Protein AF-0000000072324060 (afdb_homodimer)

Nearest PDB structures (foldseek):
  7dd9-assembly1_A  TM=8.315E-01  e=1.344E-55  Schizosaccharomyces pombe 972h-
  6rrn-assembly1_A  TM=8.033E-01  e=6.689E-40  Drosophila melanogaster
  6rpc-assembly1_A  TM=7.889E-01  e=3.856E-38  Drosophila melanogaster
  3bub-assembly1_A  TM=7.803E-01  e=1.365E-38  unclassified
  6rrh-assembly1_A  TM=7.905E-01  e=5.300E-37  Drosophila melanogaster

Secondary structure (DSSP, 8-state):
-TTSTTSGGGSTTSGGGS----------EEEEEEE--B-SSSSS-HHHIIIIIHHHHHHHHHHHHHH-TT--EEEE-HHHHHHHHHH-HHHHHHHHHHHHTTSEEEESSSSS-B-SSSS-HHHHHHHHHHHHHHHHHHHS----EEE-TT-S-B-TTHHHHHHHTT--EEEESGGGG-SS--BGGGBSSS-SEEEEE-TTS-EEEEEE---TT----S--GGG-HHHHHHHHTSTTSEEEEEEE--TB-----HHHHHHHHHHHT--SSSEEEE--TTHHHHHT-SGGG-TTS-EEES-B--SSSSGGGGTSSHHHHHHHHHHHHHHHHHHHHHHHHHHHTSS---HHHHHHHHHHHHHTTBTTTTTS-S-HHHHHHHHHHHHHHHHHHHHHHHHHHHHHHTTS----SSEEEEEEE-SSS-EEEEEEEEE-SSEEEEEE-TTS-EE-EEEEEETTEEEEEEEEEE-TTEEEEEEEEEEEE-PPPPPB--SEEE-SSEEEEE-TTS-EEEEEETTTTEE-BPTT--BEEEEES--B-SS-TTT---HHHHTSPPEE--EEEEEEEE--SSEEEEEEEEEETTEEEEEEEEEE-GGGTT-EEEEEEEEE--SSEEEEEEEEBS---S-EEEE-SSSEEEE-S-BTTBSSEE-SSEEEEE-TTSSEEEEEEESS--EEEEEETTEEEEEEEEE-B--STTGGGGGTT-EEEEEEEEEEEEESSGGGTTHHHHHHHHHS--EEEE------TT-SEEES-EES-TTEEEEEEEE-SSSSPEEEEEEE-S-SS-EEEEEE-SS-EEEEEEE-TT--EEEEPEEETTEEEEEE-TT-EEEEEEEETT-------EEE------B--EE-GGGTTS--SBTTBEEEGGGS-TT-EEETTEEE-PPPTTS--BEE-SSPEEEPP-SS--SEEEEEEEESSS-EEEEEEETTEEEEEEE-BSBS-SEE--BTTT---EE--SEEEEEEEEEEETTEEEEEEEEEEEEEEEE--TT--EEEPPS-TTEEEEEEEEE-------BSS-SS--SS-HHHHS----------GGGG-EEEEES--S-GGGSGGGGGSS-TT--EEE-SSSPEEEEEEEEEEEEEEEEEEE-STTT-GGGS--EEEEEEESSTTSPPEEEEEESS---SEEEEEEEEEEEEEEEEEEEE-SSSS---EEESEEEE-/--SSTTGGGSGGGSGGGS----------EEEEEEE--B-SSSSS-HHHIIIIIHHHHHHHHHHHHHH-TT--EEEE-HHHHHHHHHH-HHHHHHHHHHHHTTSEEEESSSSS-B-SSSS-HHHHHHHHHHHHHHHHHHHS----EEE-TT-S-B-TTHHHHHHHTT--EEEESGGGG-SS--BTTTBSSS-SEEEEE-TTS-EEEEEE---TT----S--GGG-HHHHHHHHTSTTSEEEEEEE--TB-----HHHHHHHHHHHT--SSSEEEE--TTHHHHHT-SGGG-TTS-EEES-B--SSSSGGGGTSSHHHHHHHHHHHHHHHHHHHHHHHHHHHTSS---HHHHHHHHHHHHHTTBTTTTTS-S-HHHHHHHHHHHHHHHHHHHHHHHHHHHHHHTTS----SSEEEEEEE-SSS-EEEEEEEEE-SSEEEEEE-TTS-EE-EEEEEETTEEEEEEEEEE-TTEEEEEEEEEEEE--PPPPB--SEEE-SSEEEEE-TTS-EEEEEETTTTEE-BPTT--BEEEEES--B-SS-TTT---HHHHTSPPEE--EEEEEEEE--SSEEEEEEEEEETTEEEEEEEEEE-GGGTT-EEEEEEEEE--SSEEEEEEEEBS---S-EEEE-SSSEEEE-S-BTTBSSEE-SSEEEEE-TTSSEEEEEEESS--EEEEEETTEEEEEEEEE-B--STTGGGGGTT-EEEEEEEEEEEEESSGGGTTHHHHHHHHHS--EEEE------TT-SEEES-EES-TTEEEEEEEE-SSSSPEEEEEEE-S-SS-EEEEEE-SS-EEEEEEE-TT--EEEEPEEETTEEEEEE-TT-EEEEEEEETT-------EEE------B--EE-GGGTTS--SBTTBEEEGGGS-TT-EEETTEEE-PPPTTS--BEE-SSPEEEPP-SS--SEEEEEEEESSS-EEEEEEETTEEEEEEE-BSBS-SEE--BTTT---EE--SEEEEEEEEEEETTEEEEEEEEEEEEEEEE--TT--EEEPPS-TTEEEEEEEEE------EESS-SS--SS-HHHHS----------GGGG-EEEEES--S-GGGSGGGGGSS-TT--EEE-SSSPEEEEEEEEEEEEEEEEEEE-STTT-GGGS--EEEEEEESSTTSPPEEEEEESS---SEEEEEEEEEEEEEEEEEEEE-SSSS---EEESEEEE-

Radius of gyration: 45.42 Å; Cα contacts (8 Å, |Δi|>4): 6383; chains: 2; bounding box: 178×132×108 Å

Structure (mmCIF, N/CA/C/O backbone):
data_AF-0000000072324060-model_v1
#
loop_
_entity.id
_entity.type
_entity.pdbx_description
1 polymer 'Glycosyl hydrolase, family 38/DS domain protein'
#
loop_
_atom_site.group_PDB
_atom_site.id
_atom_site.type_symbol
_atom_site.label_atom_id
_atom_site.label_alt_id
_atom_site.label_comp_id
_atom_site.label_asym_id
_atom_site.label_entity_id
_atom_site.label_seq_id
_atom_site.pdbx_PDB_ins_code
_atom_site.Cartn_x
_atom_site.Cartn_y
_atom_site.Cartn_z
_atom_site.occupancy
_atom_site.B_iso_or_equiv
_atom_site.auth_seq_id
_atom_site.auth_comp_id
_atom_site.auth_asym_id
_atom_site.auth_atom_id
_atom_site.pdbx_PDB_model_num
ATOM 1 N N . MET A 1 1 ? 86.162 -24.564 -55.026 1 15.69 1 MET A N 1
ATOM 2 C CA . MET A 1 1 ? 85.066 -24.903 -55.929 1 15.69 1 MET A CA 1
ATOM 3 C C . MET A 1 1 ? 83.732 -24.418 -55.372 1 15.69 1 MET A C 1
ATOM 5 O O . MET A 1 1 ? 82.695 -24.555 -56.024 1 15.69 1 MET A O 1
ATOM 9 N N . ILE A 1 2 ? 83.523 -24.165 -54.028 1 14.77 2 ILE A N 1
ATOM 10 C CA . ILE A 1 2 ? 82.406 -24.211 -53.091 1 14.77 2 ILE A CA 1
ATOM 11 C C . ILE A 1 2 ? 81.539 -22.965 -53.26 1 14.77 2 ILE A C 1
ATOM 13 O O . ILE A 1 2 ? 80.738 -22.634 -52.382 1 14.77 2 ILE A O 1
ATOM 17 N N . LYS A 1 3 ? 81.795 -22.056 -54.36 1 17.13 3 LYS A N 1
ATOM 18 C CA . LYS A 1 3 ? 81.372 -20.685 -54.628 1 17.13 3 LYS A CA 1
ATOM 19 C C . LYS A 1 3 ? 79.875 -20.617 -54.915 1 17.13 3 LYS A C 1
ATOM 21 O O . LYS A 1 3 ? 79.186 -19.713 -54.438 1 17.13 3 LYS A O 1
ATOM 26 N N . LYS A 1 4 ? 79.409 -21.253 -55.921 1 16.7 4 LYS A N 1
ATOM 27 C CA . LYS A 1 4 ? 78.499 -20.573 -56.838 1 16.7 4 LYS A CA 1
ATOM 28 C C . LYS A 1 4 ? 77.046 -20.763 -56.413 1 16.7 4 LYS A C 1
ATOM 30 O O . LYS A 1 4 ? 76.13 -20.27 -57.075 1 16.7 4 LYS A O 1
ATOM 35 N N . ASN A 1 5 ? 76.818 -21.803 -55.678 1 16.7 5 ASN A N 1
ATOM 36 C CA . ASN A 1 5 ? 75.47 -22.352 -55.777 1 16.7 5 ASN A CA 1
ATOM 37 C C . ASN A 1 5 ? 74.465 -21.517 -54.988 1 16.7 5 ASN A C 1
ATOM 39 O O . ASN A 1 5 ? 74.012 -21.93 -53.919 1 16.7 5 ASN A O 1
ATOM 43 N N . SER A 1 6 ? 74.658 -20.101 -54.667 1 20.25 6 SER A N 1
ATOM 44 C CA . SER A 1 6 ? 74.059 -19.214 -53.675 1 20.25 6 SER A CA 1
ATOM 45 C C . SER A 1 6 ? 72.645 -18.809 -54.077 1 20.25 6 SER A C 1
ATOM 47 O O . SER A 1 6 ? 71.954 -18.119 -53.325 1 20.25 6 SER A O 1
ATOM 49 N N . LYS A 1 7 ? 72.32 -18.752 -55.525 1 19.03 7 LYS A N 1
ATOM 50 C CA . LYS A 1 7 ? 71.206 -18.059 -56.166 1 19.03 7 LYS A CA 1
ATOM 51 C C . LYS A 1 7 ? 69.89 -18.794 -55.927 1 19.03 7 LYS A C 1
ATOM 53 O O . LYS A 1 7 ? 68.813 -18.207 -56.054 1 19.03 7 LYS A O 1
ATOM 58 N N . LYS A 1 8 ? 69.849 -20.058 -56.181 1 21.63 8 LYS A N 1
ATOM 59 C CA . LYS A 1 8 ? 68.539 -20.561 -56.584 1 21.63 8 LYS A CA 1
ATOM 60 C C . LYS A 1 8 ? 67.531 -20.442 -55.445 1 21.63 8 LYS A C 1
ATOM 62 O O . LYS A 1 8 ? 66.321 -20.405 -55.681 1 21.63 8 LYS A O 1
ATOM 67 N N . ILE A 1 9 ? 68.057 -20.831 -54.24 1 23.14 9 ILE A N 1
ATOM 68 C CA . ILE A 1 9 ? 67.082 -21.332 -53.278 1 23.14 9 ILE A CA 1
ATOM 69 C C . ILE A 1 9 ? 66.272 -20.168 -52.711 1 23.14 9 ILE A C 1
ATOM 71 O O . ILE A 1 9 ? 65.754 -20.25 -51.595 1 23.14 9 ILE A O 1
ATOM 75 N N . LEU A 1 10 ? 66.456 -18.865 -53.22 1 23.58 10 LEU A N 1
ATOM 76 C CA . LEU A 1 10 ? 65.831 -17.629 -52.764 1 23.58 10 LEU A CA 1
ATOM 77 C C . LEU A 1 10 ? 64.359 -17.585 -53.16 1 23.58 10 LEU A C 1
ATOM 79 O O . LEU A 1 10 ? 63.649 -16.634 -52.822 1 23.58 10 LEU A O 1
ATOM 83 N N . SER A 1 11 ? 63.992 -18.404 -54.239 1 22.88 11 SER A N 1
ATOM 84 C CA . SER A 1 11 ? 62.705 -18.176 -54.887 1 22.88 11 SER A CA 1
ATOM 85 C C . SER A 1 11 ? 61.554 -18.322 -53.898 1 22.88 11 SER A C 1
ATOM 87 O O . SER A 1 11 ? 60.497 -17.711 -54.073 1 22.88 11 SER A O 1
ATOM 89 N N . VAL A 1 12 ? 61.556 -19.488 -53.206 1 23.6 12 VAL A N 1
ATOM 90 C CA . VAL A 1 12 ? 60.307 -19.981 -52.635 1 23.6 12 VAL A CA 1
ATOM 91 C C . VAL A 1 12 ? 59.873 -19.077 -51.484 1 23.6 12 VAL A C 1
ATOM 93 O O . VAL A 1 12 ? 58.787 -19.251 -50.925 1 23.6 12 VAL A O 1
ATOM 96 N N . ALA A 1 13 ? 60.847 -18.322 -50.841 1 22.87 13 ALA A N 1
ATOM 97 C CA . ALA A 1 13 ? 60.509 -17.715 -49.557 1 22.87 13 ALA A CA 1
ATOM 98 C C . ALA A 1 13 ? 59.503 -16.581 -49.734 1 22.87 13 ALA A C 1
ATOM 100 O O . ALA A 1 13 ? 59.008 -16.022 -48.753 1 22.87 13 ALA A O 1
ATOM 101 N N . VAL A 1 14 ? 59.432 -15.922 -50.922 1 24.27 14 VAL A N 1
ATOM 102 C CA . VAL A 1 14 ? 58.794 -14.61 -50.968 1 24.27 14 VAL A CA 1
ATOM 103 C C . VAL A 1 14 ? 57.297 -14.754 -50.706 1 24.27 14 VAL A C 1
ATOM 105 O O . VAL A 1 14 ? 56.672 -13.86 -50.13 1 24.27 14 VAL A O 1
ATOM 108 N N . ALA A 1 15 ? 56.593 -15.702 -51.37 1 24.59 15 ALA A N 1
ATOM 109 C CA . ALA A 1 15 ? 55.163 -15.494 -51.583 1 24.59 15 ALA A CA 1
ATOM 110 C C . ALA A 1 15 ? 54.394 -15.584 -50.268 1 24.59 15 ALA A C 1
ATOM 112 O O . ALA A 1 15 ? 53.17 -15.43 -50.246 1 24.59 15 ALA A O 1
ATOM 113 N N . ALA A 1 16 ? 54.936 -16.255 -49.248 1 25.79 16 ALA A N 1
ATOM 114 C CA . ALA A 1 16 ? 54.152 -16.568 -48.056 1 25.79 16 ALA A CA 1
ATOM 115 C C . ALA A 1 16 ? 53.768 -15.297 -47.304 1 25.79 16 ALA A C 1
ATOM 117 O O . ALA A 1 16 ? 53.029 -15.351 -46.317 1 25.79 16 ALA A O 1
ATOM 118 N N . LEU A 1 17 ? 54.567 -14.174 -47.46 1 25.49 17 LEU A N 1
ATOM 119 C CA . LEU A 1 17 ? 54.373 -13.072 -46.523 1 25.49 17 LEU A CA 1
ATOM 120 C C . LEU A 1 17 ? 53.068 -12.337 -46.811 1 25.49 17 LEU A C 1
ATOM 122 O O . LEU A 1 17 ? 52.694 -11.419 -46.078 1 25.49 17 LEU A O 1
ATOM 126 N N . LEU A 1 18 ? 52.655 -12.223 -48.121 1 26.2 18 LEU A N 1
ATOM 127 C CA . LEU A 1 18 ? 51.748 -11.111 -48.387 1 26.2 18 LEU A CA 1
ATOM 128 C C . LEU A 1 18 ? 50.407 -11.327 -47.695 1 26.2 18 LEU A C 1
ATOM 130 O O . LEU A 1 18 ? 49.569 -10.422 -47.659 1 26.2 18 LEU A O 1
ATOM 134 N N . SER A 1 19 ? 49.898 -12.544 -47.775 1 24.95 19 SER A N 1
ATOM 135 C CA . SER A 1 19 ? 48.463 -12.563 -47.511 1 24.95 19 SER A CA 1
ATOM 136 C C . SER A 1 19 ? 48.161 -12.16 -46.071 1 24.95 19 SER A C 1
ATOM 138 O O . SER A 1 19 ? 47.75 -12.994 -45.261 1 24.95 19 SER A O 1
ATOM 140 N N . SER A 1 20 ? 49.115 -11.406 -45.454 1 26.58 20 SER A N 1
ATOM 141 C CA . SER A 1 20 ? 48.7 -10.981 -44.121 1 26.58 20 SER A CA 1
ATOM 142 C C . SER A 1 20 ? 47.422 -10.15 -44.179 1 26.58 20 SER A C 1
ATOM 144 O O . SER A 1 20 ? 47.435 -9.015 -44.66 1 26.58 20 SER A O 1
ATOM 146 N N . GLY A 1 21 ? 46.363 -10.714 -44.688 1 27.67 21 GLY A N 1
ATOM 147 C CA . GLY A 1 21 ? 45.112 -9.974 -44.625 1 27.67 21 GLY A CA 1
ATOM 148 C C . GLY A 1 21 ? 44.996 -9.102 -43.389 1 27.67 21 GLY A C 1
ATOM 149 O O . GLY A 1 21 ? 45.537 -9.437 -42.334 1 27.67 21 GLY A O 1
ATOM 150 N N . ALA A 1 22 ? 44.938 -7.732 -43.627 1 29.15 22 ALA A N 1
ATOM 151 C CA . ALA A 1 22 ? 44.482 -6.748 -42.648 1 29.15 22 ALA A CA 1
ATOM 152 C C . ALA A 1 22 ? 43.451 -7.355 -41.701 1 29.15 22 ALA A C 1
ATOM 154 O O . ALA A 1 22 ? 42.334 -7.677 -42.113 1 29.15 22 ALA A O 1
ATOM 155 N N . MET A 1 23 ? 43.779 -8.166 -40.889 1 28.16 23 MET A N 1
ATOM 156 C CA . MET A 1 23 ? 42.811 -8.351 -39.812 1 28.16 23 MET A CA 1
ATOM 157 C C . MET A 1 23 ? 42.208 -7.016 -39.387 1 28.16 23 MET A C 1
ATOM 159 O O . MET A 1 23 ? 42.912 -6.151 -38.861 1 28.16 23 MET A O 1
ATOM 163 N N . ALA A 1 24 ? 41.438 -6.304 -40.201 1 35 24 ALA A N 1
ATOM 164 C CA . ALA A 1 24 ? 40.609 -5.203 -39.715 1 35 24 ALA A CA 1
ATOM 165 C C . ALA A 1 24 ? 40.4 -5.297 -38.207 1 35 24 ALA A C 1
ATOM 167 O O . ALA A 1 24 ? 39.938 -6.323 -37.701 1 35 24 ALA A O 1
ATOM 168 N N . GLN A 1 25 ? 41.167 -4.678 -37.407 1 42.34 25 GLN A N 1
ATOM 169 C CA . GLN A 1 25 ? 41.025 -4.544 -35.961 1 42.34 25 GLN A CA 1
ATOM 170 C C . GLN A 1 25 ? 39.556 -4.456 -35.559 1 42.34 25 GLN A C 1
ATOM 172 O O . GLN A 1 25 ? 38.878 -3.476 -35.874 1 42.34 25 GLN A O 1
ATOM 177 N N . THR A 1 26 ? 38.713 -5.39 -35.48 1 58.52 26 THR A N 1
ATOM 178 C CA . THR A 1 26 ? 37.308 -5.467 -35.096 1 58.52 26 THR A CA 1
ATOM 179 C C . THR A 1 26 ? 37.03 -4.583 -33.884 1 58.52 26 THR A C 1
ATOM 181 O O . THR A 1 26 ? 37.774 -4.615 -32.901 1 58.52 26 THR A O 1
ATOM 184 N N . GLU A 1 27 ? 36.275 -3.506 -34.043 1 82.73 27 GLU A N 1
ATOM 185 C CA . GLU A 1 27 ? 35.82 -2.604 -32.99 1 82.73 27 GLU A CA 1
ATOM 186 C C . GLU A 1 27 ? 35.322 -3.382 -31.775 1 82.73 27 GLU A C 1
ATOM 188 O O . GLU A 1 27 ? 34.49 -4.283 -31.906 1 82.73 27 GLU A O 1
ATOM 193 N N . LYS A 1 28 ? 36.087 -3.191 -30.584 1 93.56 28 LYS A N 1
ATOM 194 C CA . LYS A 1 28 ? 35.656 -3.794 -29.326 1 93.56 28 LYS A CA 1
ATOM 195 C C . LYS A 1 28 ? 34.291 -3.262 -28.9 1 93.56 28 LYS A C 1
ATOM 197 O O . LYS A 1 28 ? 34.103 -2.05 -28.774 1 93.56 28 LYS A O 1
ATOM 202 N N . LYS A 1 29 ? 33.376 -4.223 -28.888 1 96.02 29 LYS A N 1
ATOM 203 C CA . LYS A 1 29 ? 32.001 -3.839 -28.583 1 96.02 29 LYS A CA 1
ATOM 204 C C . LYS A 1 29 ? 31.456 -4.639 -27.403 1 96.02 29 LYS A C 1
ATOM 206 O O . LYS A 1 29 ? 31.752 -5.827 -27.262 1 96.02 29 LYS A O 1
ATOM 211 N N . ALA A 1 30 ? 30.724 -3.964 -26.541 1 97.37 30 ALA A N 1
ATOM 212 C CA . ALA A 1 30 ? 30.011 -4.636 -25.458 1 97.37 30 ALA A CA 1
ATOM 213 C C . ALA A 1 30 ? 28.513 -4.357 -25.532 1 97.37 30 ALA A C 1
ATOM 215 O O . ALA A 1 30 ? 28.084 -3.204 -25.449 1 97.37 30 ALA A O 1
ATOM 216 N N . TYR A 1 31 ? 27.745 -5.412 -25.845 1 97.83 31 TYR A N 1
ATOM 217 C CA . TYR A 1 31 ? 26.292 -5.316 -25.76 1 97.83 31 TYR A CA 1
ATOM 218 C C . TYR A 1 31 ? 25.822 -5.412 -24.313 1 97.83 31 TYR A C 1
ATOM 220 O O . TYR A 1 31 ? 25.838 -6.492 -23.719 1 97.83 31 TYR A O 1
ATOM 228 N N . MET A 1 32 ? 25.406 -4.247 -23.794 1 97.83 32 MET A N 1
ATOM 229 C CA . MET A 1 32 ? 24.953 -4.198 -22.407 1 97.83 32 MET A CA 1
ATOM 230 C C . MET A 1 32 ? 23.443 -4.392 -22.32 1 97.83 32 MET A C 1
ATOM 232 O O . MET A 1 32 ? 22.676 -3.543 -22.777 1 97.83 32 MET A O 1
ATOM 236 N N . VAL A 1 33 ? 23.019 -5.458 -21.69 1 97.92 33 VAL A N 1
ATOM 237 C CA . VAL A 1 33 ? 21.613 -5.846 -21.636 1 97.92 33 VAL A CA 1
ATOM 238 C C . VAL A 1 33 ? 21.077 -5.648 -20.22 1 97.92 33 VAL A C 1
ATOM 240 O O . VAL A 1 33 ? 21.287 -6.492 -19.346 1 97.92 33 VAL A O 1
ATOM 243 N N . ALA A 1 34 ? 20.342 -4.53 -20.028 1 97.22 34 ALA A N 1
ATOM 244 C CA . ALA A 1 34 ? 19.682 -4.313 -18.743 1 97.22 34 ALA A CA 1
ATOM 245 C C . ALA A 1 34 ? 18.566 -5.329 -18.521 1 97.22 34 ALA A C 1
ATOM 247 O O . ALA A 1 34 ? 17.684 -5.486 -19.368 1 97.22 34 ALA A O 1
ATOM 248 N N . ASP A 1 35 ? 18.675 -6.008 -17.445 1 93.81 35 ASP A N 1
ATOM 249 C CA . ASP A 1 35 ? 17.65 -7.018 -17.202 1 93.81 35 ASP A CA 1
ATOM 250 C C . ASP A 1 35 ? 17.238 -7.04 -15.731 1 93.81 35 ASP A C 1
ATOM 252 O O . ASP A 1 35 ? 17.921 -6.466 -14.881 1 93.81 35 ASP A O 1
ATOM 256 N N . ALA A 1 36 ? 16.06 -7.536 -15.464 1 92.58 36 ALA A N 1
ATOM 257 C CA . ALA A 1 36 ? 15.542 -7.81 -14.126 1 92.58 36 ALA A CA 1
ATOM 258 C C . ALA A 1 36 ? 14.984 -9.228 -14.033 1 92.58 36 ALA A C 1
ATOM 260 O O . ALA A 1 36 ? 13.767 -9.421 -13.983 1 92.58 36 ALA A O 1
ATOM 261 N N . HIS A 1 37 ? 15.934 -10.154 -14.048 1 94.08 37 HIS A N 1
ATOM 262 C CA . HIS A 1 37 ? 15.446 -11.516 -13.868 1 94.08 37 HIS A CA 1
ATOM 263 C C . HIS A 1 37 ? 14.562 -11.626 -12.63 1 94.08 37 HIS A C 1
ATOM 265 O O . HIS A 1 37 ? 14.905 -11.101 -11.568 1 94.08 37 HIS A O 1
ATOM 271 N N . LEU A 1 38 ? 13.377 -12.15 -12.806 1 95.43 38 LEU A N 1
ATOM 272 C CA . LEU A 1 38 ? 12.437 -12.289 -11.699 1 95.43 38 LEU A CA 1
ATOM 273 C C . LEU A 1 38 ? 11.995 -13.74 -11.541 1 95.43 38 LEU A C 1
ATOM 275 O O . LEU A 1 38 ? 11.289 -14.275 -12.4 1 95.43 38 LEU A O 1
ATOM 279 N N . ASP A 1 39 ? 12.415 -14.308 -10.432 1 95.24 39 ASP A N 1
ATOM 280 C CA . ASP A 1 39 ? 11.9 -15.63 -10.09 1 95.24 39 ASP A CA 1
ATOM 281 C C . ASP A 1 39 ? 10.427 -15.56 -9.692 1 95.24 39 ASP A C 1
ATOM 283 O O . ASP A 1 39 ? 10.065 -14.847 -8.754 1 95.24 39 ASP A O 1
ATOM 287 N N . THR A 1 40 ? 9.622 -16.277 -10.385 1 95.39 40 THR A N 1
ATOM 288 C CA . THR A 1 40 ? 8.184 -16.243 -10.138 1 95.39 40 THR A CA 1
ATOM 289 C C . THR A 1 40 ? 7.865 -16.747 -8.733 1 95.39 40 THR A C 1
ATOM 291 O O . THR A 1 40 ? 6.904 -16.294 -8.109 1 95.39 40 THR A O 1
ATOM 294 N N . GLN A 1 41 ? 8.574 -17.715 -8.203 1 93.83 41 GLN A N 1
ATOM 295 C CA . GLN A 1 41 ? 8.63 -18.105 -6.797 1 93.83 41 GLN A CA 1
ATOM 296 C C . GLN A 1 41 ? 9.91 -18.878 -6.492 1 93.83 41 GLN A C 1
ATOM 298 O O . GLN A 1 41 ? 10.452 -19.561 -7.363 1 93.83 41 GLN A O 1
ATOM 303 N N . TRP A 1 42 ? 10.456 -18.747 -5.334 1 94.12 42 TRP A N 1
ATOM 304 C CA . TRP A 1 42 ? 11.687 -19.396 -4.893 1 94.12 42 TRP A CA 1
ATOM 305 C C . TRP A 1 42 ? 11.834 -19.311 -3.378 1 94.12 42 TRP A C 1
ATOM 307 O O . TRP A 1 42 ? 11.168 -20.044 -2.641 1 94.12 42 TRP A O 1
ATOM 317 N N . ASN A 1 43 ? 12.631 -18.384 -2.903 1 89.06 43 ASN A N 1
ATOM 318 C CA . ASN A 1 43 ? 12.742 -18.095 -1.477 1 89.06 43 ASN A CA 1
ATOM 319 C C . ASN A 1 43 ? 11.567 -17.256 -0.982 1 89.06 43 ASN A C 1
ATOM 321 O O . ASN A 1 43 ? 11.561 -16.804 0.164 1 89.06 43 ASN A O 1
ATOM 325 N N . TRP A 1 44 ? 10.605 -17.012 -1.894 1 86.78 44 TRP A N 1
ATOM 326 C CA . TRP A 1 44 ? 9.351 -16.307 -1.649 1 86.78 44 TRP A CA 1
ATOM 327 C C . TRP A 1 44 ? 8.201 -16.962 -2.408 1 86.78 44 TRP A C 1
ATOM 329 O O . TRP A 1 44 ? 8.426 -17.792 -3.292 1 86.78 44 TRP A O 1
ATOM 339 N N . ASP A 1 45 ? 7.057 -16.659 -2.05 1 90.69 45 ASP A N 1
ATOM 340 C CA . ASP A 1 45 ? 5.89 -17.237 -2.71 1 90.69 45 ASP A CA 1
ATOM 341 C C . ASP A 1 45 ? 5.391 -16.332 -3.834 1 90.69 45 ASP A C 1
ATOM 343 O O . ASP A 1 45 ? 5.917 -15.235 -4.035 1 90.69 45 ASP A O 1
ATOM 347 N N . VAL A 1 46 ? 4.53 -16.818 -4.619 1 96.11 46 VAL A N 1
ATOM 348 C CA . VAL A 1 46 ? 4.013 -16.126 -5.795 1 96.11 46 VAL A CA 1
ATOM 349 C C . VAL A 1 46 ? 3.273 -14.861 -5.367 1 96.11 46 VAL A C 1
ATOM 351 O O . VAL A 1 46 ? 3.222 -13.881 -6.114 1 96.11 46 VAL A O 1
ATOM 354 N N . GLN A 1 47 ? 2.728 -14.781 -4.14 1 93.26 47 GLN A N 1
ATOM 355 C CA . GLN A 1 47 ? 2.04 -13.589 -3.655 1 93.26 47 GLN A CA 1
ATOM 356 C C . GLN A 1 47 ? 3.006 -12.417 -3.51 1 93.26 47 GLN A C 1
ATOM 358 O O . GLN A 1 47 ? 2.686 -11.29 -3.896 1 93.26 47 GLN A O 1
ATOM 363 N N . THR A 1 48 ? 4.183 -12.71 -2.96 1 90.57 48 THR A N 1
ATOM 364 C CA . THR A 1 48 ? 5.233 -11.706 -2.83 1 90.57 48 THR A CA 1
ATOM 365 C C . THR A 1 48 ? 5.656 -11.185 -4.2 1 90.57 48 THR A C 1
ATOM 367 O O . THR A 1 48 ? 5.844 -9.98 -4.381 1 90.57 48 THR A O 1
ATOM 370 N N . THR A 1 49 ? 5.776 -12.094 -5.157 1 95.36 49 THR A N 1
ATOM 371 C CA . THR A 1 49 ? 6.139 -11.717 -6.518 1 95.36 49 THR A CA 1
ATOM 372 C C . THR A 1 49 ? 5.126 -10.732 -7.095 1 95.36 49 THR A C 1
ATOM 374 O O . THR A 1 49 ? 5.504 -9.689 -7.633 1 95.36 49 THR A O 1
ATOM 377 N N . ILE A 1 50 ? 3.873 -11.023 -6.956 1 96.14 50 ILE A N 1
ATOM 378 C CA . ILE A 1 50 ? 2.816 -10.212 -7.551 1 96.14 50 ILE A CA 1
ATOM 379 C C . ILE A 1 50 ? 2.735 -8.866 -6.835 1 96.14 50 ILE A C 1
ATOM 381 O O . ILE A 1 50 ? 2.678 -7.816 -7.479 1 96.14 50 ILE A O 1
ATOM 385 N N . ARG A 1 51 ? 2.815 -8.875 -5.537 1 91.18 51 ARG A N 1
ATOM 386 C CA . ARG A 1 51 ? 2.577 -7.681 -4.733 1 91.18 51 ARG A CA 1
ATOM 387 C C . ARG A 1 51 ? 3.786 -6.751 -4.762 1 91.18 51 ARG A C 1
ATOM 389 O O . ARG A 1 51 ? 3.635 -5.53 -4.841 1 91.18 51 ARG A O 1
ATOM 396 N N . ASP A 1 52 ? 4.941 -7.328 -4.613 1 89.27 52 ASP A N 1
ATOM 397 C CA . ASP A 1 52 ? 6.109 -6.503 -4.321 1 89.27 52 ASP A CA 1
ATOM 398 C C . ASP A 1 52 ? 7.035 -6.414 -5.532 1 89.27 52 ASP A C 1
ATOM 400 O O . ASP A 1 52 ? 7.419 -5.319 -5.948 1 89.27 52 ASP A O 1
ATOM 404 N N . TYR A 1 53 ? 7.346 -7.501 -6.131 1 94.09 53 TYR A N 1
ATOM 405 C CA . TYR A 1 53 ? 8.446 -7.543 -7.087 1 94.09 53 TYR A CA 1
ATOM 406 C C . TYR A 1 53 ? 7.985 -7.099 -8.47 1 94.09 53 TYR A C 1
ATOM 408 O O . TYR A 1 53 ? 8.715 -6.406 -9.183 1 94.09 53 TYR A O 1
ATOM 416 N N . VAL A 1 54 ? 6.789 -7.571 -8.894 1 96.54 54 VAL A N 1
ATOM 417 C CA . VAL A 1 54 ? 6.239 -7.095 -10.16 1 96.54 54 VAL A CA 1
ATOM 418 C C . VAL A 1 54 ? 6.062 -5.579 -10.109 1 96.54 54 VAL A C 1
ATOM 420 O O . VAL A 1 54 ? 6.43 -4.873 -11.051 1 96.54 54 VAL A O 1
ATOM 423 N N . LYS A 1 55 ? 5.598 -5.117 -9.017 1 94.45 55 LYS A N 1
ATOM 424 C CA . LYS A 1 55 ? 5.372 -3.685 -8.846 1 94.45 55 LYS A CA 1
ATOM 425 C C . LYS A 1 55 ? 6.683 -2.908 -8.926 1 94.45 55 LYS A C 1
ATOM 427 O O . LYS A 1 55 ? 6.776 -1.911 -9.644 1 94.45 55 LYS A O 1
ATOM 432 N N . SER A 1 56 ? 7.666 -3.271 -8.118 1 93.82 56 SER A N 1
ATOM 433 C CA . SER A 1 56 ? 8.942 -2.563 -8.103 1 93.82 56 SER A CA 1
ATOM 434 C C . SER A 1 56 ? 9.609 -2.598 -9.475 1 93.82 56 SER A C 1
ATOM 436 O O . SER A 1 56 ? 10.246 -1.626 -9.885 1 93.82 56 SER A O 1
ATOM 438 N N . THR A 1 57 ? 9.391 -3.708 -10.197 1 96.98 57 THR A N 1
ATOM 439 C CA . THR A 1 57 ? 9.979 -3.829 -11.526 1 96.98 57 THR A CA 1
ATOM 440 C C . THR A 1 57 ? 9.381 -2.797 -12.478 1 96.98 57 THR A C 1
ATOM 442 O O . THR A 1 57 ? 10.111 -2.119 -13.204 1 96.98 57 THR A O 1
ATOM 445 N N . ILE A 1 58 ? 8.086 -2.679 -12.475 1 96.84 58 ILE A N 1
ATOM 446 C CA . ILE A 1 58 ? 7.439 -1.748 -13.394 1 96.84 58 ILE A CA 1
ATOM 447 C C . ILE A 1 58 ? 7.772 -0.312 -12.994 1 96.84 58 ILE A C 1
ATOM 449 O O . ILE A 1 58 ? 8.201 0.488 -13.828 1 96.84 58 ILE A O 1
ATOM 453 N N . ASP A 1 59 ? 7.707 0.019 -11.735 1 94.91 59 ASP A N 1
ATOM 454 C CA . ASP A 1 59 ? 7.843 1.392 -11.258 1 94.91 59 ASP A CA 1
ATOM 455 C C . ASP A 1 59 ? 9.265 1.908 -11.467 1 94.91 59 ASP A C 1
ATOM 457 O O . ASP A 1 59 ? 9.461 3.026 -11.947 1 94.91 59 ASP A O 1
ATOM 461 N N . GLN A 1 60 ? 10.233 1.187 -11.079 1 96.48 60 GLN A N 1
ATOM 462 C CA . GLN A 1 60 ? 11.626 1.609 -11.171 1 96.48 60 GLN A CA 1
ATOM 463 C C . GLN A 1 60 ? 12.044 1.813 -12.625 1 96.48 60 GLN A C 1
ATOM 465 O O . GLN A 1 60 ? 12.7 2.803 -12.955 1 96.48 60 GLN A O 1
ATOM 470 N N . ASN A 1 61 ? 11.586 0.882 -13.432 1 97.63 61 ASN A N 1
ATOM 471 C CA . ASN A 1 61 ? 12.024 0.995 -14.819 1 97.63 61 ASN A CA 1
ATOM 472 C C . ASN A 1 61 ? 11.301 2.126 -15.545 1 97.63 61 ASN A C 1
ATOM 474 O O . ASN A 1 61 ? 11.879 2.782 -16.414 1 97.63 61 ASN A O 1
ATOM 478 N N . LEU A 1 62 ? 10.016 2.345 -15.261 1 96.87 62 LEU A N 1
ATOM 479 C CA . LEU A 1 62 ? 9.331 3.49 -15.85 1 96.87 62 LEU A CA 1
ATOM 480 C C . LEU A 1 62 ? 10.037 4.792 -15.488 1 96.87 62 LEU A C 1
ATOM 482 O O . LEU A 1 62 ? 10.187 5.678 -16.333 1 96.87 62 LEU A O 1
ATOM 486 N N . MET A 1 63 ? 10.483 4.909 -14.256 1 96.07 63 MET A N 1
ATOM 487 C CA . MET A 1 63 ? 11.214 6.102 -13.839 1 96.07 63 MET A CA 1
ATOM 488 C C . MET A 1 63 ? 12.523 6.235 -14.61 1 96.07 63 MET A C 1
ATOM 490 O O . MET A 1 63 ? 12.858 7.32 -15.089 1 96.07 63 MET A O 1
ATOM 494 N N . LEU A 1 64 ? 13.295 5.167 -14.726 1 97.54 64 LEU A N 1
ATOM 495 C CA . LEU A 1 64 ? 14.578 5.183 -15.42 1 97.54 64 LEU A CA 1
ATOM 496 C C . LEU A 1 64 ? 14.392 5.503 -16.9 1 97.54 64 LEU A C 1
ATOM 498 O O . LEU A 1 64 ? 15.182 6.25 -17.481 1 97.54 64 LEU A O 1
ATOM 502 N N . LEU A 1 65 ? 13.342 4.943 -17.507 1 97.8 65 LEU A N 1
ATOM 503 C CA . LEU A 1 65 ? 13.057 5.191 -18.917 1 97.8 65 LEU A CA 1
ATOM 504 C C . LEU A 1 65 ? 12.738 6.662 -19.157 1 97.8 65 LEU A C 1
ATOM 506 O O . LEU A 1 65 ? 13.114 7.223 -20.189 1 97.8 65 LEU A O 1
ATOM 510 N N . LYS A 1 66 ? 12.087 7.28 -18.231 1 95.16 66 LYS A N 1
ATOM 511 C CA . LYS A 1 66 ? 11.736 8.693 -18.345 1 95.16 66 LYS A CA 1
ATOM 512 C C . LYS A 1 66 ? 12.965 9.581 -18.176 1 95.16 66 LYS A C 1
ATOM 514 O O . LYS A 1 66 ? 13.101 10.599 -18.857 1 95.16 66 LYS A O 1
ATOM 519 N N . LYS A 1 67 ? 13.852 9.213 -17.385 1 95.06 67 LYS A N 1
ATOM 520 C CA . LYS A 1 67 ? 14.94 10.091 -16.962 1 95.06 67 LYS A CA 1
ATOM 521 C C . LYS A 1 67 ? 16.17 9.906 -17.846 1 95.06 67 LYS A C 1
ATOM 523 O O . LYS A 1 67 ? 16.912 10.858 -18.093 1 95.06 67 LYS A O 1
ATOM 528 N N . TYR A 1 68 ? 16.405 8.713 -18.34 1 96.68 68 TYR A N 1
ATOM 529 C CA . TYR A 1 68 ? 17.634 8.407 -19.064 1 96.68 68 TYR A CA 1
ATOM 530 C C . TYR A 1 68 ? 17.33 7.955 -20.487 1 96.68 68 TYR A C 1
ATOM 532 O O . TYR A 1 68 ? 16.929 6.81 -20.709 1 96.68 68 TYR A O 1
ATOM 540 N N . PRO A 1 69 ? 17.63 8.666 -21.435 1 95.93 69 PRO A N 1
ATOM 541 C CA . PRO A 1 69 ? 17.189 8.432 -22.812 1 95.93 69 PRO A CA 1
ATOM 542 C C . PRO A 1 69 ? 17.851 7.21 -23.444 1 95.93 69 PRO A C 1
ATOM 544 O O . PRO A 1 69 ? 17.295 6.611 -24.368 1 95.93 69 PRO A O 1
ATOM 547 N N . SER A 1 70 ? 19.012 6.738 -22.965 1 97.06 70 SER A N 1
ATOM 548 C CA . SER A 1 70 ? 19.707 5.614 -23.584 1 97.06 70 SER A CA 1
ATOM 549 C C . SER A 1 70 ? 19.357 4.3 -22.893 1 97.06 70 SER A C 1
ATOM 551 O O . SER A 1 70 ? 19.778 3.229 -23.335 1 97.06 70 SER A O 1
ATOM 553 N N . TYR A 1 71 ? 18.615 4.376 -21.824 1 97.29 71 TYR A N 1
ATOM 554 C CA . TYR A 1 71 ? 18.261 3.186 -21.059 1 97.29 71 TYR A CA 1
ATOM 555 C C . TYR A 1 71 ? 17.268 2.32 -21.824 1 97.29 71 TYR A C 1
ATOM 557 O O . TYR A 1 71 ? 16.224 2.806 -22.267 1 97.29 71 TYR A O 1
ATOM 565 N N . ILE A 1 72 ? 17.647 1.06 -22.076 1 98.07 72 ILE A N 1
ATOM 566 C CA . ILE A 1 72 ? 16.777 0.032 -22.638 1 98.07 72 ILE A CA 1
ATOM 567 C C . ILE A 1 72 ? 16.592 -1.096 -21.626 1 98.07 72 ILE A C 1
ATOM 569 O O . ILE A 1 72 ? 17.57 -1.647 -21.115 1 98.07 72 ILE A O 1
ATOM 573 N N . PHE A 1 73 ? 15.33 -1.358 -21.325 1 97.59 73 PHE A N 1
ATOM 574 C CA . PHE A 1 73 ? 15.041 -2.377 -20.323 1 97.59 73 PHE A CA 1
ATOM 575 C C . PHE A 1 73 ? 14.562 -3.664 -20.982 1 97.59 73 PHE A C 1
ATOM 577 O O . PHE A 1 73 ? 13.744 -3.629 -21.904 1 97.59 73 PHE A O 1
ATOM 584 N N . ASN A 1 74 ? 15.138 -4.828 -20.613 1 97.48 74 ASN A N 1
ATOM 585 C CA . ASN A 1 74 ? 14.754 -6.157 -21.077 1 97.48 74 ASN A CA 1
ATOM 586 C C . ASN A 1 74 ? 14.057 -6.955 -19.979 1 97.48 74 ASN A C 1
ATOM 588 O O . ASN A 1 74 ? 14.596 -7.11 -18.881 1 97.48 74 ASN A O 1
ATOM 592 N N . PHE A 1 75 ? 12.867 -7.433 -20.255 1 96.72 75 PHE A N 1
ATOM 593 C CA . PHE A 1 75 ? 12.146 -8.142 -19.205 1 96.72 75 PHE A CA 1
ATOM 594 C C . PHE A 1 75 ? 11.451 -9.378 -19.763 1 96.72 75 PHE A C 1
ATOM 596 O O . PHE A 1 75 ? 10.889 -9.338 -20.86 1 96.72 75 PHE A O 1
ATOM 603 N N . GLU A 1 76 ? 11.526 -10.406 -19.015 1 94.53 76 GLU A N 1
ATOM 604 C CA . GLU A 1 76 ? 11.074 -11.711 -19.488 1 94.53 76 GLU A CA 1
ATOM 605 C C . GLU A 1 76 ? 9.793 -12.141 -18.779 1 94.53 76 GLU A C 1
ATOM 607 O O . GLU A 1 76 ? 9.539 -11.735 -17.643 1 94.53 76 GLU A O 1
ATOM 612 N N . GLY A 1 77 ? 8.965 -13.114 -19.496 1 95.07 77 GLY A N 1
ATOM 613 C CA . GLY A 1 77 ? 7.88 -13.842 -18.857 1 95.07 77 GLY A CA 1
ATOM 614 C C . GLY A 1 77 ? 6.525 -13.19 -19.057 1 95.07 77 GLY A C 1
ATOM 615 O O . GLY A 1 77 ? 6.177 -12.24 -18.353 1 95.07 77 GLY A O 1
ATOM 616 N N . ALA A 1 78 ? 5.684 -13.722 -19.958 1 98.06 78 ALA A N 1
ATOM 617 C CA . ALA A 1 78 ? 4.359 -13.183 -20.259 1 98.06 78 ALA A CA 1
ATOM 618 C C . ALA A 1 78 ? 3.455 -13.233 -19.03 1 98.06 78 ALA A C 1
ATOM 620 O O . ALA A 1 78 ? 2.579 -12.382 -18.862 1 98.06 78 ALA A O 1
ATOM 621 N N . VAL A 1 79 ? 3.699 -14.195 -18.129 1 97.9 79 VAL A N 1
ATOM 622 C CA . VAL A 1 79 ? 2.874 -14.333 -16.933 1 97.9 79 VAL A CA 1
ATOM 623 C C . VAL A 1 79 ? 3.03 -13.095 -16.052 1 97.9 79 VAL A C 1
ATOM 625 O O . VAL A 1 79 ? 2.064 -12.639 -15.435 1 97.9 79 VAL A O 1
ATOM 628 N N . LYS A 1 80 ? 4.255 -12.561 -16.025 1 97.48 80 LYS A N 1
ATOM 629 C CA . LYS A 1 80 ? 4.497 -11.367 -15.221 1 97.48 80 LYS A CA 1
ATOM 630 C C . LYS A 1 80 ? 3.79 -10.152 -15.815 1 97.48 80 LYS A C 1
ATOM 632 O O . LYS A 1 80 ? 3.263 -9.313 -15.081 1 97.48 80 LYS A O 1
ATOM 637 N N . TYR A 1 81 ? 3.769 -10.028 -17.137 1 97.9 81 TYR A N 1
ATOM 638 C CA . TYR A 1 81 ? 3.019 -8.96 -17.788 1 97.9 81 TYR A CA 1
ATOM 639 C C . TYR A 1 81 ? 1.524 -9.107 -17.53 1 97.9 81 TYR A C 1
ATOM 641 O O . TYR A 1 81 ? 0.811 -8.111 -17.385 1 97.9 81 TYR A O 1
ATOM 649 N N . SER A 1 82 ? 1.073 -10.381 -17.543 1 97.76 82 SER A N 1
ATOM 650 C CA . SER A 1 82 ? -0.338 -10.603 -17.246 1 97.76 82 SER A CA 1
ATOM 651 C C . SER A 1 82 ? -0.69 -10.122 -15.842 1 97.76 82 SER A C 1
ATOM 653 O O . SER A 1 82 ? -1.782 -9.596 -15.616 1 97.76 82 SER A O 1
ATOM 655 N N . TRP A 1 83 ? 0.209 -10.312 -14.861 1 97.45 83 TRP A N 1
ATOM 656 C CA . TRP A 1 83 ? -0.003 -9.816 -13.505 1 97.45 83 TRP A CA 1
ATOM 657 C C . TRP A 1 83 ? 0.069 -8.294 -13.464 1 97.45 83 TRP A C 1
ATOM 659 O O . TRP A 1 83 ? -0.684 -7.65 -12.729 1 97.45 83 TRP A O 1
ATOM 669 N N . MET A 1 84 ? 1.009 -7.696 -14.297 1 97.51 84 MET A N 1
ATOM 670 C CA . MET A 1 84 ? 1.055 -6.24 -14.396 1 97.51 84 MET A CA 1
ATOM 671 C C . MET A 1 84 ? -0.28 -5.686 -14.883 1 97.51 84 MET A C 1
ATOM 673 O O . MET A 1 84 ? -0.772 -4.687 -14.356 1 97.51 84 MET A O 1
ATOM 677 N N . LYS A 1 85 ? -0.818 -6.303 -15.856 1 97.23 85 LYS A N 1
ATOM 678 C CA . LYS A 1 85 ? -2.096 -5.892 -16.43 1 97.23 85 LYS A CA 1
ATOM 679 C C . LYS A 1 85 ? -3.216 -5.979 -15.397 1 97.23 85 LYS A C 1
ATOM 681 O O . LYS A 1 85 ? -4.049 -5.075 -15.299 1 97.23 85 LYS A O 1
ATOM 686 N N . GLU A 1 86 ? -3.201 -7.055 -14.649 1 96.15 86 GLU A N 1
ATOM 687 C CA . GLU A 1 86 ? -4.294 -7.334 -13.721 1 96.15 86 GLU A CA 1
ATOM 688 C C . GLU A 1 86 ? -4.195 -6.461 -12.474 1 96.15 86 GLU A C 1
ATOM 690 O O . GLU A 1 86 ? -5.192 -5.888 -12.03 1 96.15 86 GLU A O 1
ATOM 695 N N . TYR A 1 87 ? -2.983 -6.323 -11.881 1 95.59 87 TYR A N 1
ATOM 696 C CA . TYR A 1 87 ? -2.845 -5.739 -10.551 1 95.59 87 TYR A CA 1
ATOM 697 C C . TYR A 1 87 ? -2.368 -4.294 -10.637 1 95.59 87 TYR A C 1
ATOM 699 O O . TYR A 1 87 ? -2.526 -3.524 -9.686 1 95.59 87 TYR A O 1
ATOM 707 N N . TYR A 1 88 ? -1.778 -3.86 -11.776 1 94.62 88 TYR A N 1
ATOM 708 C CA . TYR A 1 88 ? -1.226 -2.52 -11.944 1 94.62 88 TYR A CA 1
ATOM 709 C C . TYR A 1 88 ? -1.568 -1.958 -13.319 1 94.62 88 TYR A C 1
ATOM 711 O O . TYR A 1 88 ? -0.677 -1.553 -14.07 1 94.62 88 TYR A O 1
ATOM 719 N N . PRO A 1 89 ? -2.851 -1.844 -13.617 1 93.16 89 PRO A N 1
ATOM 720 C CA . PRO A 1 89 ? -3.289 -1.527 -14.979 1 93.16 89 PRO A CA 1
ATOM 721 C C . PRO A 1 89 ? -2.821 -0.149 -15.444 1 93.16 89 PRO A C 1
ATOM 723 O O . PRO A 1 89 ? -2.568 0.051 -16.634 1 93.16 89 PRO A O 1
ATOM 726 N N . MET A 1 90 ? -2.682 0.836 -14.558 1 90.63 90 MET A N 1
ATOM 727 C CA . MET A 1 90 ? -2.238 2.168 -14.96 1 90.63 90 MET A CA 1
ATOM 728 C C . MET A 1 90 ? -0.78 2.145 -15.404 1 90.63 90 MET A C 1
ATOM 730 O O . MET A 1 90 ? -0.427 2.743 -16.422 1 90.63 90 MET A O 1
ATOM 734 N N . GLN A 1 91 ? 0.018 1.519 -14.616 1 95.25 91 GLN A N 1
ATOM 735 C CA . GLN A 1 91 ? 1.421 1.366 -14.988 1 95.25 91 GLN A CA 1
ATOM 736 C C . GLN A 1 91 ? 1.565 0.541 -16.263 1 95.25 91 GLN A C 1
ATOM 738 O O . GLN A 1 91 ? 2.425 0.825 -17.099 1 95.25 91 GLN A O 1
ATOM 743 N N . PHE A 1 92 ? 0.671 -0.454 -16.375 1 96.68 92 PHE A N 1
ATOM 744 C CA . PHE A 1 92 ? 0.691 -1.324 -17.546 1 96.68 92 PHE A CA 1
ATOM 745 C C . PHE A 1 92 ? 0.408 -0.53 -18.815 1 96.68 92 PHE A C 1
ATOM 747 O O . PHE A 1 92 ? 1.043 -0.754 -19.848 1 96.68 92 PHE A O 1
ATOM 754 N N . ALA A 1 93 ? -0.444 0.364 -18.735 1 94.29 93 ALA A N 1
ATOM 755 C CA . ALA A 1 93 ? -0.744 1.22 -19.88 1 94.29 93 ALA A CA 1
ATOM 756 C C . ALA A 1 93 ? 0.469 2.057 -20.273 1 94.29 93 ALA A C 1
ATOM 758 O O . ALA A 1 93 ? 0.742 2.247 -21.46 1 94.29 93 ALA A O 1
ATOM 759 N N . GLU A 1 94 ? 1.17 2.501 -19.334 1 93.48 94 GLU A N 1
ATOM 760 C CA . GLU A 1 94 ? 2.359 3.308 -19.593 1 93.48 94 GLU A CA 1
ATOM 761 C C . GLU A 1 94 ? 3.484 2.461 -20.179 1 93.48 94 GLU A C 1
ATOM 763 O O . GLU A 1 94 ? 4.209 2.912 -21.069 1 93.48 94 GLU A O 1
ATOM 768 N N . LEU A 1 95 ? 3.601 1.276 -19.59 1 96.4 95 LEU A N 1
ATOM 769 C CA . LEU A 1 95 ? 4.658 0.38 -20.046 1 96.4 95 LEU A CA 1
ATOM 770 C C . LEU A 1 95 ? 4.477 0.03 -21.519 1 96.4 95 LEU A C 1
ATOM 772 O O . LEU A 1 95 ? 5.458 -0.159 -22.242 1 96.4 95 LEU A O 1
ATOM 776 N N . LYS A 1 96 ? 3.204 -0.044 -22.046 1 97.09 96 LYS A N 1
ATOM 777 C CA . LYS A 1 96 ? 2.918 -0.366 -23.441 1 97.09 96 LYS A CA 1
ATOM 778 C C . LYS A 1 96 ? 3.527 0.672 -24.38 1 97.09 96 LYS A C 1
ATOM 780 O O . LYS A 1 96 ? 3.975 0.336 -25.478 1 97.09 96 LYS A O 1
ATOM 785 N N . HIS A 1 97 ? 3.614 1.878 -23.909 1 95.77 97 HIS A N 1
ATOM 786 C CA . HIS A 1 97 ? 4.213 2.953 -24.691 1 95.77 97 HIS A CA 1
ATOM 787 C C . HIS A 1 97 ? 5.699 2.705 -24.924 1 95.77 97 HIS A C 1
ATOM 789 O O . HIS A 1 97 ? 6.2 2.901 -26.033 1 95.77 97 HIS A O 1
ATOM 795 N N . TYR A 1 98 ? 6.353 2.219 -23.942 1 97.22 98 TYR A N 1
ATOM 796 C CA . TYR A 1 98 ? 7.794 2.017 -24.039 1 97.22 98 TYR A CA 1
ATOM 797 C C . TYR A 1 98 ? 8.115 0.726 -24.782 1 97.22 98 TYR A C 1
ATOM 799 O O . TYR A 1 98 ? 9.184 0.598 -25.384 1 97.22 98 TYR A O 1
ATOM 807 N N . VAL A 1 99 ? 7.139 -0.247 -24.748 1 98.05 99 VAL A N 1
ATOM 808 C CA . VAL A 1 99 ? 7.293 -1.42 -25.602 1 98.05 99 VAL A CA 1
ATOM 809 C C . VAL A 1 99 ? 7.185 -1.01 -27.068 1 98.05 99 VAL A C 1
ATOM 811 O O . VAL A 1 99 ? 7.98 -1.448 -27.903 1 98.05 99 VAL A O 1
ATOM 814 N N . ALA A 1 100 ? 6.273 -0.104 -27.369 1 97.07 100 ALA A N 1
ATOM 815 C CA . ALA A 1 100 ? 6.01 0.342 -28.735 1 97.07 100 ALA A CA 1
ATOM 816 C C . ALA A 1 100 ? 7.219 1.07 -29.316 1 97.07 100 ALA A C 1
ATOM 818 O O . ALA A 1 100 ? 7.484 0.986 -30.517 1 97.07 100 ALA A O 1
ATOM 819 N N . ASN A 1 101 ? 8.023 1.69 -28.466 1 94.81 101 ASN A N 1
ATOM 820 C CA . ASN A 1 101 ? 9.157 2.428 -29.012 1 94.81 101 ASN A CA 1
ATOM 821 C C . ASN A 1 101 ? 10.466 1.669 -28.819 1 94.81 101 ASN A C 1
ATOM 823 O O . ASN A 1 101 ? 11.547 2.227 -29.016 1 94.81 101 ASN A O 1
ATOM 827 N N . GLY A 1 102 ? 10.344 0.485 -28.281 1 94.92 102 GLY A N 1
ATOM 828 C CA . GLY A 1 102 ? 11.468 -0.437 -28.299 1 94.92 102 GLY A CA 1
ATOM 829 C C . GLY A 1 102 ? 12.392 -0.274 -27.107 1 94.92 102 GLY A C 1
ATOM 830 O O . GLY A 1 102 ? 13.463 -0.883 -27.057 1 94.92 102 GLY A O 1
ATOM 831 N N . ARG A 1 103 ? 12.039 0.53 -26.137 1 97.08 103 ARG A N 1
ATOM 832 C CA . ARG A 1 103 ? 12.931 0.792 -25.012 1 97.08 103 ARG A CA 1
ATOM 833 C C . ARG A 1 103 ? 12.596 -0.107 -23.827 1 97.08 103 ARG A C 1
ATOM 835 O O . ARG A 1 103 ? 13.392 -0.237 -22.895 1 97.08 103 ARG A O 1
ATOM 842 N N . TRP A 1 104 ? 11.366 -0.578 -23.793 1 98.03 104 TRP A N 1
ATOM 843 C CA . TRP A 1 104 ? 11.022 -1.752 -22.998 1 98.03 104 TRP A CA 1
ATOM 844 C C . TRP A 1 104 ? 10.902 -2.991 -23.879 1 98.03 104 TRP A C 1
ATOM 846 O O . TRP A 1 104 ? 9.887 -3.186 -24.551 1 98.03 104 TRP A O 1
ATOM 856 N N . HIS A 1 105 ? 11.902 -3.824 -23.844 1 97.96 105 HIS A N 1
ATOM 857 C CA . HIS A 1 105 ? 12.007 -4.933 -24.786 1 97.96 105 HIS A CA 1
ATOM 858 C C . HIS A 1 105 ? 11.449 -6.22 -24.188 1 97.96 105 HIS A C 1
ATOM 860 O O . HIS A 1 105 ? 11.824 -6.607 -23.079 1 97.96 105 HIS A O 1
ATOM 866 N N . LEU A 1 106 ? 10.526 -6.893 -24.935 1 97.58 106 LEU A N 1
ATOM 867 C CA . LEU A 1 106 ? 10.007 -8.196 -24.532 1 97.58 106 LEU A CA 1
ATOM 868 C C . LEU A 1 106 ? 11.054 -9.286 -24.741 1 97.58 106 LEU A C 1
ATOM 870 O O . LEU A 1 106 ? 11.261 -9.746 -25.866 1 97.58 106 LEU A O 1
ATOM 874 N N . THR A 1 107 ? 11.646 -9.644 -23.599 1 95.75 107 THR A N 1
ATOM 875 C CA . THR A 1 107 ? 12.722 -10.629 -23.61 1 95.75 107 THR A CA 1
ATOM 876 C C . THR A 1 107 ? 12.198 -12.006 -23.214 1 95.75 107 THR A C 1
ATOM 878 O O . THR A 1 107 ? 11.362 -12.123 -22.316 1 95.75 107 THR A O 1
ATOM 881 N N . GLY A 1 108 ? 12.751 -13.097 -23.834 1 95.38 108 GLY A N 1
ATOM 882 C CA . GLY A 1 108 ? 12.243 -14.429 -23.545 1 95.38 108 GLY A CA 1
ATOM 883 C C . GLY A 1 108 ? 10.855 -14.673 -24.106 1 95.38 108 GLY A C 1
ATOM 884 O O . GLY A 1 108 ? 9.912 -13.948 -23.781 1 95.38 108 GLY A O 1
ATOM 885 N N . SER A 1 109 ? 10.591 -15.541 -24.903 1 97.4 109 SER A N 1
ATOM 886 C CA . SER A 1 109 ? 9.399 -15.739 -25.721 1 97.4 109 SER A CA 1
ATOM 887 C C . SER A 1 109 ? 8.35 -16.562 -24.98 1 97.4 109 SER A C 1
ATOM 889 O O . SER A 1 109 ? 7.25 -16.78 -25.491 1 97.4 109 SER A O 1
ATOM 891 N N . GLY A 1 110 ? 8.601 -17.026 -23.814 1 97.63 110 GLY A N 1
ATOM 892 C CA . GLY A 1 110 ? 7.736 -17.981 -23.14 1 97.63 110 GLY A CA 1
ATOM 893 C C . GLY A 1 110 ? 6.719 -17.324 -22.226 1 97.63 110 GLY A C 1
ATOM 894 O O . GLY A 1 110 ? 6.792 -16.12 -21.972 1 97.63 110 GLY A O 1
ATOM 895 N N . TRP A 1 111 ? 5.752 -18.099 -21.803 1 97.83 111 TRP A N 1
ATOM 896 C CA . TRP A 1 111 ? 4.814 -17.709 -20.755 1 97.83 111 TRP A CA 1
ATOM 897 C C . TRP A 1 111 ? 5.542 -17.454 -19.44 1 97.83 111 TRP A C 1
ATOM 899 O O . TRP A 1 111 ? 5.24 -16.49 -18.733 1 97.83 111 TRP A O 1
ATOM 909 N N . ASP A 1 112 ? 6.537 -18.306 -19.168 1 96.55 112 ASP A N 1
ATOM 910 C CA . ASP A 1 112 ? 7.492 -18.103 -18.083 1 96.55 112 ASP A CA 1
ATOM 911 C C . ASP A 1 112 ? 8.85 -18.713 -18.425 1 96.55 112 ASP A C 1
ATOM 913 O O . ASP A 1 112 ? 9.005 -19.35 -19.469 1 96.55 112 ASP A O 1
ATOM 917 N N . ALA A 1 113 ? 9.877 -18.426 -17.621 1 95.15 113 ALA A N 1
ATOM 918 C CA . ALA A 1 113 ? 11.214 -18.985 -17.802 1 95.15 113 ALA A CA 1
ATOM 919 C C . ALA A 1 113 ? 11.275 -20.43 -17.314 1 95.15 113 ALA A C 1
ATOM 921 O O . ALA A 1 113 ? 11.844 -20.711 -16.257 1 95.15 113 ALA A O 1
ATOM 922 N N . ASN A 1 114 ? 10.795 -21.31 -18.101 1 92.33 114 ASN A N 1
ATOM 923 C CA . ASN A 1 114 ? 10.603 -22.704 -17.716 1 92.33 114 ASN A CA 1
ATOM 924 C C . ASN A 1 114 ? 11.929 -23.456 -17.651 1 92.33 114 ASN A C 1
ATOM 926 O O . ASN A 1 114 ? 12.905 -23.058 -18.291 1 92.33 114 ASN A O 1
ATOM 930 N N . GLU A 1 115 ? 11.855 -24.489 -16.917 1 93.39 115 GLU A N 1
ATOM 931 C CA . GLU A 1 115 ? 12.88 -25.528 -16.952 1 93.39 115 GLU A CA 1
ATOM 932 C C . GLU A 1 115 ? 12.883 -26.255 -18.293 1 93.39 115 GLU A C 1
ATOM 934 O O . GLU A 1 115 ? 11.83 -26.444 -18.906 1 93.39 115 GLU A O 1
ATOM 939 N N . VAL A 1 116 ? 14.115 -26.598 -18.818 1 94.6 116 VAL A N 1
ATOM 940 C CA . VAL A 1 116 ? 14.119 -27.049 -20.205 1 94.6 116 VAL A CA 1
ATOM 941 C C . VAL A 1 116 ? 14.688 -28.464 -20.288 1 94.6 116 VAL A C 1
ATOM 943 O O . VAL A 1 116 ? 14.945 -28.973 -21.381 1 94.6 116 VAL A O 1
ATOM 946 N N . ILE A 1 117 ? 14.872 -29.14 -19.181 1 95.17 117 ILE A N 1
ATOM 947 C CA . ILE A 1 117 ? 15.34 -30.522 -19.179 1 95.17 117 ILE A CA 1
ATOM 948 C C . ILE A 1 117 ? 14.179 -31.458 -18.853 1 95.17 117 ILE A C 1
ATOM 950 O O . ILE A 1 117 ? 13.939 -32.433 -19.57 1 95.17 117 ILE A O 1
ATOM 954 N N . ILE A 1 118 ? 13.399 -31.147 -17.869 1 95.35 118 ILE A N 1
ATOM 955 C CA . ILE A 1 118 ? 12.348 -32.02 -17.358 1 95.35 118 ILE A CA 1
ATOM 956 C C . ILE A 1 118 ? 11.074 -31.827 -18.177 1 95.35 118 ILE A C 1
ATOM 958 O O . ILE A 1 118 ? 10.322 -32.779 -18.4 1 95.35 118 ILE A O 1
ATOM 962 N N . CYS A 1 119 ? 10.817 -30.68 -18.674 1 95.69 119 CYS A N 1
ATOM 963 C CA . CYS A 1 119 ? 9.624 -30.397 -19.464 1 95.69 119 CYS A CA 1
ATOM 964 C C . CYS A 1 119 ? 9.635 -31.185 -20.769 1 95.69 119 CYS A C 1
ATOM 966 O O . CYS A 1 119 ? 10.683 -31.333 -21.401 1 95.69 119 CYS A O 1
ATOM 968 N N . SER A 1 120 ? 8.526 -31.69 -21.097 1 96.52 120 SER A N 1
ATOM 969 C CA . SER A 1 120 ? 8.437 -32.357 -22.392 1 96.52 120 SER A CA 1
ATOM 970 C C . SER A 1 120 ? 8.574 -31.359 -23.537 1 96.52 120 SER A C 1
ATOM 972 O O . SER A 1 120 ? 8.323 -30.165 -23.361 1 96.52 120 SER A O 1
ATOM 974 N N . PRO A 1 121 ? 9.016 -31.78 -24.695 1 96.76 121 PRO A N 1
ATOM 975 C CA . PRO A 1 121 ? 9.088 -30.881 -25.849 1 96.76 121 PRO A CA 1
ATOM 976 C C . PRO A 1 121 ? 7.753 -30.209 -26.158 1 96.76 121 PRO A C 1
ATOM 978 O O . PRO A 1 121 ? 7.718 -29.023 -26.499 1 96.76 121 PRO A O 1
ATOM 981 N N . GLU A 1 122 ? 6.675 -30.912 -25.985 1 96.95 122 GLU A N 1
ATOM 982 C CA . GLU A 1 122 ? 5.369 -30.324 -26.27 1 96.95 122 GLU A CA 1
ATOM 983 C C . GLU A 1 122 ? 5.025 -29.23 -25.263 1 96.95 122 GLU A C 1
ATOM 985 O O . GLU A 1 122 ? 4.503 -28.177 -25.636 1 96.95 122 GLU A O 1
ATOM 990 N N . SER A 1 123 ? 5.222 -29.515 -23.981 1 96.69 123 SER A N 1
ATOM 991 C CA . SER A 1 123 ? 4.93 -28.485 -22.99 1 96.69 123 SER A CA 1
ATOM 992 C C . SER A 1 123 ? 5.816 -27.26 -23.189 1 96.69 123 SER A C 1
ATOM 994 O O . SER A 1 123 ? 5.392 -26.131 -22.931 1 96.69 123 SER A O 1
ATOM 996 N N . TRP A 1 124 ? 7.037 -27.454 -23.619 1 97.25 124 TRP A N 1
ATOM 997 C CA . TRP A 1 124 ? 7.915 -26.328 -23.921 1 97.25 124 TRP A CA 1
ATOM 998 C C . TRP A 1 124 ? 7.374 -25.515 -25.092 1 97.25 124 TRP A C 1
ATOM 1000 O O . TRP A 1 124 ? 7.383 -24.282 -25.057 1 97.25 124 TRP A O 1
ATOM 1010 N N . LEU A 1 125 ? 6.972 -26.207 -26.16 1 97.91 125 LEU A N 1
ATOM 1011 C CA . LEU A 1 125 ? 6.378 -25.523 -27.303 1 97.91 125 LEU A CA 1
ATOM 1012 C C . LEU A 1 125 ? 5.146 -24.729 -26.881 1 97.91 125 LEU A C 1
ATOM 1014 O O . LEU A 1 125 ? 4.93 -23.611 -27.355 1 97.91 125 LEU A O 1
ATOM 1018 N N . ARG A 1 126 ? 4.371 -25.303 -25.96 1 97.7 126 ARG A N 1
ATOM 1019 C CA . ARG A 1 126 ? 3.196 -24.609 -25.443 1 97.7 126 ARG A CA 1
ATOM 1020 C C . ARG A 1 126 ? 3.597 -23.367 -24.655 1 97.7 126 ARG A C 1
ATOM 1022 O O . ARG A 1 126 ? 2.896 -22.353 -24.685 1 97.7 126 ARG A O 1
ATOM 1029 N N . ASN A 1 127 ? 4.693 -23.424 -23.921 1 98.17 127 ASN A N 1
ATOM 1030 C CA . ASN A 1 127 ? 5.216 -22.267 -23.203 1 98.17 127 ASN A CA 1
ATOM 1031 C C . ASN A 1 127 ? 5.492 -21.1 -24.146 1 98.17 127 ASN A C 1
ATOM 1033 O O . ASN A 1 127 ? 5.086 -19.968 -23.876 1 98.17 127 ASN A O 1
ATOM 1037 N N . ILE A 1 128 ? 6.117 -21.4 -25.274 1 98.49 128 ILE A N 1
ATOM 1038 C CA . ILE A 1 128 ? 6.451 -20.372 -26.253 1 98.49 128 ILE A CA 1
ATOM 1039 C C . ILE A 1 128 ? 5.181 -19.894 -26.953 1 98.49 128 ILE A C 1
ATOM 1041 O O . ILE A 1 128 ? 4.988 -18.692 -27.152 1 98.49 128 ILE A O 1
ATOM 1045 N N . LEU A 1 129 ? 4.295 -20.803 -27.283 1 98.43 129 LEU A N 1
ATOM 1046 C CA . LEU A 1 129 ? 3.046 -20.478 -27.962 1 98.43 129 LEU A CA 1
ATOM 1047 C C . LEU A 1 129 ? 2.21 -19.511 -27.13 1 98.43 129 LEU A C 1
ATOM 1049 O O . LEU A 1 129 ? 1.735 -18.494 -27.642 1 98.43 129 LEU A O 1
ATOM 1053 N N . LEU A 1 130 ? 2.034 -19.785 -25.885 1 98.25 130 LEU A N 1
ATOM 1054 C CA . LEU A 1 130 ? 1.194 -18.972 -25.012 1 98.25 130 LEU A CA 1
ATOM 1055 C C . LEU A 1 130 ? 1.833 -17.613 -24.753 1 98.25 130 LEU A C 1
ATOM 1057 O O . LEU A 1 130 ? 1.139 -16.595 -24.703 1 98.25 130 LEU A O 1
ATOM 1061 N N . GLY A 1 131 ? 3.184 -17.641 -24.568 1 98.25 131 GLY A N 1
ATOM 1062 C CA . GLY A 1 131 ? 3.881 -16.374 -24.41 1 98.25 131 GLY A CA 1
ATOM 1063 C C . GLY A 1 131 ? 3.758 -15.47 -25.622 1 98.25 131 GLY A C 1
ATOM 1064 O O . GLY A 1 131 ? 3.381 -14.303 -25.497 1 98.25 131 GLY A O 1
ATOM 1065 N N . GLN A 1 132 ? 3.975 -15.997 -26.802 1 98.19 132 GLN A N 1
ATOM 1066 C CA . GLN A 1 132 ? 3.926 -15.234 -28.045 1 98.19 132 GLN A CA 1
ATOM 1067 C C . GLN A 1 132 ? 2.508 -14.754 -28.339 1 98.19 132 GLN A C 1
ATOM 1069 O O . GLN A 1 132 ? 2.313 -13.636 -28.821 1 98.19 132 GLN A O 1
ATOM 1074 N N . THR A 1 133 ? 1.52 -15.59 -28.067 1 98.04 133 THR A N 1
ATOM 1075 C CA . THR A 1 133 ? 0.131 -15.191 -28.262 1 98.04 133 THR A CA 1
ATOM 1076 C C . THR A 1 133 ? -0.215 -13.988 -27.39 1 98.04 133 THR A C 1
ATOM 1078 O O . THR A 1 133 ? -0.855 -13.042 -27.853 1 98.04 133 THR A O 1
ATOM 1081 N N . PHE A 1 134 ? 0.186 -13.967 -26.19 1 97.95 134 PHE A N 1
ATOM 1082 C CA . PHE A 1 134 ? -0.05 -12.847 -25.287 1 97.95 134 PHE A CA 1
ATOM 1083 C C . PHE A 1 134 ? 0.626 -11.583 -25.803 1 97.95 134 PHE A C 1
ATOM 1085 O O . PHE A 1 134 ? 0.022 -10.508 -25.811 1 97.95 134 PHE A O 1
ATOM 1092 N N . TYR A 1 135 ? 1.916 -11.681 -26.188 1 98.16 135 TYR A N 1
ATOM 1093 C CA . TYR A 1 135 ? 2.666 -10.531 -26.68 1 98.16 135 TYR A CA 1
ATOM 1094 C C . TYR A 1 135 ? 1.999 -9.93 -27.911 1 98.16 135 TYR A C 1
ATOM 1096 O O . TYR A 1 135 ? 1.87 -8.708 -28.022 1 98.16 135 TYR A O 1
ATOM 1104 N N . ARG A 1 136 ? 1.517 -10.806 -28.813 1 97.44 136 ARG A N 1
ATOM 1105 C CA . ARG A 1 136 ? 0.84 -10.323 -30.012 1 97.44 136 ARG A CA 1
ATOM 1106 C C . ARG A 1 136 ? -0.439 -9.573 -29.654 1 97.44 136 ARG A C 1
ATOM 1108 O O . ARG A 1 136 ? -0.716 -8.507 -30.209 1 97.44 136 ARG A O 1
ATOM 1115 N N . GLN A 1 137 ? -1.128 -10.08 -28.703 1 97.19 137 GLN A N 1
ATOM 1116 C CA . GLN A 1 137 ? -2.425 -9.523 -28.335 1 97.19 137 GLN A CA 1
ATOM 1117 C C . GLN A 1 137 ? -2.264 -8.216 -27.563 1 97.19 137 GLN A C 1
ATOM 1119 O O . GLN A 1 137 ? -3.017 -7.265 -27.778 1 97.19 137 GLN A O 1
ATOM 1124 N N . GLU A 1 138 ? -1.279 -8.147 -26.693 1 97.73 138 GLU A N 1
ATOM 1125 C CA . GLU A 1 138 ? -1.187 -7.021 -25.768 1 97.73 138 GLU A CA 1
ATOM 1126 C C . GLU A 1 138 ? -0.279 -5.926 -26.32 1 97.73 138 GLU A C 1
ATOM 1128 O O . GLU A 1 138 ? -0.476 -4.744 -26.031 1 97.73 138 GLU A O 1
ATOM 1133 N N . PHE A 1 139 ? 0.737 -6.312 -27.191 1 97.95 139 PHE A N 1
ATOM 1134 C CA . PHE A 1 139 ? 1.769 -5.341 -27.536 1 97.95 139 PHE A CA 1
ATOM 1135 C C . PHE A 1 139 ? 1.95 -5.258 -29.047 1 97.95 139 PHE A C 1
ATOM 1137 O O . PHE A 1 139 ? 2.723 -4.434 -29.541 1 97.95 139 PHE A O 1
ATOM 1144 N N . ASN A 1 140 ? 1.266 -6.105 -29.835 1 96.52 140 ASN A N 1
ATOM 1145 C CA . ASN A 1 140 ? 1.349 -6.15 -31.291 1 96.52 140 ASN A CA 1
ATOM 1146 C C . ASN A 1 140 ? 2.773 -6.432 -31.763 1 96.52 140 ASN A C 1
ATOM 1148 O O . ASN A 1 140 ? 3.242 -5.828 -32.73 1 96.52 140 ASN A O 1
ATOM 1152 N N . THR A 1 141 ? 3.462 -7.245 -30.962 1 96.16 141 THR A N 1
ATOM 1153 C CA . THR A 1 141 ? 4.815 -7.685 -31.283 1 96.16 141 THR A CA 1
ATOM 1154 C C . THR A 1 141 ? 5.133 -9.007 -30.591 1 96.16 141 THR A C 1
ATOM 1156 O O . THR A 1 141 ? 4.27 -9.593 -29.933 1 96.16 141 THR A O 1
ATOM 1159 N N . GLU A 1 142 ? 6.332 -9.612 -30.876 1 95.36 142 GLU A N 1
ATOM 1160 C CA . GLU A 1 142 ? 6.787 -10.874 -30.301 1 95.36 142 GLU A CA 1
ATOM 1161 C C . GLU A 1 142 ? 8.254 -10.795 -29.888 1 95.36 142 GLU A C 1
ATOM 1163 O O . GLU A 1 142 ? 8.956 -9.848 -30.249 1 95.36 142 GLU A O 1
ATOM 1168 N N . SER A 1 143 ? 8.599 -11.663 -29.054 1 96.84 143 SER A N 1
ATOM 1169 C CA . SER A 1 143 ? 10.011 -11.837 -28.728 1 96.84 143 SER A CA 1
ATOM 1170 C C . SER A 1 143 ? 10.695 -12.774 -29.719 1 96.84 143 SER A C 1
ATOM 1172 O O . SER A 1 143 ? 10.029 -13.526 -30.433 1 96.84 143 SER A O 1
ATOM 1174 N N . THR A 1 144 ? 12.037 -12.705 -29.755 1 97.21 144 THR A N 1
ATOM 1175 C CA . THR A 1 144 ? 12.737 -13.464 -30.785 1 97.21 144 THR A CA 1
ATOM 1176 C C . THR A 1 144 ? 13.783 -14.384 -30.162 1 97.21 144 THR A C 1
ATOM 1178 O O . THR A 1 144 ? 14.503 -15.086 -30.874 1 97.21 144 THR A O 1
ATOM 1181 N N . ASP A 1 145 ? 13.842 -14.467 -28.907 1 97.41 145 ASP A N 1
ATOM 1182 C CA . ASP A 1 145 ? 14.959 -15.206 -28.326 1 97.41 145 ASP A CA 1
ATOM 1183 C C . ASP A 1 145 ? 14.495 -16.076 -27.16 1 97.41 145 ASP A C 1
ATOM 1185 O O . ASP A 1 145 ? 13.355 -15.96 -26.708 1 97.41 145 ASP A O 1
ATOM 1189 N N . VAL A 1 146 ? 15.333 -17.077 -26.799 1 97.69 146 VAL A N 1
ATOM 1190 C CA . VAL A 1 146 ? 15.238 -17.823 -25.548 1 97.69 146 VAL A CA 1
ATOM 1191 C C . VAL A 1 146 ? 16.137 -17.181 -24.494 1 97.69 146 VAL A C 1
ATOM 1193 O O . VAL A 1 146 ? 17.359 -17.133 -24.658 1 97.69 146 VAL A O 1
ATOM 1196 N N . PHE A 1 147 ? 15.561 -16.586 -23.551 1 96.9 147 PHE A N 1
ATOM 1197 C CA . PHE A 1 147 ? 16.27 -15.855 -22.508 1 96.9 147 PHE A CA 1
ATOM 1198 C C . PHE A 1 147 ? 16.167 -16.581 -21.172 1 96.9 147 PHE A C 1
ATOM 1200 O O . PHE A 1 147 ? 15.148 -16.484 -20.485 1 96.9 147 PHE A O 1
ATOM 1207 N N . LEU A 1 148 ? 17.2 -17.339 -20.746 1 96.24 148 LEU A N 1
ATOM 1208 C CA . LEU A 1 148 ? 17.197 -18.151 -19.534 1 96.24 148 LEU A CA 1
ATOM 1209 C C . LEU A 1 148 ? 18.457 -17.904 -18.712 1 96.24 148 LEU A C 1
ATOM 1211 O O . LEU A 1 148 ? 19.307 -18.789 -18.588 1 96.24 148 LEU A O 1
ATOM 1215 N N . PRO A 1 149 ? 18.552 -16.785 -18.113 1 93.94 149 PRO A N 1
ATOM 1216 C CA . PRO A 1 149 ? 19.763 -16.447 -17.361 1 93.94 149 PRO A CA 1
ATOM 1217 C C . PRO A 1 149 ? 20.015 -17.397 -16.192 1 93.94 149 PRO A C 1
ATOM 1219 O O . PRO A 1 149 ? 21.161 -17.57 -15.77 1 93.94 149 PRO A O 1
ATOM 1222 N N . ASP A 1 150 ? 18.974 -18.078 -15.743 1 92.81 150 ASP A N 1
ATOM 1223 C CA . ASP A 1 150 ? 19.145 -18.776 -14.472 1 92.81 150 ASP A CA 1
ATOM 1224 C C . ASP A 1 150 ? 18.597 -20.199 -14.549 1 92.81 150 ASP A C 1
ATOM 1226 O O . ASP A 1 150 ? 18.258 -20.795 -13.525 1 92.81 150 ASP A O 1
ATOM 1230 N N . CYS A 1 151 ? 18.56 -20.887 -15.599 1 93.14 151 CYS A N 1
ATOM 1231 C CA . CYS A 1 151 ? 18.108 -22.27 -15.706 1 93.14 151 CYS A CA 1
ATOM 1232 C C . CYS A 1 151 ? 19.256 -23.24 -15.45 1 93.14 151 CYS A C 1
ATOM 1234 O O . CYS A 1 151 ? 20.425 -22.871 -15.574 1 93.14 151 CYS A O 1
ATOM 1236 N N . PHE A 1 152 ? 18.997 -24.525 -15.123 1 93.71 152 PHE A N 1
ATOM 1237 C CA . PHE A 1 152 ? 19.973 -25.447 -14.555 1 93.71 152 PHE A CA 1
ATOM 1238 C C . PHE A 1 152 ? 20.331 -26.54 -15.555 1 93.71 152 PHE A C 1
ATOM 1240 O O . PHE A 1 152 ? 20.258 -27.729 -15.235 1 93.71 152 PHE A O 1
ATOM 1247 N N . GLY A 1 153 ? 20.828 -26.124 -16.719 1 93.29 153 GLY A N 1
ATOM 1248 C CA . GLY A 1 153 ? 21.186 -27.006 -17.818 1 93.29 153 GLY A CA 1
ATOM 1249 C C . GLY A 1 153 ? 20.243 -26.9 -19.001 1 93.29 153 GLY A C 1
ATOM 1250 O O . GLY A 1 153 ? 19.114 -26.426 -18.861 1 93.29 153 GLY A O 1
ATOM 1251 N N . PHE A 1 154 ? 20.774 -27.366 -20.15 1 95.7 154 PHE A N 1
ATOM 1252 C CA . PHE A 1 154 ? 20.013 -27.183 -21.38 1 95.7 154 PHE A CA 1
ATOM 1253 C C . PHE A 1 154 ? 20.108 -28.42 -22.265 1 95.7 154 PHE A C 1
ATOM 1255 O O . PHE A 1 154 ? 21.207 -28.879 -22.582 1 95.7 154 PHE A O 1
ATOM 1262 N N . GLY A 1 155 ? 18.969 -28.916 -22.608 1 93.84 155 GLY A N 1
ATOM 1263 C CA . GLY A 1 155 ? 18.901 -30.163 -23.353 1 93.84 155 GLY A CA 1
ATOM 1264 C C . GLY A 1 155 ? 19.272 -30.006 -24.815 1 93.84 155 GLY A C 1
ATOM 1265 O O . GLY A 1 155 ? 19.135 -28.92 -25.382 1 93.84 155 GLY A O 1
ATOM 1266 N N . TYR A 1 156 ? 19.643 -31.102 -25.408 1 95.73 156 TYR A N 1
ATOM 1267 C CA . TYR A 1 156 ? 20.095 -31.205 -26.79 1 95.73 156 TYR A CA 1
ATOM 1268 C C . TYR A 1 156 ? 18.973 -30.855 -27.76 1 95.73 156 TYR A C 1
ATOM 1270 O O . TYR A 1 156 ? 19.227 -30.529 -28.922 1 95.73 156 TYR A O 1
ATOM 1278 N N . THR A 1 157 ? 17.748 -30.793 -27.356 1 96.27 157 THR A N 1
ATOM 1279 C CA . THR A 1 157 ? 16.596 -30.59 -28.229 1 96.27 157 THR A CA 1
ATOM 1280 C C . THR A 1 157 ? 16.242 -29.109 -28.32 1 96.27 157 THR A C 1
ATOM 1282 O O . THR A 1 157 ? 15.47 -28.702 -29.191 1 96.27 157 THR A O 1
ATOM 1285 N N . LEU A 1 158 ? 16.759 -28.29 -27.493 1 97.03 158 LEU A N 1
ATOM 1286 C CA . LEU A 1 158 ? 16.324 -26.908 -27.323 1 97.03 158 LEU A CA 1
ATOM 1287 C C . LEU A 1 158 ? 16.497 -26.12 -28.617 1 97.03 158 LEU A C 1
ATOM 1289 O O . LEU A 1 158 ? 15.586 -25.404 -29.039 1 97.03 158 LEU A O 1
ATOM 1293 N N . PRO A 1 159 ? 17.64 -26.182 -29.382 1 97.89 159 PRO A N 1
ATOM 1294 C CA . PRO A 1 159 ? 17.759 -25.426 -30.631 1 97.89 159 PRO A CA 1
ATOM 1295 C C . PRO A 1 159 ? 16.729 -25.847 -31.677 1 97.89 159 PRO A C 1
ATOM 1297 O O . PRO A 1 159 ? 16.233 -25.008 -32.434 1 97.89 159 PRO A O 1
ATOM 1300 N N . THR A 1 160 ? 16.425 -27.171 -31.673 1 97.83 160 THR A N 1
ATOM 1301 C CA . THR A 1 160 ? 15.427 -27.683 -32.604 1 97.83 160 THR A CA 1
ATOM 1302 C C . THR A 1 160 ? 14.056 -27.077 -32.317 1 97.83 160 THR A C 1
ATOM 1304 O O . THR A 1 160 ? 13.38 -26.596 -33.229 1 97.83 160 THR A O 1
ATOM 1307 N N . LEU A 1 161 ? 13.644 -27.082 -31.093 1 97.98 161 LEU A N 1
ATOM 1308 C CA . LEU A 1 161 ? 12.343 -26.56 -30.687 1 97.98 161 LEU A CA 1
ATOM 1309 C C . LEU A 1 161 ? 12.279 -25.049 -30.883 1 97.98 161 LEU A C 1
ATOM 1311 O O . LEU A 1 161 ? 11.265 -24.521 -31.345 1 97.98 161 LEU A O 1
ATOM 1315 N N . ALA A 1 162 ? 13.393 -24.366 -30.488 1 98.22 162 ALA A N 1
ATOM 1316 C CA . ALA A 1 162 ? 13.453 -22.915 -30.639 1 98.22 162 ALA A CA 1
ATOM 1317 C C . ALA A 1 162 ? 13.343 -22.511 -32.107 1 98.22 162 ALA A C 1
ATOM 1319 O O . ALA A 1 162 ? 12.582 -21.605 -32.453 1 98.22 162 ALA A O 1
ATOM 1320 N N . ALA A 1 163 ? 14.1 -23.19 -32.921 1 97.91 163 ALA A N 1
ATOM 1321 C CA . ALA A 1 163 ? 14.067 -22.903 -34.353 1 97.91 163 ALA A CA 1
ATOM 1322 C C . ALA A 1 163 ? 12.674 -23.143 -34.929 1 97.91 163 ALA A C 1
ATOM 1324 O O . ALA A 1 163 ? 12.216 -22.394 -35.794 1 97.91 163 ALA A O 1
ATOM 1325 N N . HIS A 1 164 ? 12.026 -24.164 -34.434 1 98.04 164 HIS A N 1
ATOM 1326 C CA . HIS A 1 164 ? 10.677 -24.474 -34.894 1 98.04 164 HIS A CA 1
ATOM 1327 C C . HIS A 1 164 ? 9.697 -23.37 -34.51 1 98.04 164 HIS A C 1
ATOM 1329 O O . HIS A 1 164 ? 8.639 -23.23 -35.128 1 98.04 164 HIS A O 1
ATOM 1335 N N . CYS A 1 165 ? 9.985 -22.585 -33.522 1 98.22 165 CYS A N 1
ATOM 1336 C CA . CYS A 1 165 ? 9.147 -21.475 -33.082 1 98.22 165 CYS A CA 1
ATOM 1337 C C . CYS A 1 165 ? 9.6 -20.166 -33.718 1 98.22 165 CYS A C 1
ATOM 1339 O O . CYS A 1 165 ? 9.098 -19.095 -33.369 1 98.22 165 CYS A O 1
ATOM 1341 N N . GLY A 1 166 ? 10.562 -20.185 -34.539 1 96.94 166 GLY A N 1
ATOM 1342 C CA . GLY A 1 166 ? 11.066 -18.995 -35.206 1 96.94 166 GLY A CA 1
ATOM 1343 C C . GLY A 1 166 ? 12.009 -18.18 -34.342 1 96.94 166 GLY A C 1
ATOM 1344 O O . GLY A 1 166 ? 12.269 -17.01 -34.63 1 96.94 166 GLY A O 1
ATOM 1345 N N . LEU A 1 167 ? 12.558 -18.698 -33.268 1 98.28 167 LEU A N 1
ATOM 1346 C CA . LEU A 1 167 ? 13.476 -17.991 -32.382 1 98.28 167 LEU A CA 1
ATOM 1347 C C . LEU A 1 167 ? 14.908 -18.082 -32.899 1 98.28 167 LEU A C 1
ATOM 1349 O O . LEU A 1 167 ? 15.28 -19.068 -33.54 1 98.28 167 LEU A O 1
ATOM 1353 N N . ILE A 1 168 ? 15.746 -17.08 -32.583 1 98.13 168 ILE A N 1
ATOM 1354 C CA . ILE A 1 168 ? 16.987 -16.954 -33.34 1 98.13 168 ILE A CA 1
ATOM 1355 C C . ILE A 1 168 ? 18.178 -16.975 -32.384 1 98.13 168 ILE A C 1
ATOM 1357 O O . ILE A 1 168 ? 19.327 -17.092 -32.817 1 98.13 168 ILE A O 1
ATOM 1361 N N . GLY A 1 169 ? 17.853 -16.957 -31.121 1 97.8 169 GLY A N 1
ATOM 1362 C CA . GLY A 1 169 ? 18.982 -16.914 -30.206 1 97.8 169 GLY A CA 1
ATOM 1363 C C . GLY A 1 169 ? 18.636 -17.39 -28.808 1 97.8 169 GLY A C 1
ATOM 1364 O O . GLY A 1 169 ? 17.46 -17.458 -28.444 1 97.8 169 GLY A O 1
ATOM 1365 N N . PHE A 1 170 ? 19.709 -17.744 -28.062 1 97.24 170 PHE A N 1
ATOM 1366 C CA . PHE A 1 170 ? 19.651 -18.254 -26.698 1 97.24 170 PHE A CA 1
ATOM 1367 C C . PHE A 1 170 ? 20.745 -17.63 -25.84 1 97.24 170 PHE A C 1
ATOM 1369 O O . PHE A 1 170 ? 21.875 -17.449 -26.3 1 97.24 170 PHE A O 1
ATOM 1376 N N . SER A 1 171 ? 20.363 -17.202 -24.604 1 96.68 171 SER A N 1
ATOM 1377 C CA . SER A 1 171 ? 21.404 -16.705 -23.71 1 96.68 171 SER A CA 1
ATOM 1378 C C . SER A 1 171 ? 21.225 -17.25 -22.297 1 96.68 171 SER A C 1
ATOM 1380 O O . SER A 1 171 ? 20.098 -17.458 -21.844 1 96.68 171 SER A O 1
ATOM 1382 N N . SER A 1 172 ? 22.268 -17.508 -21.618 1 95.7 172 SER A N 1
ATOM 1383 C CA . SER A 1 172 ? 22.32 -17.893 -20.212 1 95.7 172 SER A CA 1
ATOM 1384 C C . SER A 1 172 ? 23.667 -17.541 -19.59 1 95.7 172 SER A C 1
ATOM 1386 O O . SER A 1 172 ? 24.627 -17.243 -20.304 1 95.7 172 SER A O 1
ATOM 1388 N N . GLN A 1 173 ? 23.775 -17.419 -18.352 1 93.29 173 GLN A N 1
ATOM 1389 C CA . GLN A 1 173 ? 25.041 -17.247 -17.647 1 93.29 173 GLN A CA 1
ATOM 1390 C C . GLN A 1 173 ? 25.399 -18.497 -16.848 1 93.29 173 GLN A C 1
ATOM 1392 O O . GLN A 1 173 ? 26.492 -18.588 -16.283 1 93.29 173 GLN A O 1
ATOM 1397 N N . LYS A 1 174 ? 24.614 -19.49 -16.85 1 92.74 174 LYS A N 1
ATOM 1398 C CA . LYS A 1 174 ? 24.638 -20.525 -15.82 1 92.74 174 LYS A CA 1
ATOM 1399 C C . LYS A 1 174 ? 25.792 -21.498 -16.045 1 92.74 174 LYS A C 1
ATOM 1401 O O . LYS A 1 174 ? 26.299 -22.098 -15.095 1 92.74 174 LYS A O 1
ATOM 1406 N N . LEU A 1 175 ? 26.294 -21.648 -17.194 1 92.73 175 LEU A N 1
ATOM 1407 C CA . LEU A 1 175 ? 27.298 -22.659 -17.509 1 92.73 175 LEU A CA 1
ATOM 1408 C C . LEU A 1 175 ? 28.613 -22.358 -16.797 1 92.73 175 LEU A C 1
ATOM 1410 O O . LEU A 1 175 ? 29.422 -23.261 -16.571 1 92.73 175 LEU A O 1
ATOM 1414 N N . VAL A 1 176 ? 28.786 -21.132 -16.447 1 90.73 176 VAL A N 1
ATOM 1415 C CA . VAL A 1 176 ? 30.012 -20.747 -15.757 1 90.73 176 VAL A CA 1
ATOM 1416 C C . VAL A 1 176 ? 30.036 -21.365 -14.361 1 90.73 176 VAL A C 1
ATOM 1418 O O . VAL A 1 176 ? 31.101 -21.502 -13.754 1 90.73 176 VAL A O 1
ATOM 1421 N N . TRP A 1 177 ? 28.972 -21.862 -13.924 1 91.41 177 TRP A N 1
ATOM 1422 C CA . TRP A 1 177 ? 28.864 -22.394 -12.569 1 91.41 177 TRP A CA 1
ATOM 1423 C C . TRP A 1 177 ? 29.341 -23.841 -12.514 1 91.41 177 TRP A C 1
ATOM 1425 O O . TRP A 1 177 ? 29.505 -24.406 -11.429 1 91.41 177 TRP A O 1
ATOM 1435 N N . ARG A 1 178 ? 29.574 -24.483 -13.597 1 92.18 178 ARG A N 1
ATOM 1436 C CA . ARG A 1 178 ? 30.126 -25.834 -13.599 1 92.18 178 ARG A CA 1
ATOM 1437 C C . ARG A 1 178 ? 31.424 -25.895 -12.799 1 92.18 178 ARG A C 1
ATOM 1439 O O . ARG A 1 178 ? 32.209 -24.945 -12.806 1 92.18 178 ARG A O 1
ATOM 1446 N N . THR A 1 179 ? 31.632 -27.053 -12.232 1 90.24 179 THR A N 1
ATOM 1447 C CA . THR A 1 179 ? 32.823 -27.195 -11.402 1 90.24 179 THR A CA 1
ATOM 1448 C C . THR A 1 179 ? 33.949 -27.867 -12.182 1 90.24 179 THR A C 1
ATOM 1450 O O . THR A 1 179 ? 35.128 -27.631 -11.908 1 90.24 179 THR A O 1
ATOM 1453 N N . ASN A 1 180 ? 33.564 -28.713 -13.16 1 91.18 180 ASN A N 1
ATOM 1454 C CA . ASN A 1 180 ? 34.551 -29.44 -13.95 1 91.18 180 ASN A CA 1
ATOM 1455 C C . ASN A 1 180 ? 34.493 -29.044 -15.423 1 91.18 180 ASN A C 1
ATOM 1457 O O . ASN A 1 180 ? 33.418 -28.755 -15.951 1 91.18 180 ASN A O 1
ATOM 1461 N N . PRO A 1 181 ? 35.657 -29.036 -16.039 1 89.36 181 PRO A N 1
ATOM 1462 C CA . PRO A 1 181 ? 35.624 -28.812 -17.487 1 89.36 181 PRO A CA 1
ATOM 1463 C C . PRO A 1 181 ? 34.83 -29.882 -18.232 1 89.36 181 PRO A C 1
ATOM 1465 O O . PRO A 1 181 ? 34.881 -31.06 -17.867 1 89.36 181 PRO A O 1
ATOM 1468 N N . PHE A 1 182 ? 34.089 -29.544 -19.169 1 88.44 182 PHE A N 1
ATOM 1469 C CA . PHE A 1 182 ? 33.25 -30.461 -19.932 1 88.44 182 PHE A CA 1
ATOM 1470 C C . PHE A 1 182 ? 33.565 -30.371 -21.42 1 88.44 182 PHE A C 1
ATOM 1472 O O . PHE A 1 182 ? 33.44 -31.359 -22.147 1 88.44 182 PHE A O 1
ATOM 1479 N N . TYR A 1 183 ? 34.093 -29.251 -21.815 1 89.33 183 TYR A N 1
ATOM 1480 C CA . TYR A 1 183 ? 34.323 -29.023 -23.237 1 89.33 183 TYR A CA 1
ATOM 1481 C C . TYR A 1 183 ? 35.814 -28.973 -23.547 1 89.33 183 TYR A C 1
ATOM 1483 O O . TYR A 1 183 ? 36.646 -29.001 -22.637 1 89.33 183 TYR A O 1
ATOM 1491 N N . GLU A 1 184 ? 36.201 -28.916 -24.789 1 84.19 184 GLU A N 1
ATOM 1492 C CA . GLU A 1 184 ? 37.585 -28.948 -25.251 1 84.19 184 GLU A CA 1
ATOM 1493 C C . GLU A 1 184 ? 38.387 -27.787 -24.671 1 84.19 184 GLU A C 1
ATOM 1495 O O . GLU A 1 184 ? 37.859 -26.687 -24.494 1 84.19 184 GLU A O 1
ATOM 1500 N N . GLY A 1 185 ? 39.574 -28.002 -24.371 1 83.33 185 GLY A N 1
ATOM 1501 C CA . GLY A 1 185 ? 40.482 -26.974 -23.889 1 83.33 185 GLY A CA 1
ATOM 1502 C C . GLY A 1 185 ? 40.322 -26.682 -22.409 1 83.33 185 GLY A C 1
ATOM 1503 O O . GLY A 1 185 ? 40.763 -25.638 -21.926 1 83.33 185 GLY A O 1
ATOM 1504 N N . GLY A 1 186 ? 39.55 -27.591 -21.757 1 86.65 186 GLY A N 1
ATOM 1505 C CA . GLY A 1 186 ? 39.387 -27.4 -20.324 1 86.65 186 GLY A CA 1
ATOM 1506 C C . GLY A 1 186 ? 38.38 -26.319 -19.977 1 86.65 186 GLY A C 1
ATOM 1507 O O . GLY A 1 186 ? 38.471 -25.697 -18.916 1 86.65 186 GLY A O 1
ATOM 1508 N N . LYS A 1 187 ? 37.436 -26.09 -20.845 1 89.63 187 LYS A N 1
ATOM 1509 C CA . LYS A 1 187 ? 36.481 -24.999 -20.67 1 89.63 187 LYS A CA 1
ATOM 1510 C C . LYS A 1 187 ? 35.174 -25.504 -20.066 1 89.63 187 LYS A C 1
ATOM 1512 O O . LYS A 1 187 ? 34.837 -26.683 -20.2 1 89.63 187 LYS A O 1
ATOM 1517 N N . ARG A 1 188 ? 34.438 -24.566 -19.379 1 91.05 188 ARG A N 1
ATOM 1518 C CA . ARG A 1 188 ? 33.158 -24.878 -18.751 1 91.05 188 ARG A CA 1
ATOM 1519 C C . ARG A 1 188 ? 31.996 -24.536 -19.678 1 91.05 188 ARG A C 1
ATOM 1521 O O . ARG A 1 188 ? 30.848 -24.89 -19.4 1 91.05 188 ARG A O 1
ATOM 1528 N N . TYR A 1 189 ? 32.201 -23.759 -20.719 1 91.44 189 TYR A N 1
ATOM 1529 C CA . TYR A 1 189 ? 31.266 -23.471 -21.801 1 91.44 189 TYR A CA 1
ATOM 1530 C C . TYR A 1 189 ? 31.966 -23.522 -23.154 1 91.44 189 TYR A C 1
ATOM 1532 O O . TYR A 1 189 ? 33.178 -23.311 -23.242 1 91.44 189 TYR A O 1
ATOM 1540 N N . PRO A 1 190 ? 31.252 -23.857 -24.132 1 92.68 190 PRO A N 1
ATOM 1541 C CA . PRO A 1 190 ? 31.919 -24.087 -25.416 1 92.68 190 PRO A CA 1
ATOM 1542 C C . PRO A 1 190 ? 32.455 -22.802 -26.042 1 92.68 190 PRO A C 1
ATOM 1544 O O . PRO A 1 190 ? 33.479 -22.826 -26.729 1 92.68 190 PRO A O 1
ATOM 1547 N N . TYR A 1 191 ? 31.822 -21.693 -25.869 1 93.46 191 TYR A N 1
ATOM 1548 C CA . TYR A 1 191 ? 32.167 -20.354 -26.333 1 93.46 191 TYR A CA 1
ATOM 1549 C C . TYR A 1 191 ? 31.31 -19.3 -25.642 1 93.46 191 TYR A C 1
ATOM 1551 O O . TYR A 1 191 ? 30.337 -19.631 -24.96 1 93.46 191 TYR A O 1
ATOM 1559 N N . THR A 1 192 ? 31.688 -18.107 -25.769 1 94.62 192 THR A N 1
ATOM 1560 C CA . THR A 1 192 ? 30.865 -17.039 -25.214 1 94.62 192 THR A CA 1
ATOM 1561 C C . THR A 1 192 ? 29.85 -16.548 -26.242 1 94.62 192 THR A C 1
ATOM 1563 O O . THR A 1 192 ? 28.794 -16.025 -25.88 1 94.62 192 THR A O 1
ATOM 1566 N N . ILE A 1 193 ? 30.167 -16.597 -27.506 1 96.24 193 ILE A N 1
ATOM 1567 C CA . ILE A 1 193 ? 29.282 -16.282 -28.622 1 96.24 193 ILE A CA 1
ATOM 1568 C C . ILE A 1 193 ? 29.491 -17.294 -29.747 1 96.24 193 ILE A C 1
ATOM 1570 O O . ILE A 1 193 ? 30.618 -17.501 -30.202 1 96.24 193 ILE A O 1
ATOM 1574 N N . GLY A 1 194 ? 28.416 -17.915 -30.176 1 96.72 194 GLY A N 1
ATOM 1575 C CA . GLY A 1 194 ? 28.488 -18.903 -31.241 1 96.72 194 GLY A CA 1
ATOM 1576 C C . GLY A 1 194 ? 27.142 -19.515 -31.579 1 96.72 194 GLY A C 1
ATOM 1577 O O . GLY A 1 194 ? 26.101 -19.015 -31.147 1 96.72 194 GLY A O 1
ATOM 1578 N N . LEU A 1 195 ? 27.171 -20.563 -32.402 1 97.59 195 LEU A N 1
ATOM 1579 C CA . LEU A 1 195 ? 25.947 -21.243 -32.811 1 97.59 195 LEU A CA 1
ATOM 1580 C C . LEU A 1 195 ? 25.782 -22.562 -32.064 1 97.59 195 LEU A C 1
ATOM 1582 O O . LEU A 1 195 ? 26.754 -23.297 -31.872 1 97.59 195 LEU A O 1
ATOM 1586 N N . TRP A 1 196 ? 24.681 -22.836 -31.581 1 97.78 196 TRP A N 1
ATOM 1587 C CA . TRP A 1 196 ? 24.291 -24.097 -30.959 1 97.78 196 TRP A CA 1
ATOM 1588 C C . TRP A 1 196 ? 23.394 -24.908 -31.888 1 97.78 196 TRP A C 1
ATOM 1590 O O . TRP A 1 196 ? 22.324 -24.443 -32.29 1 97.78 196 TRP A O 1
ATOM 1600 N N . GLN A 1 197 ? 23.823 -26.073 -32.249 1 97.44 197 GLN A N 1
ATOM 1601 C CA . GLN A 1 197 ? 23.114 -26.942 -33.182 1 97.44 197 GLN A CA 1
ATOM 1602 C C . GLN A 1 197 ? 22.275 -27.978 -32.439 1 97.44 197 GLN A C 1
ATOM 1604 O O . GLN A 1 197 ? 22.758 -28.624 -31.507 1 97.44 197 GLN A O 1
ATOM 1609 N N . GLY A 1 198 ? 21.01 -28.17 -32.843 1 96.45 198 GLY A N 1
ATOM 1610 C CA . GLY A 1 198 ? 20.101 -29.132 -32.24 1 96.45 198 GLY A CA 1
ATOM 1611 C C . GLY A 1 198 ? 20.214 -30.519 -32.844 1 96.45 198 GLY A C 1
ATOM 1612 O O . GLY A 1 198 ? 20.949 -30.723 -33.812 1 96.45 198 GLY A O 1
ATOM 1613 N N . ILE A 1 199 ? 19.498 -31.389 -32.303 1 96.44 199 ILE A N 1
ATOM 1614 C CA . ILE A 1 199 ? 19.577 -32.809 -32.626 1 96.44 199 ILE A CA 1
ATOM 1615 C C . ILE A 1 199 ? 19.16 -33.032 -34.078 1 96.44 199 ILE A C 1
ATOM 1617 O O . ILE A 1 199 ? 19.568 -34.013 -34.704 1 96.44 199 ILE A O 1
ATOM 1621 N N . ASP A 1 200 ? 18.378 -32.129 -34.656 1 96.21 200 ASP A N 1
ATOM 1622 C CA . ASP A 1 200 ? 17.919 -32.263 -36.035 1 96.21 200 ASP A CA 1
ATOM 1623 C C . ASP A 1 200 ? 18.799 -31.457 -36.988 1 96.21 200 ASP A C 1
ATOM 1625 O O . ASP A 1 200 ? 18.489 -31.335 -38.174 1 96.21 200 ASP A O 1
ATOM 1629 N N . GLY A 1 201 ? 19.768 -30.724 -36.452 1 94.91 201 GLY A N 1
ATOM 1630 C CA . GLY A 1 201 ? 20.674 -29.939 -37.276 1 94.91 201 GLY A CA 1
ATOM 1631 C C . GLY A 1 201 ? 20.337 -28.46 -37.291 1 94.91 201 GLY A C 1
ATOM 1632 O O . GLY A 1 201 ? 21.142 -27.638 -37.733 1 94.91 201 GLY A O 1
ATOM 1633 N N . SER A 1 202 ? 19.2 -28.061 -36.752 1 95.99 202 SER A N 1
ATOM 1634 C CA . SER A 1 202 ? 18.855 -26.647 -36.663 1 95.99 202 SER A CA 1
ATOM 1635 C C . SER A 1 202 ? 19.826 -25.896 -35.758 1 95.99 202 SER A C 1
ATOM 1637 O O . SER A 1 202 ? 20.362 -26.465 -34.805 1 95.99 202 SER A O 1
ATOM 1639 N N . ARG A 1 203 ? 20.025 -24.551 -36.092 1 96.9 203 ARG A N 1
ATOM 1640 C CA . ARG A 1 203 ? 21.001 -23.777 -35.331 1 96.9 203 ARG A CA 1
ATOM 1641 C C . ARG A 1 203 ? 20.401 -22.461 -34.849 1 96.9 203 ARG A C 1
ATOM 1643 O O . ARG A 1 203 ? 19.625 -21.827 -35.566 1 96.9 203 ARG A O 1
ATOM 1650 N N . ILE A 1 204 ? 20.702 -22.071 -33.631 1 97.88 204 ILE A N 1
ATOM 1651 C CA . ILE A 1 204 ? 20.448 -20.745 -33.078 1 97.88 204 ILE A CA 1
ATOM 1652 C C . ILE A 1 204 ? 21.728 -20.192 -32.455 1 97.88 204 ILE A C 1
ATOM 1654 O O . ILE A 1 204 ? 22.671 -20.941 -32.19 1 97.88 204 ILE A O 1
ATOM 1658 N N . MET A 1 205 ? 21.783 -18.914 -32.318 1 97.8 205 MET A N 1
ATOM 1659 C CA . MET A 1 205 ? 22.952 -18.329 -31.668 1 97.8 205 MET A CA 1
ATOM 1660 C C . MET A 1 205 ? 22.873 -18.492 -30.154 1 97.8 205 MET A C 1
ATOM 1662 O O . MET A 1 205 ? 21.8 -18.348 -29.565 1 97.8 205 MET A O 1
ATOM 1666 N N . MET A 1 206 ? 23.924 -18.802 -29.545 1 96.9 206 MET A N 1
ATOM 1667 C CA . MET A 1 206 ? 24.04 -18.874 -28.091 1 96.9 206 MET A CA 1
ATOM 1668 C C . MET A 1 206 ? 25.039 -17.845 -27.574 1 96.9 206 MET A C 1
ATOM 1670 O O . MET A 1 206 ? 26.138 -17.713 -28.116 1 96.9 206 MET A O 1
ATOM 1674 N N . THR A 1 207 ? 24.671 -17.071 -26.624 1 96.4 207 THR A N 1
ATOM 1675 C CA . THR A 1 207 ? 25.548 -16.089 -25.996 1 96.4 207 THR A CA 1
ATOM 1676 C C . THR A 1 207 ? 25.629 -16.32 -24.49 1 96.4 207 THR A C 1
ATOM 1678 O O . THR A 1 207 ? 24.64 -16.703 -23.862 1 96.4 207 THR A O 1
ATOM 1681 N N . HIS A 1 208 ? 26.757 -16.089 -23.956 1 94.92 208 HIS A N 1
ATOM 1682 C CA . HIS A 1 208 ? 26.971 -16.105 -22.513 1 94.92 208 HIS A CA 1
ATOM 1683 C C . HIS A 1 208 ? 26.749 -14.723 -21.908 1 94.92 208 HIS A C 1
ATOM 1685 O O . HIS A 1 208 ? 27.456 -13.771 -22.247 1 94.92 208 HIS A O 1
ATOM 1691 N N . GLY A 1 209 ? 25.818 -14.539 -20.99 1 92.81 209 GLY A N 1
ATOM 1692 C CA . GLY A 1 209 ? 25.414 -13.244 -20.467 1 92.81 209 GLY A CA 1
ATOM 1693 C C . GLY A 1 209 ? 26.187 -12.833 -19.228 1 92.81 209 GLY A C 1
ATOM 1694 O O . GLY A 1 209 ? 26.027 -11.716 -18.732 1 92.81 209 GLY A O 1
ATOM 1695 N N . PHE A 1 210 ? 27.035 -13.766 -18.749 1 91.2 210 PHE A N 1
ATOM 1696 C CA . PHE A 1 210 ? 27.832 -13.537 -17.55 1 91.2 210 PHE A CA 1
ATOM 1697 C C . PHE A 1 210 ? 26.936 -13.342 -16.333 1 91.2 210 PHE A C 1
ATOM 1699 O O . PHE A 1 210 ? 25.978 -14.092 -16.134 1 91.2 210 PHE A O 1
ATOM 1706 N N . ASN A 1 211 ? 27.044 -12.257 -15.51 1 89.77 211 ASN A N 1
ATOM 1707 C CA . ASN A 1 211 ? 26.314 -12.125 -14.253 1 89.77 211 ASN A CA 1
ATOM 1708 C C . ASN A 1 211 ? 25.115 -11.192 -14.397 1 89.77 211 ASN A C 1
ATOM 1710 O O . ASN A 1 211 ? 25.28 -9.98 -14.543 1 89.77 211 ASN A O 1
ATOM 1714 N N . TYR A 1 212 ? 23.93 -11.697 -14.291 1 90.64 212 TYR A N 1
ATOM 1715 C CA . TYR A 1 212 ? 22.728 -10.896 -14.493 1 90.64 212 TYR A CA 1
ATOM 1716 C C . TYR A 1 212 ? 22.485 -9.97 -13.307 1 90.64 212 TYR A C 1
ATOM 1718 O O . TYR A 1 212 ? 21.609 -9.102 -13.359 1 90.64 212 TYR A O 1
ATOM 1726 N N . SER A 1 213 ? 23.324 -10.061 -12.177 1 91.46 213 SER A N 1
ATOM 1727 C CA . SER A 1 213 ? 23.195 -9.178 -11.022 1 91.46 213 SER A CA 1
ATOM 1728 C C . SER A 1 213 ? 24.29 -8.117 -11.012 1 91.46 213 SER A C 1
ATOM 1730 O O . SER A 1 213 ? 24.51 -7.454 -9.996 1 91.46 213 SER A O 1
ATOM 1732 N N . GLN A 1 214 ? 24.962 -8.05 -12.141 1 94.24 214 GLN A N 1
ATOM 1733 C CA . GLN A 1 214 ? 26.064 -7.096 -12.218 1 94.24 214 GLN A CA 1
ATOM 1734 C C . GLN A 1 214 ? 25.578 -5.672 -11.966 1 94.24 214 GLN A C 1
ATOM 1736 O O . GLN A 1 214 ? 24.526 -5.271 -12.47 1 94.24 214 GLN A O 1
ATOM 1741 N N . ARG A 1 215 ? 26.345 -4.893 -11.178 1 94.03 215 ARG A N 1
ATOM 1742 C CA . ARG A 1 215 ? 26.096 -3.484 -10.888 1 94.03 215 ARG A CA 1
ATOM 1743 C C . ARG A 1 215 ? 27.346 -2.645 -11.134 1 94.03 215 ARG A C 1
ATOM 1745 O O . ARG A 1 215 ? 28.468 -3.139 -10.999 1 94.03 215 ARG A O 1
ATOM 1752 N N . TYR A 1 216 ? 27.156 -1.433 -11.512 1 95.04 216 TYR A N 1
ATOM 1753 C CA . TYR A 1 216 ? 28.251 -0.498 -11.745 1 95.04 216 TYR A CA 1
ATOM 1754 C C . TYR A 1 216 ? 28.124 0.726 -10.846 1 95.04 216 TYR A C 1
ATOM 1756 O O . TYR A 1 216 ? 27.045 1.008 -10.319 1 95.04 216 TYR A O 1
ATOM 1764 N N . ASN A 1 217 ? 29.202 1.381 -10.609 1 91.17 217 ASN A N 1
ATOM 1765 C CA . ASN A 1 217 ? 29.239 2.519 -9.696 1 91.17 217 ASN A CA 1
ATOM 1766 C C . ASN A 1 217 ? 29.461 3.831 -10.444 1 91.17 217 ASN A C 1
ATOM 1768 O O . ASN A 1 217 ? 30.492 4.483 -10.27 1 91.17 217 ASN A O 1
ATOM 1772 N N . ASP A 1 218 ? 28.542 4.286 -11.239 1 92.14 218 ASP A N 1
ATOM 1773 C CA . ASP A 1 218 ? 28.526 5.579 -11.916 1 92.14 218 ASP A CA 1
ATOM 1774 C C . ASP A 1 218 ? 29.86 5.855 -12.606 1 92.14 218 ASP A C 1
ATOM 1776 O O . ASP A 1 218 ? 30.355 6.984 -12.585 1 92.14 218 ASP A O 1
ATOM 1780 N N . GLU A 1 219 ? 30.486 4.905 -13.17 1 93.95 219 GLU A N 1
ATOM 1781 C CA . GLU A 1 219 ? 31.77 4.998 -13.857 1 93.95 219 GLU A CA 1
ATOM 1782 C C . GLU A 1 219 ? 31.581 5.119 -15.367 1 93.95 219 GLU A C 1
ATOM 1784 O O . GLU A 1 219 ? 30.481 4.904 -15.879 1 93.95 219 GLU A O 1
ATOM 1789 N N . ASP A 1 220 ? 32.657 5.449 -16.071 1 96.09 220 ASP A N 1
ATOM 1790 C CA . ASP A 1 220 ? 32.681 5.399 -17.53 1 96.09 220 ASP A CA 1
ATOM 1791 C C . ASP A 1 220 ? 32.956 3.982 -18.026 1 96.09 220 ASP A C 1
ATOM 1793 O O . ASP A 1 220 ? 34.109 3.546 -18.068 1 96.09 220 ASP A O 1
ATOM 1797 N N . LEU A 1 221 ? 32.01 3.313 -18.557 1 96.62 221 LEU A N 1
ATOM 1798 C CA . LEU A 1 221 ? 32.096 1.895 -18.892 1 96.62 221 LEU A CA 1
ATOM 1799 C C . LEU A 1 221 ? 32.961 1.681 -20.13 1 96.62 221 LEU A C 1
ATOM 1801 O O . LEU A 1 221 ? 33.398 0.561 -20.401 1 96.62 221 LEU A O 1
ATOM 1805 N N . SER A 1 222 ? 33.213 2.753 -20.908 1 96.9 222 SER A N 1
ATOM 1806 C CA . SER A 1 222 ? 34.055 2.612 -22.092 1 96.9 222 SER A CA 1
ATOM 1807 C C . SER A 1 222 ? 35.494 2.285 -21.71 1 96.9 222 SER A C 1
ATOM 1809 O O . SER A 1 222 ? 36.287 1.867 -22.557 1 96.9 222 SER A O 1
ATOM 1811 N N . GLN A 1 223 ? 35.757 2.403 -20.431 1 96.38 223 GLN A N 1
ATOM 1812 C CA . GLN A 1 223 ? 37.105 2.141 -19.937 1 96.38 223 GLN A CA 1
ATOM 1813 C C . GLN A 1 223 ? 37.117 0.961 -18.969 1 96.38 223 GLN A C 1
ATOM 1815 O O . GLN A 1 223 ? 38.122 0.708 -18.303 1 96.38 223 GLN A O 1
ATOM 1820 N N . ASN A 1 224 ? 36.012 0.241 -18.888 1 96.81 224 ASN A N 1
ATOM 1821 C CA . ASN A 1 224 ? 35.852 -0.794 -17.872 1 96.81 224 ASN A CA 1
ATOM 1822 C C . ASN A 1 224 ? 36.763 -1.989 -18.139 1 96.81 224 ASN A C 1
ATOM 1824 O O . ASN A 1 224 ? 36.679 -2.614 -19.198 1 96.81 224 ASN A O 1
ATOM 1828 N N . GLN A 1 225 ? 37.539 -2.439 -17.224 1 95.59 225 GLN A N 1
ATOM 1829 C CA . GLN A 1 225 ? 38.554 -3.473 -17.39 1 95.59 225 GLN A CA 1
ATOM 1830 C C . GLN A 1 225 ? 37.921 -4.86 -17.456 1 95.59 225 GLN A C 1
ATOM 1832 O O . GLN A 1 225 ? 38.416 -5.742 -18.162 1 95.59 225 GLN A O 1
ATOM 1837 N N . GLN A 1 226 ? 36.936 -5.05 -16.736 1 94.59 226 GLN A N 1
ATOM 1838 C CA . GLN A 1 226 ? 36.248 -6.336 -16.774 1 94.59 226 GLN A CA 1
ATOM 1839 C C . GLN A 1 226 ? 35.662 -6.606 -18.157 1 94.59 226 GLN A C 1
ATOM 1841 O O . GLN A 1 226 ? 35.806 -7.706 -18.694 1 94.59 226 GLN A O 1
ATOM 1846 N N . LEU A 1 227 ? 35.084 -5.616 -18.753 1 95.8 227 LEU A N 1
ATOM 1847 C CA . LEU A 1 227 ? 34.501 -5.766 -20.081 1 95.8 227 LEU A CA 1
ATOM 1848 C C . LEU A 1 227 ? 35.581 -6.045 -21.121 1 95.8 227 LEU A C 1
ATOM 1850 O O . LEU A 1 227 ? 35.377 -6.848 -22.034 1 95.8 227 LEU A O 1
ATOM 1854 N N . LEU A 1 228 ? 36.713 -5.4 -20.941 1 95.49 228 LEU A N 1
ATOM 1855 C CA . LEU A 1 228 ? 37.827 -5.63 -21.854 1 95.49 228 LEU A CA 1
ATOM 1856 C C . LEU A 1 228 ? 38.289 -7.082 -21.793 1 95.49 228 LEU A C 1
ATOM 1858 O O . LEU A 1 228 ? 38.598 -7.683 -22.824 1 95.49 228 LEU A O 1
ATOM 1862 N N . ARG A 1 229 ? 38.264 -7.649 -20.656 1 94.52 229 ARG A N 1
ATOM 1863 C CA . ARG A 1 229 ? 38.639 -9.05 -20.49 1 94.52 229 ARG A CA 1
ATOM 1864 C C . ARG A 1 229 ? 37.6 -9.973 -21.117 1 94.52 229 ARG A C 1
ATOM 1866 O O . ARG A 1 229 ? 37.95 -10.938 -21.799 1 94.52 229 ARG A O 1
ATOM 1873 N N . GLU A 1 230 ? 36.37 -9.69 -20.955 1 94.17 230 GLU A N 1
ATOM 1874 C CA . GLU A 1 230 ? 35.284 -10.504 -21.492 1 94.17 230 GLU A CA 1
ATOM 1875 C C . GLU A 1 230 ? 35.259 -10.454 -23.017 1 94.17 230 GLU A C 1
ATOM 1877 O O . GLU A 1 230 ? 34.999 -11.465 -23.672 1 94.17 230 GLU A O 1
ATOM 1882 N N . ILE A 1 231 ? 35.522 -9.3 -23.525 1 95.39 231 ILE A N 1
ATOM 1883 C CA . ILE A 1 231 ? 35.618 -9.119 -24.97 1 95.39 231 ILE A CA 1
ATOM 1884 C C . ILE A 1 231 ? 36.751 -9.98 -25.524 1 95.39 231 ILE A C 1
ATOM 1886 O O . ILE A 1 231 ? 36.617 -10.58 -26.593 1 95.39 231 ILE A O 1
ATOM 1890 N N . GLY A 1 232 ? 37.788 -10.123 -24.758 1 91.62 232 GLY A N 1
ATOM 1891 C CA . GLY A 1 232 ? 38.947 -10.904 -25.156 1 91.62 232 GLY A CA 1
ATOM 1892 C C . GLY A 1 232 ? 38.679 -12.397 -25.186 1 91.62 232 GLY A C 1
ATOM 1893 O O . GLY A 1 232 ? 39.383 -13.146 -25.866 1 91.62 232 GLY A O 1
ATOM 1894 N N . GLU A 1 233 ? 37.585 -12.833 -24.539 1 88.94 233 GLU A N 1
ATOM 1895 C CA . GLU A 1 233 ? 37.245 -14.252 -24.497 1 88.94 233 GLU A CA 1
ATOM 1896 C C . GLU A 1 233 ? 36.473 -14.672 -25.745 1 88.94 233 GLU A C 1
ATOM 1898 O O . GLU A 1 233 ? 36.335 -15.865 -26.023 1 88.94 233 GLU A O 1
ATOM 1903 N N . SER A 1 234 ? 36.019 -13.746 -26.471 1 89.06 234 SER A N 1
ATOM 1904 C CA . SER A 1 234 ? 35.23 -14.027 -27.666 1 89.06 234 SER A CA 1
ATOM 1905 C C . SER A 1 234 ? 36.095 -13.984 -28.922 1 89.06 234 SER A C 1
ATOM 1907 O O . SER A 1 234 ? 36.953 -13.11 -29.061 1 89.06 234 SER A O 1
ATOM 1909 N N . PRO A 1 235 ? 35.888 -14.949 -29.79 1 79.95 235 PRO A N 1
ATOM 1910 C CA . PRO A 1 235 ? 36.635 -14.879 -31.048 1 79.95 235 PRO A CA 1
ATOM 1911 C C . PRO A 1 235 ? 36.193 -13.716 -31.933 1 79.95 235 PRO A C 1
ATOM 1913 O O . PRO A 1 235 ? 36.877 -13.379 -32.903 1 79.95 235 PRO A O 1
ATOM 1916 N N . LEU A 1 236 ? 35.026 -13.039 -31.557 1 88.19 236 LEU A N 1
ATOM 1917 C CA . LEU A 1 236 ? 34.463 -11.962 -32.363 1 88.19 236 LEU A CA 1
ATOM 1918 C C . LEU A 1 236 ? 34.919 -10.601 -31.846 1 88.19 236 LEU A C 1
ATOM 1920 O O . LEU A 1 236 ? 34.605 -9.569 -32.444 1 88.19 236 LEU A O 1
ATOM 1924 N N . GLY A 1 237 ? 35.685 -10.588 -30.721 1 91.21 237 GLY A N 1
ATOM 1925 C CA . GLY A 1 237 ? 36.041 -9.325 -30.096 1 91.21 237 GLY A CA 1
ATOM 1926 C C . GLY A 1 237 ? 34.843 -8.567 -29.557 1 91.21 237 GLY A C 1
ATOM 1927 O O . GLY A 1 237 ? 34.799 -7.336 -29.621 1 91.21 237 GLY A O 1
ATOM 1928 N N . GLN A 1 238 ? 33.836 -9.248 -29.217 1 95.24 238 GLN A N 1
ATOM 1929 C CA . GLN A 1 238 ? 32.606 -8.666 -28.69 1 95.24 238 GLN A CA 1
ATOM 1930 C C . GLN A 1 238 ? 32.155 -9.388 -27.424 1 95.24 238 GLN A C 1
ATOM 1932 O O . GLN A 1 238 ? 32.531 -10.539 -27.191 1 95.24 238 GLN A O 1
ATOM 1937 N N . ALA A 1 239 ? 31.462 -8.642 -26.552 1 95.93 239 ALA A N 1
ATOM 1938 C CA . ALA A 1 239 ? 30.896 -9.247 -25.349 1 95.93 239 ALA A CA 1
ATOM 1939 C C . ALA A 1 239 ? 29.392 -9.004 -25.268 1 95.93 239 ALA A C 1
ATOM 1941 O O . ALA A 1 239 ? 28.9 -7.963 -25.71 1 95.93 239 ALA A O 1
ATOM 1942 N N . TYR A 1 240 ? 28.659 -10.025 -24.939 1 96.86 240 TYR A N 1
ATOM 1943 C CA . TYR A 1 240 ? 27.27 -9.952 -24.499 1 96.86 240 TYR A CA 1
ATOM 1944 C C . TYR A 1 240 ? 27.175 -10.009 -22.979 1 96.86 240 TYR A C 1
ATOM 1946 O O . TYR A 1 240 ? 27.625 -10.975 -22.359 1 96.86 240 TYR A O 1
ATOM 1954 N N . HIS A 1 241 ? 26.603 -8.894 -22.369 1 96.85 241 HIS A N 1
ATOM 1955 C CA . HIS A 1 241 ? 26.711 -8.818 -20.917 1 96.85 241 HIS A CA 1
ATOM 1956 C C . HIS A 1 241 ? 25.408 -8.332 -20.291 1 96.85 241 HIS A C 1
ATOM 1958 O O . HIS A 1 241 ? 24.914 -7.256 -20.635 1 96.85 241 HIS A O 1
ATOM 1964 N N . TYR A 1 242 ? 24.897 -9.113 -19.223 1 96.3 242 TYR A N 1
ATOM 1965 C CA . TYR A 1 242 ? 23.761 -8.68 -18.417 1 96.3 242 TYR A CA 1
ATOM 1966 C C . TYR A 1 242 ? 24.195 -7.666 -17.365 1 96.3 242 TYR A C 1
ATOM 1968 O O . TYR A 1 242 ? 25.338 -7.691 -16.903 1 96.3 242 TYR A O 1
ATOM 1976 N N . TYR A 1 243 ? 23.295 -6.761 -17.016 1 96.35 243 TYR A N 1
ATOM 1977 C CA . TYR A 1 243 ? 23.43 -6.023 -15.765 1 96.35 243 TYR A CA 1
ATOM 1978 C C . TYR A 1 243 ? 22.065 -5.738 -15.15 1 96.35 243 TYR A C 1
ATOM 1980 O O . TYR A 1 243 ? 21.093 -5.491 -15.868 1 96.35 243 TYR A O 1
ATOM 1988 N N . GLY A 1 244 ? 21.884 -5.943 -13.896 1 93.73 244 GLY A N 1
ATOM 1989 C CA . GLY A 1 244 ? 20.613 -5.764 -13.214 1 93.73 244 GLY A CA 1
ATOM 1990 C C . GLY A 1 244 ? 20.645 -6.211 -11.765 1 93.73 244 GLY A C 1
ATOM 1991 O O . GLY A 1 244 ? 21.676 -6.097 -11.098 1 93.73 244 GLY A O 1
ATOM 1992 N N . THR A 1 245 ? 19.486 -6.504 -11.086 1 85.08 245 THR A N 1
ATOM 1993 C CA . THR A 1 245 ? 19.367 -6.745 -9.653 1 85.08 245 THR A CA 1
ATOM 1994 C C . THR A 1 245 ? 19.285 -8.241 -9.361 1 85.08 245 THR A C 1
ATOM 1996 O O . THR A 1 245 ? 19.56 -8.676 -8.241 1 85.08 245 THR A O 1
ATOM 1999 N N . GLY A 1 246 ? 18.946 -9.095 -10.312 1 83.34 246 GLY A N 1
ATOM 2000 C CA . GLY A 1 246 ? 18.954 -10.519 -10.017 1 83.34 246 GLY A CA 1
ATOM 2001 C C . GLY A 1 246 ? 17.563 -11.102 -9.853 1 83.34 246 GLY A C 1
ATOM 2002 O O . GLY A 1 246 ? 16.669 -10.823 -10.654 1 83.34 246 GLY A O 1
ATOM 2003 N N . ASP A 1 247 ? 17.317 -11.838 -8.759 1 89.54 247 ASP A N 1
ATOM 2004 C CA . ASP A 1 247 ? 16.264 -12.843 -8.647 1 89.54 247 ASP A CA 1
ATOM 2005 C C . ASP A 1 247 ? 14.929 -12.2 -8.279 1 89.54 247 ASP A C 1
ATOM 2007 O O . ASP A 1 247 ? 13.874 -12.82 -8.428 1 89.54 247 ASP A O 1
ATOM 2011 N N . ILE A 1 248 ? 14.851 -10.985 -7.796 1 90.4 248 ILE A N 1
ATOM 2012 C CA . ILE A 1 248 ? 13.626 -10.408 -7.254 1 90.4 248 ILE A CA 1
ATOM 2013 C C . ILE A 1 248 ? 13.037 -9.415 -8.255 1 90.4 248 ILE A C 1
ATOM 2015 O O . ILE A 1 248 ? 12.111 -8.669 -7.927 1 90.4 248 ILE A O 1
ATOM 2019 N N . GLY A 1 249 ? 13.537 -9.383 -9.508 1 93.66 249 GLY A N 1
ATOM 2020 C CA . GLY A 1 249 ? 13.142 -8.328 -10.428 1 93.66 249 GLY A CA 1
ATOM 2021 C C . GLY A 1 249 ? 13.691 -6.967 -10.046 1 93.66 249 GLY A C 1
ATOM 2022 O O . GLY A 1 249 ? 14.801 -6.864 -9.52 1 93.66 249 GLY A O 1
ATOM 2023 N N . GLY A 1 250 ? 12.977 -5.94 -10.36 1 94.12 250 GLY A N 1
ATOM 2024 C CA . GLY A 1 250 ? 13.457 -4.59 -10.111 1 94.12 250 GLY A CA 1
ATOM 2025 C C . GLY A 1 250 ? 14.065 -3.937 -11.338 1 94.12 250 GLY A C 1
ATOM 2026 O O . GLY A 1 250 ? 13.465 -3.949 -12.415 1 94.12 250 GLY A O 1
ATOM 2027 N N . SER A 1 251 ? 15.107 -3.3 -11.153 1 96.22 251 SER A N 1
ATOM 2028 C CA . SER A 1 251 ? 15.845 -2.611 -12.207 1 96.22 251 SER A CA 1
ATOM 2029 C C . SER A 1 251 ? 17.338 -2.57 -11.9 1 96.22 251 SER A C 1
ATOM 2031 O O . SER A 1 251 ? 17.76 -2.917 -10.795 1 96.22 251 SER A O 1
ATOM 2033 N N . PRO A 1 252 ? 18.081 -2.209 -12.911 1 96.03 252 PRO A N 1
ATOM 2034 C CA . PRO A 1 252 ? 19.432 -1.779 -12.544 1 96.03 252 PRO A CA 1
ATOM 2035 C C . PRO A 1 252 ? 19.433 -0.588 -11.587 1 96.03 252 PRO A C 1
ATOM 2037 O O . PRO A 1 252 ? 18.44 0.139 -11.5 1 96.03 252 PRO A O 1
ATOM 2040 N N . THR A 1 253 ? 20.476 -0.446 -10.837 1 94.3 253 THR A N 1
ATOM 2041 C CA . THR A 1 253 ? 20.593 0.714 -9.961 1 94.3 253 THR A CA 1
ATOM 2042 C C . THR A 1 253 ? 20.746 1.995 -10.777 1 94.3 253 THR A C 1
ATOM 2044 O O . THR A 1 253 ? 21.155 1.951 -11.939 1 94.3 253 THR A O 1
ATOM 2047 N N . ILE A 1 254 ? 20.424 3.123 -10.198 1 94.99 254 ILE A N 1
ATOM 2048 C CA . ILE A 1 254 ? 20.605 4.416 -10.848 1 94.99 254 ILE A CA 1
ATOM 2049 C C . ILE A 1 254 ? 22.07 4.597 -11.24 1 94.99 254 ILE A C 1
ATOM 2051 O O . ILE A 1 254 ? 22.371 5.051 -12.346 1 94.99 254 ILE A O 1
ATOM 2055 N N . ALA A 1 255 ? 22.993 4.194 -10.412 1 94.73 255 ALA A N 1
ATOM 2056 C CA . ALA A 1 255 ? 24.426 4.307 -10.674 1 94.73 255 ALA A CA 1
ATOM 2057 C C . ALA A 1 255 ? 24.821 3.51 -11.914 1 94.73 255 ALA A C 1
ATOM 2059 O O . ALA A 1 255 ? 25.665 3.949 -12.698 1 94.73 255 ALA A O 1
ATOM 2060 N N . SER A 1 256 ? 24.231 2.308 -12.086 1 96.53 256 SER A N 1
ATOM 2061 C CA . SER A 1 256 ? 24.519 1.481 -13.253 1 96.53 256 SER A CA 1
ATOM 2062 C C . SER A 1 256 ? 24.039 2.15 -14.536 1 96.53 256 SER A C 1
ATOM 2064 O O . SER A 1 256 ? 24.743 2.139 -15.549 1 96.53 256 SER A O 1
ATOM 2066 N N . VAL A 1 257 ? 22.867 2.719 -14.468 1 97.09 257 VAL A N 1
ATOM 2067 C CA . VAL A 1 257 ? 22.298 3.361 -15.648 1 97.09 257 VAL A CA 1
ATOM 2068 C C . VAL A 1 257 ? 23.112 4.603 -16.004 1 97.09 257 VAL A C 1
ATOM 2070 O O . VAL A 1 257 ? 23.368 4.87 -17.18 1 97.09 257 VAL A O 1
ATOM 2073 N N . ARG A 1 258 ? 23.513 5.336 -14.978 1 96.16 258 ARG A N 1
ATOM 2074 C CA . ARG A 1 258 ? 24.375 6.49 -15.21 1 96.16 258 ARG A CA 1
ATOM 2075 C C . ARG A 1 258 ? 25.709 6.064 -15.814 1 96.16 258 ARG A C 1
ATOM 2077 O O . ARG A 1 258 ? 26.259 6.76 -16.671 1 96.16 258 ARG A O 1
ATOM 2084 N N . ALA A 1 259 ? 26.23 4.928 -15.416 1 96.64 259 ALA A N 1
ATOM 2085 C CA . ALA A 1 259 ? 27.472 4.395 -15.971 1 96.64 259 ALA A CA 1
ATOM 2086 C C . ALA A 1 259 ? 27.32 4.087 -17.458 1 96.64 259 ALA A C 1
ATOM 2088 O O . ALA A 1 259 ? 28.236 4.337 -18.246 1 96.64 259 ALA A O 1
ATOM 2089 N N . ILE A 1 260 ? 26.216 3.5 -17.837 1 96.67 260 ILE A N 1
ATOM 2090 C CA . ILE A 1 260 ? 25.925 3.214 -19.238 1 96.67 260 ILE A CA 1
ATOM 2091 C C . ILE A 1 260 ? 25.876 4.517 -20.031 1 96.67 260 ILE A C 1
ATOM 2093 O O . ILE A 1 260 ? 26.478 4.622 -21.103 1 96.67 260 ILE A O 1
ATOM 2097 N N . GLU A 1 261 ? 25.176 5.545 -19.483 1 96.28 261 GLU A N 1
ATOM 2098 C CA . GLU A 1 261 ? 25.08 6.846 -20.137 1 96.28 261 GLU A CA 1
ATOM 2099 C C . GLU A 1 261 ? 26.461 7.458 -20.355 1 96.28 261 GLU A C 1
ATOM 2101 O O . GLU A 1 261 ? 26.75 7.982 -21.433 1 96.28 261 GLU A O 1
ATOM 2106 N N . LYS A 1 262 ? 27.296 7.324 -19.393 1 96.36 262 LYS A N 1
ATOM 2107 C CA . LYS A 1 262 ? 28.658 7.842 -19.489 1 96.36 262 LYS A CA 1
ATOM 2108 C C . LYS A 1 262 ? 29.483 7.034 -20.487 1 96.36 262 LYS A C 1
ATOM 2110 O O . LYS A 1 262 ? 30.284 7.596 -21.237 1 96.36 262 LYS A O 1
ATOM 2115 N N . GLY A 1 263 ? 29.278 5.751 -20.432 1 97.59 263 GLY A N 1
ATOM 2116 C CA . GLY A 1 263 ? 30.002 4.876 -21.342 1 97.59 263 GLY A CA 1
ATOM 2117 C C . GLY A 1 263 ? 29.685 5.14 -22.802 1 97.59 263 GLY A C 1
ATOM 2118 O O . GLY A 1 263 ? 30.58 5.121 -23.649 1 97.59 263 GLY A O 1
ATOM 2119 N N . ILE A 1 264 ? 28.452 5.337 -23.129 1 97.18 264 ILE A N 1
ATOM 2120 C CA . ILE A 1 264 ? 28.007 5.594 -24.494 1 97.18 264 ILE A CA 1
ATOM 2121 C C . ILE A 1 264 ? 28.661 6.871 -25.018 1 97.18 264 ILE A C 1
ATOM 2123 O O . ILE A 1 264 ? 29.027 6.952 -26.193 1 97.18 264 ILE A O 1
ATOM 2127 N N . LYS A 1 265 ? 28.934 7.826 -24.122 1 94.4 265 LYS A N 1
ATOM 2128 C CA . LYS A 1 265 ? 29.536 9.105 -24.489 1 94.4 265 LYS A CA 1
ATOM 2129 C C . LYS A 1 265 ? 31.042 9.095 -24.238 1 94.4 265 LYS A C 1
ATOM 2131 O O . LYS A 1 265 ? 31.73 10.077 -24.523 1 94.4 265 LYS A O 1
ATOM 2136 N N . GLY A 1 266 ? 31.435 7.922 -23.744 1 93.43 266 GLY A N 1
ATOM 2137 C CA . GLY A 1 266 ? 32.82 7.853 -23.303 1 93.43 266 GLY A CA 1
ATOM 2138 C C . GLY A 1 266 ? 33.807 7.751 -24.451 1 93.43 266 GLY A C 1
ATOM 2139 O O . GLY A 1 266 ? 33.418 7.474 -25.588 1 93.43 266 GLY A O 1
ATOM 2140 N N . SER A 1 267 ? 35.116 8.007 -24.159 1 92.5 267 SER A N 1
ATOM 2141 C CA . SER A 1 267 ? 36.174 8.013 -25.164 1 92.5 267 SER A CA 1
ATOM 2142 C C . SER A 1 267 ? 37.121 6.832 -24.977 1 92.5 267 SER A C 1
ATOM 2144 O O . SER A 1 267 ? 38.198 6.792 -25.576 1 92.5 267 SER A O 1
ATOM 2146 N N . GLY A 1 268 ? 36.708 5.882 -24.237 1 95.31 268 GLY A N 1
ATOM 2147 C CA . GLY A 1 268 ? 37.531 4.702 -24.022 1 95.31 268 GLY A CA 1
ATOM 2148 C C . GLY A 1 268 ? 37.567 3.773 -25.221 1 95.31 268 GLY A C 1
ATOM 2149 O O . GLY A 1 268 ? 36.994 4.081 -26.268 1 95.31 268 GLY A O 1
ATOM 2150 N N . PRO A 1 269 ? 38.203 2.608 -25.14 1 95.37 269 PRO A N 1
ATOM 2151 C CA . PRO A 1 269 ? 38.404 1.684 -26.259 1 95.37 269 PRO A CA 1
ATOM 2152 C C . PRO A 1 269 ? 37.172 0.827 -26.545 1 95.37 269 PRO A C 1
ATOM 2154 O O . PRO A 1 269 ? 37.111 0.153 -27.576 1 95.37 269 PRO A O 1
ATOM 2157 N N . ILE A 1 270 ? 36.26 0.79 -25.664 1 97.08 270 ILE A N 1
ATOM 2158 C CA . ILE A 1 270 ? 35.099 -0.079 -25.826 1 97.08 270 ILE A CA 1
ATOM 2159 C C . ILE A 1 270 ? 33.911 0.736 -26.333 1 97.08 270 ILE A C 1
ATOM 2161 O O . ILE A 1 270 ? 33.548 1.752 -25.737 1 97.08 270 ILE A O 1
ATOM 2165 N N . LYS A 1 271 ? 33.347 0.349 -27.372 1 97.36 271 LYS A N 1
ATOM 2166 C CA . LYS A 1 271 ? 32.047 0.893 -27.754 1 97.36 271 LYS A CA 1
ATOM 2167 C C . LYS A 1 271 ? 30.922 0.243 -26.952 1 97.36 271 LYS A C 1
ATOM 2169 O O . LYS A 1 271 ? 30.688 -0.962 -27.066 1 97.36 271 LYS A O 1
ATOM 2174 N N . ILE A 1 272 ? 30.22 1.029 -26.158 1 97.6 272 ILE A N 1
ATOM 2175 C CA . ILE A 1 272 ? 29.136 0.532 -25.316 1 97.6 272 ILE A CA 1
ATOM 2176 C C . ILE A 1 272 ? 27.813 0.621 -26.073 1 97.6 272 ILE A C 1
ATOM 2178 O O . ILE A 1 272 ? 27.467 1.676 -26.61 1 97.6 272 ILE A O 1
ATOM 2182 N N . VAL A 1 273 ? 27.116 -0.463 -26.132 1 97.41 273 VAL A N 1
ATOM 2183 C CA . VAL A 1 273 ? 25.801 -0.505 -26.764 1 97.41 273 VAL A CA 1
ATOM 2184 C C . VAL A 1 273 ? 24.738 -0.847 -25.722 1 97.41 273 VAL A C 1
ATOM 2186 O O . VAL A 1 273 ? 24.764 -1.929 -25.132 1 97.41 273 VAL A O 1
ATOM 2189 N N . SER A 1 274 ? 23.871 0.118 -25.368 1 97.84 274 SER A N 1
ATOM 2190 C CA . SER A 1 274 ? 22.66 -0.233 -24.632 1 97.84 274 SER A CA 1
ATOM 2191 C C . SER A 1 274 ? 21.712 -1.063 -25.491 1 97.84 274 SER A C 1
ATOM 2193 O O . SER A 1 274 ? 21.114 -0.549 -26.439 1 97.84 274 SER A O 1
ATOM 2195 N N . ALA A 1 275 ? 21.562 -2.368 -25.198 1 97.77 275 ALA A N 1
ATOM 2196 C CA . ALA A 1 275 ? 21.065 -3.285 -26.22 1 97.77 275 ALA A CA 1
ATOM 2197 C C . ALA A 1 275 ? 19.799 -3.996 -25.749 1 97.77 275 ALA A C 1
ATOM 2199 O O . ALA A 1 275 ? 19.631 -4.251 -24.554 1 97.77 275 ALA A O 1
ATOM 2200 N N . THR A 1 276 ? 18.931 -4.321 -26.739 1 97.78 276 THR A N 1
ATOM 2201 C CA . THR A 1 276 ? 17.927 -5.357 -26.521 1 97.78 276 THR A CA 1
ATOM 2202 C C . THR A 1 276 ? 18.578 -6.735 -26.45 1 97.78 276 THR A C 1
ATOM 2204 O O . THR A 1 276 ? 19.674 -6.937 -26.978 1 97.78 276 THR A O 1
ATOM 2207 N N . SER A 1 277 ? 17.952 -7.629 -25.842 1 97.6 277 SER A N 1
ATOM 2208 C CA . SER A 1 277 ? 18.541 -8.944 -25.617 1 97.6 277 SER A CA 1
ATOM 2209 C C . SER A 1 277 ? 18.818 -9.66 -26.935 1 97.6 277 SER A C 1
ATOM 2211 O O . SER A 1 277 ? 19.675 -10.544 -26.999 1 97.6 277 SER A O 1
ATOM 2213 N N . ASP A 1 278 ? 18.157 -9.282 -28.028 1 97.88 278 ASP A N 1
ATOM 2214 C CA . ASP A 1 278 ? 18.27 -10.011 -29.288 1 97.88 278 ASP A CA 1
ATOM 2215 C C . ASP A 1 278 ? 19.08 -9.218 -30.31 1 97.88 278 ASP A C 1
ATOM 2217 O O . ASP A 1 278 ? 19.19 -9.62 -31.47 1 97.88 278 ASP A O 1
ATOM 2221 N N . GLN A 1 279 ? 19.618 -8.108 -29.889 1 97.75 279 GLN A N 1
ATOM 2222 C CA . GLN A 1 279 ? 20.283 -7.233 -30.85 1 97.75 279 GLN A CA 1
ATOM 2223 C C . GLN A 1 279 ? 21.481 -7.929 -31.49 1 97.75 279 GLN A C 1
ATOM 2225 O O . GLN A 1 279 ? 21.676 -7.848 -32.704 1 97.75 279 GLN A O 1
ATOM 2230 N N . ILE A 1 280 ? 22.248 -8.56 -30.679 1 97.3 280 ILE A N 1
ATOM 2231 C CA . ILE A 1 280 ? 23.443 -9.195 -31.225 1 97.3 280 ILE A CA 1
ATOM 2232 C C . ILE A 1 280 ? 23.041 -10.292 -32.209 1 97.3 280 ILE A C 1
ATOM 2234 O O . ILE A 1 280 ? 23.726 -10.519 -33.209 1 97.3 280 ILE A O 1
ATOM 2238 N N . TYR A 1 281 ? 21.965 -11.054 -31.939 1 98.05 281 TYR A N 1
ATOM 2239 C CA . TYR A 1 281 ? 21.5 -12.088 -32.857 1 98.05 281 TYR A CA 1
ATOM 2240 C C . TYR A 1 281 ? 21.118 -11.489 -34.205 1 98.05 281 TYR A C 1
ATOM 2242 O O . TYR A 1 281 ? 21.515 -12.001 -35.254 1 98.05 281 TYR A O 1
ATOM 2250 N N . LYS A 1 282 ? 20.4 -10.443 -34.155 1 97.44 282 LYS A N 1
ATOM 2251 C CA . LYS A 1 282 ? 19.935 -9.766 -35.362 1 97.44 282 LYS A CA 1
ATOM 2252 C C . LYS A 1 282 ? 21.107 -9.228 -36.177 1 97.44 282 LYS A C 1
ATOM 2254 O O . LYS A 1 282 ? 21.077 -9.254 -37.409 1 97.44 282 LYS A O 1
ATOM 2259 N N . ASP A 1 283 ? 22.123 -8.805 -35.468 1 96.28 283 ASP A N 1
ATOM 2260 C CA . ASP A 1 283 ? 23.285 -8.231 -36.139 1 96.28 283 ASP A CA 1
ATOM 2261 C C . ASP A 1 283 ? 24.029 -9.29 -36.95 1 96.28 283 ASP A C 1
ATOM 2263 O O . ASP A 1 283 ? 24.751 -8.962 -37.894 1 96.28 283 ASP A O 1
ATOM 2267 N N . TYR A 1 284 ? 23.815 -10.547 -36.664 1 96.38 284 TYR A N 1
ATOM 2268 C CA . TYR A 1 284 ? 24.584 -11.594 -37.326 1 96.38 284 TYR A CA 1
ATOM 2269 C C . TYR A 1 284 ? 23.683 -12.473 -38.185 1 96.38 284 TYR A C 1
ATOM 2271 O O . TYR A 1 284 ? 24.096 -13.544 -38.637 1 96.38 284 TYR A O 1
ATOM 2279 N N . LEU A 1 285 ? 22.466 -12.24 -38.419 1 95.95 285 LEU A N 1
ATOM 2280 C CA . LEU A 1 285 ? 21.587 -12.98 -39.319 1 95.95 285 LEU A CA 1
ATOM 2281 C C . LEU A 1 285 ? 21.886 -12.637 -40.775 1 95.95 285 LEU A C 1
ATOM 2283 O O . LEU A 1 285 ? 22.211 -11.49 -41.093 1 95.95 285 LEU A O 1
ATOM 2287 N N . PRO A 1 286 ? 21.708 -13.407 -41.589 1 95.76 286 PRO A N 1
ATOM 2288 C CA . PRO A 1 286 ? 21.56 -14.846 -41.359 1 95.76 286 PRO A CA 1
ATOM 2289 C C . PRO A 1 286 ? 22.87 -15.516 -40.953 1 95.76 286 PRO A C 1
ATOM 2291 O O . PRO A 1 286 ? 23.94 -15.127 -41.428 1 95.76 286 PRO A O 1
ATOM 2294 N N . TYR A 1 287 ? 22.864 -16.479 -40.266 1 95.13 287 TYR A N 1
ATOM 2295 C CA . TYR A 1 287 ? 24.033 -17.063 -39.618 1 95.13 287 TYR A CA 1
ATOM 2296 C C . TYR A 1 287 ? 24.952 -17.72 -40.641 1 95.13 287 TYR A C 1
ATOM 2298 O O . TYR A 1 287 ? 26.164 -17.808 -40.431 1 95.13 287 TYR A O 1
ATOM 2306 N N . ASP A 1 288 ? 24.456 -18.19 -41.744 1 91.54 288 ASP A N 1
ATOM 2307 C CA . ASP A 1 288 ? 25.245 -18.887 -42.754 1 91.54 288 ASP A CA 1
ATOM 2308 C C . ASP A 1 288 ? 26.252 -17.946 -43.411 1 91.54 288 ASP A C 1
ATOM 2310 O O . ASP A 1 288 ? 27.215 -18.396 -44.035 1 91.54 288 ASP A O 1
ATOM 2314 N N . LYS A 1 289 ? 26.085 -16.672 -43.249 1 94.61 289 LYS A N 1
ATOM 2315 C CA . LYS A 1 289 ? 26.999 -15.685 -43.817 1 94.61 289 LYS A CA 1
ATOM 2316 C C . LYS A 1 289 ? 28.116 -15.341 -42.836 1 94.61 289 LYS A C 1
ATOM 2318 O O . LYS A 1 289 ? 28.943 -14.468 -43.109 1 94.61 289 LYS A O 1
ATOM 2323 N N . HIS A 1 290 ? 28.134 -16.022 -41.739 1 94.21 290 HIS A N 1
ATOM 2324 C CA . HIS A 1 290 ? 29.136 -15.752 -40.714 1 94.21 290 HIS A CA 1
ATOM 2325 C C . HIS A 1 290 ? 29.877 -17.024 -40.318 1 94.21 290 HIS A C 1
ATOM 2327 O O . HIS A 1 290 ? 29.684 -17.543 -39.216 1 94.21 290 HIS A O 1
ATOM 2333 N N . PRO A 1 291 ? 30.719 -17.488 -41.16 1 92.43 291 PRO A N 1
ATOM 2334 C CA . PRO A 1 291 ? 31.446 -18.736 -40.913 1 92.43 291 PRO A CA 1
ATOM 2335 C C . PRO A 1 291 ? 32.404 -18.636 -39.728 1 92.43 291 PRO A C 1
ATOM 2337 O O . PRO A 1 291 ? 32.892 -19.657 -39.236 1 92.43 291 PRO A O 1
ATOM 2340 N N . GLU A 1 292 ? 32.714 -17.385 -39.265 1 91.73 292 GLU A N 1
ATOM 2341 C CA . GLU A 1 292 ? 33.596 -17.19 -38.118 1 91.73 292 GLU A CA 1
ATOM 2342 C C . GLU A 1 292 ? 32.919 -17.624 -36.821 1 91.73 292 GLU A C 1
ATOM 2344 O O . GLU A 1 292 ? 33.579 -17.775 -35.791 1 91.73 292 GLU A O 1
ATOM 2349 N N . LEU A 1 293 ? 31.591 -17.893 -36.818 1 95.26 293 LEU A N 1
ATOM 2350 C CA . LEU A 1 293 ? 30.883 -18.325 -35.618 1 95.26 293 LEU A CA 1
ATOM 2351 C C . LEU A 1 293 ? 31.157 -19.797 -35.325 1 95.26 293 LEU A C 1
ATOM 2353 O O . LEU A 1 293 ? 30.909 -20.659 -36.171 1 95.26 293 LEU A O 1
ATOM 2357 N N . PRO A 1 294 ? 31.696 -20.084 -34.153 1 94.68 294 PRO A N 1
ATOM 2358 C CA . PRO A 1 294 ? 31.854 -21.496 -33.798 1 94.68 294 PRO A CA 1
ATOM 2359 C C . PRO A 1 294 ? 30.518 -22.216 -33.63 1 94.68 294 PRO A C 1
ATOM 2361 O O . PRO A 1 294 ? 29.523 -21.597 -33.246 1 94.68 294 PRO A O 1
ATOM 2364 N N . VAL A 1 295 ? 30.494 -23.554 -33.936 1 96.23 295 VAL A N 1
ATOM 2365 C CA . VAL A 1 295 ? 29.279 -24.356 -33.827 1 96.23 295 VAL A CA 1
ATOM 2366 C C . VAL A 1 295 ? 29.472 -25.446 -32.775 1 96.23 295 VAL A C 1
ATOM 2368 O O . VAL A 1 295 ? 30.49 -26.142 -32.773 1 96.23 295 VAL A O 1
ATOM 2371 N N . PHE A 1 296 ? 28.599 -25.516 -31.908 1 96.04 296 PHE A N 1
ATOM 2372 C CA . PHE A 1 296 ? 28.587 -26.593 -30.925 1 96.04 296 PHE A CA 1
ATOM 2373 C C . PHE A 1 296 ? 27.405 -27.525 -31.159 1 96.04 296 PHE A C 1
ATOM 2375 O O . PHE A 1 296 ? 26.259 -27.077 -31.238 1 96.04 296 PHE A O 1
ATOM 2382 N N . ASN A 1 297 ? 27.679 -28.769 -31.235 1 95.96 297 ASN A N 1
ATOM 2383 C CA . ASN A 1 297 ? 26.691 -29.825 -31.429 1 95.96 297 ASN A CA 1
ATOM 2384 C C . ASN A 1 297 ? 26.627 -30.76 -30.224 1 95.96 297 ASN A C 1
ATOM 2386 O O . ASN A 1 297 ? 27.484 -31.63 -30.061 1 95.96 297 ASN A O 1
ATOM 2390 N N . GLY A 1 298 ? 25.598 -30.618 -29.415 1 93.91 298 GLY A N 1
ATOM 2391 C CA . GLY A 1 298 ? 25.502 -31.47 -28.24 1 93.91 298 GLY A CA 1
ATOM 2392 C C . GLY A 1 298 ? 24.69 -30.85 -27.119 1 93.91 298 GLY A C 1
ATOM 2393 O O . GLY A 1 298 ? 24.082 -29.792 -27.297 1 93.91 298 GLY A O 1
ATOM 2394 N N . GLU A 1 299 ? 24.604 -31.55 -25.944 1 92.68 299 GLU A N 1
ATOM 2395 C CA . GLU A 1 299 ? 23.885 -31.083 -24.763 1 92.68 299 GLU A CA 1
ATOM 2396 C C . GLU A 1 299 ? 24.749 -30.141 -23.929 1 92.68 299 GLU A C 1
ATOM 2398 O O . GLU A 1 299 ? 25.976 -30.144 -24.05 1 92.68 299 GLU A O 1
ATOM 2403 N N . LEU A 1 300 ? 24.11 -29.281 -23.149 1 94.07 300 LEU A N 1
ATOM 2404 C CA . LEU A 1 300 ? 24.771 -28.393 -22.199 1 94.07 300 LEU A CA 1
ATOM 2405 C C . LEU A 1 300 ? 24.359 -28.725 -20.768 1 94.07 300 LEU A C 1
ATOM 2407 O O . LEU A 1 300 ? 23.71 -27.916 -20.102 1 94.07 300 LEU A O 1
ATOM 2411 N N . PRO A 1 301 ? 24.741 -29.843 -20.251 1 90.45 301 PRO A N 1
ATOM 2412 C CA . PRO A 1 301 ? 24.338 -30.267 -18.908 1 90.45 301 PRO A CA 1
ATOM 2413 C C . PRO A 1 301 ? 25.106 -29.541 -17.805 1 90.45 301 PRO A C 1
ATOM 2415 O O . PRO A 1 301 ? 26.123 -28.899 -18.076 1 90.45 301 PRO A O 1
ATOM 2418 N N . MET A 1 302 ? 24.645 -29.592 -16.642 1 92.48 302 MET A N 1
ATOM 2419 C CA . MET A 1 302 ? 25.302 -29.063 -15.45 1 92.48 302 MET A CA 1
ATOM 2420 C C . MET A 1 302 ? 25.763 -30.193 -14.535 1 92.48 302 MET A C 1
ATOM 2422 O O . MET A 1 302 ? 25.074 -31.206 -14.398 1 92.48 302 MET A O 1
ATOM 2426 N N . ASP A 1 303 ? 27.011 -30.062 -13.934 1 90.09 303 ASP A N 1
ATOM 2427 C CA . ASP A 1 303 ? 27.516 -31.074 -13.011 1 90.09 303 ASP A CA 1
ATOM 2428 C C . ASP A 1 303 ? 27.306 -30.647 -11.56 1 90.09 303 ASP A C 1
ATOM 2430 O O . ASP A 1 303 ? 27.584 -31.414 -10.635 1 90.09 303 ASP A O 1
ATOM 2434 N N . VAL A 1 304 ? 26.957 -29.504 -11.392 1 87.4 304 VAL A N 1
ATOM 2435 C CA . VAL A 1 304 ? 26.558 -28.928 -10.113 1 87.4 304 VAL A CA 1
ATOM 2436 C C . VAL A 1 304 ? 25.356 -28.008 -10.313 1 87.4 304 VAL A C 1
ATOM 2438 O O . VAL A 1 304 ? 25.091 -27.555 -11.429 1 87.4 304 VAL A O 1
ATOM 2441 N N . HIS A 1 305 ? 24.569 -27.797 -9.311 1 89.24 305 HIS A N 1
ATOM 2442 C CA . HIS A 1 305 ? 23.433 -26.886 -9.398 1 89.24 305 HIS A CA 1
ATOM 2443 C C . HIS A 1 305 ? 22.479 -27.3 -10.514 1 89.24 305 HIS A C 1
ATOM 2445 O O . HIS A 1 305 ? 22.073 -26.468 -11.329 1 89.24 305 HIS A O 1
ATOM 2451 N N . GLY A 1 306 ? 22.238 -28.582 -10.75 1 92.34 306 GLY A N 1
ATOM 2452 C CA . GLY A 1 306 ? 21.353 -29.054 -11.803 1 92.34 306 GLY A CA 1
ATOM 2453 C C . GLY A 1 306 ? 20.948 -30.507 -11.635 1 92.34 306 GLY A C 1
ATOM 2454 O O . GLY A 1 306 ? 19.758 -30.827 -11.626 1 92.34 306 GLY A O 1
ATOM 2455 N N . ASN A 1 307 ? 21.853 -31.331 -11.327 1 94.02 307 ASN A N 1
ATOM 2456 C CA . ASN A 1 307 ? 21.61 -32.766 -11.428 1 94.02 307 ASN A CA 1
ATOM 2457 C C . ASN A 1 307 ? 20.735 -33.268 -10.283 1 94.02 307 ASN A C 1
ATOM 2459 O O . ASN A 1 307 ? 20.089 -34.311 -10.4 1 94.02 307 ASN A O 1
ATOM 2463 N N . GLY A 1 308 ? 20.706 -32.589 -9.113 1 95.1 308 GLY A N 1
ATOM 2464 C CA . GLY A 1 308 ? 19.755 -32.927 -8.067 1 95.1 308 GLY A CA 1
ATOM 2465 C C . GLY A 1 308 ? 18.322 -32.585 -8.429 1 95.1 308 GLY A C 1
ATOM 2466 O O . GLY A 1 308 ? 17.382 -33.183 -7.901 1 95.1 308 GLY A O 1
ATOM 2467 N N . CYS A 1 309 ? 18.152 -31.694 -9.416 1 96.27 309 CYS A N 1
ATOM 2468 C CA . CYS A 1 309 ? 16.847 -31.184 -9.822 1 96.27 309 CYS A CA 1
ATOM 2469 C C . CYS A 1 309 ? 16.038 -32.262 -10.533 1 96.27 309 CYS A C 1
ATOM 2471 O O . CYS A 1 309 ? 14.815 -32.154 -10.644 1 96.27 309 CYS A O 1
ATOM 2473 N N . TYR A 1 310 ? 16.651 -33.343 -10.982 1 96.76 310 TYR A N 1
ATOM 2474 C CA . TYR A 1 310 ? 15.959 -34.409 -11.698 1 96.76 310 TYR A CA 1
ATOM 2475 C C . TYR A 1 310 ? 15.111 -35.243 -10.746 1 96.76 310 TYR A C 1
ATOM 2477 O O . TYR A 1 310 ? 14.203 -35.957 -11.177 1 96.76 310 TYR A O 1
ATOM 2485 N N . THR A 1 311 ? 15.411 -35.14 -9.445 1 96.97 311 THR A N 1
ATOM 2486 C CA . THR A 1 311 ? 14.77 -36.029 -8.482 1 96.97 311 THR A CA 1
ATOM 2487 C C . THR A 1 311 ? 14.041 -35.228 -7.408 1 96.97 311 THR A C 1
ATOM 2489 O O . THR A 1 311 ? 12.99 -35.647 -6.919 1 96.97 311 THR A O 1
ATOM 2492 N N . SER A 1 312 ? 14.556 -34.046 -7.059 1 96.14 312 SER A N 1
ATOM 2493 C CA . SER A 1 312 ? 13.996 -33.233 -5.985 1 96.14 312 SER A CA 1
ATOM 2494 C C . SER A 1 312 ? 12.536 -32.887 -6.256 1 96.14 312 SER A C 1
ATOM 2496 O O . SER A 1 312 ? 12.174 -32.536 -7.38 1 96.14 312 SER A O 1
ATOM 2498 N N . GLN A 1 313 ? 11.693 -33.01 -5.168 1 96.21 313 GLN A N 1
ATOM 2499 C CA . GLN A 1 313 ? 10.257 -32.761 -5.241 1 96.21 313 GLN A CA 1
ATOM 2500 C C . GLN A 1 313 ? 9.58 -33.722 -6.214 1 96.21 313 GLN A C 1
ATOM 2502 O O . GLN A 1 313 ? 8.969 -33.293 -7.195 1 96.21 313 GLN A O 1
ATOM 2507 N N . ALA A 1 314 ? 9.593 -34.889 -5.808 1 96.96 314 ALA A N 1
ATOM 2508 C CA . ALA A 1 314 ? 9.127 -35.995 -6.64 1 96.96 314 ALA A CA 1
ATOM 2509 C C . ALA A 1 314 ? 7.627 -35.893 -6.9 1 96.96 314 ALA A C 1
ATOM 2511 O O . ALA A 1 314 ? 7.148 -36.28 -7.968 1 96.96 314 ALA A O 1
ATOM 2512 N N . ALA A 1 315 ? 6.879 -35.348 -5.981 1 96.22 315 ALA A N 1
ATOM 2513 C CA . ALA A 1 315 ? 5.44 -35.193 -6.176 1 96.22 315 ALA A CA 1
ATOM 2514 C C . ALA A 1 315 ? 5.142 -34.229 -7.32 1 96.22 315 ALA A C 1
ATOM 2516 O O . ALA A 1 315 ? 4.241 -34.472 -8.127 1 96.22 315 ALA A O 1
ATOM 2517 N N . MET A 1 316 ? 5.877 -33.188 -7.401 1 96.13 316 MET A N 1
ATOM 2518 C CA . MET A 1 316 ? 5.723 -32.215 -8.479 1 96.13 316 MET A CA 1
ATOM 2519 C C . MET A 1 316 ? 5.985 -32.86 -9.836 1 96.13 316 MET A C 1
ATOM 2521 O O . MET A 1 316 ? 5.284 -32.576 -10.809 1 96.13 316 MET A O 1
ATOM 2525 N N . LYS A 1 317 ? 6.982 -33.711 -9.852 1 97.1 317 LYS A N 1
ATOM 2526 C CA . LYS A 1 317 ? 7.351 -34.341 -11.117 1 97.1 317 LYS A CA 1
ATOM 2527 C C . LYS A 1 317 ? 6.28 -35.327 -11.573 1 97.1 317 LYS A C 1
ATOM 2529 O O . LYS A 1 317 ? 6.03 -35.469 -12.772 1 97.1 317 LYS A O 1
ATOM 2534 N N . LEU A 1 318 ? 5.688 -35.966 -10.597 1 97.48 318 LEU A N 1
ATOM 2535 C CA . LEU A 1 318 ? 4.578 -36.855 -10.922 1 97.48 318 LEU A CA 1
ATOM 2536 C C . LEU A 1 318 ? 3.407 -36.072 -11.506 1 97.48 318 LEU A C 1
ATOM 2538 O O . LEU A 1 318 ? 2.884 -36.426 -12.565 1 97.48 318 LEU A O 1
ATOM 2542 N N . TYR A 1 319 ? 3.004 -35.023 -10.831 1 97.6 319 TYR A N 1
ATOM 2543 C CA . TYR A 1 319 ? 1.847 -34.246 -11.263 1 97.6 319 TYR A CA 1
ATOM 2544 C C . TYR A 1 319 ? 2.109 -33.579 -12.608 1 97.6 319 TYR A C 1
ATOM 2546 O O . TYR A 1 319 ? 1.227 -33.536 -13.469 1 97.6 319 TYR A O 1
ATOM 2554 N N . ASN A 1 320 ? 3.317 -33.103 -12.798 1 97.66 320 ASN A N 1
ATOM 2555 C CA . ASN A 1 320 ? 3.661 -32.483 -14.073 1 97.66 320 ASN A CA 1
ATOM 2556 C C . ASN A 1 320 ? 3.541 -33.474 -15.228 1 97.66 320 ASN A C 1
ATOM 2558 O O . ASN A 1 320 ? 2.936 -33.165 -16.256 1 97.66 320 ASN A O 1
ATOM 2562 N N . ARG A 1 321 ? 4.153 -34.644 -15.058 1 97.75 321 ARG A N 1
ATOM 2563 C CA . ARG A 1 321 ? 4.09 -35.674 -16.09 1 97.75 321 ARG A CA 1
ATOM 2564 C C . ARG A 1 321 ? 2.646 -36.047 -16.405 1 97.75 321 ARG A C 1
ATOM 2566 O O . ARG A 1 321 ? 2.268 -36.158 -17.573 1 97.75 321 ARG A O 1
ATOM 2573 N N . GLN A 1 322 ? 1.861 -36.189 -15.418 1 97.88 322 GLN A N 1
ATOM 2574 C CA . GLN A 1 322 ? 0.469 -36.577 -15.622 1 97.88 322 GLN A CA 1
ATOM 2575 C C . GLN A 1 322 ? -0.319 -35.462 -16.303 1 97.88 322 GLN A C 1
ATOM 2577 O O . GLN A 1 322 ? -1.175 -35.727 -17.149 1 97.88 322 GLN A O 1
ATOM 2582 N N . ASN A 1 323 ? -0.053 -34.247 -15.906 1 98.29 323 ASN A N 1
ATOM 2583 C CA . ASN A 1 323 ? -0.739 -33.124 -16.537 1 98.29 323 ASN A CA 1
ATOM 2584 C C . ASN A 1 323 ? -0.39 -33.016 -18.019 1 98.29 323 ASN A C 1
ATOM 2586 O O . ASN A 1 323 ? -1.245 -32.679 -18.839 1 98.29 323 ASN A O 1
ATOM 2590 N N . GLU A 1 324 ? 0.841 -33.269 -18.376 1 97.65 324 GLU A N 1
ATOM 2591 C CA . GLU A 1 324 ? 1.243 -33.241 -19.779 1 97.65 324 GLU A CA 1
ATOM 2592 C C . GLU A 1 324 ? 0.494 -34.294 -20.589 1 97.65 324 GLU A C 1
ATOM 2594 O O . GLU A 1 324 ? -0.01 -34.006 -21.677 1 97.65 324 GLU A O 1
ATOM 2599 N N . HIS A 1 325 ? 0.332 -35.471 -20.024 1 97.06 325 HIS A N 1
ATOM 2600 C CA . HIS A 1 325 ? -0.328 -36.562 -20.732 1 97.06 325 HIS A CA 1
ATOM 2601 C C . HIS A 1 325 ? -1.844 -36.406 -20.693 1 97.06 325 HIS A C 1
ATOM 2603 O O . HIS A 1 325 ? -2.521 -36.621 -21.701 1 97.06 325 HIS A O 1
ATOM 2609 N N . LEU A 1 326 ? -2.344 -36.054 -19.546 1 97.69 326 LEU A N 1
ATOM 2610 C CA . LEU A 1 326 ? -3.789 -35.911 -19.402 1 97.69 326 LEU A CA 1
ATOM 2611 C C . LEU A 1 326 ? -4.299 -34.717 -20.202 1 97.69 326 LEU A C 1
ATOM 2613 O O . LEU A 1 326 ? -5.412 -34.75 -20.733 1 97.69 326 LEU A O 1
ATOM 2617 N N . GLY A 1 327 ? -3.501 -33.659 -20.206 1 97.95 327 GLY A N 1
ATOM 2618 C CA . GLY A 1 327 ? -3.849 -32.518 -21.038 1 97.95 327 GLY A CA 1
ATOM 2619 C C . GLY A 1 327 ? -3.964 -32.866 -22.51 1 97.95 327 GLY A C 1
ATOM 2620 O O . GLY A 1 327 ? -4.9 -32.43 -23.185 1 97.95 327 GLY A O 1
ATOM 2621 N N . ASP A 1 328 ? -3.057 -33.622 -23 1 97.25 328 ASP A N 1
ATOM 2622 C CA . ASP A 1 328 ? -3.103 -34.082 -24.384 1 97.25 328 ASP A CA 1
ATOM 2623 C C . ASP A 1 328 ? -4.343 -34.936 -24.638 1 97.25 328 ASP A C 1
ATOM 2625 O O . ASP A 1 328 ? -5.037 -34.751 -25.64 1 97.25 328 ASP A O 1
ATOM 2629 N N . ALA A 1 329 ? -4.622 -35.878 -23.716 1 97.73 329 ALA A N 1
ATOM 2630 C CA . ALA A 1 329 ? -5.788 -36.746 -23.852 1 97.73 329 ALA A CA 1
ATOM 2631 C C . ALA A 1 329 ? -7.077 -35.931 -23.894 1 97.73 329 ALA A C 1
ATOM 2633 O O . ALA A 1 329 ? -7.972 -36.213 -24.695 1 97.73 329 ALA A O 1
ATOM 2634 N N . ALA A 1 330 ? -7.139 -34.959 -23 1 97.9 330 ALA A N 1
ATOM 2635 C CA . ALA A 1 330 ? -8.317 -34.098 -22.929 1 97.9 330 ALA A CA 1
ATOM 2636 C C . ALA A 1 330 ? -8.503 -33.315 -24.226 1 97.9 330 ALA A C 1
ATOM 2638 O O . ALA A 1 330 ? -9.622 -33.195 -24.731 1 97.9 330 ALA A O 1
ATOM 2639 N N . GLU A 1 331 ? -7.454 -32.841 -24.79 1 98.03 331 GLU A N 1
ATOM 2640 C CA . GLU A 1 331 ? -7.527 -32.057 -26.019 1 98.03 331 GLU A CA 1
ATOM 2641 C C . GLU A 1 331 ? -7.931 -32.928 -27.206 1 98.03 331 GLU A C 1
ATOM 2643 O O . GLU A 1 331 ? -8.746 -32.518 -28.035 1 98.03 331 GLU A O 1
ATOM 2648 N N . ARG A 1 332 ? -7.422 -34.128 -27.316 1 97.74 332 ARG A N 1
ATOM 2649 C CA . ARG A 1 332 ? -7.747 -35.034 -28.414 1 97.74 332 ARG A CA 1
ATOM 2650 C C . ARG A 1 332 ? -9.229 -35.392 -28.408 1 97.74 332 ARG A C 1
ATOM 2652 O O . ARG A 1 332 ? -9.885 -35.359 -29.452 1 97.74 332 ARG A O 1
ATOM 2659 N N . THR A 1 333 ? -9.694 -35.7 -27.231 1 97.31 333 THR A N 1
ATOM 2660 C CA . THR A 1 333 ? -11.098 -36.082 -27.138 1 97.31 333 THR A CA 1
ATOM 2661 C C . THR A 1 333 ? -12.003 -34.874 -27.361 1 97.31 333 THR A C 1
ATOM 2663 O O . THR A 1 333 ? -13.093 -35.004 -27.922 1 97.31 333 THR A O 1
ATOM 2666 N N . ALA A 1 334 ? -11.532 -33.733 -26.896 1 96.9 334 ALA A N 1
ATOM 2667 C CA . ALA A 1 334 ? -12.304 -32.514 -27.122 1 96.9 334 ALA A CA 1
ATOM 2668 C C . ALA A 1 334 ? -12.391 -32.189 -28.611 1 96.9 334 ALA A C 1
ATOM 2670 O O . ALA A 1 334 ? -13.427 -31.721 -29.09 1 96.9 334 ALA A O 1
ATOM 2671 N N . VAL A 1 335 ? -11.308 -32.401 -29.352 1 97.12 335 VAL A N 1
ATOM 2672 C CA . VAL A 1 335 ? -11.306 -32.196 -30.797 1 97.12 335 VAL A CA 1
ATOM 2673 C C . VAL A 1 335 ? -12.285 -33.163 -31.458 1 97.12 335 VAL A C 1
ATOM 2675 O O . VAL A 1 335 ? -13.068 -32.768 -32.325 1 97.12 335 VAL A O 1
ATOM 2678 N N . MET A 1 336 ? -12.292 -34.391 -31.045 1 96.69 336 MET A N 1
ATOM 2679 C CA . MET A 1 336 ? -13.2 -35.403 -31.577 1 96.69 336 MET A CA 1
ATOM 2680 C C . MET A 1 336 ? -14.653 -35.02 -31.319 1 96.69 336 MET A C 1
ATOM 2682 O O . MET A 1 336 ? -15.483 -35.069 -32.228 1 96.69 336 MET A O 1
ATOM 2686 N N . ALA A 1 337 ? -14.888 -34.693 -30.091 1 95.46 337 ALA A N 1
ATOM 2687 C CA . ALA A 1 337 ? -16.247 -34.322 -29.705 1 95.46 337 ALA A CA 1
ATOM 2688 C C . ALA A 1 337 ? -16.713 -33.081 -30.461 1 95.46 337 ALA A C 1
ATOM 2690 O O . ALA A 1 337 ? -17.871 -32.998 -30.878 1 95.46 337 ALA A O 1
ATOM 2691 N N . ASP A 1 338 ? -15.841 -32.143 -30.607 1 95.87 338 ASP A N 1
ATOM 2692 C CA . ASP A 1 338 ? -16.133 -30.902 -31.317 1 95.87 338 ASP A CA 1
ATOM 2693 C C . ASP A 1 338 ? -16.475 -31.173 -32.78 1 95.87 338 ASP A C 1
ATOM 2695 O O . ASP A 1 338 ? -17.468 -30.656 -33.298 1 95.87 338 ASP A O 1
ATOM 2699 N N . TRP A 1 339 ? -15.697 -31.964 -33.447 1 96.09 339 TRP A N 1
ATOM 2700 C CA . TRP A 1 339 ? -15.923 -32.29 -34.851 1 96.09 339 TRP A CA 1
ATOM 2701 C C . TRP A 1 339 ? -17.239 -33.039 -35.031 1 96.09 339 TRP A C 1
ATOM 2703 O O . TRP A 1 339 ? -17.972 -32.798 -35.993 1 96.09 339 TRP A O 1
ATOM 2713 N N . LEU A 1 340 ? -17.607 -33.924 -34.094 1 94.86 340 LEU A N 1
ATOM 2714 C CA . LEU A 1 340 ? -18.814 -34.74 -34.159 1 94.86 340 LEU A CA 1
ATOM 2715 C C . LEU A 1 340 ? -20.045 -33.922 -33.783 1 94.86 340 LEU A C 1
ATOM 2717 O O . LEU A 1 340 ? -21.176 -34.385 -33.943 1 94.86 340 LEU A O 1
ATOM 2721 N N . GLY A 1 341 ? -19.828 -32.683 -33.22 1 92.61 341 GLY A N 1
ATOM 2722 C CA . GLY A 1 341 ? -20.932 -31.909 -32.674 1 92.61 341 GLY A CA 1
ATOM 2723 C C . GLY A 1 341 ? -21.493 -32.493 -31.391 1 92.61 341 GLY A C 1
ATOM 2724 O O . GLY A 1 341 ? -22.65 -32.244 -31.044 1 92.61 341 GLY A O 1
ATOM 2725 N N . ALA A 1 342 ? -20.654 -33.276 -30.718 1 92.14 342 ALA A N 1
ATOM 2726 C CA . ALA A 1 342 ? -21.076 -33.942 -29.489 1 92.14 342 ALA A CA 1
ATOM 2727 C C . ALA A 1 342 ? -20.864 -33.041 -28.276 1 92.14 342 ALA A C 1
ATOM 2729 O O . ALA A 1 342 ? -21.565 -33.169 -27.269 1 92.14 342 ALA A O 1
ATOM 2730 N N . ALA A 1 343 ? -19.871 -32.227 -28.317 1 92.83 343 ALA A N 1
ATOM 2731 C CA . ALA A 1 343 ? -19.55 -31.217 -27.312 1 92.83 343 ALA A CA 1
ATOM 2732 C C . ALA A 1 343 ? -18.707 -30.095 -27.911 1 92.83 343 ALA A C 1
ATOM 2734 O O . ALA A 1 343 ? -17.929 -30.323 -28.839 1 92.83 343 ALA A O 1
ATOM 2735 N N . SER A 1 344 ? -18.892 -28.917 -27.378 1 93.11 344 SER A N 1
ATOM 2736 C CA . SER A 1 344 ? -18.064 -27.803 -27.829 1 93.11 344 SER A CA 1
ATOM 2737 C C . SER A 1 344 ? -16.648 -27.904 -27.27 1 93.11 344 SER A C 1
ATOM 2739 O O . SER A 1 344 ? -16.453 -28.348 -26.137 1 93.11 344 SER A O 1
ATOM 2741 N N . TYR A 1 345 ? -15.664 -27.504 -28.132 1 95.68 345 TYR A N 1
ATOM 2742 C CA . TYR A 1 345 ? -14.293 -27.448 -27.637 1 95.68 345 TYR A CA 1
ATOM 2743 C C . TYR A 1 345 ? -14.145 -26.38 -26.56 1 95.68 345 TYR A C 1
ATOM 2745 O O . TYR A 1 345 ? -14.407 -25.201 -26.806 1 95.68 345 TYR A O 1
ATOM 2753 N N . PRO A 1 346 ? -13.755 -26.671 -25.379 1 95.21 346 PRO A N 1
ATOM 2754 C CA . PRO A 1 346 ? -13.636 -25.688 -24.299 1 95.21 346 PRO A CA 1
ATOM 2755 C C . PRO A 1 346 ? -12.32 -24.914 -24.349 1 95.21 346 PRO A C 1
ATOM 2757 O O . PRO A 1 346 ? -11.489 -25.045 -23.446 1 95.21 346 PRO A O 1
ATOM 2760 N N . ALA A 1 347 ? -12.154 -24.034 -25.266 1 95.39 347 ALA A N 1
ATOM 2761 C CA . ALA A 1 347 ? -10.905 -23.347 -25.583 1 95.39 347 ALA A CA 1
ATOM 2762 C C . ALA A 1 347 ? -10.375 -22.587 -24.37 1 95.39 347 ALA A C 1
ATOM 2764 O O . ALA A 1 347 ? -9.197 -22.7 -24.025 1 95.39 347 ALA A O 1
ATOM 2765 N N . ASP A 1 348 ? -11.23 -21.871 -23.662 1 93.56 348 ASP A N 1
ATOM 2766 C CA . ASP A 1 348 ? -10.787 -21.044 -22.544 1 93.56 348 ASP A CA 1
ATOM 2767 C C . ASP A 1 348 ? -10.316 -21.907 -21.376 1 93.56 348 ASP A C 1
ATOM 2769 O O . ASP A 1 348 ? -9.308 -21.599 -20.736 1 93.56 348 ASP A O 1
ATOM 2773 N N . VAL A 1 349 ? -11.035 -22.938 -21.093 1 95.53 349 VAL A N 1
ATOM 2774 C CA . VAL A 1 349 ? -10.688 -23.833 -19.994 1 95.53 349 VAL A CA 1
ATOM 2775 C C . VAL A 1 349 ? -9.34 -24.494 -20.272 1 95.53 349 VAL A C 1
ATOM 2777 O O . VAL A 1 349 ? -8.488 -24.578 -19.385 1 95.53 349 VAL A O 1
ATOM 2780 N N . MET A 1 350 ? -9.15 -24.918 -21.523 1 97.05 350 MET A N 1
ATOM 2781 C CA . MET A 1 350 ? -7.909 -25.588 -21.901 1 97.05 350 MET A CA 1
ATOM 2782 C C . MET A 1 350 ? -6.724 -24.633 -21.803 1 97.05 350 MET A C 1
ATOM 2784 O O . MET A 1 350 ? -5.69 -24.978 -21.228 1 97.05 350 MET A O 1
ATOM 2788 N N . THR A 1 351 ? -6.927 -23.431 -22.369 1 97.26 351 THR A N 1
ATOM 2789 C CA . THR A 1 351 ? -5.853 -22.444 -22.351 1 97.26 351 THR A CA 1
ATOM 2790 C C . THR A 1 351 ? -5.482 -22.073 -20.918 1 97.26 351 THR A C 1
ATOM 2792 O O . THR A 1 351 ? -4.302 -22.058 -20.561 1 97.26 351 THR A O 1
ATOM 2795 N N . ASP A 1 352 ? -6.446 -21.857 -20.123 1 96.17 352 ASP A N 1
ATOM 2796 C CA . ASP A 1 352 ? -6.198 -21.441 -18.746 1 96.17 352 ASP A CA 1
ATOM 2797 C C . ASP A 1 352 ? -5.547 -22.565 -17.942 1 96.17 352 ASP A C 1
ATOM 2799 O O . ASP A 1 352 ? -4.701 -22.31 -17.082 1 96.17 352 ASP A O 1
ATOM 2803 N N . THR A 1 353 ? -5.975 -23.736 -18.162 1 97.82 353 THR A N 1
ATOM 2804 C CA . THR A 1 353 ? -5.419 -24.875 -17.44 1 97.82 353 THR A CA 1
ATOM 2805 C C . THR A 1 353 ? -3.96 -25.101 -17.827 1 97.82 353 THR A C 1
ATOM 2807 O O . THR A 1 353 ? -3.114 -25.345 -16.964 1 97.82 353 THR A O 1
ATOM 2810 N N . TRP A 1 354 ? -3.702 -24.963 -19.098 1 98.16 354 TRP A N 1
ATOM 2811 C CA . TRP A 1 354 ? -2.32 -25.095 -19.548 1 98.16 354 TRP A CA 1
ATOM 2812 C C . TRP A 1 354 ? -1.453 -23.976 -18.98 1 98.16 354 TRP A C 1
ATOM 2814 O O . TRP A 1 354 ? -0.308 -24.209 -18.586 1 98.16 354 TRP A O 1
ATOM 2824 N N . LYS A 1 355 ? -1.94 -22.753 -18.996 1 97.79 355 LYS A N 1
ATOM 2825 C CA . LYS A 1 355 ? -1.188 -21.644 -18.417 1 97.79 355 LYS A CA 1
ATOM 2826 C C . LYS A 1 355 ? -0.819 -21.929 -16.964 1 97.79 355 LYS A C 1
ATOM 2828 O O . LYS A 1 355 ? 0.292 -21.619 -16.528 1 97.79 355 LYS A O 1
ATOM 2833 N N . ARG A 1 356 ? -1.74 -22.562 -16.302 1 96.66 356 ARG A N 1
ATOM 2834 C CA . ARG A 1 356 ? -1.517 -22.9 -14.9 1 96.66 356 ARG A CA 1
ATOM 2835 C C . ARG A 1 356 ? -0.404 -23.932 -14.756 1 96.66 356 ARG A C 1
ATOM 2837 O O . ARG A 1 356 ? 0.466 -23.798 -13.893 1 96.66 356 ARG A O 1
ATOM 2844 N N . VAL A 1 357 ? -0.399 -24.898 -15.594 1 97.78 357 VAL A N 1
ATOM 2845 C CA . VAL A 1 357 ? 0.618 -25.944 -15.553 1 97.78 357 VAL A CA 1
ATOM 2846 C C . VAL A 1 357 ? 1.971 -25.365 -15.961 1 97.78 357 VAL A C 1
ATOM 2848 O O . VAL A 1 357 ? 2.984 -25.616 -15.304 1 97.78 357 VAL A O 1
ATOM 2851 N N . ILE A 1 358 ? 1.986 -24.558 -16.981 1 97.84 358 ILE A N 1
ATOM 2852 C CA . ILE A 1 358 ? 3.213 -24.108 -17.628 1 97.84 358 ILE A CA 1
ATOM 2853 C C . ILE A 1 358 ? 3.957 -23.141 -16.71 1 97.84 358 ILE A C 1
ATOM 2855 O O . ILE A 1 358 ? 5.188 -23.165 -16.639 1 97.84 358 ILE A O 1
ATOM 2859 N N . TRP A 1 359 ? 3.292 -22.249 -16.029 1 96.65 359 TRP A N 1
ATOM 2860 C CA . TRP A 1 359 ? 4.083 -21.305 -15.247 1 96.65 359 TRP A CA 1
ATOM 2861 C C . TRP A 1 359 ? 4.718 -21.992 -14.043 1 96.65 359 TRP A C 1
ATOM 2863 O O . TRP A 1 359 ? 5.722 -21.518 -13.508 1 96.65 359 TRP A O 1
ATOM 2873 N N . HIS A 1 360 ? 4.141 -23.207 -13.65 1 97.18 360 HIS A N 1
ATOM 2874 C CA . HIS A 1 360 ? 4.788 -23.963 -12.584 1 97.18 360 HIS A CA 1
ATOM 2875 C C . HIS A 1 360 ? 5.927 -24.82 -13.129 1 97.18 360 HIS A C 1
ATOM 2877 O O . HIS A 1 360 ? 6.62 -25.496 -12.366 1 97.18 360 HIS A O 1
ATOM 2883 N N . GLN A 1 361 ? 6.105 -24.818 -14.41 1 97.5 361 GLN A N 1
ATOM 2884 C CA . GLN A 1 361 ? 7.295 -25.408 -15.012 1 97.5 361 GLN A CA 1
ATOM 2885 C C . GLN A 1 361 ? 8.476 -24.442 -14.956 1 97.5 361 GLN A C 1
ATOM 2887 O O . GLN A 1 361 ? 9.505 -24.674 -15.594 1 97.5 361 GLN A O 1
ATOM 2892 N N . PHE A 1 362 ? 8.341 -23.45 -14.181 1 96.2 362 PHE A N 1
ATOM 2893 C CA . PHE A 1 362 ? 9.378 -22.466 -13.893 1 96.2 362 PHE A CA 1
ATOM 2894 C C . PHE A 1 362 ? 10.607 -23.136 -13.29 1 96.2 362 PHE A C 1
ATOM 2896 O O . PHE A 1 362 ? 10.487 -24.114 -12.549 1 96.2 362 PHE A O 1
ATOM 2903 N N . HIS A 1 363 ? 11.777 -22.584 -13.532 1 95.41 363 HIS A N 1
ATOM 2904 C CA . HIS A 1 363 ? 13.023 -23.299 -13.282 1 95.41 363 HIS A CA 1
ATOM 2905 C C . HIS A 1 363 ? 13.262 -23.483 -11.788 1 95.41 363 HIS A C 1
ATOM 2907 O O . HIS A 1 363 ? 14 -24.383 -11.379 1 95.41 363 HIS A O 1
ATOM 2913 N N . ASP A 1 364 ? 12.594 -22.752 -10.958 1 95.18 364 ASP A N 1
ATOM 2914 C CA . ASP A 1 364 ? 12.793 -22.966 -9.528 1 95.18 364 ASP A CA 1
ATOM 2915 C C . ASP A 1 364 ? 11.579 -23.648 -8.9 1 95.18 364 ASP A C 1
ATOM 2917 O O . ASP A 1 364 ? 11.546 -23.877 -7.69 1 95.18 364 ASP A O 1
ATOM 2921 N N . ASP A 1 365 ? 10.626 -23.96 -9.647 1 96.4 365 ASP A N 1
ATOM 2922 C CA . ASP A 1 365 ? 9.429 -24.628 -9.146 1 96.4 365 ASP A CA 1
ATOM 2923 C C . ASP A 1 365 ? 9.454 -26.119 -9.474 1 96.4 365 ASP A C 1
ATOM 2925 O O . ASP A 1 365 ? 9.693 -26.95 -8.595 1 96.4 365 ASP A O 1
ATOM 2929 N N . LEU A 1 366 ? 9.498 -26.444 -10.695 1 97.03 366 LEU A N 1
ATOM 2930 C CA . LEU A 1 366 ? 9.484 -27.839 -11.121 1 97.03 366 LEU A CA 1
ATOM 2931 C C . LEU A 1 366 ? 10.746 -28.561 -10.662 1 97.03 366 LEU A C 1
ATOM 2933 O O . LEU A 1 366 ? 10.718 -29.766 -10.404 1 97.03 366 LEU A O 1
ATOM 2937 N N . THR A 1 367 ? 11.836 -27.824 -10.427 1 95.97 367 THR A N 1
ATOM 2938 C CA . THR A 1 367 ? 13.13 -28.417 -10.106 1 95.97 367 THR A CA 1
ATOM 2939 C C . THR A 1 367 ? 13.224 -28.736 -8.617 1 95.97 367 THR A C 1
ATOM 2941 O O . THR A 1 367 ? 14.145 -29.43 -8.182 1 95.97 367 THR A O 1
ATOM 2944 N N . GLY A 1 368 ? 12.325 -28.231 -7.841 1 95.53 368 GLY A N 1
ATOM 2945 C CA . GLY A 1 368 ? 12.263 -28.591 -6.434 1 95.53 368 GLY A CA 1
ATOM 2946 C C . GLY A 1 368 ? 13.136 -27.715 -5.554 1 95.53 368 GLY A C 1
ATOM 2947 O O . GLY A 1 368 ? 13.526 -28.121 -4.458 1 95.53 368 GLY A O 1
ATOM 2948 N N . THR A 1 369 ? 13.412 -26.432 -5.944 1 95.28 369 THR A N 1
ATOM 2949 C CA . THR A 1 369 ? 14.407 -25.625 -5.247 1 95.28 369 THR A CA 1
ATOM 2950 C C . THR A 1 369 ? 13.734 -24.543 -4.407 1 95.28 369 THR A C 1
ATOM 2952 O O . THR A 1 369 ? 14.407 -23.787 -3.704 1 95.28 369 THR A O 1
ATOM 2955 N N . SER A 1 370 ? 12.402 -24.508 -4.404 1 94.45 370 SER A N 1
ATOM 2956 C CA . SER A 1 370 ? 11.685 -23.427 -3.736 1 94.45 370 SER A CA 1
ATOM 2957 C C . SER A 1 370 ? 11.376 -23.783 -2.285 1 94.45 370 SER A C 1
ATOM 2959 O O . SER A 1 370 ? 11.587 -24.921 -1.861 1 94.45 370 SER A O 1
ATOM 2961 N N . ILE A 1 371 ? 10.862 -22.826 -1.52 1 91.2 371 ILE A N 1
ATOM 2962 C CA . ILE A 1 371 ? 10.476 -23.021 -0.126 1 91.2 371 ILE A CA 1
ATOM 2963 C C . ILE A 1 371 ? 9.159 -23.792 -0.059 1 91.2 371 ILE A C 1
ATOM 2965 O O . ILE A 1 371 ? 8.391 -23.807 -1.024 1 91.2 371 ILE A O 1
ATOM 2969 N N . PRO A 1 372 ? 8.86 -24.435 1.042 1 88.39 372 PRO A N 1
ATOM 2970 C CA . PRO A 1 372 ? 7.641 -25.236 1.167 1 88.39 372 PRO A CA 1
ATOM 2971 C C . PRO A 1 372 ? 6.373 -24.43 0.894 1 88.39 372 PRO A C 1
ATOM 2973 O O . PRO A 1 372 ? 5.453 -24.923 0.238 1 88.39 372 PRO A O 1
ATOM 2976 N N . ARG A 1 373 ? 6.341 -23.179 1.286 1 87.23 373 ARG A N 1
ATOM 2977 C CA . ARG A 1 373 ? 5.167 -22.338 1.082 1 87.23 373 ARG A CA 1
ATOM 2978 C C . ARG A 1 373 ? 4.871 -22.162 -0.404 1 87.23 373 ARG A C 1
ATOM 2980 O O . ARG A 1 373 ? 3.707 -22.12 -0.81 1 87.23 373 ARG A O 1
ATOM 2987 N N . ALA A 1 374 ? 5.902 -22.036 -1.195 1 94 374 ALA A N 1
ATOM 2988 C CA . ALA A 1 374 ? 5.734 -21.916 -2.641 1 94 374 ALA A CA 1
ATOM 2989 C C . ALA A 1 374 ? 5.06 -23.157 -3.22 1 94 374 ALA A C 1
ATOM 2991 O O . ALA A 1 374 ? 4.214 -23.053 -4.11 1 94 374 ALA A O 1
ATOM 2992 N N . TYR A 1 375 ? 5.341 -24.277 -2.712 1 95.73 375 TYR A N 1
ATOM 2993 C CA . TYR A 1 375 ? 4.84 -25.528 -3.271 1 95.73 375 TYR A CA 1
ATOM 2994 C C . TYR A 1 375 ? 3.379 -25.745 -2.899 1 95.73 375 TYR A C 1
ATOM 2996 O O . TYR A 1 375 ? 2.655 -26.463 -3.593 1 95.73 375 TYR A O 1
ATOM 3004 N N . GLU A 1 376 ? 2.916 -25.109 -1.78 1 93.44 376 GLU A N 1
ATOM 3005 C CA . GLU A 1 376 ? 1.493 -25.2 -1.467 1 93.44 376 GLU A CA 1
ATOM 3006 C C . GLU A 1 376 ? 0.64 -24.684 -2.622 1 93.44 376 GLU A C 1
ATOM 3008 O O . GLU A 1 376 ? -0.401 -25.263 -2.939 1 93.44 376 GLU A O 1
ATOM 3013 N N . PHE A 1 377 ? 1.111 -23.695 -3.27 1 95.74 377 PHE A N 1
ATOM 3014 C CA . PHE A 1 377 ? 0.408 -23.162 -4.431 1 95.74 377 PHE A CA 1
ATOM 3015 C C . PHE A 1 377 ? 0.609 -24.061 -5.645 1 95.74 377 PHE A C 1
ATOM 3017 O O . PHE A 1 377 ? -0.321 -24.279 -6.423 1 95.74 377 PHE A O 1
ATOM 3024 N N . SER A 1 378 ? 1.784 -24.623 -5.79 1 97.19 378 SER A N 1
ATOM 3025 C CA . SER A 1 378 ? 2.106 -25.463 -6.939 1 97.19 378 SER A CA 1
ATOM 3026 C C . SER A 1 378 ? 1.279 -26.745 -6.935 1 97.19 378 SER A C 1
ATOM 3028 O O . SER A 1 378 ? 0.716 -27.129 -7.962 1 97.19 378 SER A O 1
ATOM 3030 N N . TRP A 1 379 ? 1.256 -27.401 -5.747 1 97.25 379 TRP A N 1
ATOM 3031 C CA . TRP A 1 379 ? 0.489 -28.638 -5.646 1 97.25 379 TRP A CA 1
ATOM 3032 C C . TRP A 1 379 ? -0.99 -28.385 -5.917 1 97.25 379 TRP A C 1
ATOM 3034 O O . TRP A 1 379 ? -1.644 -29.168 -6.609 1 97.25 379 TRP A O 1
ATOM 3044 N N . ASN A 1 380 ? -1.5 -27.314 -5.404 1 96.98 380 ASN A N 1
ATOM 3045 C CA . ASN A 1 380 ? -2.897 -26.977 -5.662 1 96.98 380 ASN A CA 1
ATOM 3046 C C . ASN A 1 380 ? -3.163 -26.796 -7.154 1 96.98 380 ASN A C 1
ATOM 3048 O O . ASN A 1 380 ? -4.151 -27.313 -7.679 1 96.98 380 ASN A O 1
ATOM 3052 N N . ASP A 1 381 ? -2.318 -26.058 -7.818 1 97.76 381 ASP A N 1
ATOM 3053 C CA . ASP A 1 381 ? -2.52 -25.77 -9.235 1 97.76 381 ASP A CA 1
ATOM 3054 C C . ASP A 1 381 ? -2.377 -27.035 -10.078 1 97.76 381 ASP A C 1
ATOM 3056 O O . ASP A 1 381 ? -3.112 -27.226 -11.05 1 97.76 381 ASP A O 1
ATOM 3060 N N . GLU A 1 382 ? -1.435 -27.844 -9.717 1 97.98 382 GLU A N 1
ATOM 3061 C CA . GLU A 1 382 ? -1.257 -29.099 -10.442 1 97.98 382 GLU A CA 1
ATOM 3062 C C . GLU A 1 382 ? -2.474 -30.006 -10.28 1 97.98 382 GLU A C 1
ATOM 3064 O O . GLU A 1 382 ? -2.947 -30.598 -11.253 1 97.98 382 GLU A O 1
ATOM 3069 N N . LEU A 1 383 ? -2.958 -30.119 -9.075 1 97.77 383 LEU A N 1
ATOM 3070 C CA . LEU A 1 383 ? -4.107 -30.975 -8.802 1 97.77 383 LEU A CA 1
ATOM 3071 C C . LEU A 1 383 ? -5.375 -30.396 -9.419 1 97.77 383 LEU A C 1
ATOM 3073 O O . LEU A 1 383 ? -6.209 -31.136 -9.945 1 97.77 383 LEU A O 1
ATOM 3077 N N . LEU A 1 384 ? -5.458 -29.106 -9.36 1 97.63 384 LEU A N 1
ATOM 3078 C CA . LEU A 1 384 ? -6.574 -28.434 -10.015 1 97.63 384 LEU A CA 1
ATOM 3079 C C . LEU A 1 384 ? -6.553 -28.682 -11.519 1 97.63 384 LEU A C 1
ATOM 3081 O O . LEU A 1 384 ? -7.599 -28.911 -12.13 1 97.63 384 LEU A O 1
ATOM 3085 N N . ALA A 1 385 ? -5.403 -28.632 -12.101 1 98.19 385 ALA A N 1
ATOM 3086 C CA . ALA A 1 385 ? -5.269 -28.883 -13.533 1 98.19 385 ALA A CA 1
ATOM 3087 C C . ALA A 1 385 ? -5.65 -30.32 -13.876 1 98.19 385 ALA A C 1
ATOM 3089 O O . ALA A 1 385 ? -6.348 -30.566 -14.863 1 98.19 385 ALA A O 1
ATOM 3090 N N . LEU A 1 386 ? -5.182 -31.258 -13.069 1 97.86 386 LEU A N 1
ATOM 3091 C CA . LEU A 1 386 ? -5.544 -32.655 -13.284 1 97.86 386 LEU A CA 1
ATOM 3092 C C . LEU A 1 386 ? -7.058 -32.835 -13.254 1 97.86 386 LEU A C 1
ATOM 3094 O O . LEU A 1 386 ? -7.621 -33.536 -14.098 1 97.86 386 LEU A O 1
ATOM 3098 N N . LYS A 1 387 ? -7.637 -32.176 -12.364 1 96.43 387 LYS A N 1
ATOM 3099 C CA . LYS A 1 387 ? -9.091 -32.256 -12.261 1 96.43 387 LYS A CA 1
ATOM 3100 C C . LYS A 1 387 ? -9.764 -31.634 -13.481 1 96.43 387 LYS A C 1
ATOM 3102 O O . LYS A 1 387 ? -10.702 -32.208 -14.039 1 96.43 387 LYS A O 1
ATOM 3107 N N . LYS A 1 388 ? -9.289 -30.526 -13.89 1 97.3 388 LYS A N 1
ATOM 3108 C CA . LYS A 1 388 ? -9.893 -29.823 -15.018 1 97.3 388 LYS A CA 1
ATOM 3109 C C . LYS A 1 388 ? -9.724 -30.613 -16.312 1 97.3 388 LYS A C 1
ATOM 3111 O O . LYS A 1 388 ? -10.67 -30.749 -17.09 1 97.3 388 LYS A O 1
ATOM 3116 N N . PHE A 1 389 ? -8.569 -31.119 -16.536 1 97.77 389 PHE A N 1
ATOM 3117 C CA . PHE A 1 389 ? -8.339 -31.954 -17.709 1 97.77 389 PHE A CA 1
ATOM 3118 C C . PHE A 1 389 ? -9.213 -33.201 -17.667 1 97.77 389 PHE A C 1
ATOM 3120 O O . PHE A 1 389 ? -9.753 -33.623 -18.692 1 97.77 389 PHE A O 1
ATOM 3127 N N . SER A 1 390 ? -9.338 -33.774 -16.469 1 96.71 390 SER A N 1
ATOM 3128 C CA . SER A 1 390 ? -10.177 -34.958 -16.306 1 96.71 390 SER A CA 1
ATOM 3129 C C . SER A 1 390 ? -11.635 -34.652 -16.632 1 96.71 390 SER A C 1
ATOM 3131 O O . SER A 1 390 ? -12.322 -35.467 -17.251 1 96.71 390 SER A O 1
ATOM 3133 N N . ASP A 1 391 ? -12.052 -33.509 -16.202 1 95 391 ASP A N 1
ATOM 3134 C CA . ASP A 1 391 ? -13.43 -33.103 -16.456 1 95 391 ASP A CA 1
ATOM 3135 C C . ASP A 1 391 ? -13.682 -32.921 -17.951 1 95 391 ASP A C 1
ATOM 3137 O O . ASP A 1 391 ? -14.714 -33.352 -18.47 1 95 391 ASP A O 1
ATOM 3141 N N . VAL A 1 392 ? -12.773 -32.295 -18.623 1 96.1 392 VAL A N 1
ATOM 3142 C CA . VAL A 1 392 ? -12.904 -32.096 -20.063 1 96.1 392 VAL A CA 1
ATOM 3143 C C . VAL A 1 392 ? -12.897 -33.447 -20.774 1 96.1 392 VAL A C 1
ATOM 3145 O O . VAL A 1 392 ? -13.71 -33.689 -21.669 1 96.1 392 VAL A O 1
ATOM 3148 N N . LEU A 1 393 ? -11.971 -34.307 -20.368 1 96.94 393 LEU A N 1
ATOM 3149 C CA . LEU A 1 393 ? -11.861 -35.638 -20.955 1 96.94 393 LEU A CA 1
ATOM 3150 C C . LEU A 1 393 ? -13.158 -36.42 -20.779 1 96.94 393 LEU A C 1
ATOM 3152 O O . LEU A 1 393 ? -13.685 -36.981 -21.742 1 96.94 393 LEU A O 1
ATOM 3156 N N . THR A 1 394 ? -13.653 -36.42 -19.589 1 95.75 394 THR A N 1
ATOM 3157 C CA . THR A 1 394 ? -14.863 -37.173 -19.278 1 95.75 394 THR A CA 1
ATOM 3158 C C . THR A 1 394 ? -16.058 -36.621 -20.05 1 95.75 394 THR A C 1
ATOM 3160 O O . THR A 1 394 ? -16.851 -37.383 -20.605 1 95.75 394 THR A O 1
ATOM 3163 N N . HIS A 1 395 ? -16.147 -35.343 -20.088 1 93.82 395 HIS A N 1
ATOM 3164 C CA . HIS A 1 395 ? -17.236 -34.693 -20.809 1 93.82 395 HIS A CA 1
ATOM 3165 C C . HIS A 1 395 ? -17.18 -35.016 -22.298 1 93.82 395 HIS A C 1
ATOM 3167 O O . HIS A 1 395 ? -18.205 -35.33 -22.908 1 93.82 395 HIS A O 1
ATOM 3173 N N . SER A 1 396 ? -16.043 -34.947 -22.863 1 95.32 396 SER A N 1
ATOM 3174 C CA . SER A 1 396 ? -15.862 -35.203 -24.288 1 95.32 396 SER A CA 1
ATOM 3175 C C . SER A 1 396 ? -16.156 -36.66 -24.63 1 95.32 396 SER A C 1
ATOM 3177 O O . SER A 1 396 ? -16.864 -36.945 -25.598 1 95.32 396 SER A O 1
ATOM 3179 N N . VAL A 1 397 ? -15.639 -37.541 -23.82 1 96.08 397 VAL A N 1
ATOM 3180 C CA . VAL A 1 397 ? -15.849 -38.964 -24.067 1 96.08 397 VAL A CA 1
ATOM 3181 C C . VAL A 1 397 ? -17.331 -39.3 -23.923 1 96.08 397 VAL A C 1
ATOM 3183 O O . VAL A 1 397 ? -17.864 -40.117 -24.678 1 96.08 397 VAL A O 1
ATOM 3186 N N . SER A 1 398 ? -17.929 -38.719 -22.957 1 93.63 398 SER A N 1
ATOM 3187 C CA . SER A 1 398 ? -19.361 -38.928 -22.774 1 93.63 398 SER A CA 1
ATOM 3188 C C . SER A 1 398 ? -20.144 -38.501 -24.011 1 93.63 398 SER A C 1
ATOM 3190 O O . SER A 1 398 ? -21.093 -39.176 -24.415 1 93.63 398 SER A O 1
ATOM 3192 N N . GLY A 1 399 ? -19.799 -37.366 -24.564 1 92.12 399 GLY A N 1
ATOM 3193 C CA . GLY A 1 399 ? -20.433 -36.907 -25.79 1 92.12 399 GLY A CA 1
ATOM 3194 C C . GLY A 1 399 ? -20.214 -37.845 -26.961 1 92.12 399 GLY A C 1
ATOM 3195 O O . GLY A 1 399 ? -21.143 -38.124 -27.722 1 92.12 399 GLY A O 1
ATOM 3196 N N . ILE A 1 400 ? -19.045 -38.349 -27.099 1 95.02 400 ILE A N 1
ATOM 3197 C CA . ILE A 1 400 ? -18.708 -39.255 -28.192 1 95.02 400 ILE A CA 1
ATOM 3198 C C . ILE A 1 400 ? -19.444 -40.581 -28.009 1 95.02 400 ILE A C 1
ATOM 3200 O O . ILE A 1 400 ? -19.976 -41.141 -28.97 1 95.02 400 ILE A O 1
ATOM 3204 N N . ALA A 1 401 ? -19.404 -41.068 -26.78 1 94.56 401 ALA A N 1
ATOM 3205 C CA . ALA A 1 401 ? -20.04 -42.34 -26.45 1 94.56 401 ALA A CA 1
ATOM 3206 C C . ALA A 1 401 ? -21.52 -42.326 -26.822 1 94.56 401 ALA A C 1
ATOM 3208 O O . ALA A 1 401 ? -22.076 -43.351 -27.223 1 94.56 401 ALA A O 1
ATOM 3209 N N . ARG A 1 402 ? -22.133 -41.274 -26.828 1 92.01 402 ARG A N 1
ATOM 3210 C CA . ARG A 1 402 ? -23.553 -41.147 -27.142 1 92.01 402 ARG A CA 1
ATOM 3211 C C . ARG A 1 402 ? -23.805 -41.36 -28.631 1 92.01 402 ARG A C 1
ATOM 3213 O O . ARG A 1 402 ? -24.937 -41.619 -29.044 1 92.01 402 ARG A O 1
ATOM 3220 N N . GLN A 1 403 ? -22.835 -41.171 -29.339 1 92.47 403 GLN A N 1
ATOM 3221 C CA . GLN A 1 403 ? -22.966 -41.353 -30.78 1 92.47 403 GLN A CA 1
ATOM 3222 C C . GLN A 1 403 ? -22.552 -42.761 -31.197 1 92.47 403 GLN A C 1
ATOM 3224 O O . GLN A 1 403 ? -22.7 -43.139 -32.361 1 92.47 403 GLN A O 1
ATOM 3229 N N . MET A 1 404 ? -22.044 -43.497 -30.225 1 95.75 404 MET A N 1
ATOM 3230 C CA . MET A 1 404 ? -21.59 -44.857 -30.5 1 95.75 404 MET A CA 1
ATOM 3231 C C . MET A 1 404 ? -22.699 -45.867 -30.227 1 95.75 404 MET A C 1
ATOM 3233 O O . MET A 1 404 ? -23.657 -45.565 -29.513 1 95.75 404 MET A O 1
ATOM 3237 N N . ASP A 1 405 ? -22.635 -47.012 -30.872 1 96.55 405 ASP A N 1
ATOM 3238 C CA . ASP A 1 405 ? -23.529 -48.124 -30.564 1 96.55 405 ASP A CA 1
ATOM 3239 C C . ASP A 1 405 ? -23.055 -48.884 -29.327 1 96.55 405 ASP A C 1
ATOM 3241 O O . ASP A 1 405 ? -22.052 -49.599 -29.378 1 96.55 405 ASP A O 1
ATOM 3245 N N . THR A 1 406 ? -23.734 -48.716 -28.229 1 95.5 406 THR A N 1
ATOM 3246 C CA . THR A 1 406 ? -23.289 -49.312 -26.974 1 95.5 406 THR A CA 1
ATOM 3247 C C . THR A 1 406 ? -24.167 -50.502 -26.599 1 95.5 406 THR A C 1
ATOM 3249 O O . THR A 1 406 ? -24.234 -50.886 -25.429 1 95.5 406 THR A O 1
ATOM 3252 N N . ARG A 1 407 ? -24.999 -51.029 -27.502 1 94.74 407 ARG A N 1
ATOM 3253 C CA . ARG A 1 407 ? -25.85 -52.19 -27.266 1 94.74 407 ARG A CA 1
ATOM 3254 C C . ARG A 1 407 ? -25.033 -53.478 -27.27 1 94.74 407 ARG A C 1
ATOM 3256 O O . ARG A 1 407 ? -24.932 -54.152 -28.297 1 94.74 407 ARG A O 1
ATOM 3263 N N . VAL A 1 408 ? -24.391 -53.822 -26.202 1 94.91 408 VAL A N 1
ATOM 3264 C CA . VAL A 1 408 ? -23.596 -55.026 -25.981 1 94.91 408 VAL A CA 1
ATOM 3265 C C . VAL A 1 408 ? -24.187 -55.832 -24.828 1 94.91 408 VAL A C 1
ATOM 3267 O O . VAL A 1 408 ? -25.1 -55.368 -24.141 1 94.91 408 VAL A O 1
ATOM 3270 N N . SER A 1 409 ? -23.733 -57.068 -24.707 1 91.49 409 SER A N 1
ATOM 3271 C CA . SER A 1 409 ? -24.152 -57.883 -23.571 1 91.49 409 SER A CA 1
ATOM 3272 C C . SER A 1 409 ? -23.503 -57.402 -22.277 1 91.49 409 SER A C 1
ATOM 3274 O O . SER A 1 409 ? -22.291 -57.183 -22.228 1 91.49 409 SER A O 1
ATOM 3276 N N . GLY A 1 410 ? -24.279 -57.199 -21.25 1 92.01 410 GLY A N 1
ATOM 3277 C CA . GLY A 1 410 ? -23.782 -56.669 -19.991 1 92.01 410 GLY A CA 1
ATOM 3278 C C . GLY A 1 410 ? -23.747 -55.153 -19.954 1 92.01 410 GLY A C 1
ATOM 3279 O O . GLY A 1 410 ? -24.442 -54.492 -20.728 1 92.01 410 GLY A O 1
ATOM 3280 N N . GLN A 1 411 ? -22.986 -54.585 -19.019 1 93.95 411 GLN A N 1
ATOM 3281 C CA . GLN A 1 411 ? -22.828 -53.139 -18.903 1 93.95 411 GLN A CA 1
ATOM 3282 C C . GLN A 1 411 ? -21.812 -52.614 -19.914 1 93.95 411 GLN A C 1
ATOM 3284 O O . GLN A 1 411 ? -20.68 -53.099 -19.974 1 93.95 411 GLN A O 1
ATOM 3289 N N . PRO A 1 412 ? -22.178 -51.682 -20.719 1 95.69 412 PRO A N 1
ATOM 3290 C CA . PRO A 1 412 ? -21.228 -51.136 -21.691 1 95.69 412 PRO A CA 1
ATOM 3291 C C . PRO A 1 412 ? -20.134 -50.295 -21.038 1 95.69 412 PRO A C 1
ATOM 3293 O O . PRO A 1 412 ? -20.42 -49.473 -20.163 1 95.69 412 PRO A O 1
ATOM 3296 N N . VAL A 1 413 ? -18.9 -50.494 -21.411 1 96.91 413 VAL A N 1
ATOM 3297 C CA . VAL A 1 413 ? -17.72 -49.717 -21.048 1 96.91 413 VAL A CA 1
ATOM 3298 C C . VAL A 1 413 ? -17.007 -49.238 -22.31 1 96.91 413 VAL A C 1
ATOM 3300 O O . VAL A 1 413 ? -16.721 -50.034 -23.209 1 96.91 413 VAL A O 1
ATOM 3303 N N . VAL A 1 414 ? -16.848 -47.916 -22.393 1 97.17 414 VAL A N 1
ATOM 3304 C CA . VAL A 1 414 ? -16.084 -47.343 -23.496 1 97.17 414 VAL A CA 1
ATOM 3305 C C . VAL A 1 414 ? -14.61 -47.245 -23.108 1 97.17 414 VAL A C 1
ATOM 3307 O O . VAL A 1 414 ? -14.272 -46.675 -22.068 1 97.17 414 VAL A O 1
ATOM 3310 N N . VAL A 1 415 ? -13.727 -47.831 -23.908 1 98.06 415 VAL A N 1
ATOM 3311 C CA . VAL A 1 415 ? -12.285 -47.789 -23.695 1 98.06 415 VAL A CA 1
ATOM 3312 C C . VAL A 1 415 ? -11.646 -46.807 -24.674 1 98.06 415 VAL A C 1
ATOM 3314 O O . VAL A 1 415 ? -11.871 -46.892 -25.884 1 98.06 415 VAL A O 1
ATOM 3317 N N . TYR A 1 416 ? -10.844 -45.921 -24.225 1 97.46 416 TYR A N 1
ATOM 3318 C CA . TYR A 1 416 ? -10.237 -44.863 -25.024 1 97.46 416 TYR A CA 1
ATOM 3319 C C . TYR A 1 416 ? -8.733 -45.071 -25.153 1 97.46 416 TYR A C 1
ATOM 3321 O O . TYR A 1 416 ? -8.045 -45.303 -24.156 1 97.46 416 TYR A O 1
ATOM 3329 N N . ASN A 1 417 ? -8.238 -44.976 -26.36 1 97.13 417 ASN A N 1
ATOM 3330 C CA . ASN A 1 417 ? -6.818 -44.961 -26.695 1 97.13 417 ASN A CA 1
ATOM 3331 C C . ASN A 1 417 ? -6.367 -43.582 -27.166 1 97.13 417 ASN A C 1
ATOM 3333 O O . ASN A 1 417 ? -6.839 -43.086 -28.191 1 97.13 417 ASN A O 1
ATOM 3337 N N . ASN A 1 418 ? -5.427 -43.114 -26.425 1 93.44 418 ASN A N 1
ATOM 3338 C CA . ASN A 1 418 ? -4.905 -41.778 -26.692 1 93.44 418 ASN A CA 1
ATOM 3339 C C . ASN A 1 418 ? -3.865 -41.795 -27.808 1 93.44 418 ASN A C 1
ATOM 3341 O O . ASN A 1 418 ? -3.603 -40.766 -28.435 1 93.44 418 ASN A O 1
ATOM 3345 N N . GLU A 1 419 ? -3.316 -42.873 -28.167 1 92.81 419 GLU A N 1
ATOM 3346 C CA . GLU A 1 419 ? -2.205 -42.995 -29.106 1 92.81 419 GLU A CA 1
ATOM 3347 C C . GLU A 1 419 ? -2.699 -42.987 -30.549 1 92.81 419 GLU A C 1
ATOM 3349 O O . GLU A 1 419 ? -3.82 -43.415 -30.83 1 92.81 419 GLU A O 1
ATOM 3354 N N . THR A 1 420 ? -1.868 -42.568 -31.451 1 90.86 420 THR A N 1
ATOM 3355 C CA . THR A 1 420 ? -2.262 -42.454 -32.851 1 90.86 420 THR A CA 1
ATOM 3356 C C . THR A 1 420 ? -2.002 -43.761 -33.595 1 90.86 420 THR A C 1
ATOM 3358 O O . THR A 1 420 ? -1.865 -43.768 -34.82 1 90.86 420 THR A O 1
ATOM 3361 N N . THR A 1 421 ? -1.786 -44.807 -32.848 1 92.06 421 THR A N 1
ATOM 3362 C CA . THR A 1 421 ? -1.751 -46.184 -33.327 1 92.06 421 THR A CA 1
ATOM 3363 C C . THR A 1 421 ? -2.694 -47.065 -32.512 1 92.06 421 THR A C 1
ATOM 3365 O O . THR A 1 421 ? -3.014 -46.745 -31.365 1 92.06 421 THR A O 1
ATOM 3368 N N . PRO A 1 422 ? -3.182 -48.058 -33.1 1 94.01 422 PRO A N 1
ATOM 3369 C CA . PRO A 1 422 ? -3.981 -48.98 -32.289 1 94.01 422 PRO A CA 1
ATOM 3370 C C . PRO A 1 422 ? -3.195 -49.571 -31.121 1 94.01 422 PRO A C 1
ATOM 3372 O O . PRO A 1 422 ? -1.994 -49.825 -31.246 1 94.01 422 PRO A O 1
ATOM 3375 N N . VAL A 1 423 ? -3.851 -49.778 -30.086 1 95.38 423 VAL A N 1
ATOM 3376 C CA . VAL A 1 423 ? -3.198 -50.289 -28.885 1 95.38 423 VAL A CA 1
ATOM 3377 C C . VAL A 1 423 ? -3.977 -51.487 -28.344 1 95.38 423 VAL A C 1
ATOM 3379 O O . VAL A 1 423 ? -5.205 -51.443 -28.244 1 95.38 423 VAL A O 1
ATOM 3382 N N . ARG A 1 424 ? -3.34 -52.517 -28.108 1 94.98 424 ARG A N 1
ATOM 3383 C CA . ARG A 1 424 ? -3.848 -53.633 -27.317 1 94.98 424 ARG A CA 1
ATOM 3384 C C . ARG A 1 424 ? -3.158 -53.701 -25.958 1 94.98 424 ARG A C 1
ATOM 3386 O O . ARG A 1 424 ? -1.937 -53.852 -25.883 1 94.98 424 ARG A O 1
ATOM 3393 N N . ALA A 1 425 ? -3.844 -53.508 -24.965 1 94.81 425 ALA A N 1
ATOM 3394 C CA . ALA A 1 425 ? -3.317 -53.47 -23.604 1 94.81 425 ALA A CA 1
ATOM 3395 C C . ALA A 1 425 ? -4.403 -53.807 -22.586 1 94.81 425 ALA A C 1
ATOM 3397 O O . ALA A 1 425 ? -5.557 -54.039 -22.954 1 94.81 425 ALA A O 1
ATOM 3398 N N . ILE A 1 426 ? -4.009 -53.829 -21.377 1 95.29 426 ILE A N 1
ATOM 3399 C CA . ILE A 1 426 ? -4.935 -54.134 -20.292 1 95.29 426 ILE A CA 1
ATOM 3400 C C . ILE A 1 426 ? -5.694 -52.871 -19.891 1 95.29 426 ILE A C 1
ATOM 3402 O O . ILE A 1 426 ? -5.086 -51.827 -19.644 1 95.29 426 ILE A O 1
ATOM 3406 N N . ALA A 1 427 ? -6.987 -52.896 -19.893 1 96.18 427 ALA A N 1
ATOM 3407 C CA . ALA A 1 427 ? -7.862 -51.846 -19.377 1 96.18 427 ALA A CA 1
ATOM 3408 C C . ALA A 1 427 ? -8.395 -52.208 -17.994 1 96.18 427 ALA A C 1
ATOM 3410 O O . ALA A 1 427 ? -8.341 -53.37 -17.585 1 96.18 427 ALA A O 1
ATOM 3411 N N . GLN A 1 428 ? -8.826 -51.185 -17.307 1 95.21 428 GLN A N 1
ATOM 3412 C CA . GLN A 1 428 ? -9.288 -51.441 -15.947 1 95.21 428 GLN A CA 1
ATOM 3413 C C . GLN A 1 428 ? -10.628 -50.759 -15.683 1 95.21 428 GLN A C 1
ATOM 3415 O O . GLN A 1 428 ? -10.897 -49.68 -16.216 1 95.21 428 GLN A O 1
ATOM 3420 N N . VAL A 1 429 ? -11.442 -51.396 -14.858 1 95.84 429 VAL A N 1
ATOM 3421 C CA . VAL A 1 429 ? -12.703 -50.864 -14.352 1 95.84 429 VAL A CA 1
ATOM 3422 C C . VAL A 1 429 ? -12.827 -51.16 -12.859 1 95.84 429 VAL A C 1
ATOM 3424 O O . VAL A 1 429 ? -12.587 -52.288 -12.422 1 95.84 429 VAL A O 1
ATOM 3427 N N . GLU A 1 430 ? -13.116 -50.156 -12.144 1 93.21 430 GLU A N 1
ATOM 3428 C CA . GLU A 1 430 ? -13.388 -50.403 -10.731 1 93.21 430 GLU A CA 1
ATOM 3429 C C . GLU A 1 430 ? -14.741 -51.081 -10.539 1 93.21 430 GLU A C 1
ATOM 3431 O O . GLU A 1 430 ? -15.734 -50.68 -11.149 1 93.21 430 GLU A O 1
ATOM 3436 N N . VAL A 1 431 ? -14.738 -52.132 -9.755 1 91.59 431 VAL A N 1
ATOM 3437 C CA . VAL A 1 431 ? -15.971 -52.858 -9.473 1 91.59 431 VAL A CA 1
ATOM 3438 C C . VAL A 1 431 ? -16.215 -52.897 -7.966 1 91.59 431 VAL A C 1
ATOM 3440 O O . VAL A 1 431 ? -15.267 -52.921 -7.178 1 91.59 431 VAL A O 1
ATOM 3443 N N . LYS A 1 432 ? -17.377 -52.777 -7.545 1 82.88 432 LYS A N 1
ATOM 3444 C CA . LYS A 1 432 ? -17.676 -52.628 -6.124 1 82.88 432 LYS A CA 1
ATOM 3445 C C . LYS A 1 432 ? -18.224 -53.926 -5.538 1 82.88 432 LYS A C 1
ATOM 3447 O O . LYS A 1 432 ? -18.21 -54.119 -4.321 1 82.88 432 LYS A O 1
ATOM 3452 N N . ASP A 1 433 ? -18.629 -54.924 -6.322 1 82.36 433 ASP A N 1
ATOM 3453 C CA . ASP A 1 433 ? -19.243 -56.135 -5.787 1 82.36 433 ASP A CA 1
ATOM 3454 C C . ASP A 1 433 ? -18.258 -57.301 -5.797 1 82.36 433 ASP A C 1
ATOM 3456 O O . ASP A 1 433 ? -17.111 -57.148 -6.222 1 82.36 433 ASP A O 1
ATOM 3460 N N . ASN A 1 434 ? -18.59 -58.442 -5.144 1 81.83 434 ASN A N 1
ATOM 3461 C CA . ASN A 1 434 ? -17.713 -59.597 -4.984 1 81.83 434 ASN A CA 1
ATOM 3462 C C . ASN A 1 434 ? -17.923 -60.619 -6.097 1 81.83 434 ASN A C 1
ATOM 3464 O O . ASN A 1 434 ? -17.618 -61.8 -5.927 1 81.83 434 ASN A O 1
ATOM 3468 N N . ARG A 1 435 ? -18.372 -60.199 -7.145 1 86.62 435 ARG A N 1
ATOM 3469 C CA . ARG A 1 435 ? -18.644 -61.098 -8.261 1 86.62 435 ARG A CA 1
ATOM 3470 C C . ARG A 1 435 ? -17.453 -61.168 -9.211 1 86.62 435 ARG A C 1
ATOM 3472 O O . ARG A 1 435 ? -16.548 -60.333 -9.143 1 86.62 435 ARG A O 1
ATOM 3479 N N . ASP A 1 436 ? -17.44 -62.171 -10.012 1 87.84 436 ASP A N 1
ATOM 3480 C CA . ASP A 1 436 ? -16.57 -62.242 -11.182 1 87.84 436 ASP A CA 1
ATOM 3481 C C . ASP A 1 436 ? -17.266 -61.679 -12.419 1 87.84 436 ASP A C 1
ATOM 3483 O O . ASP A 1 436 ? -18.484 -61.487 -12.419 1 87.84 436 ASP A O 1
ATOM 3487 N N . TYR A 1 437 ? -16.703 -61.28 -13.321 1 92.68 437 TYR A N 1
ATOM 3488 C CA . TYR A 1 437 ? -17.263 -60.609 -14.489 1 92.68 437 TYR A CA 1
ATOM 3489 C C . TYR A 1 437 ? -16.74 -61.231 -15.779 1 92.68 437 TYR A C 1
ATOM 3491 O O . TYR A 1 437 ? -15.579 -61.641 -15.851 1 92.68 437 TYR A O 1
ATOM 3499 N N . ARG A 1 438 ? -17.311 -61.512 -16.804 1 93.61 438 ARG A N 1
ATOM 3500 C CA . ARG A 1 438 ? -16.943 -61.804 -18.185 1 93.61 438 ARG A CA 1
ATOM 3501 C C . ARG A 1 438 ? -17.016 -60.549 -19.049 1 93.61 438 ARG A C 1
ATOM 3503 O O . ARG A 1 438 ? -17.966 -59.771 -18.943 1 93.61 438 ARG A O 1
ATOM 3510 N N . VAL A 1 439 ? -15.97 -60.319 -19.799 1 96.86 439 VAL A N 1
ATOM 3511 C CA . VAL A 1 439 ? -15.899 -59.134 -20.647 1 96.86 439 VAL A CA 1
ATOM 3512 C C . VAL A 1 439 ? -15.954 -59.545 -22.117 1 96.86 439 VAL A C 1
ATOM 3514 O O . VAL A 1 439 ? -15.33 -60.532 -22.515 1 96.86 439 VAL A O 1
ATOM 3517 N N . THR A 1 440 ? -16.727 -58.887 -22.935 1 96.66 440 THR A N 1
ATOM 3518 C CA . THR A 1 440 ? -16.811 -59.119 -24.373 1 96.66 440 THR A CA 1
ATOM 3519 C C . THR A 1 440 ? -16.388 -57.874 -25.147 1 96.66 440 THR A C 1
ATOM 3521 O O . THR A 1 440 ? -16.628 -56.75 -24.703 1 96.66 440 THR A O 1
ATOM 3524 N N . ASP A 1 441 ? -15.751 -58.058 -26.227 1 95.45 441 ASP A N 1
ATOM 3525 C CA . ASP A 1 441 ? -15.277 -56.944 -27.042 1 95.45 441 ASP A CA 1
ATOM 3526 C C . ASP A 1 441 ? -16.382 -56.427 -27.961 1 95.45 441 ASP A C 1
ATOM 3528 O O . ASP A 1 441 ? -17.546 -56.805 -27.815 1 95.45 441 ASP A O 1
ATOM 3532 N N . ALA A 1 442 ? -16.045 -55.496 -28.809 1 90.37 442 ALA A N 1
ATOM 3533 C CA . ALA A 1 442 ? -16.986 -54.807 -29.688 1 90.37 442 ALA A CA 1
ATOM 3534 C C . ALA A 1 442 ? -17.7 -55.792 -30.609 1 90.37 442 ALA A C 1
ATOM 3536 O O . ALA A 1 442 ? -18.816 -55.53 -31.064 1 90.37 442 ALA A O 1
ATOM 3537 N N . ASN A 1 443 ? -17.125 -56.989 -30.874 1 90.81 443 ASN A N 1
ATOM 3538 C CA . ASN A 1 443 ? -17.701 -58.006 -31.748 1 90.81 443 ASN A CA 1
ATOM 3539 C C . ASN A 1 443 ? -18.411 -59.094 -30.948 1 90.81 443 ASN A C 1
ATOM 3541 O O . ASN A 1 443 ? -18.844 -60.102 -31.51 1 90.81 443 ASN A O 1
ATOM 3545 N N . GLY A 1 444 ? -18.425 -58.94 -29.685 1 91.39 444 GLY A N 1
ATOM 3546 C CA . GLY A 1 444 ? -19.133 -59.886 -28.837 1 91.39 444 GLY A CA 1
ATOM 3547 C C . GLY A 1 444 ? -18.269 -61.05 -28.39 1 91.39 444 GLY A C 1
ATOM 3548 O O . GLY A 1 444 ? -18.766 -62.003 -27.787 1 91.39 444 GLY A O 1
ATOM 3549 N N . ARG A 1 445 ? -17.067 -61.037 -28.65 1 94.64 445 ARG A N 1
ATOM 3550 C CA . ARG A 1 445 ? -16.15 -62.104 -28.261 1 94.64 445 ARG A CA 1
ATOM 3551 C C . ARG A 1 445 ? -15.646 -61.9 -26.836 1 94.64 445 ARG A C 1
ATOM 3553 O O . ARG A 1 445 ? -15.321 -60.778 -26.442 1 94.64 445 ARG A O 1
ATOM 3560 N N . SER A 1 446 ? -15.548 -63.009 -26.211 1 94.97 446 SER A N 1
ATOM 3561 C CA . SER A 1 446 ? -15.029 -62.97 -24.848 1 94.97 446 SER A CA 1
ATOM 3562 C C . SER A 1 446 ? -13.531 -62.684 -24.834 1 94.97 446 SER A C 1
ATOM 3564 O O . SER A 1 446 ? -12.784 -63.221 -25.654 1 94.97 446 SER A O 1
ATOM 3566 N N . VAL A 1 447 ? -13.112 -61.818 -23.987 1 95.54 447 VAL A N 1
ATOM 3567 C CA . VAL A 1 447 ? -11.694 -61.51 -23.833 1 95.54 447 VAL A CA 1
ATOM 3568 C C . VAL A 1 447 ? -11.228 -61.903 -22.433 1 95.54 447 VAL A C 1
ATOM 3570 O O . VAL A 1 447 ? -12.045 -62.064 -21.523 1 95.54 447 VAL A O 1
ATOM 3573 N N . ALA A 1 448 ? -9.921 -62.096 -22.264 1 94.2 448 ALA A N 1
ATOM 3574 C CA . ALA A 1 448 ? -9.361 -62.462 -20.966 1 94.2 448 ALA A CA 1
ATOM 3575 C C . ALA A 1 448 ? -9.631 -61.377 -19.927 1 94.2 448 ALA A C 1
ATOM 3577 O O . ALA A 1 448 ? -9.548 -60.185 -20.229 1 94.2 448 ALA A O 1
ATOM 3578 N N . SER A 1 449 ? -10.08 -61.721 -18.75 1 93.81 449 SER A N 1
ATOM 3579 C CA . SER A 1 449 ? -10.364 -60.789 -17.663 1 93.81 449 SER A CA 1
ATOM 3580 C C . SER A 1 449 ? -9.982 -61.383 -16.312 1 93.81 449 SER A C 1
ATOM 3582 O O . SER A 1 449 ? -9.885 -62.604 -16.169 1 93.81 449 SER A O 1
ATOM 3584 N N . GLN A 1 450 ? -9.712 -60.463 -15.401 1 92.13 450 GLN A N 1
ATOM 3585 C CA . GLN A 1 450 ? -9.305 -60.831 -14.049 1 92.13 450 GLN A CA 1
ATOM 3586 C C . GLN A 1 450 ? -9.67 -59.737 -13.049 1 92.13 450 GLN A C 1
ATOM 3588 O O . GLN A 1 450 ? -9.531 -58.548 -13.343 1 92.13 450 GLN A O 1
ATOM 3593 N N . VAL A 1 451 ? -10.212 -60.123 -11.852 1 93.1 451 VAL A N 1
ATOM 3594 C CA . VAL A 1 451 ? -10.443 -59.161 -10.779 1 93.1 451 VAL A CA 1
ATOM 3595 C C . VAL A 1 451 ? -9.283 -59.204 -9.787 1 93.1 451 VAL A C 1
ATOM 3597 O O . VAL A 1 451 ? -8.846 -60.282 -9.379 1 93.1 451 VAL A O 1
ATOM 3600 N N . VAL A 1 452 ? -8.793 -58.06 -9.533 1 90.63 452 VAL A N 1
ATOM 3601 C CA . VAL A 1 452 ? -7.738 -57.945 -8.532 1 90.63 452 VAL A CA 1
ATOM 3602 C C . VAL A 1 452 ? -8.2 -57.035 -7.396 1 90.63 452 VAL A C 1
ATOM 3604 O O . VAL A 1 452 ? -9.063 -56.176 -7.592 1 90.63 452 VAL A O 1
ATOM 3607 N N . GLU A 1 453 ? -7.737 -57.267 -6.199 1 85.67 453 GLU A N 1
ATOM 3608 C CA . GLU A 1 453 ? -8.086 -56.456 -5.037 1 85.67 453 GLU A CA 1
ATOM 3609 C C . GLU A 1 453 ? -6.849 -55.802 -4.429 1 85.67 453 GLU A C 1
ATOM 3611 O O . GLU A 1 453 ? -5.805 -56.443 -4.294 1 85.67 453 GLU A O 1
ATOM 3616 N N . ARG A 1 454 ? -6.945 -54.546 -4.367 1 78.24 454 ARG A N 1
ATOM 3617 C CA . ARG A 1 454 ? -5.898 -53.776 -3.703 1 78.24 454 ARG A CA 1
ATOM 3618 C C . ARG A 1 454 ? -6.494 -52.788 -2.705 1 78.24 454 ARG A C 1
ATOM 3620 O O . ARG A 1 454 ? -7.259 -51.9 -3.085 1 78.24 454 ARG A O 1
ATOM 3627 N N . ASP A 1 455 ? -5.961 -52.883 -1.463 1 69.35 455 ASP A N 1
ATOM 3628 C CA . ASP A 1 455 ? -6.32 -51.947 -0.402 1 69.35 455 ASP A CA 1
ATOM 3629 C C . ASP A 1 455 ? -7.833 -51.758 -0.324 1 69.35 455 ASP A C 1
ATOM 3631 O O . ASP A 1 455 ? -8.32 -50.628 -0.255 1 69.35 455 ASP A O 1
ATOM 3635 N N . GLY A 1 456 ? -8.468 -52.818 -0.536 1 72.79 456 GLY A N 1
ATOM 3636 C CA . GLY A 1 456 ? -9.912 -52.811 -0.364 1 72.79 456 GLY A CA 1
ATOM 3637 C C . GLY A 1 456 ? -10.661 -52.427 -1.626 1 72.79 456 GLY A C 1
ATOM 3638 O O . GLY A 1 456 ? -11.893 -52.408 -1.642 1 72.79 456 GLY A O 1
ATOM 3639 N N . LYS A 1 457 ? -9.933 -52.071 -2.648 1 82.86 457 LYS A N 1
ATOM 3640 C CA . LYS A 1 457 ? -10.577 -51.765 -3.923 1 82.86 457 LYS A CA 1
ATOM 3641 C C . LYS A 1 457 ? -10.434 -52.925 -4.903 1 82.86 457 LYS A C 1
ATOM 3643 O O . LYS A 1 457 ? -9.391 -53.582 -4.948 1 82.86 457 LYS A O 1
ATOM 3648 N N . ARG A 1 458 ? -11.488 -53.225 -5.506 1 89.45 458 ARG A N 1
ATOM 3649 C CA . ARG A 1 458 ? -11.496 -54.286 -6.507 1 89.45 458 ARG A CA 1
ATOM 3650 C C . ARG A 1 458 ? -11.489 -53.708 -7.918 1 89.45 458 ARG A C 1
ATOM 3652 O O . ARG A 1 458 ? -12.246 -52.783 -8.219 1 89.45 458 ARG A O 1
ATOM 3659 N N . VAL A 1 459 ? -10.574 -54.219 -8.714 1 93.36 459 VAL A N 1
ATOM 3660 C CA . VAL A 1 459 ? -10.408 -53.73 -10.078 1 93.36 459 VAL A CA 1
ATOM 3661 C C . VAL A 1 459 ? -10.5 -54.895 -11.061 1 93.36 459 VAL A C 1
ATOM 3663 O O . VAL A 1 459 ? -9.84 -55.921 -10.88 1 93.36 459 VAL A O 1
ATOM 3666 N N . LEU A 1 460 ? -11.417 -54.751 -11.962 1 94.8 460 LEU A N 1
ATOM 3667 C CA . LEU A 1 460 ? -11.502 -55.682 -13.082 1 94.8 460 LEU A CA 1
ATOM 3668 C C . LEU A 1 460 ? -10.501 -55.315 -14.172 1 94.8 460 LEU A C 1
ATOM 3670 O O . LEU A 1 460 ? -10.525 -54.197 -14.692 1 94.8 460 LEU A O 1
ATOM 3674 N N . LEU A 1 461 ? -9.554 -56.222 -14.459 1 95.4 461 LEU A N 1
ATOM 3675 C CA . LEU A 1 461 ? -8.623 -56.095 -15.575 1 95.4 461 LEU A CA 1
ATOM 3676 C C . LEU A 1 461 ? -9.104 -56.898 -16.778 1 95.4 461 LEU A C 1
ATOM 3678 O O . LEU A 1 461 ? -9.637 -57.999 -16.622 1 95.4 461 LEU A O 1
ATOM 3682 N N . PHE A 1 462 ? -8.978 -56.394 -17.975 1 96.15 462 PHE A N 1
ATOM 3683 C CA . PHE A 1 462 ? -9.312 -57.181 -19.156 1 96.15 462 PHE A CA 1
ATOM 3684 C C . PHE A 1 462 ? -8.47 -56.749 -20.351 1 96.15 462 PHE A C 1
ATOM 3686 O O . PHE A 1 462 ? -7.995 -55.613 -20.404 1 96.15 462 PHE A O 1
ATOM 3693 N N . ASP A 1 463 ? -8.208 -57.655 -21.246 1 95.71 463 ASP A N 1
ATOM 3694 C CA . ASP A 1 463 ? -7.441 -57.414 -22.464 1 95.71 463 ASP A CA 1
ATOM 3695 C C . ASP A 1 463 ? -8.253 -56.606 -23.474 1 95.71 463 ASP A C 1
ATOM 3697 O O . ASP A 1 463 ? -9.31 -57.051 -23.925 1 95.71 463 ASP A O 1
ATOM 3701 N N . ALA A 1 464 ? -7.799 -55.415 -23.837 1 96.73 464 ALA A N 1
ATOM 3702 C CA . ALA A 1 464 ? -8.539 -54.531 -24.734 1 96.73 464 ALA A CA 1
ATOM 3703 C C . ALA A 1 464 ? -7.723 -54.211 -25.984 1 96.73 464 ALA A C 1
ATOM 3705 O O . ALA A 1 464 ? -6.504 -54.038 -25.91 1 96.73 464 ALA A O 1
ATOM 3706 N N . ASP A 1 465 ? -8.371 -54.176 -27.048 1 96 465 ASP A N 1
ATOM 3707 C CA . ASP A 1 465 ? -7.854 -53.763 -28.349 1 96 465 ASP A CA 1
ATOM 3708 C C . ASP A 1 465 ? -8.611 -52.55 -28.882 1 96 465 ASP A C 1
ATOM 3710 O O . ASP A 1 465 ? -9.81 -52.631 -29.157 1 96 465 ASP A O 1
ATOM 3714 N N . VAL A 1 466 ? -7.982 -51.441 -28.957 1 97.62 466 VAL A N 1
ATOM 3715 C CA . VAL A 1 466 ? -8.664 -50.18 -29.229 1 97.62 466 VAL A CA 1
ATOM 3716 C C . VAL A 1 466 ? -8.004 -49.48 -30.414 1 97.62 466 VAL A C 1
ATOM 3718 O O . VAL A 1 466 ? -6.776 -49.419 -30.501 1 97.62 466 VAL A O 1
ATOM 3721 N N . PRO A 1 467 ? -8.741 -48.911 -31.361 1 96.5 467 PRO A N 1
ATOM 3722 C CA . PRO A 1 467 ? -8.18 -48.233 -32.532 1 96.5 467 PRO A CA 1
ATOM 3723 C C . PRO A 1 467 ? -7.399 -46.973 -32.165 1 96.5 467 PRO A C 1
ATOM 3725 O O . PRO A 1 467 ? -7.462 -46.513 -31.022 1 96.5 467 PRO A O 1
ATOM 3728 N N . ALA A 1 468 ? -6.675 -46.46 -33.224 1 96.23 468 ALA A N 1
ATOM 3729 C CA . ALA A 1 468 ? -5.841 -45.272 -33.063 1 96.23 468 ALA A CA 1
ATOM 3730 C C . ALA A 1 468 ? -6.689 -44.047 -32.734 1 96.23 468 ALA A C 1
ATOM 3732 O O . ALA A 1 468 ? -7.675 -43.764 -33.42 1 96.23 468 ALA A O 1
ATOM 3733 N N . THR A 1 469 ? -6.157 -43.283 -31.76 1 96.47 469 THR A N 1
ATOM 3734 C CA . THR A 1 469 ? -6.889 -42.104 -31.312 1 96.47 469 THR A CA 1
ATOM 3735 C C . THR A 1 469 ? -8.394 -42.353 -31.352 1 96.47 469 THR A C 1
ATOM 3737 O O . THR A 1 469 ? -9.128 -41.642 -32.04 1 96.47 469 THR A O 1
ATOM 3740 N N . GLY A 1 470 ? -8.778 -43.389 -30.606 1 96.22 470 GLY A N 1
ATOM 3741 C CA . GLY A 1 470 ? -10.15 -43.835 -30.793 1 96.22 470 GLY A CA 1
ATOM 3742 C C . GLY A 1 470 ? -10.715 -44.551 -29.58 1 96.22 470 GLY A C 1
ATOM 3743 O O . GLY A 1 470 ? -10.141 -44.487 -28.491 1 96.22 470 GLY A O 1
ATOM 3744 N N . MET A 1 471 ? -11.903 -45.109 -29.842 1 97.24 471 MET A N 1
ATOM 3745 C CA . MET A 1 471 ? -12.662 -45.735 -28.763 1 97.24 471 MET A CA 1
ATOM 3746 C C . MET A 1 471 ? -13.26 -47.062 -29.218 1 97.24 471 MET A C 1
ATOM 3748 O O . MET A 1 471 ? -13.476 -47.273 -30.413 1 97.24 471 MET A O 1
ATOM 3752 N N . ALA A 1 472 ? -13.443 -47.902 -28.267 1 98.03 472 ALA A N 1
ATOM 3753 C CA . ALA A 1 472 ? -14.128 -49.173 -28.484 1 98.03 472 ALA A CA 1
ATOM 3754 C C . ALA A 1 472 ? -15.074 -49.49 -27.329 1 98.03 472 ALA A C 1
ATOM 3756 O O . ALA A 1 472 ? -14.768 -49.199 -26.17 1 98.03 472 ALA A O 1
ATOM 3757 N N . VAL A 1 473 ? -16.21 -50.137 -27.678 1 98.03 473 VAL A N 1
ATOM 3758 C CA . VAL A 1 473 ? -17.218 -50.469 -26.676 1 98.03 473 VAL A CA 1
ATOM 3759 C C . VAL A 1 473 ? -17.036 -51.915 -26.219 1 98.03 473 VAL A C 1
ATOM 3761 O O . VAL A 1 473 ? -16.936 -52.826 -27.044 1 98.03 473 VAL A O 1
ATOM 3764 N N . TYR A 1 474 ? -17.006 -52.16 -24.983 1 97.9 474 TYR A N 1
ATOM 3765 C CA . TYR A 1 474 ? -16.919 -53.48 -24.367 1 97.9 474 TYR A CA 1
ATOM 3766 C C . TYR A 1 474 ? -18.121 -53.742 -23.468 1 97.9 474 TYR A C 1
ATOM 3768 O O . TYR A 1 474 ? -18.731 -52.806 -22.947 1 97.9 474 TYR A O 1
ATOM 3776 N N . GLY A 1 475 ? -18.46 -54.967 -23.346 1 96.91 475 GLY A N 1
ATOM 3777 C CA . GLY A 1 475 ? -19.518 -55.371 -22.434 1 96.91 475 GLY A CA 1
ATOM 3778 C C . GLY A 1 475 ? -19.002 -56.09 -21.202 1 96.91 475 GLY A C 1
ATOM 3779 O O . GLY A 1 475 ? -18.186 -57.008 -21.309 1 96.91 475 GLY A O 1
ATOM 3780 N N . VAL A 1 476 ? -19.352 -55.707 -20.023 1 96.13 476 VAL A N 1
ATOM 3781 C CA . VAL A 1 476 ? -18.951 -56.306 -18.754 1 96.13 476 VAL A CA 1
ATOM 3782 C C . VAL A 1 476 ? -20.156 -56.969 -18.091 1 96.13 476 VAL A C 1
ATOM 3784 O O . VAL A 1 476 ? -21.138 -56.299 -17.762 1 96.13 476 VAL A O 1
ATOM 3787 N N . LYS A 1 477 ? -20.095 -58.246 -17.962 1 93.52 477 LYS A N 1
ATOM 3788 C CA . LYS A 1 477 ? -21.212 -58.994 -17.391 1 93.52 477 LYS A CA 1
ATOM 3789 C C . LYS A 1 477 ? -20.764 -59.816 -16.186 1 93.52 477 LYS A C 1
ATOM 3791 O O . LYS A 1 477 ? -19.723 -60.475 -16.23 1 93.52 477 LYS A O 1
ATOM 3796 N N . ALA A 1 478 ? -21.531 -59.763 -15.154 1 91.13 478 ALA A N 1
ATOM 3797 C CA . ALA A 1 478 ? -21.245 -60.584 -13.981 1 91.13 478 ALA A CA 1
ATOM 3798 C C . ALA A 1 478 ? -21.298 -62.07 -14.325 1 91.13 478 ALA A C 1
ATOM 3800 O O . ALA A 1 478 ? -22.172 -62.509 -15.077 1 91.13 478 ALA A O 1
ATOM 3801 N N . ALA A 1 479 ? -20.286 -62.996 -14.128 1 85.14 479 ALA A N 1
ATOM 3802 C CA . ALA A 1 479 ? -20.171 -64.406 -14.492 1 85.14 479 ALA A CA 1
ATOM 3803 C C . ALA A 1 479 ? -20.243 -65.299 -13.257 1 85.14 479 ALA A C 1
ATOM 3805 O O . ALA A 1 479 ? -19.903 -66.483 -13.318 1 85.14 479 ALA A O 1
ATOM 3806 N N . GLY A 1 480 ? -20.706 -64.907 -12.068 1 78.47 480 GLY A N 1
ATOM 3807 C CA . GLY A 1 480 ? -20.869 -65.715 -10.87 1 78.47 480 GLY A CA 1
ATOM 3808 C C . GLY A 1 480 ? -19.886 -65.358 -9.77 1 78.47 480 GLY A C 1
ATOM 3809 O O . GLY A 1 480 ? -19.15 -64.376 -9.884 1 78.47 480 GLY A O 1
ATOM 3810 N N . ASN A 1 481 ? -20.011 -66.11 -8.598 1 68.2 481 ASN A N 1
ATOM 3811 C CA . ASN A 1 481 ? -19.148 -65.872 -7.446 1 68.2 481 ASN A CA 1
ATOM 3812 C C . ASN A 1 481 ? -17.81 -66.59 -7.59 1 68.2 481 ASN A C 1
ATOM 3814 O O . ASN A 1 481 ? -17.766 -67.759 -7.975 1 68.2 481 ASN A O 1
ATOM 3818 N N . LYS A 1 482 ? -16.801 -65.958 -8.007 1 65.93 482 LYS A N 1
ATOM 3819 C CA . LYS A 1 482 ? -15.502 -66.626 -8.006 1 65.93 482 LYS A CA 1
ATOM 3820 C C . LYS A 1 482 ? -14.63 -66.128 -6.857 1 65.93 482 LYS A C 1
ATOM 3822 O O . LYS A 1 482 ? -14.53 -64.922 -6.624 1 65.93 482 LYS A O 1
ATOM 3827 N N . LYS A 1 483 ? -14.297 -67.119 -5.974 1 61.66 483 LYS A N 1
ATOM 3828 C CA . LYS A 1 483 ? -13.376 -66.853 -4.873 1 61.66 483 LYS A CA 1
ATOM 3829 C C . LYS A 1 483 ? -12.016 -66.396 -5.392 1 61.66 483 LYS A C 1
ATOM 3831 O O . LYS A 1 483 ? -11.45 -67.016 -6.295 1 61.66 483 LYS A O 1
ATOM 3836 N N . MET A 1 484 ? -11.62 -65.226 -5.091 1 63.36 484 MET A N 1
ATOM 3837 C CA . MET A 1 484 ? -10.286 -64.702 -5.374 1 63.36 484 MET A CA 1
ATOM 3838 C C . MET A 1 484 ? -9.21 -65.604 -4.778 1 63.36 484 MET A C 1
ATOM 3840 O O . MET A 1 484 ? -9.357 -66.096 -3.658 1 63.36 484 MET A O 1
ATOM 3844 N N . ALA A 1 485 ? -8.31 -66.012 -5.713 1 65.17 485 ALA A N 1
ATOM 3845 C CA . ALA A 1 485 ? -7.198 -66.762 -5.135 1 65.17 485 ALA A CA 1
ATOM 3846 C C . ALA A 1 485 ? -6.476 -65.94 -4.071 1 65.17 485 ALA A C 1
ATOM 3848 O O . ALA A 1 485 ? -6.183 -64.761 -4.282 1 65.17 485 ALA A O 1
ATOM 3849 N N . ALA A 1 486 ? -6.448 -66.36 -2.852 1 69.67 486 ALA A N 1
ATOM 3850 C CA . ALA A 1 486 ? -5.773 -65.703 -1.735 1 69.67 486 ALA A CA 1
ATOM 3851 C C . ALA A 1 486 ? -4.277 -65.57 -2.001 1 69.67 486 ALA A C 1
ATOM 3853 O O . ALA A 1 486 ? -3.685 -66.406 -2.687 1 69.67 486 ALA A O 1
ATOM 3854 N N . ALA A 1 487 ? -3.72 -64.437 -1.604 1 74.54 487 ALA A N 1
ATOM 3855 C CA . ALA A 1 487 ? -2.269 -64.269 -1.618 1 74.54 487 ALA A CA 1
ATOM 3856 C C . ALA A 1 487 ? -1.572 -65.467 -0.98 1 74.54 487 ALA A C 1
ATOM 3858 O O . ALA A 1 487 ? -2.037 -65.998 0.031 1 74.54 487 ALA A O 1
ATOM 3859 N N . ALA A 1 488 ? -0.651 -66.081 -1.727 1 79.72 488 ALA A N 1
ATOM 3860 C CA . ALA A 1 488 ? 0.088 -67.236 -1.222 1 79.72 488 ALA A CA 1
ATOM 3861 C C . ALA A 1 488 ? 1.561 -66.896 -1.014 1 79.72 488 ALA A C 1
ATOM 3863 O O . ALA A 1 488 ? 2.065 -65.921 -1.576 1 79.72 488 ALA A O 1
ATOM 3864 N N . ALA A 1 489 ? 2.128 -67.588 -0.151 1 82.14 489 ALA A N 1
ATOM 3865 C CA . ALA A 1 489 ? 3.57 -67.445 0.029 1 82.14 489 ALA A CA 1
ATOM 3866 C C . ALA A 1 489 ? 4.327 -67.922 -1.208 1 82.14 489 ALA A C 1
ATOM 3868 O O . ALA A 1 489 ? 3.952 -68.922 -1.825 1 82.14 489 ALA A O 1
ATOM 3869 N N . GLY A 1 490 ? 5.19 -67.169 -1.695 1 87.17 490 GLY A N 1
ATOM 3870 C CA . GLY A 1 490 ? 6.003 -67.538 -2.843 1 87.17 490 GLY A CA 1
ATOM 3871 C C . GLY A 1 490 ? 7.03 -66.484 -3.211 1 87.17 490 GLY A C 1
ATOM 3872 O O . GLY A 1 490 ? 6.933 -65.336 -2.772 1 87.17 490 GLY A O 1
ATOM 3873 N N . ARG A 1 491 ? 8.048 -66.947 -3.964 1 94.39 491 ARG A N 1
ATOM 3874 C CA . ARG A 1 491 ? 9.13 -66.047 -4.349 1 94.39 491 ARG A CA 1
ATOM 3875 C C . ARG A 1 491 ? 9.337 -66.054 -5.859 1 94.39 491 ARG A C 1
ATOM 3877 O O . ARG A 1 491 ? 10.286 -65.448 -6.364 1 94.39 491 ARG A O 1
ATOM 3884 N N . THR A 1 492 ? 8.473 -66.836 -6.542 1 95.65 492 THR A N 1
ATOM 3885 C CA . THR A 1 492 ? 8.605 -66.954 -7.99 1 95.65 492 THR A CA 1
ATOM 3886 C C . THR A 1 492 ? 7.257 -66.751 -8.675 1 95.65 492 THR A C 1
ATOM 3888 O O . THR A 1 492 ? 6.237 -67.269 -8.216 1 95.65 492 THR A O 1
ATOM 3891 N N . ILE A 1 493 ? 7.316 -65.896 -9.639 1 96.36 493 ILE A N 1
ATOM 3892 C CA . ILE A 1 493 ? 6.169 -65.762 -10.531 1 96.36 493 ILE A CA 1
ATOM 3893 C C . ILE A 1 493 ? 6.622 -65.915 -11.981 1 96.36 493 ILE A C 1
ATOM 3895 O O . ILE A 1 493 ? 7.798 -65.717 -12.294 1 96.36 493 ILE A O 1
ATOM 3899 N N . GLN A 1 494 ? 5.723 -66.367 -12.883 1 94.57 494 GLN A N 1
ATOM 3900 C CA . GLN A 1 494 ? 6.101 -66.56 -14.28 1 94.57 494 GLN A CA 1
ATOM 3901 C C . GLN A 1 494 ? 4.933 -66.255 -15.213 1 94.57 494 GLN A C 1
ATOM 3903 O O . GLN A 1 494 ? 3.771 -66.373 -14.82 1 94.57 494 GLN A O 1
ATOM 3908 N N . SER A 1 495 ? 5.171 -65.769 -16.313 1 95.28 495 SER A N 1
ATOM 3909 C CA . SER A 1 495 ? 4.268 -65.569 -17.442 1 95.28 495 SER A CA 1
ATOM 3910 C C . SER A 1 495 ? 4.737 -66.345 -18.669 1 95.28 495 SER A C 1
ATOM 3912 O O . SER A 1 495 ? 5.664 -67.153 -18.582 1 95.28 495 SER A O 1
ATOM 3914 N N . SER A 1 496 ? 3.996 -66.179 -19.758 1 95.11 496 SER A N 1
ATOM 3915 C CA . SER A 1 496 ? 4.403 -66.796 -21.016 1 95.11 496 SER A CA 1
ATOM 3916 C C . SER A 1 496 ? 5.755 -66.263 -21.481 1 95.11 496 SER A C 1
ATOM 3918 O O . SER A 1 496 ? 6.483 -66.948 -22.203 1 95.11 496 SER A O 1
ATOM 3920 N N . ARG A 1 497 ? 6.141 -65.091 -20.906 1 96.35 497 ARG A N 1
ATOM 3921 C CA . ARG A 1 497 ? 7.317 -64.403 -21.429 1 96.35 497 ARG A CA 1
ATOM 3922 C C . ARG A 1 497 ? 8.449 -64.398 -20.407 1 96.35 497 ARG A C 1
ATOM 3924 O O . ARG A 1 497 ? 9.625 -64.443 -20.774 1 96.35 497 ARG A O 1
ATOM 3931 N N . TYR A 1 498 ? 8.157 -64.34 -19.076 1 97.63 498 TYR A N 1
ATOM 3932 C CA . TYR A 1 498 ? 9.197 -64.141 -18.073 1 97.63 498 TYR A CA 1
ATOM 3933 C C . TYR A 1 498 ? 9.019 -65.102 -16.904 1 97.63 498 TYR A C 1
ATOM 3935 O O . TYR A 1 498 ? 7.903 -65.545 -16.621 1 97.63 498 TYR A O 1
ATOM 3943 N N . GLN A 1 499 ? 10.057 -65.515 -16.358 1 97.61 499 GLN A N 1
ATOM 3944 C CA . GLN A 1 499 ? 10.108 -66.131 -15.036 1 97.61 499 GLN A CA 1
ATOM 3945 C C . GLN A 1 499 ? 10.974 -65.313 -14.082 1 97.61 499 GLN A C 1
ATOM 3947 O O . GLN A 1 499 ? 12.138 -65.033 -14.376 1 97.61 499 GLN A O 1
ATOM 3952 N N . LEU A 1 500 ? 10.4 -64.844 -12.975 1 98.16 500 LEU A N 1
ATOM 3953 C CA . LEU A 1 500 ? 11.065 -63.948 -12.035 1 98.16 500 LEU A CA 1
ATOM 3954 C C . LEU A 1 500 ? 11.116 -64.563 -10.641 1 98.16 500 LEU A C 1
ATOM 3956 O O . LEU A 1 500 ? 10.095 -65.02 -10.121 1 98.16 500 LEU A O 1
ATOM 3960 N N . THR A 1 501 ? 12.311 -64.639 -10.032 1 97.79 501 THR A N 1
ATOM 3961 C CA . THR A 1 501 ? 12.511 -65.152 -8.681 1 97.79 501 THR A CA 1
ATOM 3962 C C . THR A 1 501 ? 13.204 -64.113 -7.804 1 97.79 501 THR A C 1
ATOM 3964 O O . THR A 1 501 ? 14.174 -63.482 -8.229 1 97.79 501 THR A O 1
ATOM 3967 N N . VAL A 1 502 ? 12.672 -63.99 -6.572 1 98.11 502 VAL A N 1
ATOM 3968 C CA . VAL A 1 502 ? 13.279 -63.056 -5.629 1 98.11 502 VAL A CA 1
ATOM 3969 C C . VAL A 1 502 ? 13.9 -63.826 -4.466 1 98.11 502 VAL A C 1
ATOM 3971 O O . VAL A 1 502 ? 13.551 -64.983 -4.222 1 98.11 502 VAL A O 1
ATOM 3974 N N . ASP A 1 503 ? 14.84 -63.237 -3.805 1 97.31 503 ASP A N 1
ATOM 3975 C CA . ASP A 1 503 ? 15.422 -63.824 -2.602 1 97.31 503 ASP A CA 1
ATOM 3976 C C . ASP A 1 503 ? 14.612 -63.451 -1.363 1 97.31 503 ASP A C 1
ATOM 3978 O O . ASP A 1 503 ? 13.479 -62.978 -1.474 1 97.31 503 ASP A O 1
ATOM 3982 N N . ASP A 1 504 ? 15.201 -63.73 -0.15 1 94.95 504 ASP A N 1
ATOM 3983 C CA . ASP A 1 504 ? 14.498 -63.538 1.114 1 94.95 504 ASP A CA 1
ATOM 3984 C C . ASP A 1 504 ? 14.274 -62.054 1.398 1 94.95 504 ASP A C 1
ATOM 3986 O O . ASP A 1 504 ? 13.45 -61.695 2.241 1 94.95 504 ASP A O 1
ATOM 3990 N N . PHE A 1 505 ? 14.917 -61.248 0.603 1 95.67 505 PHE A N 1
ATOM 3991 C CA . PHE A 1 505 ? 14.808 -59.811 0.823 1 95.67 505 PHE A CA 1
ATOM 3992 C C . PHE A 1 505 ? 13.928 -59.165 -0.24 1 95.67 505 PHE A C 1
ATOM 3994 O O . PHE A 1 505 ? 13.728 -57.949 -0.234 1 95.67 505 PHE A O 1
ATOM 4001 N N . GLY A 1 506 ? 13.398 -59.986 -1.152 1 96.65 506 GLY A N 1
ATOM 4002 C CA . GLY A 1 506 ? 12.545 -59.47 -2.211 1 96.65 506 GLY A CA 1
ATOM 4003 C C . GLY A 1 506 ? 13.325 -58.928 -3.394 1 96.65 506 GLY A C 1
ATOM 4004 O O . GLY A 1 506 ? 12.755 -58.281 -4.275 1 96.65 506 GLY A O 1
ATOM 4005 N N . ASP A 1 507 ? 14.67 -59.138 -3.466 1 97.93 507 ASP A N 1
ATOM 4006 C CA . ASP A 1 507 ? 15.499 -58.72 -4.591 1 97.93 507 ASP A CA 1
ATOM 4007 C C . ASP A 1 507 ? 15.443 -59.741 -5.725 1 97.93 507 ASP A C 1
ATOM 4009 O O . ASP A 1 507 ? 15.428 -60.949 -5.478 1 97.93 507 ASP A O 1
ATOM 4013 N N . VAL A 1 508 ? 15.342 -59.259 -6.964 1 98.57 508 VAL A N 1
ATOM 4014 C CA . VAL A 1 508 ? 15.23 -60.159 -8.107 1 98.57 508 VAL A CA 1
ATOM 4015 C C . VAL A 1 508 ? 16.59 -60.787 -8.405 1 98.57 508 VAL A C 1
ATOM 4017 O O . VAL A 1 508 ? 17.486 -60.121 -8.93 1 98.57 508 VAL A O 1
ATOM 4020 N N . VAL A 1 509 ? 16.739 -62.069 -8.169 1 97.82 509 VAL A N 1
ATOM 4021 C CA . VAL A 1 509 ? 18.028 -62.735 -8.326 1 97.82 509 VAL A CA 1
ATOM 4022 C C . VAL A 1 509 ? 18.051 -63.512 -9.64 1 97.82 509 VAL A C 1
ATOM 4024 O O . VAL A 1 509 ? 19.122 -63.867 -10.14 1 97.82 509 VAL A O 1
ATOM 4027 N N . SER A 1 510 ? 16.831 -63.769 -10.135 1 97.89 510 SER A N 1
ATOM 4028 C CA . SER A 1 510 ? 16.721 -64.424 -11.434 1 97.89 510 SER A CA 1
ATOM 4029 C C . SER A 1 510 ? 15.546 -63.871 -12.234 1 97.89 510 SER A C 1
ATOM 4031 O O . SER A 1 510 ? 14.446 -63.712 -11.701 1 97.89 510 SER A O 1
ATOM 4033 N N . LEU A 1 511 ? 15.806 -63.517 -13.396 1 98.45 511 LEU A N 1
ATOM 4034 C CA . LEU A 1 511 ? 14.823 -63.067 -14.375 1 98.45 511 LEU A CA 1
ATOM 4035 C C . LEU A 1 511 ? 15.128 -63.641 -15.755 1 98.45 511 LEU A C 1
ATOM 4037 O O . LEU A 1 511 ? 16.075 -63.21 -16.416 1 98.45 511 LEU A O 1
ATOM 4041 N N . ILE A 1 512 ? 14.301 -64.569 -16.154 1 97.72 512 ILE A N 1
ATOM 4042 C CA . ILE A 1 512 ? 14.554 -65.283 -17.4 1 97.72 512 ILE A CA 1
ATOM 4043 C C . ILE A 1 512 ? 13.588 -64.797 -18.478 1 97.72 512 ILE A C 1
ATOM 4045 O O . ILE A 1 512 ? 12.37 -64.822 -18.287 1 97.72 512 ILE A O 1
ATOM 4049 N N . ASP A 1 513 ? 14.09 -64.339 -19.522 1 97.26 513 ASP A N 1
ATOM 4050 C CA . ASP A 1 513 ? 13.326 -64.143 -20.75 1 97.26 513 ASP A CA 1
ATOM 4051 C C . ASP A 1 513 ? 13.136 -65.462 -21.496 1 97.26 513 ASP A C 1
ATOM 4053 O O . ASP A 1 513 ? 14.046 -65.928 -22.184 1 97.26 513 ASP A O 1
ATOM 4057 N N . LYS A 1 514 ? 11.983 -65.971 -21.419 1 96.44 514 LYS A N 1
ATOM 4058 C CA . LYS A 1 514 ? 11.72 -67.306 -21.948 1 96.44 514 LYS A CA 1
ATOM 4059 C C . LYS A 1 514 ? 11.782 -67.314 -23.473 1 96.44 514 LYS A C 1
ATOM 4061 O O . LYS A 1 514 ? 12.168 -68.317 -24.078 1 96.44 514 LYS A O 1
ATOM 4066 N N . LYS A 1 515 ? 11.348 -66.257 -23.978 1 94.08 515 LYS A N 1
ATOM 4067 C CA . LYS A 1 515 ? 11.34 -66.165 -25.435 1 94.08 515 LYS A CA 1
ATOM 4068 C C . LYS A 1 515 ? 12.756 -66.236 -25.999 1 94.08 515 LYS A C 1
ATOM 4070 O O . LYS A 1 515 ? 12.985 -66.853 -27.041 1 94.08 515 LYS A O 1
ATOM 4075 N N . ASN A 1 516 ? 13.64 -65.648 -25.306 1 93.12 516 ASN A N 1
ATOM 4076 C CA . ASN A 1 516 ? 15.011 -65.608 -25.805 1 93.12 516 ASN A CA 1
ATOM 4077 C C . ASN A 1 516 ? 15.934 -66.499 -24.98 1 93.12 516 ASN A C 1
ATOM 4079 O O . ASN A 1 516 ? 17.139 -66.553 -25.231 1 93.12 516 ASN A O 1
ATOM 4083 N N . ASN A 1 517 ? 15.375 -67.218 -24.079 1 92.6 517 ASN A N 1
ATOM 4084 C CA . ASN A 1 517 ? 16.11 -68.101 -23.18 1 92.6 517 ASN A CA 1
ATOM 4085 C C . ASN A 1 517 ? 17.354 -67.419 -22.617 1 92.6 517 ASN A C 1
ATOM 4087 O O . ASN A 1 517 ? 18.464 -67.936 -22.749 1 92.6 517 ASN A O 1
ATOM 4091 N N . ARG A 1 518 ? 17.036 -66.308 -21.972 1 95.52 518 ARG A N 1
ATOM 4092 C CA . ARG A 1 518 ? 18.147 -65.496 -21.485 1 95.52 518 ARG A CA 1
ATOM 4093 C C . ARG A 1 518 ? 17.917 -65.061 -20.042 1 95.52 518 ARG A C 1
ATOM 4095 O O . ARG A 1 518 ? 16.831 -64.59 -19.696 1 95.52 518 ARG A O 1
ATOM 4102 N N . GLN A 1 519 ? 18.967 -65.253 -19.221 1 96.38 519 GLN A N 1
ATOM 4103 C CA . GLN A 1 519 ? 19.015 -64.673 -17.883 1 96.38 519 GLN A CA 1
ATOM 4104 C C . GLN A 1 519 ? 19.379 -63.192 -17.938 1 96.38 519 GLN A C 1
ATOM 4106 O O . GLN A 1 519 ? 20.419 -62.823 -18.487 1 96.38 519 GLN A O 1
ATOM 4111 N N . LEU A 1 520 ? 18.54 -62.313 -17.343 1 97.54 520 LEU A N 1
ATOM 4112 C CA . LEU A 1 520 ? 18.732 -60.874 -17.488 1 97.54 520 LEU A CA 1
ATOM 4113 C C . LEU A 1 520 ? 19.541 -60.313 -16.323 1 97.54 520 LEU A C 1
ATOM 4115 O O . LEU A 1 520 ? 20.145 -59.244 -16.439 1 97.54 520 LEU A O 1
ATOM 4119 N N . VAL A 1 521 ? 19.517 -60.959 -15.172 1 97.92 521 VAL A N 1
ATOM 4120 C CA . VAL A 1 521 ? 20.263 -60.497 -14.006 1 97.92 521 VAL A CA 1
ATOM 4121 C C . VAL A 1 521 ? 21.715 -60.959 -14.103 1 97.92 521 VAL A C 1
ATOM 4123 O O . VAL A 1 521 ? 21.983 -62.123 -14.413 1 97.92 521 VAL A O 1
ATOM 4126 N N . ALA A 1 522 ? 22.587 -60.11 -13.924 1 97.37 522 ALA A N 1
ATOM 4127 C CA . ALA A 1 522 ? 23.999 -60.483 -13.919 1 97.37 522 ALA A CA 1
ATOM 4128 C C . ALA A 1 522 ? 24.281 -61.551 -12.866 1 97.37 522 ALA A C 1
ATOM 4130 O O . ALA A 1 522 ? 23.657 -61.562 -11.802 1 97.37 522 ALA A O 1
ATOM 4131 N N . ASN A 1 523 ? 25.32 -62.339 -13.086 1 94.85 523 ASN A N 1
ATOM 4132 C CA . ASN A 1 523 ? 25.652 -63.452 -12.203 1 94.85 523 ASN A CA 1
ATOM 4133 C C . ASN A 1 523 ? 26.016 -62.967 -10.803 1 94.85 523 ASN A C 1
ATOM 4135 O O . ASN A 1 523 ? 26.879 -62.101 -10.646 1 94.85 523 ASN A O 1
ATOM 4139 N N . GLY A 1 524 ? 25.379 -63.518 -9.872 1 94.31 524 GLY A N 1
ATOM 4140 C CA . GLY A 1 524 ? 25.662 -63.232 -8.474 1 94.31 524 GLY A CA 1
ATOM 4141 C C . GLY A 1 524 ? 25.123 -61.889 -8.019 1 94.31 524 GLY A C 1
ATOM 4142 O O . GLY A 1 524 ? 25.414 -61.442 -6.908 1 94.31 524 GLY A O 1
ATOM 4143 N N . LYS A 1 525 ? 24.379 -61.309 -8.864 1 97 525 LYS A N 1
ATOM 4144 C CA . LYS A 1 525 ? 23.822 -60 -8.537 1 97 525 LYS A CA 1
ATOM 4145 C C . LYS A 1 525 ? 22.302 -60.063 -8.418 1 97 525 LYS A C 1
ATOM 4147 O O . LYS A 1 525 ? 21.711 -61.142 -8.507 1 97 525 LYS A O 1
ATOM 4152 N N . SER A 1 526 ? 21.61 -58.943 -8.115 1 97.79 526 SER A N 1
ATOM 4153 C CA . SER A 1 526 ? 20.157 -58.85 -8.012 1 97.79 526 SER A CA 1
ATOM 4154 C C . SER A 1 526 ? 19.66 -57.471 -8.434 1 97.79 526 SER A C 1
ATOM 4156 O O . SER A 1 526 ? 20.355 -56.471 -8.246 1 97.79 526 SER A O 1
ATOM 4158 N N . LEU A 1 527 ? 18.54 -57.394 -9.169 1 98.31 527 LEU A N 1
ATOM 4159 C CA . LEU A 1 527 ? 17.81 -56.135 -9.274 1 98.31 527 LEU A CA 1
ATOM 4160 C C . LEU A 1 527 ? 17.176 -55.761 -7.938 1 98.31 527 LEU A C 1
ATOM 4162 O O . LEU A 1 527 ? 16.386 -56.53 -7.385 1 98.31 527 LEU A O 1
ATOM 4166 N N . ARG A 1 528 ? 17.5 -54.559 -7.405 1 97.65 528 ARG A N 1
ATOM 4167 C CA . ARG A 1 528 ? 17.115 -54.275 -6.026 1 97.65 528 ARG A CA 1
ATOM 4168 C C . ARG A 1 528 ? 16.984 -52.773 -5.793 1 97.65 528 ARG A C 1
ATOM 4170 O O . ARG A 1 528 ? 17.42 -51.971 -6.622 1 97.65 528 ARG A O 1
ATOM 4177 N N . LEU A 1 529 ? 16.304 -52.42 -4.715 1 98.09 529 LEU A N 1
ATOM 4178 C CA . LEU A 1 529 ? 16.325 -51.059 -4.189 1 98.09 529 LEU A CA 1
ATOM 4179 C C . LEU A 1 529 ? 17.54 -50.841 -3.294 1 98.09 529 LEU A C 1
ATOM 4181 O O . LEU A 1 529 ? 17.918 -51.729 -2.525 1 98.09 529 LEU A O 1
ATOM 4185 N N . VAL A 1 530 ? 18.194 -49.682 -3.482 1 97.84 530 VAL A N 1
ATOM 4186 C CA . VAL A 1 530 ? 19.357 -49.359 -2.663 1 97.84 530 VAL A CA 1
ATOM 4187 C C . VAL A 1 530 ? 19.252 -47.922 -2.159 1 97.84 530 VAL A C 1
ATOM 4189 O O . VAL A 1 530 ? 18.539 -47.103 -2.744 1 97.84 530 VAL A O 1
ATOM 4192 N N . VAL A 1 531 ? 19.925 -47.652 -1.043 1 97.67 531 VAL A N 1
ATOM 4193 C CA . VAL A 1 531 ? 19.947 -46.313 -0.464 1 97.67 531 VAL A CA 1
ATOM 4194 C C . VAL A 1 531 ? 21.391 -45.855 -0.276 1 97.67 531 VAL A C 1
ATOM 4196 O O . VAL A 1 531 ? 22.248 -46.638 0.14 1 97.67 531 VAL A O 1
ATOM 4199 N N . PHE A 1 532 ? 21.658 -44.67 -0.711 1 96.99 532 PHE A N 1
ATOM 4200 C CA . PHE A 1 532 ? 22.872 -43.967 -0.315 1 96.99 532 PHE A CA 1
ATOM 4201 C C . PHE A 1 532 ? 22.627 -43.119 0.927 1 96.99 532 PHE A C 1
ATOM 4203 O O . PHE A 1 532 ? 21.839 -42.171 0.892 1 96.99 532 PHE A O 1
ATOM 4210 N N . ASP A 1 533 ? 23.205 -43.42 2.166 1 90.13 533 ASP A N 1
ATOM 4211 C CA . ASP A 1 533 ? 22.827 -42.863 3.461 1 90.13 533 ASP A CA 1
ATOM 4212 C C . ASP A 1 533 ? 23.728 -41.689 3.838 1 90.13 533 ASP A C 1
ATOM 4214 O O . ASP A 1 533 ? 23.733 -41.248 4.989 1 90.13 533 ASP A O 1
ATOM 4218 N N . ASP A 1 534 ? 24.501 -41.096 3.045 1 88.77 534 ASP A N 1
ATOM 4219 C CA . ASP A 1 534 ? 25.308 -39.905 3.289 1 88.77 534 ASP A CA 1
ATOM 4220 C C . ASP A 1 534 ? 25.307 -38.982 2.072 1 88.77 534 ASP A C 1
ATOM 4222 O O . ASP A 1 534 ? 26.354 -38.747 1.464 1 88.77 534 ASP A O 1
ATOM 4226 N N . CYS A 1 535 ? 24.159 -38.491 1.854 1 92.33 535 CYS A N 1
ATOM 4227 C CA . CYS A 1 535 ? 23.985 -37.635 0.686 1 92.33 535 CYS A CA 1
ATOM 4228 C C . CYS A 1 535 ? 24.214 -36.171 1.043 1 92.33 535 CYS A C 1
ATOM 4230 O O . CYS A 1 535 ? 23.312 -35.344 0.898 1 92.33 535 CYS A O 1
ATOM 4232 N N . ARG A 1 536 ? 25.38 -35.79 1.415 1 89.92 536 ARG A N 1
ATOM 4233 C CA . ARG A 1 536 ? 25.743 -34.448 1.857 1 89.92 536 ARG A CA 1
ATOM 4234 C C . ARG A 1 536 ? 25.81 -33.483 0.679 1 89.92 536 ARG A C 1
ATOM 4236 O O . ARG A 1 536 ? 26.405 -33.797 -0.354 1 89.92 536 ARG A O 1
ATOM 4243 N N . SER A 1 537 ? 25.144 -32.348 0.79 1 88.55 537 SER A N 1
ATOM 4244 C CA . SER A 1 537 ? 25.249 -31.183 -0.081 1 88.55 537 SER A CA 1
ATOM 4245 C C . SER A 1 537 ? 24.936 -29.896 0.676 1 88.55 537 SER A C 1
ATOM 4247 O O . SER A 1 537 ? 23.77 -29.519 0.813 1 88.55 537 SER A O 1
ATOM 4249 N N . GLU A 1 538 ? 25.933 -29.189 1.09 1 80.34 538 GLU A N 1
ATOM 4250 C CA . GLU A 1 538 ? 25.776 -28.078 2.024 1 80.34 538 GLU A CA 1
ATOM 4251 C C . GLU A 1 538 ? 25.446 -26.782 1.29 1 80.34 538 GLU A C 1
ATOM 4253 O O . GLU A 1 538 ? 24.781 -25.902 1.841 1 80.34 538 GLU A O 1
ATOM 4258 N N . ARG A 1 539 ? 25.869 -26.662 0.066 1 84.54 539 ARG A N 1
ATOM 4259 C CA . ARG A 1 539 ? 25.716 -25.381 -0.616 1 84.54 539 ARG A CA 1
ATOM 4260 C C . ARG A 1 539 ? 24.433 -25.349 -1.439 1 84.54 539 ARG A C 1
ATOM 4262 O O . ARG A 1 539 ? 23.747 -24.326 -1.491 1 84.54 539 ARG A O 1
ATOM 4269 N N . TRP A 1 540 ? 24.143 -26.511 -2.152 1 92.46 540 TRP A N 1
ATOM 4270 C CA . TRP A 1 540 ? 23.005 -26.542 -3.065 1 92.46 540 TRP A CA 1
ATOM 4271 C C . TRP A 1 540 ? 22.24 -27.856 -2.938 1 92.46 540 TRP A C 1
ATOM 4273 O O . TRP A 1 540 ? 22.161 -28.63 -3.894 1 92.46 540 TRP A O 1
ATOM 4283 N N . PRO A 1 541 ? 21.584 -28.034 -1.887 1 92.93 541 PRO A N 1
ATOM 4284 C CA . PRO A 1 541 ? 21.097 -29.37 -1.536 1 92.93 541 PRO A CA 1
ATOM 4285 C C . PRO A 1 541 ? 20.096 -29.919 -2.551 1 92.93 541 PRO A C 1
ATOM 4287 O O . PRO A 1 541 ? 20.271 -31.031 -3.056 1 92.93 541 PRO A O 1
ATOM 4290 N N . ALA A 1 542 ? 19.062 -29.151 -2.936 1 94.06 542 ALA A N 1
ATOM 4291 C CA . ALA A 1 542 ? 18.06 -29.625 -3.886 1 94.06 542 ALA A CA 1
ATOM 4292 C C . ALA A 1 542 ? 18.621 -29.659 -5.305 1 94.06 542 ALA A C 1
ATOM 4294 O O . ALA A 1 542 ? 18.12 -30.392 -6.16 1 94.06 542 ALA A O 1
ATOM 4295 N N . TRP A 1 543 ? 19.779 -28.908 -5.557 1 95.38 543 TRP A N 1
ATOM 4296 C CA . TRP A 1 543 ? 20.306 -28.709 -6.903 1 95.38 543 TRP A CA 1
ATOM 4297 C C . TRP A 1 543 ? 21.325 -29.787 -7.254 1 95.38 543 TRP A C 1
ATOM 4299 O O . TRP A 1 543 ? 21.62 -30.012 -8.43 1 95.38 543 TRP A O 1
ATOM 4309 N N . GLU A 1 544 ? 21.857 -30.51 -6.232 1 93.76 544 GLU A N 1
ATOM 4310 C CA . GLU A 1 544 ? 23.018 -31.298 -6.633 1 93.76 544 GLU A CA 1
ATOM 4311 C C . GLU A 1 544 ? 23.066 -32.629 -5.889 1 93.76 544 GLU A C 1
ATOM 4313 O O . GLU A 1 544 ? 22.676 -32.708 -4.722 1 93.76 544 GLU A O 1
ATOM 4318 N N . ILE A 1 545 ? 23.396 -33.628 -6.547 1 95.07 545 ILE A N 1
ATOM 4319 C CA . ILE A 1 545 ? 23.907 -34.905 -6.06 1 95.07 545 ILE A CA 1
ATOM 4320 C C . ILE A 1 545 ? 25.389 -35.033 -6.405 1 95.07 545 ILE A C 1
ATOM 4322 O O . ILE A 1 545 ? 25.768 -34.969 -7.577 1 95.07 545 ILE A O 1
ATOM 4326 N N . LEU A 1 546 ? 26.22 -35.252 -5.438 1 94.11 546 LEU A N 1
ATOM 4327 C CA . LEU A 1 546 ? 27.661 -35.245 -5.663 1 94.11 546 LEU A CA 1
ATOM 4328 C C . LEU A 1 546 ? 28.142 -36.608 -6.15 1 94.11 546 LEU A C 1
ATOM 4330 O O . LEU A 1 546 ? 27.617 -37.642 -5.73 1 94.11 546 LEU A O 1
ATOM 4334 N N . LYS A 1 547 ? 29.161 -36.553 -6.993 1 94.06 547 LYS A N 1
ATOM 4335 C CA . LYS A 1 547 ? 29.734 -37.793 -7.511 1 94.06 547 LYS A CA 1
ATOM 4336 C C . LYS A 1 547 ? 30.226 -38.686 -6.376 1 94.06 547 LYS A C 1
ATOM 4338 O O . LYS A 1 547 ? 30.119 -39.912 -6.453 1 94.06 547 LYS A O 1
ATOM 4343 N N . ARG A 1 548 ? 30.814 -38.115 -5.332 1 92.72 548 ARG A N 1
ATOM 4344 C CA . ARG A 1 548 ? 31.35 -38.884 -4.214 1 92.72 548 ARG A CA 1
ATOM 4345 C C . ARG A 1 548 ? 30.259 -39.718 -3.549 1 92.72 548 ARG A C 1
ATOM 4347 O O . ARG A 1 548 ? 30.532 -40.794 -3.015 1 92.72 548 ARG A O 1
ATOM 4354 N N . THR A 1 549 ? 29.043 -39.203 -3.533 1 94.19 549 THR A N 1
ATOM 4355 C CA . THR A 1 549 ? 27.916 -39.962 -3.002 1 94.19 549 THR A CA 1
ATOM 4356 C C . THR A 1 549 ? 27.66 -41.209 -3.844 1 94.19 549 THR A C 1
ATOM 4358 O O . THR A 1 549 ? 27.52 -42.309 -3.307 1 94.19 549 THR A O 1
ATOM 4361 N N . LEU A 1 550 ? 27.673 -41.087 -5.166 1 95.46 550 LEU A N 1
ATOM 4362 C CA . LEU A 1 550 ? 27.34 -42.167 -6.088 1 95.46 550 LEU A CA 1
ATOM 4363 C C . LEU A 1 550 ? 28.48 -43.176 -6.179 1 95.46 550 LEU A C 1
ATOM 4365 O O . LEU A 1 550 ? 28.276 -44.313 -6.609 1 95.46 550 LEU A O 1
ATOM 4369 N N . ASP A 1 551 ? 29.661 -42.765 -5.755 1 95 551 ASP A N 1
ATOM 4370 C CA . ASP A 1 551 ? 30.825 -43.643 -5.816 1 95 551 ASP A CA 1
ATOM 4371 C C . ASP A 1 551 ? 30.867 -44.584 -4.614 1 95 551 ASP A C 1
ATOM 4373 O O . ASP A 1 551 ? 31.597 -45.577 -4.622 1 95 551 ASP A O 1
ATOM 4377 N N . LYS A 1 552 ? 30.076 -44.315 -3.674 1 94.67 552 LYS A N 1
ATOM 4378 C CA . LYS A 1 552 ? 30.019 -45.181 -2.5 1 94.67 552 LYS A CA 1
ATOM 4379 C C . LYS A 1 552 ? 29.194 -46.433 -2.78 1 94.67 552 LYS A C 1
ATOM 4381 O O . LYS A 1 552 ? 28.356 -46.442 -3.683 1 94.67 552 LYS A O 1
ATOM 4386 N N . ALA A 1 553 ? 29.493 -47.451 -1.95 1 94.54 553 ALA A N 1
ATOM 4387 C CA . ALA A 1 553 ? 28.65 -48.642 -2.023 1 94.54 553 ALA A CA 1
ATOM 4388 C C . ALA A 1 553 ? 27.283 -48.384 -1.396 1 94.54 553 ALA A C 1
ATOM 4390 O O . ALA A 1 553 ? 27.193 -47.931 -0.252 1 94.54 553 ALA A O 1
ATOM 4391 N N . PRO A 1 554 ? 26.284 -48.604 -2.123 1 96.35 554 PRO A N 1
ATOM 4392 C CA . PRO A 1 554 ? 24.955 -48.371 -1.551 1 96.35 554 PRO A CA 1
ATOM 4393 C C . PRO A 1 554 ? 24.54 -49.456 -0.56 1 96.35 554 PRO A C 1
ATOM 4395 O O . PRO A 1 554 ? 25.129 -50.54 -0.544 1 96.35 554 PRO A O 1
ATOM 4398 N N . LEU A 1 555 ? 23.583 -49.14 0.256 1 96.29 555 LEU A N 1
ATOM 4399 C CA . LEU A 1 555 ? 22.992 -50.08 1.203 1 96.29 555 LEU A CA 1
ATOM 4400 C C . LEU A 1 555 ? 21.739 -50.725 0.619 1 96.29 555 LEU A C 1
ATOM 4402 O O . LEU A 1 555 ? 20.911 -50.042 0.011 1 96.29 555 LEU A O 1
ATOM 4406 N N . PRO A 1 556 ? 21.592 -52.019 0.74 1 95.67 556 PRO A N 1
ATOM 4407 C CA . PRO A 1 556 ? 20.345 -52.643 0.291 1 95.67 556 PRO A CA 1
ATOM 4408 C C . PRO A 1 556 ? 19.172 -52.354 1.225 1 95.67 556 PRO A C 1
ATOM 4410 O O . PRO A 1 556 ? 19.372 -52.119 2.419 1 95.67 556 PRO A O 1
ATOM 4413 N N . VAL A 1 557 ? 18.04 -52.355 0.777 1 97.31 557 VAL A N 1
ATOM 4414 C CA . VAL A 1 557 ? 16.826 -52.226 1.576 1 97.31 557 VAL A CA 1
ATOM 4415 C C . VAL A 1 557 ? 16.306 -53.611 1.955 1 97.31 557 VAL A C 1
ATOM 4417 O O . VAL A 1 557 ? 15.534 -54.217 1.208 1 97.31 557 VAL A O 1
ATOM 4420 N N . HIS A 1 558 ? 16.622 -54.094 3.212 1 95.78 558 HIS A N 1
ATOM 4421 C CA . HIS A 1 558 ? 16.392 -55.495 3.545 1 95.78 558 HIS A CA 1
ATOM 4422 C C . HIS A 1 558 ? 15.637 -55.631 4.863 1 95.78 558 HIS A C 1
ATOM 4424 O O . HIS A 1 558 ? 15.446 -56.742 5.363 1 95.78 558 HIS A O 1
ATOM 4430 N N . ASP A 1 559 ? 15.134 -54.556 5.368 1 94.89 559 ASP A N 1
ATOM 4431 C CA . ASP A 1 559 ? 14.49 -54.629 6.676 1 94.89 559 ASP A CA 1
ATOM 4432 C C . ASP A 1 559 ? 12.99 -54.883 6.535 1 94.89 559 ASP A C 1
ATOM 4434 O O . ASP A 1 559 ? 12.353 -54.375 5.611 1 94.89 559 ASP A O 1
ATOM 4438 N N . GLY A 1 560 ? 12.444 -55.692 7.477 1 94.76 560 GLY A N 1
ATOM 4439 C CA . GLY A 1 560 ? 11.01 -55.903 7.588 1 94.76 560 GLY A CA 1
ATOM 4440 C C . GLY A 1 560 ? 10.397 -56.501 6.335 1 94.76 560 GLY A C 1
ATOM 4441 O O . GLY A 1 560 ? 9.309 -56.098 5.917 1 94.76 560 GLY A O 1
ATOM 4442 N N . VAL A 1 561 ? 10.982 -57.524 5.744 1 96.68 561 VAL A N 1
ATOM 4443 C CA . VAL A 1 561 ? 10.598 -58.016 4.425 1 96.68 561 VAL A CA 1
ATOM 4444 C C . VAL A 1 561 ? 9.458 -59.023 4.561 1 96.68 561 VAL A C 1
ATOM 4446 O O . VAL A 1 561 ? 9.527 -59.942 5.38 1 96.68 561 VAL A O 1
ATOM 4449 N N . GLN A 1 562 ? 8.418 -58.787 3.92 1 96.16 562 GLN A N 1
ATOM 4450 C CA . GLN A 1 562 ? 7.314 -59.717 3.703 1 96.16 562 GLN A CA 1
ATOM 4451 C C . GLN A 1 562 ? 7.031 -59.897 2.215 1 96.16 562 GLN A C 1
ATOM 4453 O O . GLN A 1 562 ? 6.966 -58.919 1.467 1 96.16 562 GLN A O 1
ATOM 4458 N N . ILE A 1 563 ? 6.95 -61.187 1.737 1 96.64 563 ILE A N 1
ATOM 4459 C CA . ILE A 1 563 ? 6.736 -61.485 0.325 1 96.64 563 ILE A CA 1
ATOM 4460 C C . ILE A 1 563 ? 5.491 -62.354 0.163 1 96.64 563 ILE A C 1
ATOM 4462 O O . ILE A 1 563 ? 5.304 -63.324 0.902 1 96.64 563 ILE A O 1
ATOM 4466 N N . SER A 1 564 ? 4.688 -61.973 -0.678 1 94.51 564 SER A N 1
ATOM 4467 C CA . SER A 1 564 ? 3.516 -62.766 -1.033 1 94.51 564 SER A CA 1
ATOM 4468 C C . SER A 1 564 ? 3.25 -62.719 -2.534 1 94.51 564 SER A C 1
ATOM 4470 O O . SER A 1 564 ? 3.754 -61.836 -3.231 1 94.51 564 SER A O 1
ATOM 4472 N N . VAL A 1 565 ? 2.547 -63.662 -3.068 1 94.37 565 VAL A N 1
ATOM 4473 C CA . VAL A 1 565 ? 2.214 -63.756 -4.485 1 94.37 565 VAL A CA 1
ATOM 4474 C C . VAL A 1 565 ? 0.701 -63.661 -4.668 1 94.37 565 VAL A C 1
ATOM 4476 O O . VAL A 1 565 ? -0.06 -64.312 -3.948 1 94.37 565 VAL A O 1
ATOM 4479 N N . GLU A 1 566 ? 0.357 -62.802 -5.551 1 92.32 566 GLU A N 1
ATOM 4480 C CA . GLU A 1 566 ? -1.015 -62.746 -6.048 1 92.32 566 GLU A CA 1
ATOM 4481 C C . GLU A 1 566 ? -1.133 -63.41 -7.417 1 92.32 566 GLU A C 1
ATOM 4483 O O . GLU A 1 566 ? -0.749 -62.825 -8.432 1 92.32 566 GLU A O 1
ATOM 4488 N N . PRO A 1 567 ? -1.656 -64.59 -7.428 1 89.08 567 PRO A N 1
ATOM 4489 C CA . PRO A 1 567 ? -1.754 -65.282 -8.716 1 89.08 567 PRO A CA 1
ATOM 4490 C C . PRO A 1 567 ? -2.831 -64.691 -9.623 1 89.08 567 PRO A C 1
ATOM 4492 O O . PRO A 1 567 ? -3.75 -64.023 -9.142 1 89.08 567 PRO A O 1
ATOM 4495 N N . GLY A 1 568 ? -2.694 -64.862 -10.899 1 88.91 568 GLY A N 1
ATOM 4496 C CA . GLY A 1 568 ? -3.703 -64.428 -11.852 1 88.91 568 GLY A CA 1
ATOM 4497 C C . GLY A 1 568 ? -3.408 -64.868 -13.274 1 88.91 568 GLY A C 1
ATOM 4498 O O . GLY A 1 568 ? -2.264 -65.183 -13.607 1 88.91 568 GLY A O 1
ATOM 4499 N N . THR A 1 569 ? -4.457 -64.892 -14.079 1 88.35 569 THR A N 1
ATOM 4500 C CA . THR A 1 569 ? -4.347 -65.372 -15.453 1 88.35 569 THR A CA 1
ATOM 4501 C C . THR A 1 569 ? -3.849 -64.263 -16.375 1 88.35 569 THR A C 1
ATOM 4503 O O . THR A 1 569 ? -3.183 -64.533 -17.376 1 88.35 569 THR A O 1
ATOM 4506 N N . LEU A 1 570 ? -4.221 -63.059 -16.03 1 92.79 570 LEU A N 1
ATOM 4507 C CA . LEU A 1 570 ? -3.812 -61.929 -16.857 1 92.79 570 LEU A CA 1
ATOM 4508 C C . LEU A 1 570 ? -2.605 -61.221 -16.251 1 92.79 570 LEU A C 1
ATOM 4510 O O . LEU A 1 570 ? -1.798 -60.63 -16.973 1 92.79 570 LEU A O 1
ATOM 4514 N N . ARG A 1 571 ? -2.552 -61.242 -14.941 1 94.49 571 ARG A N 1
ATOM 4515 C CA . ARG A 1 571 ? -1.471 -60.59 -14.208 1 94.49 571 ARG A CA 1
ATOM 4516 C C . ARG A 1 571 ? -1.129 -61.36 -12.937 1 94.49 571 ARG A C 1
ATOM 4518 O O . ARG A 1 571 ? -2.022 -61.754 -12.184 1 94.49 571 ARG A O 1
ATOM 4525 N N . GLN A 1 572 ? 0.107 -61.673 -12.744 1 94.05 572 GLN A N 1
ATOM 4526 C CA . GLN A 1 572 ? 0.636 -62.172 -11.478 1 94.05 572 GLN A CA 1
ATOM 4527 C C . GLN A 1 572 ? 1.476 -61.108 -10.776 1 94.05 572 GLN A C 1
ATOM 4529 O O . GLN A 1 572 ? 2.219 -60.369 -11.425 1 94.05 572 GLN A O 1
ATOM 4534 N N . THR A 1 573 ? 1.263 -61.061 -9.46 1 95.49 573 THR A N 1
ATOM 4535 C CA . THR A 1 573 ? 1.943 -59.992 -8.739 1 95.49 573 THR A CA 1
ATOM 4536 C C . THR A 1 573 ? 2.722 -60.551 -7.552 1 95.49 573 THR A C 1
ATOM 4538 O O . THR A 1 573 ? 2.194 -61.352 -6.778 1 95.49 573 THR A O 1
ATOM 4541 N N . LEU A 1 574 ? 3.97 -60.16 -7.518 1 96.14 574 LEU A N 1
ATOM 4542 C CA . LEU A 1 574 ? 4.75 -60.319 -6.295 1 96.14 574 LEU A CA 1
ATOM 4543 C C . LEU A 1 574 ? 4.674 -59.062 -5.435 1 96.14 574 LEU A C 1
ATOM 4545 O O . LEU A 1 574 ? 5.031 -57.972 -5.887 1 96.14 574 LEU A O 1
ATOM 4549 N N . VAL A 1 575 ? 4.147 -59.187 -4.214 1 95.92 575 VAL A N 1
ATOM 4550 C CA . VAL A 1 575 ? 4.053 -58.063 -3.289 1 95.92 575 VAL A CA 1
ATOM 4551 C C . VAL A 1 575 ? 5.178 -58.145 -2.259 1 95.92 575 VAL A C 1
ATOM 4553 O O . VAL A 1 575 ? 5.287 -59.132 -1.528 1 95.92 575 VAL A O 1
ATOM 4556 N N . ILE A 1 576 ? 5.989 -57.13 -2.242 1 97.51 576 ILE A N 1
ATOM 4557 C CA . ILE A 1 576 ? 7.12 -57.066 -1.323 1 97.51 576 ILE A CA 1
ATOM 4558 C C . ILE A 1 576 ? 6.981 -55.843 -0.419 1 97.51 576 ILE A C 1
ATOM 4560 O O . ILE A 1 576 ? 6.919 -54.71 -0.902 1 97.51 576 ILE A O 1
ATOM 4564 N N . LYS A 1 577 ? 6.881 -56.025 0.878 1 96.52 577 LYS A N 1
ATOM 4565 C CA . LYS A 1 577 ? 6.906 -54.952 1.867 1 96.52 577 LYS A CA 1
ATOM 4566 C C . LYS A 1 577 ? 8.248 -54.903 2.592 1 96.52 577 LYS A C 1
ATOM 4568 O O . LYS A 1 577 ? 8.786 -55.941 2.983 1 96.52 577 LYS A O 1
ATOM 4573 N N . LYS A 1 578 ? 8.804 -53.822 2.587 1 96.74 578 LYS A N 1
ATOM 4574 C CA . LYS A 1 578 ? 10.078 -53.681 3.287 1 96.74 578 LYS A CA 1
ATOM 4575 C C . LYS A 1 578 ? 10.233 -52.28 3.87 1 96.74 578 LYS A C 1
ATOM 4577 O O . LYS A 1 578 ? 9.336 -51.444 3.738 1 96.74 578 LYS A O 1
ATOM 4582 N N . LYS A 1 579 ? 11.301 -52.077 4.666 1 95.76 579 LYS A N 1
ATOM 4583 C CA . LYS A 1 579 ? 11.527 -50.823 5.379 1 95.76 579 LYS A CA 1
ATOM 4584 C C . LYS A 1 579 ? 12.977 -50.367 5.242 1 95.76 579 LYS A C 1
ATOM 4586 O O . LYS A 1 579 ? 13.872 -51.184 5.015 1 95.76 579 LYS A O 1
ATOM 4591 N N . TYR A 1 580 ? 13.159 -49.17 5.251 1 95.35 580 TYR A N 1
ATOM 4592 C CA . TYR A 1 580 ? 14.452 -48.531 5.469 1 95.35 580 TYR A CA 1
ATOM 4593 C C . TYR A 1 580 ? 14.342 -47.417 6.504 1 95.35 580 TYR A C 1
ATOM 4595 O O . TYR A 1 580 ? 13.743 -46.372 6.239 1 95.35 580 TYR A O 1
ATOM 4603 N N . GLY A 1 581 ? 14.963 -47.635 7.585 1 91.24 581 GLY A N 1
ATOM 4604 C CA . GLY A 1 581 ? 14.751 -46.685 8.665 1 91.24 581 GLY A CA 1
ATOM 4605 C C . GLY A 1 581 ? 13.289 -46.516 9.032 1 91.24 581 GLY A C 1
ATOM 4606 O O . GLY A 1 581 ? 12.607 -47.493 9.351 1 91.24 581 GLY A O 1
ATOM 4607 N N . GLU A 1 582 ? 12.816 -45.256 8.894 1 90.02 582 GLU A N 1
ATOM 4608 C CA . GLU A 1 582 ? 11.426 -44.952 9.218 1 90.02 582 GLU A CA 1
ATOM 4609 C C . GLU A 1 582 ? 10.551 -44.971 7.968 1 90.02 582 GLU A C 1
ATOM 4611 O O . GLU A 1 582 ? 9.355 -44.678 8.036 1 90.02 582 GLU A O 1
ATOM 4616 N N . SER A 1 583 ? 11.124 -45.35 6.813 1 96.25 583 SER A N 1
ATOM 4617 C CA . SER A 1 583 ? 10.397 -45.379 5.548 1 96.25 583 SER A CA 1
ATOM 4618 C C . SER A 1 583 ? 9.775 -46.749 5.299 1 96.25 583 SER A C 1
ATOM 4620 O O . SER A 1 583 ? 10.419 -47.777 5.515 1 96.25 583 SER A O 1
ATOM 4622 N N . ASP A 1 584 ? 8.555 -46.662 4.98 1 96.12 584 ASP A N 1
ATOM 4623 C CA . ASP A 1 584 ? 7.853 -47.875 4.572 1 96.12 584 ASP A CA 1
ATOM 4624 C C . ASP A 1 584 ? 7.765 -47.972 3.05 1 96.12 584 ASP A C 1
ATOM 4626 O O . ASP A 1 584 ? 7.457 -46.987 2.377 1 96.12 584 ASP A O 1
ATOM 4630 N N . ILE A 1 585 ? 8.053 -49.196 2.502 1 97.62 585 ILE A N 1
ATOM 4631 C CA . ILE A 1 585 ? 8.062 -49.398 1.057 1 97.62 585 ILE A CA 1
ATOM 4632 C C . ILE A 1 585 ? 7.226 -50.625 0.702 1 97.62 585 ILE A C 1
ATOM 4634 O O . ILE A 1 585 ? 7.434 -51.707 1.255 1 97.62 585 ILE A O 1
ATOM 4638 N N . ILE A 1 586 ? 6.292 -50.44 -0.115 1 96.68 586 ILE A N 1
ATOM 4639 C CA . ILE A 1 586 ? 5.559 -51.54 -0.731 1 96.68 586 ILE A CA 1
ATOM 4640 C C . ILE A 1 586 ? 5.853 -51.583 -2.229 1 96.68 586 ILE A C 1
ATOM 4642 O O . ILE A 1 586 ? 5.577 -50.621 -2.95 1 96.68 586 ILE A O 1
ATOM 4646 N N . GLN A 1 587 ? 6.442 -52.623 -2.684 1 97.68 587 GLN A N 1
ATOM 4647 C CA . GLN A 1 587 ? 6.714 -52.825 -4.103 1 97.68 587 GLN A CA 1
ATOM 4648 C C . GLN A 1 587 ? 5.885 -53.978 -4.663 1 97.68 587 GLN A C 1
ATOM 4650 O O . GLN A 1 587 ? 5.86 -55.068 -4.088 1 97.68 587 GLN A O 1
ATOM 4655 N N . ARG A 1 588 ? 5.244 -53.751 -5.723 1 97.11 588 ARG A N 1
ATOM 4656 C CA . ARG A 1 588 ? 4.489 -54.759 -6.461 1 97.11 588 ARG A CA 1
ATOM 4657 C C . ARG A 1 588 ? 5.089 -54.988 -7.845 1 97.11 588 ARG A C 1
ATOM 4659 O O . ARG A 1 588 ? 5.151 -54.066 -8.66 1 97.11 588 ARG A O 1
ATOM 4666 N N . ILE A 1 589 ? 5.519 -56.182 -8.06 1 97.92 589 ILE A N 1
ATOM 4667 C CA . ILE A 1 589 ? 6.07 -56.539 -9.363 1 97.92 589 ILE A CA 1
ATOM 4668 C C . ILE A 1 589 ? 5.027 -57.306 -10.172 1 97.92 589 ILE A C 1
ATOM 4670 O O . ILE A 1 589 ? 4.587 -58.384 -9.766 1 97.92 589 ILE A O 1
ATOM 4674 N N . HIS A 1 590 ? 4.704 -56.817 -11.317 1 97.27 590 HIS A N 1
ATOM 4675 C CA . HIS A 1 590 ? 3.658 -57.403 -12.147 1 97.27 590 HIS A CA 1
ATOM 4676 C C . HIS A 1 590 ? 4.247 -58.084 -13.377 1 97.27 590 HIS A C 1
ATOM 4678 O O . HIS A 1 590 ? 4.999 -57.466 -14.134 1 97.27 590 HIS A O 1
ATOM 4684 N N . LEU A 1 591 ? 3.888 -59.279 -13.586 1 97.31 591 LEU A N 1
ATOM 4685 C CA . LEU A 1 591 ? 4.05 -59.946 -14.873 1 97.31 591 LEU A CA 1
ATOM 4686 C C . LEU A 1 591 ? 2.706 -60.108 -15.575 1 97.31 591 LEU A C 1
ATOM 4688 O O . LEU A 1 591 ? 1.704 -60.439 -14.937 1 97.31 591 LEU A O 1
ATOM 4692 N N . TYR A 1 592 ? 2.745 -59.904 -16.796 1 96.34 592 TYR A N 1
ATOM 4693 C CA . TYR A 1 592 ? 1.488 -59.885 -17.535 1 96.34 592 TYR A CA 1
ATOM 4694 C C . TYR A 1 592 ? 1.436 -61.018 -18.553 1 96.34 592 TYR A C 1
ATOM 4696 O O . TYR A 1 592 ? 2.457 -61.644 -18.846 1 96.34 592 TYR A O 1
ATOM 4704 N N . GLU A 1 593 ? 0.204 -61.267 -18.997 1 94.7 593 GLU A N 1
ATOM 4705 C CA . GLU A 1 593 ? -0.066 -62.136 -20.139 1 94.7 593 GLU A CA 1
ATOM 4706 C C . GLU A 1 593 ? -0.729 -61.364 -21.276 1 94.7 593 GLU A C 1
ATOM 4708 O O . GLU A 1 593 ? -1.167 -60.227 -21.088 1 94.7 593 GLU A O 1
ATOM 4713 N N . GLY A 1 594 ? -0.722 -61.904 -22.371 1 88.59 594 GLY A N 1
ATOM 4714 C CA . GLY A 1 594 ? -1.35 -61.27 -23.52 1 88.59 594 GLY A CA 1
ATOM 4715 C C . GLY A 1 594 ? -0.472 -60.222 -24.178 1 88.59 594 GLY A C 1
ATOM 4716 O O . GLY A 1 594 ? 0.736 -60.421 -24.326 1 88.59 594 GLY A O 1
ATOM 4717 N N . ALA A 1 595 ? -1.109 -59.116 -24.594 1 85.96 595 ALA A N 1
ATOM 4718 C CA . ALA A 1 595 ? -0.4 -58.115 -25.388 1 85.96 595 ALA A CA 1
ATOM 4719 C C . ALA A 1 595 ? 0.607 -57.351 -24.534 1 85.96 595 ALA A C 1
ATOM 4721 O O . ALA A 1 595 ? 1.531 -56.728 -25.062 1 85.96 595 ALA A O 1
ATOM 4722 N N . GLN A 1 596 ? 0.506 -57.433 -23.227 1 91.07 596 GLN A N 1
ATOM 4723 C CA . GLN A 1 596 ? 1.406 -56.704 -22.34 1 91.07 596 GLN A CA 1
ATOM 4724 C C . GLN A 1 596 ? 2.455 -57.633 -21.736 1 91.07 596 GLN A C 1
ATOM 4726 O O . GLN A 1 596 ? 3.207 -57.233 -20.844 1 91.07 596 GLN A O 1
ATOM 4731 N N . ALA A 1 597 ? 2.585 -58.794 -22.252 1 93.76 597 ALA A N 1
ATOM 4732 C CA . ALA A 1 597 ? 3.429 -59.835 -21.672 1 93.76 597 ALA A CA 1
ATOM 4733 C C . ALA A 1 597 ? 4.904 -59.449 -21.744 1 93.76 597 ALA A C 1
ATOM 4735 O O . ALA A 1 597 ? 5.722 -59.95 -20.969 1 93.76 597 ALA A O 1
ATOM 4736 N N . ASP A 1 598 ? 5.202 -58.526 -22.598 1 92.69 598 ASP A N 1
ATOM 4737 C CA . ASP A 1 598 ? 6.602 -58.187 -22.833 1 92.69 598 ASP A CA 1
ATOM 4738 C C . ASP A 1 598 ? 7.116 -57.213 -21.776 1 92.69 598 ASP A C 1
ATOM 4740 O O . ASP A 1 598 ? 8.304 -56.884 -21.752 1 92.69 598 ASP A O 1
ATOM 4744 N N . ARG A 1 599 ? 6.302 -56.781 -20.9 1 95.5 599 ARG A N 1
ATOM 4745 C CA . ARG A 1 599 ? 6.685 -55.744 -19.946 1 95.5 599 ARG A CA 1
ATOM 4746 C C . ARG A 1 599 ? 6.512 -56.23 -18.511 1 95.5 599 ARG A C 1
ATOM 4748 O O . ARG A 1 599 ? 5.545 -56.929 -18.199 1 95.5 599 ARG A O 1
ATOM 4755 N N . ILE A 1 600 ? 7.454 -55.866 -17.671 1 97.84 600 ILE A N 1
ATOM 4756 C CA . ILE A 1 600 ? 7.373 -56.06 -16.227 1 97.84 600 ILE A CA 1
ATOM 4757 C C . ILE A 1 600 ? 7.21 -54.709 -15.534 1 97.84 600 ILE A C 1
ATOM 4759 O O . ILE A 1 600 ? 8.006 -53.793 -15.751 1 97.84 600 ILE A O 1
ATOM 4763 N N . ASP A 1 601 ? 6.199 -54.578 -14.723 1 97.75 601 ASP A N 1
ATOM 4764 C CA . ASP A 1 601 ? 6.009 -53.326 -13.997 1 97.75 601 ASP A CA 1
ATOM 4765 C C . ASP A 1 601 ? 6.428 -53.47 -12.536 1 97.75 601 ASP A C 1
ATOM 4767 O O . ASP A 1 601 ? 6.075 -54.45 -11.877 1 97.75 601 ASP A O 1
ATOM 4771 N N . PHE A 1 602 ? 7.259 -52.517 -12.088 1 98.41 602 PHE A N 1
ATOM 4772 C CA . PHE A 1 602 ? 7.582 -52.337 -10.677 1 98.41 602 PHE A CA 1
ATOM 4773 C C . PHE A 1 602 ? 6.818 -51.155 -10.093 1 98.41 602 PHE A C 1
ATOM 4775 O O . PHE A 1 602 ? 7.255 -50.008 -10.21 1 98.41 602 PHE A O 1
ATOM 4782 N N . GLU A 1 603 ? 5.705 -51.422 -9.512 1 96.96 603 GLU A N 1
ATOM 4783 C CA . GLU A 1 603 ? 4.903 -50.392 -8.857 1 96.96 603 GLU A CA 1
ATOM 4784 C C . GLU A 1 603 ? 5.348 -50.182 -7.413 1 96.96 603 GLU A C 1
ATOM 4786 O O . GLU A 1 603 ? 5.443 -51.138 -6.641 1 96.96 603 GLU A O 1
ATOM 4791 N N . ASN A 1 604 ? 5.581 -48.907 -7.068 1 97.52 604 ASN A N 1
ATOM 4792 C CA . ASN A 1 604 ? 6.108 -48.612 -5.74 1 97.52 604 ASN A CA 1
ATOM 4793 C C . ASN A 1 604 ? 5.211 -47.635 -4.985 1 97.52 604 ASN A C 1
ATOM 4795 O O . ASN A 1 604 ? 4.693 -46.683 -5.57 1 97.52 604 ASN A O 1
ATOM 4799 N N . GLU A 1 605 ? 4.947 -47.892 -3.778 1 96.03 605 GLU A N 1
ATOM 4800 C CA . GLU A 1 605 ? 4.379 -46.993 -2.778 1 96.03 605 GLU A CA 1
ATOM 4801 C C . GLU A 1 605 ? 5.336 -46.798 -1.605 1 96.03 605 GLU A C 1
ATOM 4803 O O . GLU A 1 605 ? 5.718 -47.764 -0.941 1 96.03 605 GLU A O 1
ATOM 4808 N N . VAL A 1 606 ? 5.753 -45.581 -1.402 1 97.35 606 VAL A N 1
ATOM 4809 C CA . VAL A 1 606 ? 6.772 -45.319 -0.392 1 97.35 606 VAL A CA 1
ATOM 4810 C C . VAL A 1 606 ? 6.305 -44.2 0.537 1 97.35 606 VAL A C 1
ATOM 4812 O O . VAL A 1 606 ? 5.932 -43.118 0.076 1 97.35 606 VAL A O 1
ATOM 4815 N N . ASP A 1 607 ? 6.184 -44.414 1.801 1 95.88 607 ASP A N 1
ATOM 4816 C CA . ASP A 1 607 ? 6.148 -43.348 2.797 1 95.88 607 ASP A CA 1
ATOM 4817 C C . ASP A 1 607 ? 7.557 -42.955 3.232 1 95.88 607 ASP A C 1
ATOM 4819 O O . ASP A 1 607 ? 8.113 -43.545 4.161 1 95.88 607 ASP A O 1
ATOM 4823 N N . TRP A 1 608 ? 8.114 -42.012 2.557 1 96.99 608 TRP A N 1
ATOM 4824 C CA . TRP A 1 608 ? 9.521 -41.643 2.669 1 96.99 608 TRP A CA 1
ATOM 4825 C C . TRP A 1 608 ? 9.757 -40.753 3.884 1 96.99 608 TRP A C 1
ATOM 4827 O O . TRP A 1 608 ? 9.171 -39.673 3.993 1 96.99 608 TRP A O 1
ATOM 4837 N N . ARG A 1 609 ? 10.618 -41.163 4.83 1 93.73 609 ARG A N 1
ATOM 4838 C CA . ARG A 1 609 ? 10.915 -40.427 6.054 1 93.73 609 ARG A CA 1
ATOM 4839 C C . ARG A 1 609 ? 12.397 -40.516 6.401 1 93.73 609 ARG A C 1
ATOM 4841 O O . ARG A 1 609 ? 12.773 -40.417 7.571 1 93.73 609 ARG A O 1
ATOM 4848 N N . SER A 1 610 ? 13.204 -40.77 5.396 1 93.91 610 SER A N 1
ATOM 4849 C CA . SER A 1 610 ? 14.63 -40.961 5.645 1 93.91 610 SER A CA 1
ATOM 4850 C C . SER A 1 610 ? 15.421 -39.699 5.32 1 93.91 610 SER A C 1
ATOM 4852 O O . SER A 1 610 ? 15.279 -39.133 4.234 1 93.91 610 SER A O 1
ATOM 4854 N N . LEU A 1 611 ? 16.205 -39.3 6.264 1 91.26 611 LEU A N 1
ATOM 4855 C CA . LEU A 1 611 ? 17.058 -38.128 6.099 1 91.26 611 LEU A CA 1
ATOM 4856 C C . LEU A 1 611 ? 18.397 -38.513 5.481 1 91.26 611 LEU A C 1
ATOM 4858 O O . LEU A 1 611 ? 18.876 -39.632 5.673 1 91.26 611 LEU A O 1
ATOM 4862 N N . ASN A 1 612 ? 19.015 -37.629 4.748 1 93.65 612 ASN A N 1
ATOM 4863 C CA . ASN A 1 612 ? 20.35 -37.8 4.185 1 93.65 612 ASN A CA 1
ATOM 4864 C C . ASN A 1 612 ? 20.439 -39.057 3.325 1 93.65 612 ASN A C 1
ATOM 4866 O O . ASN A 1 612 ? 21.334 -39.882 3.515 1 93.65 612 ASN A O 1
ATOM 4870 N N . ALA A 1 613 ? 19.427 -39.158 2.508 1 95.72 613 ALA A N 1
ATOM 4871 C CA . ALA A 1 613 ? 19.313 -40.439 1.816 1 95.72 613 ALA A CA 1
ATOM 4872 C C . ALA A 1 613 ? 18.873 -40.243 0.368 1 95.72 613 ALA A C 1
ATOM 4874 O O . ALA A 1 613 ? 18.073 -39.353 0.071 1 95.72 613 ALA A O 1
ATOM 4875 N N . LEU A 1 614 ? 19.406 -40.993 -0.466 1 97.28 614 LEU A N 1
ATOM 4876 C CA . LEU A 1 614 ? 19.026 -41.114 -1.869 1 97.28 614 LEU A CA 1
ATOM 4877 C C . LEU A 1 614 ? 18.605 -42.543 -2.197 1 97.28 614 LEU A C 1
ATOM 4879 O O . LEU A 1 614 ? 19.419 -43.466 -2.126 1 97.28 614 LEU A O 1
ATOM 4883 N N . LEU A 1 615 ? 17.306 -42.707 -2.439 1 98.11 615 LEU A N 1
ATOM 4884 C CA . LEU A 1 615 ? 16.777 -44.009 -2.831 1 98.11 615 LEU A CA 1
ATOM 4885 C C . LEU A 1 615 ? 16.931 -44.228 -4.333 1 98.11 615 LEU A C 1
ATOM 4887 O O . LEU A 1 615 ? 16.551 -43.369 -5.132 1 98.11 615 LEU A O 1
ATOM 4891 N N . LYS A 1 616 ? 17.474 -45.424 -4.769 1 98.31 616 LYS A N 1
ATOM 4892 C CA . LYS A 1 616 ? 17.621 -45.748 -6.185 1 98.31 616 LYS A CA 1
ATOM 4893 C C . LYS A 1 616 ? 17.191 -47.185 -6.468 1 98.31 616 LYS A C 1
ATOM 4895 O O . LYS A 1 616 ? 17.243 -48.04 -5.581 1 98.31 616 LYS A O 1
ATOM 4900 N N . ALA A 1 617 ? 16.721 -47.448 -7.672 1 98.57 617 ALA A N 1
ATOM 4901 C CA . ALA A 1 617 ? 16.598 -48.797 -8.218 1 98.57 617 ALA A CA 1
ATOM 4902 C C . ALA A 1 617 ? 17.844 -49.183 -9.011 1 98.57 617 ALA A C 1
ATOM 4904 O O . ALA A 1 617 ? 18.256 -48.461 -9.922 1 98.57 617 ALA A O 1
ATOM 4905 N N . GLU A 1 618 ? 18.446 -50.255 -8.647 1 98.45 618 GLU A N 1
ATOM 4906 C CA . GLU A 1 618 ? 19.687 -50.711 -9.267 1 98.45 618 GLU A CA 1
ATOM 4907 C C . GLU A 1 618 ? 19.443 -51.918 -10.169 1 98.45 618 GLU A C 1
ATOM 4909 O O . GLU A 1 618 ? 18.834 -52.903 -9.746 1 98.45 618 GLU A O 1
ATOM 4914 N N . PHE A 1 619 ? 20.003 -51.889 -11.404 1 98.58 619 PHE A N 1
ATOM 4915 C CA . PHE A 1 619 ? 19.809 -52.94 -12.397 1 98.58 619 PHE A CA 1
ATOM 4916 C C . PHE A 1 619 ? 21.148 -53.464 -12.9 1 98.58 619 PHE A C 1
ATOM 4918 O O . PHE A 1 619 ? 21.616 -53.064 -13.968 1 98.58 619 PHE A O 1
ATOM 4925 N N . PRO A 1 620 ? 21.768 -54.344 -12.159 1 98.17 620 PRO A N 1
ATOM 4926 C CA . PRO A 1 620 ? 22.905 -55.075 -12.725 1 98.17 620 PRO A CA 1
ATOM 4927 C C . PRO A 1 620 ? 22.478 -56.14 -13.733 1 98.17 620 PRO A C 1
ATOM 4929 O O . PRO A 1 620 ? 21.951 -57.186 -13.345 1 98.17 620 PRO A O 1
ATOM 4932 N N . LEU A 1 621 ? 22.765 -55.978 -14.966 1 98.19 621 LEU A N 1
ATOM 4933 C CA . LEU A 1 621 ? 22.198 -56.792 -16.035 1 98.19 621 LEU A CA 1
ATOM 4934 C C . LEU A 1 621 ? 23.261 -57.693 -16.655 1 98.19 621 LEU A C 1
ATOM 4936 O O . LEU A 1 621 ? 24.459 -57.454 -16.486 1 98.19 621 LEU A O 1
ATOM 4940 N N . SER A 1 622 ? 22.783 -58.667 -17.362 1 96.06 622 SER A N 1
ATOM 4941 C CA . SER A 1 622 ? 23.671 -59.616 -18.025 1 96.06 622 SER A CA 1
ATOM 4942 C C . SER A 1 622 ? 24.167 -59.069 -19.36 1 96.06 622 SER A C 1
ATOM 4944 O O . SER A 1 622 ? 24.974 -59.709 -20.037 1 96.06 622 SER A O 1
ATOM 4946 N N . VAL A 1 623 ? 23.752 -57.939 -19.733 1 96.48 623 VAL A N 1
ATOM 4947 C CA . VAL A 1 623 ? 24.237 -57.235 -20.916 1 96.48 623 VAL A CA 1
ATOM 4948 C C . VAL A 1 623 ? 25.179 -56.108 -20.497 1 96.48 623 VAL A C 1
ATOM 4950 O O . VAL A 1 623 ? 25.081 -55.591 -19.381 1 96.48 623 VAL A O 1
ATOM 4953 N N . ALA A 1 624 ? 26.063 -55.774 -21.421 1 96.88 624 ALA A N 1
ATOM 4954 C CA . ALA A 1 624 ? 27.059 -54.764 -21.074 1 96.88 624 ALA A CA 1
ATOM 4955 C C . ALA A 1 624 ? 27.416 -53.907 -22.285 1 96.88 624 ALA A C 1
ATOM 4957 O O . ALA A 1 624 ? 27.531 -54.416 -23.402 1 96.88 624 ALA A O 1
ATOM 4958 N N . ASN A 1 625 ? 27.462 -52.714 -22.041 1 97.28 625 ASN A N 1
ATOM 4959 C CA . ASN A 1 625 ? 27.891 -51.714 -23.013 1 97.28 625 ASN A CA 1
ATOM 4960 C C . ASN A 1 625 ? 28.421 -50.458 -22.328 1 97.28 625 ASN A C 1
ATOM 4962 O O . ASN A 1 625 ? 27.902 -50.046 -21.289 1 97.28 625 ASN A O 1
ATOM 4966 N N . ALA A 1 626 ? 29.445 -49.917 -22.925 1 96.19 626 ALA A N 1
ATOM 4967 C CA . ALA A 1 626 ? 30.018 -48.706 -22.344 1 96.19 626 ALA A CA 1
ATOM 4968 C C . ALA A 1 626 ? 29.027 -47.547 -22.404 1 96.19 626 ALA A C 1
ATOM 4970 O O . ALA A 1 626 ? 29.065 -46.645 -21.564 1 96.19 626 ALA A O 1
ATOM 4971 N N . GLU A 1 627 ? 28.174 -47.577 -23.381 1 96.57 627 GLU A N 1
ATOM 4972 C CA . GLU A 1 627 ? 27.182 -46.519 -23.544 1 96.57 627 GLU A CA 1
ATOM 4973 C C . GLU A 1 627 ? 25.765 -47.06 -23.377 1 96.57 627 GLU A C 1
ATOM 4975 O O . GLU A 1 627 ? 25.493 -48.216 -23.709 1 96.57 627 GLU A O 1
ATOM 4980 N N . ALA A 1 628 ? 24.928 -46.282 -22.803 1 97.49 628 ALA A N 1
ATOM 4981 C CA . ALA A 1 628 ? 23.484 -46.503 -22.797 1 97.49 628 ALA A CA 1
ATOM 4982 C C . ALA A 1 628 ? 22.757 -45.398 -23.558 1 97.49 628 ALA A C 1
ATOM 4984 O O . ALA A 1 628 ? 23.31 -44.317 -23.774 1 97.49 628 ALA A O 1
ATOM 4985 N N . THR A 1 629 ? 21.574 -45.664 -24.085 1 97.06 629 THR A N 1
ATOM 4986 C CA . THR A 1 629 ? 20.767 -44.708 -24.833 1 97.06 629 THR A CA 1
ATOM 4987 C C . THR A 1 629 ? 19.659 -44.132 -23.956 1 97.06 629 THR A C 1
ATOM 4989 O O . THR A 1 629 ? 18.907 -44.878 -23.326 1 97.06 629 THR A O 1
ATOM 4992 N N . TYR A 1 630 ? 19.594 -42.818 -23.909 1 97.47 630 TYR A N 1
ATOM 4993 C CA . TYR A 1 630 ? 18.648 -42.115 -23.05 1 97.47 630 TYR A CA 1
ATOM 4994 C C . TYR A 1 630 ? 17.646 -41.319 -23.879 1 97.47 630 TYR A C 1
ATOM 4996 O O . TYR A 1 630 ? 18.022 -40.65 -24.844 1 97.47 630 TYR A O 1
ATOM 5004 N N . ASP A 1 631 ? 16.407 -41.372 -23.456 1 97.02 631 ASP A N 1
ATOM 5005 C CA . ASP A 1 631 ? 15.34 -40.577 -24.057 1 97.02 631 ASP A CA 1
ATOM 5006 C C . ASP A 1 631 ? 15.479 -39.102 -23.686 1 97.02 631 ASP A C 1
ATOM 5008 O O . ASP A 1 631 ? 15.586 -38.761 -22.506 1 97.02 631 ASP A O 1
ATOM 5012 N N . ILE A 1 632 ? 15.439 -38.263 -24.671 1 96.41 632 ILE A N 1
ATOM 5013 C CA . ILE A 1 632 ? 15.529 -36.845 -24.338 1 96.41 632 ILE A CA 1
ATOM 5014 C C . ILE A 1 632 ? 14.274 -36.121 -24.818 1 96.41 632 ILE A C 1
ATOM 5016 O O . ILE A 1 632 ? 14.3 -34.911 -25.055 1 96.41 632 ILE A O 1
ATOM 5020 N N . GLY A 1 633 ? 13.099 -36.878 -25.01 1 93.84 633 GLY A N 1
ATOM 5021 C CA . GLY A 1 633 ? 11.804 -36.318 -25.362 1 93.84 633 GLY A CA 1
ATOM 5022 C C . GLY A 1 633 ? 11.567 -36.26 -26.859 1 93.84 633 GLY A C 1
ATOM 5023 O O . GLY A 1 633 ? 10.544 -36.744 -27.35 1 93.84 633 GLY A O 1
ATOM 5024 N N . LEU A 1 634 ? 12.488 -35.594 -27.605 1 95.21 634 LEU A N 1
ATOM 5025 C CA . LEU A 1 634 ? 12.535 -35.572 -29.063 1 95.21 634 LEU A CA 1
ATOM 5026 C C . LEU A 1 634 ? 13.795 -36.262 -29.577 1 95.21 634 LEU A C 1
ATOM 5028 O O . LEU A 1 634 ? 14.789 -35.6 -29.883 1 95.21 634 LEU A O 1
ATOM 5032 N N . GLY A 1 635 ? 13.735 -37.592 -29.493 1 93.06 635 GLY A N 1
ATOM 5033 C CA . GLY A 1 635 ? 14.891 -38.387 -29.877 1 93.06 635 GLY A CA 1
ATOM 5034 C C . GLY A 1 635 ? 15.641 -38.96 -28.69 1 93.06 635 GLY A C 1
ATOM 5035 O O . GLY A 1 635 ? 15.079 -39.099 -27.601 1 93.06 635 GLY A O 1
ATOM 5036 N N . SER A 1 636 ? 16.893 -39.384 -28.915 1 94.95 636 SER A N 1
ATOM 5037 C CA . SER A 1 636 ? 17.686 -40.025 -27.871 1 94.95 636 SER A CA 1
ATOM 5038 C C . SER A 1 636 ? 19.162 -39.662 -27.997 1 94.95 636 SER A C 1
ATOM 5040 O O . SER A 1 636 ? 19.592 -39.138 -29.027 1 94.95 636 SER A O 1
ATOM 5042 N N . VAL A 1 637 ? 19.86 -39.857 -26.978 1 95.61 637 VAL A N 1
ATOM 5043 C CA . VAL A 1 637 ? 21.295 -39.593 -26.941 1 95.61 637 VAL A CA 1
ATOM 5044 C C . VAL A 1 637 ? 22.014 -40.745 -26.243 1 95.61 637 VAL A C 1
ATOM 5046 O O . VAL A 1 637 ? 21.443 -41.405 -25.372 1 95.61 637 VAL A O 1
ATOM 5049 N N . ARG A 1 638 ? 23.196 -41.03 -26.625 1 95.62 638 ARG A N 1
ATOM 5050 C CA . ARG A 1 638 ? 24.033 -42.033 -25.975 1 95.62 638 ARG A CA 1
ATOM 5051 C C . ARG A 1 638 ? 25.005 -41.383 -24.996 1 95.62 638 ARG A C 1
ATOM 5053 O O . ARG A 1 638 ? 25.59 -40.34 -25.294 1 95.62 638 ARG A O 1
ATOM 5060 N N . ARG A 1 639 ? 25.016 -41.928 -23.853 1 96.83 639 ARG A N 1
ATOM 5061 C CA . ARG A 1 639 ? 25.94 -41.456 -22.828 1 96.83 639 ARG A CA 1
ATOM 5062 C C . ARG A 1 639 ? 26.74 -42.612 -22.236 1 96.83 639 ARG A C 1
ATOM 5064 O O . ARG A 1 639 ? 26.249 -43.741 -22.165 1 96.83 639 ARG A O 1
ATOM 5071 N N . GLY A 1 640 ? 27.983 -42.322 -21.709 1 96.09 640 GLY A N 1
ATOM 5072 C CA . GLY A 1 640 ? 28.862 -43.338 -21.152 1 96.09 640 GLY A CA 1
ATOM 5073 C C . GLY A 1 640 ? 28.686 -43.524 -19.656 1 96.09 640 GLY A C 1
ATOM 5074 O O . GLY A 1 640 ? 27.759 -42.972 -19.061 1 96.09 640 GLY A O 1
ATOM 5075 N N . ASN A 1 641 ? 29.608 -44.383 -19.13 1 97.01 641 ASN A N 1
ATOM 5076 C CA . ASN A 1 641 ? 29.651 -44.587 -17.686 1 97.01 641 ASN A CA 1
ATOM 5077 C C . ASN A 1 641 ? 29.96 -43.29 -16.945 1 97.01 641 ASN A C 1
ATOM 5079 O O . ASN A 1 641 ? 30.434 -42.324 -17.547 1 97.01 641 ASN A O 1
ATOM 5083 N N . ASN A 1 642 ? 29.715 -43.279 -15.61 1 96.11 642 ASN A N 1
ATOM 5084 C CA . ASN A 1 642 ? 29.893 -42.112 -14.752 1 96.11 642 ASN A CA 1
ATOM 5085 C C . ASN A 1 642 ? 31.297 -41.527 -14.886 1 96.11 642 ASN A C 1
ATOM 5087 O O . ASN A 1 642 ? 32.288 -42.251 -14.781 1 96.11 642 ASN A O 1
ATOM 5091 N N . ARG A 1 643 ? 31.321 -40.266 -15.158 1 94.13 643 ARG A N 1
ATOM 5092 C CA . ARG A 1 643 ? 32.548 -39.477 -15.146 1 94.13 643 ARG A CA 1
ATOM 5093 C C . ARG A 1 643 ? 32.435 -38.301 -14.182 1 94.13 643 ARG A C 1
ATOM 5095 O O . ARG A 1 643 ? 31.359 -38.037 -13.641 1 94.13 643 ARG A O 1
ATOM 5102 N N . ASP A 1 644 ? 33.551 -37.645 -14.049 1 90.28 644 ASP A N 1
ATOM 5103 C CA . ASP A 1 644 ? 33.569 -36.546 -13.088 1 90.28 644 ASP A CA 1
ATOM 5104 C C . ASP A 1 644 ? 32.651 -35.411 -13.534 1 90.28 644 ASP A C 1
ATOM 5106 O O . ASP A 1 644 ? 32.077 -34.706 -12.701 1 90.28 644 ASP A O 1
ATOM 5110 N N . ASN A 1 645 ? 32.49 -35.318 -14.802 1 90.16 645 ASN A N 1
ATOM 5111 C CA . ASN A 1 645 ? 31.697 -34.21 -15.325 1 90.16 645 ASN A CA 1
ATOM 5112 C C . ASN A 1 645 ? 30.342 -34.685 -15.84 1 90.16 645 ASN A C 1
ATOM 5114 O O . ASN A 1 645 ? 29.583 -33.904 -16.416 1 90.16 645 ASN A O 1
ATOM 5118 N N . SER A 1 646 ? 30.04 -35.997 -15.683 1 92.38 646 SER A N 1
ATOM 5119 C CA . SER A 1 646 ? 28.785 -36.59 -16.133 1 92.38 646 SER A CA 1
ATOM 5120 C C . SER A 1 646 ? 28.482 -37.881 -15.381 1 92.38 646 SER A C 1
ATOM 5122 O O . SER A 1 646 ? 29.037 -38.935 -15.698 1 92.38 646 SER A O 1
ATOM 5124 N N . PHE A 1 647 ? 27.683 -37.881 -14.381 1 95.06 647 PHE A N 1
ATOM 5125 C CA . PHE A 1 647 ? 27.433 -39.044 -13.537 1 95.06 647 PHE A CA 1
ATOM 5126 C C . PHE A 1 647 ? 25.964 -39.115 -13.136 1 95.06 647 PHE A C 1
ATOM 5128 O O . PHE A 1 647 ? 25.451 -40.193 -12.83 1 95.06 647 PHE A O 1
ATOM 5135 N N . GLU A 1 648 ? 25.233 -38.185 -12.834 1 95.24 648 GLU A N 1
ATOM 5136 C CA . GLU A 1 648 ? 23.788 -38.086 -12.65 1 95.24 648 GLU A CA 1
ATOM 5137 C C . GLU A 1 648 ? 23.133 -37.343 -13.811 1 95.24 648 GLU A C 1
ATOM 5139 O O . GLU A 1 648 ? 23.022 -36.115 -13.784 1 95.24 648 GLU A O 1
ATOM 5144 N N . VAL A 1 649 ? 22.619 -38.211 -14.787 1 96.25 649 VAL A N 1
ATOM 5145 C CA . VAL A 1 649 ? 22.103 -37.642 -16.028 1 96.25 649 VAL A CA 1
ATOM 5146 C C . VAL A 1 649 ? 20.591 -37.841 -16.098 1 96.25 649 VAL A C 1
ATOM 5148 O O . VAL A 1 649 ? 19.997 -38.455 -15.208 1 96.25 649 VAL A O 1
ATOM 5151 N N . TYR A 1 650 ? 19.971 -37.23 -17.05 1 96.37 650 TYR A N 1
ATOM 5152 C CA . TYR A 1 650 ? 18.516 -37.307 -17.112 1 96.37 650 TYR A CA 1
ATOM 5153 C C . TYR A 1 650 ? 18.064 -38.164 -18.289 1 96.37 650 TYR A C 1
ATOM 5155 O O . TYR A 1 650 ? 18.791 -38.307 -19.275 1 96.37 650 TYR A O 1
ATOM 5163 N N . ALA A 1 651 ? 16.889 -38.711 -18.179 1 97.58 651 ALA A N 1
ATOM 5164 C CA . ALA A 1 651 ? 16.087 -39.289 -19.254 1 97.58 651 ALA A CA 1
ATOM 5165 C C . ALA A 1 651 ? 14.603 -39 -19.048 1 97.58 651 ALA A C 1
ATOM 5167 O O . ALA A 1 651 ? 14.124 -38.962 -17.912 1 97.58 651 ALA A O 1
ATOM 5168 N N . HIS A 1 652 ? 13.924 -38.82 -20.058 1 96.84 652 HIS A N 1
ATOM 5169 C CA . HIS A 1 652 ? 12.493 -38.563 -19.954 1 96.84 652 HIS A CA 1
ATOM 5170 C C . HIS A 1 652 ? 11.728 -39.837 -19.61 1 96.84 652 HIS A C 1
ATOM 5172 O O . HIS A 1 652 ? 11.666 -40.234 -18.445 1 96.84 652 HIS A O 1
ATOM 5178 N N . GLU A 1 653 ? 11.451 -40.641 -20.611 1 97.42 653 GLU A N 1
ATOM 5179 C CA . GLU A 1 653 ? 10.502 -41.702 -20.286 1 97.42 653 GLU A CA 1
ATOM 5180 C C . GLU A 1 653 ? 11.154 -43.077 -20.397 1 97.42 653 GLU A C 1
ATOM 5182 O O . GLU A 1 653 ? 10.592 -44.075 -19.94 1 97.42 653 GLU A O 1
ATOM 5187 N N . TRP A 1 654 ? 12.43 -43.157 -20.95 1 97.46 654 TRP A N 1
ATOM 5188 C CA . TRP A 1 654 ? 13.028 -44.483 -21.057 1 97.46 654 TRP A CA 1
ATOM 5189 C C . TRP A 1 654 ? 14.546 -44.389 -21.172 1 97.46 654 TRP A C 1
ATOM 5191 O O . TRP A 1 654 ? 15.084 -43.332 -21.51 1 97.46 654 TRP A O 1
ATOM 5201 N N . THR A 1 655 ? 15.223 -45.409 -20.829 1 98.16 655 THR A N 1
ATOM 5202 C CA . THR A 1 655 ? 16.651 -45.663 -20.98 1 98.16 655 THR A CA 1
ATOM 5203 C C . THR A 1 655 ? 16.898 -47.087 -21.469 1 98.16 655 THR A C 1
ATOM 5205 O O . THR A 1 655 ? 16.208 -48.02 -21.054 1 98.16 655 THR A O 1
ATOM 5208 N N . ASP A 1 656 ? 17.902 -47.26 -22.332 1 97.74 656 ASP A N 1
ATOM 5209 C CA . ASP A 1 656 ? 18.139 -48.577 -22.917 1 97.74 656 ASP A CA 1
ATOM 5210 C C . ASP A 1 656 ? 19.616 -48.954 -22.841 1 97.74 656 ASP A C 1
ATOM 5212 O O . ASP A 1 656 ? 20.488 -48.13 -23.125 1 97.74 656 ASP A O 1
ATOM 5216 N N . LEU A 1 657 ? 19.841 -50.156 -22.399 1 97.82 657 LEU A N 1
ATOM 5217 C CA . LEU A 1 657 ? 21.175 -50.746 -22.45 1 97.82 657 LEU A CA 1
ATOM 5218 C C . LEU A 1 657 ? 21.207 -51.936 -23.403 1 97.82 657 LEU A C 1
ATOM 5220 O O . LEU A 1 657 ? 20.852 -53.053 -23.02 1 97.82 657 LEU A O 1
ATOM 5224 N N . THR A 1 658 ? 21.606 -51.736 -24.622 1 96.45 658 THR A N 1
ATOM 5225 C CA . THR A 1 658 ? 21.817 -52.784 -25.615 1 96.45 658 THR A CA 1
ATOM 5226 C C . THR A 1 658 ? 23.241 -53.326 -25.535 1 96.45 658 THR A C 1
ATOM 5228 O O . THR A 1 658 ? 24.203 -52.556 -25.489 1 96.45 658 THR A O 1
ATOM 5231 N N . ASP A 1 659 ? 23.356 -54.627 -25.537 1 95.59 659 ASP A N 1
ATOM 5232 C CA . ASP A 1 659 ? 24.664 -55.267 -25.438 1 95.59 659 ASP A CA 1
ATOM 5233 C C . ASP A 1 659 ? 25.591 -54.801 -26.558 1 95.59 659 ASP A C 1
ATOM 5235 O O . ASP A 1 659 ? 25.134 -54.495 -27.662 1 95.59 659 ASP A O 1
ATOM 5239 N N . ARG A 1 660 ? 26.852 -54.828 -26.305 1 94.03 660 ARG A N 1
ATOM 5240 C CA . ARG A 1 660 ? 27.859 -54.405 -27.273 1 94.03 660 ARG A CA 1
ATOM 5241 C C . ARG A 1 660 ? 27.736 -55.196 -28.572 1 94.03 660 ARG A C 1
ATOM 5243 O O . ARG A 1 660 ? 28.015 -54.672 -29.652 1 94.03 660 ARG A O 1
ATOM 5250 N N . LYS A 1 661 ? 27.186 -56.48 -28.463 1 93.18 661 LYS A N 1
ATOM 5251 C CA . LYS A 1 661 ? 27.036 -57.34 -29.633 1 93.18 661 LYS A CA 1
ATOM 5252 C C . LYS A 1 661 ? 25.786 -56.973 -30.428 1 93.18 661 LYS A C 1
ATOM 5254 O O . LYS A 1 661 ? 25.638 -57.377 -31.584 1 93.18 661 LYS A O 1
ATOM 5259 N N . GLY A 1 662 ? 24.914 -56.238 -29.822 1 91.45 662 GLY A N 1
ATOM 5260 C CA . GLY A 1 662 ? 23.725 -55.758 -30.507 1 91.45 662 GLY A CA 1
ATOM 5261 C C . GLY A 1 662 ? 22.649 -56.818 -30.65 1 91.45 662 GLY A C 1
ATOM 5262 O O . GLY A 1 662 ? 21.642 -56.601 -31.327 1 91.45 662 GLY A O 1
ATOM 5263 N N . ASP A 1 663 ? 22.814 -57.938 -30.053 1 92.08 663 ASP A N 1
ATOM 5264 C CA . ASP A 1 663 ? 21.894 -59.05 -30.272 1 92.08 663 ASP A CA 1
ATOM 5265 C C . ASP A 1 663 ? 20.765 -59.039 -29.244 1 92.08 663 ASP A C 1
ATOM 5267 O O . ASP A 1 663 ? 19.734 -59.686 -29.44 1 92.08 663 ASP A O 1
ATOM 5271 N N . TYR A 1 664 ? 21.004 -58.351 -28.138 1 94.92 664 TYR A N 1
ATOM 5272 C CA . TYR A 1 664 ? 20.003 -58.303 -27.078 1 94.92 664 TYR A CA 1
ATOM 5273 C C . TYR A 1 664 ? 20.154 -57.038 -26.242 1 94.92 664 TYR A C 1
ATOM 5275 O O . TYR A 1 664 ? 21.244 -56.468 -26.158 1 94.92 664 TYR A O 1
ATOM 5283 N N . GLY A 1 665 ? 19.055 -56.554 -25.687 1 96.06 665 GLY A N 1
ATOM 5284 C CA . GLY A 1 665 ? 19.08 -55.387 -24.819 1 96.06 665 GLY A CA 1
ATOM 5285 C C . GLY A 1 665 ? 17.948 -55.37 -23.809 1 96.06 665 GLY A C 1
ATOM 5286 O O . GLY A 1 665 ? 17.062 -56.225 -23.848 1 96.06 665 GLY A O 1
ATOM 5287 N N . VAL A 1 666 ? 18.056 -54.45 -22.826 1 97.29 666 VAL A N 1
ATOM 5288 C CA . VAL A 1 666 ? 17.035 -54.212 -21.811 1 97.29 666 VAL A CA 1
ATOM 5289 C C . VAL A 1 666 ? 16.65 -52.734 -21.801 1 97.29 666 VAL A C 1
ATOM 5291 O O . VAL A 1 666 ? 17.515 -51.862 -21.691 1 97.29 666 VAL A O 1
ATOM 5294 N N . THR A 1 667 ? 15.378 -52.466 -21.977 1 97.52 667 THR A N 1
ATOM 5295 C CA . THR A 1 667 ? 14.835 -51.115 -21.884 1 97.52 667 THR A CA 1
ATOM 5296 C C . THR A 1 667 ? 14.123 -50.909 -20.55 1 97.52 667 THR A C 1
ATOM 5298 O O . THR A 1 667 ? 13.288 -51.725 -20.154 1 97.52 667 THR A O 1
ATOM 5301 N N . LEU A 1 668 ? 14.481 -49.835 -19.879 1 98.21 668 LEU A N 1
ATOM 5302 C CA . LEU A 1 668 ? 13.826 -49.43 -18.64 1 98.21 668 LEU A CA 1
ATOM 5303 C C . LEU A 1 668 ? 12.939 -48.21 -18.868 1 98.21 668 LEU A C 1
ATOM 5305 O O . LEU A 1 668 ? 13.372 -47.228 -19.477 1 98.21 668 LEU A O 1
ATOM 5309 N N . LEU A 1 669 ? 11.704 -48.259 -18.436 1 98.17 669 LEU A N 1
ATOM 5310 C CA . LEU A 1 669 ? 10.726 -47.182 -18.551 1 98.17 669 LEU A CA 1
ATOM 5311 C C . LEU A 1 669 ? 10.417 -46.581 -17.184 1 98.17 669 LEU A C 1
ATOM 5313 O O . LEU A 1 669 ? 10.642 -47.221 -16.154 1 98.17 669 LEU A O 1
ATOM 5317 N N . ASN A 1 670 ? 9.949 -45.322 -17.216 1 98.03 670 ASN A N 1
ATOM 5318 C CA . ASN A 1 670 ? 9.52 -44.689 -15.974 1 98.03 670 ASN A CA 1
ATOM 5319 C C . ASN A 1 670 ? 8.33 -43.761 -16.2 1 98.03 670 ASN A C 1
ATOM 5321 O O . ASN A 1 670 ? 8.064 -43.35 -17.331 1 98.03 670 ASN A O 1
ATOM 5325 N N . ASP A 1 671 ? 7.645 -43.406 -15.128 1 97.11 671 ASP A N 1
ATOM 5326 C CA . ASP A 1 671 ? 6.442 -42.593 -15.284 1 97.11 671 ASP A CA 1
ATOM 5327 C C . ASP A 1 671 ? 6.624 -41.216 -14.649 1 97.11 671 ASP A C 1
ATOM 5329 O O . ASP A 1 671 ? 5.743 -40.359 -14.751 1 97.11 671 ASP A O 1
ATOM 5333 N N . SER A 1 672 ? 7.749 -40.959 -14.011 1 96.25 672 SER A N 1
ATOM 5334 C CA . SER A 1 672 ? 7.914 -39.609 -13.482 1 96.25 672 SER A CA 1
ATOM 5335 C C . SER A 1 672 ? 9.289 -39.428 -12.849 1 96.25 672 SER A C 1
ATOM 5337 O O . SER A 1 672 ? 9.482 -38.541 -12.015 1 96.25 672 SER A O 1
ATOM 5339 N N . ARG A 1 673 ? 10.183 -40.301 -13.08 1 97.14 673 ARG A N 1
ATOM 5340 C CA . ARG A 1 673 ? 11.547 -40.226 -12.565 1 97.14 673 ARG A CA 1
ATOM 5341 C C . ARG A 1 673 ? 12.536 -39.905 -13.681 1 97.14 673 ARG A C 1
ATOM 5343 O O . ARG A 1 673 ? 12.559 -40.581 -14.711 1 97.14 673 ARG A O 1
ATOM 5350 N N . TYR A 1 674 ? 13.429 -38.933 -13.417 1 97.57 674 TYR A N 1
ATOM 5351 C CA . TYR A 1 674 ? 14.236 -38.426 -14.522 1 97.57 674 TYR A CA 1
ATOM 5352 C C . TYR A 1 674 ? 15.714 -38.719 -14.296 1 97.57 674 TYR A C 1
ATOM 5354 O O . TYR A 1 674 ? 16.509 -38.698 -15.24 1 97.57 674 TYR A O 1
ATOM 5362 N N . GLY A 1 675 ? 16.159 -38.986 -13.087 1 97.57 675 GLY A N 1
ATOM 5363 C CA . GLY A 1 675 ? 17.575 -39.09 -12.772 1 97.57 675 GLY A CA 1
ATOM 5364 C C . GLY A 1 675 ? 18.116 -40.5 -12.914 1 97.57 675 GLY A C 1
ATOM 5365 O O . GLY A 1 675 ? 17.464 -41.465 -12.509 1 97.57 675 GLY A O 1
ATOM 5366 N N . TRP A 1 676 ? 19.312 -40.603 -13.526 1 97.93 676 TRP A N 1
ATOM 5367 C CA . TRP A 1 676 ? 19.986 -41.876 -13.759 1 97.93 676 TRP A CA 1
ATOM 5368 C C . TRP A 1 676 ? 21.484 -41.755 -13.501 1 97.93 676 TRP A C 1
ATOM 5370 O O . TRP A 1 676 ? 22.068 -40.686 -13.688 1 97.93 676 TRP A O 1
ATOM 5380 N N . ASP A 1 677 ? 22.06 -42.833 -13.089 1 97.34 677 ASP A N 1
ATOM 5381 C CA . ASP A 1 677 ? 23.508 -42.946 -13.232 1 97.34 677 ASP A CA 1
ATOM 5382 C C . ASP A 1 677 ? 23.905 -44.341 -13.712 1 97.34 677 ASP A C 1
ATOM 5384 O O . ASP A 1 677 ? 23.08 -45.256 -13.726 1 97.34 677 ASP A O 1
ATOM 5388 N N . LYS A 1 678 ? 25.077 -44.43 -14.258 1 98.13 678 LYS A N 1
ATOM 5389 C CA . LYS A 1 678 ? 25.627 -45.653 -14.836 1 98.13 678 LYS A CA 1
ATOM 5390 C C . LYS A 1 678 ? 27.034 -45.924 -14.311 1 98.13 678 LYS A C 1
ATOM 5392 O O . LYS A 1 678 ? 28.022 -45.596 -14.971 1 98.13 678 LYS A O 1
ATOM 5397 N N . PRO A 1 679 ? 27.165 -46.647 -13.212 1 97.02 679 PRO A N 1
ATOM 5398 C CA . PRO A 1 679 ? 28.464 -46.827 -12.559 1 97.02 679 PRO A CA 1
ATOM 5399 C C . PRO A 1 679 ? 29.363 -47.815 -13.296 1 97.02 679 PRO A C 1
ATOM 5401 O O . PRO A 1 679 ? 30.579 -47.824 -13.087 1 97.02 679 PRO A O 1
ATOM 5404 N N . ALA A 1 680 ? 28.722 -48.745 -14.125 1 96.79 680 ALA A N 1
ATOM 5405 C CA . ALA A 1 680 ? 29.485 -49.745 -14.867 1 96.79 680 ALA A CA 1
ATOM 5406 C C . ALA A 1 680 ? 28.808 -50.079 -16.194 1 96.79 680 ALA A C 1
ATOM 5408 O O . ALA A 1 680 ? 27.672 -49.667 -16.439 1 96.79 680 ALA A O 1
ATOM 5409 N N . ASP A 1 681 ? 29.457 -50.899 -16.973 1 97.4 681 ASP A N 1
ATOM 5410 C CA . ASP A 1 681 ? 28.987 -51.233 -18.313 1 97.4 681 ASP A CA 1
ATOM 5411 C C . ASP A 1 681 ? 27.641 -51.953 -18.26 1 97.4 681 ASP A C 1
ATOM 5413 O O . ASP A 1 681 ? 26.853 -51.878 -19.205 1 97.4 681 ASP A O 1
ATOM 5417 N N . ASN A 1 682 ? 27.385 -52.605 -17.181 1 97.82 682 ASN A N 1
ATOM 5418 C CA . ASN A 1 682 ? 26.221 -53.485 -17.17 1 97.82 682 ASN A CA 1
ATOM 5419 C C . ASN A 1 682 ? 25.206 -53.061 -16.113 1 97.82 682 ASN A C 1
ATOM 5421 O O . ASN A 1 682 ? 24.31 -53.83 -15.762 1 97.82 682 ASN A O 1
ATOM 5425 N N . THR A 1 683 ? 25.407 -51.883 -15.537 1 98.04 683 THR A N 1
ATOM 5426 C CA . THR A 1 683 ? 24.555 -51.501 -14.417 1 98.04 683 THR A CA 1
ATOM 5427 C C . THR A 1 683 ? 23.96 -50.114 -14.638 1 98.04 683 THR A C 1
ATOM 5429 O O . THR A 1 683 ? 24.688 -49.154 -14.9 1 98.04 683 THR A O 1
ATOM 5432 N N . LEU A 1 684 ? 22.672 -49.993 -14.601 1 98.28 684 LEU A N 1
ATOM 5433 C CA . LEU A 1 684 ? 21.926 -48.74 -14.57 1 98.28 684 LEU A CA 1
ATOM 5434 C C . LEU A 1 684 ? 21.259 -48.538 -13.214 1 98.28 684 LEU A C 1
ATOM 5436 O O . LEU A 1 684 ? 20.802 -49.501 -12.592 1 98.28 684 LEU A O 1
ATOM 5440 N N . ARG A 1 685 ? 21.283 -47.287 -12.749 1 98.51 685 ARG A N 1
ATOM 5441 C CA . ARG A 1 685 ? 20.54 -46.969 -11.534 1 98.51 685 ARG A CA 1
ATOM 5442 C C . ARG A 1 685 ? 19.588 -45.8 -11.765 1 98.51 685 ARG A C 1
ATOM 5444 O O . ARG A 1 685 ? 19.986 -44.766 -12.305 1 98.51 685 ARG A O 1
ATOM 5451 N N . LEU A 1 686 ? 18.328 -45.989 -11.405 1 98.66 686 LEU A N 1
ATOM 5452 C CA . LEU A 1 686 ? 17.29 -44.968 -11.488 1 98.66 686 LEU A CA 1
ATOM 5453 C C . LEU A 1 686 ? 17.078 -44.297 -10.135 1 98.66 686 LEU A C 1
ATOM 5455 O O . LEU A 1 686 ? 16.805 -44.971 -9.139 1 98.66 686 LEU A O 1
ATOM 5459 N N . SER A 1 687 ? 17.189 -42.959 -10.079 1 98.15 687 SER A N 1
ATOM 5460 C CA . SER A 1 687 ? 16.949 -42.213 -8.847 1 98.15 687 SER A CA 1
ATOM 5461 C C . SER A 1 687 ? 15.457 -42.063 -8.573 1 98.15 687 SER A C 1
ATOM 5463 O O . SER A 1 687 ? 14.699 -41.641 -9.449 1 98.15 687 SER A O 1
ATOM 5465 N N . LEU A 1 688 ? 15.044 -42.336 -7.335 1 98.3 688 LEU A N 1
ATOM 5466 C CA . LEU A 1 688 ? 13.619 -42.408 -7.031 1 98.3 688 LEU A CA 1
ATOM 5467 C C . LEU A 1 688 ? 13.212 -41.3 -6.065 1 98.3 688 LEU A C 1
ATOM 5469 O O . LEU A 1 688 ? 12.265 -40.556 -6.33 1 98.3 688 LEU A O 1
ATOM 5473 N N . LEU A 1 689 ? 13.859 -41.173 -4.899 1 97.75 689 LEU A N 1
ATOM 5474 C CA . LEU A 1 689 ? 13.571 -40.166 -3.884 1 97.75 689 LEU A CA 1
ATOM 5475 C C . LEU A 1 689 ? 14.86 -39.611 -3.287 1 97.75 689 LEU A C 1
ATOM 5477 O O . LEU A 1 689 ? 15.856 -40.328 -3.175 1 97.75 689 LEU A O 1
ATOM 5481 N N . TYR A 1 690 ? 14.829 -38.316 -2.945 1 96.1 690 TYR A N 1
ATOM 5482 C CA . TYR A 1 690 ? 16.052 -37.636 -2.533 1 96.1 690 TYR A CA 1
ATOM 5483 C C . TYR A 1 690 ? 15.789 -36.708 -1.353 1 96.1 690 TYR A C 1
ATOM 5485 O O . TYR A 1 690 ? 14.921 -35.835 -1.423 1 96.1 690 TYR A O 1
ATOM 5493 N N . SER A 1 691 ? 16.42 -36.892 -0.193 1 93.96 691 SER A N 1
ATOM 5494 C CA . SER A 1 691 ? 16.464 -36.014 0.972 1 93.96 691 SER A CA 1
ATOM 5495 C C . SER A 1 691 ? 17.901 -35.674 1.354 1 93.96 691 SER A C 1
ATOM 5497 O O . SER A 1 691 ? 18.523 -36.386 2.145 1 93.96 691 SER A O 1
ATOM 5499 N N . PRO A 1 692 ? 18.407 -34.6 0.872 1 94.75 692 PRO A N 1
ATOM 5500 C CA . PRO A 1 692 ? 19.816 -34.262 1.083 1 94.75 692 PRO A CA 1
ATOM 5501 C C . PRO A 1 692 ? 20.107 -33.813 2.514 1 94.75 692 PRO A C 1
ATOM 5503 O O . PRO A 1 692 ? 19.179 -33.559 3.285 1 94.75 692 PRO A O 1
ATOM 5506 N N . LYS A 1 693 ? 21.374 -33.799 2.882 1 92.54 693 LYS A N 1
ATOM 5507 C CA . LYS A 1 693 ? 21.852 -33.185 4.118 1 92.54 693 LYS A CA 1
ATOM 5508 C C . LYS A 1 693 ? 22.363 -31.769 3.866 1 92.54 693 LYS A C 1
ATOM 5510 O O . LYS A 1 693 ? 23.53 -31.578 3.517 1 92.54 693 LYS A O 1
ATOM 5515 N N . PRO A 1 694 ? 21.484 -30.869 4.036 1 88.38 694 PRO A N 1
ATOM 5516 C CA . PRO A 1 694 ? 21.887 -29.488 3.761 1 88.38 694 PRO A CA 1
ATOM 5517 C C . PRO A 1 694 ? 22.772 -28.902 4.859 1 88.38 694 PRO A C 1
ATOM 5519 O O . PRO A 1 694 ? 22.901 -29.493 5.934 1 88.38 694 PRO A O 1
ATOM 5522 N N . GLY A 1 695 ? 23.439 -27.819 4.578 1 80.01 695 GLY A N 1
ATOM 5523 C CA . GLY A 1 695 ? 24.031 -26.969 5.598 1 80.01 695 GLY A CA 1
ATOM 5524 C C . GLY A 1 695 ? 23.036 -26.016 6.232 1 80.01 695 GLY A C 1
ATOM 5525 O O . GLY A 1 695 ? 21.868 -26.363 6.419 1 80.01 695 GLY A O 1
ATOM 5526 N N . ARG A 1 696 ? 23.512 -24.812 6.607 1 67.55 696 ARG A N 1
ATOM 5527 C CA . ARG A 1 696 ? 22.679 -23.789 7.229 1 67.55 696 ARG A CA 1
ATOM 5528 C C . ARG A 1 696 ? 21.698 -23.195 6.224 1 67.55 696 ARG A C 1
ATOM 5530 O O . ARG A 1 696 ? 20.534 -22.954 6.552 1 67.55 696 ARG A O 1
ATOM 5537 N N . SER A 1 697 ? 22.234 -23.156 5.042 1 74.91 697 SER A N 1
ATOM 5538 C CA . SER A 1 697 ? 21.4 -22.584 3.99 1 74.91 697 SER A CA 1
ATOM 5539 C C . SER A 1 697 ? 20.427 -23.618 3.432 1 74.91 697 SER A C 1
ATOM 5541 O O . SER A 1 697 ? 20.779 -24.79 3.279 1 74.91 697 SER A O 1
ATOM 5543 N N . TYR A 1 698 ? 19.209 -23.33 3.23 1 83.45 698 TYR A N 1
ATOM 5544 C CA . TYR A 1 698 ? 18.167 -24.157 2.633 1 83.45 698 TYR A CA 1
ATOM 5545 C C . TYR A 1 698 ? 17.891 -25.389 3.487 1 83.45 698 TYR A C 1
ATOM 5547 O O . TYR A 1 698 ? 17.677 -26.483 2.959 1 83.45 698 TYR A O 1
ATOM 5555 N N . ALA A 1 699 ? 17.986 -25.2 4.73 1 82.33 699 ALA A N 1
ATOM 5556 C CA . ALA A 1 699 ? 17.823 -26.297 5.68 1 82.33 699 ALA A CA 1
ATOM 5557 C C . ALA A 1 699 ? 16.504 -27.029 5.453 1 82.33 699 ALA A C 1
ATOM 5559 O O . ALA A 1 699 ? 16.416 -28.242 5.659 1 82.33 699 ALA A O 1
ATOM 5560 N N . TYR A 1 700 ? 15.964 -26.293 4.446 1 80.17 700 TYR A N 1
ATOM 5561 C CA . TYR A 1 700 ? 14.645 -26.878 4.233 1 80.17 700 TYR A CA 1
ATOM 5562 C C . TYR A 1 700 ? 14.688 -27.936 3.137 1 80.17 700 TYR A C 1
ATOM 5564 O O . TYR A 1 700 ? 13.804 -28.792 3.057 1 80.17 700 TYR A O 1
ATOM 5572 N N . GLN A 1 701 ? 15.228 -28.165 2.777 1 91.11 701 GLN A N 1
ATOM 5573 C CA . GLN A 1 701 ? 15.315 -29.106 1.664 1 91.11 701 GLN A CA 1
ATOM 5574 C C . GLN A 1 701 ? 15.711 -30.497 2.151 1 91.11 701 GLN A C 1
ATOM 5576 O O . GLN A 1 701 ? 15.598 -31.475 1.409 1 91.11 701 GLN A O 1
ATOM 5581 N N . ALA A 1 702 ? 16.018 -30.581 3.469 1 90.58 702 ALA A N 1
ATOM 5582 C CA . ALA A 1 702 ? 16.32 -31.883 4.056 1 90.58 702 ALA A CA 1
ATOM 5583 C C . ALA A 1 702 ? 15.095 -32.793 4.033 1 90.58 702 ALA A C 1
ATOM 5585 O O . ALA A 1 702 ? 15.225 -34.02 4.034 1 90.58 702 ALA A O 1
ATOM 5586 N N . ARG A 1 703 ? 13.919 -32.201 3.973 1 91.43 703 ARG A N 1
ATOM 5587 C CA . ARG A 1 703 ? 12.681 -32.967 4.071 1 91.43 703 ARG A CA 1
ATOM 5588 C C . ARG A 1 703 ? 11.776 -32.701 2.873 1 91.43 703 ARG A C 1
ATOM 5590 O O . ARG A 1 703 ? 10.558 -32.875 2.957 1 91.43 703 ARG A O 1
ATOM 5597 N N . GLN A 1 704 ? 12.312 -32.238 1.819 1 91.5 704 GLN A N 1
ATOM 5598 C CA . GLN A 1 704 ? 11.512 -31.748 0.701 1 91.5 704 GLN A CA 1
ATOM 5599 C C . GLN A 1 704 ? 10.658 -32.864 0.106 1 91.5 704 GLN A C 1
ATOM 5601 O O . GLN A 1 704 ? 9.606 -32.602 -0.48 1 91.5 704 GLN A O 1
ATOM 5606 N N . ASP A 1 705 ? 11.037 -34.177 0.28 1 95.41 705 ASP A N 1
ATOM 5607 C CA . ASP A 1 705 ? 10.274 -35.283 -0.292 1 95.41 705 ASP A CA 1
ATOM 5608 C C . ASP A 1 705 ? 9.68 -36.165 0.804 1 95.41 705 ASP A C 1
ATOM 5610 O O . ASP A 1 705 ? 9.312 -37.314 0.552 1 95.41 705 ASP A O 1
ATOM 5614 N N . PHE A 1 706 ? 9.591 -35.658 2.004 1 94.45 706 PHE A N 1
ATOM 5615 C CA . PHE A 1 706 ? 8.947 -36.406 3.078 1 94.45 706 PHE A CA 1
ATOM 5616 C C . PHE A 1 706 ? 7.451 -36.542 2.821 1 94.45 706 PHE A C 1
ATOM 5618 O O . PHE A 1 706 ? 6.765 -35.548 2.578 1 94.45 706 PHE A O 1
ATOM 5625 N N . GLY A 1 707 ? 7.002 -37.722 2.821 1 94.4 707 GLY A N 1
ATOM 5626 C CA . GLY A 1 707 ? 5.595 -37.996 2.582 1 94.4 707 GLY A CA 1
ATOM 5627 C C . GLY A 1 707 ? 5.364 -39.225 1.723 1 94.4 707 GLY A C 1
ATOM 5628 O O . GLY A 1 707 ? 6.295 -39.989 1.46 1 94.4 707 GLY A O 1
ATOM 5629 N N . HIS A 1 708 ? 4.143 -39.363 1.356 1 96.08 708 HIS A N 1
ATOM 5630 C CA . HIS A 1 708 ? 3.712 -40.522 0.582 1 96.08 708 HIS A CA 1
ATOM 5631 C C . HIS A 1 708 ? 3.967 -40.316 -0.907 1 96.08 708 HIS A C 1
ATOM 5633 O O . HIS A 1 708 ? 3.692 -39.241 -1.445 1 96.08 708 HIS A O 1
ATOM 5639 N N . HIS A 1 709 ? 4.603 -41.34 -1.551 1 97.26 709 HIS A N 1
ATOM 5640 C CA . HIS A 1 709 ? 4.909 -41.301 -2.977 1 97.26 709 HIS A CA 1
ATOM 5641 C C . HIS A 1 709 ? 4.466 -42.584 -3.671 1 97.26 709 HIS A C 1
ATOM 5643 O O . HIS A 1 709 ? 4.55 -43.669 -3.091 1 97.26 709 HIS A O 1
ATOM 5649 N N . VAL A 1 710 ? 3.999 -42.404 -4.877 1 95.88 710 VAL A N 1
ATOM 5650 C CA . VAL A 1 710 ? 3.692 -43.533 -5.749 1 95.88 710 VAL A CA 1
ATOM 5651 C C . VAL A 1 710 ? 4.369 -43.339 -7.104 1 95.88 710 VAL A C 1
ATOM 5653 O O . VAL A 1 710 ? 4.421 -42.222 -7.625 1 95.88 710 VAL A O 1
ATOM 5656 N N . PHE A 1 711 ? 4.988 -44.361 -7.589 1 97.24 711 PHE A N 1
ATOM 5657 C CA . PHE A 1 711 ? 5.585 -44.313 -8.919 1 97.24 711 PHE A CA 1
ATOM 5658 C C . PHE A 1 711 ? 5.787 -45.718 -9.473 1 97.24 711 PHE A C 1
ATOM 5660 O O . PHE A 1 711 ? 5.802 -46.692 -8.719 1 97.24 711 PHE A O 1
ATOM 5667 N N . THR A 1 712 ? 5.906 -45.779 -10.782 1 97.92 712 THR A N 1
ATOM 5668 C CA . THR A 1 712 ? 6.112 -47.041 -11.484 1 97.92 712 THR A CA 1
ATOM 5669 C C . THR A 1 712 ? 7.268 -46.927 -12.474 1 97.92 712 THR A C 1
ATOM 5671 O O . THR A 1 712 ? 7.415 -45.907 -13.15 1 97.92 712 THR A O 1
ATOM 5674 N N . TYR A 1 713 ? 8.112 -47.913 -12.457 1 98.37 713 TYR A N 1
ATOM 5675 C CA . TYR A 1 713 ? 9.059 -48.125 -13.546 1 98.37 713 TYR A CA 1
ATOM 5676 C C . TYR A 1 713 ? 8.939 -49.537 -14.107 1 98.37 713 TYR A C 1
ATOM 5678 O O . TYR A 1 713 ? 8.336 -50.411 -13.479 1 98.37 713 TYR A O 1
ATOM 5686 N N . SER A 1 714 ? 9.438 -49.747 -15.341 1 98.16 714 SER A N 1
ATOM 5687 C CA . SER A 1 714 ? 9.224 -51.013 -16.034 1 98.16 714 SER A CA 1
ATOM 5688 C C . SER A 1 714 ? 10.503 -51.495 -16.711 1 98.16 714 SER A C 1
ATOM 5690 O O . SER A 1 714 ? 11.446 -50.722 -16.891 1 98.16 714 SER A O 1
ATOM 5692 N N . LEU A 1 715 ? 10.475 -52.744 -16.953 1 98.01 715 LEU A N 1
ATOM 5693 C CA . LEU A 1 715 ? 11.583 -53.395 -17.643 1 98.01 715 LEU A CA 1
ATOM 5694 C C . LEU A 1 715 ? 11.08 -54.207 -18.833 1 98.01 715 LEU A C 1
ATOM 5696 O O . LEU A 1 715 ? 10.07 -54.906 -18.73 1 98.01 715 LEU A O 1
ATOM 5700 N N . VAL A 1 716 ? 11.739 -54.078 -20.02 1 96.75 716 VAL A N 1
ATOM 5701 C CA . VAL A 1 716 ? 11.436 -54.825 -21.236 1 96.75 716 VAL A CA 1
ATOM 5702 C C . VAL A 1 716 ? 12.723 -55.401 -21.822 1 96.75 716 VAL A C 1
ATOM 5704 O O . VAL A 1 716 ? 13.625 -54.655 -22.211 1 96.75 716 VAL A O 1
ATOM 5707 N N . GLY A 1 717 ? 12.823 -56.747 -21.876 1 95.38 717 GLY A N 1
ATOM 5708 C CA . GLY A 1 717 ? 13.898 -57.37 -22.633 1 95.38 717 GLY A CA 1
ATOM 5709 C C . GLY A 1 717 ? 13.604 -57.466 -24.118 1 95.38 717 GLY A C 1
ATOM 5710 O O . GLY A 1 717 ? 12.461 -57.702 -24.516 1 95.38 717 GLY A O 1
ATOM 5711 N N . HIS A 1 718 ? 14.62 -57.301 -24.934 1 94.08 718 HIS A N 1
ATOM 5712 C CA . HIS A 1 718 ? 14.352 -57.354 -26.366 1 94.08 718 HIS A CA 1
ATOM 5713 C C . HIS A 1 718 ? 15.526 -57.963 -27.125 1 94.08 718 HIS A C 1
ATOM 5715 O O . HIS A 1 718 ? 16.684 -57.752 -26.758 1 94.08 718 HIS A O 1
ATOM 5721 N N . GLN A 1 719 ? 15.168 -58.581 -28.14 1 93.29 719 GLN A N 1
ATOM 5722 C CA . GLN A 1 719 ? 16.175 -59.092 -29.064 1 93.29 719 GLN A CA 1
ATOM 5723 C C . GLN A 1 719 ? 16.571 -58.032 -30.087 1 93.29 719 GLN A C 1
ATOM 5725 O O . GLN A 1 719 ? 15.713 -57.327 -30.623 1 93.29 719 GLN A O 1
ATOM 5730 N N . GLY A 1 720 ? 17.801 -57.902 -30.276 1 89.9 720 GLY A N 1
ATOM 5731 C CA . GLY A 1 720 ? 18.28 -56.954 -31.269 1 89.9 720 GLY A CA 1
ATOM 5732 C C . GLY A 1 720 ? 18.564 -55.58 -30.694 1 89.9 720 GLY A C 1
ATOM 5733 O O . GLY A 1 720 ? 18.652 -55.417 -29.475 1 89.9 720 GLY A O 1
ATOM 5734 N N . GLU A 1 721 ? 18.728 -54.669 -31.658 1 87.33 721 GLU A N 1
ATOM 5735 C CA . GLU A 1 721 ? 19.06 -53.301 -31.27 1 87.33 721 GLU A CA 1
ATOM 5736 C C . GLU A 1 721 ? 17.815 -52.535 -30.832 1 87.33 721 GLU A C 1
ATOM 5738 O O . GLU A 1 721 ? 16.715 -53.09 -30.806 1 87.33 721 GLU A O 1
ATOM 5743 N N . LEU A 1 722 ? 18.015 -51.379 -30.392 1 83.62 722 LEU A N 1
ATOM 5744 C CA . LEU A 1 722 ? 17.009 -50.534 -29.759 1 83.62 722 LEU A CA 1
ATOM 5745 C C . LEU A 1 722 ? 15.753 -50.447 -30.619 1 83.62 722 LEU A C 1
ATOM 5747 O O . LEU A 1 722 ? 14.641 -50.354 -30.093 1 83.62 722 LEU A O 1
ATOM 5751 N N . ASP A 1 723 ? 15.884 -50.468 -31.893 1 77.57 723 ASP A N 1
ATOM 5752 C CA . ASP A 1 723 ? 14.731 -50.338 -32.78 1 77.57 723 ASP A CA 1
ATOM 5753 C C . ASP A 1 723 ? 13.763 -51.504 -32.597 1 77.57 723 ASP A C 1
ATOM 5755 O O . ASP A 1 723 ? 12.573 -51.381 -32.896 1 77.57 723 ASP A O 1
ATOM 5759 N N . ALA A 1 724 ? 14.206 -52.554 -32.051 1 73.23 724 ALA A N 1
ATOM 5760 C CA . ALA A 1 724 ? 13.416 -53.776 -31.918 1 73.23 724 ALA A CA 1
ATOM 5761 C C . ALA A 1 724 ? 12.383 -53.642 -30.803 1 73.23 724 ALA A C 1
ATOM 5763 O O . ALA A 1 724 ? 11.313 -54.252 -30.863 1 73.23 724 ALA A O 1
ATOM 5764 N N . VAL A 1 725 ? 12.631 -52.956 -29.9 1 77.84 725 VAL A N 1
ATOM 5765 C CA . VAL A 1 725 ? 11.793 -52.893 -28.707 1 77.84 725 VAL A CA 1
ATOM 5766 C C . VAL A 1 725 ? 10.729 -51.812 -28.879 1 77.84 725 VAL A C 1
ATOM 5768 O O . VAL A 1 725 ? 9.74 -51.782 -28.142 1 77.84 725 VAL A O 1
ATOM 5771 N N . GLU A 1 726 ? 10.782 -50.912 -29.819 1 86.46 726 GLU A N 1
ATOM 5772 C CA . GLU A 1 726 ? 9.861 -49.786 -29.931 1 86.46 726 GLU A CA 1
ATOM 5773 C C . GLU A 1 726 ? 9.694 -49.073 -28.592 1 86.46 726 GLU A C 1
ATOM 5775 O O . GLU A 1 726 ? 8.572 -48.89 -28.115 1 86.46 726 GLU A O 1
ATOM 5780 N N . ALA A 1 727 ? 10.792 -48.598 -28.023 1 91.58 727 ALA A N 1
ATOM 5781 C CA . ALA A 1 727 ? 10.869 -48.038 -26.676 1 91.58 727 ALA A CA 1
ATOM 5782 C C . ALA A 1 727 ? 9.882 -46.887 -26.504 1 91.58 727 ALA A C 1
ATOM 5784 O O . ALA A 1 727 ? 9.252 -46.754 -25.451 1 91.58 727 ALA A O 1
ATOM 5785 N N . VAL A 1 728 ? 9.714 -46.079 -27.52 1 92.55 728 VAL A N 1
ATOM 5786 C CA . VAL A 1 728 ? 8.809 -44.936 -27.467 1 92.55 728 VAL A CA 1
ATOM 5787 C C . VAL A 1 728 ? 7.378 -45.42 -27.245 1 92.55 728 VAL A C 1
ATOM 5789 O O . VAL A 1 728 ? 6.661 -44.887 -26.394 1 92.55 728 VAL A O 1
ATOM 5792 N N . ARG A 1 729 ? 6.978 -46.39 -27.891 1 91.58 729 ARG A N 1
ATOM 5793 C CA . ARG A 1 729 ? 5.624 -46.922 -27.775 1 91.58 729 ARG A CA 1
ATOM 5794 C C . ARG A 1 729 ? 5.401 -47.556 -26.406 1 91.58 729 ARG A C 1
ATOM 5796 O O . ARG A 1 729 ? 4.325 -47.417 -25.82 1 91.58 729 ARG A O 1
ATOM 5803 N N . GLN A 1 730 ? 6.431 -48.302 -25.98 1 93.54 730 GLN A N 1
ATOM 5804 C CA . GLN A 1 730 ? 6.326 -48.914 -24.66 1 93.54 730 GLN A CA 1
ATOM 5805 C C . GLN A 1 730 ? 6.184 -47.853 -23.572 1 93.54 730 GLN A C 1
ATOM 5807 O O . GLN A 1 730 ? 5.399 -48.018 -22.636 1 93.54 730 GLN A O 1
ATOM 5812 N N . ALA A 1 731 ? 6.925 -46.827 -23.721 1 95 731 ALA A N 1
ATOM 5813 C CA . ALA A 1 731 ? 6.866 -45.734 -22.753 1 95 731 ALA A CA 1
ATOM 5814 C C . ALA A 1 731 ? 5.508 -45.038 -22.794 1 95 731 ALA A C 1
ATOM 5816 O O . ALA A 1 731 ? 4.957 -44.678 -21.752 1 95 731 ALA A O 1
ATOM 5817 N N . ASP A 1 732 ? 4.956 -44.827 -23.976 1 93.21 732 ASP A N 1
ATOM 5818 C CA . ASP A 1 732 ? 3.64 -44.212 -24.125 1 93.21 732 ASP A CA 1
ATOM 5819 C C . ASP A 1 732 ? 2.56 -45.058 -23.455 1 93.21 732 ASP A C 1
ATOM 5821 O O . ASP A 1 732 ? 1.642 -44.521 -22.831 1 93.21 732 ASP A O 1
ATOM 5825 N N . ARG A 1 733 ? 2.699 -46.31 -23.557 1 93.13 733 ARG A N 1
ATOM 5826 C CA . ARG A 1 733 ? 1.706 -47.208 -22.975 1 93.13 733 ARG A CA 1
ATOM 5827 C C . ARG A 1 733 ? 1.742 -47.15 -21.451 1 93.13 733 ARG A C 1
ATOM 5829 O O . ARG A 1 733 ? 0.708 -47.295 -20.795 1 93.13 733 ARG A O 1
ATOM 5836 N N . LEU A 1 734 ? 2.904 -46.953 -20.962 1 95.81 734 LEU A N 1
ATOM 5837 C CA . LEU A 1 734 ? 3.019 -46.831 -19.513 1 95.81 734 LEU A CA 1
ATOM 5838 C C . LEU A 1 734 ? 2.439 -45.505 -19.032 1 95.81 734 LEU A C 1
ATOM 5840 O O . LEU A 1 734 ? 1.741 -45.46 -18.016 1 95.81 734 LEU A O 1
ATOM 5844 N N . ASN A 1 735 ? 2.707 -44.449 -19.745 1 96.02 735 ASN A N 1
ATOM 5845 C CA . ASN A 1 735 ? 2.387 -43.102 -19.286 1 96.02 735 ASN A CA 1
ATOM 5846 C C . ASN A 1 735 ? 0.994 -42.671 -19.739 1 96.02 735 ASN A C 1
ATOM 5848 O O . ASN A 1 735 ? 0.432 -41.712 -19.207 1 96.02 735 ASN A O 1
ATOM 5852 N N . SER A 1 736 ? 0.431 -43.313 -20.721 1 93.76 736 SER A N 1
ATOM 5853 C CA . SER A 1 736 ? -0.922 -43.071 -21.211 1 93.76 736 SER A CA 1
ATOM 5854 C C . SER A 1 736 ? -1.708 -44.372 -21.331 1 93.76 736 SER A C 1
ATOM 5856 O O . SER A 1 736 ? -2.093 -44.772 -22.431 1 93.76 736 SER A O 1
ATOM 5858 N N . PRO A 1 737 ? -2.025 -44.883 -20.242 1 94.31 737 PRO A N 1
ATOM 5859 C CA . PRO A 1 737 ? -2.786 -46.134 -20.288 1 94.31 737 PRO A CA 1
ATOM 5860 C C . PRO A 1 737 ? -4.188 -45.951 -20.863 1 94.31 737 PRO A C 1
ATOM 5862 O O . PRO A 1 737 ? -4.686 -44.825 -20.94 1 94.31 737 PRO A O 1
ATOM 5865 N N . LEU A 1 738 ? -4.764 -47.09 -21.271 1 96.8 738 LEU A N 1
ATOM 5866 C CA . LEU A 1 738 ? -6.153 -47.048 -21.716 1 96.8 738 LEU A CA 1
ATOM 5867 C C . LEU A 1 738 ? -7.068 -46.566 -20.595 1 96.8 738 LEU A C 1
ATOM 5869 O O . LEU A 1 738 ? -6.876 -46.928 -19.432 1 96.8 738 LEU A O 1
ATOM 5873 N N . ARG A 1 739 ? -7.969 -45.718 -20.962 1 97.34 739 ARG A N 1
ATOM 5874 C CA . ARG A 1 739 ? -8.915 -45.176 -19.992 1 97.34 739 ARG A CA 1
ATOM 5875 C C . ARG A 1 739 ? -10.329 -45.676 -20.267 1 97.34 739 ARG A C 1
ATOM 5877 O O . ARG A 1 739 ? -10.712 -45.868 -21.423 1 97.34 739 ARG A O 1
ATOM 5884 N N . THR A 1 740 ? -11.1 -45.854 -19.211 1 97.5 740 THR A N 1
ATOM 5885 C CA . THR A 1 740 ? -12.409 -46.481 -19.361 1 97.5 740 THR A CA 1
ATOM 5886 C C . THR A 1 740 ? -13.507 -45.576 -18.811 1 97.5 740 THR A C 1
ATOM 5888 O O . THR A 1 740 ? -13.294 -44.853 -17.836 1 97.5 740 THR A O 1
ATOM 5891 N N . PHE A 1 741 ? -14.653 -45.669 -19.465 1 97.02 741 PHE A N 1
ATOM 5892 C CA . PHE A 1 741 ? -15.8 -44.848 -19.095 1 97.02 741 PHE A CA 1
ATOM 5893 C C . PHE A 1 741 ? -17.086 -45.664 -19.134 1 97.02 741 PHE A C 1
ATOM 5895 O O . PHE A 1 741 ? -17.269 -46.502 -20.019 1 97.02 741 PHE A O 1
ATOM 5902 N N . HIS A 1 742 ? -17.908 -45.355 -18.211 1 94.66 742 HIS A N 1
ATOM 5903 C CA . HIS A 1 742 ? -19.236 -45.958 -18.234 1 94.66 742 HIS A CA 1
ATOM 5904 C C . HIS A 1 742 ? -20.116 -45.313 -19.299 1 94.66 742 HIS A C 1
ATOM 5906 O O . HIS A 1 742 ? -20.043 -44.103 -19.521 1 94.66 742 HIS A O 1
ATOM 5912 N N . ALA A 1 743 ? -20.848 -46.122 -19.948 1 92.82 743 ALA A N 1
ATOM 5913 C CA . ALA A 1 743 ? -21.821 -45.615 -20.913 1 92.82 743 ALA A CA 1
ATOM 5914 C C . ALA A 1 743 ? -23.171 -46.307 -20.744 1 92.82 743 ALA A C 1
ATOM 5916 O O . ALA A 1 743 ? -23.248 -47.406 -20.19 1 92.82 743 ALA A O 1
ATOM 5917 N N . ASP A 1 744 ? -24.221 -45.715 -21.233 1 89.41 744 ASP A N 1
ATOM 5918 C CA . ASP A 1 744 ? -25.549 -46.319 -21.27 1 89.41 744 ASP A CA 1
ATOM 5919 C C . ASP A 1 744 ? -25.762 -47.098 -22.566 1 89.41 744 ASP A C 1
ATOM 5921 O O . ASP A 1 744 ? -25.151 -46.788 -23.591 1 89.41 744 ASP A O 1
ATOM 5925 N N . ARG A 1 745 ? -26.711 -48.042 -22.426 1 92.39 745 ARG A N 1
ATOM 5926 C CA . ARG A 1 745 ? -27.036 -48.846 -23.6 1 92.39 745 ARG A CA 1
ATOM 5927 C C . ARG A 1 745 ? -27.922 -48.069 -24.567 1 92.39 745 ARG A C 1
ATOM 5929 O O . ARG A 1 745 ? -29.027 -47.655 -24.21 1 92.39 745 ARG A O 1
ATOM 5936 N N . HIS A 1 746 ? -27.466 -47.916 -25.747 1 92.6 746 HIS A N 1
ATOM 5937 C CA . HIS A 1 746 ? -28.246 -47.242 -26.779 1 92.6 746 HIS A CA 1
ATOM 5938 C C . HIS A 1 746 ? -27.663 -47.498 -28.165 1 92.6 746 HIS A C 1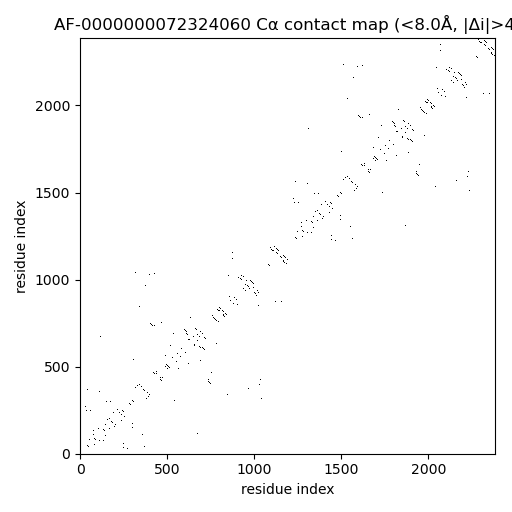
ATOM 5940 O O . HIS A 1 746 ? -26.526 -47.956 -28.29 1 92.6 746 HIS A O 1
ATOM 5946 N N . ALA A 1 747 ? -28.42 -47.153 -29.163 1 94.32 747 ALA A N 1
ATOM 5947 C CA . ALA A 1 747 ? -27.933 -47.226 -30.538 1 94.32 747 ALA A CA 1
ATOM 5948 C C . ALA A 1 747 ? -27.101 -45.996 -30.891 1 94.32 747 ALA A C 1
ATOM 5950 O O . ALA A 1 747 ? -27.219 -44.953 -30.245 1 94.32 747 ALA A O 1
ATOM 5951 N N . GLY A 1 748 ? -26.195 -46.13 -31.826 1 93.12 748 GLY A N 1
ATOM 5952 C CA . GLY A 1 748 ? -25.395 -45.014 -32.305 1 93.12 748 GLY A CA 1
ATOM 5953 C C . GLY A 1 748 ? -24.918 -45.191 -33.734 1 93.12 748 GLY A C 1
ATOM 5954 O O . GLY A 1 748 ? -24.799 -46.318 -34.219 1 93.12 748 GLY A O 1
ATOM 5955 N N . GLN A 1 749 ? -24.573 -44.111 -34.328 1 92.09 749 GLN A N 1
ATOM 5956 C CA . GLN A 1 749 ? -24.252 -44.107 -35.751 1 92.09 749 GLN A CA 1
ATOM 5957 C C . GLN A 1 749 ? -22.77 -44.388 -35.981 1 92.09 749 GLN A C 1
ATOM 5959 O O . GLN A 1 749 ? -22.369 -44.768 -37.083 1 92.09 749 GLN A O 1
ATOM 5964 N N . LEU A 1 750 ? -21.874 -44.256 -34.981 1 94.8 750 LEU A N 1
ATOM 5965 C CA . LEU A 1 750 ? -20.432 -44.41 -35.139 1 94.8 750 LEU A CA 1
ATOM 5966 C C . LEU A 1 750 ? -20.026 -45.876 -35.028 1 94.8 750 LEU A C 1
ATOM 5968 O O . LEU A 1 750 ? -18.857 -46.216 -35.219 1 94.8 750 LEU A O 1
ATOM 5972 N N . GLY A 1 751 ? -21.016 -46.759 -34.757 1 95.48 751 GLY A N 1
ATOM 5973 C CA . GLY A 1 751 ? -20.681 -48.15 -34.496 1 95.48 751 GLY A CA 1
ATOM 5974 C C . GLY A 1 751 ? -20.079 -48.371 -33.121 1 95.48 751 GLY A C 1
ATOM 5975 O O . GLY A 1 751 ? -20.187 -47.511 -32.245 1 95.48 751 GLY A O 1
ATOM 5976 N N . ARG A 1 752 ? -19.417 -49.525 -32.932 1 97.16 752 ARG A N 1
ATOM 5977 C CA . ARG A 1 752 ? -18.88 -49.902 -31.629 1 97.16 752 ARG A CA 1
ATOM 5978 C C . ARG A 1 752 ? -17.386 -49.607 -31.546 1 97.16 752 ARG A C 1
ATOM 5980 O O . ARG A 1 752 ? -16.769 -49.788 -30.494 1 97.16 752 ARG A O 1
ATOM 5987 N N . GLN A 1 753 ? -16.785 -49.149 -32.631 1 96.72 753 GLN A N 1
ATOM 5988 C CA . GLN A 1 753 ? -15.405 -48.683 -32.702 1 96.72 753 GLN A CA 1
ATOM 5989 C C . GLN A 1 753 ? -15.295 -47.415 -33.543 1 96.72 753 GLN A C 1
ATOM 5991 O O . GLN A 1 753 ? -15.987 -47.272 -34.554 1 96.72 753 GLN A O 1
ATOM 5996 N N . PHE A 1 754 ? -14.462 -46.553 -33.066 1 96.35 754 PHE A N 1
ATOM 5997 C CA . PHE A 1 754 ? -14.274 -45.28 -33.753 1 96.35 754 PHE A CA 1
ATOM 5998 C C . PHE A 1 754 ? -12.821 -44.827 -33.665 1 96.35 754 PHE A C 1
ATOM 6000 O O . PHE A 1 754 ? -12.185 -44.968 -32.619 1 96.35 754 PHE A O 1
ATOM 6007 N N . SER A 1 755 ? -12.183 -44.409 -34.751 1 96.48 755 SER A N 1
ATOM 6008 C CA . SER A 1 755 ? -10.834 -43.858 -34.834 1 96.48 755 SER A CA 1
ATOM 6009 C C . SER A 1 755 ? -10.844 -42.464 -35.453 1 96.48 755 SER A C 1
ATOM 6011 O O . SER A 1 755 ? -11.478 -42.242 -36.487 1 96.48 755 SER A O 1
ATOM 6013 N N . PHE A 1 756 ? -10.233 -41.517 -34.879 1 96.92 756 PHE A N 1
ATOM 6014 C CA . PHE A 1 756 ? -10.261 -40.139 -35.358 1 96.92 756 PHE A CA 1
ATOM 6015 C C . PHE A 1 756 ? -9 -39.815 -36.149 1 96.92 756 PHE A C 1
ATOM 6017 O O . PHE A 1 756 ? -9.055 -39.092 -37.146 1 96.92 756 PHE A O 1
ATOM 6024 N N . ALA A 1 757 ? -7.83 -40.227 -35.664 1 96.68 757 ALA A N 1
ATOM 6025 C CA . ALA A 1 757 ? -6.548 -39.986 -36.32 1 96.68 757 ALA A CA 1
ATOM 6026 C C . ALA A 1 757 ? -5.645 -41.212 -36.226 1 96.68 757 ALA A C 1
ATOM 6028 O O . ALA A 1 757 ? -5.532 -41.828 -35.164 1 96.68 757 ALA A O 1
ATOM 6029 N N . ASN A 1 758 ? -5.047 -41.52 -37.266 1 95.34 758 ASN A N 1
ATOM 6030 C CA . ASN A 1 758 ? -4.182 -42.693 -37.335 1 95.34 758 ASN A CA 1
ATOM 6031 C C . ASN A 1 758 ? -2.932 -42.42 -38.167 1 95.34 758 ASN A C 1
ATOM 6033 O O . ASN A 1 758 ? -3.031 -42.009 -39.325 1 95.34 758 ASN A O 1
ATOM 6037 N N . SER A 1 759 ? -1.835 -42.618 -37.612 1 95.2 759 SER A N 1
ATOM 6038 C CA . SER A 1 759 ? -0.579 -42.546 -38.353 1 95.2 759 SER A CA 1
ATOM 6039 C C . SER A 1 759 ? -0.185 -43.91 -38.908 1 95.2 759 SER A C 1
ATOM 6041 O O . SER A 1 759 ? -0.196 -44.908 -38.183 1 95.2 759 SER A O 1
ATOM 6043 N N . ASP A 1 760 ? 0.228 -43.977 -40.174 1 95.36 760 ASP A N 1
ATOM 6044 C CA . ASP A 1 760 ? 0.596 -45.257 -40.769 1 95.36 760 ASP A CA 1
ATOM 6045 C C . ASP A 1 760 ? 2.079 -45.556 -40.556 1 95.36 760 ASP A C 1
ATOM 6047 O O . ASP A 1 760 ? 2.595 -46.556 -41.059 1 95.36 760 ASP A O 1
ATOM 6051 N N . ASN A 1 761 ? 2.751 -44.617 -39.937 1 93.85 761 ASN A N 1
ATOM 6052 C CA . ASN A 1 761 ? 4.168 -44.771 -39.627 1 93.85 761 ASN A CA 1
ATOM 6053 C C . ASN A 1 761 ? 4.429 -44.668 -38.127 1 93.85 761 ASN A C 1
ATOM 6055 O O . ASN A 1 761 ? 4.23 -43.608 -37.53 1 93.85 761 ASN A O 1
ATOM 6059 N N . LYS A 1 762 ? 4.925 -45.669 -37.474 1 88.06 762 LYS A N 1
ATOM 6060 C CA . LYS A 1 762 ? 5.102 -45.743 -36.027 1 88.06 762 LYS A CA 1
ATOM 6061 C C . LYS A 1 762 ? 6.224 -44.818 -35.563 1 88.06 762 LYS A C 1
ATOM 6063 O O . LYS A 1 762 ? 6.308 -44.48 -34.381 1 88.06 762 LYS A O 1
ATOM 6068 N N . ASN A 1 763 ? 7.121 -44.417 -36.52 1 90.52 763 ASN A N 1
ATOM 6069 C CA . ASN A 1 763 ? 8.233 -43.542 -36.164 1 90.52 763 ASN A CA 1
ATOM 6070 C C . ASN A 1 763 ? 7.833 -42.071 -36.232 1 90.52 763 ASN A C 1
ATOM 6072 O O . ASN A 1 763 ? 8.591 -41.197 -35.808 1 90.52 763 ASN A O 1
ATOM 6076 N N . VAL A 1 764 ? 6.69 -41.795 -36.818 1 93.98 764 VAL A N 1
ATOM 6077 C CA . VAL A 1 764 ? 6.131 -40.448 -36.87 1 93.98 764 VAL A CA 1
ATOM 6078 C C . VAL A 1 764 ? 4.927 -40.352 -35.935 1 93.98 764 VAL A C 1
ATOM 6080 O O . VAL A 1 764 ? 3.808 -40.702 -36.316 1 93.98 764 VAL A O 1
ATOM 6083 N N . VAL A 1 765 ? 5.195 -39.764 -34.79 1 93.08 765 VAL A N 1
ATOM 6084 C CA . VAL A 1 765 ? 4.21 -39.782 -33.714 1 93.08 765 VAL A CA 1
ATOM 6085 C C . VAL A 1 765 ? 3.503 -38.43 -33.638 1 93.08 765 VAL A C 1
ATOM 6087 O O . VAL A 1 765 ? 4.148 -37.381 -33.707 1 93.08 765 VAL A O 1
ATOM 6090 N N . VAL A 1 766 ? 2.181 -38.433 -33.504 1 95.94 766 VAL A N 1
ATOM 6091 C CA . VAL A 1 766 ? 1.428 -37.21 -33.25 1 95.94 766 VAL A CA 1
ATOM 6092 C C . VAL A 1 766 ? 1.496 -36.86 -31.765 1 95.94 766 VAL A C 1
ATOM 6094 O O . VAL A 1 766 ? 0.953 -37.583 -30.925 1 95.94 766 VAL A O 1
ATOM 6097 N N . ARG A 1 767 ? 2.11 -35.781 -31.486 1 95.69 767 ARG A N 1
ATOM 6098 C CA . ARG A 1 767 ? 2.321 -35.426 -30.086 1 95.69 767 ARG A CA 1
ATOM 6099 C C . ARG A 1 767 ? 1.314 -34.375 -29.63 1 95.69 767 ARG A C 1
ATOM 6101 O O . ARG A 1 767 ? 1.134 -34.16 -28.43 1 95.69 767 ARG A O 1
ATOM 6108 N N . ALA A 1 768 ? 0.644 -33.744 -30.578 1 96.62 768 ALA A N 1
ATOM 6109 C CA . ALA A 1 768 ? -0.435 -32.829 -30.215 1 96.62 768 ALA A CA 1
ATOM 6110 C C . ALA A 1 768 ? -1.565 -32.878 -31.239 1 96.62 768 ALA A C 1
ATOM 6112 O O . ALA A 1 768 ? -1.316 -32.889 -32.447 1 96.62 768 ALA A O 1
ATOM 6113 N N . LEU A 1 769 ? -2.739 -32.97 -30.818 1 97.73 769 LEU A N 1
ATOM 6114 C CA . LEU A 1 769 ? -3.996 -32.797 -31.538 1 97.73 769 LEU A CA 1
ATOM 6115 C C . LEU A 1 769 ? -4.958 -31.917 -30.748 1 97.73 769 LEU A C 1
ATOM 6117 O O . LEU A 1 769 ? -5.56 -32.369 -29.771 1 97.73 769 LEU A O 1
ATOM 6121 N N . LYS A 1 770 ? -5.067 -30.723 -31.094 1 97.89 770 LYS A N 1
ATOM 6122 C CA . LYS A 1 770 ? -5.817 -29.711 -30.357 1 97.89 770 LYS A CA 1
ATOM 6123 C C . LYS A 1 770 ? -6.424 -28.679 -31.303 1 97.89 770 LYS A C 1
ATOM 6125 O O . LYS A 1 770 ? -6.079 -28.635 -32.486 1 97.89 770 LYS A O 1
ATOM 6130 N N . ARG A 1 771 ? -7.232 -27.807 -30.797 1 97.41 771 ARG A N 1
ATOM 6131 C CA . ARG A 1 771 ? -7.655 -26.628 -31.545 1 97.41 771 ARG A CA 1
ATOM 6132 C C . ARG A 1 771 ? -6.62 -25.513 -31.442 1 97.41 771 ARG A C 1
ATOM 6134 O O . ARG A 1 771 ? -5.944 -25.379 -30.42 1 97.41 771 ARG A O 1
ATOM 6141 N N . ALA A 1 772 ? -6.447 -24.725 -32.471 1 97.71 772 ALA A N 1
ATOM 6142 C CA . ALA A 1 772 ? -5.529 -23.589 -32.453 1 97.71 772 ALA A CA 1
ATOM 6143 C C . ALA A 1 772 ? -5.941 -22.567 -31.398 1 97.71 772 ALA A C 1
ATOM 6145 O O . ALA A 1 772 ? -7.121 -22.463 -31.053 1 97.71 772 ALA A O 1
ATOM 6146 N N . GLU A 1 773 ? -4.996 -21.823 -30.89 1 96.58 773 GLU A N 1
ATOM 6147 C CA . GLU A 1 773 ? -5.23 -20.881 -29.8 1 96.58 773 GLU A CA 1
ATOM 6148 C C . GLU A 1 773 ? -6.12 -19.726 -30.25 1 96.58 773 GLU A C 1
ATOM 6150 O O . GLU A 1 773 ? -6.859 -19.154 -29.445 1 96.58 773 GLU A O 1
ATOM 6155 N N . VAL A 1 774 ? -5.983 -19.285 -31.57 1 95.12 774 VAL A N 1
ATOM 6156 C CA . VAL A 1 774 ? -6.661 -18.049 -31.947 1 95.12 774 VAL A CA 1
ATOM 6157 C C . VAL A 1 774 ? -7.584 -18.307 -33.136 1 95.12 774 VAL A C 1
ATOM 6159 O O . VAL A 1 774 ? -8.123 -17.368 -33.726 1 95.12 774 VAL A O 1
ATOM 6162 N N . SER A 1 775 ? -7.697 -19.585 -33.6 1 94.31 775 SER A N 1
ATOM 6163 C CA . SER A 1 775 ? -8.59 -19.944 -34.697 1 94.31 775 SER A CA 1
ATOM 6164 C C . SER A 1 775 ? -9.27 -21.284 -34.441 1 94.31 775 SER A C 1
ATOM 6166 O O . SER A 1 775 ? -8.984 -21.951 -33.444 1 94.31 775 SER A O 1
ATOM 6168 N N . ASN A 1 776 ? -10.117 -21.748 -35.3 1 92.92 776 ASN A N 1
ATOM 6169 C CA . ASN A 1 776 ? -10.914 -22.951 -35.086 1 92.92 776 ASN A CA 1
ATOM 6170 C C . ASN A 1 776 ? -10.32 -24.154 -35.814 1 92.92 776 ASN A C 1
ATOM 6172 O O . ASN A 1 776 ? -10.909 -25.236 -35.818 1 92.92 776 ASN A O 1
ATOM 6176 N N . GLU A 1 777 ? -9.149 -23.978 -36.385 1 96.51 777 GLU A N 1
ATOM 6177 C CA . GLU A 1 777 ? -8.467 -25.096 -37.03 1 96.51 777 GLU A CA 1
ATOM 6178 C C . GLU A 1 777 ? -7.91 -26.072 -35.997 1 96.51 777 GLU A C 1
ATOM 6180 O O . GLU A 1 777 ? -7.604 -25.682 -34.868 1 96.51 777 GLU A O 1
ATOM 6185 N N . TYR A 1 778 ? -7.785 -27.355 -36.43 1 97.56 778 TYR A N 1
ATOM 6186 C CA . TYR A 1 778 ? -7.157 -28.344 -35.56 1 97.56 778 TYR A CA 1
ATOM 6187 C C . TYR A 1 778 ? -5.657 -28.42 -35.815 1 97.56 778 TYR A C 1
ATOM 6189 O O . TYR A 1 778 ? -5.218 -28.475 -36.966 1 97.56 778 TYR A O 1
ATOM 6197 N N . VAL A 1 779 ? -4.901 -28.376 -34.806 1 98.45 779 VAL A N 1
ATOM 6198 C CA . VAL A 1 779 ? -3.445 -28.438 -34.873 1 98.45 779 VAL A CA 1
ATOM 6199 C C . VAL A 1 779 ? -2.983 -29.886 -34.722 1 98.45 779 VAL A C 1
ATOM 6201 O O . VAL A 1 779 ? -3.387 -30.579 -33.786 1 98.45 779 VAL A O 1
ATOM 6204 N N . ILE A 1 780 ? -2.171 -30.332 -35.611 1 98.01 780 ILE A N 1
ATOM 6205 C CA . ILE A 1 780 ? -1.513 -31.634 -35.579 1 98.01 780 ILE A CA 1
ATOM 6206 C C . ILE A 1 780 ? 0.002 -31.445 -35.537 1 98.01 780 ILE A C 1
ATOM 6208 O O . ILE A 1 780 ? 0.601 -30.964 -36.502 1 98.01 780 ILE A O 1
ATOM 6212 N N . ARG A 1 781 ? 0.602 -31.807 -34.499 1 98.28 781 ARG A N 1
ATOM 6213 C CA . ARG A 1 781 ? 2.055 -31.722 -34.397 1 98.28 781 ARG A CA 1
ATOM 6214 C C . ARG A 1 781 ? 2.686 -33.11 -34.38 1 98.28 781 ARG A C 1
ATOM 6216 O O . ARG A 1 781 ? 2.315 -33.957 -33.564 1 98.28 781 ARG A O 1
ATOM 6223 N N . VAL A 1 782 ? 3.686 -33.306 -35.197 1 97.11 782 VAL A N 1
ATOM 6224 C CA . VAL A 1 782 ? 4.281 -34.631 -35.339 1 97.11 782 VAL A CA 1
ATOM 6225 C C . VAL A 1 782 ? 5.774 -34.563 -35.025 1 97.11 782 VAL A C 1
ATOM 6227 O O . VAL A 1 782 ? 6.429 -33.557 -35.307 1 97.11 782 VAL A O 1
ATOM 6230 N N . TYR A 1 783 ? 6.279 -35.594 -34.404 1 96.62 783 TYR A N 1
ATOM 6231 C CA . TYR A 1 783 ? 7.695 -35.794 -34.117 1 96.62 783 TYR A CA 1
ATOM 6232 C C . TYR A 1 783 ? 8.234 -37.012 -34.858 1 96.62 783 TYR A C 1
ATOM 6234 O O . TYR A 1 783 ? 7.55 -38.032 -34.969 1 96.62 783 TYR A O 1
ATOM 6242 N N . GLU A 1 784 ? 9.369 -36.892 -35.46 1 96.09 784 GLU A N 1
ATOM 6243 C CA . GLU A 1 784 ? 10.104 -38.074 -35.901 1 96.09 784 GLU A CA 1
ATOM 6244 C C . GLU A 1 784 ? 10.959 -38.644 -34.773 1 96.09 784 GLU A C 1
ATOM 6246 O O . GLU A 1 784 ? 11.816 -37.948 -34.224 1 96.09 784 GLU A O 1
ATOM 6251 N N . MET A 1 785 ? 10.831 -39.954 -34.427 1 92.84 785 MET A N 1
ATOM 6252 C CA . MET A 1 785 ? 11.392 -40.451 -33.174 1 92.84 785 MET A CA 1
ATOM 6253 C C . MET A 1 785 ? 12.47 -41.497 -33.438 1 92.84 785 MET A C 1
ATOM 6255 O O . MET A 1 785 ? 13.12 -41.973 -32.506 1 92.84 785 MET A O 1
ATOM 6259 N N . SER A 1 786 ? 12.811 -41.88 -34.677 1 89.43 786 SER A N 1
ATOM 6260 C CA . SER A 1 786 ? 13.746 -42.965 -34.955 1 89.43 786 SER A CA 1
ATOM 6261 C C . SER A 1 786 ? 15.159 -42.434 -35.174 1 89.43 786 SER A C 1
ATOM 6263 O O . SER A 1 786 ? 16.139 -43.124 -34.883 1 89.43 786 SER A O 1
ATOM 6265 N N . GLY A 1 787 ? 15.323 -41.218 -35.739 1 89.65 787 GLY A N 1
ATOM 6266 C CA . GLY A 1 787 ? 16.615 -40.63 -36.054 1 89.65 787 GLY A CA 1
ATOM 6267 C C . GLY A 1 787 ? 17.255 -41.226 -37.294 1 89.65 787 GLY A C 1
ATOM 6268 O O . GLY A 1 787 ? 18.356 -40.83 -37.682 1 89.65 787 GLY A O 1
ATOM 6269 N N . LYS A 1 788 ? 16.834 -42.155 -37.912 1 84.33 788 LYS A N 1
ATOM 6270 C CA . LYS A 1 788 ? 17.468 -42.839 -39.036 1 84.33 788 LYS A CA 1
ATOM 6271 C C . LYS A 1 788 ? 17.481 -41.956 -40.281 1 84.33 788 LYS A C 1
ATOM 6273 O O . LYS A 1 788 ? 18.534 -41.459 -40.685 1 84.33 788 LYS A O 1
ATOM 6278 N N . GLY A 1 789 ? 16.644 -41.88 -41.119 1 84.64 789 GLY A N 1
ATOM 6279 C CA . GLY A 1 789 ? 16.472 -41.083 -42.323 1 84.64 789 GLY A CA 1
ATOM 6280 C C . GLY A 1 789 ? 15.13 -40.377 -42.385 1 84.64 789 GLY A C 1
ATOM 6281 O O . GLY A 1 789 ? 14.344 -40.443 -41.438 1 84.64 789 GLY A O 1
ATOM 6282 N N . ALA A 1 790 ? 15.069 -39.636 -43.357 1 92.55 790 ALA A N 1
ATOM 6283 C CA . ALA A 1 790 ? 13.811 -38.93 -43.589 1 92.55 790 ALA A CA 1
ATOM 6284 C C . ALA A 1 790 ? 12.638 -39.904 -43.645 1 92.55 790 ALA A C 1
ATOM 6286 O O . ALA A 1 790 ? 12.755 -40.995 -44.208 1 92.55 790 ALA A O 1
ATOM 6287 N N . GLN A 1 791 ? 11.62 -39.619 -42.898 1 94.41 791 GLN A N 1
ATOM 6288 C CA . GLN A 1 791 ? 10.434 -40.466 -42.825 1 94.41 791 GLN A CA 1
ATOM 6289 C C . GLN A 1 791 ? 9.248 -39.814 -43.529 1 94.41 791 GLN A C 1
ATOM 6291 O O . GLN A 1 791 ? 9.195 -38.59 -43.664 1 94.41 791 GLN A O 1
ATOM 6296 N N . GLN A 1 792 ? 8.368 -40.616 -44.054 1 95.88 792 GLN A N 1
ATOM 6297 C CA . GLN A 1 792 ? 7.06 -40.205 -44.553 1 95.88 792 GLN A CA 1
ATOM 6298 C C . GLN A 1 792 ? 5.936 -40.858 -43.753 1 95.88 792 GLN A C 1
ATOM 6300 O O . GLN A 1 792 ? 6.087 -41.978 -43.26 1 95.88 792 GLN A O 1
ATOM 6305 N N . ALA A 1 793 ? 4.942 -40.185 -43.52 1 96.65 793 ALA A N 1
ATOM 6306 C CA . ALA A 1 793 ? 3.773 -40.722 -42.827 1 96.65 793 ALA A CA 1
ATOM 6307 C C . ALA A 1 793 ? 2.483 -40.14 -43.397 1 96.65 793 ALA A C 1
ATOM 6309 O O . ALA A 1 793 ? 2.483 -39.039 -43.953 1 96.65 793 ALA A O 1
ATOM 6310 N N . ARG A 1 794 ? 1.466 -40.907 -43.402 1 97.55 794 ARG A N 1
ATOM 6311 C CA . ARG A 1 794 ? 0.099 -40.476 -43.677 1 97.55 794 ARG A CA 1
ATOM 6312 C C . ARG A 1 794 ? -0.744 -40.485 -42.405 1 97.55 794 ARG A C 1
ATOM 6314 O O . ARG A 1 794 ? -0.881 -41.522 -41.753 1 97.55 794 ARG A O 1
ATOM 6321 N N . ILE A 1 795 ? -1.206 -39.341 -42.067 1 97.77 795 ILE A N 1
ATOM 6322 C CA . ILE A 1 795 ? -2.152 -39.253 -40.96 1 97.77 795 ILE A CA 1
ATOM 6323 C C . ILE A 1 795 ? -3.578 -39.203 -41.503 1 97.77 795 ILE A C 1
ATOM 6325 O O . ILE A 1 795 ? -3.962 -38.24 -42.17 1 97.77 795 ILE A O 1
ATOM 6329 N N . SER A 1 796 ? -4.381 -40.165 -41.23 1 97.32 796 SER A N 1
ATOM 6330 C CA . SER A 1 796 ? -5.729 -40.299 -41.773 1 97.32 796 SER A CA 1
ATOM 6331 C C . SER A 1 796 ? -6.775 -39.79 -40.787 1 97.32 796 SER A C 1
ATOM 6333 O O . SER A 1 796 ? -6.642 -39.985 -39.577 1 97.32 796 SER A O 1
ATOM 6335 N N . PHE A 1 797 ? -7.79 -39.171 -41.334 1 97.24 797 PHE A N 1
ATOM 6336 C CA . PHE A 1 797 ? -8.931 -38.68 -40.57 1 97.24 797 PHE A CA 1
ATOM 6337 C C . PHE A 1 797 ? -10.228 -39.301 -41.075 1 97.24 797 PHE A C 1
ATOM 6339 O O . PHE A 1 797 ? -10.254 -39.915 -42.144 1 97.24 797 PHE A O 1
ATOM 6346 N N . PRO A 1 798 ? -11.302 -39.168 -40.241 1 94.5 798 PRO A N 1
ATOM 6347 C CA . PRO A 1 798 ? -12.572 -39.77 -40.652 1 94.5 798 PRO A CA 1
ATOM 6348 C C . PRO A 1 798 ? -13.279 -38.968 -41.743 1 94.5 798 PRO A C 1
ATOM 6350 O O . PRO A 1 798 ? -14.271 -39.433 -42.311 1 94.5 798 PRO A O 1
ATOM 6353 N N . ALA A 1 799 ? -12.797 -37.815 -42.042 1 95.95 799 ALA A N 1
ATOM 6354 C CA . ALA A 1 799 ? -13.425 -36.955 -43.042 1 95.95 799 ALA A CA 1
ATOM 6355 C C . ALA A 1 799 ? -12.378 -36.288 -43.929 1 95.95 799 ALA A C 1
ATOM 6357 O O . ALA A 1 799 ? -11.197 -36.24 -43.576 1 95.95 799 ALA A O 1
ATOM 6358 N N . ALA A 1 800 ? -12.863 -35.686 -45.021 1 97.14 800 ALA A N 1
ATOM 6359 C CA . ALA A 1 800 ? -11.978 -35.013 -45.967 1 97.14 800 ALA A CA 1
ATOM 6360 C C . ALA A 1 800 ? -11.357 -33.765 -45.346 1 97.14 800 ALA A C 1
ATOM 6362 O O . ALA A 1 800 ? -12.02 -33.04 -44.601 1 97.14 800 ALA A O 1
ATOM 6363 N N . ILE A 1 801 ? -10.13 -33.55 -45.646 1 97.87 801 ILE A N 1
ATOM 6364 C CA . ILE A 1 801 ? -9.447 -32.321 -45.255 1 97.87 801 ILE A CA 1
ATOM 6365 C C . ILE A 1 801 ? -9.828 -31.192 -46.21 1 97.87 801 ILE A C 1
ATOM 6367 O O . ILE A 1 801 ? -9.599 -31.289 -47.418 1 97.87 801 ILE A O 1
ATOM 6371 N N . VAL A 1 802 ? -10.448 -30.165 -45.652 1 96.8 802 VAL A N 1
ATOM 6372 C CA . VAL A 1 802 ? -10.899 -29.027 -46.446 1 96.8 802 VAL A CA 1
ATOM 6373 C C . VAL A 1 802 ? -9.741 -28.056 -46.662 1 96.8 802 VAL A C 1
ATOM 6375 O O . VAL A 1 802 ? -9.679 -27.373 -47.687 1 96.8 802 VAL A O 1
ATOM 6378 N N . LYS A 1 803 ? -8.981 -27.866 -45.676 1 96.77 803 LYS A N 1
ATOM 6379 C CA . LYS A 1 803 ? -7.821 -26.98 -45.679 1 96.77 803 LYS A CA 1
ATOM 6380 C C . LYS A 1 803 ? -6.729 -27.501 -44.749 1 96.77 803 LYS A C 1
ATOM 6382 O O . LYS A 1 803 ? -7.02 -28.007 -43.663 1 96.77 803 LYS A O 1
ATOM 6387 N N . ALA A 1 804 ? -5.493 -27.413 -45.173 1 98.1 804 ALA A N 1
ATOM 6388 C CA . ALA A 1 804 ? -4.348 -27.786 -44.346 1 98.1 804 ALA A CA 1
ATOM 6389 C C . ALA A 1 804 ? -3.147 -26.891 -44.637 1 98.1 804 ALA A C 1
ATOM 6391 O O . ALA A 1 804 ? -2.846 -26.603 -45.798 1 98.1 804 ALA A O 1
ATOM 6392 N N . VAL A 1 805 ? -2.572 -26.38 -43.628 1 98.29 805 VAL A N 1
ATOM 6393 C CA . VAL A 1 805 ? -1.365 -25.57 -43.762 1 98.29 805 VAL A CA 1
ATOM 6394 C C . VAL A 1 805 ? -0.299 -26.068 -42.788 1 98.29 805 VAL A C 1
ATOM 6396 O O . VAL A 1 805 ? -0.621 -26.645 -41.747 1 98.29 805 VAL A O 1
ATOM 6399 N N . GLU A 1 806 ? 0.951 -25.909 -43.123 1 98.09 806 GLU A N 1
ATOM 6400 C CA . GLU A 1 806 ? 2.048 -26.068 -42.174 1 98.09 806 GLU A CA 1
ATOM 6401 C C . GLU A 1 806 ? 2.238 -24.808 -41.334 1 98.09 806 GLU A C 1
ATOM 6403 O O . GLU A 1 806 ? 2.061 -23.693 -41.829 1 98.09 806 GLU A O 1
ATOM 6408 N N . ALA A 1 807 ? 2.487 -24.997 -40.154 1 98.14 807 ALA A N 1
ATOM 6409 C CA . ALA A 1 807 ? 2.672 -23.892 -39.216 1 98.14 807 ALA A CA 1
ATOM 6410 C C . ALA A 1 807 ? 3.924 -24.096 -38.369 1 98.14 807 ALA A C 1
ATOM 6412 O O . ALA A 1 807 ? 4.517 -25.177 -38.376 1 98.14 807 ALA A O 1
ATOM 6413 N N . ASP A 1 808 ? 4.406 -23.052 -37.703 1 97.86 808 ASP A N 1
ATOM 6414 C CA . ASP A 1 808 ? 5.504 -23.202 -36.754 1 97.86 808 ASP A CA 1
ATOM 6415 C C . ASP A 1 808 ? 4.982 -23.534 -35.358 1 97.86 808 ASP A C 1
ATOM 6417 O O . ASP A 1 808 ? 3.8 -23.838 -35.188 1 97.86 808 ASP A O 1
ATOM 6421 N N . GLY A 1 809 ? 5.864 -23.592 -34.382 1 97.55 809 GLY A N 1
ATOM 6422 C CA . GLY A 1 809 ? 5.51 -23.993 -33.03 1 97.55 809 GLY A CA 1
ATOM 6423 C C . GLY A 1 809 ? 4.594 -23.004 -32.334 1 97.55 809 GLY A C 1
ATOM 6424 O O . GLY A 1 809 ? 3.973 -23.332 -31.321 1 97.55 809 GLY A O 1
ATOM 6425 N N . THR A 1 810 ? 4.459 -21.792 -32.881 1 97.98 810 THR A N 1
ATOM 6426 C CA . THR A 1 810 ? 3.576 -20.78 -32.313 1 97.98 810 THR A CA 1
ATOM 6427 C C . THR A 1 810 ? 2.303 -20.646 -33.143 1 97.98 810 THR A C 1
ATOM 6429 O O . THR A 1 810 ? 1.537 -19.696 -32.966 1 97.98 810 THR A O 1
ATOM 6432 N N . GLU A 1 811 ? 2.128 -21.559 -34.15 1 97.66 811 GLU A N 1
ATOM 6433 C CA . GLU A 1 811 ? 0.936 -21.726 -34.977 1 97.66 811 GLU A CA 1
ATOM 6434 C C . GLU A 1 811 ? 0.83 -20.619 -36.021 1 97.66 811 GLU A C 1
ATOM 6436 O O . GLU A 1 811 ? -0.269 -20.285 -36.47 1 97.66 811 GLU A O 1
ATOM 6441 N N . ARG A 1 812 ? 1.927 -19.987 -36.299 1 96.17 812 ARG A N 1
ATOM 6442 C CA . ARG A 1 812 ? 1.975 -19.093 -37.451 1 96.17 812 ARG A CA 1
ATOM 6443 C C . ARG A 1 812 ? 1.98 -19.882 -38.757 1 96.17 812 ARG A C 1
ATOM 6445 O O . ARG A 1 812 ? 2.724 -20.854 -38.897 1 96.17 812 ARG A O 1
ATOM 6452 N N . THR A 1 813 ? 1.238 -19.445 -39.647 1 96.21 813 THR A N 1
ATOM 6453 C CA . THR A 1 813 ? 1.139 -20.137 -40.928 1 96.21 813 THR A CA 1
ATOM 6454 C C . THR A 1 813 ? 2.422 -19.965 -41.736 1 96.21 813 THR A C 1
ATOM 6456 O O . THR A 1 813 ? 2.94 -18.853 -41.86 1 96.21 813 THR A O 1
ATOM 6459 N N . LEU A 1 814 ? 2.954 -21.028 -42.248 1 96.34 814 LEU A N 1
ATOM 6460 C CA . LEU A 1 814 ? 4.156 -21.001 -43.074 1 96.34 814 LEU A CA 1
ATOM 6461 C C . LEU A 1 814 ? 3.814 -21.245 -44.54 1 96.34 814 LEU A C 1
ATOM 6463 O O . LEU A 1 814 ? 3.915 -20.334 -45.365 1 96.34 814 LEU A O 1
ATOM 6467 N N . THR A 1 815 ? 3.385 -22.489 -44.9 1 96.24 815 THR A N 1
ATOM 6468 C CA . THR A 1 815 ? 3.068 -22.872 -46.271 1 96.24 815 THR A CA 1
ATOM 6469 C C . THR A 1 815 ? 1.909 -23.864 -46.301 1 96.24 815 THR A C 1
ATOM 6471 O O . THR A 1 815 ? 1.476 -24.353 -45.255 1 96.24 815 THR A O 1
ATOM 6474 N N . ASP A 1 816 ? 1.394 -24.156 -47.462 1 96.8 816 ASP A N 1
ATOM 6475 C CA . ASP A 1 816 ? 0.339 -25.152 -47.619 1 96.8 816 ASP A CA 1
ATOM 6476 C C . ASP A 1 816 ? 0.863 -26.558 -47.334 1 96.8 816 ASP A C 1
ATOM 6478 O O . ASP A 1 816 ? 2.003 -26.881 -47.674 1 96.8 816 ASP A O 1
ATOM 6482 N N . ALA A 1 817 ? 0.081 -27.383 -46.716 1 98.08 817 ALA A N 1
ATOM 6483 C CA . ALA A 1 817 ? 0.427 -28.777 -46.449 1 98.08 817 ALA A CA 1
ATOM 6484 C C . ALA A 1 817 ? -0.061 -29.688 -47.571 1 98.08 817 ALA A C 1
ATOM 6486 O O . ALA A 1 817 ? -1.043 -29.377 -48.25 1 98.08 817 ALA A O 1
ATOM 6487 N N . LYS A 1 818 ? 0.555 -30.813 -47.729 1 97.48 818 LYS A N 1
ATOM 6488 C CA . LYS A 1 818 ? 0.139 -31.819 -48.701 1 97.48 818 LYS A CA 1
ATOM 6489 C C . LYS A 1 818 ? -0.939 -32.732 -48.122 1 97.48 818 LYS A C 1
ATOM 6491 O O . LYS A 1 818 ? -0.803 -33.227 -47.001 1 97.48 818 LYS A O 1
ATOM 6496 N N . THR A 1 819 ? -2.004 -32.918 -48.867 1 97.9 819 THR A N 1
ATOM 6497 C CA . THR A 1 819 ? -3.105 -33.759 -48.411 1 97.9 819 THR A CA 1
ATOM 6498 C C . THR A 1 819 ? -3.567 -34.695 -49.524 1 97.9 819 THR A C 1
ATOM 6500 O O . THR A 1 819 ? -3.29 -34.453 -50.701 1 97.9 819 THR A O 1
ATOM 6503 N N . ASP A 1 820 ? -4.189 -35.805 -49.252 1 96.91 820 ASP A N 1
ATOM 6504 C CA . ASP A 1 820 ? -4.852 -36.754 -50.141 1 96.91 820 ASP A CA 1
ATOM 6505 C C . ASP A 1 820 ? -6.18 -37.223 -49.552 1 96.91 820 ASP A C 1
ATOM 6507 O O . ASP A 1 820 ? -6.226 -38.214 -48.822 1 96.91 820 ASP A O 1
ATOM 6511 N N . GLY A 1 821 ? -7.178 -36.562 -49.909 1 95.85 821 GLY A N 1
ATOM 6512 C CA . GLY A 1 821 ? -8.499 -36.878 -49.388 1 95.85 821 GLY A CA 1
ATOM 6513 C C . GLY A 1 821 ? -8.607 -36.698 -47.886 1 95.85 821 GLY A C 1
ATOM 6514 O O . GLY A 1 821 ? -8.636 -35.57 -47.391 1 95.85 821 GLY A O 1
ATOM 6515 N N . THR A 1 822 ? -8.585 -37.806 -47.241 1 96.93 822 THR A N 1
ATOM 6516 C CA . THR A 1 822 ? -8.755 -37.813 -45.793 1 96.93 822 THR A CA 1
ATOM 6517 C C . THR A 1 822 ? -7.403 -37.901 -45.09 1 96.93 822 THR A C 1
ATOM 6519 O O . THR A 1 822 ? -7.34 -38.138 -43.882 1 96.93 822 THR A O 1
ATOM 6522 N N . GLN A 1 823 ? -6.314 -37.697 -45.873 1 97.9 823 GLN A N 1
ATOM 6523 C CA . GLN A 1 823 ? -5 -37.971 -45.3 1 97.9 823 GLN A CA 1
ATOM 6524 C C . GLN A 1 823 ? -4.091 -36.749 -45.398 1 97.9 823 GLN A C 1
ATOM 6526 O O . GLN A 1 823 ? -4.075 -36.062 -46.421 1 97.9 823 GLN A O 1
ATOM 6531 N N . LEU A 1 824 ? -3.44 -36.423 -44.372 1 98.3 824 LEU A N 1
ATOM 6532 C CA . LEU A 1 824 ? -2.353 -35.451 -44.336 1 98.3 824 LEU A CA 1
ATOM 6533 C C . LEU A 1 824 ? -1.016 -36.12 -44.633 1 98.3 824 LEU A C 1
ATOM 6535 O O . LEU A 1 824 ? -0.647 -37.099 -43.98 1 98.3 824 LEU A O 1
ATOM 6539 N N . LEU A 1 825 ? -0.314 -35.68 -45.61 1 98.23 825 LEU A N 1
ATOM 6540 C CA . LEU A 1 825 ? 0.975 -36.247 -45.991 1 98.23 825 LEU A CA 1
ATOM 6541 C C . LEU A 1 825 ? 2.117 -35.517 -45.294 1 98.23 825 LEU A C 1
ATOM 6543 O O . LEU A 1 825 ? 2.273 -34.304 -45.453 1 98.23 825 LEU A O 1
ATOM 6547 N N . VAL A 1 826 ? 2.936 -36.253 -44.591 1 97.74 826 VAL A N 1
ATOM 6548 C CA . VAL A 1 826 ? 4.007 -35.679 -43.784 1 97.74 826 VAL A CA 1
ATOM 6549 C C . VAL A 1 826 ? 5.36 -36.168 -44.297 1 97.74 826 VAL A C 1
ATOM 6551 O O . VAL A 1 826 ? 5.583 -37.374 -44.425 1 97.74 826 VAL A O 1
ATOM 6554 N N . ASP A 1 827 ? 6.237 -35.27 -44.659 1 96.46 827 ASP A N 1
ATOM 6555 C CA . ASP A 1 827 ? 7.667 -35.494 -44.851 1 96.46 827 ASP A CA 1
ATOM 6556 C C . ASP A 1 827 ? 8.478 -34.863 -43.722 1 96.46 827 ASP A C 1
ATOM 6558 O O . ASP A 1 827 ? 8.383 -33.657 -43.481 1 96.46 827 ASP A O 1
ATOM 6562 N N . ILE A 1 828 ? 9.251 -35.676 -43.034 1 96.9 828 ILE A N 1
ATOM 6563 C CA . ILE A 1 828 ? 9.871 -35.121 -41.836 1 96.9 828 ILE A CA 1
ATOM 6564 C C . ILE A 1 828 ? 11.287 -35.673 -41.685 1 96.9 828 ILE A C 1
ATOM 6566 O O . ILE A 1 828 ? 11.533 -36.85 -41.959 1 96.9 828 ILE A O 1
ATOM 6570 N N . LYS A 1 829 ? 12.223 -34.831 -41.259 1 95.63 829 LYS A N 1
ATOM 6571 C CA . LYS A 1 829 ? 13.624 -35.174 -41.032 1 95.63 829 LYS A CA 1
ATOM 6572 C C . LYS A 1 829 ? 13.804 -35.894 -39.699 1 95.63 829 LYS A C 1
ATOM 6574 O O . LYS A 1 829 ? 12.929 -35.837 -38.833 1 95.63 829 LYS A O 1
ATOM 6579 N N . PRO A 1 830 ? 14.949 -36.568 -39.599 1 95.17 830 PRO A N 1
ATOM 6580 C CA . PRO A 1 830 ? 15.223 -37.26 -38.338 1 95.17 830 PRO A CA 1
ATOM 6581 C C . PRO A 1 830 ? 15.193 -36.323 -37.132 1 95.17 830 PRO A C 1
ATOM 6583 O O . PRO A 1 830 ? 15.791 -35.245 -37.168 1 95.17 830 PRO A O 1
ATOM 6586 N N . TYR A 1 831 ? 14.508 -36.757 -36.155 1 95.87 831 TYR A N 1
ATOM 6587 C CA . TYR A 1 831 ? 14.424 -36.088 -34.862 1 95.87 831 TYR A CA 1
ATOM 6588 C C . TYR A 1 831 ? 13.961 -34.645 -35.024 1 95.87 831 TYR A C 1
ATOM 6590 O O . TYR A 1 831 ? 14.419 -33.755 -34.304 1 95.87 831 TYR A O 1
ATOM 6598 N N . SER A 1 832 ? 13.043 -34.445 -35.983 1 96.36 832 SER A N 1
ATOM 6599 C CA . SER A 1 832 ? 12.493 -33.11 -36.199 1 96.36 832 SER A CA 1
ATOM 6600 C C . SER A 1 832 ? 11.02 -33.05 -35.811 1 96.36 832 SER A C 1
ATOM 6602 O O . SER A 1 832 ? 10.425 -34.067 -35.451 1 96.36 832 SER A O 1
ATOM 6604 N N . VAL A 1 833 ? 10.487 -31.832 -35.773 1 97.5 833 VAL A N 1
ATOM 6605 C CA . VAL A 1 833 ? 9.098 -31.551 -35.425 1 97.5 833 VAL A CA 1
ATOM 6606 C C . VAL A 1 833 ? 8.415 -30.815 -36.576 1 97.5 833 VAL A C 1
ATOM 6608 O O . VAL A 1 833 ? 9.026 -29.964 -37.227 1 97.5 833 VAL A O 1
ATOM 6611 N N . LYS A 1 834 ? 7.196 -31.117 -36.865 1 97.88 834 LYS A N 1
ATOM 6612 C CA . LYS A 1 834 ? 6.349 -30.375 -37.795 1 97.88 834 LYS A CA 1
ATOM 6613 C C . LYS A 1 834 ? 4.97 -30.117 -37.196 1 97.88 834 LYS A C 1
ATOM 6615 O O . LYS A 1 834 ? 4.432 -30.961 -36.477 1 97.88 834 LYS A O 1
ATOM 6620 N N . THR A 1 835 ? 4.465 -28.981 -37.447 1 98.4 835 THR A N 1
ATOM 6621 C CA . THR A 1 835 ? 3.136 -28.587 -36.995 1 98.4 835 THR A CA 1
ATOM 6622 C C . THR A 1 835 ? 2.237 -28.255 -38.182 1 98.4 835 THR A C 1
ATOM 6624 O O . THR A 1 835 ? 2.658 -27.565 -39.113 1 98.4 835 THR A O 1
ATOM 6627 N N . TYR A 1 836 ? 0.993 -28.715 -38.164 1 98.53 836 TYR A N 1
ATOM 6628 C CA . TYR A 1 836 ? -0.005 -28.444 -39.192 1 98.53 836 TYR A CA 1
ATOM 6629 C C . TYR A 1 836 ? -1.299 -27.927 -38.574 1 98.53 836 TYR A C 1
ATOM 6631 O O . TYR A 1 836 ? -1.614 -28.243 -37.424 1 98.53 836 TYR A O 1
ATOM 6639 N N . LYS A 1 837 ? -1.98 -27.135 -39.265 1 98.38 837 LYS A N 1
ATOM 6640 C CA . LYS A 1 837 ? -3.363 -26.771 -38.972 1 98.38 837 LYS A CA 1
ATOM 6641 C C . LYS A 1 837 ? -4.31 -27.296 -40.047 1 98.38 837 LYS A C 1
ATOM 6643 O O . LYS A 1 837 ? -4.073 -27.099 -41.241 1 98.38 837 LYS A O 1
ATOM 6648 N N . VAL A 1 838 ? -5.385 -27.951 -39.624 1 97.98 838 VAL A N 1
ATOM 6649 C CA . VAL A 1 838 ? -6.266 -28.623 -40.574 1 97.98 838 VAL A CA 1
ATOM 6650 C C . VAL A 1 838 ? -7.719 -28.262 -40.276 1 97.98 838 VAL A C 1
ATOM 6652 O O . VAL A 1 838 ? -8.088 -28.049 -39.118 1 97.98 838 VAL A O 1
ATOM 6655 N N . GLN A 1 839 ? -8.467 -28.168 -41.32 1 97.24 839 GLN A N 1
ATOM 6656 C CA . GLN A 1 839 ? -9.923 -28.089 -41.257 1 97.24 839 GLN A CA 1
ATOM 6657 C C . GLN A 1 839 ? -10.569 -29.31 -41.906 1 97.24 839 GLN A C 1
ATOM 6659 O O . GLN A 1 839 ? -10.25 -29.655 -43.046 1 97.24 839 GLN A O 1
ATOM 6664 N N . LEU A 1 840 ? -11.429 -29.944 -41.18 1 97.35 840 LEU A N 1
ATOM 6665 C CA . LEU A 1 840 ? -12.084 -31.153 -41.67 1 97.35 840 LEU A CA 1
ATOM 6666 C C . LEU A 1 840 ? -13.509 -30.853 -42.122 1 97.35 840 LEU A C 1
ATOM 6668 O O . LEU A 1 840 ? -14.173 -29.98 -41.559 1 97.35 840 LEU A O 1
ATOM 6672 N N . ALA A 1 841 ? -13.963 -31.553 -43.096 1 95.81 841 ALA A N 1
ATOM 6673 C CA . ALA A 1 841 ? -15.341 -31.436 -43.566 1 95.81 841 ALA A CA 1
ATOM 6674 C C . ALA A 1 841 ? -16.319 -32.014 -42.547 1 95.81 841 ALA A C 1
ATOM 6676 O O . ALA A 1 841 ? -15.95 -32.869 -41.738 1 95.81 841 ALA A O 1
ATOM 6677 N N . GLY A 1 842 ? -17.512 -31.468 -42.496 1 89.48 842 GLY A N 1
ATOM 6678 C CA . GLY A 1 842 ? -18.612 -32.072 -41.761 1 89.48 842 GLY A CA 1
ATOM 6679 C C . GLY A 1 842 ? -18.627 -31.694 -40.292 1 89.48 842 GLY A C 1
ATOM 6680 O O . GLY A 1 842 ? -19.218 -32.398 -39.47 1 89.48 842 GLY A O 1
ATOM 6681 N N . GLN A 1 843 ? -17.87 -30.775 -39.959 1 85.58 843 GLN A N 1
ATOM 6682 C CA . GLN A 1 843 ? -17.922 -30.331 -38.57 1 85.58 843 GLN A CA 1
ATOM 6683 C C . GLN A 1 843 ? -19.329 -29.876 -38.191 1 85.58 843 GLN A C 1
ATOM 6685 O O . GLN A 1 843 ? -19.967 -29.128 -38.934 1 85.58 843 GLN A O 1
ATOM 6690 N N . LYS A 1 844 ? -19.853 -30.321 -37.112 1 85.55 844 LYS A N 1
ATOM 6691 C CA . LYS A 1 844 ? -21.183 -29.981 -36.615 1 85.55 844 LYS A CA 1
ATOM 6692 C C . LYS A 1 844 ? -21.097 -29.077 -35.388 1 85.55 844 LYS A C 1
ATOM 6694 O O . LYS A 1 844 ? -20.041 -28.97 -34.762 1 85.55 844 LYS A O 1
ATOM 6699 N N . SER A 1 845 ? -22.107 -28.39 -35.183 1 82.59 845 SER A N 1
ATOM 6700 C CA . SER A 1 845 ? -22.154 -27.534 -34.002 1 82.59 845 SER A CA 1
ATOM 6701 C C . SER A 1 845 ? -22.922 -28.201 -32.866 1 82.59 845 SER A C 1
ATOM 6703 O O . SER A 1 845 ? -23.953 -28.837 -33.096 1 82.59 845 SER A O 1
ATOM 6705 N N . ALA A 1 846 ? -22.284 -28.076 -31.678 1 76.73 846 ALA A N 1
ATOM 6706 C CA . ALA A 1 846 ? -22.939 -28.587 -30.476 1 76.73 846 ALA A CA 1
ATOM 6707 C C . ALA A 1 846 ? -23.856 -27.534 -29.861 1 76.73 846 ALA A C 1
ATOM 6709 O O . ALA A 1 846 ? -23.511 -26.351 -29.819 1 76.73 846 ALA A O 1
ATOM 6710 N N . ALA A 1 847 ? -25.138 -27.815 -29.642 1 80.26 847 ALA A N 1
ATOM 6711 C CA . ALA A 1 847 ? -26.041 -26.943 -28.895 1 80.26 847 ALA A CA 1
ATOM 6712 C C . ALA A 1 847 ? -26.812 -27.729 -27.838 1 80.26 847 ALA A C 1
ATOM 6714 O O . ALA A 1 847 ? -27.244 -28.857 -28.087 1 80.26 847 ALA A O 1
ATOM 6715 N N . VAL A 1 848 ? -26.658 -27.248 -26.666 1 89.11 848 VAL A N 1
ATOM 6716 C CA . VAL A 1 848 ? -27.442 -27.84 -25.587 1 89.11 848 VAL A CA 1
ATOM 6717 C C . VAL A 1 848 ? -28.731 -27.046 -25.388 1 89.11 848 VAL A C 1
ATOM 6719 O O . VAL A 1 848 ? -28.713 -25.813 -25.385 1 89.11 848 VAL A O 1
ATOM 6722 N N . ASP A 1 849 ? -29.86 -27.75 -25.412 1 92.85 849 ASP A N 1
ATOM 6723 C CA . ASP A 1 849 ? -31.127 -27.121 -25.053 1 92.85 849 ASP A CA 1
ATOM 6724 C C . ASP A 1 849 ? -31.146 -26.728 -23.577 1 92.85 849 ASP A C 1
ATOM 6726 O O . ASP A 1 849 ? -31.305 -27.584 -22.704 1 92.85 849 ASP A O 1
ATOM 6730 N N . ALA A 1 850 ? -30.802 -25.488 -23.302 1 95.22 850 ALA A N 1
ATOM 6731 C CA . ALA A 1 850 ? -30.673 -25.002 -21.931 1 95.22 850 ALA A CA 1
ATOM 6732 C C . ALA A 1 850 ? -31.377 -23.66 -21.756 1 95.22 850 ALA A C 1
ATOM 6734 O O . ALA A 1 850 ? -31.58 -22.927 -22.727 1 95.22 850 ALA A O 1
ATOM 6735 N N . GLN A 1 851 ? -31.804 -23.351 -20.567 1 96.17 851 GLN A N 1
ATOM 6736 C CA . GLN A 1 851 ? -32.442 -22.09 -20.207 1 96.17 851 GLN A CA 1
ATOM 6737 C C . GLN A 1 851 ? -32.017 -21.635 -18.814 1 96.17 851 GLN A C 1
ATOM 6739 O O . GLN A 1 851 ? -31.985 -22.436 -17.877 1 96.17 851 GLN A O 1
ATOM 6744 N N . SER A 1 852 ? -31.676 -20.411 -18.717 1 95.98 852 SER A N 1
ATOM 6745 C CA . SER A 1 852 ? -31.31 -19.843 -17.423 1 95.98 852 SER A CA 1
ATOM 6746 C C . SER A 1 852 ? -32.518 -19.757 -16.496 1 95.98 852 SER A C 1
ATOM 6748 O O . SER A 1 852 ? -33.635 -19.493 -16.945 1 95.98 852 SER A O 1
ATOM 6750 N N . VAL A 1 853 ? -32.355 -19.913 -15.237 1 97.24 853 VAL A N 1
ATOM 6751 C CA . VAL A 1 853 ? -33.372 -19.762 -14.201 1 97.24 853 VAL A CA 1
ATOM 6752 C C . VAL A 1 853 ? -33.157 -18.448 -13.453 1 97.24 853 VAL A C 1
ATOM 6754 O O . VAL A 1 853 ? -32.052 -18.169 -12.981 1 97.24 853 VAL A O 1
ATOM 6757 N N . ALA A 1 854 ? -34.192 -17.712 -13.37 1 94.73 854 ALA A N 1
ATOM 6758 C CA . ALA A 1 854 ? -34.105 -16.45 -12.64 1 94.73 854 ALA A CA 1
ATOM 6759 C C . ALA A 1 854 ? -33.966 -16.693 -11.14 1 94.73 854 ALA A C 1
ATOM 6761 O O . ALA A 1 854 ? -34.648 -17.554 -10.578 1 94.73 854 ALA A O 1
ATOM 6762 N N . LEU A 1 855 ? -33.067 -15.999 -10.52 1 96.72 855 LEU A N 1
ATOM 6763 C CA . LEU A 1 855 ? -32.828 -16.112 -9.086 1 96.72 855 LEU A CA 1
ATOM 6764 C C . LEU A 1 855 ? -33.163 -14.806 -8.373 1 96.72 855 LEU A C 1
ATOM 6766 O O . LEU A 1 855 ? -32.928 -13.722 -8.913 1 96.72 855 LEU A O 1
ATOM 6770 N N . ASP A 1 856 ? -33.732 -14.858 -7.192 1 95.48 856 ASP A N 1
ATOM 6771 C CA . ASP A 1 856 ? -33.974 -13.702 -6.335 1 95.48 856 ASP A CA 1
ATOM 6772 C C . ASP A 1 856 ? -32.778 -13.433 -5.425 1 95.48 856 ASP A C 1
ATOM 6774 O O . ASP A 1 856 ? -32.79 -13.804 -4.249 1 95.48 856 ASP A O 1
ATOM 6778 N N . PHE A 1 857 ? -31.905 -12.71 -5.87 1 96.35 857 PHE A N 1
ATOM 6779 C CA . PHE A 1 857 ? -30.651 -12.477 -5.164 1 96.35 857 PHE A CA 1
ATOM 6780 C C . PHE A 1 857 ? -30.886 -11.667 -3.895 1 96.35 857 PHE A C 1
ATOM 6782 O O . PHE A 1 857 ? -31.689 -10.731 -3.889 1 96.35 857 PHE A O 1
ATOM 6789 N N . ASP A 1 858 ? -30.292 -12.052 -2.732 1 94.91 858 ASP A N 1
ATOM 6790 C CA . ASP A 1 858 ? -30.478 -11.366 -1.457 1 94.91 858 ASP A CA 1
ATOM 6791 C C . ASP A 1 858 ? -29.136 -10.981 -0.839 1 94.91 858 ASP A C 1
ATOM 6793 O O . ASP A 1 858 ? -29.091 -10.386 0.24 1 94.91 858 ASP A O 1
ATOM 6797 N N . ARG A 1 859 ? -27.943 -11.259 -1.586 1 94.29 859 ARG A N 1
ATOM 6798 C CA . ARG A 1 859 ? -26.614 -11.044 -1.021 1 94.29 859 ARG A CA 1
ATOM 6799 C C . ARG A 1 859 ? -25.69 -10.377 -2.034 1 94.29 859 ARG A C 1
ATOM 6801 O O . ARG A 1 859 ? -25.721 -10.708 -3.222 1 94.29 859 ARG A O 1
ATOM 6808 N N . HIS A 1 860 ? -24.818 -9.45 -1.608 1 94.37 860 HIS A N 1
ATOM 6809 C CA . HIS A 1 860 ? -23.794 -8.819 -2.432 1 94.37 860 HIS A CA 1
ATOM 6810 C C . HIS A 1 860 ? -22.458 -9.544 -2.303 1 94.37 860 HIS A C 1
ATOM 6812 O O . HIS A 1 860 ? -21.627 -9.18 -1.468 1 94.37 860 HIS A O 1
ATOM 6818 N N . CYS A 1 861 ? -22.177 -10.41 -3.256 1 96.58 861 CYS A N 1
ATOM 6819 C CA . CYS A 1 861 ? -21.053 -11.33 -3.12 1 96.58 861 CYS A CA 1
ATOM 6820 C C . CYS A 1 861 ? -19.83 -10.812 -3.867 1 96.58 861 CYS A C 1
ATOM 6822 O O . CYS A 1 861 ? -18.714 -11.282 -3.64 1 96.58 861 CYS A O 1
ATOM 6824 N N . PHE A 1 862 ? -19.989 -9.862 -4.817 1 96.41 862 PHE A N 1
ATOM 6825 C CA . PHE A 1 862 ? -18.921 -9.33 -5.655 1 96.41 862 PHE A CA 1
ATOM 6826 C C . PHE A 1 862 ? -18.577 -7.901 -5.253 1 96.41 862 PHE A C 1
ATOM 6828 O O . PHE A 1 862 ? -19.462 -7.123 -4.891 1 96.41 862 PHE A O 1
ATOM 6835 N N . SER A 1 863 ? -17.339 -7.573 -5.236 1 94.9 863 SER A N 1
ATOM 6836 C CA . SER A 1 863 ? -16.937 -6.188 -5.014 1 94.9 863 SER A CA 1
ATOM 6837 C C . SER A 1 863 ? -15.861 -5.759 -6.007 1 94.9 863 SER A C 1
ATOM 6839 O O . SER A 1 863 ? -15.114 -6.595 -6.52 1 94.9 863 SER A O 1
ATOM 6841 N N . PHE A 1 864 ? -15.873 -4.481 -6.335 1 94.63 864 PHE A N 1
ATOM 6842 C CA . PHE A 1 864 ? -14.817 -3.902 -7.156 1 94.63 864 PHE A CA 1
ATOM 6843 C C . PHE A 1 864 ? -13.644 -3.455 -6.292 1 94.63 864 PHE A C 1
ATOM 6845 O O . PHE A 1 864 ? -13.797 -3.248 -5.087 1 94.63 864 PHE A O 1
ATOM 6852 N N . ASN A 1 865 ? -12.48 -3.236 -6.799 1 92.71 865 ASN A N 1
ATOM 6853 C CA . ASN A 1 865 ? -11.254 -2.845 -6.112 1 92.71 865 ASN A CA 1
ATOM 6854 C C . ASN A 1 865 ? -11.451 -1.572 -5.293 1 92.71 865 ASN A C 1
ATOM 6856 O O . ASN A 1 865 ? -10.896 -1.439 -4.201 1 92.71 865 ASN A O 1
ATOM 6860 N N . GLU A 1 866 ? -12.186 -0.692 -5.86 1 92.48 866 GLU A N 1
ATOM 6861 C CA . GLU A 1 866 ? -12.335 0.624 -5.246 1 92.48 866 GLU A CA 1
ATOM 6862 C C . GLU A 1 866 ? -13.369 0.595 -4.124 1 92.48 866 GLU A C 1
ATOM 6864 O O . GLU A 1 866 ? -13.441 1.523 -3.315 1 92.48 866 GLU A O 1
ATOM 6869 N N . PHE A 1 867 ? -14.21 -0.458 -4.089 1 93.24 867 PHE A N 1
ATOM 6870 C CA . PHE A 1 867 ? -15.251 -0.653 -3.087 1 93.24 867 PHE A CA 1
ATOM 6871 C C . PHE A 1 867 ? -15.158 -2.045 -2.473 1 93.24 867 PHE A C 1
ATOM 6873 O O . PHE A 1 867 ? -16.16 -2.757 -2.382 1 93.24 867 PHE A O 1
ATOM 6880 N N . ARG A 1 868 ? -14.013 -2.471 -2.084 1 87.23 868 ARG A N 1
ATOM 6881 C CA . ARG A 1 868 ? -13.72 -3.837 -1.665 1 87.23 868 ARG A CA 1
ATOM 6882 C C . ARG A 1 868 ? -14.577 -4.24 -0.469 1 87.23 868 ARG A C 1
ATOM 6884 O O . ARG A 1 868 ? -14.837 -5.426 -0.256 1 87.23 868 ARG A O 1
ATOM 6891 N N . THR A 1 869 ? -15.067 -3.253 0.303 1 79.91 869 THR A N 1
ATOM 6892 C CA . THR A 1 869 ? -15.807 -3.575 1.518 1 79.91 869 THR A CA 1
ATOM 6893 C C . THR A 1 869 ? -17.309 -3.593 1.248 1 79.91 869 THR A C 1
ATOM 6895 O O . THR A 1 869 ? -18.107 -3.819 2.16 1 79.91 869 THR A O 1
ATOM 6898 N N . SER A 1 870 ? -17.678 -3.344 -0.019 1 87.17 870 SER A N 1
ATOM 6899 C CA . SER A 1 870 ? -19.099 -3.288 -0.347 1 87.17 870 SER A CA 1
ATOM 6900 C C . SER A 1 870 ? -19.694 -4.687 -0.47 1 87.17 870 SER A C 1
ATOM 6902 O O . SER A 1 870 ? -20.904 -4.868 -0.323 1 87.17 870 SER A O 1
ATOM 6904 N N . GLY A 1 871 ? -18.825 -5.634 -0.886 1 89.55 871 GLY A N 1
ATOM 6905 C CA . GLY A 1 871 ? -19.263 -7.019 -0.947 1 89.55 871 GLY A CA 1
ATOM 6906 C C . GLY A 1 871 ? -18.858 -7.827 0.271 1 89.55 871 GLY A C 1
ATOM 6907 O O . GLY A 1 871 ? -17.783 -7.613 0.835 1 89.55 871 GLY A O 1
ATOM 6908 N N . ASN A 1 872 ? -19.754 -8.704 0.613 1 87.22 872 ASN A N 1
ATOM 6909 C CA . ASN A 1 872 ? -19.478 -9.589 1.739 1 87.22 872 ASN A CA 1
ATOM 6910 C C . ASN A 1 872 ? -19.97 -11.008 1.472 1 87.22 872 ASN A C 1
ATOM 6912 O O . ASN A 1 872 ? -21.142 -11.316 1.696 1 87.22 872 ASN A O 1
ATOM 6916 N N . PHE A 1 873 ? -19.083 -11.793 1.034 1 92.82 873 PHE A N 1
ATOM 6917 C CA . PHE A 1 873 ? -19.424 -13.202 0.873 1 92.82 873 PHE A CA 1
ATOM 6918 C C . PHE A 1 873 ? -19.09 -13.987 2.136 1 92.82 873 PHE A C 1
ATOM 6920 O O . PHE A 1 873 ? -19.89 -14.805 2.595 1 92.82 873 PHE A O 1
ATOM 6927 N N . GLU A 1 874 ? -17.874 -13.669 2.668 1 86.12 874 GLU A N 1
ATOM 6928 C CA . GLU A 1 874 ? -17.394 -14.316 3.886 1 86.12 874 GLU A CA 1
ATOM 6929 C C . GLU A 1 874 ? -16.713 -13.313 4.812 1 86.12 874 GLU A C 1
ATOM 6931 O O . GLU A 1 874 ? -15.504 -13.093 4.716 1 86.12 874 GLU A O 1
ATOM 6936 N N . GLY A 1 875 ? -17.325 -12.938 5.826 1 73.87 875 GLY A N 1
ATOM 6937 C CA . GLY A 1 875 ? -16.68 -12.122 6.844 1 73.87 875 GLY A CA 1
ATOM 6938 C C . GLY A 1 875 ? -15.981 -10.902 6.275 1 73.87 875 GLY A C 1
ATOM 6939 O O . GLY A 1 875 ? -14.813 -10.65 6.581 1 73.87 875 GLY A O 1
ATOM 6940 N N . GLY A 1 876 ? -16.586 -10.227 5.284 1 77.36 876 GLY A N 1
ATOM 6941 C CA . GLY A 1 876 ? -15.995 -9.016 4.736 1 77.36 876 GLY A CA 1
ATOM 6942 C C . GLY A 1 876 ? -15.195 -9.263 3.47 1 77.36 876 GLY A C 1
ATOM 6943 O O . GLY A 1 876 ? -14.817 -8.318 2.775 1 77.36 876 GLY A O 1
ATOM 6944 N N . ASN A 1 877 ? -14.93 -10.509 3.157 1 87.88 877 ASN A N 1
ATOM 6945 C CA . ASN A 1 877 ? -14.256 -10.86 1.911 1 87.88 877 ASN A CA 1
ATOM 6946 C C . ASN A 1 877 ? -15.256 -11.148 0.795 1 87.88 877 ASN A C 1
ATOM 6948 O O . ASN A 1 877 ? -16.41 -11.489 1.062 1 87.88 877 ASN A O 1
ATOM 6952 N N . SER A 1 878 ? -14.828 -10.95 -0.407 1 93.44 878 SER A N 1
ATOM 6953 C CA . SER A 1 878 ? -15.749 -11.136 -1.524 1 93.44 878 SER A CA 1
ATOM 6954 C C . SER A 1 878 ? -15.011 -11.585 -2.78 1 93.44 878 SER A C 1
ATOM 6956 O O . SER A 1 878 ? -13.779 -11.615 -2.806 1 93.44 878 SER A O 1
ATOM 6958 N N . TYR A 1 879 ? -15.777 -12.031 -3.784 1 96.49 879 TYR A N 1
ATOM 6959 C CA . TYR A 1 879 ? -15.25 -12.244 -5.128 1 96.49 879 TYR A CA 1
ATOM 6960 C C . TYR A 1 879 ? -14.83 -10.924 -5.764 1 96.49 879 TYR A C 1
ATOM 6962 O O . TYR A 1 879 ? -15.437 -9.882 -5.506 1 96.49 879 TYR A O 1
ATOM 6970 N N . ALA A 1 880 ? -13.778 -10.975 -6.475 1 96.21 880 ALA A N 1
ATOM 6971 C CA . ALA A 1 880 ? -13.376 -9.801 -7.246 1 96.21 880 ALA A CA 1
ATOM 6972 C C . ALA A 1 880 ? -14.25 -9.632 -8.485 1 96.21 880 ALA A C 1
ATOM 6974 O O . ALA A 1 880 ? -14.179 -10.437 -9.417 1 96.21 880 ALA A O 1
ATOM 6975 N N . ALA A 1 881 ? -15.02 -8.602 -8.574 1 96.11 881 ALA A N 1
ATOM 6976 C CA . ALA A 1 881 ? -15.985 -8.381 -9.649 1 96.11 881 ALA A CA 1
ATOM 6977 C C . ALA A 1 881 ? -15.282 -8.23 -10.995 1 96.11 881 ALA A C 1
ATOM 6979 O O . ALA A 1 881 ? -15.81 -8.648 -12.028 1 96.11 881 ALA A O 1
ATOM 6980 N N . GLU A 1 882 ? -14.092 -7.68 -10.989 1 93.29 882 GLU A N 1
ATOM 6981 C CA . GLU A 1 882 ? -13.382 -7.392 -12.231 1 93.29 882 GLU A CA 1
ATOM 6982 C C . GLU A 1 882 ? -12.898 -8.675 -12.901 1 93.29 882 GLU A C 1
ATOM 6984 O O . GLU A 1 882 ? -12.556 -8.673 -14.085 1 93.29 882 GLU A O 1
ATOM 6989 N N . LEU A 1 883 ? -12.837 -9.75 -12.171 1 94.8 883 LEU A N 1
ATOM 6990 C CA . LEU A 1 883 ? -12.374 -11.015 -12.733 1 94.8 883 LEU A CA 1
ATOM 6991 C C . LEU A 1 883 ? -13.526 -11.775 -13.38 1 94.8 883 LEU A C 1
ATOM 6993 O O . LEU A 1 883 ? -13.302 -12.694 -14.172 1 94.8 883 LEU A O 1
ATOM 6997 N N . LEU A 1 884 ? -14.753 -11.51 -12.987 1 95.38 884 LEU A N 1
ATOM 6998 C CA . LEU A 1 884 ? -15.913 -12.225 -13.508 1 95.38 884 LEU A CA 1
ATOM 6999 C C . LEU A 1 884 ? -16.309 -11.692 -14.881 1 95.38 884 LEU A C 1
ATOM 7001 O O . LEU A 1 884 ? -16.459 -10.481 -15.062 1 95.38 884 LEU A O 1
ATOM 7005 N N . PRO A 1 885 ? -16.515 -12.561 -15.816 1 92.54 885 PRO A N 1
ATOM 7006 C CA . PRO A 1 885 ? -16.947 -12.096 -17.136 1 92.54 885 PRO A CA 1
ATOM 7007 C C . PRO A 1 885 ? -18.357 -11.511 -17.123 1 92.54 885 PRO A C 1
ATOM 7009 O O . PRO A 1 885 ? -19.239 -12.032 -16.435 1 92.54 885 PRO A O 1
ATOM 7012 N N . ASP A 1 886 ? -18.611 -10.576 -17.862 1 89.17 886 ASP A N 1
ATOM 7013 C CA . ASP A 1 886 ? -19.902 -9.899 -17.93 1 89.17 886 ASP A CA 1
ATOM 7014 C C . ASP A 1 886 ? -20.962 -10.799 -18.56 1 89.17 886 ASP A C 1
ATOM 7016 O O . ASP A 1 886 ? -22.136 -10.738 -18.189 1 89.17 886 ASP A O 1
ATOM 7020 N N . GLU A 1 887 ? -20.532 -11.667 -19.458 1 88.35 887 GLU A N 1
ATOM 7021 C CA . GLU A 1 887 ? -21.465 -12.488 -20.224 1 88.35 887 GLU A CA 1
ATOM 7022 C C . GLU A 1 887 ? -21.761 -13.802 -19.508 1 88.35 887 GLU A C 1
ATOM 7024 O O . GLU A 1 887 ? -22.574 -14.601 -19.976 1 88.35 887 GLU A O 1
ATOM 7029 N N . GLY A 1 888 ? -21.148 -14.027 -18.466 1 93.46 888 GLY A N 1
ATOM 7030 C CA . GLY A 1 888 ? -21.281 -15.304 -17.782 1 93.46 888 GLY A CA 1
ATOM 7031 C C . GLY A 1 888 ? -20.221 -16.311 -18.188 1 93.46 888 GLY A C 1
ATOM 7032 O O . GLY A 1 888 ? -19.174 -15.937 -18.721 1 93.46 888 GLY A O 1
ATOM 7033 N N . ILE A 1 889 ? -20.416 -17.552 -17.801 1 95.37 889 ILE A N 1
ATOM 7034 C CA . ILE A 1 889 ? -19.453 -18.596 -18.132 1 95.37 889 ILE A CA 1
ATOM 7035 C C . ILE A 1 889 ? -20.186 -19.822 -18.672 1 95.37 889 ILE A C 1
ATOM 7037 O O . ILE A 1 889 ? -21.396 -19.963 -18.481 1 95.37 889 ILE A O 1
ATOM 7041 N N . THR A 1 890 ? -19.494 -20.595 -19.415 1 94.69 890 THR A N 1
ATOM 7042 C CA . THR A 1 890 ? -19.984 -21.882 -19.895 1 94.69 890 THR A CA 1
ATOM 7043 C C . THR A 1 890 ? -19.131 -23.023 -19.35 1 94.69 890 THR A C 1
ATOM 7045 O O . THR A 1 890 ? -17.906 -23.009 -19.486 1 94.69 890 THR A O 1
ATOM 7048 N N . VAL A 1 891 ? -19.778 -23.968 -18.696 1 93.23 891 VAL A N 1
ATOM 7049 C CA . VAL A 1 891 ? -19.091 -25.12 -18.122 1 93.23 891 VAL A CA 1
ATOM 7050 C C . VAL A 1 891 ? -19.698 -26.41 -18.67 1 93.23 891 VAL A C 1
ATOM 7052 O O . VAL A 1 891 ? -20.87 -26.704 -18.425 1 93.23 891 VAL A O 1
ATOM 7055 N N . GLY A 1 892 ? -18.949 -27.207 -19.383 1 89.93 892 GLY A N 1
ATOM 7056 C CA . GLY A 1 892 ? -19.48 -28.419 -19.985 1 89.93 892 GLY A CA 1
ATOM 7057 C C . GLY A 1 892 ? -20.671 -28.164 -20.889 1 89.93 892 GLY A C 1
ATOM 7058 O O . GLY A 1 892 ? -21.709 -28.816 -20.756 1 89.93 892 GLY A O 1
ATOM 7059 N N . ASP A 1 893 ? -20.693 -27.06 -21.659 1 92.1 893 ASP A N 1
ATOM 7060 C CA . ASP A 1 893 ? -21.687 -26.665 -22.652 1 92.1 893 ASP A CA 1
ATOM 7061 C C . ASP A 1 893 ? -22.92 -26.061 -21.984 1 92.1 893 ASP A C 1
ATOM 7063 O O . ASP A 1 893 ? -23.911 -25.76 -22.654 1 92.1 893 ASP A O 1
ATOM 7067 N N . ILE A 1 894 ? -22.924 -25.926 -20.682 1 95 894 ILE A N 1
ATOM 7068 C CA . ILE A 1 894 ? -24.029 -25.318 -19.948 1 95 894 ILE A CA 1
ATOM 7069 C C . ILE A 1 894 ? -23.728 -23.844 -19.69 1 95 894 ILE A C 1
ATOM 7071 O O . ILE A 1 894 ? -22.774 -23.513 -18.982 1 95 894 ILE A O 1
ATOM 7075 N N . PRO A 1 895 ? -24.486 -22.952 -20.185 1 95.58 895 PRO A N 1
ATOM 7076 C CA . PRO A 1 895 ? -24.246 -21.524 -19.962 1 95.58 895 PRO A CA 1
ATOM 7077 C C . PRO A 1 895 ? -24.779 -21.039 -18.616 1 95.58 895 PRO A C 1
ATOM 7079 O O . PRO A 1 895 ? -25.842 -21.482 -18.173 1 95.58 895 PRO A O 1
ATOM 7082 N N . PHE A 1 896 ? -24.088 -20.167 -17.959 1 97.23 896 PHE A N 1
ATOM 7083 C CA . PHE A 1 896 ? -24.48 -19.529 -16.708 1 97.23 896 PHE A CA 1
ATOM 7084 C C . PHE A 1 896 ? -24.375 -18.013 -16.818 1 97.23 896 PHE A C 1
ATOM 7086 O O . PHE A 1 896 ? -23.39 -17.49 -17.342 1 97.23 896 PHE A O 1
ATOM 7093 N N . THR A 1 897 ? -25.344 -17.347 -16.373 1 95.69 897 THR A N 1
ATOM 7094 C CA . THR A 1 897 ? -25.341 -15.889 -16.336 1 95.69 897 THR A CA 1
ATOM 7095 C C . THR A 1 897 ? -25.347 -15.385 -14.896 1 95.69 897 THR A C 1
ATOM 7097 O O . THR A 1 897 ? -26.18 -15.803 -14.089 1 95.69 897 THR A O 1
ATOM 7100 N N . PHE A 1 898 ? -24.477 -14.45 -14.602 1 95.14 898 PHE A N 1
ATOM 7101 C CA . PHE A 1 898 ? -24.384 -13.879 -13.264 1 95.14 898 PHE A CA 1
ATOM 7102 C C . PHE A 1 898 ? -25.372 -12.732 -13.094 1 95.14 898 PHE A C 1
ATOM 7104 O O . PHE A 1 898 ? -25.822 -12.142 -14.079 1 95.14 898 PHE A O 1
ATOM 7111 N N . GLY A 1 899 ? -25.692 -12.42 -11.846 1 93.74 899 GLY A N 1
ATOM 7112 C CA . GLY A 1 899 ? -26.357 -11.163 -11.546 1 93.74 899 GLY A CA 1
ATOM 7113 C C . GLY A 1 899 ? -25.476 -9.951 -11.78 1 93.74 899 GLY A C 1
ATOM 7114 O O . GLY A 1 899 ? -24.286 -10.089 -12.071 1 93.74 899 GLY A O 1
ATOM 7115 N N . GLU A 1 900 ? -26.113 -8.781 -11.696 1 92.71 900 GLU A N 1
ATOM 7116 C CA . GLU A 1 900 ? -25.342 -7.548 -11.819 1 92.71 900 GLU A CA 1
ATOM 7117 C C . GLU A 1 900 ? -24.244 -7.475 -10.762 1 92.71 900 GLU A C 1
ATOM 7119 O O . GLU A 1 900 ? -24.501 -7.697 -9.576 1 92.71 900 GLU A O 1
ATOM 7124 N N . LYS A 1 901 ? -23.085 -7.077 -11.104 1 94.18 901 LYS A N 1
ATOM 7125 C CA . LYS A 1 901 ? -21.915 -7.145 -10.234 1 94.18 901 LYS A CA 1
ATOM 7126 C C . LYS A 1 901 ? -21.988 -6.092 -9.131 1 94.18 901 LYS A C 1
ATOM 7128 O O . LYS A 1 901 ? -21.323 -6.218 -8.101 1 94.18 901 LYS A O 1
ATOM 7133 N N . ASP A 1 902 ? -22.708 -5.013 -9.321 1 91.2 902 ASP A N 1
ATOM 7134 C CA . ASP A 1 902 ? -22.747 -3.894 -8.384 1 91.2 902 ASP A CA 1
ATOM 7135 C C . ASP A 1 902 ? -24.034 -3.911 -7.562 1 91.2 902 ASP A C 1
ATOM 7137 O O . ASP A 1 902 ? -24.398 -2.906 -6.949 1 91.2 902 ASP A O 1
ATOM 7141 N N . ALA A 1 903 ? -24.784 -4.99 -7.573 1 92.94 903 ALA A N 1
ATOM 7142 C CA . ALA A 1 903 ? -25.983 -5.244 -6.779 1 92.94 903 ALA A CA 1
ATOM 7143 C C . ALA A 1 903 ? -25.89 -6.587 -6.06 1 92.94 903 ALA A C 1
ATOM 7145 O O . ALA A 1 903 ? -24.832 -7.22 -6.048 1 92.94 903 ALA A O 1
ATOM 7146 N N . ALA A 1 904 ? -27.001 -6.924 -5.417 1 94.09 904 ALA A N 1
ATOM 7147 C CA . ALA A 1 904 ? -27.065 -8.279 -4.874 1 94.09 904 ALA A CA 1
ATOM 7148 C C . ALA A 1 904 ? -26.951 -9.32 -5.984 1 94.09 904 ALA A C 1
ATOM 7150 O O . ALA A 1 904 ? -27.562 -9.175 -7.046 1 94.09 904 ALA A O 1
ATOM 7151 N N . ASN A 1 905 ? -26.13 -10.35 -5.849 1 96.57 905 ASN A N 1
ATOM 7152 C CA . ASN A 1 905 ? -25.811 -11.252 -6.951 1 96.57 905 ASN A CA 1
ATOM 7153 C C . ASN A 1 905 ? -25.624 -12.687 -6.465 1 96.57 905 ASN A C 1
ATOM 7155 O O . ASN A 1 905 ? -25.146 -13.542 -7.212 1 96.57 905 ASN A O 1
ATOM 7159 N N . GLY A 1 906 ? -25.897 -12.964 -5.211 1 97.5 906 GLY A N 1
ATOM 7160 C CA . GLY A 1 906 ? -25.939 -14.299 -4.636 1 97.5 906 GLY A CA 1
ATOM 7161 C C . GLY A 1 906 ? -27.249 -14.606 -3.935 1 97.5 906 GLY A C 1
ATOM 7162 O O . GLY A 1 906 ? -27.829 -13.735 -3.282 1 97.5 906 GLY A O 1
ATOM 7163 N N . LEU A 1 907 ? -27.744 -15.788 -4.133 1 98.07 907 LEU A N 1
ATOM 7164 C CA . LEU A 1 907 ? -28.947 -16.243 -3.445 1 98.07 907 LEU A CA 1
ATOM 7165 C C . LEU A 1 907 ? -28.591 -17.148 -2.27 1 98.07 907 LEU A C 1
ATOM 7167 O O . LEU A 1 907 ? -28.02 -18.224 -2.46 1 98.07 907 LEU A O 1
ATOM 7171 N N . THR A 1 908 ? -28.845 -16.766 -1.088 1 97.24 908 THR A N 1
ATOM 7172 C CA . THR A 1 908 ? -28.639 -17.571 0.111 1 97.24 908 THR A CA 1
ATOM 7173 C C . THR A 1 908 ? -29.672 -18.691 0.195 1 97.24 908 THR A C 1
ATOM 7175 O O . THR A 1 908 ? -30.873 -18.446 0.07 1 97.24 908 THR A O 1
ATOM 7178 N N . CYS A 1 909 ? -29.252 -19.878 0.346 1 97.72 909 CYS A N 1
ATOM 7179 C CA . CYS A 1 909 ? -30.175 -21 0.477 1 97.72 909 CYS A CA 1
ATOM 7180 C C . CYS A 1 909 ? -30.806 -21.027 1.864 1 97.72 909 CYS A C 1
ATOM 7182 O O . CYS A 1 909 ? -30.112 -21.222 2.863 1 97.72 909 CYS A O 1
ATOM 7184 N N . LYS A 1 910 ? -32.062 -20.861 1.951 1 95.96 910 LYS A N 1
ATOM 7185 C CA . LYS A 1 910 ? -32.82 -20.845 3.2 1 95.96 910 LYS A CA 1
ATOM 7186 C C . LYS A 1 910 ? -33.98 -21.836 3.151 1 95.96 910 LYS A C 1
ATOM 7188 O O . LYS A 1 910 ? -34.974 -21.671 3.861 1 95.96 910 LYS A O 1
ATOM 7193 N N . GLY A 1 911 ? -33.918 -22.771 2.193 1 95.75 911 GLY A N 1
ATOM 7194 C CA . GLY A 1 911 ? -34.981 -23.753 2.051 1 95.75 911 GLY A CA 1
ATOM 7195 C C . GLY A 1 911 ? -36.106 -23.288 1.146 1 95.75 911 GLY A C 1
ATOM 7196 O O . GLY A 1 911 ? -37.152 -23.935 1.065 1 95.75 911 GLY A O 1
ATOM 7197 N N . GLN A 1 912 ? -35.944 -22.239 0.47 1 95.61 912 GLN A N 1
ATOM 7198 C CA . GLN A 1 912 ? -36.995 -21.71 -0.393 1 95.61 912 GLN A CA 1
ATOM 7199 C C . GLN A 1 912 ? -37.138 -22.546 -1.662 1 95.61 912 GLN A C 1
ATOM 7201 O O . GLN A 1 912 ? -36.283 -23.382 -1.961 1 95.61 912 GLN A O 1
ATOM 7206 N N . THR A 1 913 ? -38.183 -22.314 -2.379 1 96.53 913 THR A N 1
ATOM 7207 C CA . THR A 1 913 ? -38.498 -23.068 -3.588 1 96.53 913 THR A CA 1
ATOM 7208 C C . THR A 1 913 ? -38.055 -22.304 -4.832 1 96.53 913 THR A C 1
ATOM 7210 O O . THR A 1 913 ? -38.349 -21.115 -4.974 1 96.53 913 THR A O 1
ATOM 7213 N N . LEU A 1 914 ? -37.328 -22.91 -5.587 1 97.12 914 LEU A N 1
ATOM 7214 C CA . LEU A 1 914 ? -36.934 -22.374 -6.885 1 97.12 914 LEU A CA 1
ATOM 7215 C C . LEU A 1 914 ? -37.909 -22.81 -7.973 1 97.12 914 LEU A C 1
ATOM 7217 O O . LEU A 1 914 ? -38.125 -24.008 -8.175 1 97.12 914 LEU A O 1
ATOM 7221 N N . GLN A 1 915 ? -38.466 -21.86 -8.662 1 96.36 915 GLN A N 1
ATOM 7222 C CA . GLN A 1 915 ? -39.39 -22.155 -9.752 1 96.36 915 GLN A CA 1
ATOM 7223 C C . GLN A 1 915 ? -38.64 -22.385 -11.061 1 96.36 915 GLN A C 1
ATOM 7225 O O . GLN A 1 915 ? -37.751 -21.609 -11.418 1 96.36 915 GLN A O 1
ATOM 7230 N N . LEU A 1 916 ? -38.923 -23.43 -11.696 1 97.18 916 LEU A N 1
ATOM 7231 C CA . LEU A 1 916 ? -38.295 -23.76 -12.971 1 97.18 916 LEU A CA 1
ATOM 7232 C C . LEU A 1 916 ? -39.178 -23.336 -14.139 1 97.18 916 LEU A C 1
ATOM 7234 O O . LEU A 1 916 ? -40.393 -23.187 -13.982 1 97.18 916 LEU A O 1
ATOM 7238 N N . PRO A 1 917 ? -38.474 -23.147 -15.253 1 94.36 917 PRO A N 1
ATOM 7239 C CA . PRO A 1 917 ? -39.28 -22.841 -16.437 1 94.36 917 PRO A CA 1
ATOM 7240 C C . PRO A 1 917 ? -40.296 -23.935 -16.758 1 94.36 917 PRO A C 1
ATOM 7242 O O . PRO A 1 917 ? -40.009 -25.122 -16.576 1 94.36 917 PRO A O 1
ATOM 7245 N N . THR A 1 918 ? -41.52 -23.576 -17.317 1 90.58 918 THR A N 1
ATOM 7246 C CA . THR A 1 918 ? -42.62 -24.515 -17.504 1 90.58 918 THR A CA 1
ATOM 7247 C C . THR A 1 918 ? -42.853 -24.787 -18.987 1 90.58 918 THR A C 1
ATOM 7249 O O . THR A 1 918 ? -43.806 -25.477 -19.355 1 90.58 918 THR A O 1
ATOM 7252 N N . ASP A 1 919 ? -42.067 -24.277 -19.795 1 92.62 919 ASP A N 1
ATOM 7253 C CA . ASP A 1 919 ? -42.288 -24.39 -21.233 1 92.62 919 ASP A CA 1
ATOM 7254 C C . ASP A 1 919 ? -42.077 -25.825 -21.71 1 92.62 919 ASP A C 1
ATOM 7256 O O . ASP A 1 919 ? -42.695 -26.258 -22.686 1 92.62 919 ASP A O 1
ATOM 7260 N N . LYS A 1 920 ? -41.104 -26.62 -21.082 1 92.85 920 LYS A N 1
ATOM 7261 C CA . LYS A 1 920 ? -40.878 -28.029 -21.39 1 92.85 920 LYS A CA 1
ATOM 7262 C C . LYS A 1 920 ? -40.225 -28.751 -20.215 1 92.85 920 LYS A C 1
ATOM 7264 O O . LYS A 1 920 ? -39.977 -28.147 -19.169 1 92.85 920 LYS A O 1
ATOM 7269 N N . ASP A 1 921 ? -40.107 -30.087 -20.485 1 93.33 921 ASP A N 1
ATOM 7270 C CA . ASP A 1 921 ? -39.43 -30.888 -19.47 1 93.33 921 ASP A CA 1
ATOM 7271 C C . ASP A 1 921 ? -37.913 -30.816 -19.634 1 93.33 921 ASP A C 1
ATOM 7273 O O . ASP A 1 921 ? -37.4 -30.899 -20.752 1 93.33 921 ASP A O 1
ATOM 7277 N N . TYR A 1 922 ? -37.235 -30.563 -18.583 1 95.23 922 TYR A N 1
ATOM 7278 C CA . TYR A 1 922 ? -35.776 -30.58 -18.549 1 95.23 922 TYR A CA 1
ATOM 7279 C C . TYR A 1 922 ? -35.264 -31.751 -17.718 1 95.23 922 TYR A C 1
ATOM 7281 O O . TYR A 1 922 ? -35.947 -32.216 -16.803 1 95.23 922 TYR A O 1
ATOM 7289 N N . ARG A 1 923 ? -34.068 -32.16 -17.971 1 93.66 923 ARG A N 1
ATOM 7290 C CA . ARG A 1 923 ? -33.513 -33.351 -17.336 1 93.66 923 ARG A CA 1
ATOM 7291 C C . ARG A 1 923 ? -32.698 -32.984 -16.1 1 93.66 923 ARG A C 1
ATOM 7293 O O . ARG A 1 923 ? -32.641 -33.752 -15.137 1 93.66 923 ARG A O 1
ATOM 7300 N N . HIS A 1 924 ? -32.067 -31.858 -16.24 1 95.56 924 HIS A N 1
ATOM 7301 C CA . HIS A 1 924 ? -31.149 -31.5 -15.164 1 95.56 924 HIS A CA 1
ATOM 7302 C C . HIS A 1 924 ? -31.265 -30.022 -14.81 1 95.56 924 HIS A C 1
ATOM 7304 O O . HIS A 1 924 ? -31.553 -29.192 -15.676 1 95.56 924 HIS A O 1
ATOM 7310 N N . LEU A 1 925 ? -31.084 -29.698 -13.565 1 97.18 925 LEU A N 1
ATOM 7311 C CA . LEU A 1 925 ? -30.801 -28.36 -13.058 1 97.18 925 LEU A CA 1
ATOM 7312 C C . LEU A 1 925 ? -29.331 -28.224 -12.673 1 97.18 925 LEU A C 1
ATOM 7314 O O . LEU A 1 925 ? -28.822 -29.006 -11.868 1 97.18 925 LEU A O 1
ATOM 7318 N N . TYR A 1 926 ? -28.653 -27.325 -13.319 1 97.23 926 TYR A N 1
ATOM 7319 C CA . TYR A 1 926 ? -27.27 -27.021 -12.969 1 97.23 926 TYR A CA 1
ATOM 7320 C C . TYR A 1 926 ? -27.181 -25.72 -12.179 1 97.23 926 TYR A C 1
ATOM 7322 O O . TYR A 1 926 ? -27.854 -24.74 -12.507 1 97.23 926 TYR A O 1
ATOM 7330 N N . LEU A 1 927 ? -26.394 -25.748 -11.137 1 98.07 927 LEU A N 1
ATOM 7331 C CA . LEU A 1 927 ? -26.192 -24.563 -10.31 1 98.07 927 LEU A CA 1
ATOM 7332 C C . LEU A 1 927 ? -24.705 -24.272 -10.133 1 98.07 927 LEU A C 1
ATOM 7334 O O . LEU A 1 927 ? -23.888 -25.194 -10.086 1 98.07 927 LEU A O 1
ATOM 7338 N N . LEU A 1 928 ? -24.308 -23.011 -10.093 1 98.23 928 LEU A N 1
ATOM 7339 C CA . LEU A 1 928 ? -23.023 -22.571 -9.559 1 98.23 928 LEU A CA 1
ATOM 7340 C C . LEU A 1 928 ? -23.147 -22.193 -8.087 1 98.23 928 LEU A C 1
ATOM 7342 O O . LEU A 1 928 ? -23.926 -21.305 -7.733 1 98.23 928 LEU A O 1
ATOM 7346 N N . VAL A 1 929 ? -22.434 -22.872 -7.279 1 98.25 929 VAL A N 1
ATOM 7347 C CA . VAL A 1 929 ? -22.603 -22.701 -5.84 1 98.25 929 VAL A CA 1
ATOM 7348 C C . VAL A 1 929 ? -21.235 -22.607 -5.167 1 98.25 929 VAL A C 1
ATOM 7350 O O . VAL A 1 929 ? -20.22 -22.989 -5.753 1 98.25 929 VAL A O 1
ATOM 7353 N N . ALA A 1 930 ? -21.173 -22.078 -4.03 1 97.93 930 ALA A N 1
ATOM 7354 C CA . ALA A 1 930 ? -20.027 -22.108 -3.125 1 97.93 930 ALA A CA 1
ATOM 7355 C C . ALA A 1 930 ? -20.468 -21.919 -1.676 1 97.93 930 ALA A C 1
ATOM 7357 O O . ALA A 1 930 ? -21.557 -21.404 -1.414 1 97.93 930 ALA A O 1
ATOM 7358 N N . SER A 1 931 ? -19.709 -22.394 -0.796 1 96.66 931 SER A N 1
ATOM 7359 C CA . SER A 1 931 ? -19.963 -22.2 0.628 1 96.66 931 SER A CA 1
ATOM 7360 C C . SER A 1 931 ? -19.083 -21.095 1.201 1 96.66 931 SER A C 1
ATOM 7362 O O . SER A 1 931 ? -17.91 -20.977 0.839 1 96.66 931 SER A O 1
ATOM 7364 N N . ASP A 1 932 ? -19.658 -20.305 2.047 1 92.7 932 ASP A N 1
ATOM 7365 C CA . ASP A 1 932 ? -18.884 -19.237 2.673 1 92.7 932 ASP A CA 1
ATOM 7366 C C . ASP A 1 932 ? -18.376 -19.661 4.049 1 92.7 932 ASP A C 1
ATOM 7368 O O . ASP A 1 932 ? -17.815 -18.848 4.787 1 92.7 932 ASP A O 1
ATOM 7372 N N . ASN A 1 933 ? -18.719 -20.936 4.349 1 86.05 933 ASN A N 1
ATOM 7373 C CA . ASN A 1 933 ? -18.288 -21.475 5.634 1 86.05 933 ASN A CA 1
ATOM 7374 C C . ASN A 1 933 ? -18.015 -22.974 5.551 1 86.05 933 ASN A C 1
ATOM 7376 O O . ASN A 1 933 ? -18.923 -23.786 5.735 1 86.05 933 ASN A O 1
ATOM 7380 N N . ASP A 1 934 ? -16.765 -23.382 5.287 1 82.28 934 ASP A N 1
ATOM 7381 C CA . ASP A 1 934 ? -16.299 -24.764 5.219 1 82.28 934 ASP A CA 1
ATOM 7382 C C . ASP A 1 934 ? -16.989 -25.521 4.086 1 82.28 934 ASP A C 1
ATOM 7384 O O . ASP A 1 934 ? -17.886 -24.986 3.432 1 82.28 934 ASP A O 1
ATOM 7388 N N . ASP A 1 935 ? -16.607 -26.704 3.893 1 90.67 935 ASP A N 1
ATOM 7389 C CA . ASP A 1 935 ? -17.282 -27.594 2.954 1 90.67 935 ASP A CA 1
ATOM 7390 C C . ASP A 1 935 ? -18.649 -28.019 3.485 1 90.67 935 ASP A C 1
ATOM 7392 O O . ASP A 1 935 ? -18.793 -28.325 4.671 1 90.67 935 ASP A O 1
ATOM 7396 N N . ARG A 1 936 ? -19.62 -27.936 2.643 1 93.91 936 ARG A N 1
ATOM 7397 C CA . ARG A 1 936 ? -20.989 -28.224 3.058 1 93.91 936 ARG A CA 1
ATOM 7398 C C . ARG A 1 936 ? -21.589 -29.35 2.223 1 93.91 936 ARG A C 1
ATOM 7400 O O . ARG A 1 936 ? -21.122 -29.626 1.116 1 93.91 936 ARG A O 1
ATOM 7407 N N . GLN A 1 937 ? -22.492 -30.044 2.833 1 94.98 937 GLN A N 1
ATOM 7408 C CA . GLN A 1 937 ? -23.402 -30.927 2.111 1 94.98 937 GLN A CA 1
ATOM 7409 C C . GLN A 1 937 ? -24.761 -30.265 1.903 1 94.98 937 GLN A C 1
ATOM 7411 O O . GLN A 1 937 ? -25.44 -29.912 2.869 1 94.98 937 GLN A O 1
ATOM 7416 N N . ALA A 1 938 ? -25.089 -30.035 0.742 1 95.87 938 ALA A N 1
ATOM 7417 C CA . ALA A 1 938 ? -26.343 -29.362 0.413 1 95.87 938 ALA A CA 1
ATOM 7418 C C . ALA A 1 938 ? -27.39 -30.36 -0.073 1 95.87 938 ALA A C 1
ATOM 7420 O O . ALA A 1 938 ? -27.147 -31.116 -1.017 1 95.87 938 ALA A O 1
ATOM 7421 N N . THR A 1 939 ? -28.493 -30.36 0.553 1 96.96 939 THR A N 1
ATOM 7422 C CA . THR A 1 939 ? -29.561 -31.29 0.204 1 96.96 939 THR A CA 1
ATOM 7423 C C . THR A 1 939 ? -30.691 -30.567 -0.523 1 96.96 939 THR A C 1
ATOM 7425 O O . THR A 1 939 ? -31.314 -29.66 0.033 1 96.96 939 THR A O 1
ATOM 7428 N N . PHE A 1 940 ? -30.945 -30.945 -1.722 1 97.11 940 PHE A N 1
ATOM 7429 C CA . PHE A 1 940 ? -32.052 -30.458 -2.536 1 97.11 940 PHE A CA 1
ATOM 7430 C C . PHE A 1 940 ? -33.22 -31.438 -2.502 1 97.11 940 PHE A C 1
ATOM 7432 O O . PHE A 1 940 ? -33.017 -32.653 -2.488 1 97.11 940 PHE A O 1
ATOM 7439 N N . THR A 1 941 ? -34.437 -30.934 -2.454 1 96.86 941 THR A N 1
ATOM 7440 C CA . THR A 1 941 ? -35.626 -31.775 -2.529 1 96.86 941 THR A CA 1
ATOM 7441 C C . THR A 1 941 ? -36.338 -31.588 -3.865 1 96.86 941 THR A C 1
ATOM 7443 O O . THR A 1 941 ? -36.717 -30.47 -4.222 1 96.86 941 THR A O 1
ATOM 7446 N N . VAL A 1 942 ? -36.416 -32.642 -4.612 1 96.6 942 VAL A N 1
ATOM 7447 C CA . VAL A 1 942 ? -37.046 -32.653 -5.929 1 96.6 942 VAL A CA 1
ATOM 7448 C C . VAL A 1 942 ? -38.187 -33.667 -5.948 1 96.6 942 VAL A C 1
ATOM 7450 O O . VAL A 1 942 ? -37.957 -34.872 -5.821 1 96.6 942 VAL A O 1
ATOM 7453 N N . ALA A 1 943 ? -39.384 -33.259 -6.144 1 93.24 943 ALA A N 1
ATOM 7454 C CA . ALA A 1 943 ? -40.565 -34.119 -6.166 1 93.24 943 ALA A CA 1
ATOM 7455 C C . ALA A 1 943 ? -40.592 -35.044 -4.952 1 93.24 943 ALA A C 1
ATOM 7457 O O . ALA A 1 943 ? -40.791 -36.253 -5.09 1 93.24 943 ALA A O 1
ATOM 7458 N N . GLY A 1 944 ? -40.231 -34.648 -3.887 1 90.56 944 GLY A N 1
ATOM 7459 C CA . GLY A 1 944 ? -40.3 -35.373 -2.629 1 90.56 944 GLY A CA 1
ATOM 7460 C C . GLY A 1 944 ? -39.069 -36.216 -2.357 1 90.56 944 GLY A C 1
ATOM 7461 O O . GLY A 1 944 ? -38.929 -36.789 -1.275 1 90.56 944 GLY A O 1
ATOM 7462 N N . LYS A 1 945 ? -38.072 -36.978 -3.323 1 94.58 945 LYS A N 1
ATOM 7463 C CA . LYS A 1 945 ? -36.826 -37.721 -3.163 1 94.58 945 LYS A CA 1
ATOM 7464 C C . LYS A 1 945 ? -35.652 -36.779 -2.909 1 94.58 945 LYS A C 1
ATOM 7466 O O . LYS A 1 945 ? -35.578 -35.699 -3.498 1 94.58 945 LYS A O 1
ATOM 7471 N N . GLN A 1 946 ? -34.76 -36.661 -1.926 1 95.98 946 GLN A N 1
ATOM 7472 C CA . GLN A 1 946 ? -33.616 -35.841 -1.541 1 95.98 946 GLN A CA 1
ATOM 7473 C C . GLN A 1 946 ? -32.39 -36.177 -2.385 1 95.98 946 GLN A C 1
ATOM 7475 O O . GLN A 1 946 ? -32.15 -37.343 -2.703 1 95.98 946 GLN A O 1
ATOM 7480 N N . GLN A 1 947 ? -31.72 -35.157 -2.854 1 96.09 947 GLN A N 1
ATOM 7481 C CA . GLN A 1 947 ? -30.423 -35.247 -3.517 1 96.09 947 GLN A CA 1
ATOM 7482 C C . GLN A 1 947 ? -29.38 -34.391 -2.803 1 96.09 947 GLN A C 1
ATOM 7484 O O . GLN A 1 947 ? -29.497 -33.165 -2.763 1 96.09 947 GLN A O 1
ATOM 7489 N N . THR A 1 948 ? -28.383 -35.062 -2.233 1 96.3 948 THR A N 1
ATOM 7490 C CA . THR A 1 948 ? -27.353 -34.359 -1.477 1 96.3 948 THR A CA 1
ATOM 7491 C C . THR A 1 948 ? -26.069 -34.24 -2.293 1 96.3 948 THR A C 1
ATOM 7493 O O . THR A 1 948 ? -25.599 -35.225 -2.868 1 96.3 948 THR A O 1
ATOM 7496 N N . VAL A 1 949 ? -25.57 -33.054 -2.403 1 95.4 949 VAL A N 1
ATOM 7497 C CA . VAL A 1 949 ? -24.34 -32.807 -3.146 1 95.4 949 VAL A CA 1
ATOM 7498 C C . VAL A 1 949 ? -23.341 -32.064 -2.262 1 95.4 949 VAL A C 1
ATOM 7500 O O . VAL A 1 949 ? -23.734 -31.351 -1.335 1 95.4 949 VAL A O 1
ATOM 7503 N N . GLY A 1 950 ? -22.062 -32.247 -2.499 1 95.11 950 GLY A N 1
ATOM 7504 C CA . GLY A 1 950 ? -21.024 -31.494 -1.812 1 95.11 950 GLY A CA 1
ATOM 7505 C C . GLY A 1 950 ? -20.824 -30.101 -2.379 1 95.11 950 GLY A C 1
ATOM 7506 O O . GLY A 1 950 ? -20.8 -29.918 -3.597 1 95.11 950 GLY A O 1
ATOM 7507 N N . VAL A 1 951 ? -20.788 -29.1 -1.551 1 96.87 951 VAL A N 1
ATOM 7508 C CA . VAL A 1 951 ? -20.486 -27.716 -1.9 1 96.87 951 VAL A CA 1
ATOM 7509 C C . VAL A 1 951 ? -19.264 -27.241 -1.117 1 96.87 951 VAL A C 1
ATOM 7511 O O . VAL A 1 951 ? -19.38 -26.84 0.044 1 96.87 951 VAL A O 1
ATOM 7514 N N . PRO A 1 952 ? -18.142 -27.158 -1.744 1 96.57 952 PRO A N 1
ATOM 7515 C CA . PRO A 1 952 ? -16.917 -26.806 -1.022 1 96.57 952 PRO A CA 1
ATOM 7516 C C . PRO A 1 952 ? -16.859 -25.329 -0.641 1 96.57 952 PRO A C 1
ATOM 7518 O O . PRO A 1 952 ? -17.586 -24.512 -1.212 1 96.57 952 PRO A O 1
ATOM 7521 N N . TYR A 1 953 ? -16.007 -25.09 0.327 1 93.63 953 TYR A N 1
ATOM 7522 C CA . TYR A 1 953 ? -15.642 -23.736 0.728 1 93.63 953 TYR A CA 1
ATOM 7523 C C . TYR A 1 953 ? -15.082 -22.95 -0.451 1 93.63 953 TYR A C 1
ATOM 7525 O O . TYR A 1 953 ? -14.329 -23.492 -1.264 1 93.63 953 TYR A O 1
ATOM 7533 N N . TYR A 1 954 ? -15.414 -21.659 -0.693 1 95.97 954 TYR A N 1
ATOM 7534 C CA . TYR A 1 954 ? -15.229 -20.908 -1.929 1 95.97 954 TYR A CA 1
ATOM 7535 C C . TYR A 1 954 ? -13.764 -20.532 -2.124 1 95.97 954 TYR A C 1
ATOM 7537 O O . TYR A 1 954 ? -13.366 -20.108 -3.212 1 95.97 954 TYR A O 1
ATOM 7545 N N . THR A 1 955 ? -12.955 -20.617 -1.016 1 93.46 955 THR A N 1
ATOM 7546 C CA . THR A 1 955 ? -11.565 -20.186 -1.118 1 93.46 955 THR A CA 1
ATOM 7547 C C . THR A 1 955 ? -10.628 -21.245 -0.545 1 93.46 955 THR A C 1
ATOM 7549 O O . THR A 1 955 ? -11.063 -22.345 -0.198 1 93.46 955 THR A O 1
ATOM 7552 N N . GLY A 1 956 ? -9.353 -20.995 -0.608 1 90.37 956 GLY A N 1
ATOM 7553 C CA . GLY A 1 956 ? -8.353 -21.972 -0.207 1 90.37 956 GLY A CA 1
ATOM 7554 C C . GLY A 1 956 ? -7.867 -22.835 -1.356 1 90.37 956 GLY A C 1
ATOM 7555 O O . GLY A 1 956 ? -7.746 -22.36 -2.487 1 90.37 956 GLY A O 1
ATOM 7556 N N . PHE A 1 957 ? -7.51 -24.071 -1.053 1 93.68 957 PHE A N 1
ATOM 7557 C CA . PHE A 1 957 ? -6.956 -24.974 -2.055 1 93.68 957 PHE A CA 1
ATOM 7558 C C . PHE A 1 957 ? -7.941 -26.09 -2.382 1 93.68 957 PHE A C 1
ATOM 7560 O O . PHE A 1 957 ? -8.712 -26.516 -1.521 1 93.68 957 PHE A O 1
ATOM 7567 N N . ILE A 1 958 ? -7.926 -26.526 -3.62 1 96.02 958 ILE A N 1
ATOM 7568 C CA . ILE A 1 958 ? -8.751 -27.648 -4.053 1 96.02 958 ILE A CA 1
ATOM 7569 C C . ILE A 1 958 ? -8.09 -28.962 -3.643 1 96.02 958 ILE A C 1
ATOM 7571 O O . ILE A 1 958 ? -8.775 -29.958 -3.397 1 96.02 958 ILE A O 1
ATOM 7575 N N . GLY A 1 959 ? -6.77 -28.915 -3.605 1 95.34 959 GLY A N 1
ATOM 7576 C CA . GLY A 1 959 ? -6.02 -30.092 -3.197 1 95.34 959 GLY A CA 1
ATOM 7577 C C . GLY A 1 959 ? -4.605 -29.773 -2.751 1 95.34 959 GLY A C 1
ATOM 7578 O O . GLY A 1 959 ? -4.047 -28.741 -3.129 1 95.34 959 GLY A O 1
ATOM 7579 N N . GLN A 1 960 ? -4.052 -30.648 -1.91 1 94.45 960 GLN A N 1
ATOM 7580 C CA . GLN A 1 960 ? -2.681 -30.569 -1.419 1 94.45 960 GLN A CA 1
ATOM 7581 C C . GLN A 1 960 ? -2.043 -31.953 -1.342 1 94.45 960 GLN A C 1
ATOM 7583 O O . GLN A 1 960 ? -2.74 -32.955 -1.168 1 94.45 960 GLN A O 1
ATOM 7588 N N . TRP A 1 961 ? -0.789 -31.914 -1.596 1 95.73 961 TRP A N 1
ATOM 7589 C CA . TRP A 1 961 ? -0.012 -33.092 -1.23 1 95.73 961 TRP A CA 1
ATOM 7590 C C . TRP A 1 961 ? 0.303 -33.094 0.263 1 95.73 961 TRP A C 1
ATOM 7592 O O . TRP A 1 961 ? 0.494 -32.035 0.864 1 95.73 961 TRP A O 1
ATOM 7602 N N . GLY A 1 962 ? 0.277 -34.306 0.882 1 92.54 962 GLY A N 1
ATOM 7603 C CA . GLY A 1 962 ? 0.65 -34.426 2.283 1 92.54 962 GLY A CA 1
ATOM 7604 C C . GLY A 1 962 ? 2.15 -34.382 2.507 1 92.54 962 GLY A C 1
ATOM 7605 O O . GLY A 1 962 ? 2.809 -35.424 2.536 1 92.54 962 GLY A O 1
ATOM 7606 N N . HIS A 1 963 ? 2.721 -33.164 2.623 1 90.75 963 HIS A N 1
ATOM 7607 C CA . HIS A 1 963 ? 4.118 -32.961 2.993 1 90.75 963 HIS A CA 1
ATOM 7608 C C . HIS A 1 963 ? 4.29 -32.943 4.508 1 90.75 963 HIS A C 1
ATOM 7610 O O . HIS A 1 963 ? 3.75 -32.067 5.188 1 90.75 963 HIS A O 1
ATOM 7616 N N . ASP A 1 964 ? 4.972 -33.844 4.967 1 84.39 964 ASP A N 1
ATOM 7617 C CA . ASP A 1 964 ? 5.067 -34.085 6.404 1 84.39 964 ASP A CA 1
ATOM 7618 C C . ASP A 1 964 ? 5.45 -32.81 7.151 1 84.39 964 ASP A C 1
ATOM 7620 O O . ASP A 1 964 ? 6.473 -32.191 6.85 1 84.39 964 ASP A O 1
ATOM 7624 N N . GLY A 1 965 ? 4.679 -32.527 8.03 1 73.08 965 GLY A N 1
ATOM 7625 C CA . GLY A 1 965 ? 4.938 -31.375 8.878 1 73.08 965 GLY A CA 1
ATOM 7626 C C . GLY A 1 965 ? 4.575 -30.057 8.221 1 73.08 965 GLY A C 1
ATOM 7627 O O . GLY A 1 965 ? 4.751 -28.991 8.816 1 73.08 965 GLY A O 1
ATOM 7628 N N . GLN A 1 966 ? 4.089 -30.099 6.976 1 79.21 966 GLN A N 1
ATOM 7629 C CA . GLN A 1 966 ? 3.801 -28.865 6.253 1 79.21 966 GLN A CA 1
ATOM 7630 C C . GLN A 1 966 ? 2.344 -28.818 5.802 1 79.21 966 GLN A C 1
ATOM 7632 O O . GLN A 1 966 ? 1.662 -27.809 5.995 1 79.21 966 GLN A O 1
ATOM 7637 N N . THR A 1 967 ? 1.866 -29.83 5.171 1 87.18 967 THR A N 1
ATOM 7638 C CA . THR A 1 967 ? 0.501 -29.874 4.66 1 87.18 967 THR A CA 1
ATOM 7639 C C . THR A 1 967 ? -0.128 -31.241 4.914 1 87.18 967 THR A C 1
ATOM 7641 O O . THR A 1 967 ? 0.581 -32.222 5.149 1 87.18 967 THR A O 1
ATOM 7644 N N . VAL A 1 968 ? -1.459 -31.252 4.91 1 85.68 968 VAL A N 1
ATOM 7645 C CA . VAL A 1 968 ? -2.24 -32.484 4.888 1 85.68 968 VAL A CA 1
ATOM 7646 C C . VAL A 1 968 ? -2.735 -32.757 3.47 1 85.68 968 VAL A C 1
ATOM 7648 O O . VAL A 1 968 ? -3.179 -31.841 2.773 1 85.68 968 VAL A O 1
ATOM 7651 N N . GLY A 1 969 ? -2.56 -34.067 3.033 1 92.62 969 GLY A N 1
ATOM 7652 C CA . GLY A 1 969 ? -2.97 -34.425 1.684 1 92.62 969 GLY A CA 1
ATOM 7653 C C . GLY A 1 969 ? -4.475 -34.545 1.531 1 92.62 969 GLY A C 1
ATOM 7654 O O . GLY A 1 969 ? -5.144 -35.145 2.374 1 92.62 969 GLY A O 1
ATOM 7655 N N . TYR A 1 970 ? -5.066 -33.898 0.542 1 93.27 970 TYR A N 1
ATOM 7656 C CA . TYR A 1 970 ? -6.478 -34.047 0.207 1 93.27 970 TYR A CA 1
ATOM 7657 C C . TYR A 1 970 ? -6.752 -33.581 -1.218 1 93.27 970 TYR A C 1
ATOM 7659 O O . TYR A 1 970 ? -5.932 -32.882 -1.818 1 93.27 970 TYR A O 1
ATOM 7667 N N . LEU A 1 971 ? -7.769 -34.004 -1.786 1 95.24 971 LEU A N 1
ATOM 7668 C CA . LEU A 1 971 ? -8.329 -33.543 -3.051 1 95.24 971 LEU A CA 1
ATOM 7669 C C . LEU A 1 971 ? -9.85 -33.457 -2.972 1 95.24 971 LEU A C 1
ATOM 7671 O O . LEU A 1 971 ? -10.524 -34.469 -2.771 1 95.24 971 LEU A O 1
ATOM 7675 N N . LYS A 1 972 ? -10.404 -32.272 -3.145 1 93.44 972 LYS A N 1
ATOM 7676 C CA . LYS A 1 972 ? -11.849 -32.095 -3.029 1 93.44 972 LYS A CA 1
ATOM 7677 C C . LYS A 1 972 ? -12.576 -32.72 -4.216 1 93.44 972 LYS A C 1
ATOM 7679 O O . LYS A 1 972 ? -12.127 -32.603 -5.358 1 93.44 972 LYS A O 1
ATOM 7684 N N . ASP A 1 973 ? -13.552 -33.378 -3.906 1 90.34 973 ASP A N 1
ATOM 7685 C CA . ASP A 1 973 ? -14.368 -33.994 -4.948 1 90.34 973 ASP A CA 1
ATOM 7686 C C . ASP A 1 973 ? -15.477 -33.051 -5.408 1 90.34 973 ASP A C 1
ATOM 7688 O O . ASP A 1 973 ? -16.631 -33.197 -5.002 1 90.34 973 ASP A O 1
ATOM 7692 N N . ALA A 1 974 ? -15.178 -32.161 -6.203 1 92.77 974 ALA A N 1
ATOM 7693 C CA . ALA A 1 974 ? -16.114 -31.17 -6.729 1 92.77 974 ALA A CA 1
ATOM 7694 C C . ALA A 1 974 ? -15.662 -30.659 -8.094 1 92.77 974 ALA A C 1
ATOM 7696 O O . ALA A 1 974 ? -14.462 -30.579 -8.368 1 92.77 974 ALA A O 1
ATOM 7697 N N . GLU A 1 975 ? -16.561 -30.376 -8.873 1 94.4 975 GLU A N 1
ATOM 7698 C CA . GLU A 1 975 ? -16.235 -29.789 -10.17 1 94.4 975 GLU A CA 1
ATOM 7699 C C . GLU A 1 975 ? -16.051 -28.278 -10.061 1 94.4 975 GLU A C 1
ATOM 7701 O O . GLU A 1 975 ? -16.997 -27.553 -9.746 1 94.4 975 GLU A O 1
ATOM 7706 N N . VAL A 1 976 ? -14.933 -27.843 -10.354 1 96.78 976 VAL A N 1
ATOM 7707 C CA . VAL A 1 976 ? -14.622 -26.42 -10.268 1 96.78 976 VAL A CA 1
ATOM 7708 C C . VAL A 1 976 ? -15.054 -25.717 -11.553 1 96.78 976 VAL A C 1
ATOM 7710 O O . VAL A 1 976 ? -14.481 -25.952 -12.619 1 96.78 976 VAL A O 1
ATOM 7713 N N . ALA A 1 977 ? -16.007 -24.858 -11.458 1 96.65 977 ALA A N 1
ATOM 7714 C CA . ALA A 1 977 ? -16.557 -24.168 -12.623 1 96.65 977 ALA A CA 1
ATOM 7715 C C . ALA A 1 977 ? -15.796 -22.875 -12.904 1 96.65 977 ALA A C 1
ATOM 7717 O O . ALA A 1 977 ? -15.667 -22.462 -14.059 1 96.65 977 ALA A O 1
ATOM 7718 N N . TRP A 1 978 ? -15.355 -22.242 -11.841 1 96.08 978 TRP A N 1
ATOM 7719 C CA . TRP A 1 978 ? -14.694 -20.947 -11.967 1 96.08 978 TRP A CA 1
ATOM 7720 C C . TRP A 1 978 ? -13.583 -20.8 -10.932 1 96.08 978 TRP A C 1
ATOM 7722 O O . TRP A 1 978 ? -13.721 -21.257 -9.795 1 96.08 978 TRP A O 1
ATOM 7732 N N . VAL A 1 979 ? -12.475 -20.189 -11.371 1 96.78 979 VAL A N 1
ATOM 7733 C CA . VAL A 1 979 ? -11.357 -19.898 -10.48 1 96.78 979 VAL A CA 1
ATOM 7734 C C . VAL A 1 979 ? -10.982 -18.421 -10.586 1 96.78 979 VAL A C 1
ATOM 7736 O O . VAL A 1 979 ? -10.624 -17.941 -11.664 1 96.78 979 VAL A O 1
ATOM 7739 N N . GLY A 1 980 ? -11.154 -17.723 -9.5 1 96.03 980 GLY A N 1
ATOM 7740 C CA . GLY A 1 980 ? -10.625 -16.371 -9.426 1 96.03 980 GLY A CA 1
ATOM 7741 C C . GLY A 1 980 ? -9.206 -16.313 -8.893 1 96.03 980 GLY A C 1
ATOM 7742 O O . GLY A 1 980 ? -8.856 -17.044 -7.964 1 96.03 980 GLY A O 1
ATOM 7743 N N . SER A 1 981 ? -8.398 -15.402 -9.41 1 95.21 981 SER A N 1
ATOM 7744 C CA . SER A 1 981 ? -6.97 -15.329 -9.119 1 95.21 981 SER A CA 1
ATOM 7745 C C . SER A 1 981 ? -6.714 -14.667 -7.769 1 95.21 981 SER A C 1
ATOM 7747 O O . SER A 1 981 ? -5.616 -14.771 -7.219 1 95.21 981 SER A O 1
ATOM 7749 N N . HIS A 1 982 ? -7.677 -13.91 -7.203 1 94.86 982 HIS A N 1
ATOM 7750 C CA . HIS A 1 982 ? -7.525 -13.274 -5.9 1 94.86 982 HIS A CA 1
ATOM 7751 C C . HIS A 1 982 ? -8.88 -13.031 -5.244 1 94.86 982 HIS A C 1
ATOM 7753 O O . HIS A 1 982 ? -9.917 -13.095 -5.909 1 94.86 982 HIS A O 1
ATOM 7759 N N . ARG A 1 983 ? -8.857 -12.837 -3.99 1 93.2 983 ARG A N 1
ATOM 7760 C CA . ARG A 1 983 ? -10 -12.482 -3.155 1 93.2 983 ARG A CA 1
ATOM 7761 C C . ARG A 1 983 ? -9.91 -11.032 -2.692 1 93.2 983 ARG A C 1
ATOM 7763 O O . ARG A 1 983 ? -8.815 -10.518 -2.451 1 93.2 983 ARG A O 1
ATOM 7770 N N . HIS A 1 984 ? -11.057 -10.343 -2.683 1 91.96 984 HIS A N 1
ATOM 7771 C CA . HIS A 1 984 ? -11.105 -9.007 -2.1 1 91.96 984 HIS A CA 1
ATOM 7772 C C . HIS A 1 984 ? -11.228 -9.073 -0.581 1 91.96 984 HIS A C 1
ATOM 7774 O O . HIS A 1 984 ? -12.071 -9.803 -0.054 1 91.96 984 HIS A O 1
ATOM 7780 N N . SER A 1 985 ? -10.369 -8.413 0.114 1 84.13 985 SER A N 1
ATOM 7781 C CA . SER A 1 985 ? -10.478 -8.145 1.545 1 84.13 985 SER A CA 1
ATOM 7782 C C . SER A 1 985 ? -10.479 -6.646 1.827 1 84.13 985 SER A C 1
ATOM 7784 O O . SER A 1 985 ? -10.286 -5.837 0.917 1 84.13 985 SER A O 1
ATOM 7786 N N . GLY A 1 986 ? -10.785 -6.278 3.006 1 75.43 986 GLY A N 1
ATOM 7787 C CA . GLY A 1 986 ? -10.733 -4.874 3.381 1 75.43 986 GLY A CA 1
ATOM 7788 C C . GLY A 1 986 ? -9.362 -4.255 3.185 1 75.43 986 GLY A C 1
ATOM 7789 O O . GLY A 1 986 ? -9.24 -3.036 3.047 1 75.43 986 GLY A O 1
ATOM 7790 N N . ALA A 1 987 ? -8.361 -5.104 3.024 1 69.72 987 ALA A N 1
ATOM 7791 C CA . ALA A 1 987 ? -6.988 -4.622 2.898 1 69.72 987 ALA A CA 1
ATOM 7792 C C . ALA A 1 987 ? -6.577 -4.514 1.432 1 69.72 987 ALA A C 1
ATOM 7794 O O . ALA A 1 987 ? -5.614 -3.819 1.1 1 69.72 987 ALA A O 1
ATOM 7795 N N . GLY A 1 988 ? -7.289 -5.242 0.59 1 82.42 988 GLY A N 1
ATOM 7796 C CA . GLY A 1 988 ? -6.956 -5.185 -0.824 1 82.42 988 GLY A CA 1
ATOM 7797 C C . GLY A 1 988 ? -7.114 -6.519 -1.529 1 82.42 988 GLY A C 1
ATOM 7798 O O . GLY A 1 988 ? -7.883 -7.374 -1.084 1 82.42 988 GLY A O 1
ATOM 7799 N N . ASP A 1 989 ? -6.462 -6.619 -2.741 1 90.14 989 ASP A N 1
ATOM 7800 C CA . ASP A 1 989 ? -6.401 -7.888 -3.461 1 90.14 989 ASP A CA 1
ATOM 7801 C C . ASP A 1 989 ? -5.478 -8.877 -2.753 1 90.14 989 ASP A C 1
ATOM 7803 O O . ASP A 1 989 ? -4.323 -8.558 -2.463 1 90.14 989 ASP A O 1
ATOM 7807 N N . GLU A 1 990 ? -6.041 -9.945 -2.393 1 88.88 990 GLU A N 1
ATOM 7808 C CA . GLU A 1 990 ? -5.211 -11.028 -1.873 1 88.88 990 GLU A CA 1
ATOM 7809 C C . GLU A 1 990 ? -4.825 -12.007 -2.978 1 88.88 990 GLU A C 1
ATOM 7811 O O . GLU A 1 990 ? -5.519 -13 -3.206 1 88.88 990 GLU A O 1
ATOM 7816 N N . PRO A 1 991 ? -3.682 -11.781 -3.642 1 92.99 991 PRO A N 1
ATOM 7817 C CA . PRO A 1 991 ? -3.319 -12.602 -4.8 1 92.99 991 PRO A CA 1
ATOM 7818 C C . PRO A 1 991 ? -3.137 -14.076 -4.445 1 92.99 991 PRO A C 1
ATOM 7820 O O . PRO A 1 991 ? -2.594 -14.397 -3.385 1 92.99 991 PRO A O 1
ATOM 7823 N N . TYR A 1 992 ? -3.63 -14.939 -5.317 1 92.74 992 TYR A N 1
ATOM 7824 C CA . TYR A 1 992 ? -3.511 -16.389 -5.211 1 92.74 992 TYR A CA 1
ATOM 7825 C C . TYR A 1 992 ? -4.234 -16.906 -3.973 1 92.74 992 TYR A C 1
ATOM 7827 O O . TYR A 1 992 ? -3.896 -17.97 -3.449 1 92.74 992 TYR A O 1
ATOM 7835 N N . GLU A 1 993 ? -5.064 -16.084 -3.366 1 91.25 993 GLU A N 1
ATOM 7836 C CA . GLU A 1 993 ? -6.186 -16.556 -2.561 1 91.25 993 GLU A CA 1
ATOM 7837 C C . GLU A 1 993 ? -7.418 -16.807 -3.426 1 91.25 993 GLU A C 1
ATOM 7839 O O . GLU A 1 993 ? -8.325 -15.974 -3.48 1 91.25 993 GLU A O 1
ATOM 7844 N N . PHE A 1 994 ? -7.391 -17.934 -4.001 1 94.25 994 PHE A N 1
ATOM 7845 C CA . PHE A 1 994 ? -8.345 -18.287 -5.045 1 94.25 994 PHE A CA 1
ATOM 7846 C C . PHE A 1 994 ? -9.776 -18.165 -4.535 1 94.25 994 PHE A C 1
ATOM 7848 O O . PHE A 1 994 ? -10.025 -18.29 -3.334 1 94.25 994 PHE A O 1
ATOM 7855 N N . THR A 1 995 ? -10.588 -17.837 -5.419 1 96.37 995 THR A N 1
ATOM 7856 C CA . THR A 1 995 ? -12.021 -17.995 -5.202 1 96.37 995 THR A CA 1
ATOM 7857 C C . THR A 1 995 ? -12.617 -18.971 -6.213 1 96.37 995 THR A C 1
ATOM 7859 O O . THR A 1 995 ? -12.213 -18.989 -7.378 1 96.37 995 THR A O 1
ATOM 7862 N N . TYR A 1 996 ? -13.533 -19.793 -5.746 1 97.57 996 TYR A N 1
ATOM 7863 C CA . TYR A 1 996 ? -14.079 -20.85 -6.591 1 97.57 996 TYR A CA 1
ATOM 7864 C C . TYR A 1 996 ? -15.601 -20.785 -6.631 1 97.57 996 TYR A C 1
ATOM 7866 O O . TYR A 1 996 ? -16.234 -20.331 -5.675 1 97.57 996 TYR A O 1
ATOM 7874 N N . MET A 1 997 ? -16.124 -21.101 -7.733 1 98.11 997 MET A N 1
ATOM 7875 C CA . MET A 1 997 ? -17.507 -21.551 -7.856 1 98.11 997 MET A CA 1
ATOM 7876 C C . MET A 1 997 ? -17.569 -22.992 -8.351 1 98.11 997 MET A C 1
ATOM 7878 O O . MET A 1 997 ? -16.731 -23.415 -9.149 1 98.11 997 MET A O 1
ATOM 7882 N N . PHE A 1 998 ? -18.52 -23.708 -7.835 1 97.98 998 PHE A N 1
ATOM 7883 C CA . PHE A 1 998 ? -18.625 -25.125 -8.164 1 97.98 998 PHE A CA 1
ATOM 7884 C C . PHE A 1 998 ? -19.922 -25.412 -8.91 1 97.98 998 PHE A C 1
ATOM 7886 O O . PHE A 1 998 ? -20.961 -24.82 -8.61 1 97.98 998 PHE A O 1
ATOM 7893 N N . ARG A 1 999 ? -19.831 -26.245 -9.854 1 97.31 999 ARG A N 1
ATOM 7894 C CA . ARG A 1 999 ? -21.027 -26.679 -10.57 1 97.31 999 ARG A CA 1
ATOM 7895 C C . ARG A 1 999 ? -21.63 -27.922 -9.926 1 97.31 999 ARG A C 1
ATOM 7897 O O . ARG A 1 999 ? -20.929 -28.909 -9.692 1 97.31 999 ARG A O 1
ATOM 7904 N N . VAL A 1 1000 ? -22.859 -27.886 -9.628 1 96.43 1000 VAL A N 1
ATOM 7905 C CA . VAL A 1 1000 ? -23.584 -29.045 -9.116 1 96.43 1000 VAL A CA 1
ATOM 7906 C C . VAL A 1 1000 ? -24.752 -29.374 -10.042 1 96.43 1000 VAL A C 1
ATOM 7908 O O . VAL A 1 1000 ? -25.318 -28.483 -10.679 1 96.43 1000 VAL A O 1
ATOM 7911 N N . ARG A 1 1001 ? -25 -30.584 -10.135 1 95.4 1001 ARG A N 1
ATOM 7912 C CA . ARG A 1 1001 ? -26.078 -31.082 -10.984 1 95.4 1001 ARG A CA 1
ATOM 7913 C C . ARG A 1 1001 ? -27.183 -31.718 -10.148 1 95.4 1001 ARG A C 1
ATOM 7915 O O . ARG A 1 1001 ? -26.906 -32.475 -9.215 1 95.4 1001 ARG A O 1
ATOM 7922 N N . ILE A 1 1002 ? -28.423 -31.31 -10.411 1 96.28 1002 ILE A N 1
ATOM 7923 C CA . ILE A 1 1002 ? -29.613 -31.911 -9.817 1 96.28 1002 ILE A CA 1
ATOM 7924 C C . ILE A 1 1002 ? -30.448 -32.584 -10.904 1 96.28 1002 ILE A C 1
ATOM 7926 O O . ILE A 1 1002 ? -30.813 -31.95 -11.897 1 96.28 1002 ILE A O 1
ATOM 7930 N N . ASP A 1 1003 ? -30.755 -33.815 -10.736 1 94.7 1003 ASP A N 1
ATOM 7931 C CA . ASP A 1 1003 ? -31.58 -34.552 -11.688 1 94.7 1003 ASP A CA 1
ATOM 7932 C C . ASP A 1 1003 ? -33.057 -34.205 -11.518 1 94.7 1003 ASP A C 1
ATOM 7934 O O . ASP A 1 1003 ? -33.561 -34.146 -10.395 1 94.7 1003 ASP A O 1
ATOM 7938 N N . LEU A 1 1004 ? -33.686 -34.023 -12.658 1 95.87 1004 LEU A N 1
ATOM 7939 C CA . LEU A 1 1004 ? -35.092 -33.632 -12.644 1 95.87 1004 LEU A CA 1
ATOM 7940 C C . LEU A 1 1004 ? -35.968 -34.73 -13.238 1 95.87 1004 LEU A C 1
ATOM 7942 O O . LEU A 1 1004 ? -35.901 -35.001 -14.439 1 95.87 1004 LEU A O 1
ATOM 7946 N N . PRO A 1 1005 ? -36.797 -35.334 -12.396 1 93.73 1005 PRO A N 1
ATOM 7947 C CA . PRO A 1 1005 ? -37.801 -36.219 -12.993 1 93.73 1005 PRO A CA 1
ATOM 7948 C C . PRO A 1 1005 ? -38.745 -35.484 -13.942 1 93.73 1005 PRO A C 1
ATOM 7950 O O . PRO A 1 1005 ? -38.886 -34.262 -13.855 1 93.73 1005 PRO A O 1
ATOM 7953 N N . LYS A 1 1006 ? -39.399 -36.25 -14.781 1 91.84 1006 LYS A N 1
ATOM 7954 C CA . LYS A 1 1006 ? -40.337 -35.67 -15.738 1 91.84 1006 LYS A CA 1
ATOM 7955 C C . LYS A 1 1006 ? -41.479 -34.953 -15.023 1 91.84 1006 LYS A C 1
ATOM 7957 O O . LYS A 1 1006 ? -42.03 -35.47 -14.049 1 91.84 1006 LYS A O 1
ATOM 7962 N N . GLY A 1 1007 ? -41.806 -33.782 -15.427 1 92.06 1007 GLY A N 1
ATOM 7963 C CA . GLY A 1 1007 ? -42.961 -33.045 -14.94 1 92.06 1007 GLY A CA 1
ATOM 7964 C C . GLY A 1 1007 ? -42.639 -32.141 -13.765 1 92.06 1007 GLY A C 1
ATOM 7965 O O . GLY A 1 1007 ? -43.486 -31.359 -13.326 1 92.06 1007 GLY A O 1
ATOM 7966 N N . VAL A 1 1008 ? -41.438 -32.15 -13.279 1 95.02 1008 VAL A N 1
ATOM 7967 C CA . VAL A 1 1008 ? -41.059 -31.342 -12.124 1 95.02 1008 VAL A CA 1
ATOM 7968 C C . VAL A 1 1008 ? -40.933 -29.877 -12.537 1 95.02 1008 VAL A C 1
ATOM 7970 O O . VAL A 1 1008 ? -40.353 -29.568 -13.581 1 95.02 1008 VAL A O 1
ATOM 7973 N N . ARG A 1 1009 ? -41.515 -28.979 -11.687 1 94.38 1009 ARG A N 1
ATOM 7974 C CA . ARG A 1 1009 ? -41.513 -27.557 -12.016 1 94.38 1009 ARG A CA 1
ATOM 7975 C C . ARG A 1 1009 ? -40.909 -26.734 -10.884 1 94.38 1009 ARG A C 1
ATOM 7977 O O . ARG A 1 1009 ? -40.786 -25.512 -10.995 1 94.38 1009 ARG A O 1
ATOM 7984 N N . GLU A 1 1010 ? -40.496 -27.431 -9.849 1 95.78 1010 GLU A N 1
ATOM 7985 C CA . GLU A 1 1010 ? -39.9 -26.706 -8.731 1 95.78 1010 GLU A CA 1
ATOM 7986 C C . GLU A 1 1010 ? -38.881 -27.569 -7.993 1 95.78 1010 GLU A C 1
ATOM 7988 O O . GLU A 1 1010 ? -38.962 -28.799 -8.025 1 95.78 1010 GLU A O 1
ATOM 7993 N N . VAL A 1 1011 ? -37.949 -26.973 -7.387 1 97.62 1011 VAL A N 1
ATOM 7994 C CA . VAL A 1 1011 ? -36.924 -27.616 -6.571 1 97.62 1011 VAL A CA 1
ATOM 7995 C C . VAL A 1 1011 ? -36.766 -26.863 -5.252 1 97.62 1011 VAL A C 1
ATOM 7997 O O . VAL A 1 1011 ? -36.679 -25.633 -5.238 1 97.62 1011 VAL A O 1
ATOM 8000 N N . GLN A 1 1012 ? -36.801 -27.548 -4.204 1 97.76 1012 GLN A N 1
ATOM 8001 C CA . GLN A 1 1012 ? -36.54 -26.926 -2.91 1 97.76 1012 GLN A CA 1
ATOM 8002 C C . GLN A 1 1012 ? -35.042 -26.816 -2.645 1 97.76 1012 GLN A C 1
ATOM 8004 O O . GLN A 1 1012 ? -34.322 -27.815 -2.697 1 97.76 1012 GLN A O 1
ATOM 8009 N N . LEU A 1 1013 ? -34.586 -25.655 -2.387 1 97.96 1013 LEU A N 1
ATOM 8010 C CA . LEU A 1 1013 ? -33.176 -25.416 -2.1 1 97.96 1013 LEU A CA 1
ATOM 8011 C C . LEU A 1 1013 ? -32.822 -25.878 -0.69 1 97.96 1013 LEU A C 1
ATOM 8013 O O . LEU A 1 1013 ? -33.708 -26.066 0.147 1 97.96 1013 LEU A O 1
ATOM 8017 N N . PRO A 1 1014 ? -31.522 -26.087 -0.444 1 97.01 1014 PRO A N 1
ATOM 8018 C CA . PRO A 1 1014 ? -31.099 -26.458 0.909 1 97.01 1014 PRO A CA 1
ATOM 8019 C C . PRO A 1 1014 ? -31.429 -25.386 1.945 1 97.01 1014 PRO A C 1
ATOM 8021 O O . PRO A 1 1014 ? -31.476 -24.198 1.616 1 97.01 1014 PRO A O 1
ATOM 8024 N N . ALA A 1 1015 ? -31.693 -25.816 3.145 1 95.54 1015 ALA A N 1
ATOM 8025 C CA . ALA A 1 1015 ? -31.811 -24.886 4.265 1 95.54 1015 ALA A CA 1
ATOM 8026 C C . ALA A 1 1015 ? -30.467 -24.69 4.96 1 95.54 1015 ALA A C 1
ATOM 8028 O O . ALA A 1 1015 ? -30.285 -25.116 6.103 1 95.54 1015 ALA A O 1
ATOM 8029 N N . ASP A 1 1016 ? -29.559 -24.171 4.294 1 95.79 1016 ASP A N 1
ATOM 8030 C CA . ASP A 1 1016 ? -28.207 -23.868 4.754 1 95.79 1016 ASP A CA 1
ATOM 8031 C C . ASP A 1 1016 ? -27.746 -22.505 4.241 1 95.79 1016 ASP A C 1
ATOM 8033 O O . ASP A 1 1016 ? -27.336 -22.377 3.085 1 95.79 1016 ASP A O 1
ATOM 8037 N N . GLU A 1 1017 ? -27.716 -21.568 5.118 1 93.7 1017 GLU A N 1
ATOM 8038 C CA . GLU A 1 1017 ? -27.466 -20.178 4.748 1 93.7 1017 GLU A CA 1
ATOM 8039 C C . GLU A 1 1017 ? -26.031 -19.984 4.268 1 93.7 1017 GLU A C 1
ATOM 8041 O O . GLU A 1 1017 ? -25.697 -18.944 3.696 1 93.7 1017 GLU A O 1
ATOM 8046 N N . HIS A 1 1018 ? -25.191 -21.039 4.466 1 93.39 1018 HIS A N 1
ATOM 8047 C CA . HIS A 1 1018 ? -23.796 -20.916 4.057 1 93.39 1018 HIS A CA 1
ATOM 8048 C C . HIS A 1 1018 ? -23.599 -21.386 2.62 1 93.39 1018 HIS A C 1
ATOM 8050 O O . HIS A 1 1018 ? -22.51 -21.244 2.059 1 93.39 1018 HIS A O 1
ATOM 8056 N N . VAL A 1 1019 ? -24.602 -21.889 2.021 1 97.44 1019 VAL A N 1
ATOM 8057 C CA . VAL A 1 1019 ? -24.582 -22.26 0.61 1 97.44 1019 VAL A CA 1
ATOM 8058 C C . VAL A 1 1019 ? -25.207 -21.146 -0.226 1 97.44 1019 VAL A C 1
ATOM 8060 O O . VAL A 1 1019 ? -26.343 -20.736 0.025 1 97.44 1019 VAL A O 1
ATOM 8063 N N . VAL A 1 1020 ? -24.483 -20.639 -1.195 1 98.13 1020 VAL A N 1
ATOM 8064 C CA . VAL A 1 1020 ? -24.933 -19.514 -2.009 1 98.13 1020 VAL A CA 1
ATOM 8065 C C . VAL A 1 1020 ? -24.967 -19.923 -3.481 1 98.13 1020 VAL A C 1
ATOM 8067 O O . VAL A 1 1020 ? -24.024 -20.539 -3.982 1 98.13 1020 VAL A O 1
ATOM 8070 N N . VAL A 1 1021 ? -26.029 -19.629 -4.182 1 98.41 1021 VAL A N 1
ATOM 8071 C CA . VAL A 1 1021 ? -26.192 -19.91 -5.605 1 98.41 1021 VAL A CA 1
ATOM 8072 C C . VAL A 1 1021 ? -25.954 -18.637 -6.413 1 98.41 1021 VAL A C 1
ATOM 8074 O O . VAL A 1 1021 ? -26.566 -17.6 -6.145 1 98.41 1021 VAL A O 1
ATOM 8077 N N . PHE A 1 1022 ? -25.145 -18.727 -7.417 1 98.1 1022 PHE A N 1
ATOM 8078 C CA . PHE A 1 1022 ? -24.785 -17.559 -8.212 1 98.1 1022 PHE A CA 1
ATOM 8079 C C . PHE A 1 1022 ? -25.537 -17.554 -9.538 1 98.1 1022 PHE A C 1
ATOM 8081 O O . PHE A 1 1022 ? -25.739 -16.497 -10.139 1 98.1 1022 PHE A O 1
ATOM 8088 N N . ALA A 1 1023 ? -25.823 -18.681 -10.052 1 98.16 1023 ALA A N 1
ATOM 8089 C CA . ALA A 1 1023 ? -26.505 -18.872 -11.33 1 98.16 1023 ALA A CA 1
ATOM 8090 C C . ALA A 1 1023 ? -27.157 -20.249 -11.404 1 98.16 1023 ALA A C 1
ATOM 8092 O O . ALA A 1 1023 ? -26.736 -21.18 -10.712 1 98.16 1023 ALA A O 1
ATOM 8093 N N . ALA A 1 1024 ? -28.117 -20.38 -12.166 1 98.19 1024 ALA A N 1
ATOM 8094 C CA . ALA A 1 1024 ? -28.836 -21.634 -12.375 1 98.19 1024 ALA A CA 1
ATOM 8095 C C . ALA A 1 1024 ? -29.292 -21.77 -13.825 1 98.19 1024 ALA A C 1
ATOM 8097 O O . ALA A 1 1024 ? -29.72 -20.792 -14.442 1 98.19 1024 ALA A O 1
ATOM 8098 N N . THR A 1 1025 ? -29.159 -22.953 -14.335 1 97.87 1025 THR A N 1
ATOM 8099 C CA . THR A 1 1025 ? -29.56 -23.275 -15.7 1 97.87 1025 THR A CA 1
ATOM 8100 C C . THR A 1 1025 ? -30.203 -24.658 -15.763 1 97.87 1025 THR A C 1
ATOM 8102 O O . THR A 1 1025 ? -29.685 -25.616 -15.185 1 97.87 1025 THR A O 1
ATOM 8105 N N . VAL A 1 1026 ? -31.377 -24.827 -16.382 1 97.27 1026 VAL A N 1
ATOM 8106 C CA . VAL A 1 1026 ? -31.949 -26.136 -16.683 1 97.27 1026 VAL A CA 1
ATOM 8107 C C . VAL A 1 1026 ? -31.531 -26.573 -18.085 1 97.27 1026 VAL A C 1
ATOM 8109 O O . VAL A 1 1026 ? -31.321 -25.736 -18.966 1 97.27 1026 VAL A O 1
ATOM 8112 N N . ALA A 1 1027 ? -31.3 -27.916 -18.236 1 95.75 1027 ALA A N 1
ATOM 8113 C CA . ALA A 1 1027 ? -30.798 -28.37 -19.531 1 95.75 1027 ALA A CA 1
ATOM 8114 C C . ALA A 1 1027 ? -31.271 -29.789 -19.836 1 95.75 1027 ALA A C 1
ATOM 8116 O O . ALA A 1 1027 ? -31.549 -30.567 -18.92 1 95.75 1027 ALA A O 1
ATOM 8117 N N . ASN A 1 1028 ? -31.425 -30.02 -21.076 1 92.24 1028 ASN A N 1
ATOM 8118 C CA . ASN A 1 1028 ? -31.596 -31.364 -21.618 1 92.24 1028 ASN A CA 1
ATOM 8119 C C . ASN A 1 1028 ? -30.302 -31.89 -22.232 1 92.24 1028 ASN A C 1
ATOM 8121 O O . ASN A 1 1028 ? -30.207 -32.048 -23.45 1 92.24 1028 ASN A O 1
ATOM 8125 N N . ASP A 1 1029 ? -29.416 -32.053 -21.3 1 83.44 1029 ASP A N 1
ATOM 8126 C CA . ASP A 1 1029 ? -28.118 -32.542 -21.753 1 83.44 1029 ASP A CA 1
ATOM 8127 C C . ASP A 1 1029 ? -28.012 -34.056 -21.584 1 83.44 1029 ASP A C 1
ATOM 8129 O O . ASP A 1 1029 ? -28.769 -34.655 -20.817 1 83.44 1029 ASP A O 1
ATOM 8133 N N . ALA A 1 1030 ? -27.361 -34.72 -22.393 1 70.68 1030 ALA A N 1
ATOM 8134 C CA . ALA A 1 1030 ? -27.189 -36.167 -22.285 1 70.68 1030 ALA A CA 1
ATOM 8135 C C . ALA A 1 1030 ? -25.85 -36.514 -21.64 1 70.68 1030 ALA A C 1
ATOM 8137 O O . ALA A 1 1030 ? -25.243 -37.536 -21.968 1 70.68 1030 ALA A O 1
ATOM 8138 N N . ASN A 1 1031 ? -25.413 -35.74 -20.742 1 66.98 1031 ASN A N 1
ATOM 8139 C CA . ASN A 1 1031 ? -24.097 -35.942 -20.145 1 66.98 1031 ASN A CA 1
ATOM 8140 C C . ASN A 1 1031 ? -24.165 -36.88 -18.943 1 66.98 1031 ASN A C 1
ATOM 8142 O O . ASN A 1 1031 ? -24.29 -36.427 -17.804 1 66.98 1031 ASN A O 1
ATOM 8146 N N . ASP A 1 1032 ? -24.083 -38.125 -19.055 1 70.83 1032 ASP A N 1
ATOM 8147 C CA . ASP A 1 1032 ? -24.202 -39.073 -17.951 1 70.83 1032 ASP A CA 1
ATOM 8148 C C . ASP A 1 1032 ? -22.962 -39.958 -17.852 1 70.83 1032 ASP A C 1
ATOM 8150 O O . ASP A 1 1032 ? -22.904 -40.864 -17.017 1 70.83 1032 ASP A O 1
ATOM 8154 N N . GLY A 1 1033 ? -22.039 -39.67 -18.641 1 77.65 1033 GLY A N 1
ATOM 8155 C CA . GLY A 1 1033 ? -20.853 -40.51 -18.606 1 77.65 1033 GLY A CA 1
ATOM 8156 C C . GLY A 1 1033 ? -19.924 -40.183 -17.453 1 77.65 1033 GLY A C 1
ATOM 8157 O O . GLY A 1 1033 ? -19.799 -39.022 -17.059 1 77.65 1033 GLY A O 1
ATOM 8158 N N . THR A 1 1034 ? -19.367 -41.224 -16.775 1 86.75 1034 THR A N 1
ATOM 8159 C CA . THR A 1 1034 ? -18.374 -41.089 -15.715 1 86.75 1034 THR A CA 1
ATOM 8160 C C . THR A 1 1034 ? -17.178 -42.001 -15.974 1 86.75 1034 THR A C 1
ATOM 8162 O O . THR A 1 1034 ? -17.295 -42.997 -16.691 1 86.75 1034 THR A O 1
ATOM 8165 N N . ALA A 1 1035 ? -16.061 -41.637 -15.457 1 94.19 1035 ALA A N 1
ATOM 8166 C CA . ALA A 1 1035 ? -14.895 -42.513 -15.52 1 94.19 1035 ALA A CA 1
ATOM 8167 C C . ALA A 1 1035 ? -15.156 -43.827 -14.789 1 94.19 1035 ALA A C 1
ATOM 8169 O O . ALA A 1 1035 ? -15.779 -43.839 -13.724 1 94.19 1035 ALA A O 1
ATOM 8170 N N . ALA A 1 1036 ? -14.718 -44.897 -15.36 1 94.7 1036 ALA A N 1
ATOM 8171 C CA . ALA A 1 1036 ? -14.92 -46.211 -14.755 1 94.7 1036 ALA A CA 1
ATOM 8172 C C . ALA A 1 1036 ? -13.751 -46.582 -13.847 1 94.7 1036 ALA A C 1
ATOM 8174 O O . ALA A 1 1036 ? -13.835 -47.541 -13.076 1 94.7 1036 ALA A O 1
ATOM 8175 N N . ALA A 1 1037 ? -12.681 -45.88 -13.957 1 93.36 1037 ALA A N 1
ATOM 8176 C CA . ALA A 1 1037 ? -11.494 -45.935 -13.108 1 93.36 1037 ALA A CA 1
ATOM 8177 C C . ALA A 1 1037 ? -10.864 -44.554 -12.955 1 93.36 1037 ALA A C 1
ATOM 8179 O O . ALA A 1 1037 ? -11.153 -43.643 -13.735 1 93.36 1037 ALA A O 1
ATOM 8180 N N . PRO A 1 1038 ? -9.973 -44.399 -11.904 1 91.17 1038 PRO A N 1
ATOM 8181 C CA . PRO A 1 1038 ? -9.326 -43.093 -11.759 1 91.17 1038 PRO A CA 1
ATOM 8182 C C . PRO A 1 1038 ? -8.519 -42.694 -12.992 1 91.17 1038 PRO A C 1
ATOM 8184 O O . PRO A 1 1038 ? -7.863 -43.54 -13.606 1 91.17 1038 PRO A O 1
ATOM 8187 N N . LEU A 1 1039 ? -8.603 -41.48 -13.353 1 95.52 1039 LEU A N 1
ATOM 8188 C CA . LEU A 1 1039 ? -7.959 -40.998 -14.57 1 95.52 1039 LEU A CA 1
ATOM 8189 C C . LEU A 1 1039 ? -6.531 -40.545 -14.286 1 95.52 1039 LEU A C 1
ATOM 8191 O O . LEU A 1 1039 ? -5.743 -40.345 -15.213 1 95.52 1039 LEU A O 1
ATOM 8195 N N . PHE A 1 1040 ? -6.217 -40.373 -13.038 1 95 1040 PHE A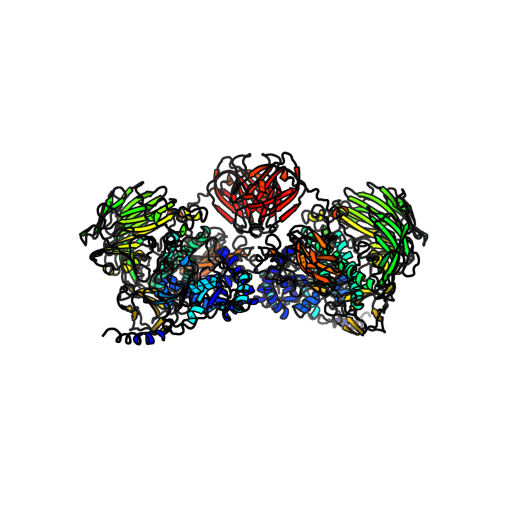 N 1
ATOM 8196 C CA . PHE A 1 1040 ? -4.858 -40.045 -12.624 1 95 1040 PHE A CA 1
ATOM 8197 C C . PHE A 1 1040 ? -4.597 -40.517 -11.199 1 95 1040 PHE A C 1
ATOM 8199 O O . PHE A 1 1040 ? -5.533 -40.852 -10.469 1 95 1040 PHE A O 1
ATOM 8206 N N . GLN A 1 1041 ? -3.331 -40.595 -10.91 1 92.48 1041 GLN A N 1
ATOM 8207 C CA . GLN A 1 1041 ? -2.899 -40.984 -9.572 1 92.48 1041 GLN A CA 1
ATOM 8208 C C . GLN A 1 1041 ? -2.38 -39.781 -8.79 1 92.48 1041 GLN A C 1
ATOM 8210 O O . GLN A 1 1041 ? -1.973 -38.779 -9.381 1 92.48 1041 GLN A O 1
ATOM 8215 N N . THR A 1 1042 ? -2.575 -39.84 -7.482 1 92.42 1042 THR A N 1
ATOM 8216 C CA . THR A 1 1042 ? -1.986 -38.822 -6.619 1 92.42 1042 THR A CA 1
ATOM 8217 C C . THR A 1 1042 ? -1.016 -39.451 -5.624 1 92.42 1042 THR A C 1
ATOM 8219 O O . THR A 1 1042 ? -1.006 -40.671 -5.445 1 92.42 1042 THR A O 1
ATOM 8222 N N . SER A 1 1043 ? -0.167 -38.633 -5.096 1 93.32 1043 SER A N 1
ATOM 8223 C CA . SER A 1 1043 ? 0.706 -39.049 -4.003 1 93.32 1043 SER A CA 1
ATOM 8224 C C . SER A 1 1043 ? 0.061 -38.779 -2.648 1 93.32 1043 SER A C 1
ATOM 8226 O O . SER A 1 1043 ? 0.749 -38.732 -1.626 1 93.32 1043 SER A O 1
ATOM 8228 N N . ILE A 1 1044 ? -1.247 -38.582 -2.677 1 92.68 1044 ILE A N 1
ATOM 8229 C CA . ILE A 1 1044 ? -1.981 -38.355 -1.436 1 92.68 1044 ILE A CA 1
ATOM 8230 C C . ILE A 1 1044 ? -2.265 -39.691 -0.753 1 92.68 1044 ILE A C 1
ATOM 8232 O O . ILE A 1 1044 ? -2.729 -40.637 -1.394 1 92.68 1044 ILE A O 1
ATOM 8236 N N . LEU A 1 1045 ? -2.006 -39.849 0.463 1 87.29 1045 LEU A N 1
ATOM 8237 C CA . LEU A 1 1045 ? -2.289 -41.071 1.208 1 87.29 1045 LEU A CA 1
ATOM 8238 C C . LEU A 1 1045 ? -3.783 -41.377 1.203 1 87.29 1045 LEU A C 1
ATOM 8240 O O . LEU A 1 1045 ? -4.602 -40.497 1.479 1 87.29 1045 LEU A O 1
ATOM 8244 N N . PRO A 1 1046 ? -4.176 -42.583 0.512 1 68.83 1046 PRO A N 1
ATOM 8245 C CA . PRO A 1 1046 ? -5.59 -42.931 0.355 1 68.83 1046 PRO A CA 1
ATOM 8246 C C . PRO A 1 1046 ? -6.402 -42.686 1.625 1 68.83 1046 PRO A C 1
ATOM 8248 O O . PRO A 1 1046 ? -7.556 -42.255 1.551 1 68.83 1046 PRO A O 1
ATOM 8251 N N . ASN A 1 1047 ? -6.026 -43.316 2.721 1 55.4 1047 ASN A N 1
ATOM 8252 C CA . ASN A 1 1047 ? -6.862 -43.147 3.905 1 55.4 1047 ASN A CA 1
ATOM 8253 C C . ASN A 1 1047 ? -6.841 -41.705 4.405 1 55.4 1047 ASN A C 1
ATOM 8255 O O . ASN A 1 1047 ? -7.422 -41.396 5.447 1 55.4 1047 ASN A O 1
ATOM 8259 N N . ALA A 1 1048 ? -6.088 -40.925 3.765 1 50.21 1048 ALA A N 1
ATOM 8260 C CA . ALA A 1 1048 ? -6.065 -39.505 4.105 1 50.21 1048 ALA A CA 1
ATOM 8261 C C . ALA A 1 1048 ? -7.315 -38.797 3.591 1 50.21 1048 ALA A C 1
ATOM 8263 O O . ALA A 1 1048 ? -7.695 -37.743 4.106 1 50.21 1048 ALA A O 1
ATOM 8264 N N . GLN A 1 1049 ? -7.7 -39.291 2.367 1 42.96 1049 GLN A N 1
ATOM 8265 C CA . GLN A 1 1049 ? -8.827 -38.701 1.654 1 42.96 1049 GLN A CA 1
ATOM 8266 C C . GLN A 1 1049 ? -10.128 -38.886 2.43 1 42.96 1049 GLN A C 1
ATOM 8268 O O . GLN A 1 1049 ? -11.002 -38.017 2.404 1 42.96 1049 GLN A O 1
ATOM 8273 N N . THR A 1 1050 ? -10.445 -40.418 2.314 1 37.46 1050 THR A N 1
ATOM 8274 C CA . THR A 1 1050 ? -11.77 -40.82 2.774 1 37.46 1050 THR A CA 1
ATOM 8275 C C . THR A 1 1050 ? -12.026 -40.314 4.191 1 37.46 1050 THR A C 1
ATOM 8277 O O . THR A 1 1050 ? -13.178 -40.179 4.609 1 37.46 1050 THR A O 1
ATOM 8280 N N . THR A 1 1051 ? -11.041 -40.879 4.903 1 30.58 1051 THR A N 1
ATOM 8281 C CA . THR A 1 1051 ? -11.4 -40.446 6.248 1 30.58 1051 THR A CA 1
ATOM 8282 C C . THR A 1 1051 ? -11.339 -38.925 6.361 1 30.58 1051 THR A C 1
ATOM 8284 O O . THR A 1 1051 ? -10.255 -38.35 6.478 1 30.58 1051 THR A O 1
ATOM 8287 N N . ALA A 1 1052 ? -11.699 -38.272 5.227 1 33.25 1052 ALA A N 1
ATOM 8288 C CA . ALA A 1 1052 ? -12.153 -37.129 6.015 1 33.25 1052 ALA A CA 1
ATOM 8289 C C . ALA A 1 1052 ? -12.407 -37.529 7.466 1 33.25 1052 ALA A C 1
ATOM 8291 O O . ALA A 1 1052 ? -13.447 -38.111 7.783 1 33.25 1052 ALA A O 1
ATOM 8292 N N . ALA A 1 1053 ? -11.588 -38.555 7.769 1 32.61 1053 ALA A N 1
ATOM 8293 C CA . ALA A 1 1053 ? -11.774 -38.789 9.199 1 32.61 1053 ALA A CA 1
ATOM 8294 C C . ALA A 1 1053 ? -12.594 -37.67 9.836 1 32.61 1053 ALA A C 1
ATOM 8296 O O . ALA A 1 1053 ? -12.295 -36.489 9.648 1 32.61 1053 ALA A O 1
ATOM 8297 N N . ALA A 1 1054 ? -13.794 -38.004 9.761 1 30.95 1054 ALA A N 1
ATOM 8298 C CA . ALA A 1 1054 ? -14.564 -37.455 10.874 1 30.95 1054 ALA A CA 1
ATOM 8299 C C . ALA A 1 1054 ? -13.643 -36.918 11.966 1 30.95 1054 ALA A C 1
ATOM 8301 O O . ALA A 1 1054 ? -12.924 -37.684 12.613 1 30.95 1054 ALA A O 1
ATOM 8302 N N . THR A 1 1055 ? -12.732 -36.023 11.455 1 33.32 1055 THR A N 1
ATOM 8303 C CA . THR A 1 1055 ? -12.181 -35.349 12.625 1 33.32 1055 THR A CA 1
ATOM 8304 C C . THR A 1 1055 ? -12.911 -35.781 13.893 1 33.32 1055 THR A C 1
ATOM 8306 O O . THR A 1 1055 ? -14.125 -35.603 14.008 1 33.32 1055 THR A O 1
ATOM 8309 N N . GLN A 1 1056 ? -12.74 -37.098 14.092 1 33.76 1056 GLN A N 1
ATOM 8310 C CA . GLN A 1 1056 ? -13.238 -37.051 15.462 1 33.76 1056 GLN A CA 1
ATOM 8311 C C . GLN A 1 1056 ? -13.372 -35.611 15.949 1 33.76 1056 GLN A C 1
ATOM 8313 O O . GLN A 1 1056 ? -12.484 -34.787 15.719 1 33.76 1056 GLN A O 1
ATOM 8318 N N . PRO A 1 1057 ? -14.555 -35.236 15.705 1 41.15 1057 PRO A N 1
ATOM 8319 C CA . PRO A 1 1057 ? -14.643 -33.882 16.257 1 41.15 1057 PRO A CA 1
ATOM 8320 C C . PRO A 1 1057 ? -13.467 -33.539 17.169 1 41.15 1057 PRO A C 1
ATOM 8322 O O . PRO A 1 1057 ? -13.231 -34.229 18.164 1 41.15 1057 PRO A O 1
ATOM 8325 N N . GLN A 1 1058 ? -12.313 -33.452 16.453 1 56.48 1058 GLN A N 1
ATOM 8326 C CA . GLN A 1 1058 ? -11.345 -32.947 17.421 1 56.48 1058 GLN A CA 1
ATOM 8327 C C . GLN A 1 1058 ? -12.021 -32.063 18.465 1 56.48 1058 GLN A C 1
ATOM 8329 O O . GLN A 1 1058 ? -12.795 -31.168 18.12 1 56.48 1058 GLN A O 1
ATOM 8334 N N . VAL A 1 1059 ? -12.249 -32.776 19.379 1 72.59 1059 VAL A N 1
ATOM 8335 C CA . VAL A 1 1059 ? -12.832 -32.052 20.504 1 72.59 1059 VAL A CA 1
ATOM 8336 C C . VAL A 1 1059 ? -11.972 -30.835 20.837 1 72.59 1059 VAL A C 1
ATOM 8338 O O . VAL A 1 1059 ? -10.751 -30.946 20.97 1 72.59 1059 VAL A O 1
ATOM 8341 N N . ASN A 1 1060 ? -12.579 -29.793 20.54 1 88.19 1060 ASN A N 1
ATOM 8342 C CA . ASN A 1 1060 ? -11.926 -28.608 21.086 1 88.19 1060 ASN A CA 1
ATOM 8343 C C . ASN A 1 1060 ? -11.494 -28.823 22.534 1 88.19 1060 ASN A C 1
ATOM 8345 O O . ASN A 1 1060 ? -12.331 -28.867 23.437 1 88.19 1060 ASN A O 1
ATOM 8349 N N . LEU A 1 1061 ? -10.274 -28.99 22.648 1 91.88 1061 LEU A N 1
ATOM 8350 C CA . LEU A 1 1061 ? -9.717 -29.29 23.962 1 91.88 1061 LEU A CA 1
ATOM 8351 C C . LEU A 1 1061 ? -10.021 -28.168 24.95 1 91.88 1061 LEU A C 1
ATOM 8353 O O . LEU A 1 1061 ? -9.946 -28.367 26.164 1 91.88 1061 LEU A O 1
ATOM 8357 N N . LEU A 1 1062 ? -10.233 -26.936 24.388 1 91.97 1062 LEU A N 1
ATOM 8358 C CA . LEU A 1 1062 ? -10.49 -25.792 25.256 1 91.97 1062 LEU A CA 1
ATOM 8359 C C . LEU A 1 1062 ? -11.859 -25.909 25.918 1 91.97 1062 LEU A C 1
ATOM 8361 O O . LEU A 1 1062 ? -12.134 -25.23 26.91 1 91.97 1062 LEU A O 1
ATOM 8365 N N . ARG A 1 1063 ? -12.777 -26.728 25.419 1 87.66 1063 ARG A N 1
ATOM 8366 C CA . ARG A 1 1063 ? -14.118 -26.869 25.978 1 87.66 1063 ARG A CA 1
ATOM 8367 C C . ARG A 1 1063 ? -14.061 -27.363 27.42 1 87.66 1063 ARG A C 1
ATOM 8369 O O . ARG A 1 1063 ? -14.912 -27.007 28.238 1 87.66 1063 ARG A O 1
ATOM 8376 N N . ASP A 1 1064 ? -13.044 -28.126 27.757 1 87 1064 ASP A N 1
ATOM 8377 C CA . ASP A 1 1064 ? -12.901 -28.675 29.103 1 87 1064 ASP A CA 1
ATOM 8378 C C . ASP A 1 1064 ? -11.888 -27.874 29.918 1 87 1064 ASP A C 1
ATOM 8380 O O . ASP A 1 1064 ? -11.608 -28.209 31.071 1 87 1064 ASP A O 1
ATOM 8384 N N . ALA A 1 1065 ? -11.374 -26.896 29.358 1 93.73 1065 ALA A N 1
ATOM 8385 C CA . ALA A 1 1065 ? -10.375 -26.09 30.056 1 93.73 1065 ALA A CA 1
ATOM 8386 C C . ALA A 1 1065 ? -11.037 -25.005 30.899 1 93.73 1065 ALA A C 1
ATOM 8388 O O . ALA A 1 1065 ? -12.231 -24.734 30.747 1 93.73 1065 ALA A O 1
ATOM 8389 N N . LYS A 1 1066 ? -10.333 -24.419 31.806 1 94.87 1066 LYS A N 1
ATOM 8390 C CA . LYS A 1 1066 ? -10.827 -23.339 32.655 1 94.87 1066 LYS A CA 1
ATOM 8391 C C . LYS A 1 1066 ? -10.086 -22.035 32.373 1 94.87 1066 LYS A C 1
ATOM 8393 O O . LYS A 1 1066 ? -8.864 -22.031 32.216 1 94.87 1066 LYS A O 1
ATOM 8398 N N . VAL A 1 1067 ? -10.866 -20.95 32.294 1 95.29 1067 VAL A N 1
ATOM 8399 C CA . VAL A 1 1067 ? -10.244 -19.632 32.218 1 95.29 1067 VAL A CA 1
ATOM 8400 C C . VAL A 1 1067 ? -9.742 -19.218 33.599 1 95.29 1067 VAL A C 1
ATOM 8402 O O . VAL A 1 1067 ? -10.519 -19.145 34.554 1 95.29 1067 VAL A O 1
ATOM 8405 N N . ILE A 1 1068 ? -8.506 -18.897 33.721 1 93.28 1068 ILE A N 1
ATOM 8406 C CA . ILE A 1 1068 ? -7.976 -18.616 35.051 1 93.28 1068 ILE A CA 1
ATOM 8407 C C . ILE A 1 1068 ? -7.496 -17.168 35.12 1 93.28 1068 ILE A C 1
ATOM 8409 O O . ILE A 1 1068 ? -7.253 -16.639 36.207 1 93.28 1068 ILE A O 1
ATOM 8413 N N . ALA A 1 1069 ? -7.335 -16.558 34.005 1 92.26 1069 ALA A N 1
ATOM 8414 C CA . ALA A 1 1069 ? -6.93 -15.154 33.981 1 92.26 1069 ALA A CA 1
ATOM 8415 C C . ALA A 1 1069 ? -7.321 -14.492 32.663 1 92.26 1069 ALA A C 1
ATOM 8417 O O . ALA A 1 1069 ? -7.393 -15.156 31.626 1 92.26 1069 ALA A O 1
ATOM 8418 N N . THR A 1 1070 ? -7.659 -13.172 32.663 1 93.7 1070 THR A N 1
ATOM 8419 C CA . THR A 1 1070 ? -7.958 -12.372 31.481 1 93.7 1070 THR A CA 1
ATOM 8420 C C . THR A 1 1070 ? -7.427 -10.95 31.643 1 93.7 1070 THR A C 1
ATOM 8422 O O . THR A 1 1070 ? -7.304 -10.451 32.763 1 93.7 1070 THR A O 1
ATOM 8425 N N . SER A 1 1071 ? -7.001 -10.361 30.555 1 90.13 1071 SER A N 1
ATOM 8426 C CA . SER A 1 1071 ? -6.586 -8.962 30.579 1 90.13 1071 SER A CA 1
ATOM 8427 C C . SER A 1 1071 ? -7.773 -8.038 30.824 1 90.13 1071 SER A C 1
ATOM 8429 O O . SER A 1 1071 ? -7.61 -6.935 31.35 1 90.13 1071 SER A O 1
ATOM 8431 N N . GLY A 1 1072 ? -8.95 -8.236 30.27 1 89.81 1072 GLY A N 1
ATOM 8432 C CA . GLY A 1 1072 ? -10.141 -7.431 30.489 1 89.81 1072 GLY A CA 1
ATOM 8433 C C . GLY A 1 1072 ? -11.371 -7.985 29.796 1 89.81 1072 GLY A C 1
ATOM 8434 O O . GLY A 1 1072 ? -11.278 -8.941 29.023 1 89.81 1072 GLY A O 1
ATOM 8435 N N . GLU A 1 1073 ? -12.462 -7.648 30.287 1 92.36 1073 GLU A N 1
ATOM 8436 C CA . GLU A 1 1073 ? -13.757 -7.978 29.701 1 92.36 1073 GLU A CA 1
ATOM 8437 C C . GLU A 1 1073 ? -14.679 -6.762 29.678 1 92.36 1073 GLU A C 1
ATOM 8439 O O . GLU A 1 1073 ? -14.715 -5.986 30.636 1 92.36 1073 GLU A O 1
ATOM 8444 N N . VAL A 1 1074 ? -15.275 -6.549 28.465 1 88.21 1074 VAL A N 1
ATOM 8445 C CA . VAL A 1 1074 ? -16.133 -5.374 28.348 1 88.21 1074 VAL A CA 1
ATOM 8446 C C . VAL A 1 1074 ? -17.369 -5.547 29.227 1 88.21 1074 VAL A C 1
ATOM 8448 O O . VAL A 1 1074 ? -17.835 -4.589 29.848 1 88.21 1074 VAL A O 1
ATOM 8451 N N . ASN A 1 1075 ? -18.006 -6.796 29.213 1 87.59 1075 ASN A N 1
ATOM 8452 C CA . ASN A 1 1075 ? -19.157 -7.149 30.037 1 87.59 1075 ASN A CA 1
ATOM 8453 C C . ASN A 1 1075 ? -19.296 -8.661 30.187 1 87.59 1075 ASN A C 1
ATOM 8455 O O . ASN A 1 1075 ? -18.489 -9.42 29.647 1 87.59 1075 ASN A O 1
ATOM 8459 N N . ASN A 1 1076 ? -20.318 -9.04 30.871 1 88.42 1076 ASN A N 1
ATOM 8460 C CA . ASN A 1 1076 ? -20.49 -10.454 31.188 1 88.42 1076 ASN A CA 1
ATOM 8461 C C . ASN A 1 1076 ? -20.883 -11.261 29.954 1 88.42 1076 ASN A C 1
ATOM 8463 O O . ASN A 1 1076 ? -20.535 -12.437 29.839 1 88.42 1076 ASN A O 1
ATOM 8467 N N . SER A 1 1077 ? -21.554 -10.663 29.073 1 91.5 1077 SER A N 1
ATOM 8468 C CA . SER A 1 1077 ? -22 -11.36 27.87 1 91.5 1077 SER A CA 1
ATOM 8469 C C . SER A 1 1077 ? -20.876 -11.469 26.846 1 91.5 1077 SER A C 1
ATOM 8471 O O . SER A 1 1077 ? -21.008 -12.175 25.844 1 91.5 1077 SER A O 1
ATOM 8473 N N . GLU A 1 1078 ? -19.793 -10.802 27.053 1 94.55 1078 GLU A N 1
ATOM 8474 C CA . GLU A 1 1078 ? -18.607 -10.843 26.202 1 94.55 1078 GLU A CA 1
ATOM 8475 C C . GLU A 1 1078 ? -17.365 -11.217 27.005 1 94.55 1078 GLU A C 1
ATOM 8477 O O . GLU A 1 1078 ? -16.287 -10.66 26.787 1 94.55 1078 GLU A O 1
ATOM 8482 N N . SER A 1 1079 ? -17.626 -12.135 27.931 1 94.48 1079 SER A N 1
ATOM 8483 C CA . SER A 1 1079 ? -16.551 -12.601 28.801 1 94.48 1079 SER A CA 1
ATOM 8484 C C . SER A 1 1079 ? -15.669 -13.623 28.091 1 94.48 1079 SER A C 1
ATOM 8486 O O . SER A 1 1079 ? -16.02 -14.113 27.016 1 94.48 1079 SER A O 1
ATOM 8488 N N . ALA A 1 1080 ? -14.568 -14.046 28.693 1 94.35 1080 ALA A N 1
ATOM 8489 C CA . ALA A 1 1080 ? -13.592 -14.979 28.134 1 94.35 1080 ALA A CA 1
ATOM 8490 C C . ALA A 1 1080 ? -14.207 -16.362 27.936 1 94.35 1080 ALA A C 1
ATOM 8492 O O . ALA A 1 1080 ? -13.766 -17.127 27.075 1 94.35 1080 ALA A O 1
ATOM 8493 N N . ALA A 1 1081 ? -15.27 -16.635 28.626 1 92.64 1081 ALA A N 1
ATOM 8494 C CA . ALA A 1 1081 ? -15.934 -17.931 28.502 1 92.64 1081 ALA A CA 1
ATOM 8495 C C . ALA A 1 1081 ? -16.62 -18.068 27.146 1 92.64 1081 ALA A C 1
ATOM 8497 O O . ALA A 1 1081 ? -16.796 -19.179 26.642 1 92.64 1081 ALA A O 1
ATOM 8498 N N . MET A 1 1082 ? -16.957 -17.016 26.614 1 93.69 1082 MET A N 1
ATOM 8499 C CA . MET A 1 1082 ? -17.647 -17.025 25.327 1 93.69 1082 MET A CA 1
ATOM 8500 C C . MET A 1 1082 ? -16.692 -17.403 24.2 1 93.69 1082 MET A C 1
ATOM 8502 O O . MET A 1 1082 ? -17.128 -17.776 23.11 1 93.69 1082 MET A O 1
ATOM 8506 N N . LEU A 1 1083 ? -15.423 -17.36 24.515 1 91.42 1083 LEU A N 1
ATOM 8507 C CA . LEU A 1 1083 ? -14.36 -17.636 23.556 1 91.42 1083 LEU A CA 1
ATOM 8508 C C . LEU A 1 1083 ? -14.286 -19.126 23.241 1 91.42 1083 LEU A C 1
ATOM 8510 O O . LEU A 1 1083 ? -13.782 -19.518 22.186 1 91.42 1083 LEU A O 1
ATOM 8514 N N . MET A 1 1084 ? -14.759 -19.989 24.151 1 91.6 1084 MET A N 1
ATOM 8515 C CA . MET A 1 1084 ? -14.547 -21.428 24.014 1 91.6 1084 MET A CA 1
ATOM 8516 C C . MET A 1 1084 ? -15.864 -22.186 24.143 1 91.6 1084 MET A C 1
ATOM 8518 O O . MET A 1 1084 ? -15.873 -23.37 24.485 1 91.6 1084 MET A O 1
ATOM 8522 N N . ASP A 1 1085 ? -16.99 -21.547 23.962 1 88.5 1085 ASP A N 1
ATOM 8523 C CA . ASP A 1 1085 ? -18.28 -22.175 24.231 1 88.5 1085 ASP A CA 1
ATOM 8524 C C . ASP A 1 1085 ? -18.823 -22.87 22.984 1 88.5 1085 ASP A C 1
ATOM 8526 O O . ASP A 1 1085 ? -19.909 -23.452 23.014 1 88.5 1085 ASP A O 1
ATOM 8530 N N . GLY A 1 1086 ? -18.096 -22.731 21.897 1 84.89 1086 GLY A N 1
ATOM 8531 C CA . GLY A 1 1086 ? -18.498 -23.405 20.673 1 84.89 1086 GLY A CA 1
ATOM 8532 C C . GLY A 1 1086 ? -19.583 -22.666 19.913 1 84.89 1086 GLY A C 1
ATOM 8533 O O . GLY A 1 1086 ? -20.083 -23.157 18.899 1 84.89 1086 GLY A O 1
ATOM 8534 N N . ASP A 1 1087 ? -19.972 -21.462 20.466 1 86.31 1087 ASP A N 1
ATOM 8535 C CA . ASP A 1 1087 ? -20.985 -20.634 19.818 1 86.31 1087 ASP A CA 1
ATOM 8536 C C . ASP A 1 1087 ? -20.342 -19.508 19.013 1 86.31 1087 ASP A C 1
ATOM 8538 O O . ASP A 1 1087 ? -19.817 -18.55 19.585 1 86.31 1087 ASP A O 1
ATOM 8542 N N . PRO A 1 1088 ? -20.362 -19.64 17.705 1 83.65 1088 PRO A N 1
ATOM 8543 C CA . PRO A 1 1088 ? -19.707 -18.63 16.87 1 83.65 1088 PRO A CA 1
ATOM 8544 C C . PRO A 1 1088 ? -20.404 -17.273 16.93 1 83.65 1088 PRO A C 1
ATOM 8546 O O . PRO A 1 1088 ? -19.925 -16.303 16.337 1 83.65 1088 PRO A O 1
ATOM 8549 N N . ASP A 1 1089 ? -21.508 -17.124 17.725 1 83.27 1089 ASP A N 1
ATOM 8550 C CA . ASP A 1 1089 ? -22.242 -15.865 17.811 1 83.27 1089 ASP A CA 1
ATOM 8551 C C . ASP A 1 1089 ? -21.904 -15.119 19.1 1 83.27 1089 ASP A C 1
ATOM 8553 O O . ASP A 1 1089 ? -22.41 -14.02 19.338 1 83.27 1089 ASP A O 1
ATOM 8557 N N . THR A 1 1090 ? -21.154 -15.748 19.939 1 91.09 1090 THR A N 1
ATOM 8558 C CA . THR A 1 1090 ? -20.685 -15.088 21.152 1 91.09 1090 THR A CA 1
ATOM 8559 C C . THR A 1 1090 ? -19.192 -14.787 21.062 1 91.09 1090 THR A C 1
ATOM 8561 O O . THR A 1 1090 ? -18.474 -15.411 20.278 1 91.09 1090 THR A O 1
ATOM 8564 N N . LYS A 1 1091 ? -18.761 -13.742 21.72 1 93.96 1091 LYS A N 1
ATOM 8565 C CA . LYS A 1 1091 ? -17.363 -13.337 21.6 1 93.96 1091 LYS A CA 1
ATOM 8566 C C . LYS A 1 1091 ? -16.788 -12.937 22.956 1 93.96 1091 LYS A C 1
ATOM 8568 O O . LYS A 1 1091 ? -17.535 -12.611 23.881 1 93.96 1091 LYS A O 1
ATOM 8573 N N . TRP A 1 1092 ? -15.56 -13.034 23.1 1 95.47 1092 TRP A N 1
ATOM 8574 C CA . TRP A 1 1092 ? -14.781 -12.312 24.101 1 95.47 1092 TRP A CA 1
ATOM 8575 C C . TRP A 1 1092 ? -14.377 -10.935 23.588 1 95.47 1092 TRP A C 1
ATOM 8577 O O . TRP A 1 1092 ? -13.906 -10.801 22.456 1 95.47 1092 TRP A O 1
ATOM 8587 N N . CYS A 1 1093 ? -14.705 -9.907 24.315 1 94.57 1093 CYS A N 1
ATOM 8588 C CA . CYS A 1 1093 ? -14.324 -8.543 23.966 1 94.57 1093 CYS A CA 1
ATOM 8589 C C . CYS A 1 1093 ? -13.547 -7.886 25.1 1 94.57 1093 CYS A C 1
ATOM 8591 O O . CYS A 1 1093 ? -13.986 -7.905 26.251 1 94.57 1093 CYS A O 1
ATOM 8593 N N . ASP A 1 1094 ? -12.359 -7.439 24.847 1 93.21 1094 ASP A N 1
ATOM 8594 C CA . ASP A 1 1094 ? -11.499 -6.694 25.761 1 93.21 1094 ASP A CA 1
ATOM 8595 C C . ASP A 1 1094 ? -11.094 -5.349 25.162 1 93.21 1094 ASP A C 1
ATOM 8597 O O . ASP A 1 1094 ? -10.299 -5.297 24.221 1 93.21 1094 ASP A O 1
ATOM 8601 N N . ALA A 1 1095 ? -11.58 -4.231 25.659 1 87.67 1095 ALA A N 1
ATOM 8602 C CA . ALA A 1 1095 ? -11.374 -2.9 25.094 1 87.67 1095 ALA A CA 1
ATOM 8603 C C . ALA A 1 1095 ? -10.168 -2.215 25.73 1 87.67 1095 ALA A C 1
ATOM 8605 O O . ALA A 1 1095 ? -9.926 -1.028 25.497 1 87.67 1095 ALA A O 1
ATOM 8606 N N . GLN A 1 1096 ? -9.509 -2.951 26.569 1 82.28 1096 GLN A N 1
ATOM 8607 C CA . GLN A 1 1096 ? -8.281 -2.393 27.127 1 82.28 1096 GLN A CA 1
ATOM 8608 C C . GLN A 1 1096 ? -7.185 -2.307 26.069 1 82.28 1096 GLN A C 1
ATOM 8610 O O . GLN A 1 1096 ? -7.316 -2.879 24.985 1 82.28 1096 GLN A O 1
ATOM 8615 N N . ALA A 1 1097 ? -6.203 -1.479 26.394 1 81.31 1097 ALA A N 1
ATOM 8616 C CA . ALA A 1 1097 ? -5.077 -1.363 25.472 1 81.31 1097 ALA A CA 1
ATOM 8617 C C . ALA A 1 1097 ? -4.363 -2.701 25.307 1 81.31 1097 ALA A C 1
ATOM 8619 O O . ALA A 1 1097 ? -4.212 -3.455 26.271 1 81.31 1097 ALA A O 1
ATOM 8620 N N . ALA A 1 1098 ? -3.993 -3.02 24.073 1 86.27 1098 ALA A N 1
ATOM 8621 C CA . ALA A 1 1098 ? -3.19 -4.213 23.816 1 86.27 1098 ALA A CA 1
ATOM 8622 C C . ALA A 1 1098 ? -1.863 -4.153 24.568 1 86.27 1098 ALA A C 1
ATOM 8624 O O . ALA A 1 1098 ? -1.366 -3.068 24.878 1 86.27 1098 ALA A O 1
ATOM 8625 N N . PRO A 1 1099 ? -1.363 -5.362 24.965 1 89.25 1099 PRO A N 1
ATOM 8626 C CA . PRO A 1 1099 ? -1.828 -6.692 24.563 1 89.25 1099 PRO A CA 1
ATOM 8627 C C . PRO A 1 1099 ? -2.996 -7.19 25.411 1 89.25 1099 PRO A C 1
ATOM 8629 O O . PRO A 1 1099 ? -3.051 -6.918 26.612 1 89.25 1099 PRO A O 1
ATOM 8632 N N . ASN A 1 1100 ? -3.893 -7.955 24.72 1 93 1100 ASN A N 1
ATOM 8633 C CA . ASN A 1 1100 ? -4.992 -8.645 25.388 1 93 1100 ASN A CA 1
ATOM 8634 C C . ASN A 1 1100 ? -4.704 -10.135 25.547 1 93 1100 ASN A C 1
ATOM 8636 O O . ASN A 1 1100 ? -3.987 -10.723 24.735 1 93 1100 ASN A O 1
ATOM 8640 N N . TYR A 1 1101 ? -5.168 -10.721 26.665 1 94.58 1101 TYR A N 1
ATOM 8641 C CA . TYR A 1 1101 ? -4.876 -12.146 26.776 1 94.58 1101 TYR A CA 1
ATOM 8642 C C . TYR A 1 1101 ? -5.965 -12.866 27.561 1 94.58 1101 TYR A C 1
ATOM 8644 O O . TYR A 1 1101 ? -6.729 -12.236 28.297 1 94.58 1101 TYR A O 1
ATOM 8652 N N . VAL A 1 1102 ? -6.088 -14.116 27.328 1 95.48 1102 VAL A N 1
ATOM 8653 C CA . VAL A 1 1102 ? -6.867 -15.08 28.099 1 95.48 1102 VAL A CA 1
ATOM 8654 C C . VAL A 1 1102 ? -6.013 -16.308 28.405 1 95.48 1102 VAL A C 1
ATOM 8656 O O . VAL A 1 1102 ? -5.319 -16.824 27.526 1 95.48 1102 VAL A O 1
ATOM 8659 N N . VAL A 1 1103 ? -6.038 -16.745 29.623 1 95.27 1103 VAL A N 1
ATOM 8660 C CA . VAL A 1 1103 ? -5.26 -17.91 30.033 1 95.27 1103 VAL A CA 1
ATOM 8661 C C . VAL A 1 1103 ? -6.199 -19.063 30.38 1 95.27 1103 VAL A C 1
ATOM 8663 O O . VAL A 1 1103 ? -7.181 -18.877 31.102 1 95.27 1103 VAL A O 1
ATOM 8666 N N . PHE A 1 1104 ? -5.804 -20.233 29.867 1 95.97 1104 PHE A N 1
ATOM 8667 C CA . PHE A 1 1104 ? -6.587 -21.445 30.075 1 95.97 1104 PHE A CA 1
ATOM 8668 C C . PHE A 1 1104 ? -5.781 -22.486 30.842 1 95.97 1104 PHE A C 1
ATOM 8670 O O . PHE A 1 1104 ? -4.557 -22.554 30.706 1 95.97 1104 PHE A O 1
ATOM 8677 N N . ASP A 1 1105 ? -6.47 -23.309 31.658 1 95.82 1105 ASP A N 1
ATOM 8678 C CA . ASP A 1 1105 ? -5.894 -24.44 32.378 1 95.82 1105 ASP A CA 1
ATOM 8679 C C . ASP A 1 1105 ? -6.579 -25.747 31.986 1 95.82 1105 ASP A C 1
ATOM 8681 O O . ASP A 1 1105 ? -7.762 -25.945 32.273 1 95.82 1105 ASP A O 1
ATOM 8685 N N . PHE A 1 1106 ? -5.772 -26.656 31.393 1 95.09 1106 PHE A N 1
ATOM 8686 C CA . PHE A 1 1106 ? -6.3 -27.957 30.997 1 95.09 1106 PHE A CA 1
ATOM 8687 C C . PHE A 1 1106 ? -6.396 -28.891 32.197 1 95.09 1106 PHE A C 1
ATOM 8689 O O . PHE A 1 1106 ? -6.991 -29.967 32.106 1 95.09 1106 PHE A O 1
ATOM 8696 N N . GLY A 1 1107 ? -5.805 -28.558 33.288 1 93.87 1107 GLY A N 1
ATOM 8697 C CA . GLY A 1 1107 ? -5.752 -29.398 34.474 1 93.87 1107 GLY A CA 1
ATOM 8698 C C . GLY A 1 1107 ? -4.596 -30.38 34.459 1 93.87 1107 GLY A C 1
ATOM 8699 O O . GLY A 1 1107 ? -4.183 -30.877 35.509 1 93.87 1107 GLY A O 1
ATOM 8700 N N . LYS A 1 1108 ? -4.121 -30.726 33.199 1 94.06 1108 LYS A N 1
ATOM 8701 C CA . LYS A 1 1108 ? -2.994 -31.623 32.962 1 94.06 1108 LYS A CA 1
ATOM 8702 C C . LYS A 1 1108 ? -2.282 -31.277 31.657 1 94.06 1108 LYS A C 1
ATOM 8704 O O . LYS A 1 1108 ? -2.848 -30.603 30.794 1 94.06 1108 LYS A O 1
ATOM 8709 N N . PRO A 1 1109 ? -1.016 -31.706 31.572 1 94.28 1109 PRO A N 1
ATOM 8710 C CA . PRO A 1 1109 ? -0.383 -31.516 30.265 1 94.28 1109 PRO A CA 1
ATOM 8711 C C . PRO A 1 1109 ? -1.155 -32.188 29.132 1 94.28 1109 PRO A C 1
ATOM 8713 O O . PRO A 1 1109 ? -1.489 -33.372 29.224 1 94.28 1109 PRO A O 1
ATOM 8716 N N . THR A 1 1110 ? -1.576 -31.503 28.113 1 93.44 1110 THR A N 1
ATOM 8717 C CA . THR A 1 1110 ? -2.371 -31.94 26.971 1 93.44 1110 THR A CA 1
ATOM 8718 C C . THR A 1 1110 ? -1.642 -31.652 25.661 1 93.44 1110 THR A C 1
ATOM 8720 O O . THR A 1 1110 ? -1.143 -30.544 25.454 1 93.44 1110 THR A O 1
ATOM 8723 N N . THR A 1 1111 ? -1.533 -32.622 24.789 1 92.77 1111 THR A N 1
ATOM 8724 C CA . THR A 1 1111 ? -0.839 -32.444 23.518 1 92.77 1111 THR A CA 1
ATOM 8725 C C . THR A 1 1111 ? -1.721 -31.699 22.52 1 92.77 1111 THR A C 1
ATOM 8727 O O . THR A 1 1111 ? -2.866 -32.089 22.284 1 92.77 1111 THR A O 1
ATOM 8730 N N . ILE A 1 1112 ? -1.197 -30.649 21.963 1 91.63 1112 ILE A N 1
ATOM 8731 C CA . ILE A 1 1112 ? -1.906 -29.803 21.009 1 91.63 1112 ILE A CA 1
ATOM 8732 C C . ILE A 1 1112 ? -1.115 -29.72 19.706 1 91.63 1112 ILE A C 1
ATOM 8734 O O . ILE A 1 1112 ? 0.117 -29.678 19.721 1 91.63 1112 ILE A O 1
ATOM 8738 N N . THR A 1 1113 ? -1.834 -29.727 18.489 1 88.35 1113 THR A N 1
ATOM 8739 C CA . THR A 1 1113 ? -1.161 -29.688 17.195 1 88.35 1113 THR A CA 1
ATOM 8740 C C . THR A 1 1113 ? -1.786 -28.629 16.292 1 88.35 1113 THR A C 1
ATOM 8742 O O . THR A 1 1113 ? -1.229 -28.292 15.245 1 88.35 1113 THR A O 1
ATOM 8745 N N . ARG A 1 1114 ? -2.962 -28.133 16.707 1 88.53 1114 ARG A N 1
ATOM 8746 C CA . ARG A 1 1114 ? -3.749 -27.275 15.827 1 88.53 1114 ARG A CA 1
ATOM 8747 C C . ARG A 1 1114 ? -4.589 -26.29 16.632 1 88.53 1114 ARG A C 1
ATOM 8749 O O . ARG A 1 1114 ? -5.045 -26.609 17.732 1 88.53 1114 ARG A O 1
ATOM 8756 N N . TRP A 1 1115 ? -4.647 -25.068 16.135 1 91.81 1115 TRP A N 1
ATOM 8757 C CA . TRP A 1 1115 ? -5.558 -24.106 16.748 1 91.81 1115 TRP A CA 1
ATOM 8758 C C . TRP A 1 1115 ? -6.272 -23.279 15.685 1 91.81 1115 TRP A C 1
ATOM 8760 O O . TRP A 1 1115 ? -5.786 -23.149 14.559 1 91.81 1115 TRP A O 1
ATOM 8770 N N . ARG A 1 1116 ? -7.493 -22.836 16.048 1 90.47 1116 ARG A N 1
ATOM 8771 C CA . ARG A 1 1116 ? -8.34 -22.018 15.186 1 90.47 1116 ARG A CA 1
ATOM 8772 C C . ARG A 1 1116 ? -8.871 -20.8 15.936 1 90.47 1116 ARG A C 1
ATOM 8774 O O . ARG A 1 1116 ? -9.255 -20.903 17.103 1 90.47 1116 ARG A O 1
ATOM 8781 N N . VAL A 1 1117 ? -8.749 -19.661 15.254 1 92.6 1117 VAL A N 1
ATOM 8782 C CA . VAL A 1 1117 ? -9.255 -18.417 15.823 1 92.6 1117 VAL A CA 1
ATOM 8783 C C . VAL A 1 1117 ? -10.291 -17.803 14.884 1 92.6 1117 VAL A C 1
ATOM 8785 O O . VAL A 1 1117 ? -10.012 -17.578 13.704 1 92.6 1117 VAL A O 1
ATOM 8788 N N . LEU A 1 1118 ? -11.468 -17.642 15.415 1 90.33 1118 LEU A N 1
ATOM 8789 C CA . LEU A 1 1118 ? -12.492 -16.894 14.695 1 90.33 1118 LEU A CA 1
ATOM 8790 C C . LEU A 1 1118 ? -12.534 -15.442 15.161 1 90.33 1118 LEU A C 1
ATOM 8792 O O . LEU A 1 1118 ? -12.96 -15.158 16.282 1 90.33 1118 LEU A O 1
ATOM 8796 N N . SER A 1 1119 ? -12.083 -14.512 14.258 1 91.01 1119 SER A N 1
ATOM 8797 C CA . SER A 1 1119 ? -12.058 -13.09 14.586 1 91.01 1119 SER A CA 1
ATOM 8798 C C . SER A 1 1119 ? -13.439 -12.463 14.431 1 91.01 1119 SER A C 1
ATOM 8800 O O . SER A 1 1119 ? -14.455 -13.159 14.505 1 91.01 1119 SER A O 1
ATOM 8802 N N . ALA A 1 1120 ? -13.526 -11.099 14.381 1 87.96 1120 ALA A N 1
ATOM 8803 C CA . ALA A 1 1120 ? -14.798 -10.385 14.456 1 87.96 1120 ALA A CA 1
ATOM 8804 C C . ALA A 1 1120 ? -15.137 -9.727 13.122 1 87.96 1120 ALA A C 1
ATOM 8806 O O . ALA A 1 1120 ? -15.653 -8.607 13.089 1 87.96 1120 ALA A O 1
ATOM 8807 N N . ALA A 1 1121 ? -14.82 -10.42 12.078 1 79.38 1121 ALA A N 1
ATOM 8808 C CA . ALA A 1 1121 ? -15.085 -9.846 10.761 1 79.38 1121 ALA A CA 1
ATOM 8809 C C . ALA A 1 1121 ? -16.582 -9.645 10.542 1 79.38 1121 ALA A C 1
ATOM 8811 O O . ALA A 1 1121 ? -16.99 -8.82 9.721 1 79.38 1121 ALA A O 1
ATOM 8812 N N . CYS A 1 1122 ? -17.447 -10.465 11.233 1 73.93 1122 CYS A N 1
ATOM 8813 C CA . CYS A 1 1122 ? -18.897 -10.364 11.101 1 73.93 1122 CYS A CA 1
ATOM 8814 C C . CYS A 1 1122 ? -19.39 -8.992 11.545 1 73.93 1122 CYS A C 1
ATOM 8816 O O . CYS A 1 1122 ? -20.477 -8.562 11.153 1 73.93 1122 CYS A O 1
ATOM 8818 N N . GLU A 1 1123 ? -18.532 -8.391 12.422 1 79.39 1123 GLU A N 1
ATOM 8819 C CA . GLU A 1 1123 ? -18.857 -7.032 12.845 1 79.39 1123 GLU A CA 1
ATOM 8820 C C . GLU A 1 1123 ? -18.287 -6.001 11.875 1 79.39 1123 GLU A C 1
ATOM 8822 O O . GLU A 1 1123 ? -19.002 -5.105 11.423 1 79.39 1123 GLU A O 1
ATOM 8827 N N . GLN A 1 1124 ? -17.014 -6.142 11.685 1 75 1124 GLN A N 1
ATOM 8828 C CA . GLN A 1 1124 ? -16.263 -5.294 10.764 1 75 1124 GLN A CA 1
ATOM 8829 C C . GLN A 1 1124 ? -14.962 -5.965 10.334 1 75 1124 GLN A C 1
ATOM 8831 O O . GLN A 1 1124 ? -14.255 -6.546 11.16 1 75 1124 GLN A O 1
ATOM 8836 N N . SER A 1 1125 ? -14.75 -5.871 9.035 1 75.08 1125 SER A N 1
ATOM 8837 C CA . SER A 1 1125 ? -13.545 -6.513 8.521 1 75.08 1125 SER A CA 1
ATOM 8838 C C . SER A 1 1125 ? -12.298 -6 9.234 1 75.08 1125 SER A C 1
ATOM 8840 O O . SER A 1 1125 ? -11.316 -6.731 9.383 1 75.08 1125 SER A O 1
ATOM 8842 N N . ALA A 1 1126 ? -12.378 -4.818 9.655 1 76.06 1126 ALA A N 1
ATOM 8843 C CA . ALA A 1 1126 ? -11.243 -4.22 10.354 1 76.06 1126 ALA A CA 1
ATOM 8844 C C . ALA A 1 1126 ? -11.021 -4.887 11.708 1 76.06 1126 ALA A C 1
ATOM 8846 O O . ALA A 1 1126 ? -9.96 -4.73 12.318 1 76.06 1126 ALA A O 1
ATOM 8847 N N . TYR A 1 1127 ? -11.963 -5.663 12.161 1 86.82 1127 TYR A N 1
ATOM 8848 C CA . TYR A 1 1127 ? -11.871 -6.25 13.494 1 86.82 1127 TYR A CA 1
ATOM 8849 C C . TYR A 1 1127 ? -11.247 -7.639 13.436 1 86.82 1127 TYR A C 1
ATOM 8851 O O . TYR A 1 1127 ? -11.19 -8.343 14.448 1 86.82 1127 TYR A O 1
ATOM 8859 N N . ILE A 1 1128 ? -10.68 -7.961 12.263 1 87.75 1128 ILE A N 1
ATOM 8860 C CA . ILE A 1 1128 ? -9.9 -9.19 12.169 1 87.75 1128 ILE A CA 1
ATOM 8861 C C . ILE A 1 1128 ? -8.606 -9.042 12.966 1 87.75 1128 ILE A C 1
ATOM 8863 O O . ILE A 1 1128 ? -7.874 -8.064 12.797 1 87.75 1128 ILE A O 1
ATOM 8867 N N . THR A 1 1129 ? -8.395 -9.96 13.878 1 90.99 1129 THR A N 1
ATOM 8868 C CA . THR A 1 1129 ? -7.184 -9.941 14.69 1 90.99 1129 THR A CA 1
ATOM 8869 C C . THR A 1 1129 ? -5.943 -10.081 13.813 1 90.99 1129 THR A C 1
ATOM 8871 O O . THR A 1 1129 ? -5.816 -11.046 13.057 1 90.99 1129 THR A O 1
ATOM 8874 N N . ARG A 1 1130 ? -5.034 -9.227 13.886 1 88.72 1130 ARG A N 1
ATOM 8875 C CA . ARG A 1 1130 ? -3.902 -9.152 12.967 1 88.72 1130 ARG A CA 1
ATOM 8876 C C . ARG A 1 1130 ? -2.715 -9.95 13.494 1 88.72 1130 ARG A C 1
ATOM 8878 O O . ARG A 1 1130 ? -1.99 -10.579 12.721 1 88.72 1130 ARG A O 1
ATOM 8885 N N . THR A 1 1131 ? -2.405 -9.848 14.794 1 90.48 1131 THR A N 1
ATOM 8886 C CA . THR A 1 1131 ? -1.256 -10.526 15.382 1 90.48 1131 THR A CA 1
ATOM 8887 C C . THR A 1 1131 ? -1.621 -11.138 16.732 1 90.48 1131 THR A C 1
ATOM 8889 O O . THR A 1 1131 ? -2.121 -10.443 17.619 1 90.48 1131 THR A O 1
ATOM 8892 N N . CYS A 1 1132 ? -1.491 -12.348 16.885 1 93.93 1132 CYS A N 1
ATOM 8893 C CA . CYS A 1 1132 ? -1.714 -13.006 18.167 1 93.93 1132 CYS A CA 1
ATOM 8894 C C . CYS A 1 1132 ? -0.8 -14.215 18.326 1 93.93 1132 CYS A C 1
ATOM 8896 O O . CYS A 1 1132 ? -0.316 -14.767 17.337 1 93.93 1132 CYS A O 1
ATOM 8898 N N . LEU A 1 1133 ? -0.496 -14.566 19.503 1 94.4 1133 LEU A N 1
ATOM 8899 C CA . LEU A 1 1133 ? 0.337 -15.708 19.865 1 94.4 1133 LEU A CA 1
ATOM 8900 C C . LEU A 1 1133 ? -0.462 -16.733 20.663 1 94.4 1133 LEU A C 1
ATOM 8902 O O . LEU A 1 1133 ? -1.337 -16.367 21.45 1 94.4 1133 LEU A O 1
ATOM 8906 N N . LEU A 1 1134 ? -0.227 -17.947 20.353 1 95.55 1134 LEU A N 1
ATOM 8907 C CA . LEU A 1 1134 ? -0.611 -19.047 21.23 1 95.55 1134 LEU A CA 1
ATOM 8908 C C . LEU A 1 1134 ? 0.575 -19.515 22.067 1 95.55 1134 LEU A C 1
ATOM 8910 O O . LEU A 1 1134 ? 1.584 -19.967 21.522 1 95.55 1134 LEU A O 1
ATOM 8914 N N . GLN A 1 1135 ? 0.373 -19.334 23.363 1 95.2 1135 GLN A N 1
ATOM 8915 C CA . GLN A 1 1135 ? 1.486 -19.669 24.244 1 95.2 1135 GLN A CA 1
ATOM 8916 C C . GLN A 1 1135 ? 1.084 -20.741 25.254 1 95.2 1135 GLN A C 1
ATOM 8918 O O . GLN A 1 1135 ? -0.098 -20.894 25.567 1 95.2 1135 GLN A O 1
ATOM 8923 N N . GLY A 1 1136 ? 2.058 -21.567 25.689 1 94.98 1136 GLY A N 1
ATOM 8924 C CA . GLY A 1 1136 ? 1.807 -22.626 26.653 1 94.98 1136 GLY A CA 1
ATOM 8925 C C . GLY A 1 1136 ? 2.912 -22.772 27.682 1 94.98 1136 GLY A C 1
ATOM 8926 O O . GLY A 1 1136 ? 4.04 -22.328 27.456 1 94.98 1136 GLY A O 1
ATOM 8927 N N . ARG A 1 1137 ? 2.552 -23.227 28.871 1 93.47 1137 ARG A N 1
ATOM 8928 C CA . ARG A 1 1137 ? 3.506 -23.612 29.907 1 93.47 1137 ARG A CA 1
ATOM 8929 C C . ARG A 1 1137 ? 2.941 -24.721 30.788 1 93.47 1137 ARG A C 1
ATOM 8931 O O . ARG A 1 1137 ? 1.747 -25.021 30.727 1 93.47 1137 ARG A O 1
ATOM 8938 N N . ASN A 1 1138 ? 3.843 -25.283 31.52 1 93.67 1138 ASN A N 1
ATOM 8939 C CA . ASN A 1 1138 ? 3.395 -26.417 32.321 1 93.67 1138 ASN A CA 1
ATOM 8940 C C . ASN A 1 1138 ? 3.347 -26.071 33.806 1 93.67 1138 ASN A C 1
ATOM 8942 O O . ASN A 1 1138 ? 2.812 -26.837 34.609 1 93.67 1138 ASN A O 1
ATOM 8946 N N . SER A 1 1139 ? 3.96 -24.892 34.185 1 88.9 1139 SER A N 1
ATOM 8947 C CA . SER A 1 1139 ? 3.894 -24.457 35.576 1 88.9 1139 SER A CA 1
ATOM 8948 C C . SER A 1 1139 ? 3.829 -22.937 35.678 1 88.9 1139 SER A C 1
ATOM 8950 O O . SER A 1 1139 ? 4.142 -22.231 34.716 1 88.9 1139 SER A O 1
ATOM 8952 N N . ASP A 1 1140 ? 3.46 -22.474 36.796 1 81.49 1140 ASP A N 1
ATOM 8953 C CA . ASP A 1 1140 ? 3.317 -21.04 37.029 1 81.49 1140 ASP A CA 1
ATOM 8954 C C . ASP A 1 1140 ? 4.675 -20.342 37.01 1 81.49 1140 ASP A C 1
ATOM 8956 O O . ASP A 1 1140 ? 4.754 -19.131 36.793 1 81.49 1140 ASP A O 1
ATOM 8960 N N . THR A 1 1141 ? 5.697 -21.099 37.176 1 79.56 1141 THR A N 1
ATOM 8961 C CA . THR A 1 1141 ? 7.022 -20.497 37.273 1 79.56 1141 THR A CA 1
ATOM 8962 C C . THR A 1 1141 ? 7.748 -20.567 35.932 1 79.56 1141 THR A C 1
ATOM 8964 O O . THR A 1 1141 ? 8.767 -19.901 35.736 1 79.56 1141 THR A O 1
ATOM 8967 N N . GLU A 1 1142 ? 7.085 -21.378 35.099 1 86.38 1142 GLU A N 1
ATOM 8968 C CA . GLU A 1 1142 ? 7.703 -21.498 33.782 1 86.38 1142 GLU A CA 1
ATOM 8969 C C . GLU A 1 1142 ? 7.337 -20.314 32.891 1 86.38 1142 GLU A C 1
ATOM 8971 O O . GLU A 1 1142 ? 6.227 -19.786 32.976 1 86.38 1142 GLU A O 1
ATOM 8976 N N . GLU A 1 1143 ? 8.32 -19.964 32.075 1 85.68 1143 GLU A N 1
ATOM 8977 C CA . GLU A 1 1143 ? 8.043 -18.919 31.093 1 85.68 1143 GLU A CA 1
ATOM 8978 C C . GLU A 1 1143 ? 7.083 -19.415 30.016 1 85.68 1143 GLU A C 1
ATOM 8980 O O . GLU A 1 1143 ? 7.107 -20.591 29.649 1 85.68 1143 GLU A O 1
ATOM 8985 N N . TRP A 1 1144 ? 6.244 -18.508 29.597 1 90.34 1144 TRP A N 1
ATOM 8986 C CA . TRP A 1 1144 ? 5.372 -18.833 28.474 1 90.34 1144 TRP A CA 1
ATOM 8987 C C . TRP A 1 1144 ? 6.188 -19.152 27.225 1 90.34 1144 TRP A C 1
ATOM 8989 O O . TRP A 1 1144 ? 7.088 -18.394 26.854 1 90.34 1144 TRP A O 1
ATOM 8999 N N . GLN A 1 1145 ? 5.898 -20.241 26.681 1 90.24 1145 GLN A N 1
ATOM 9000 C CA . GLN A 1 1145 ? 6.472 -20.599 25.388 1 90.24 1145 GLN A CA 1
ATOM 9001 C C . GLN A 1 1145 ? 5.485 -20.33 24.255 1 90.24 1145 GLN A C 1
ATOM 9003 O O . GLN A 1 1145 ? 4.314 -20.703 24.344 1 90.24 1145 GLN A O 1
ATOM 9008 N N . THR A 1 1146 ? 5.995 -19.72 23.214 1 91.91 1146 THR A N 1
ATOM 9009 C CA . THR A 1 1146 ? 5.132 -19.519 22.056 1 91.91 1146 THR A CA 1
ATOM 9010 C C . THR A 1 1146 ? 5.02 -20.801 21.236 1 91.91 1146 THR A C 1
ATOM 9012 O O . THR A 1 1146 ? 6.022 -21.307 20.726 1 91.91 1146 THR A O 1
ATOM 9015 N N . LEU A 1 1147 ? 3.848 -21.312 21.169 1 92.95 1147 LEU A N 1
ATOM 9016 C CA . LEU A 1 1147 ? 3.582 -22.524 20.402 1 92.95 1147 LEU A CA 1
ATOM 9017 C C . LEU A 1 1147 ? 3.4 -22.203 18.922 1 92.95 1147 LEU A C 1
ATOM 9019 O O . LEU A 1 1147 ? 3.845 -22.963 18.059 1 92.95 1147 LEU A O 1
ATOM 9023 N N . ASP A 1 1148 ? 2.702 -21.146 18.681 1 91.65 1148 ASP A N 1
ATOM 9024 C CA . ASP A 1 1148 ? 2.452 -20.643 17.334 1 91.65 1148 ASP A CA 1
ATOM 9025 C C . ASP A 1 1148 ? 2.03 -19.176 17.365 1 91.65 1148 ASP A C 1
ATOM 9027 O O . ASP A 1 1148 ? 1.733 -18.632 18.43 1 91.65 1148 ASP A O 1
ATOM 9031 N N . MET A 1 1149 ? 2.242 -18.549 16.324 1 91.47 1149 MET A N 1
ATOM 9032 C CA . MET A 1 1149 ? 1.78 -17.168 16.214 1 91.47 1149 MET A CA 1
ATOM 9033 C C . MET A 1 1149 ? 1.473 -16.81 14.764 1 91.47 1149 MET A C 1
ATOM 9035 O O . MET A 1 1149 ? 1.97 -17.458 13.842 1 91.47 1149 MET A O 1
ATOM 9039 N N . PHE A 1 1150 ? 0.532 -15.898 14.545 1 88.03 1150 PHE A N 1
ATOM 9040 C CA . PHE A 1 1150 ? 0.394 -15.299 13.222 1 88.03 1150 PHE A CA 1
ATOM 9041 C C . PHE A 1 1150 ? 0.549 -13.784 13.295 1 88.03 1150 PHE A C 1
ATOM 9043 O O . PHE A 1 1150 ? 0.197 -13.167 14.302 1 88.03 1150 PHE A O 1
ATOM 9050 N N . GLU A 1 1151 ? 1.172 -13.285 12.322 1 86.03 1151 GLU A N 1
ATOM 9051 C CA . GLU A 1 1151 ? 1.334 -11.847 12.128 1 86.03 1151 GLU A CA 1
ATOM 9052 C C . GLU A 1 1151 ? 0.798 -11.409 10.768 1 86.03 1151 GLU A C 1
ATOM 9054 O O . GLU A 1 1151 ? 0.963 -12.117 9.773 1 86.03 1151 GLU A O 1
ATOM 9059 N N . GLY A 1 1152 ? 0.16 -10.259 10.72 1 78.1 1152 GLY A N 1
ATOM 9060 C CA . GLY A 1 1152 ? -0.378 -9.734 9.475 1 78.1 1152 GLY A CA 1
ATOM 9061 C C . GLY A 1 1152 ? -1.588 -10.502 8.978 1 78.1 1152 GLY A C 1
ATOM 9062 O O . GLY A 1 1152 ? -1.871 -10.515 7.778 1 78.1 1152 GLY A O 1
ATOM 9063 N N . ASN A 1 1153 ? -2.258 -11.257 9.875 1 84.77 1153 ASN A N 1
ATOM 9064 C CA . ASN A 1 1153 ? -3.436 -12.043 9.523 1 84.77 1153 ASN A CA 1
ATOM 9065 C C . ASN A 1 1153 ? -4.539 -11.168 8.936 1 84.77 1153 ASN A C 1
ATOM 9067 O O . ASN A 1 1153 ? -4.802 -10.073 9.438 1 84.77 1153 ASN A O 1
ATOM 9071 N N . ARG A 1 1154 ? -5.092 -11.626 7.84 1 77.29 1154 ARG A N 1
ATOM 9072 C CA . ARG A 1 1154 ? -6.211 -10.925 7.22 1 77.29 1154 ARG A CA 1
ATOM 9073 C C . ARG A 1 1154 ? -7.421 -11.842 7.079 1 77.29 1154 ARG A C 1
ATOM 9075 O O . ARG A 1 1154 ? -8.421 -11.469 6.461 1 77.29 1154 ARG A O 1
ATOM 9082 N N . ASN A 1 1155 ? -7.32 -13.033 7.675 1 77.56 1155 ASN A N 1
ATOM 9083 C CA . ASN A 1 1155 ? -8.393 -14.019 7.615 1 77.56 1155 ASN A CA 1
ATOM 9084 C C . ASN A 1 1155 ? -9.264 -13.978 8.868 1 77.56 1155 ASN A C 1
ATOM 9086 O O . ASN A 1 1155 ? -8.748 -13.898 9.985 1 77.56 1155 ASN A O 1
ATOM 9090 N N . ASN A 1 1156 ? -10.544 -14.032 8.623 1 81.34 1156 ASN A N 1
ATOM 9091 C CA . ASN A 1 1156 ? -11.447 -14.086 9.768 1 81.34 1156 ASN A CA 1
ATOM 9092 C C . ASN A 1 1156 ? -11.272 -15.38 10.558 1 81.34 1156 ASN A C 1
ATOM 9094 O O . ASN A 1 1156 ? -11.305 -15.369 11.79 1 81.34 1156 ASN A O 1
ATOM 9098 N N . TYR A 1 1157 ? -11.207 -16.488 9.775 1 81.79 1157 TYR A N 1
ATOM 9099 C CA . TYR A 1 1157 ? -10.924 -17.787 10.377 1 81.79 1157 TYR A CA 1
ATOM 9100 C C . TYR A 1 1157 ? -9.487 -18.214 10.104 1 81.79 1157 TYR A C 1
ATOM 9102 O O . TYR A 1 1157 ? -9.11 -18.443 8.952 1 81.79 1157 TYR A O 1
ATOM 9110 N N . THR A 1 1158 ? -8.691 -18.219 11.147 1 85.94 1158 THR A N 1
ATOM 9111 C CA . THR A 1 1158 ? -7.303 -18.654 11.038 1 85.94 1158 THR A CA 1
ATOM 9112 C C . THR A 1 1158 ? -7.137 -20.071 11.58 1 85.94 1158 THR A C 1
ATOM 9114 O O . THR A 1 1158 ? -7.453 -20.338 12.741 1 85.94 1158 THR A O 1
ATOM 9117 N N . ASP A 1 1159 ? -6.828 -20.99 10.726 1 83.23 1159 ASP A N 1
ATOM 9118 C CA . ASP A 1 1159 ? -6.613 -22.394 11.062 1 83.23 1159 ASP A CA 1
ATOM 9119 C C . ASP A 1 1159 ? -5.161 -22.8 10.824 1 83.23 1159 ASP A C 1
ATOM 9121 O O . ASP A 1 1159 ? -4.694 -22.813 9.683 1 83.23 1159 ASP A O 1
ATOM 9125 N N . ARG A 1 1160 ? -4.531 -23.113 11.892 1 85.2 1160 ARG A N 1
ATOM 9126 C CA . ARG A 1 1160 ? -3.096 -23.358 11.791 1 85.2 1160 ARG A CA 1
ATOM 9127 C C . ARG A 1 1160 ? -2.71 -24.654 12.496 1 85.2 1160 ARG A C 1
ATOM 9129 O O . ARG A 1 1160 ? -3.26 -24.981 13.55 1 85.2 1160 ARG A O 1
ATOM 9136 N N . SER A 1 1161 ? -1.803 -25.367 11.97 1 81.3 1161 SER A N 1
ATOM 9137 C CA . SER A 1 1161 ? -1.212 -26.549 12.589 1 81.3 1161 SER A CA 1
ATOM 9138 C C . SER A 1 1161 ? 0.262 -26.324 12.913 1 81.3 1161 SER A C 1
ATOM 9140 O O . SER A 1 1161 ? 0.933 -25.528 12.254 1 81.3 1161 SER A O 1
ATOM 9142 N N . PHE A 1 1162 ? 0.683 -26.904 13.932 1 81.68 1162 PHE A N 1
ATOM 9143 C CA . PHE A 1 1162 ? 2.074 -26.79 14.353 1 81.68 1162 PHE A CA 1
ATOM 9144 C C . PHE A 1 1162 ? 2.561 -28.096 14.971 1 81.68 1162 PHE A C 1
ATOM 9146 O O . PHE A 1 1162 ? 1.794 -29.053 15.097 1 81.68 1162 PHE A O 1
ATOM 9153 N N . THR A 1 1163 ? 3.823 -28.227 15.186 1 77.33 1163 THR A N 1
ATOM 9154 C CA . THR A 1 1163 ? 4.415 -29.428 15.765 1 77.33 1163 THR A CA 1
ATOM 9155 C C . THR A 1 1163 ? 3.765 -29.757 17.106 1 77.33 1163 THR A C 1
ATOM 9157 O O . THR A 1 1163 ? 3.572 -28.873 17.943 1 77.33 1163 THR A O 1
ATOM 9160 N N . ALA A 1 1164 ? 3.446 -30.956 17.261 1 85.93 1164 ALA A N 1
ATOM 9161 C CA . ALA A 1 1164 ? 2.773 -31.418 18.472 1 85.93 1164 ALA A CA 1
ATOM 9162 C C . ALA A 1 1164 ? 3.54 -30.995 19.722 1 85.93 1164 ALA A C 1
ATOM 9164 O O . ALA A 1 1164 ? 4.755 -31.189 19.807 1 85.93 1164 ALA A O 1
ATOM 9165 N N . THR A 1 1165 ? 2.88 -30.37 20.674 1 90.18 1165 THR A N 1
ATOM 9166 C CA . THR A 1 1165 ? 3.463 -29.908 21.929 1 90.18 1165 THR A CA 1
ATOM 9167 C C . THR A 1 1165 ? 2.52 -30.185 23.097 1 90.18 1165 THR A C 1
ATOM 9169 O O . THR A 1 1165 ? 1.308 -29.995 22.981 1 90.18 1165 THR A O 1
ATOM 9172 N N . SER A 1 1166 ? 3.071 -30.604 24.223 1 94.25 1166 SER A N 1
ATOM 9173 C CA . SER A 1 1166 ? 2.274 -30.895 25.41 1 94.25 1166 SER A CA 1
ATOM 9174 C C . SER A 1 1166 ? 2.388 -29.777 26.441 1 94.25 1166 SER A C 1
ATOM 9176 O O . SER A 1 1166 ? 3.489 -29.441 26.88 1 94.25 1166 SER A O 1
ATOM 9178 N N . VAL A 1 1167 ? 1.232 -29.161 26.864 1 95.84 1167 VAL A N 1
ATOM 9179 C CA . VAL A 1 1167 ? 1.22 -28.072 27.835 1 95.84 1167 VAL A CA 1
ATOM 9180 C C . VAL A 1 1167 ? 0.01 -28.213 28.756 1 95.84 1167 VAL A C 1
ATOM 9182 O O . VAL A 1 1167 ? -1.01 -28.788 28.367 1 95.84 1167 VAL A O 1
ATOM 9185 N N . ARG A 1 1168 ? 0.11 -27.61 29.997 1 96.24 1168 ARG A N 1
ATOM 9186 C CA . ARG A 1 1168 ? -1.028 -27.58 30.91 1 96.24 1168 ARG A CA 1
ATOM 9187 C C . ARG A 1 1168 ? -1.792 -26.266 30.789 1 96.24 1168 ARG A C 1
ATOM 9189 O O . ARG A 1 1168 ? -3.024 -26.26 30.744 1 96.24 1168 ARG A O 1
ATOM 9196 N N . TYR A 1 1169 ? -0.987 -25.211 30.819 1 95.59 1169 TYR A N 1
ATOM 9197 C CA . TYR A 1 1169 ? -1.586 -23.888 30.682 1 95.59 1169 TYR A CA 1
ATOM 9198 C C . TYR A 1 1169 ? -1.424 -23.36 29.262 1 95.59 1169 TYR A C 1
ATOM 9200 O O . TYR A 1 1169 ? -0.373 -23.54 28.642 1 95.59 1169 TYR A O 1
ATOM 9208 N N . LEU A 1 1170 ? -2.527 -22.717 28.768 1 95.69 1170 LEU A N 1
ATOM 9209 C CA . LEU A 1 1170 ? -2.537 -22.135 27.431 1 95.69 1170 LEU A CA 1
ATOM 9210 C C . LEU A 1 1170 ? -2.938 -20.665 27.481 1 95.69 1170 LEU A C 1
ATOM 9212 O O . LEU A 1 1170 ? -3.819 -20.283 28.256 1 95.69 1170 LEU A O 1
ATOM 9216 N N . ARG A 1 1171 ? -2.293 -19.875 26.686 1 95.85 1171 ARG A N 1
ATOM 9217 C CA . ARG A 1 1171 ? -2.609 -18.451 26.66 1 95.85 1171 ARG A CA 1
ATOM 9218 C C . ARG A 1 1171 ? -2.77 -17.952 25.228 1 95.85 1171 ARG A C 1
ATOM 9220 O O . ARG A 1 1171 ? -1.918 -18.21 24.375 1 95.85 1171 ARG A O 1
ATOM 9227 N N . LEU A 1 1172 ? -3.923 -17.32 24.991 1 95.99 1172 LEU A N 1
ATOM 9228 C CA . LEU A 1 1172 ? -4.074 -16.465 23.82 1 95.99 1172 LEU A CA 1
ATOM 9229 C C . LEU A 1 1172 ? -3.554 -15.059 24.102 1 95.99 1172 LEU A C 1
ATOM 9231 O O . LEU A 1 1172 ? -4.031 -14.39 25.022 1 95.99 1172 LEU A O 1
ATOM 9235 N N . PHE A 1 1173 ? -2.536 -14.632 23.381 1 94.95 1173 PHE A N 1
ATOM 9236 C CA . PHE A 1 1173 ? -1.895 -13.339 23.59 1 94.95 1173 PHE A CA 1
ATOM 9237 C C . PHE A 1 1173 ? -2.024 -12.464 22.348 1 94.95 1173 PHE A C 1
ATOM 9239 O O . PHE A 1 1173 ? -1.292 -12.649 21.374 1 94.95 1173 PHE A O 1
ATOM 9246 N N . VAL A 1 1174 ? -2.925 -11.477 22.401 1 94.37 1174 VAL A N 1
ATOM 9247 C CA . VAL A 1 1174 ? -3.289 -10.663 21.245 1 94.37 1174 VAL A CA 1
ATOM 9248 C C . VAL A 1 1174 ? -2.482 -9.367 21.251 1 94.37 1174 VAL A C 1
ATOM 9250 O O . VAL A 1 1174 ? -2.657 -8.524 22.134 1 94.37 1174 VAL A O 1
ATOM 9253 N N . ILE A 1 1175 ? -1.643 -9.185 20.248 1 91.95 1175 ILE A N 1
ATOM 9254 C CA . ILE A 1 1175 ? -0.76 -8.027 20.151 1 91.95 1175 ILE A CA 1
ATOM 9255 C C . ILE A 1 1175 ? -1.432 -6.934 19.324 1 91.95 1175 ILE A C 1
ATOM 9257 O O . ILE A 1 1175 ? -1.379 -5.755 19.682 1 91.95 1175 ILE A O 1
ATOM 9261 N N . ALA A 1 1176 ? -1.965 -7.292 18.197 1 90.3 1176 ALA A N 1
ATOM 9262 C CA . ALA A 1 1176 ? -2.715 -6.394 17.322 1 90.3 1176 ALA A CA 1
ATOM 9263 C C . ALA A 1 1176 ? -4.124 -6.923 17.073 1 90.3 1176 ALA A C 1
ATOM 9265 O O . ALA A 1 1176 ? -4.342 -7.723 16.16 1 90.3 1176 ALA A O 1
ATOM 9266 N N . PRO A 1 1177 ? -5.104 -6.388 17.864 1 91.01 1177 PRO A N 1
ATOM 9267 C CA . PRO A 1 1177 ? -6.438 -6.994 17.849 1 91.01 1177 PRO A CA 1
ATOM 9268 C C . PRO A 1 1177 ? -7.219 -6.67 16.577 1 91.01 1177 PRO A C 1
ATOM 9270 O O . PRO A 1 1177 ? -8.223 -7.323 16.282 1 91.01 1177 PRO A O 1
ATOM 9273 N N . THR A 1 1178 ? -6.785 -5.654 15.871 1 88.55 1178 THR A N 1
ATOM 9274 C CA . THR A 1 1178 ? -7.528 -5.218 14.694 1 88.55 1178 THR A CA 1
ATOM 9275 C C . THR A 1 1178 ? -6.577 -4.868 13.553 1 88.55 1178 THR A C 1
ATOM 9277 O O . THR A 1 1178 ? -5.357 -4.898 13.724 1 88.55 1178 THR A O 1
ATOM 9280 N N . GLN A 1 1179 ? -7.151 -4.589 12.396 1 76.72 1179 GLN A N 1
ATOM 9281 C CA . GLN A 1 1179 ? -6.359 -4.203 11.233 1 76.72 1179 GLN A CA 1
ATOM 9282 C C . GLN A 1 1179 ? -5.895 -2.753 11.34 1 76.72 1179 GLN A C 1
ATOM 9284 O O . GLN A 1 1179 ? -4.996 -2.328 10.612 1 76.72 1179 GLN A O 1
ATOM 9289 N N . GLY A 1 1180 ? -6.573 -2.009 12.287 1 68.58 1180 GLY A N 1
ATOM 9290 C CA . GLY A 1 1180 ? -6.277 -0.593 12.435 1 68.58 1180 GLY A CA 1
ATOM 9291 C C . GLY A 1 1180 ? -5.866 -0.214 13.845 1 68.58 1180 GLY A C 1
ATOM 9292 O O . GLY A 1 1180 ? -5.124 -0.949 14.5 1 68.58 1180 GLY A O 1
ATOM 9293 N N . GLN A 1 1181 ? -6.28 0.974 14.282 1 63.56 1181 GLN A N 1
ATOM 9294 C CA . GLN A 1 1181 ? -5.786 1.548 15.529 1 63.56 1181 GLN A CA 1
ATOM 9295 C C . GLN A 1 1181 ? -6.679 1.162 16.705 1 63.56 1181 GLN A C 1
ATOM 9297 O O . GLN A 1 1181 ? -6.333 1.411 17.862 1 63.56 1181 GLN A O 1
ATOM 9302 N N . ASP A 1 1182 ? -7.753 0.413 16.341 1 71.19 1182 ASP A N 1
ATOM 9303 C CA . ASP A 1 1182 ? -8.623 -0.046 17.42 1 71.19 1182 ASP A CA 1
ATOM 9304 C C . ASP A 1 1182 ? -7.917 -1.083 18.291 1 71.19 1182 ASP A C 1
ATOM 9306 O O . ASP A 1 1182 ? -7.306 -2.021 17.775 1 71.19 1182 ASP A O 1
ATOM 9310 N N . SER A 1 1183 ? -7.889 -0.845 19.619 1 75.3 1183 SER A N 1
ATOM 9311 C CA . SER A 1 1183 ? -7.136 -1.707 20.524 1 75.3 1183 SER A CA 1
ATOM 9312 C C . SER A 1 1183 ? -8.027 -2.787 21.129 1 75.3 1183 SER A C 1
ATOM 9314 O O . SER A 1 1183 ? -7.56 -3.617 21.911 1 75.3 1183 SER A O 1
ATOM 9316 N N . ALA A 1 1184 ? -9.301 -2.84 20.744 1 87.08 1184 ALA A N 1
ATOM 9317 C CA . ALA A 1 1184 ? -10.183 -3.827 21.362 1 87.08 1184 ALA A CA 1
ATOM 9318 C C . ALA A 1 1184 ? -10.023 -5.194 20.703 1 87.08 1184 ALA A C 1
ATOM 9320 O O . ALA A 1 1184 ? -10.099 -5.312 19.477 1 87.08 1184 ALA A O 1
ATOM 9321 N N . ALA A 1 1185 ? -9.736 -6.157 21.471 1 92.89 1185 ALA A N 1
ATOM 9322 C CA . ALA A 1 1185 ? -9.716 -7.532 20.98 1 92.89 1185 ALA A CA 1
ATOM 9323 C C . ALA A 1 1185 ? -11.122 -8.126 20.957 1 92.89 1185 ALA A C 1
ATOM 9325 O O . ALA A 1 1185 ? -11.858 -8.033 21.942 1 92.89 1185 ALA A O 1
ATOM 9326 N N . ARG A 1 1186 ? -11.548 -8.616 19.846 1 93.72 1186 ARG A N 1
ATOM 9327 C CA . ARG A 1 1186 ? -12.824 -9.298 19.654 1 93.72 1186 ARG A CA 1
ATOM 9328 C C . ARG A 1 1186 ? -12.62 -10.676 19.032 1 93.72 1186 ARG A C 1
ATOM 9330 O O . ARG A 1 1186 ? -12.395 -10.791 17.826 1 93.72 1186 ARG A O 1
ATOM 9337 N N . ILE A 1 1187 ? -12.758 -11.712 19.835 1 95.1 1187 ILE A N 1
ATOM 9338 C CA . ILE A 1 1187 ? -12.577 -13.079 19.358 1 95.1 1187 ILE A CA 1
ATOM 9339 C C . ILE A 1 1187 ? -13.843 -13.89 19.626 1 95.1 1187 ILE A C 1
ATOM 9341 O O . ILE A 1 1187 ? -14.27 -14.026 20.775 1 95.1 1187 ILE A O 1
ATOM 9345 N N . TYR A 1 1188 ? -14.391 -14.411 18.618 1 92.76 1188 TYR A N 1
ATOM 9346 C CA . TYR A 1 1188 ? -15.653 -15.133 18.724 1 92.76 1188 TYR A CA 1
ATOM 9347 C C . TYR A 1 1188 ? -15.424 -16.568 19.184 1 92.76 1188 TYR A C 1
ATOM 9349 O O . TYR A 1 1188 ? -16.194 -17.099 19.987 1 92.76 1188 TYR A O 1
ATOM 9357 N N . GLU A 1 1189 ? -14.394 -17.246 18.614 1 92.68 1189 GLU A N 1
ATOM 9358 C CA . GLU A 1 1189 ? -14.089 -18.614 19.024 1 92.68 1189 GLU A CA 1
ATOM 9359 C C . GLU A 1 1189 ? -12.587 -18.877 18.994 1 92.68 1189 GLU A C 1
ATOM 9361 O O . GLU A 1 1189 ? -11.885 -18.398 18.101 1 92.68 1189 GLU A O 1
ATOM 9366 N N . LEU A 1 1190 ? -12.1 -19.516 19.937 1 95.04 1190 LEU A N 1
ATOM 9367 C CA . LEU A 1 1190 ? -10.782 -20.141 19.957 1 95.04 1190 LEU A CA 1
ATOM 9368 C C . LEU A 1 1190 ? -10.899 -21.653 20.117 1 95.04 1190 LEU A C 1
ATOM 9370 O O . LEU A 1 1190 ? -11.514 -22.135 21.071 1 95.04 1190 LEU A O 1
ATOM 9374 N N . GLU A 1 1191 ? -10.332 -22.351 19.14 1 93.04 1191 GLU A N 1
ATOM 9375 C CA . GLU A 1 1191 ? -10.33 -23.809 19.2 1 93.04 1191 GLU A CA 1
ATOM 9376 C C . GLU A 1 1191 ? -8.907 -24.36 19.179 1 93.04 1191 GLU A C 1
ATOM 9378 O O . GLU A 1 1191 ? -8.034 -23.813 18.502 1 93.04 1191 GLU A O 1
ATOM 9383 N N . VAL A 1 1192 ? -8.748 -25.394 20.02 1 93.96 1192 VAL A N 1
ATOM 9384 C CA . VAL A 1 1192 ? -7.442 -26.043 20.073 1 93.96 1192 VAL A CA 1
ATOM 9385 C C . VAL A 1 1192 ? -7.615 -27.558 19.988 1 93.96 1192 VAL A C 1
ATOM 9387 O O . VAL A 1 1192 ? -8.525 -28.121 20.601 1 93.96 1192 VAL A O 1
ATOM 9390 N N . TYR A 1 1193 ? -6.727 -28.208 19.21 1 89.66 1193 TYR A N 1
ATOM 9391 C CA . TYR A 1 1193 ? -6.818 -29.644 18.97 1 89.66 1193 TYR A CA 1
ATOM 9392 C C . TYR A 1 1193 ? -5.481 -30.327 19.232 1 89.66 1193 TYR A C 1
ATOM 9394 O O . TYR A 1 1193 ? -4.424 -29.706 19.102 1 89.66 1193 TYR A O 1
ATOM 9402 N N . MET B 1 1 ? -93.877 47.95 4.658 1 14.68 1 MET B N 1
ATOM 9403 C CA . MET B 1 1 ? -92.712 48.669 4.148 1 14.68 1 MET B CA 1
ATOM 9404 C C . MET B 1 1 ? -91.427 47.906 4.45 1 14.68 1 MET B C 1
ATOM 9406 O O . MET B 1 1 ? -90.344 48.493 4.48 1 14.68 1 MET B O 1
ATOM 9410 N N . ILE B 1 2 ? -91.353 46.577 4.672 1 15.7 2 ILE B N 1
ATOM 9411 C CA . ILE B 1 2 ? -90.461 45.525 5.148 1 15.7 2 ILE B CA 1
ATOM 9412 C C . ILE B 1 2 ? -89.337 45.307 4.138 1 15.7 2 ILE B C 1
ATOM 9414 O O . ILE B 1 2 ? -88.159 45.292 4.505 1 15.7 2 ILE B O 1
ATOM 9418 N N . LYS B 1 3 ? -89.608 44.525 2.898 1 16.14 3 LYS B N 1
ATOM 9419 C CA . LYS B 1 3 ? -89.008 43.507 2.04 1 16.14 3 LYS B CA 1
ATOM 9420 C C . LYS B 1 3 ? -88.19 44.144 0.921 1 16.14 3 LYS B C 1
ATOM 9422 O O . LYS B 1 3 ? -87.685 43.446 0.039 1 16.14 3 LYS B O 1
ATOM 9427 N N . LYS B 1 4 ? -88.248 45.212 0.588 1 16.4 4 LYS B N 1
ATOM 9428 C CA . LYS B 1 4 ? -87.672 45.295 -0.752 1 16.4 4 LYS B CA 1
ATOM 9429 C C . LYS B 1 4 ? -86.148 45.351 -0.692 1 16.4 4 LYS B C 1
ATOM 9431 O O . LYS B 1 4 ? -85.478 45.257 -1.723 1 16.4 4 LYS B O 1
ATOM 9436 N N . ASN B 1 5 ? -85.56 45.938 0.35 1 17.9 5 ASN B N 1
ATOM 9437 C CA . ASN B 1 5 ? -84.289 46.623 0.14 1 17.9 5 ASN B CA 1
ATOM 9438 C C . ASN B 1 5 ? -83.112 45.654 0.2 1 17.9 5 ASN B C 1
ATOM 9440 O O . ASN B 1 5 ? -82.319 45.691 1.142 1 17.9 5 ASN B O 1
ATOM 9444 N N . SER B 1 6 ? -83.283 44.271 -0.014 1 19.97 6 SER B N 1
ATOM 9445 C CA . SER B 1 6 ? -82.352 43.184 0.274 1 19.97 6 SER B CA 1
ATOM 9446 C C . SER B 1 6 ? -81.227 43.132 -0.755 1 19.97 6 SER B C 1
ATOM 9448 O O . SER B 1 6 ? -80.373 42.245 -0.704 1 19.97 6 SER B O 1
ATOM 9450 N N . LYS B 1 7 ? -81.365 43.811 -1.993 1 19.77 7 LYS B N 1
ATOM 9451 C CA . LYS B 1 7 ? -80.626 43.509 -3.216 1 19.77 7 LYS B CA 1
ATOM 9452 C C . LYS B 1 7 ? -79.174 43.965 -3.107 1 19.77 7 LYS B C 1
ATOM 9454 O O . LYS B 1 7 ? -78.369 43.712 -4.006 1 19.77 7 LYS B O 1
ATOM 9459 N N . LYS B 1 8 ? -78.889 44.938 -2.389 1 20.83 8 LYS B N 1
ATOM 9460 C CA . LYS B 1 8 ? -77.635 45.645 -2.636 1 20.83 8 LYS B CA 1
ATOM 9461 C C . LYS B 1 8 ? -76.437 44.811 -2.189 1 20.83 8 LYS B C 1
ATOM 9463 O O . LYS B 1 8 ? -75.298 45.281 -2.226 1 20.83 8 LYS B O 1
ATOM 9468 N N . ILE B 1 9 ? -76.734 43.77 -1.401 1 24.39 9 ILE B N 1
ATOM 9469 C CA . ILE B 1 9 ? -75.571 43.139 -0.785 1 24.39 9 ILE B CA 1
ATOM 9470 C C . ILE B 1 9 ? -74.738 42.437 -1.855 1 24.39 9 ILE B C 1
ATOM 9472 O O . ILE B 1 9 ? -73.658 41.917 -1.567 1 24.39 9 ILE B O 1
ATOM 9476 N N . LEU B 1 10 ? -75.317 42.194 -3.09 1 22.76 10 LEU B N 1
ATOM 9477 C CA . LEU B 1 10 ? -74.771 41.162 -3.963 1 22.76 10 LEU B CA 1
ATOM 9478 C C . LEU B 1 10 ? -73.445 41.609 -4.57 1 22.76 10 LEU B C 1
ATOM 9480 O O . LEU B 1 10 ? -72.545 40.792 -4.777 1 22.76 10 LEU B O 1
ATOM 9484 N N . SER B 1 11 ? -73.367 42.853 -5.032 1 22.44 11 SER B N 1
ATOM 9485 C CA . SER B 1 11 ? -72.418 43.103 -6.112 1 22.44 11 SER B CA 1
ATOM 9486 C C . SER B 1 11 ? -70.98 43.043 -5.609 1 22.44 11 SER B C 1
ATOM 9488 O O . SER B 1 11 ? -70.038 43.033 -6.405 1 22.44 11 SER B O 1
ATOM 9490 N N . VAL B 1 12 ? -70.771 43.525 -4.372 1 25 12 VAL B N 1
ATOM 9491 C CA . VAL B 1 12 ? -69.378 43.779 -4.022 1 25 12 VAL B CA 1
ATOM 9492 C C . VAL B 1 12 ? -68.612 42.459 -3.957 1 25 12 VAL B C 1
ATOM 9494 O O . VAL B 1 12 ? -67.426 42.438 -3.619 1 25 12 VAL B O 1
ATOM 9497 N N . ALA B 1 13 ? -69.286 41.25 -3.957 1 24.2 13 ALA B N 1
ATOM 9498 C CA . ALA B 1 13 ? -68.626 39.959 -3.781 1 24.2 13 ALA B CA 1
ATOM 9499 C C . ALA B 1 13 ? -67.695 39.655 -4.951 1 24.2 13 ALA B C 1
ATOM 9501 O O . ALA B 1 13 ? -66.893 38.72 -4.887 1 24.2 13 ALA B O 1
ATOM 9502 N N . VAL B 1 14 ? -67.965 40.11 -6.19 1 25.12 14 VAL B N 1
ATOM 9503 C CA . VAL B 1 14 ? -67.402 39.455 -7.366 1 25.12 14 VAL B CA 1
ATOM 9504 C C . VAL B 1 14 ? -65.893 39.685 -7.412 1 25.12 14 VAL B C 1
ATOM 9506 O O . VAL B 1 14 ? -65.133 38.786 -7.78 1 25.12 14 VAL B O 1
ATOM 9509 N N . ALA B 1 15 ? -65.41 40.912 -7.352 1 25.06 15 ALA B N 1
ATOM 9510 C CA . ALA B 1 15 ? -64.123 41.201 -7.978 1 25.06 15 ALA B CA 1
ATOM 9511 C C . ALA B 1 15 ? -62.981 40.533 -7.217 1 25.06 15 ALA B C 1
ATOM 9513 O O . ALA B 1 15 ? -61.825 40.594 -7.642 1 25.06 15 ALA B O 1
ATOM 9514 N N . ALA B 1 16 ? -63.124 40.3 -5.922 1 25.39 16 ALA B N 1
ATOM 9515 C CA . ALA B 1 16 ? -61.961 39.866 -5.152 1 25.39 16 ALA B CA 1
ATOM 9516 C C . ALA B 1 16 ? -61.48 38.493 -5.612 1 25.39 16 ALA B C 1
ATOM 9518 O O . ALA B 1 16 ? -60.488 37.971 -5.098 1 25.39 16 ALA B O 1
ATOM 9519 N N . LEU B 1 17 ? -62.338 37.675 -6.317 1 25.85 17 LEU B N 1
ATOM 9520 C CA . LEU B 1 17 ? -61.995 36.276 -6.546 1 25.85 17 LEU B CA 1
ATOM 9521 C C . LEU B 1 17 ? -60.868 36.152 -7.566 1 25.85 17 LEU B C 1
ATOM 9523 O O . LEU B 1 17 ? -60.367 35.052 -7.813 1 25.85 17 LEU B O 1
ATOM 9527 N N . LEU B 1 18 ? -60.808 37.023 -8.624 1 26.4 18 LEU B N 1
ATOM 9528 C CA . LEU B 1 18 ? -60.088 36.56 -9.805 1 26.4 18 LEU B CA 1
ATOM 9529 C C . LEU B 1 18 ? -58.595 36.438 -9.519 1 26.4 18 LEU B C 1
ATOM 9531 O O . LEU B 1 18 ? -57.838 35.933 -10.352 1 26.4 18 LEU B O 1
ATOM 9535 N N . SER B 1 19 ? -58.048 37.406 -8.83 1 25.39 19 SER B N 1
ATOM 9536 C CA . SER B 1 19 ? -56.598 37.427 -8.991 1 25.39 19 SER B CA 1
ATOM 9537 C C . SER B 1 19 ? -55.96 36.166 -8.417 1 25.39 19 SER B C 1
ATOM 9539 O O . SER B 1 19 ? -55.278 36.221 -7.391 1 25.39 19 SER B O 1
ATOM 9541 N N . SER B 1 20 ? -56.762 35.079 -8.307 1 26.64 20 SER B N 1
ATOM 9542 C CA . SER B 1 20 ? -56.051 33.886 -7.861 1 26.64 20 SER B CA 1
ATOM 9543 C C . SER B 1 20 ? -54.924 33.523 -8.822 1 26.64 20 SER B C 1
ATOM 9545 O O . SER B 1 20 ? -55.177 33.119 -9.959 1 26.64 20 SER B O 1
ATOM 9547 N N . GLY B 1 21 ? -53.964 34.392 -8.982 1 27.78 21 GLY B N 1
ATOM 9548 C CA . GLY B 1 21 ? -52.821 33.996 -9.788 1 27.78 21 GLY B CA 1
ATOM 9549 C C . GLY B 1 21 ? -52.514 32.513 -9.7 1 27.78 21 GLY B C 1
ATOM 9550 O O . GLY B 1 21 ? -52.774 31.88 -8.675 1 27.78 21 GLY B O 1
ATOM 9551 N N . ALA B 1 22 ? -52.641 31.795 -10.887 1 28.8 22 ALA B N 1
ATOM 9552 C CA . ALA B 1 22 ? -52.068 30.472 -11.126 1 28.8 22 ALA B CA 1
ATOM 9553 C C . ALA B 1 22 ? -50.784 30.279 -10.325 1 28.8 22 ALA B C 1
ATOM 9555 O O . ALA B 1 22 ? -49.77 30.925 -10.6 1 28.8 22 ALA B O 1
ATOM 9556 N N . MET B 1 23 ? -50.843 30.169 -9.147 1 28.35 23 MET B N 1
ATOM 9557 C CA . MET B 1 23 ? -49.641 29.579 -8.565 1 28.35 23 MET B CA 1
ATOM 9558 C C . MET B 1 23 ? -49.112 28.448 -9.44 1 28.35 23 MET B C 1
ATOM 9560 O O . MET B 1 23 ? -49.767 27.415 -9.59 1 28.35 23 MET B O 1
ATOM 9564 N N . ALA B 1 24 ? -48.656 28.682 -10.67 1 35.16 24 ALA B N 1
ATOM 9565 C CA . ALA B 1 24 ? -47.87 27.681 -11.389 1 35.16 24 ALA B CA 1
ATOM 9566 C C . ALA B 1 24 ? -47.295 26.643 -10.43 1 35.16 24 ALA B C 1
ATOM 9568 O O . ALA B 1 24 ? -46.616 26.992 -9.461 1 35.16 24 ALA B O 1
ATOM 9569 N N . GLN B 1 25 ? -47.916 25.546 -10.21 1 42.45 25 GLN B N 1
ATOM 9570 C CA . GLN B 1 25 ? -47.445 24.397 -9.444 1 42.45 25 GLN B CA 1
ATOM 9571 C C . GLN B 1 25 ? -45.94 24.206 -9.608 1 42.45 25 GLN B C 1
ATOM 9573 O O . GLN B 1 25 ? -45.467 23.868 -10.695 1 42.45 25 GLN B O 1
ATOM 9578 N N . THR B 1 26 ? -45.013 24.884 -9.074 1 58.79 26 THR B N 1
ATOM 9579 C CA . THR B 1 26 ? -43.557 24.809 -9.117 1 58.79 26 THR B CA 1
ATOM 9580 C C . THR B 1 26 ? -43.088 23.357 -9.073 1 58.79 26 THR B C 1
ATOM 9582 O O . THR B 1 26 ? -43.568 22.569 -8.255 1 58.79 26 THR B O 1
ATOM 9585 N N . GLU B 1 27 ? -42.535 22.839 -10.158 1 82.96 27 GLU B N 1
ATOM 9586 C CA . GLU B 1 27 ? -41.935 21.513 -10.268 1 82.96 27 GLU B CA 1
ATOM 9587 C C . GLU B 1 27 ? -41.067 21.197 -9.053 1 82.96 27 GLU B C 1
ATOM 9589 O O . GLU B 1 27 ? -40.198 21.989 -8.681 1 82.96 27 GLU B O 1
ATOM 9594 N N . LYS B 1 28 ? -41.542 20.118 -8.257 1 93.51 28 LYS B N 1
ATOM 9595 C CA . LYS B 1 28 ? -40.749 19.649 -7.124 1 93.51 28 LYS B CA 1
ATOM 9596 C C . LYS B 1 28 ? -39.389 19.13 -7.582 1 93.51 28 LYS B C 1
ATOM 9598 O O . LYS B 1 28 ? -39.311 18.247 -8.438 1 93.51 28 LYS B O 1
ATOM 9603 N N . LYS B 1 29 ? -38.394 19.871 -7.103 1 96.03 29 LYS B N 1
ATOM 9604 C CA . LYS B 1 29 ? -37.037 19.534 -7.522 1 96.03 29 LYS B CA 1
ATOM 9605 C C . LYS B 1 29 ? -36.141 19.259 -6.318 1 96.03 29 LYS B C 1
ATOM 9607 O O . LYS B 1 29 ? -36.268 19.915 -5.281 1 96.03 29 LYS B O 1
ATOM 9612 N N . ALA B 1 30 ? -35.302 18.261 -6.445 1 97.38 30 ALA B N 1
ATOM 9613 C CA . ALA B 1 30 ? -34.274 17.995 -5.443 1 97.38 30 ALA B CA 1
ATOM 9614 C C . ALA B 1 30 ? -32.88 18.031 -6.065 1 97.38 30 ALA B C 1
ATOM 9616 O O . ALA B 1 30 ? -32.574 17.243 -6.963 1 97.38 30 ALA B O 1
ATOM 9617 N N . TYR B 1 31 ? -32.11 19.062 -5.687 1 97.85 31 TYR B N 1
ATOM 9618 C CA . TYR B 1 31 ? -30.702 19.1 -6.066 1 97.85 31 TYR B CA 1
ATOM 9619 C C . TYR B 1 31 ? -29.878 18.156 -5.198 1 97.85 31 TYR B C 1
ATOM 9621 O O . TYR B 1 31 ? -29.627 18.442 -4.025 1 97.85 31 TYR B O 1
ATOM 9629 N N . MET B 1 32 ? -29.472 17.035 -5.823 1 97.85 32 MET B N 1
ATOM 9630 C CA . MET B 1 32 ? -28.696 16.035 -5.095 1 97.85 32 MET B CA 1
ATOM 9631 C C . MET B 1 32 ? -27.2 16.273 -5.272 1 97.85 32 MET B C 1
ATOM 9633 O O . MET B 1 32 ? -26.67 16.125 -6.374 1 97.85 32 MET B O 1
ATOM 9637 N N . VAL B 1 33 ? -26.516 16.574 -4.198 1 97.95 33 VAL B N 1
ATOM 9638 C CA . VAL B 1 33 ? -25.108 16.955 -4.226 1 97.95 33 VAL B CA 1
ATOM 9639 C C . VAL B 1 33 ? -24.26 15.844 -3.611 1 97.95 33 VAL B C 1
ATOM 9641 O O . VAL B 1 33 ? -24.146 15.746 -2.387 1 97.95 33 VAL B O 1
ATOM 9644 N N . ALA B 1 34 ? -23.627 15.025 -4.487 1 97.29 34 ALA B N 1
ATOM 9645 C CA . ALA B 1 34 ? -22.695 14.012 -3.999 1 97.29 34 ALA B CA 1
ATOM 9646 C C . ALA B 1 34 ? -21.456 14.657 -3.386 1 97.29 34 ALA B C 1
ATOM 9648 O O . ALA B 1 34 ? -20.801 15.487 -4.022 1 97.29 34 ALA B O 1
ATOM 9649 N N . ASP B 1 35 ? -21.221 14.31 -2.19 1 93.9 35 ASP B N 1
ATOM 9650 C CA . ASP B 1 35 ? -20.071 14.931 -1.541 1 93.9 35 ASP B CA 1
ATOM 9651 C C . ASP B 1 35 ? -19.287 13.911 -0.718 1 93.9 35 ASP B C 1
ATOM 9653 O O . ASP B 1 35 ? -19.776 12.81 -0.456 1 93.9 35 ASP B O 1
ATOM 9657 N N . ALA B 1 36 ? -18.04 14.197 -0.462 1 92.7 36 ALA B N 1
ATOM 9658 C CA . ALA B 1 36 ? -17.164 13.459 0.444 1 92.7 36 ALA B CA 1
ATOM 9659 C C . ALA B 1 36 ? -16.453 14.403 1.41 1 92.7 36 ALA B C 1
ATOM 9661 O O . ALA B 1 36 ? -15.25 14.644 1.28 1 92.7 36 ALA B O 1
ATOM 9662 N N . HIS B 1 37 ? -17.277 14.924 2.312 1 94.19 37 HIS B N 1
ATOM 9663 C CA . HIS B 1 37 ? -16.614 15.759 3.308 1 94.19 37 HIS B CA 1
ATOM 9664 C C . HIS B 1 37 ? -15.438 15.026 3.946 1 94.19 37 HIS B C 1
ATOM 9666 O O . HIS B 1 37 ? -15.557 13.856 4.315 1 94.19 37 HIS B O 1
ATOM 9672 N N . LEU B 1 38 ? -14.291 15.637 3.931 1 95.51 38 LEU B N 1
ATOM 9673 C CA . LEU B 1 38 ? -13.092 15.025 4.493 1 95.51 38 LEU B CA 1
ATOM 9674 C C . LEU B 1 38 ? -12.465 15.927 5.55 1 95.51 38 LEU B C 1
ATOM 9676 O O . LEU B 1 38 ? -11.939 16.995 5.228 1 95.51 38 LEU B O 1
ATOM 9680 N N . ASP B 1 39 ? -12.52 15.455 6.767 1 95.36 39 ASP B N 1
ATOM 9681 C CA . ASP B 1 39 ? -11.792 16.142 7.829 1 95.36 39 ASP B CA 1
ATOM 9682 C C . ASP B 1 39 ? -10.284 15.965 7.664 1 95.36 39 ASP B C 1
ATOM 9684 O O . ASP B 1 39 ? -9.784 14.838 7.651 1 95.36 39 ASP B O 1
ATOM 9688 N N . THR B 1 40 ? -9.602 17.037 7.55 1 95.39 40 THR B N 1
ATOM 9689 C CA . THR B 1 40 ? -8.162 16.991 7.321 1 95.39 40 THR B CA 1
ATOM 9690 C C . THR B 1 40 ? -7.449 16.335 8.5 1 95.39 40 THR B C 1
ATOM 9692 O O . THR B 1 40 ? -6.425 15.672 8.321 1 95.39 40 THR B O 1
ATOM 9695 N N . GLN B 1 41 ? -7.882 16.525 9.736 1 93.98 41 GLN B N 1
ATOM 9696 C CA . GLN B 1 41 ? -7.543 15.75 10.925 1 93.98 41 GLN B CA 1
ATOM 9697 C C . GLN B 1 41 ? -8.614 15.898 12.002 1 93.98 41 GLN B C 1
ATOM 9699 O O . GLN B 1 41 ? -9.281 16.931 12.084 1 93.98 41 GLN B O 1
ATOM 9704 N N . TRP B 1 42 ? -8.87 14.895 12.778 1 94.27 42 TRP B N 1
ATOM 9705 C CA . TRP B 1 42 ? -9.871 14.867 13.839 1 94.27 42 TRP B CA 1
ATOM 9706 C C . TRP B 1 42 ? -9.645 13.68 14.77 1 94.27 42 TRP B C 1
ATOM 9708 O O . TRP B 1 42 ? -8.74 13.702 15.607 1 94.27 42 TRP B O 1
ATOM 9718 N N . ASN B 1 43 ? -10.4 12.615 14.576 1 89.21 43 ASN B N 1
ATOM 9719 C CA . ASN B 1 43 ? -10.184 11.36 15.287 1 89.21 43 ASN B CA 1
ATOM 9720 C C . ASN B 1 43 ? -9.024 10.569 14.689 1 89.21 43 ASN B C 1
ATOM 9722 O O . ASN B 1 43 ? -8.784 9.423 15.074 1 89.21 43 ASN B O 1
ATOM 9726 N N . TRP B 1 44 ? -8.351 11.181 13.702 1 87.17 44 TRP B N 1
ATOM 9727 C CA . TRP B 1 44 ? -7.162 10.675 13.025 1 87.17 44 TRP B CA 1
ATOM 9728 C C . TRP B 1 44 ? -6.175 11.803 12.741 1 87.17 44 TRP B C 1
ATOM 9730 O O . TRP B 1 44 ? -6.52 12.982 12.856 1 87.17 44 TRP B O 1
ATOM 9740 N N . ASP B 1 45 ? -5.013 11.468 12.458 1 91 45 ASP B N 1
ATOM 9741 C CA . ASP B 1 45 ? -3.994 12.474 12.173 1 91 45 ASP B CA 1
ATOM 9742 C C . ASP B 1 45 ? -3.892 12.742 10.674 1 91 45 ASP B C 1
ATOM 9744 O O . ASP B 1 45 ? -4.57 12.094 9.874 1 91 45 ASP B O 1
ATOM 9748 N N . VAL B 1 46 ? -3.205 13.741 10.318 1 96.18 46 VAL B N 1
ATOM 9749 C CA . VAL B 1 46 ? -3.076 14.195 8.937 1 96.18 46 VAL B CA 1
ATOM 9750 C C . VAL B 1 46 ? -2.399 13.113 8.099 1 96.18 46 VAL B C 1
ATOM 9752 O O . VAL B 1 46 ? -2.64 13.011 6.894 1 96.18 46 VAL B O 1
ATOM 9755 N N . GLN B 1 47 ? -1.583 12.223 8.684 1 93.32 47 GLN B N 1
ATOM 9756 C CA . GLN B 1 47 ? -0.936 11.142 7.947 1 93.32 47 GLN B CA 1
ATOM 9757 C C . GLN B 1 47 ? -1.964 10.144 7.422 1 93.32 47 GLN B C 1
ATOM 9759 O O . GLN B 1 47 ? -1.878 9.704 6.273 1 93.32 47 GLN B O 1
ATOM 9764 N N . THR B 1 48 ? -2.926 9.809 8.277 1 90.83 48 THR B N 1
ATOM 9765 C CA . THR B 1 48 ? -4.017 8.924 7.885 1 90.83 48 THR B CA 1
ATOM 9766 C C . THR B 1 48 ? -4.824 9.535 6.743 1 90.83 48 THR B C 1
ATOM 9768 O O . THR B 1 48 ? -5.186 8.84 5.791 1 90.83 48 THR B O 1
ATOM 9771 N N . THR B 1 49 ? -5.074 10.834 6.835 1 95.54 49 THR B N 1
ATOM 9772 C CA . THR B 1 49 ? -5.807 11.54 5.79 1 95.54 49 THR B CA 1
ATOM 9773 C C . THR B 1 49 ? -5.092 11.413 4.448 1 95.54 49 THR B C 1
ATOM 9775 O O . THR B 1 49 ? -5.709 11.062 3.44 1 95.54 49 THR B O 1
ATOM 9778 N N . ILE B 1 50 ? -3.82 11.653 4.429 1 96.18 50 ILE B N 1
ATOM 9779 C CA . ILE B 1 50 ? -3.048 11.664 3.191 1 96.18 50 ILE B CA 1
ATOM 9780 C C . ILE B 1 50 ? -2.942 10.245 2.637 1 96.18 50 ILE B C 1
ATOM 9782 O O . ILE B 1 50 ? -3.163 10.019 1.445 1 96.18 50 ILE B O 1
ATOM 9786 N N . ARG B 1 51 ? -2.684 9.29 3.487 1 91.35 51 ARG B N 1
ATOM 9787 C CA . ARG B 1 51 ? -2.39 7.926 3.06 1 91.35 51 ARG B CA 1
ATOM 9788 C C . ARG B 1 51 ? -3.664 7.19 2.662 1 91.35 51 ARG B C 1
ATOM 9790 O O . ARG B 1 51 ? -3.676 6.446 1.679 1 91.35 51 ARG B O 1
ATOM 9797 N N . ASP B 1 52 ? -4.672 7.332 3.469 1 89.67 52 ASP B N 1
ATOM 9798 C CA . ASP B 1 52 ? -5.817 6.436 3.339 1 89.67 52 ASP B CA 1
ATOM 9799 C C . ASP B 1 52 ? -7.018 7.163 2.739 1 89.67 52 ASP B C 1
ATOM 9801 O O . ASP B 1 52 ? -7.617 6.689 1.771 1 89.67 52 ASP B O 1
ATOM 9805 N N . TYR B 1 53 ? -7.35 8.302 3.235 1 94.34 53 TYR B N 1
ATOM 9806 C CA . TYR B 1 53 ? -8.641 8.909 2.935 1 94.34 53 TYR B CA 1
ATOM 9807 C C . TYR B 1 53 ? -8.59 9.681 1.622 1 94.34 53 TYR B C 1
ATOM 9809 O O . TYR B 1 53 ? -9.548 9.662 0.846 1 94.34 53 TYR B O 1
ATOM 9817 N N . VAL B 1 54 ? -7.485 10.441 1.406 1 96.59 54 VAL B N 1
ATOM 9818 C CA . VAL B 1 54 ? -7.323 11.11 0.119 1 96.59 54 VAL B CA 1
ATOM 9819 C C . VAL B 1 54 ? -7.315 10.076 -1.004 1 96.59 54 VAL B C 1
ATOM 9821 O O . VAL B 1 54 ? -7.984 10.253 -2.025 1 96.59 54 VAL B O 1
ATOM 9824 N N . LYS B 1 55 ? -6.651 9.015 -0.764 1 94.56 55 LYS B N 1
ATOM 9825 C CA . LYS B 1 55 ? -6.552 7.956 -1.765 1 94.56 55 LYS B CA 1
ATOM 9826 C C . LYS B 1 55 ? -7.92 7.348 -2.059 1 94.56 55 LYS B C 1
ATOM 9828 O O . LYS B 1 55 ? -8.301 7.198 -3.222 1 94.56 55 LYS B O 1
ATOM 9833 N N . SER B 1 56 ? -8.619 6.881 -1.045 1 93.95 56 SER B N 1
ATOM 9834 C CA . SER B 1 56 ? -9.923 6.254 -1.239 1 93.95 56 SER B CA 1
ATOM 9835 C C . SER B 1 56 ? -10.901 7.211 -1.912 1 93.95 56 SER B C 1
ATOM 9837 O O . SER B 1 56 ? -11.726 6.792 -2.727 1 93.95 56 SER B O 1
ATOM 9839 N N . THR B 1 57 ? -10.752 8.515 -1.6 1 97.06 57 THR B N 1
ATOM 9840 C CA . THR B 1 57 ? -11.636 9.506 -2.205 1 97.06 57 THR B CA 1
ATOM 9841 C C . THR B 1 57 ? -11.414 9.58 -3.713 1 97.06 57 THR B C 1
ATOM 9843 O O . THR B 1 57 ? -12.373 9.577 -4.487 1 97.06 57 THR B O 1
ATOM 9846 N N . ILE B 1 58 ? -10.178 9.643 -4.122 1 96.91 58 ILE B N 1
ATOM 9847 C CA . ILE B 1 58 ? -9.89 9.764 -5.547 1 96.91 58 ILE B CA 1
ATOM 9848 C C . ILE B 1 58 ? -10.272 8.47 -6.263 1 96.91 58 ILE B C 1
ATOM 9850 O O . ILE B 1 58 ? -10.98 8.498 -7.272 1 96.91 58 ILE B O 1
ATOM 9854 N N . ASP B 1 59 ? -9.93 7.326 -5.723 1 94.98 59 ASP B N 1
ATOM 9855 C CA . ASP B 1 59 ? -10.095 6.039 -6.393 1 94.98 59 ASP B CA 1
ATOM 9856 C C . ASP B 1 59 ? -11.573 5.689 -6.553 1 94.98 59 ASP B C 1
ATOM 9858 O O . ASP B 1 59 ? -12.005 5.272 -7.63 1 94.98 59 ASP B O 1
ATOM 9862 N N . GLN B 1 60 ? -12.329 5.779 -5.543 1 96.55 60 GLN B N 1
ATOM 9863 C CA . GLN B 1 60 ? -13.74 5.408 -5.567 1 96.55 60 GLN B CA 1
ATOM 9864 C C . GLN B 1 60 ? -14.525 6.291 -6.532 1 96.55 60 GLN B C 1
ATOM 9866 O O . GLN B 1 60 ? -15.351 5.797 -7.303 1 96.55 60 GLN B O 1
ATOM 9871 N N . ASN B 1 61 ? -14.184 7.562 -6.471 1 97.68 61 ASN B N 1
ATOM 9872 C CA . ASN B 1 61 ? -14.963 8.454 -7.324 1 97.68 61 ASN B CA 1
ATOM 9873 C C . ASN B 1 61 ? -14.572 8.308 -8.792 1 97.68 61 ASN B C 1
ATOM 9875 O O . ASN B 1 61 ? -15.416 8.443 -9.68 1 97.68 61 ASN B O 1
ATOM 9879 N N . LEU B 1 62 ? -13.289 8.096 -9.095 1 96.91 62 LEU B N 1
ATOM 9880 C CA . LEU B 1 62 ? -12.903 7.836 -10.478 1 96.91 62 LEU B CA 1
ATOM 9881 C C . LEU B 1 62 ? -13.638 6.618 -11.028 1 96.91 62 LEU B C 1
ATOM 9883 O O . LEU B 1 62 ? -14.089 6.627 -12.175 1 96.91 62 LEU B O 1
ATOM 9887 N N . MET B 1 63 ? -13.773 5.581 -10.218 1 96.15 63 MET B N 1
ATOM 9888 C CA . MET B 1 63 ? -14.506 4.394 -10.649 1 96.15 63 MET B CA 1
ATOM 9889 C C . MET B 1 63 ? -15.972 4.725 -10.91 1 96.15 63 MET B C 1
ATOM 9891 O O . MET B 1 63 ? -16.535 4.312 -11.925 1 96.15 63 MET B O 1
ATOM 9895 N N . LEU B 1 64 ? -16.626 5.439 -10.01 1 97.59 64 LEU B N 1
ATOM 9896 C CA . LEU B 1 64 ? -18.035 5.795 -10.142 1 97.59 64 LEU B CA 1
ATOM 9897 C C . LEU B 1 64 ? -18.259 6.685 -11.36 1 97.59 64 LEU B C 1
ATOM 9899 O O . LEU B 1 64 ? -19.249 6.524 -12.078 1 97.59 64 LEU B O 1
ATOM 9903 N N . LEU B 1 65 ? -17.341 7.627 -11.598 1 97.83 65 LEU B N 1
ATOM 9904 C CA . LEU B 1 65 ? -17.445 8.526 -12.742 1 97.83 65 LEU B CA 1
ATOM 9905 C C . LEU B 1 65 ? -17.361 7.75 -14.052 1 97.83 65 LEU B C 1
ATOM 9907 O O . LEU B 1 65 ? -18.042 8.088 -15.023 1 97.83 65 LEU B O 1
ATOM 9911 N N . LYS B 1 66 ? -16.57 6.726 -14.08 1 95.23 66 LYS B N 1
ATOM 9912 C CA . LYS B 1 66 ? -16.417 5.901 -15.276 1 95.23 66 LYS B CA 1
ATOM 9913 C C . LYS B 1 66 ? -17.657 5.044 -15.514 1 95.23 66 LYS B C 1
ATOM 9915 O O . LYS B 1 66 ? -18.069 4.844 -16.659 1 95.23 66 LYS B O 1
ATOM 9920 N N . LYS B 1 67 ? -18.273 4.609 -14.527 1 95.19 67 LYS B N 1
ATOM 9921 C CA . LYS B 1 67 ? -19.311 3.588 -14.635 1 95.19 67 LYS B CA 1
ATOM 9922 C C . LYS B 1 67 ? -20.695 4.22 -14.752 1 95.19 67 LYS B C 1
ATOM 9924 O O . LYS B 1 67 ? -21.578 3.676 -15.418 1 95.19 67 LYS B O 1
ATOM 9929 N N . TYR B 1 68 ? -20.907 5.359 -14.129 1 96.8 68 TYR B N 1
ATOM 9930 C CA . TYR B 1 68 ? -22.235 5.958 -14.056 1 96.8 68 TYR B CA 1
ATOM 9931 C C . TYR B 1 68 ? -22.247 7.338 -14.701 1 96.8 68 TYR B C 1
ATOM 9933 O O . TYR B 1 68 ? -21.79 8.314 -14.101 1 96.8 68 TYR B O 1
ATOM 9941 N N . PRO B 1 69 ? -22.852 7.525 -15.743 1 96.02 69 PRO B N 1
ATOM 9942 C CA . PRO B 1 69 ? -22.746 8.742 -16.551 1 96.02 69 PRO B CA 1
ATOM 9943 C C . PRO B 1 69 ? -23.406 9.95 -15.889 1 96.02 69 PRO B C 1
ATOM 9945 O O . PRO B 1 69 ? -23.035 11.092 -16.17 1 96.02 69 PRO B O 1
ATOM 9948 N N . SER B 1 70 ? -24.358 9.782 -14.958 1 97.12 70 SER B N 1
ATOM 9949 C CA . SER B 1 70 ? -25.058 10.91 -14.352 1 97.12 70 SER B CA 1
ATOM 9950 C C . SER B 1 70 ? -24.403 11.326 -13.039 1 97.12 70 SER B C 1
ATOM 9952 O O . SER B 1 70 ? -24.801 12.32 -12.429 1 97.12 70 SER B O 1
ATOM 9954 N N . TYR B 1 71 ? -23.425 10.58 -12.601 1 97.3 71 TYR B N 1
ATOM 9955 C CA . TYR B 1 71 ? -22.761 10.855 -11.332 1 97.3 71 TYR B CA 1
ATOM 9956 C C . TYR B 1 71 ? -21.903 12.11 -11.426 1 97.3 71 TYR B C 1
ATOM 9958 O O . TYR B 1 71 ? -21.063 12.23 -12.321 1 97.3 71 TYR B O 1
ATOM 9966 N N . ILE B 1 72 ? -22.181 13.109 -10.564 1 98.11 72 ILE B N 1
ATOM 9967 C CA . ILE B 1 72 ? -21.372 14.309 -10.38 1 98.11 72 ILE B CA 1
ATOM 9968 C C . ILE B 1 72 ? -20.816 14.343 -8.958 1 98.11 72 ILE B C 1
ATOM 9970 O O . ILE B 1 72 ? -21.568 14.227 -7.988 1 98.11 72 ILE B O 1
ATOM 9974 N N . PHE B 1 73 ? -19.509 14.433 -8.888 1 97.61 73 PHE B N 1
ATOM 9975 C CA . PHE B 1 73 ? -18.867 14.411 -7.58 1 97.61 73 PHE B CA 1
ATOM 9976 C C . PHE B 1 73 ? -18.427 15.811 -7.168 1 97.61 73 PHE B C 1
ATOM 9978 O O . PHE B 1 73 ? -17.876 16.558 -7.98 1 97.61 73 PHE B O 1
ATOM 9985 N N . ASN B 1 74 ? -18.751 16.258 -5.943 1 97.55 74 ASN B N 1
ATOM 9986 C CA . ASN B 1 74 ? -18.351 17.533 -5.356 1 97.55 74 ASN B CA 1
ATOM 9987 C C . ASN B 1 74 ? -17.314 17.341 -4.253 1 97.55 74 ASN B C 1
ATOM 9989 O O . ASN B 1 74 ? -17.54 16.583 -3.308 1 97.55 74 ASN B O 1
ATOM 9993 N N . PHE B 1 75 ? -16.186 17.988 -4.382 1 96.76 75 PHE B N 1
ATOM 9994 C CA . PHE B 1 75 ? -15.15 17.77 -3.38 1 96.76 75 PHE B CA 1
ATOM 9995 C C . PHE B 1 75 ? -14.488 19.086 -2.991 1 96.76 75 PHE B C 1
ATOM 9997 O O . PHE B 1 75 ? -14.233 19.936 -3.847 1 96.76 75 PHE B O 1
ATOM 10004 N N . GLU B 1 76 ? -14.259 19.224 -1.746 1 94.49 76 GLU B N 1
ATOM 10005 C CA . GLU B 1 76 ? -13.804 20.492 -1.183 1 94.49 76 GLU B CA 1
ATOM 10006 C C . GLU B 1 76 ? -12.341 20.413 -0.756 1 94.49 76 GLU B C 1
ATOM 10008 O O . GLU B 1 76 ? -11.843 19.336 -0.422 1 94.49 76 GLU B O 1
ATOM 10013 N N . GLY B 1 77 ? -11.623 21.684 -0.696 1 95.05 77 GLY B N 1
ATOM 10014 C CA . GLY B 1 77 ? -10.338 21.83 -0.032 1 95.05 77 GLY B CA 1
ATOM 10015 C C . GLY B 1 77 ? -9.159 21.692 -0.976 1 95.05 77 GLY B C 1
ATOM 10016 O O . GLY B 1 77 ? -8.759 20.578 -1.32 1 95.05 77 GLY B O 1
ATOM 10017 N N . ALA B 1 78 ? -8.512 22.8 -1.365 1 98.08 78 ALA B N 1
ATOM 10018 C CA . ALA B 1 78 ? -7.375 22.806 -2.28 1 98.08 78 ALA B CA 1
ATOM 10019 C C . ALA B 1 78 ? -6.193 22.039 -1.694 1 98.08 78 ALA B C 1
ATOM 10021 O O . ALA B 1 78 ? -5.404 21.444 -2.431 1 98.08 78 ALA B O 1
ATOM 10022 N N . VAL B 1 79 ? -6.092 21.997 -0.355 1 97.91 79 VAL B N 1
ATOM 10023 C CA . VAL B 1 79 ? -4.984 21.306 0.296 1 97.91 79 VAL B CA 1
ATOM 10024 C C . VAL B 1 79 ? -5.052 19.813 -0.017 1 97.91 79 VAL B C 1
ATOM 10026 O O . VAL B 1 79 ? -4.019 19.164 -0.203 1 97.91 79 VAL B O 1
ATOM 10029 N N . LYS B 1 80 ? -6.288 19.293 -0.087 1 97.51 80 LYS B N 1
ATOM 10030 C CA . LYS B 1 80 ? -6.451 17.876 -0.399 1 97.51 80 LYS B CA 1
ATOM 10031 C C . LYS B 1 80 ? -6.048 17.58 -1.84 1 97.51 80 LYS B C 1
ATOM 10033 O O . LYS B 1 80 ? -5.451 16.538 -2.121 1 97.51 80 LYS B O 1
ATOM 10038 N N . TYR B 1 81 ? -6.371 18.47 -2.777 1 97.91 81 TYR B N 1
ATOM 10039 C CA . TYR B 1 81 ? -5.929 18.317 -4.158 1 97.91 81 TYR B CA 1
ATOM 10040 C C . TYR B 1 81 ? -4.41 18.396 -4.257 1 97.91 81 TYR B C 1
ATOM 10042 O O . TYR B 1 81 ? -3.797 17.702 -5.071 1 97.91 81 TYR B O 1
ATOM 10050 N N . SER B 1 82 ? -3.837 19.309 -3.442 1 97.76 82 SER B N 1
ATOM 10051 C CA . SER B 1 82 ? -2.38 19.4 -3.44 1 97.76 82 SER B CA 1
ATOM 10052 C C . SER B 1 82 ? -1.746 18.087 -2.992 1 97.76 82 SER B C 1
ATOM 10054 O O . SER B 1 82 ? -0.697 17.692 -3.505 1 97.76 82 SER B O 1
ATOM 10056 N N . TRP B 1 83 ? -2.344 17.388 -2.004 1 97.47 83 TRP B N 1
ATOM 10057 C CA . TRP B 1 83 ? -1.858 16.085 -1.563 1 97.47 83 TRP B CA 1
ATOM 10058 C C . TRP B 1 83 ? -2.084 15.028 -2.639 1 97.47 83 TRP B C 1
ATOM 10060 O O . TRP B 1 83 ? -1.247 14.142 -2.833 1 97.47 83 TRP B O 1
ATOM 10070 N N . MET B 1 84 ? -3.263 15.136 -3.369 1 97.55 84 MET B N 1
ATOM 10071 C CA . MET B 1 84 ? -3.49 14.228 -4.49 1 97.55 84 MET B CA 1
ATOM 10072 C C . MET B 1 84 ? -2.387 14.368 -5.534 1 97.55 84 MET B C 1
ATOM 10074 O O . MET B 1 84 ? -1.894 13.368 -6.059 1 97.55 84 MET B O 1
ATOM 10078 N N . LYS B 1 85 ? -2.05 15.56 -5.83 1 97.23 85 LYS B N 1
ATOM 10079 C CA . LYS B 1 85 ? -1.01 15.852 -6.812 1 97.23 85 LYS B CA 1
ATOM 10080 C C . LYS B 1 85 ? 0.335 15.28 -6.375 1 97.23 85 LYS B C 1
ATOM 10082 O O . LYS B 1 85 ? 1.061 14.699 -7.185 1 97.23 85 LYS B O 1
ATOM 10087 N N . GLU B 1 86 ? 0.632 15.45 -5.111 1 96.15 86 GLU B N 1
ATOM 10088 C CA . GLU B 1 86 ? 1.946 15.08 -4.593 1 96.15 86 GLU B CA 1
ATOM 10089 C C . GLU B 1 86 ? 2.065 13.569 -4.42 1 96.15 86 GLU B C 1
ATOM 10091 O O . GLU B 1 86 ? 3.071 12.971 -4.809 1 96.15 86 GLU B O 1
ATOM 10096 N N . TYR B 1 87 ? 1.034 12.906 -3.841 1 95.59 87 TYR B N 1
ATOM 10097 C CA . TYR B 1 87 ? 1.168 11.524 -3.396 1 95.59 87 TYR B CA 1
ATOM 10098 C C . TYR B 1 87 ? 0.525 10.565 -4.391 1 95.59 87 TYR B C 1
ATOM 10100 O O . TYR B 1 87 ? 0.831 9.37 -4.398 1 95.59 87 TYR B O 1
ATOM 10108 N N . TYR B 1 88 ? -0.378 11.038 -5.284 1 94.62 88 TYR B N 1
ATOM 10109 C CA . TYR B 1 88 ? -1.101 10.202 -6.236 1 94.62 88 TYR B CA 1
ATOM 10110 C C . TYR B 1 88 ? -1.179 10.875 -7.602 1 94.62 88 TYR B C 1
ATOM 10112 O O . TYR B 1 88 ? -2.269 11.055 -8.15 1 94.62 88 TYR B O 1
ATOM 10120 N N . PRO B 1 89 ? -0.036 11.161 -8.196 1 93.15 89 PRO B N 1
ATOM 10121 C CA . PRO B 1 89 ? 0.01 11.998 -9.398 1 93.15 89 PRO B CA 1
ATOM 10122 C C . PRO B 1 89 ? -0.708 11.363 -10.586 1 93.15 89 PRO B C 1
ATOM 10124 O O . PRO B 1 89 ? -1.273 12.073 -11.422 1 93.15 89 PRO B O 1
ATOM 10127 N N . MET B 1 90 ? -0.731 10.037 -10.717 1 90.67 90 MET B N 1
ATOM 10128 C CA . MET B 1 90 ? -1.404 9.388 -11.838 1 90.67 90 MET B CA 1
ATOM 10129 C C . MET B 1 90 ? -2.916 9.562 -11.74 1 90.67 90 MET B C 1
ATOM 10131 O O . MET B 1 90 ? -3.577 9.865 -12.735 1 90.67 90 MET B O 1
ATOM 10135 N N . GLN B 1 91 ? -3.412 9.308 -10.581 1 95.26 91 GLN B N 1
ATOM 10136 C CA . GLN B 1 91 ? -4.838 9.521 -10.355 1 95.26 91 GLN B CA 1
ATOM 10137 C C . GLN B 1 91 ? -5.207 10.993 -10.518 1 95.26 91 GLN B C 1
ATOM 10139 O O . GLN B 1 91 ? -6.274 11.316 -11.044 1 95.26 91 GLN B O 1
ATOM 10144 N N . PHE B 1 92 ? -4.275 11.843 -10.073 1 96.56 92 PHE B N 1
ATOM 10145 C CA . PHE B 1 92 ? -4.492 13.281 -10.169 1 96.56 92 PHE B CA 1
ATOM 10146 C C . PHE B 1 92 ? -4.623 13.713 -11.625 1 96.56 92 PHE B C 1
ATOM 10148 O O . PHE B 1 92 ? -5.471 14.544 -11.957 1 96.56 92 PHE B O 1
ATOM 10155 N N . ALA B 1 93 ? -3.878 13.156 -12.449 1 94.36 93 ALA B N 1
ATOM 10156 C CA . ALA B 1 93 ? -3.969 13.457 -13.876 1 94.36 93 ALA B CA 1
ATOM 10157 C C . ALA B 1 93 ? -5.326 13.045 -14.438 1 94.36 93 ALA B C 1
ATOM 10159 O O . ALA B 1 93 ? -5.906 13.757 -15.261 1 94.36 93 ALA B O 1
ATOM 10160 N N . GLU B 1 94 ? -5.813 11.979 -13.998 1 93.54 94 GLU B N 1
ATOM 10161 C CA . GLU B 1 94 ? -7.11 11.491 -14.459 1 93.54 94 GLU B CA 1
ATOM 10162 C C . GLU B 1 94 ? -8.246 12.36 -13.928 1 93.54 94 GLU B C 1
ATOM 10164 O O . GLU B 1 94 ? -9.216 12.626 -14.641 1 93.54 94 GLU B O 1
ATOM 10169 N N . LEU B 1 95 ? -8.081 12.704 -12.654 1 96.39 95 LEU B N 1
ATOM 10170 C CA . LEU B 1 95 ? -9.112 13.518 -12.019 1 96.39 95 LEU B CA 1
ATOM 10171 C C . LEU B 1 95 ? -9.27 14.853 -12.739 1 96.39 95 LEU B C 1
ATOM 10173 O O . LEU B 1 95 ? -10.374 15.398 -12.811 1 96.39 95 LEU B O 1
ATOM 10177 N N . LYS B 1 96 ? -8.171 15.444 -13.338 1 97.06 96 LYS B N 1
ATOM 10178 C CA . LYS B 1 96 ? -8.209 16.716 -14.054 1 97.06 96 LYS B CA 1
ATOM 10179 C C . LYS B 1 96 ? -9.145 16.642 -15.257 1 97.06 96 LYS B C 1
ATOM 10181 O O . LYS B 1 96 ? -9.815 17.622 -15.591 1 97.06 96 LYS B O 1
ATOM 10186 N N . HIS B 1 97 ? -9.249 15.476 -15.82 1 95.83 97 HIS B N 1
ATOM 10187 C CA . HIS B 1 97 ? -10.14 15.264 -16.956 1 95.83 97 HIS B CA 1
ATOM 10188 C C . HIS B 1 97 ? -11.6 15.431 -16.55 1 95.83 97 HIS B C 1
ATOM 10190 O O . HIS B 1 97 ? -12.381 16.057 -17.271 1 95.83 97 HIS B O 1
ATOM 10196 N N . TYR B 1 98 ? -11.924 14.959 -15.417 1 97.24 98 TYR B N 1
ATOM 10197 C CA . TYR B 1 98 ? -13.312 15.002 -14.97 1 97.24 98 TYR B CA 1
ATOM 10198 C C . TYR B 1 98 ? -13.663 16.376 -14.413 1 97.24 98 TYR B C 1
ATOM 10200 O O . TYR B 1 98 ? -14.827 16.782 -14.434 1 97.24 98 TYR B O 1
ATOM 10208 N N . VAL B 1 99 ? -12.613 17.116 -13.916 1 98.05 99 VAL B N 1
ATOM 10209 C CA . VAL B 1 99 ? -12.842 18.511 -13.555 1 98.05 99 VAL B CA 1
ATOM 10210 C C . VAL B 1 99 ? -13.151 19.326 -14.809 1 98.05 99 VAL B C 1
ATOM 10212 O O . VAL B 1 99 ? -14.074 20.144 -14.814 1 98.05 99 VAL B O 1
ATOM 10215 N N . ALA B 1 100 ? -12.441 19.044 -15.89 1 97.04 100 ALA B N 1
ATOM 10216 C CA . ALA B 1 100 ? -12.583 19.776 -17.146 1 97.04 100 ALA B CA 1
ATOM 10217 C C . ALA B 1 100 ? -13.973 19.577 -17.744 1 97.04 100 ALA B C 1
ATOM 10219 O O . ALA B 1 100 ? -14.521 20.485 -18.372 1 97.04 100 ALA B O 1
ATOM 10220 N N . ASN B 1 101 ? -14.609 18.445 -17.456 1 94.78 101 ASN B N 1
ATOM 10221 C CA . ASN B 1 101 ? -15.919 18.22 -18.057 1 94.78 101 ASN B CA 1
ATOM 10222 C C . ASN B 1 101 ? -17.044 18.442 -17.05 1 94.78 101 ASN B C 1
ATOM 10224 O O . ASN B 1 101 ? -18.197 18.097 -17.315 1 94.78 101 ASN B O 1
ATOM 10228 N N . GLY B 1 102 ? -16.659 18.864 -15.88 1 94.97 102 GLY B N 1
ATOM 10229 C CA . GLY B 1 102 ? -17.639 19.369 -14.933 1 94.97 102 GLY B CA 1
ATOM 10230 C C . GLY B 1 102 ? -18.251 18.281 -14.071 1 94.97 102 GLY B C 1
ATOM 10231 O O . GLY B 1 102 ? -19.205 18.531 -13.33 1 94.97 102 GLY B O 1
ATOM 10232 N N . ARG B 1 103 ? -17.751 17.069 -14.127 1 97.13 103 ARG B N 1
ATOM 10233 C CA . ARG B 1 103 ? -18.357 15.968 -13.385 1 97.13 103 ARG B CA 1
ATOM 10234 C C . ARG B 1 103 ? -17.638 15.738 -12.061 1 97.13 103 ARG B C 1
ATOM 10236 O O . ARG B 1 103 ? -18.157 15.053 -11.177 1 97.13 103 ARG B O 1
ATOM 10243 N N . TRP B 1 104 ? -16.393 16.164 -12.005 1 98.05 104 TRP B N 1
ATOM 10244 C CA . TRP B 1 104 ? -15.732 16.406 -10.726 1 98.05 104 TRP B CA 1
ATOM 10245 C C . TRP B 1 104 ? -15.698 17.896 -10.404 1 98.05 104 TRP B C 1
ATOM 10247 O O . TRP B 1 104 ? -14.868 18.635 -10.939 1 98.05 104 TRP B O 1
ATOM 10257 N N . HIS B 1 105 ? -16.559 18.325 -9.525 1 97.99 105 HIS B N 1
ATOM 10258 C CA . HIS B 1 105 ? -16.771 19.747 -9.278 1 97.99 105 HIS B CA 1
ATOM 10259 C C . HIS B 1 105 ? -15.939 20.231 -8.095 1 97.99 105 HIS B C 1
ATOM 10261 O O . HIS B 1 105 ? -15.981 19.635 -7.017 1 97.99 105 HIS B O 1
ATOM 10267 N N . LEU B 1 106 ? -15.166 21.329 -8.303 1 97.59 106 LEU B N 1
ATOM 10268 C CA . LEU B 1 106 ? -14.419 21.963 -7.222 1 97.59 106 LEU B CA 1
ATOM 10269 C C . LEU B 1 106 ? -15.355 22.726 -6.29 1 97.59 106 LEU B C 1
ATOM 10271 O O . LEU B 1 106 ? -15.79 23.834 -6.611 1 97.59 106 LEU B O 1
ATOM 10275 N N . THR B 1 107 ? -15.59 22.068 -5.159 1 95.78 107 THR B N 1
ATOM 10276 C CA . THR B 1 107 ? -16.521 22.608 -4.174 1 95.78 107 THR B CA 1
ATOM 10277 C C . THR B 1 107 ? -15.768 23.308 -3.046 1 95.78 107 THR B C 1
ATOM 10279 O O . THR B 1 107 ? -14.724 22.829 -2.598 1 95.78 107 THR B O 1
ATOM 10282 N N . GLY B 1 108 ? -16.328 24.431 -2.51 1 95.33 108 GLY B N 1
ATOM 10283 C CA . GLY B 1 108 ? -15.627 25.175 -1.475 1 95.33 108 GLY B CA 1
ATOM 10284 C C . GLY B 1 108 ? -14.403 25.906 -1.99 1 95.33 108 GLY B C 1
ATOM 10285 O O . GLY B 1 108 ? -13.492 25.288 -2.546 1 95.33 108 GLY B O 1
ATOM 10286 N N . SER B 1 109 ? -14.25 27.105 -1.94 1 97.36 109 SER B N 1
ATOM 10287 C CA . SER B 1 109 ? -13.284 27.974 -2.604 1 97.36 109 SER B CA 1
ATOM 10288 C C . SER B 1 109 ? -11.998 28.093 -1.794 1 97.36 109 SER B C 1
ATOM 10290 O O . SER B 1 109 ? -11.036 28.725 -2.235 1 97.36 109 SER B O 1
ATOM 10292 N N . GLY B 1 110 ? -11.901 27.523 -0.648 1 97.63 110 GLY B N 1
ATOM 10293 C CA . GLY B 1 110 ? -10.794 27.763 0.265 1 97.63 110 GLY B CA 1
ATOM 10294 C C . GLY B 1 110 ? -9.662 26.766 0.105 1 97.63 110 GLY B C 1
ATOM 10295 O O . GLY B 1 110 ? -9.805 25.765 -0.6 1 97.63 110 GLY B O 1
ATOM 10296 N N . TRP B 1 111 ? -8.537 27.087 0.695 1 97.85 111 TRP B N 1
ATOM 10297 C CA . TRP B 1 111 ? -7.417 26.163 0.835 1 97.85 111 TRP B CA 1
ATOM 10298 C C . TRP B 1 111 ? -7.817 24.945 1.662 1 97.85 111 TRP B C 1
ATOM 10300 O O . TRP B 1 111 ? -7.449 23.815 1.332 1 97.85 111 TRP B O 1
ATOM 10310 N N . ASP B 1 112 ? -8.614 25.201 2.711 1 96.54 112 ASP B N 1
ATOM 10311 C CA . ASP B 1 112 ? -9.279 24.16 3.488 1 96.54 112 ASP B CA 1
ATOM 10312 C C . ASP B 1 112 ? -10.604 24.662 4.058 1 96.54 112 ASP B C 1
ATOM 10314 O O . ASP B 1 112 ? -10.949 25.834 3.9 1 96.54 112 ASP B O 1
ATOM 10318 N N . ALA B 1 113 ? -11.411 23.765 4.631 1 95.17 113 ALA B N 1
ATOM 10319 C CA . ALA B 1 113 ? -12.68 24.116 5.262 1 95.17 113 ALA B CA 1
ATOM 10320 C C . ALA B 1 113 ? -12.456 24.721 6.645 1 95.17 113 ALA B C 1
ATOM 10322 O O . ALA B 1 113 ? -12.697 24.066 7.662 1 95.17 113 ALA B O 1
ATOM 10323 N N . ASN B 1 114 ? -12.091 25.943 6.674 1 92.39 114 ASN B N 1
ATOM 10324 C CA . ASN B 1 114 ? -11.654 26.619 7.891 1 92.39 114 ASN B CA 1
ATOM 10325 C C . ASN B 1 114 ? -12.83 26.924 8.815 1 92.39 114 ASN B C 1
ATOM 10327 O O . ASN B 1 114 ? -13.974 27.006 8.364 1 92.39 114 ASN B O 1
ATOM 10331 N N . GLU B 1 115 ? -12.462 27.084 10.023 1 93.47 115 GLU B N 1
ATOM 10332 C CA . GLU B 1 115 ? -13.344 27.689 11.016 1 93.47 115 GLU B CA 1
ATOM 10333 C C . GLU B 1 115 ? -13.6 29.161 10.704 1 93.47 115 GLU B C 1
ATOM 10335 O O . GLU B 1 115 ? -12.718 29.856 10.196 1 93.47 115 GLU B O 1
ATOM 10340 N N . VAL B 1 116 ? -14.866 29.634 10.923 1 94.68 116 VAL B N 1
ATOM 10341 C CA . VAL B 1 116 ? -15.166 30.953 10.375 1 94.68 116 VAL B CA 1
ATOM 10342 C C . VAL B 1 116 ? -15.576 31.899 11.501 1 94.68 116 VAL B C 1
ATOM 10344 O O . VAL B 1 116 ? -16.043 33.012 11.246 1 94.68 116 VAL B O 1
ATOM 10347 N N . ILE B 1 117 ? -15.396 31.522 12.747 1 95.21 117 ILE B N 1
ATOM 10348 C CA . ILE B 1 117 ? -15.689 32.396 13.878 1 95.21 117 ILE B CA 1
ATOM 10349 C C . ILE B 1 117 ? -14.386 32.915 14.48 1 95.21 117 ILE B C 1
ATOM 10351 O O . ILE B 1 117 ? -14.223 34.122 14.677 1 95.21 117 ILE B O 1
ATOM 10355 N N . ILE B 1 118 ? -13.422 32.065 14.68 1 95.36 118 ILE B N 1
ATOM 10356 C CA . ILE B 1 118 ? -12.184 32.394 15.378 1 95.36 118 ILE B CA 1
ATOM 10357 C C . ILE B 1 118 ? -11.187 33.009 14.399 1 95.36 118 ILE B C 1
ATOM 10359 O O . ILE B 1 118 ? -10.41 33.893 14.767 1 95.36 118 ILE B O 1
ATOM 10363 N N . CYS B 1 119 ? -11.209 32.64 13.176 1 95.72 119 CYS B N 1
ATOM 10364 C CA . CYS B 1 119 ? -10.293 33.163 12.169 1 95.72 119 CYS B CA 1
ATOM 10365 C C . CYS B 1 119 ? -10.539 34.647 11.926 1 95.72 119 CYS B C 1
ATOM 10367 O O . CYS B 1 119 ? -11.687 35.095 11.903 1 95.72 119 CYS B O 1
ATOM 10369 N N . SER B 1 120 ? -9.487 35.353 11.811 1 96.55 120 SER B N 1
ATOM 10370 C CA . SER B 1 120 ? -9.649 36.76 11.459 1 96.55 120 SER B CA 1
ATOM 10371 C C . SER B 1 120 ? -10.18 36.918 10.038 1 96.55 120 SER B C 1
ATOM 10373 O O . SER B 1 120 ? -10.028 36.018 9.21 1 96.55 120 SER B O 1
ATOM 10375 N N . PRO B 1 121 ? -10.845 37.998 9.726 1 96.77 121 PRO B N 1
ATOM 10376 C CA . PRO B 1 121 ? -11.306 38.235 8.356 1 96.77 121 PRO B CA 1
ATOM 10377 C C . PRO B 1 121 ? -10.175 38.161 7.332 1 96.77 121 PRO B C 1
ATOM 10379 O O . PRO B 1 121 ? -10.361 37.62 6.239 1 96.77 121 PRO B O 1
ATOM 10382 N N . GLU B 1 122 ? -9.015 38.63 7.69 1 96.94 122 GLU B N 1
ATOM 10383 C CA . GLU B 1 122 ? -7.896 38.591 6.753 1 96.94 122 GLU B CA 1
ATOM 10384 C C . GLU B 1 122 ? -7.439 37.157 6.499 1 96.94 122 GLU B C 1
ATOM 10386 O O . GLU B 1 122 ? -7.149 36.785 5.361 1 96.94 122 GLU B O 1
ATOM 10391 N N . SER B 1 123 ? -7.281 36.381 7.568 1 96.7 123 SER B N 1
ATOM 10392 C CA . SER B 1 123 ? -6.869 34.996 7.363 1 96.7 123 SER B CA 1
ATOM 10393 C C . SER B 1 123 ? -7.911 34.222 6.561 1 96.7 123 SER B C 1
ATOM 10395 O O . SER B 1 123 ? -7.567 33.324 5.79 1 96.7 123 SER B O 1
ATOM 10397 N N . TRP B 1 124 ? -9.166 34.531 6.743 1 97.26 124 TRP B N 1
ATOM 10398 C CA . TRP B 1 124 ? -10.212 33.899 5.946 1 97.26 124 TRP B CA 1
ATOM 10399 C C . TRP B 1 124 ? -10.076 34.273 4.474 1 97.26 124 TRP B C 1
ATOM 10401 O O . TRP B 1 124 ? -10.217 33.42 3.594 1 97.26 124 TRP B O 1
ATOM 10411 N N . LEU B 1 125 ? -9.883 35.572 4.202 1 97.91 125 LEU B N 1
ATOM 10412 C CA . LEU B 1 125 ? -9.674 36.019 2.829 1 97.91 125 LEU B CA 1
ATOM 10413 C C . LEU B 1 125 ? -8.474 35.315 2.205 1 97.91 125 LEU B C 1
ATOM 10415 O O . LEU B 1 125 ? -8.51 34.941 1.031 1 97.91 125 LEU B O 1
ATOM 10419 N N . ARG B 1 126 ? -7.436 35.113 3.014 1 97.69 126 ARG B N 1
ATOM 10420 C CA . ARG B 1 126 ? -6.254 34.402 2.537 1 97.69 126 ARG B CA 1
ATOM 10421 C C . ARG B 1 126 ? -6.581 32.945 2.224 1 97.69 126 ARG B C 1
ATOM 10423 O O . ARG B 1 126 ? -6.025 32.366 1.289 1 97.69 126 ARG B O 1
ATOM 10430 N N . ASN B 1 127 ? -7.448 32.318 3.006 1 98.18 127 ASN B N 1
ATOM 10431 C CA . ASN B 1 127 ? -7.9 30.957 2.741 1 98.18 127 ASN B CA 1
ATOM 10432 C C . ASN B 1 127 ? -8.533 30.836 1.357 1 98.18 127 ASN B C 1
ATOM 10434 O O . ASN B 1 127 ? -8.203 29.925 0.597 1 98.18 127 ASN B O 1
ATOM 10438 N N . ILE B 1 128 ? -9.384 31.8 1.022 1 98.49 128 ILE B N 1
ATOM 10439 C CA . ILE B 1 128 ? -10.065 31.792 -0.268 1 98.49 128 ILE B CA 1
ATOM 10440 C C . ILE B 1 128 ? -9.072 32.127 -1.378 1 98.49 128 ILE B C 1
ATOM 10442 O O . ILE B 1 128 ? -9.075 31.492 -2.435 1 98.49 128 ILE B O 1
ATOM 10446 N N . LEU B 1 129 ? -8.203 33.075 -1.138 1 98.44 129 LEU B N 1
ATOM 10447 C CA . LEU B 1 129 ? -7.206 33.494 -2.118 1 98.44 129 LEU B CA 1
ATOM 10448 C C . LEU B 1 129 ? -6.305 32.327 -2.508 1 98.44 129 LEU B C 1
ATOM 10450 O O . LEU B 1 129 ? -6.087 32.076 -3.695 1 98.44 129 LEU B O 1
ATOM 10454 N N . LEU B 1 130 ? -5.795 31.617 -1.563 1 98.26 130 LEU B N 1
ATOM 10455 C CA . LEU B 1 130 ? -4.863 30.524 -1.816 1 98.26 130 LEU B CA 1
ATOM 10456 C C . LEU B 1 130 ? -5.568 29.353 -2.492 1 98.26 130 LEU B C 1
ATOM 10458 O O . LEU B 1 130 ? -5.002 28.712 -3.38 1 98.26 130 LEU B O 1
ATOM 10462 N N . GLY B 1 131 ? -6.817 29.085 -2.021 1 98.27 131 GLY B N 1
ATOM 10463 C CA . GLY B 1 131 ? -7.589 28.041 -2.676 1 98.27 131 GLY B CA 1
ATOM 10464 C C . GLY B 1 131 ? -7.873 28.338 -4.137 1 98.27 131 GLY B C 1
ATOM 10465 O O . GLY B 1 131 ? -7.616 27.503 -5.007 1 98.27 131 GLY B O 1
ATOM 10466 N N . GLN B 1 132 ? -8.314 29.541 -4.445 1 98.2 132 GLN B N 1
ATOM 10467 C CA . GLN B 1 132 ? -8.661 29.945 -5.803 1 98.2 132 GLN B CA 1
ATOM 10468 C C . GLN B 1 132 ? -7.423 29.996 -6.694 1 98.2 132 GLN B C 1
ATOM 10470 O O . GLN B 1 132 ? -7.48 29.623 -7.868 1 98.2 132 GLN B O 1
ATOM 10475 N N . THR B 1 133 ? -6.311 30.471 -6.15 1 98.05 133 THR B N 1
ATOM 10476 C CA . THR B 1 133 ? -5.068 30.503 -6.911 1 98.05 133 THR B CA 1
ATOM 10477 C C . THR B 1 133 ? -4.654 29.095 -7.331 1 98.05 133 THR B C 1
ATOM 10479 O O . THR B 1 133 ? -4.259 28.874 -8.477 1 98.05 133 THR B O 1
ATOM 10482 N N . PHE B 1 134 ? -4.745 28.142 -6.487 1 97.94 134 PHE B N 1
ATOM 10483 C CA . PHE B 1 134 ? -4.419 26.756 -6.799 1 97.94 134 PHE B CA 1
ATOM 10484 C C . PHE B 1 134 ? -5.34 26.214 -7.885 1 97.94 134 PHE B C 1
ATOM 10486 O O . PHE B 1 134 ? -4.881 25.567 -8.829 1 97.94 134 PHE B O 1
ATOM 10493 N N . TYR B 1 135 ? -6.665 26.416 -7.733 1 98.16 135 TYR B N 1
ATOM 10494 C CA . TYR B 1 135 ? -7.638 25.924 -8.701 1 98.16 135 TYR B CA 1
ATOM 10495 C C . TYR B 1 135 ? -7.371 26.501 -10.086 1 98.16 135 TYR B C 1
ATOM 10497 O O . TYR B 1 135 ? -7.417 25.78 -11.086 1 98.16 135 TYR B O 1
ATOM 10505 N N . ARG B 1 136 ? -7.035 27.812 -10.131 1 97.46 136 ARG B N 1
ATOM 10506 C CA . ARG B 1 136 ? -6.737 28.446 -11.411 1 97.46 136 ARG B CA 1
ATOM 10507 C C . ARG B 1 136 ? -5.502 27.825 -12.055 1 97.46 136 ARG B C 1
ATOM 10509 O O . ARG B 1 136 ? -5.494 27.551 -13.257 1 97.46 136 ARG B O 1
ATOM 10516 N N . GLN B 1 137 ? -4.545 27.543 -11.258 1 97.22 137 GLN B N 1
ATOM 10517 C CA . GLN B 1 137 ? -3.268 27.046 -11.759 1 97.22 137 GLN B CA 1
ATOM 10518 C C . GLN B 1 137 ? -3.378 25.587 -12.192 1 97.22 137 GLN B C 1
ATOM 10520 O O . GLN B 1 137 ? -2.813 25.193 -13.215 1 97.22 137 GLN B O 1
ATOM 10525 N N . GLU B 1 138 ? -4.114 24.787 -11.451 1 97.72 138 GLU B N 1
ATOM 10526 C CA . GLU B 1 138 ? -4.096 23.344 -11.671 1 97.72 138 GLU B CA 1
ATOM 10527 C C . GLU B 1 138 ? -5.232 22.913 -12.595 1 97.72 138 GLU B C 1
ATOM 10529 O O . GLU B 1 138 ? -5.104 21.93 -13.328 1 97.72 138 GLU B O 1
ATOM 10534 N N . PHE B 1 139 ? -6.379 23.693 -12.597 1 97.95 139 PHE B N 1
ATOM 10535 C CA . PHE B 1 139 ? -7.567 23.18 -13.269 1 97.95 139 PHE B CA 1
ATOM 10536 C C . PHE B 1 139 ? -8.128 24.211 -14.239 1 97.95 139 PHE B C 1
ATOM 10538 O O . PHE B 1 139 ? -9.085 23.932 -14.966 1 97.95 139 PHE B O 1
ATOM 10545 N N . ASN B 1 140 ? -7.582 25.436 -14.289 1 96.52 140 ASN B N 1
ATOM 10546 C CA . ASN B 1 140 ? -8.022 26.525 -15.154 1 96.52 140 ASN B CA 1
ATOM 10547 C C . ASN B 1 140 ? -9.48 26.894 -14.892 1 96.52 140 ASN B C 1
ATOM 10549 O O . ASN B 1 140 ? -10.242 27.134 -15.83 1 96.52 140 ASN B O 1
ATOM 10553 N N . THR B 1 141 ? -9.846 26.783 -13.617 1 96.13 141 THR B N 1
ATOM 10554 C CA . THR B 1 141 ? -11.18 27.157 -13.161 1 96.13 141 THR B CA 1
ATOM 10555 C C . THR B 1 141 ? -11.165 27.505 -11.675 1 96.13 141 THR B C 1
ATOM 10557 O O . THR B 1 141 ? -10.105 27.519 -11.046 1 96.13 141 THR B O 1
ATOM 10560 N N . GLU B 1 142 ? -12.321 27.979 -11.111 1 95.39 142 GLU B N 1
ATOM 10561 C CA . GLU B 1 142 ? -12.474 28.355 -9.709 1 95.39 142 GLU B CA 1
ATOM 10562 C C . GLU B 1 142 ? -13.789 27.834 -9.138 1 95.39 142 GLU B C 1
ATOM 10564 O O . GLU B 1 142 ? -14.666 27.394 -9.885 1 95.39 142 GLU B O 1
ATOM 10569 N N . SER B 1 143 ? -13.814 27.758 -7.888 1 96.84 143 SER B N 1
ATOM 10570 C CA . SER B 1 143 ? -15.071 27.48 -7.2 1 96.84 143 SER B CA 1
ATOM 10571 C C . SER B 1 143 ? -15.871 28.758 -6.973 1 96.84 143 SER B C 1
ATOM 10573 O O . SER B 1 143 ? -15.322 29.86 -7.039 1 96.84 143 SER B O 1
ATOM 10575 N N . THR B 1 144 ? -17.177 28.593 -6.707 1 97.16 144 THR B N 1
ATOM 10576 C CA . THR B 1 144 ? -18.023 29.778 -6.625 1 97.16 144 THR B CA 1
ATOM 10577 C C . THR B 1 144 ? -18.767 29.821 -5.293 1 97.16 144 THR B C 1
ATOM 10579 O O . THR B 1 144 ? -19.559 30.733 -5.047 1 97.16 144 THR B O 1
ATOM 10582 N N . ASP B 1 145 ? -18.495 28.947 -4.431 1 97.45 145 ASP B N 1
ATOM 10583 C CA . ASP B 1 145 ? -19.339 28.891 -3.241 1 97.45 145 ASP B CA 1
ATOM 10584 C C . ASP B 1 145 ? -18.501 28.672 -1.984 1 97.45 145 ASP B C 1
ATOM 10586 O O . ASP B 1 145 ? -17.303 28.392 -2.07 1 97.45 145 ASP B O 1
ATOM 10590 N N . VAL B 1 146 ? -19.106 28.98 -0.807 1 97.69 146 VAL B N 1
ATOM 10591 C CA . VAL B 1 146 ? -18.62 28.568 0.506 1 97.69 146 VAL B CA 1
ATOM 10592 C C . VAL B 1 146 ? -19.297 27.264 0.922 1 97.69 146 VAL B C 1
ATOM 10594 O O . VAL B 1 146 ? -20.52 27.211 1.069 1 97.69 146 VAL B O 1
ATOM 10597 N N . PHE B 1 147 ? -18.578 26.24 0.956 1 96.91 147 PHE B N 1
ATOM 10598 C CA . PHE B 1 147 ? -19.083 24.905 1.252 1 96.91 147 PHE B CA 1
ATOM 10599 C C . PHE B 1 147 ? -18.57 24.419 2.602 1 96.91 147 PHE B C 1
ATOM 10601 O O . PHE B 1 147 ? -17.427 23.973 2.714 1 96.91 147 PHE B O 1
ATOM 10608 N N . LEU B 1 148 ? -19.377 24.493 3.675 1 96.26 148 LEU B N 1
ATOM 10609 C CA . LEU B 1 148 ? -18.984 24.145 5.036 1 96.26 148 LEU B CA 1
ATOM 10610 C C . LEU B 1 148 ? -20.019 23.233 5.685 1 96.26 148 LEU B C 1
ATOM 10612 O O . LEU B 1 148 ? -20.715 23.641 6.617 1 96.26 148 LEU B O 1
ATOM 10616 N N . PRO B 1 149 ? -20.081 22.032 5.272 1 94.01 149 PRO B N 1
ATOM 10617 C CA . PRO B 1 149 ? -21.092 21.115 5.802 1 94.01 149 PRO B CA 1
ATOM 10618 C C . PRO B 1 149 ? -20.938 20.868 7.301 1 94.01 149 PRO B C 1
ATOM 10620 O O . PRO B 1 149 ? -21.914 20.544 7.981 1 94.01 149 PRO B O 1
ATOM 10623 N N . ASP B 1 150 ? -19.74 21.11 7.818 1 92.74 150 ASP B N 1
ATOM 10624 C CA . ASP B 1 150 ? -19.507 20.632 9.178 1 92.74 150 ASP B CA 1
ATOM 10625 C C . ASP B 1 150 ? -18.83 21.704 10.028 1 92.74 150 ASP B C 1
ATOM 10627 O O . ASP B 1 150 ? -18.176 21.392 11.025 1 92.74 150 ASP B O 1
ATOM 10631 N N . CYS B 1 151 ? -18.989 22.936 9.872 1 93.07 151 CYS B N 1
ATOM 10632 C CA . CYS B 1 151 ? -18.42 23.995 10.698 1 93.07 151 CYS B CA 1
ATOM 10633 C C . CYS B 1 151 ? -19.343 24.334 11.862 1 93.07 151 CYS B C 1
ATOM 10635 O O . CYS B 1 151 ? -20.541 24.05 11.813 1 93.07 151 CYS B O 1
ATOM 10637 N N . PHE B 1 152 ? -18.863 24.98 12.947 1 93.73 152 PHE B N 1
ATOM 10638 C CA . PHE B 1 152 ? -19.549 25.079 14.23 1 93.73 152 PHE B CA 1
ATOM 10639 C C . PHE B 1 152 ? -20.017 26.506 14.485 1 93.73 152 PHE B C 1
ATOM 10641 O O . PHE B 1 152 ? -19.721 27.084 15.533 1 93.73 152 PHE B O 1
ATOM 10648 N N . GLY B 1 153 ? -20.845 27.017 13.58 1 93.33 153 GLY B N 1
ATOM 10649 C CA . GLY B 1 153 ? -21.365 28.374 13.623 1 93.33 153 GLY B CA 1
ATOM 10650 C C . GLY B 1 153 ? -20.766 29.277 12.561 1 93.33 153 GLY B C 1
ATOM 10651 O O . GLY B 1 153 ? -19.698 28.984 12.021 1 93.33 153 GLY B O 1
ATOM 10652 N N . PHE B 1 154 ? -21.517 30.371 12.297 1 95.7 154 PHE B N 1
ATOM 10653 C CA . PHE B 1 154 ? -21.113 31.235 11.194 1 95.7 154 PHE B CA 1
ATOM 10654 C C . PHE B 1 154 ? -21.286 32.703 11.566 1 95.7 154 PHE B C 1
ATOM 10656 O O . PHE B 1 154 ? -22.368 33.12 11.984 1 95.7 154 PHE B O 1
ATOM 10663 N N . GLY B 1 155 ? -20.212 33.416 11.429 1 93.89 155 GLY B N 1
ATOM 10664 C CA . GLY B 1 155 ? -20.19 34.806 11.857 1 93.89 155 GLY B CA 1
ATOM 10665 C C . GLY B 1 155 ? -20.928 35.734 10.91 1 93.89 155 GLY B C 1
ATOM 10666 O O . GLY B 1 155 ? -21.051 35.443 9.719 1 93.89 155 GLY B O 1
ATOM 10667 N N . TYR B 1 156 ? -21.308 36.861 11.432 1 95.75 156 TYR B N 1
ATOM 10668 C CA . TYR B 1 156 ? -22.077 37.896 10.75 1 95.75 156 TYR B CA 1
ATOM 10669 C C . TYR B 1 156 ? -21.28 38.498 9.598 1 95.75 156 TYR B C 1
ATOM 10671 O O . TYR B 1 156 ? -21.853 39.095 8.684 1 95.75 156 TYR B O 1
ATOM 10679 N N . THR B 1 157 ? -20.008 38.317 9.506 1 96.29 157 THR B N 1
ATOM 10680 C CA . THR B 1 157 ? -19.143 38.95 8.516 1 96.29 157 THR B CA 1
ATOM 10681 C C . THR B 1 157 ? -18.992 38.063 7.284 1 96.29 157 THR B C 1
ATOM 10683 O O . THR B 1 157 ? -18.518 38.517 6.24 1 96.29 157 THR B O 1
ATOM 10686 N N . LEU B 1 158 ? -19.385 36.836 7.332 1 97.04 158 LEU B N 1
ATOM 10687 C CA . LEU B 1 158 ? -19.078 35.833 6.318 1 97.04 158 LEU B CA 1
ATOM 10688 C C . LEU B 1 158 ? -19.656 36.235 4.965 1 97.04 158 LEU B C 1
ATOM 10690 O O . LEU B 1 158 ? -18.968 36.162 3.944 1 97.04 158 LEU B O 1
ATOM 10694 N N . PRO B 1 159 ? -20.937 36.712 4.817 1 97.88 159 PRO B N 1
ATOM 10695 C CA . PRO B 1 159 ? -21.448 37.109 3.503 1 97.88 159 PRO B CA 1
ATOM 10696 C C . PRO B 1 159 ? -20.671 38.274 2.895 1 97.88 159 PRO B C 1
ATOM 10698 O O . PRO B 1 159 ? -20.476 38.323 1.678 1 97.88 159 PRO B O 1
ATOM 10701 N N . THR B 1 160 ? -20.236 39.195 3.792 1 97.83 160 THR B N 1
ATOM 10702 C CA . THR B 1 160 ? -19.451 40.335 3.332 1 97.83 160 THR B CA 1
ATOM 10703 C C . THR B 1 160 ? -18.129 39.872 2.725 1 97.83 160 THR B C 1
ATOM 10705 O O . THR B 1 160 ? -17.761 40.297 1.628 1 97.83 160 THR B O 1
ATOM 10708 N N . LEU B 1 161 ? -17.421 39.018 3.396 1 97.99 161 LEU B N 1
ATOM 10709 C CA . LEU B 1 161 ? -16.128 38.518 2.944 1 97.99 161 LEU B CA 1
ATOM 10710 C C . LEU B 1 161 ? -16.284 37.656 1.696 1 97.99 161 LEU B C 1
ATOM 10712 O O . LEU B 1 161 ? -15.483 37.756 0.763 1 97.99 161 LEU B O 1
ATOM 10716 N N . ALA B 1 162 ? -17.336 36.786 1.725 1 98.22 162 ALA B N 1
ATOM 10717 C CA . ALA B 1 162 ? -17.594 35.919 0.579 1 98.22 162 ALA B CA 1
ATOM 10718 C C . ALA B 1 162 ? -17.902 36.738 -0.671 1 98.22 162 ALA B C 1
ATOM 10720 O O . ALA B 1 162 ? -17.362 36.469 -1.746 1 98.22 162 ALA B O 1
ATOM 10721 N N . ALA B 1 163 ? -18.757 37.704 -0.5 1 97.9 163 ALA B N 1
ATOM 10722 C CA . ALA B 1 163 ? -19.117 38.566 -1.623 1 97.9 163 ALA B CA 1
ATOM 10723 C C . ALA B 1 163 ? -17.896 39.307 -2.16 1 97.9 163 ALA B C 1
ATOM 10725 O O . ALA B 1 163 ? -17.761 39.499 -3.371 1 97.9 163 ALA B O 1
ATOM 10726 N N . HIS B 1 164 ? -17.037 39.71 -1.263 1 98.04 164 HIS B N 1
ATOM 10727 C CA . HIS B 1 164 ? -15.819 40.405 -1.664 1 98.04 164 HIS B CA 1
ATOM 10728 C C . HIS B 1 164 ? -14.908 39.494 -2.48 1 98.04 164 HIS B C 1
ATOM 10730 O O . HIS B 1 164 ? -14.064 39.974 -3.24 1 98.04 164 HIS B O 1
ATOM 10736 N N . CYS B 1 165 ? -15.026 38.203 -2.359 1 98.22 165 CYS B N 1
ATOM 10737 C CA . CYS B 1 165 ? -14.237 37.231 -3.107 1 98.22 165 CYS B CA 1
ATOM 10738 C C . CYS B 1 165 ? -14.98 36.771 -4.356 1 98.22 165 CYS B C 1
ATOM 10740 O O . CYS B 1 165 ? -14.53 35.859 -5.051 1 98.22 165 CYS B O 1
ATOM 10742 N N . GLY B 1 166 ? -16.108 37.282 -4.618 1 96.94 166 GLY B N 1
ATOM 10743 C CA . GLY B 1 166 ? -16.895 36.918 -5.786 1 96.94 166 GLY B CA 1
ATOM 10744 C C . GLY B 1 166 ? -17.678 35.632 -5.6 1 96.94 166 GLY B C 1
ATOM 10745 O O . GLY B 1 166 ? -18.14 35.034 -6.574 1 96.94 166 GLY B O 1
ATOM 10746 N N . LEU B 1 167 ? -17.878 35.128 -4.405 1 98.29 167 LEU B N 1
ATOM 10747 C CA . LEU B 1 167 ? -18.619 33.902 -4.133 1 98.29 167 LEU B CA 1
ATOM 10748 C C . LEU B 1 167 ? -20.115 34.181 -4.036 1 98.29 167 LEU B C 1
ATOM 10750 O O . LEU B 1 167 ? -20.522 35.269 -3.622 1 98.29 167 LEU B O 1
ATOM 10754 N N . ILE B 1 168 ? -20.953 33.19 -4.365 1 98.11 168 ILE B N 1
ATOM 10755 C CA . ILE B 1 168 ? -22.351 33.519 -4.622 1 98.11 168 ILE B CA 1
ATOM 10756 C C . ILE B 1 168 ? -23.252 32.693 -3.707 1 98.11 168 ILE B C 1
ATOM 10758 O O . ILE B 1 168 ? -24.453 32.957 -3.605 1 98.11 168 ILE B O 1
ATOM 10762 N N . GLY B 1 169 ? -22.628 31.789 -3.001 1 97.79 169 GLY B N 1
ATOM 10763 C CA . GLY B 1 169 ? -23.488 30.955 -2.176 1 97.79 169 GLY B CA 1
ATOM 10764 C C . GLY B 1 169 ? -22.752 30.291 -1.028 1 97.79 169 GLY B C 1
ATOM 10765 O O . GLY B 1 169 ? -21.522 30.202 -1.041 1 97.79 169 GLY B O 1
ATOM 10766 N N . PHE B 1 170 ? -23.561 29.856 -0.027 1 97.27 170 PHE B N 1
ATOM 10767 C CA . PHE B 1 170 ? -23.108 29.203 1.196 1 97.27 170 PHE B CA 1
ATOM 10768 C C . PHE B 1 170 ? -24.015 28.032 1.553 1 97.27 170 PHE B C 1
ATOM 10770 O O . PHE B 1 170 ? -25.236 28.119 1.409 1 97.27 170 PHE B O 1
ATOM 10777 N N . SER B 1 171 ? -23.383 26.886 1.927 1 96.69 171 SER B N 1
ATOM 10778 C CA . SER B 1 171 ? -24.216 25.781 2.389 1 96.69 171 SER B CA 1
ATOM 10779 C C . SER B 1 171 ? -23.63 25.131 3.638 1 96.69 171 SER B C 1
ATOM 10781 O O . SER B 1 171 ? -22.409 25.067 3.796 1 96.69 171 SER B O 1
ATOM 10783 N N . SER B 1 172 ? -24.437 24.688 4.518 1 95.76 172 SER B N 1
ATOM 10784 C CA . SER B 1 172 ? -24.092 23.909 5.702 1 95.76 172 SER B CA 1
ATOM 10785 C C . SER B 1 172 ? -25.274 23.067 6.173 1 95.76 172 SER B C 1
ATOM 10787 O O . SER B 1 172 ? -26.41 23.289 5.748 1 95.76 172 SER B O 1
ATOM 10789 N N . GLN B 1 173 ? -25.079 22.069 6.9 1 93.31 173 GLN B N 1
ATOM 10790 C CA . GLN B 1 173 ? -26.143 21.298 7.536 1 93.31 173 GLN B CA 1
ATOM 10791 C C . GLN B 1 173 ? -26.155 21.519 9.046 1 93.31 173 GLN B C 1
ATOM 10793 O O . GLN B 1 173 ? -27.057 21.047 9.741 1 93.31 173 GLN B O 1
ATOM 10798 N N . LYS B 1 174 ? -25.285 22.266 9.578 1 92.75 174 LYS B N 1
ATOM 10799 C CA . LYS B 1 174 ? -24.935 22.201 10.994 1 92.75 174 LYS B CA 1
ATOM 10800 C C . LYS B 1 174 ? -25.989 22.895 11.852 1 92.75 174 LYS B C 1
ATOM 10802 O O . LYS B 1 174 ? -26.173 22.548 13.021 1 92.75 174 LYS B O 1
ATOM 10807 N N . LEU B 1 175 ? -26.734 23.785 11.354 1 92.74 175 LEU B N 1
ATOM 10808 C CA . LEU B 1 175 ? -27.667 24.579 12.146 1 92.74 175 LEU B CA 1
ATOM 10809 C C . LEU B 1 175 ? -28.786 23.707 12.704 1 92.74 175 LEU B C 1
ATOM 10811 O O . LEU B 1 175 ? -29.405 24.054 13.713 1 92.74 175 LEU B O 1
ATOM 10815 N N . VAL B 1 176 ? -29 22.6 12.069 1 90.83 176 VAL B N 1
ATOM 10816 C CA . VAL B 1 176 ? -30.05 21.697 12.527 1 90.83 176 VAL B CA 1
ATOM 10817 C C . VAL B 1 176 ? -29.657 21.085 13.87 1 90.83 176 VAL B C 1
ATOM 10819 O O . VAL B 1 176 ? -30.515 20.614 14.62 1 90.83 176 VAL B O 1
ATOM 10822 N N . TRP B 1 177 ? -28.467 21.22 14.249 1 91.6 177 TRP B N 1
ATOM 10823 C CA . TRP B 1 177 ? -27.967 20.596 15.469 1 91.6 177 TRP B CA 1
ATOM 10824 C C . TRP B 1 177 ? -28.253 21.471 16.685 1 91.6 177 TRP B C 1
ATOM 10826 O O . TRP B 1 177 ? -28.081 21.035 17.826 1 91.6 177 TRP B O 1
ATOM 10836 N N . ARG B 1 178 ? -28.674 22.678 16.526 1 92.22 178 ARG B N 1
ATOM 10837 C CA . ARG B 1 178 ? -29.056 23.52 17.655 1 92.22 178 ARG B CA 1
ATOM 10838 C C . ARG B 1 178 ? -30.097 22.827 18.527 1 92.22 178 ARG B C 1
ATOM 10840 O O . ARG B 1 178 ? -30.963 22.11 18.019 1 92.22 178 ARG B O 1
ATOM 10847 N N . THR B 1 179 ? -30.019 23.153 19.781 1 90.35 179 THR B N 1
ATOM 10848 C CA . THR B 1 179 ? -30.942 22.501 20.704 1 90.35 179 THR B CA 1
ATOM 10849 C C . THR B 1 179 ? -32.146 23.395 20.987 1 90.35 179 THR B C 1
ATOM 10851 O O . THR B 1 179 ? -33.239 22.901 21.272 1 90.35 179 THR B O 1
ATOM 10854 N N . ASN B 1 180 ? -31.951 24.74 20.883 1 91.36 180 ASN B N 1
ATOM 10855 C CA . ASN B 1 180 ? -33.017 25.693 21.171 1 91.36 180 ASN B CA 1
ATOM 10856 C C . ASN B 1 180 ? -33.383 26.514 19.938 1 91.36 180 ASN B C 1
ATOM 10858 O O . ASN B 1 180 ? -32.518 26.836 19.123 1 91.36 180 ASN B O 1
ATOM 10862 N N . PRO B 1 181 ? -34.766 26.843 19.774 1 89.03 181 PRO B N 1
ATOM 10863 C CA . PRO B 1 181 ? -35.12 27.76 18.688 1 89.03 181 PRO B CA 1
ATOM 10864 C C . PRO B 1 181 ? -34.42 29.112 18.806 1 89.03 181 PRO B C 1
ATOM 10866 O O . PRO B 1 181 ? -34.245 29.626 19.913 1 89.03 181 PRO B O 1
ATOM 10869 N N . PHE B 1 182 ? -33.888 29.656 17.826 1 88.35 182 PHE B N 1
ATOM 10870 C CA . PHE B 1 182 ? -33.167 30.923 17.807 1 88.35 182 PHE B CA 1
ATOM 10871 C C . PHE B 1 182 ? -33.849 31.919 16.877 1 88.35 182 PHE B C 1
ATOM 10873 O O . PHE B 1 182 ? -33.807 33.128 17.115 1 88.35 182 PHE B O 1
ATOM 10880 N N . TYR B 1 183 ? -34.586 31.397 15.944 1 89.36 183 TYR B N 1
ATOM 10881 C CA . TYR B 1 183 ? -35.192 32.255 14.932 1 89.36 183 TYR B CA 1
ATOM 10882 C C . TYR B 1 183 ? -36.71 32.272 15.069 1 89.36 183 TYR B C 1
ATOM 10884 O O . TYR B 1 183 ? -37.276 31.522 15.868 1 89.36 183 TYR B O 1
ATOM 10892 N N . GLU B 1 184 ? -37.38 33.103 14.337 1 83.92 184 GLU B N 1
ATOM 10893 C CA . GLU B 1 184 ? -38.824 33.299 14.41 1 83.92 184 GLU B CA 1
ATOM 10894 C C . GLU B 1 184 ? -39.573 32.001 14.12 1 83.92 184 GLU B C 1
ATOM 10896 O O . GLU B 1 184 ? -39.143 31.204 13.284 1 83.92 184 GLU B O 1
ATOM 10901 N N . GLY B 1 185 ? -40.617 31.772 14.767 1 83.18 185 GLY B N 1
ATOM 10902 C CA . GLY B 1 185 ? -41.474 30.619 14.543 1 83.18 185 GLY B CA 1
ATOM 10903 C C . GLY B 1 185 ? -40.975 29.361 15.228 1 83.18 185 GLY B C 1
ATOM 10904 O O . GLY B 1 185 ? -41.393 28.253 14.885 1 83.18 185 GLY B O 1
ATOM 10905 N N . GLY B 1 186 ? -39.983 29.579 16.119 1 86.82 186 GLY B N 1
ATOM 10906 C CA . GLY B 1 186 ? -39.481 28.424 16.846 1 86.82 186 GLY B CA 1
ATOM 10907 C C . GLY B 1 186 ? -38.544 27.561 16.023 1 86.82 186 GLY B C 1
ATOM 10908 O O . GLY B 1 186 ? -38.438 26.355 16.254 1 86.82 186 GLY B O 1
ATOM 10909 N N . LYS B 1 187 ? -37.86 28.142 15.078 1 89.68 187 LYS B N 1
ATOM 10910 C CA . LYS B 1 187 ? -37.014 27.396 14.151 1 89.68 187 LYS B CA 1
ATOM 10911 C C . LYS B 1 187 ? -35.551 27.442 14.584 1 89.68 187 LYS B C 1
ATOM 10913 O O . LYS B 1 187 ? -35.136 28.365 15.289 1 89.68 187 LYS B O 1
ATOM 10918 N N . ARG B 1 188 ? -34.773 26.397 14.139 1 91.01 188 ARG B N 1
ATOM 10919 C CA . ARG B 1 188 ? -33.35 26.294 14.448 1 91.01 188 ARG B CA 1
ATOM 10920 C C . ARG B 1 188 ? -32.502 26.877 13.322 1 91.01 188 ARG B C 1
ATOM 10922 O O . ARG B 1 188 ? -31.29 27.046 13.475 1 91.01 188 ARG B O 1
ATOM 10929 N N . TYR B 1 189 ? -33.046 27.103 12.132 1 91.43 189 TYR B N 1
ATOM 10930 C CA . TYR B 1 189 ? -32.447 27.807 11.004 1 91.43 189 TYR B CA 1
ATOM 10931 C C . TYR B 1 189 ? -33.449 28.757 10.36 1 91.43 189 TYR B C 1
ATOM 10933 O O . TYR B 1 189 ? -34.661 28.546 10.451 1 91.43 189 TYR B O 1
ATOM 10941 N N . PRO B 1 190 ? -32.974 29.784 9.818 1 92.74 190 PRO B N 1
ATOM 10942 C CA . PRO B 1 190 ? -33.905 30.808 9.339 1 92.74 190 PRO B CA 1
ATOM 10943 C C . PRO B 1 190 ? -34.721 30.346 8.134 1 92.74 190 PRO B C 1
ATOM 10945 O O . PRO B 1 190 ? -35.874 30.755 7.971 1 92.74 190 PRO B O 1
ATOM 10948 N N . TYR B 1 191 ? -34.208 29.549 7.278 1 93.53 191 TYR B N 1
ATOM 10949 C CA . TYR B 1 191 ? -34.805 28.951 6.089 1 93.53 191 TYR B CA 1
ATOM 10950 C C . TYR B 1 191 ? -33.925 27.834 5.54 1 93.53 191 TYR B C 1
ATOM 10952 O O . TYR B 1 191 ? -32.783 27.666 5.973 1 93.53 191 TYR B O 1
ATOM 10960 N N . THR B 1 192 ? -34.453 27.068 4.669 1 94.68 192 THR B N 1
ATOM 10961 C CA . THR B 1 192 ? -33.64 26.041 4.029 1 94.68 192 THR B CA 1
ATOM 10962 C C . THR B 1 192 ? -32.977 26.585 2.766 1 94.68 192 THR B C 1
ATOM 10964 O O . THR B 1 192 ? -31.929 26.09 2.346 1 94.68 192 THR B O 1
ATOM 10967 N N . ILE B 1 193 ? -33.593 27.503 2.085 1 96.24 193 ILE B N 1
ATOM 10968 C CA . ILE B 1 193 ? -33.058 28.212 0.928 1 96.24 193 ILE B CA 1
ATOM 10969 C C . ILE B 1 193 ? -33.428 29.691 1.013 1 96.24 193 ILE B C 1
ATOM 10971 O O . ILE B 1 193 ? -34.603 30.036 1.165 1 96.24 193 ILE B O 1
ATOM 10975 N N . GLY B 1 194 ? -32.438 30.549 0.937 1 96.72 194 GLY B N 1
ATOM 10976 C CA . GLY B 1 194 ? -32.665 31.984 1.009 1 96.72 194 GLY B CA 1
ATOM 10977 C C . GLY B 1 194 ? -31.387 32.795 0.906 1 96.72 194 GLY B C 1
ATOM 10978 O O . GLY B 1 194 ? -30.333 32.261 0.553 1 96.72 194 GLY B O 1
ATOM 10979 N N . LEU B 1 195 ? -31.504 34.098 1.172 1 97.56 195 LEU B N 1
ATOM 10980 C CA . LEU B 1 195 ? -30.355 34.994 1.103 1 97.56 195 LEU B CA 1
ATOM 10981 C C . LEU B 1 195 ? -29.859 35.35 2.501 1 97.56 195 LEU B C 1
ATOM 10983 O O . LEU B 1 195 ? -30.661 35.594 3.405 1 97.56 195 LEU B O 1
ATOM 10987 N N . TRP B 1 196 ? -28.645 35.299 2.735 1 97.78 196 TRP B N 1
ATOM 10988 C CA . TRP B 1 196 ? -27.971 35.729 3.955 1 97.78 196 TRP B CA 1
ATOM 10989 C C . TRP B 1 196 ? -27.247 37.054 3.739 1 97.78 196 TRP B C 1
ATOM 10991 O O . TRP B 1 196 ? -26.375 37.158 2.874 1 97.78 196 TRP B O 1
ATOM 11001 N N . GLN B 1 197 ? -27.615 38.057 4.46 1 97.43 197 GLN B N 1
ATOM 11002 C CA . GLN B 1 197 ? -27.069 39.404 4.331 1 97.43 197 GLN B CA 1
ATOM 11003 C C . GLN B 1 197 ? -25.959 39.648 5.35 1 97.43 197 GLN B C 1
ATOM 11005 O O . GLN B 1 197 ? -26.117 39.341 6.533 1 97.43 197 GLN B O 1
ATOM 11010 N N . GLY B 1 198 ? -24.824 40.2 4.92 1 96.41 198 GLY B N 1
ATOM 11011 C CA . GLY B 1 198 ? -23.692 40.508 5.78 1 96.41 198 GLY B CA 1
ATOM 11012 C C . GLY B 1 198 ? -23.802 41.865 6.448 1 96.41 198 GLY B C 1
ATOM 11013 O O . GLY B 1 198 ? -24.727 42.629 6.165 1 96.41 198 GLY B O 1
ATOM 11014 N N . ILE B 1 199 ? -22.875 42.136 7.248 1 96.39 199 ILE B N 1
ATOM 11015 C CA . ILE B 1 199 ? -22.875 43.315 8.108 1 96.39 199 ILE B CA 1
ATOM 11016 C C . ILE B 1 199 ? -22.813 44.578 7.252 1 96.39 199 ILE B C 1
ATOM 11018 O O . ILE B 1 199 ? -23.255 45.647 7.679 1 96.39 199 ILE B O 1
ATOM 11022 N N . ASP B 1 200 ? -22.304 44.488 6.029 1 96.17 200 ASP B N 1
ATOM 11023 C CA . ASP B 1 200 ? -22.19 45.641 5.141 1 96.17 200 ASP B CA 1
ATOM 11024 C C . ASP B 1 200 ? -23.365 45.702 4.167 1 96.17 200 ASP B C 1
ATOM 11026 O O . ASP B 1 200 ? -23.377 46.527 3.251 1 96.17 200 ASP B O 1
ATOM 11030 N N . GLY B 1 201 ? -24.251 44.702 4.213 1 94.88 201 GLY B N 1
ATOM 11031 C CA . GLY B 1 201 ? -25.415 44.681 3.342 1 94.88 201 GLY B CA 1
ATOM 11032 C C . GLY B 1 201 ? -25.259 43.742 2.161 1 94.88 201 GLY B C 1
ATOM 11033 O O . GLY B 1 201 ? -26.237 43.423 1.481 1 94.88 201 GLY B O 1
ATOM 11034 N N . SER B 1 202 ? -24.08 43.211 1.918 1 95.95 202 SER B N 1
ATOM 11035 C CA . SER B 1 202 ? -23.884 42.236 0.849 1 95.95 202 SER B CA 1
ATOM 11036 C C . SER B 1 202 ? -24.675 40.96 1.113 1 95.95 202 SER B C 1
ATOM 11038 O O . SER B 1 202 ? -24.884 40.58 2.267 1 95.95 202 SER B O 1
ATOM 11040 N N . ARG B 1 203 ? -25.107 40.287 -0.03 1 96.91 203 ARG B N 1
ATOM 11041 C CA . ARG B 1 203 ? -25.941 39.1 0.127 1 96.91 203 ARG B CA 1
ATOM 11042 C C . ARG B 1 203 ? -25.389 37.931 -0.682 1 96.91 203 ARG B C 1
ATOM 11044 O O . ARG B 1 203 ? -24.889 38.12 -1.793 1 96.91 203 ARG B O 1
ATOM 11051 N N . ILE B 1 204 ? -25.421 36.73 -0.133 1 97.86 204 ILE B N 1
ATOM 11052 C CA . ILE B 1 204 ? -25.188 35.465 -0.821 1 97.86 204 ILE B CA 1
ATOM 11053 C C . ILE B 1 204 ? -26.325 34.494 -0.514 1 97.86 204 ILE B C 1
ATOM 11055 O O . ILE B 1 204 ? -27.084 34.697 0.437 1 97.86 204 ILE B O 1
ATOM 11059 N N . MET B 1 205 ? -26.485 33.536 -1.342 1 97.76 205 MET B N 1
ATOM 11060 C CA . MET B 1 205 ? -27.513 32.536 -1.068 1 97.76 205 MET B CA 1
ATOM 11061 C C . MET B 1 205 ? -27.037 31.541 -0.015 1 97.76 205 MET B C 1
ATOM 11063 O O . MET B 1 205 ? -25.875 31.13 -0.023 1 97.76 205 MET B O 1
ATOM 11067 N N . MET B 1 206 ? -27.863 31.179 0.862 1 96.88 206 MET B N 1
ATOM 11068 C CA . MET B 1 206 ? -27.603 30.146 1.861 1 96.88 206 MET B CA 1
ATOM 11069 C C . MET B 1 206 ? -28.551 28.965 1.681 1 96.88 206 MET B C 1
ATOM 11071 O O . MET B 1 206 ? -29.758 29.151 1.521 1 96.88 206 MET B O 1
ATOM 11075 N N . THR B 1 207 ? -28.041 27.791 1.624 1 96.44 207 THR B N 1
ATOM 11076 C CA . THR B 1 207 ? -28.838 26.573 1.522 1 96.44 207 THR B CA 1
ATOM 11077 C C . THR B 1 207 ? -28.511 25.616 2.664 1 96.44 207 THR B C 1
ATOM 11079 O O . THR B 1 207 ? -27.358 25.519 3.09 1 96.44 207 THR B O 1
ATOM 11082 N N . HIS B 1 208 ? -29.494 24.952 3.12 1 94.97 208 HIS B N 1
ATOM 11083 C CA . HIS B 1 208 ? -29.334 23.879 4.094 1 94.97 208 HIS B CA 1
ATOM 11084 C C . HIS B 1 208 ? -29.126 22.535 3.404 1 94.97 208 HIS B C 1
ATOM 11086 O O . HIS B 1 208 ? -29.998 22.069 2.667 1 94.97 208 HIS B O 1
ATOM 11092 N N . GLY B 1 209 ? -28.024 21.847 3.612 1 92.77 209 GLY B N 1
ATOM 11093 C CA . GLY B 1 209 ? -27.65 20.645 2.883 1 92.77 209 GLY B CA 1
ATOM 11094 C C . GLY B 1 209 ? -28.123 19.369 3.553 1 92.77 209 GLY B C 1
ATOM 11095 O O . GLY B 1 209 ? -27.974 18.279 2.998 1 92.77 209 GLY B O 1
ATOM 11096 N N . PHE B 1 210 ? -28.721 19.537 4.741 1 91.38 210 PHE B N 1
ATOM 11097 C CA . PHE B 1 210 ? -29.199 18.402 5.522 1 91.38 210 PHE B CA 1
ATOM 11098 C C . PHE B 1 210 ? -28.045 17.481 5.901 1 91.38 210 PHE B C 1
ATOM 11100 O O . PHE B 1 210 ? -26.965 17.95 6.267 1 91.38 210 PHE B O 1
ATOM 11107 N N . ASN B 1 211 ? -28.09 16.125 5.747 1 89.76 211 ASN B N 1
ATOM 11108 C CA . ASN B 1 211 ? -27.082 15.203 6.26 1 89.76 211 ASN B CA 1
ATOM 11109 C C . ASN B 1 211 ? -26.071 14.821 5.183 1 89.76 211 ASN B C 1
ATOM 11111 O O . ASN B 1 211 ? -26.401 14.092 4.246 1 89.76 211 ASN B O 1
ATOM 11115 N N . TYR B 1 212 ? -24.858 15.231 5.303 1 90.74 212 TYR B N 1
ATOM 11116 C CA . TYR B 1 212 ? -23.844 14.979 4.286 1 90.74 212 TYR B CA 1
ATOM 11117 C C . TYR B 1 212 ? -23.413 13.517 4.295 1 90.74 212 TYR B C 1
ATOM 11119 O O . TYR B 1 212 ? -22.676 13.075 3.411 1 90.74 212 TYR B O 1
ATOM 11127 N N . SER B 1 213 ? -23.931 12.646 5.283 1 91.6 213 SER B N 1
ATOM 11128 C CA . SER B 1 213 ? -23.617 11.222 5.331 1 91.6 213 SER B CA 1
ATOM 11129 C C . SER B 1 213 ? -24.782 10.381 4.822 1 91.6 213 SER B C 1
ATOM 11131 O O . SER B 1 213 ? -24.81 9.164 5.019 1 91.6 213 SER B O 1
ATOM 11133 N N . GLN B 1 214 ? -25.716 11.094 4.23 1 94.34 214 GLN B N 1
ATOM 11134 C CA . GLN B 1 214 ? -26.899 10.387 3.751 1 94.34 214 GLN B CA 1
ATOM 11135 C C . GLN B 1 214 ? -26.522 9.302 2.746 1 94.34 214 GLN B C 1
ATOM 11137 O O . GLN B 1 214 ? -25.676 9.521 1.877 1 94.34 214 GLN B O 1
ATOM 11142 N N . ARG B 1 215 ? -27.156 8.106 2.862 1 94.19 215 ARG B N 1
ATOM 11143 C CA . ARG B 1 215 ? -27.002 6.977 1.949 1 94.19 215 ARG B CA 1
ATOM 11144 C C . ARG B 1 215 ? -28.359 6.453 1.492 1 94.19 215 ARG B C 1
ATOM 11146 O O . ARG B 1 215 ? -29.347 6.553 2.223 1 94.19 215 ARG B O 1
ATOM 11153 N N . TYR B 1 216 ? -28.407 5.949 0.317 1 95.16 216 TYR B N 1
ATOM 11154 C CA . TYR B 1 216 ? -29.624 5.37 -0.241 1 95.16 216 TYR B CA 1
ATOM 11155 C C . TYR B 1 216 ? -29.416 3.904 -0.601 1 95.16 216 TYR B C 1
ATOM 11157 O O . TYR B 1 216 ? -28.279 3.448 -0.738 1 95.16 216 TYR B O 1
ATOM 11165 N N . ASN B 1 217 ? -30.482 3.156 -0.668 1 91.26 217 ASN B N 1
ATOM 11166 C CA . ASN B 1 217 ? -30.421 1.72 -0.923 1 91.26 217 ASN B CA 1
ATOM 11167 C C . ASN B 1 217 ? -30.962 1.374 -2.308 1 91.26 217 ASN B C 1
ATOM 11169 O O . ASN B 1 217 ? -31.997 0.716 -2.428 1 91.26 217 ASN B O 1
ATOM 11173 N N . ASP B 1 218 ? -30.311 1.731 -3.367 1 92.2 218 ASP B N 1
ATOM 11174 C CA . ASP B 1 218 ? -30.611 1.364 -4.748 1 92.2 218 ASP B CA 1
ATOM 11175 C C . ASP B 1 218 ? -32.098 1.534 -5.051 1 92.2 218 ASP B C 1
ATOM 11177 O O . ASP B 1 218 ? -32.7 0.694 -5.723 1 92.2 218 ASP B O 1
ATOM 11181 N N . GLU B 1 219 ? -32.723 2.525 -4.579 1 94.12 219 GLU B N 1
ATOM 11182 C CA . GLU B 1 219 ? -34.14 2.828 -4.757 1 94.12 219 GLU B CA 1
ATOM 11183 C C . GLU B 1 219 ? -34.348 3.874 -5.848 1 94.12 219 GLU B C 1
ATOM 11185 O O . GLU B 1 219 ? -33.394 4.517 -6.289 1 94.12 219 GLU B O 1
ATOM 11190 N N . ASP B 1 220 ? -35.606 4.059 -6.264 1 96.2 220 ASP B N 1
ATOM 11191 C CA . ASP B 1 220 ? -35.99 5.16 -7.141 1 96.2 220 ASP B CA 1
ATOM 11192 C C . ASP B 1 220 ? -36.216 6.443 -6.344 1 96.2 220 ASP B C 1
ATOM 11194 O O . ASP B 1 220 ? -37.284 6.637 -5.759 1 96.2 220 ASP B O 1
ATOM 11198 N N . LEU B 1 221 ? -35.366 7.379 -6.427 1 96.7 221 LEU B N 1
ATOM 11199 C CA . LEU B 1 221 ? -35.373 8.566 -5.579 1 96.7 221 LEU B CA 1
ATOM 11200 C C . LEU B 1 221 ? -36.489 9.521 -5.988 1 96.7 221 LEU B C 1
ATOM 11202 O O . LEU B 1 221 ? -36.851 10.421 -5.228 1 96.7 221 LEU B O 1
ATOM 11206 N N . SER B 1 222 ? -37.04 9.345 -7.204 1 96.94 222 SER B N 1
ATOM 11207 C CA . SER B 1 222 ? -38.129 10.214 -7.639 1 96.94 222 SER B CA 1
ATOM 11208 C C . SER B 1 222 ? -39.382 9.992 -6.799 1 96.94 222 SER B C 1
ATOM 11210 O O . SER B 1 222 ? -40.308 10.806 -6.829 1 96.94 222 SER B O 1
ATOM 11212 N N . GLN B 1 223 ? -39.327 8.949 -6.015 1 96.42 223 GLN B N 1
ATOM 11213 C CA . GLN B 1 223 ? -40.471 8.611 -5.175 1 96.42 223 GLN B CA 1
ATOM 11214 C C . GLN B 1 223 ? -40.11 8.692 -3.694 1 96.42 223 GLN B C 1
ATOM 11216 O O . GLN B 1 223 ? -40.886 8.265 -2.837 1 96.42 223 GLN B O 1
ATOM 11221 N N . ASN B 1 224 ? -38.954 9.232 -3.38 1 96.81 224 ASN B N 1
ATOM 11222 C CA . ASN B 1 224 ? -38.433 9.198 -2.018 1 96.81 224 ASN B CA 1
ATOM 11223 C C . ASN B 1 224 ? -39.243 10.094 -1.086 1 96.81 224 ASN B C 1
ATOM 11225 O O . ASN B 1 224 ? -39.354 11.299 -1.317 1 96.81 224 ASN B O 1
ATOM 11229 N N . GLN B 1 225 ? -39.711 9.651 0.02 1 95.64 225 GLN B N 1
ATOM 11230 C CA . GLN B 1 225 ? -40.615 10.355 0.924 1 95.64 225 GLN B CA 1
ATOM 11231 C C . GLN B 1 225 ? -39.866 11.403 1.743 1 95.64 225 GLN B C 1
ATOM 11233 O O . GLN B 1 225 ? -40.418 12.457 2.065 1 95.64 225 GLN B O 1
ATOM 11238 N N . GLN B 1 226 ? -38.718 11.106 2.093 1 94.62 226 GLN B N 1
ATOM 11239 C CA . GLN B 1 226 ? -37.922 12.073 2.842 1 94.62 226 GLN B CA 1
ATOM 11240 C C . GLN B 1 226 ? -37.67 13.333 2.019 1 94.62 226 GLN B C 1
ATOM 11242 O O . GLN B 1 226 ? -37.822 14.449 2.52 1 94.62 226 GLN B O 1
ATOM 11247 N N . LEU B 1 227 ? -37.375 13.171 0.773 1 95.82 227 LEU B N 1
ATOM 11248 C CA . LEU B 1 227 ? -37.125 14.31 -0.104 1 95.82 227 LEU B CA 1
ATOM 11249 C C . LEU B 1 227 ? -38.391 15.139 -0.293 1 95.82 227 LEU B C 1
ATOM 11251 O O . LEU B 1 227 ? -38.331 16.37 -0.336 1 95.82 227 LEU B O 1
ATOM 11255 N N . LEU B 1 228 ? -39.502 14.463 -0.369 1 95.47 228 LEU B N 1
ATOM 11256 C CA . LEU B 1 228 ? -40.775 15.163 -0.505 1 95.47 228 LEU B CA 1
ATOM 11257 C C . LEU B 1 228 ? -41.044 16.042 0.712 1 95.47 228 LEU B C 1
ATOM 11259 O O . LEU B 1 228 ? -41.531 17.166 0.575 1 95.47 228 LEU B O 1
ATOM 11263 N N . ARG B 1 229 ? -40.679 15.581 1.843 1 94.58 229 ARG B N 1
ATOM 11264 C CA . ARG B 1 229 ? -40.845 16.357 3.067 1 94.58 229 ARG B CA 1
ATOM 11265 C C . ARG B 1 229 ? -39.898 17.552 3.09 1 94.58 229 ARG B C 1
ATOM 11267 O O . ARG B 1 229 ? -40.296 18.66 3.456 1 94.58 229 ARG B O 1
ATOM 11274 N N . GLU B 1 230 ? -38.696 17.38 2.682 1 94.28 230 GLU B N 1
ATOM 11275 C CA . GLU B 1 230 ? -37.694 18.442 2.67 1 94.28 230 GLU B CA 1
ATOM 11276 C C . GLU B 1 230 ? -38.054 19.53 1.663 1 94.28 230 GLU B C 1
ATOM 11278 O O . GLU B 1 230 ? -37.855 20.718 1.927 1 94.28 230 GLU B O 1
ATOM 11283 N N . ILE B 1 231 ? -38.558 19.107 0.561 1 95.38 231 ILE B N 1
ATOM 11284 C CA . ILE B 1 231 ? -39.028 20.034 -0.463 1 95.38 231 ILE B CA 1
ATOM 11285 C C . ILE B 1 231 ? -40.158 20.893 0.099 1 95.38 231 ILE B C 1
ATOM 11287 O O . ILE B 1 231 ? -40.229 22.093 -0.176 1 95.38 231 ILE B O 1
ATOM 11291 N N . GLY B 1 232 ? -40.948 20.316 0.944 1 91.43 232 GLY B N 1
ATOM 11292 C CA . GLY B 1 232 ? -42.076 21.004 1.551 1 91.43 232 GLY B CA 1
ATOM 11293 C C . GLY B 1 232 ? -41.66 22.056 2.562 1 91.43 232 GLY B C 1
ATOM 11294 O O . GLY B 1 232 ? -42.426 22.974 2.861 1 91.43 232 GLY B O 1
ATOM 11295 N N . GLU B 1 233 ? -40.4 22 3.014 1 88.91 233 GLU B N 1
ATOM 11296 C CA . GLU B 1 233 ? -39.906 22.96 3.997 1 88.91 233 GLU B CA 1
ATOM 11297 C C . GLU B 1 233 ? -39.438 24.247 3.325 1 88.91 233 GLU B C 1
ATOM 11299 O O . GLU B 1 233 ? -39.242 25.266 3.991 1 88.91 233 GLU B O 1
ATOM 11304 N N . SER B 1 234 ? -39.278 24.22 2.068 1 88.9 234 SER B N 1
ATOM 11305 C CA . SER B 1 234 ? -38.799 25.376 1.318 1 88.9 234 SER B CA 1
ATOM 11306 C C . SER B 1 234 ? -39.957 26.15 0.696 1 88.9 234 SER B C 1
ATOM 11308 O O . SER B 1 234 ? -40.904 25.552 0.181 1 88.9 234 SER B O 1
ATOM 11310 N N . PRO B 1 235 ? -39.894 27.458 0.812 1 79.79 235 PRO B N 1
ATOM 11311 C CA . PRO B 1 235 ? -40.942 28.229 0.138 1 79.79 235 PRO B CA 1
ATOM 11312 C C . PRO B 1 235 ? -40.854 28.141 -1.384 1 79.79 235 PRO B C 1
ATOM 11314 O O . PRO B 1 235 ? -41.793 28.527 -2.084 1 79.79 235 PRO B O 1
ATOM 11317 N N . LEU B 1 236 ? -39.704 27.559 -1.922 1 88.18 236 LEU B N 1
ATOM 11318 C CA . LEU B 1 236 ? -39.471 27.481 -3.36 1 88.18 236 LEU B CA 1
ATOM 11319 C C . LEU B 1 236 ? -39.927 26.135 -3.913 1 88.18 236 LEU B C 1
ATOM 11321 O O . LEU B 1 236 ? -39.896 25.914 -5.126 1 88.18 236 LEU B O 1
ATOM 11325 N N . GLY B 1 237 ? -40.377 25.221 -3.02 1 90.98 237 GLY B N 1
ATOM 11326 C CA . GLY B 1 237 ? -40.701 23.874 -3.46 1 90.98 237 GLY B CA 1
ATOM 11327 C C . GLY B 1 237 ? -39.495 23.105 -3.966 1 90.98 237 GLY B C 1
ATOM 11328 O O . GLY B 1 237 ? -39.603 22.326 -4.915 1 90.98 237 GLY B O 1
ATOM 11329 N N . GLN B 1 238 ? -38.374 23.429 -3.505 1 95.23 238 GLN B N 1
ATOM 11330 C CA . GLN B 1 238 ? -37.122 22.793 -3.9 1 95.23 238 GLN B CA 1
ATOM 11331 C C . GLN B 1 238 ? -36.298 22.396 -2.678 1 95.23 238 GLN B C 1
ATOM 11333 O O . GLN B 1 238 ? -36.48 22.951 -1.593 1 95.23 238 GLN B O 1
ATOM 11338 N N . ALA B 1 239 ? -35.484 21.333 -2.837 1 95.93 239 ALA B N 1
ATOM 11339 C CA . ALA B 1 239 ? -34.574 20.919 -1.772 1 95.93 239 ALA B CA 1
ATOM 11340 C C . ALA B 1 239 ? -33.134 20.86 -2.274 1 95.93 239 ALA B C 1
ATOM 11342 O O . ALA B 1 239 ? -32.889 20.544 -3.44 1 95.93 239 ALA B O 1
ATOM 11343 N N . TYR B 1 240 ? -32.232 21.38 -1.496 1 96.86 240 TYR B N 1
ATOM 11344 C CA . TYR B 1 240 ? -30.795 21.163 -1.618 1 96.86 240 TYR B CA 1
ATOM 11345 C C . TYR B 1 240 ? -30.32 20.096 -0.638 1 96.86 240 TYR B C 1
ATOM 11347 O O . TYR B 1 240 ? -30.499 20.234 0.574 1 96.86 240 TYR B O 1
ATOM 11355 N N . HIS B 1 241 ? -29.746 18.97 -1.212 1 96.9 241 HIS B N 1
ATOM 11356 C CA . HIS B 1 241 ? -29.498 17.842 -0.322 1 96.9 241 HIS B CA 1
ATOM 11357 C C . HIS B 1 241 ? -28.143 17.203 -0.607 1 96.9 241 HIS B C 1
ATOM 11359 O O . HIS B 1 241 ? -27.873 16.788 -1.736 1 96.9 241 HIS B O 1
ATOM 11365 N N . TYR B 1 242 ? -27.303 17.005 0.519 1 96.35 242 TYR B N 1
ATOM 11366 C CA . TYR B 1 242 ? -26.056 16.253 0.431 1 96.35 242 TYR B CA 1
ATOM 11367 C C . TYR B 1 242 ? -26.321 14.753 0.459 1 96.35 242 TYR B C 1
ATOM 11369 O O . TYR B 1 242 ? -27.307 14.301 1.047 1 96.35 242 TYR B O 1
ATOM 11377 N N . TYR B 1 243 ? -25.466 13.983 -0.212 1 96.4 243 TYR B N 1
ATOM 11378 C CA . TYR B 1 243 ? -25.367 12.555 0.07 1 96.4 243 TYR B CA 1
ATOM 11379 C C . TYR B 1 243 ? -23.933 12.065 -0.092 1 96.4 243 TYR B C 1
ATOM 11381 O O . TYR B 1 243 ? -23.206 12.534 -0.971 1 96.4 243 TYR B O 1
ATOM 11389 N N . GLY B 1 244 ? -23.42 11.306 0.802 1 93.78 244 GLY B N 1
ATOM 11390 C CA . GLY B 1 244 ? -22.046 10.829 0.782 1 93.78 244 GLY B CA 1
ATOM 11391 C C . GLY B 1 244 ? -21.665 10.055 2.029 1 93.78 244 GLY B C 1
ATOM 11392 O O . GLY B 1 244 ? -22.502 9.372 2.622 1 93.78 244 GLY B O 1
ATOM 11393 N N . THR B 1 245 ? -20.343 9.891 2.386 1 85.49 245 THR B N 1
ATOM 11394 C CA . THR B 1 245 ? -19.835 9.012 3.434 1 85.49 245 THR B CA 1
ATOM 11395 C C . THR B 1 245 ? -19.528 9.803 4.702 1 85.49 245 THR B C 1
ATOM 11397 O O . THR B 1 245 ? -19.474 9.236 5.796 1 85.49 245 THR B O 1
ATOM 11400 N N . GLY B 1 246 ? -19.333 11.11 4.643 1 83.95 246 GLY B N 1
ATOM 11401 C CA . GLY B 1 246 ? -19.116 11.844 5.879 1 83.95 246 GLY B CA 1
ATOM 11402 C C . GLY B 1 246 ? -17.673 12.272 6.073 1 83.95 246 GLY B C 1
ATOM 11403 O O . GLY B 1 246 ? -17.04 12.777 5.143 1 83.95 246 GLY B O 1
ATOM 11404 N N . ASP B 1 247 ? -17.092 12.002 7.235 1 89.86 247 ASP B N 1
ATOM 11405 C CA . ASP B 1 247 ? -15.938 12.713 7.778 1 89.86 247 ASP B CA 1
ATOM 11406 C C . ASP B 1 247 ? -14.634 12.164 7.204 1 89.86 247 ASP B C 1
ATOM 11408 O O . ASP B 1 247 ? -13.588 12.81 7.297 1 89.86 247 ASP B O 1
ATOM 11412 N N . ILE B 1 248 ? -14.575 10.997 6.605 1 90.84 248 ILE B N 1
ATOM 11413 C CA . ILE B 1 248 ? -13.327 10.351 6.211 1 90.84 248 ILE B CA 1
ATOM 11414 C C . ILE B 1 248 ? -13.128 10.492 4.703 1 90.84 248 ILE B C 1
ATOM 11416 O O . ILE B 1 248 ? -12.248 9.85 4.125 1 90.84 248 ILE B O 1
ATOM 11420 N N . GLY B 1 249 ? -13.93 11.356 4.022 1 93.82 249 GLY B N 1
ATOM 11421 C CA . GLY B 1 249 ? -13.905 11.375 2.568 1 93.82 249 GLY B CA 1
ATOM 11422 C C . GLY B 1 249 ? -14.507 10.13 1.944 1 93.82 249 GLY B C 1
ATOM 11423 O O . GLY B 1 249 ? -15.48 9.578 2.463 1 93.82 249 GLY B O 1
ATOM 11424 N N . GLY B 1 250 ? -13.985 9.725 0.83 1 94.21 250 GLY B N 1
ATOM 11425 C CA . GLY B 1 250 ? -14.546 8.587 0.119 1 94.21 250 GLY B CA 1
ATOM 11426 C C . GLY B 1 250 ? -15.509 8.989 -0.984 1 94.21 250 GLY B C 1
ATOM 11427 O O . GLY B 1 250 ? -15.197 9.857 -1.801 1 94.21 250 GLY B O 1
ATOM 11428 N N . SER B 1 251 ? -16.53 8.31 -1.085 1 96.32 251 SER B N 1
ATOM 11429 C CA . SER B 1 251 ? -17.577 8.538 -2.076 1 96.32 251 SER B CA 1
ATOM 11430 C C . SER B 1 251 ? -18.943 8.116 -1.545 1 96.32 251 SER B C 1
ATOM 11432 O O . SER B 1 251 ? -19.037 7.492 -0.486 1 96.32 251 SER B O 1
ATOM 11434 N N . PRO B 1 252 ? -19.94 8.526 -2.268 1 96.11 252 PRO B N 1
ATOM 11435 C CA . PRO B 1 252 ? -21.197 7.817 -2.019 1 96.11 252 PRO B CA 1
ATOM 11436 C C . PRO B 1 252 ? -21.091 6.317 -2.284 1 96.11 252 PRO B C 1
ATOM 11438 O O . PRO B 1 252 ? -20.193 5.876 -3.005 1 96.11 252 PRO B O 1
ATOM 11441 N N . THR B 1 253 ? -21.931 5.552 -1.658 1 94.51 253 THR B N 1
ATOM 11442 C CA . THR B 1 253 ? -21.953 4.118 -1.923 1 94.51 253 THR B CA 1
ATOM 11443 C C . THR B 1 253 ? -22.449 3.837 -3.339 1 94.51 253 THR B C 1
ATOM 11445 O O . THR B 1 253 ? -23.122 4.674 -3.944 1 94.51 253 THR B O 1
ATOM 11448 N N . ILE B 1 254 ? -22.122 2.7 -3.879 1 95.2 254 ILE B N 1
ATOM 11449 C CA . ILE B 1 254 ? -22.603 2.284 -5.191 1 95.2 254 ILE B CA 1
ATOM 11450 C C . ILE B 1 254 ? -24.13 2.282 -5.204 1 95.2 254 ILE B C 1
ATOM 11452 O O . ILE B 1 254 ? -24.75 2.752 -6.162 1 95.2 254 ILE B O 1
ATOM 11456 N N . ALA B 1 255 ? -24.757 1.839 -4.161 1 94.95 255 ALA B N 1
ATOM 11457 C CA . ALA B 1 255 ? -26.213 1.795 -4.052 1 94.95 255 ALA B CA 1
ATOM 11458 C C . ALA B 1 255 ? -26.814 3.193 -4.156 1 94.95 255 ALA B C 1
ATOM 11460 O O . ALA B 1 255 ? -27.871 3.378 -4.764 1 94.95 255 ALA B O 1
ATOM 11461 N N . SER B 1 256 ? -26.164 4.194 -3.528 1 96.62 256 SER B N 1
ATOM 11462 C CA . SER B 1 256 ? -26.639 5.573 -3.59 1 96.62 256 SER B CA 1
ATOM 11463 C C . SER B 1 256 ? -26.573 6.116 -5.014 1 96.62 256 SER B C 1
ATOM 11465 O O . SER B 1 256 ? -27.503 6.784 -5.472 1 96.62 256 SER B O 1
ATOM 11467 N N . VAL B 1 257 ? -25.492 5.809 -5.679 1 97.18 257 VAL B N 1
ATOM 11468 C CA . VAL B 1 257 ? -25.311 6.307 -7.038 1 97.18 257 VAL B CA 1
ATOM 11469 C C . VAL B 1 257 ? -26.319 5.641 -7.972 1 97.18 257 VAL B C 1
ATOM 11471 O O . VAL B 1 257 ? -26.887 6.294 -8.851 1 97.18 257 VAL B O 1
ATOM 11474 N N . ARG B 1 258 ? -26.531 4.354 -7.754 1 96.32 258 ARG B N 1
ATOM 11475 C CA . ARG B 1 258 ? -27.547 3.652 -8.532 1 96.32 258 ARG B CA 1
ATOM 11476 C C . ARG B 1 258 ? -28.933 4.231 -8.271 1 96.32 258 ARG B C 1
ATOM 11478 O O . ARG B 1 258 ? -29.753 4.33 -9.187 1 96.32 258 ARG B O 1
ATOM 11485 N N . ALA B 1 259 ? -29.205 4.646 -7.065 1 96.77 259 ALA B N 1
ATOM 11486 C CA . ALA B 1 259 ? -30.478 5.271 -6.717 1 96.77 259 ALA B CA 1
ATOM 11487 C C . ALA B 1 259 ? -30.668 6.585 -7.47 1 96.77 259 ALA B C 1
ATOM 11489 O O . ALA B 1 259 ? -31.772 6.893 -7.924 1 96.77 259 ALA B O 1
ATOM 11490 N N . ILE B 1 260 ? -29.637 7.384 -7.552 1 96.78 260 ILE B N 1
ATOM 11491 C CA . ILE B 1 260 ? -29.673 8.636 -8.301 1 96.78 260 ILE B CA 1
ATOM 11492 C C . ILE B 1 260 ? -29.967 8.348 -9.771 1 96.78 260 ILE B C 1
ATOM 11494 O O . ILE B 1 260 ? -30.821 9 -10.379 1 96.78 260 ILE B O 1
ATOM 11498 N N . GLU B 1 261 ? -29.272 7.329 -10.344 1 96.42 261 GLU B N 1
ATOM 11499 C CA . GLU B 1 261 ? -29.487 6.947 -11.737 1 96.42 261 GLU B CA 1
ATOM 11500 C C . GLU B 1 261 ? -30.938 6.542 -11.98 1 96.42 261 GLU B C 1
ATOM 11502 O O . GLU B 1 261 ? -31.543 6.949 -12.974 1 96.42 261 GLU B O 1
ATOM 11507 N N . LYS B 1 262 ? -31.485 5.829 -11.073 1 96.5 262 LYS B N 1
ATOM 11508 C CA . LYS B 1 262 ? -32.876 5.399 -11.175 1 96.5 262 LYS B CA 1
ATOM 11509 C C . LYS B 1 262 ? -33.83 6.578 -11.007 1 96.5 262 LYS B C 1
ATOM 11511 O O . LYS B 1 262 ? -34.85 6.662 -11.694 1 96.5 262 LYS B O 1
ATOM 11516 N N . GLY B 1 263 ? -33.485 7.43 -10.086 1 97.66 263 GLY B N 1
ATOM 11517 C CA . GLY B 1 263 ? -34.31 8.602 -9.839 1 97.66 263 GLY B CA 1
ATOM 11518 C C . GLY B 1 263 ? -34.397 9.533 -11.033 1 97.66 263 GLY B C 1
ATOM 11519 O O . GLY B 1 263 ? -35.466 10.069 -11.332 1 97.66 263 GLY B O 1
ATOM 11520 N N . ILE B 1 264 ? -33.309 9.78 -11.685 1 97.25 264 ILE B N 1
ATOM 11521 C CA . ILE B 1 264 ? -33.249 10.661 -12.847 1 97.25 264 ILE B CA 1
ATOM 11522 C C . ILE B 1 264 ? -34.151 10.118 -13.953 1 97.25 264 ILE B C 1
ATOM 11524 O O . ILE B 1 264 ? -34.805 10.886 -14.663 1 97.25 264 ILE B O 1
ATOM 11528 N N . LYS B 1 265 ? -34.293 8.793 -14.018 1 94.53 265 LYS B N 1
ATOM 11529 C CA . LYS B 1 265 ? -35.109 8.138 -15.037 1 94.53 265 LYS B CA 1
ATOM 11530 C C . LYS B 1 265 ? -36.492 7.791 -14.494 1 94.53 265 LYS B C 1
ATOM 11532 O O . LYS B 1 265 ? -37.338 7.269 -15.223 1 94.53 265 LYS B O 1
ATOM 11537 N N . GLY B 1 266 ? -36.618 8.158 -13.231 1 93.57 266 GLY B N 1
ATOM 11538 C CA . GLY B 1 266 ? -37.832 7.725 -12.558 1 93.57 266 GLY B CA 1
ATOM 11539 C C . GLY B 1 266 ? -39.056 8.525 -12.961 1 93.57 266 GLY B C 1
ATOM 11540 O O . GLY B 1 266 ? -38.935 9.592 -13.567 1 93.57 266 GLY B O 1
ATOM 11541 N N . SER B 1 267 ? -40.273 7.994 -12.644 1 92.57 267 SER B N 1
ATOM 11542 C CA . SER B 1 267 ? -41.541 8.61 -13.019 1 92.57 267 SER B CA 1
ATOM 11543 C C . SER B 1 267 ? -42.272 9.159 -11.798 1 92.57 267 SER B C 1
ATOM 11545 O O . SER B 1 267 ? -43.45 9.512 -11.88 1 92.57 267 SER B O 1
ATOM 11547 N N . GLY B 1 268 ? -41.586 9.299 -10.735 1 95.37 268 GLY B N 1
ATOM 11548 C CA . GLY B 1 268 ? -42.19 9.841 -9.528 1 95.37 268 GLY B CA 1
ATOM 11549 C C . GLY B 1 268 ? -42.42 11.339 -9.597 1 95.37 268 GLY B C 1
ATOM 11550 O O . GLY B 1 268 ? -42.156 11.966 -10.625 1 95.37 268 GLY B O 1
ATOM 11551 N N . PRO B 1 269 ? -42.874 11.99 -8.536 1 95.4 269 PRO B N 1
ATOM 11552 C CA . PRO B 1 269 ? -43.243 13.407 -8.519 1 95.4 269 PRO B CA 1
ATOM 11553 C C . PRO B 1 269 ? -42.035 14.33 -8.376 1 95.4 269 PRO B C 1
ATOM 11555 O O . PRO B 1 269 ? -42.157 15.545 -8.548 1 95.4 269 PRO B O 1
ATOM 11558 N N . ILE B 1 270 ? -40.935 13.819 -8.016 1 97.1 270 ILE B N 1
ATOM 11559 C CA . ILE B 1 270 ? -39.763 14.652 -7.768 1 97.1 270 ILE B CA 1
ATOM 11560 C C . ILE B 1 270 ? -38.836 14.611 -8.981 1 97.1 270 ILE B C 1
ATOM 11562 O O . ILE B 1 270 ? -38.445 13.533 -9.435 1 97.1 270 ILE B O 1
ATOM 11566 N N . LYS B 1 271 ? -38.505 15.689 -9.491 1 97.37 271 LYS B N 1
ATOM 11567 C CA . LYS B 1 271 ? -37.41 15.75 -10.454 1 97.37 271 LYS B CA 1
ATOM 11568 C C . LYS B 1 271 ? -36.056 15.723 -9.75 1 97.37 271 LYS B C 1
ATOM 11570 O O . LYS B 1 271 ? -35.723 16.642 -8.998 1 97.37 271 LYS B O 1
ATOM 11575 N N . ILE B 1 272 ? -35.276 14.692 -9.998 1 97.62 272 ILE B N 1
ATOM 11576 C CA . ILE B 1 272 ? -33.969 14.527 -9.371 1 97.62 272 ILE B CA 1
ATOM 11577 C C . ILE B 1 272 ? -32.894 15.174 -10.241 1 97.62 272 ILE B C 1
ATOM 11579 O O . ILE B 1 272 ? -32.812 14.903 -11.442 1 97.62 272 ILE B O 1
ATOM 11583 N N . VAL B 1 273 ? -32.125 16.029 -9.654 1 97.44 273 VAL B N 1
ATOM 11584 C CA . VAL B 1 273 ? -31.013 16.67 -10.347 1 97.44 273 VAL B CA 1
ATOM 11585 C C . VAL B 1 273 ? -29.693 16.253 -9.702 1 97.44 273 VAL B C 1
ATOM 11587 O O . VAL B 1 273 ? -29.452 16.537 -8.527 1 97.44 273 VAL B O 1
ATOM 11590 N N . SER B 1 274 ? -28.872 15.446 -10.405 1 97.92 274 SER B N 1
ATOM 11591 C CA . SER B 1 274 ? -27.486 15.276 -9.981 1 97.92 274 SER B CA 1
ATOM 11592 C C . SER B 1 274 ? -26.694 16.568 -10.148 1 97.92 274 SER B C 1
ATOM 11594 O O . SER B 1 274 ? -26.407 16.986 -11.271 1 97.92 274 SER B O 1
ATOM 11596 N N . ALA B 1 275 ? -26.336 17.253 -9.039 1 97.82 275 ALA B N 1
ATOM 11597 C CA . ALA B 1 275 ? -26.011 18.674 -9.133 1 97.82 275 ALA B CA 1
ATOM 11598 C C . ALA B 1 275 ? -24.596 18.947 -8.633 1 97.82 275 ALA B C 1
ATOM 11600 O O . ALA B 1 275 ? -24.103 18.257 -7.737 1 97.82 275 ALA B O 1
ATOM 11601 N N . THR B 1 276 ? -23.981 19.988 -9.239 1 97.81 276 THR B N 1
ATOM 11602 C CA . THR B 1 276 ? -22.844 20.634 -8.593 1 97.81 276 THR B CA 1
ATOM 11603 C C . THR B 1 276 ? -23.296 21.433 -7.374 1 97.81 276 THR B C 1
ATOM 11605 O O . THR B 1 276 ? -24.458 21.833 -7.284 1 97.81 276 THR B O 1
ATOM 11608 N N . SER B 1 277 ? -22.441 21.649 -6.49 1 97.63 277 SER B N 1
ATOM 11609 C CA . SER B 1 277 ? -22.801 22.301 -5.235 1 97.63 277 SER B CA 1
ATOM 11610 C C . SER B 1 277 ? -23.313 23.717 -5.474 1 97.63 277 SER B C 1
ATOM 11612 O O . SER B 1 277 ? -24.047 24.265 -4.649 1 97.63 277 SER B O 1
ATOM 11614 N N . ASP B 1 278 ? -22.998 24.337 -6.608 1 97.89 278 ASP B N 1
ATOM 11615 C CA . ASP B 1 278 ? -23.338 25.737 -6.845 1 97.89 278 ASP B CA 1
ATOM 11616 C C . ASP B 1 278 ? -24.466 25.862 -7.867 1 97.89 278 ASP B C 1
ATOM 11618 O O . ASP B 1 278 ? -24.82 26.97 -8.276 1 97.89 278 ASP B O 1
ATOM 11622 N N . GLN B 1 279 ? -25.002 24.753 -8.279 1 97.75 279 GLN B N 1
ATOM 11623 C CA . GLN B 1 279 ? -25.979 24.794 -9.362 1 97.75 279 GLN B CA 1
ATOM 11624 C C . GLN B 1 279 ? -27.216 25.591 -8.957 1 97.75 279 GLN B C 1
ATOM 11626 O O . GLN B 1 279 ? -27.719 26.404 -9.736 1 97.75 279 GLN B O 1
ATOM 11631 N N . ILE B 1 280 ? -27.682 25.329 -7.789 1 97.28 280 ILE B N 1
ATOM 11632 C CA . ILE B 1 280 ? -28.897 26.018 -7.369 1 97.28 280 ILE B CA 1
ATOM 11633 C C . ILE B 1 280 ? -28.637 27.52 -7.286 1 97.28 280 ILE B C 1
ATOM 11635 O O . ILE B 1 280 ? -29.522 28.327 -7.583 1 97.28 280 ILE B O 1
ATOM 11639 N N . TYR B 1 281 ? -27.454 27.962 -6.825 1 98.03 281 TYR B N 1
ATOM 11640 C CA . TYR B 1 281 ? -27.126 29.382 -6.76 1 98.03 281 TYR B CA 1
ATOM 11641 C C . TYR B 1 281 ? -27.161 30.013 -8.147 1 98.03 281 TYR B C 1
ATOM 11643 O O . TYR B 1 281 ? -27.745 31.084 -8.333 1 98.03 281 TYR B O 1
ATOM 11651 N N . LYS B 1 282 ? -26.569 29.355 -9.066 1 97.43 282 LYS B N 1
ATOM 11652 C CA . LYS B 1 282 ? -26.499 29.841 -10.441 1 97.43 282 LYS B CA 1
ATOM 11653 C C . LYS B 1 282 ? -27.891 29.946 -11.059 1 97.43 282 LYS B C 1
ATOM 11655 O O . LYS B 1 282 ? -28.168 30.871 -11.824 1 97.43 282 LYS B O 1
ATOM 11660 N N . ASP B 1 283 ? -28.737 29.028 -10.666 1 96.23 283 ASP B N 1
ATOM 11661 C CA . ASP B 1 283 ? -30.087 29.005 -11.22 1 96.23 283 ASP B CA 1
ATOM 11662 C C . ASP B 1 283 ? -30.888 30.223 -10.767 1 96.23 283 ASP B C 1
ATOM 11664 O O . ASP B 1 283 ? -31.856 30.615 -11.423 1 96.23 283 ASP B O 1
ATOM 11668 N N . TYR B 1 284 ? -30.457 30.88 -9.722 1 96.29 284 TYR B N 1
ATOM 11669 C CA . TYR B 1 284 ? -31.244 31.982 -9.179 1 96.29 284 TYR B CA 1
ATOM 11670 C C . TYR B 1 284 ? -30.489 33.3 -9.297 1 96.29 284 TYR B C 1
ATOM 11672 O O . TYR B 1 284 ? -30.875 34.3 -8.686 1 96.29 284 TYR B O 1
ATOM 11680 N N . LEU B 1 285 ? -29.411 33.452 -9.921 1 95.92 285 LEU B N 1
ATOM 11681 C CA . LEU B 1 285 ? -28.708 34.706 -10.167 1 95.92 285 LEU B CA 1
ATOM 11682 C C . LEU B 1 285 ? -29.401 35.512 -11.261 1 95.92 285 LEU B C 1
ATOM 11684 O O . LEU B 1 285 ? -29.923 34.942 -12.222 1 95.92 285 LEU B O 1
ATOM 11688 N N . PRO B 1 286 ? -29.343 36.656 -11.253 1 95.74 286 PRO B N 1
ATOM 11689 C CA . PRO B 1 286 ? -28.982 37.47 -10.09 1 95.74 286 PRO B CA 1
ATOM 11690 C C . PRO B 1 286 ? -30.066 37.475 -9.014 1 95.74 286 PRO B C 1
ATOM 11692 O O . PRO B 1 286 ? -31.257 37.44 -9.332 1 95.74 286 PRO B O 1
ATOM 11695 N N . TYR B 1 287 ? -29.784 37.607 -7.877 1 95.07 287 TYR B N 1
ATOM 11696 C CA . TYR B 1 287 ? -30.679 37.39 -6.746 1 95.07 287 TYR B CA 1
ATOM 11697 C C . TYR B 1 287 ? -31.748 38.474 -6.68 1 95.07 287 TYR B C 1
ATOM 11699 O O . TYR B 1 287 ? -32.849 38.24 -6.176 1 95.07 287 TYR B O 1
ATOM 11707 N N . ASP B 1 288 ? -31.491 39.66 -7.168 1 91.38 288 ASP B N 1
ATOM 11708 C CA . ASP B 1 288 ? -32.427 40.777 -7.093 1 91.38 288 ASP B CA 1
ATOM 11709 C C . ASP B 1 288 ? -33.664 40.516 -7.95 1 91.38 288 ASP B C 1
ATOM 11711 O O . ASP B 1 288 ? -34.695 41.168 -7.776 1 91.38 288 ASP B O 1
ATOM 11715 N N . LYS B 1 289 ? -33.614 39.557 -8.825 1 94.58 289 LYS B N 1
ATOM 11716 C CA . LYS B 1 289 ? -34.746 39.21 -9.68 1 94.58 289 LYS B CA 1
ATOM 11717 C C . LYS B 1 289 ? -35.615 38.136 -9.031 1 94.58 289 LYS B C 1
ATOM 11719 O O . LYS B 1 289 ? -36.579 37.661 -9.636 1 94.58 289 LYS B O 1
ATOM 11724 N N . HIS B 1 290 ? -35.276 37.788 -7.838 1 94.1 290 HIS B N 1
ATOM 11725 C CA . HIS B 1 290 ? -36.016 36.745 -7.136 1 94.1 290 HIS B CA 1
ATOM 11726 C C . HIS B 1 290 ? -36.485 37.229 -5.768 1 94.1 290 HIS B C 1
ATOM 11728 O O . HIS B 1 290 ? -35.954 36.805 -4.739 1 94.1 290 HIS B O 1
ATOM 11734 N N . PRO B 1 291 ? -37.446 38.055 -5.748 1 92.33 291 PRO B N 1
ATOM 11735 C CA . PRO B 1 291 ? -37.942 38.633 -4.497 1 92.33 291 PRO B CA 1
ATOM 11736 C C . PRO B 1 291 ? -38.578 37.592 -3.578 1 92.33 291 PRO B C 1
ATOM 11738 O O . PRO B 1 291 ? -38.81 37.865 -2.397 1 92.33 291 PRO B O 1
ATOM 11741 N N . GLU B 1 292 ? -38.91 36.382 -4.126 1 91.53 292 GLU B N 1
ATOM 11742 C CA . GLU B 1 292 ? -39.493 35.313 -3.322 1 91.53 292 GLU B CA 1
ATOM 11743 C C . GLU B 1 292 ? -38.47 34.731 -2.351 1 91.53 292 GLU B C 1
ATOM 11745 O O . GLU B 1 292 ? -38.83 34.008 -1.421 1 91.53 292 GLU B O 1
ATOM 11750 N N . LEU B 1 293 ? -37.169 35.053 -2.484 1 95.12 293 LEU B N 1
ATOM 11751 C CA . LEU B 1 293 ? -36.14 34.544 -1.584 1 95.12 293 LEU B CA 1
ATOM 11752 C C . LEU B 1 293 ? -36.17 35.283 -0.25 1 95.12 293 LEU B C 1
ATOM 11754 O O . LEU B 1 293 ? -36.05 36.509 -0.212 1 95.12 293 LEU B O 1
ATOM 11758 N N . PRO B 1 294 ? -36.345 34.554 0.84 1 94.59 294 PRO B N 1
ATOM 11759 C CA . PRO B 1 294 ? -36.248 35.219 2.141 1 94.59 294 PRO B CA 1
ATOM 11760 C C . PRO B 1 294 ? -34.841 35.731 2.439 1 94.59 294 PRO B C 1
ATOM 11762 O O . PRO B 1 294 ? -33.857 35.151 1.972 1 94.59 294 PRO B O 1
ATOM 11765 N N . VAL B 1 295 ? -34.724 36.85 3.23 1 96.16 295 VAL B N 1
ATOM 11766 C CA . VAL B 1 295 ? -33.44 37.447 3.582 1 96.16 295 VAL B CA 1
ATOM 11767 C C . VAL B 1 295 ? -33.239 37.386 5.095 1 96.16 295 VAL B C 1
ATOM 11769 O O . VAL B 1 295 ? -34.139 37.736 5.862 1 96.16 295 VAL B O 1
ATOM 11772 N N . PHE B 1 296 ? -32.176 36.879 5.484 1 96.04 296 PHE B N 1
ATOM 11773 C CA . PHE B 1 296 ? -31.8 36.884 6.893 1 96.04 296 PHE B CA 1
ATOM 11774 C C . PHE B 1 296 ? -30.614 37.81 7.133 1 96.04 296 PHE B C 1
ATOM 11776 O O . PHE B 1 296 ? -29.584 37.695 6.466 1 96.04 296 PHE B O 1
ATOM 11783 N N . ASN B 1 297 ? -30.743 38.688 8.04 1 95.98 297 ASN B N 1
ATOM 11784 C CA . ASN B 1 297 ? -29.721 39.648 8.444 1 95.98 297 ASN B CA 1
ATOM 11785 C C . ASN B 1 297 ? -29.252 39.399 9.875 1 95.98 297 ASN B C 1
ATOM 11787 O O . ASN B 1 297 ? -29.931 39.78 10.83 1 95.98 297 ASN B O 1
ATOM 11791 N N . GLY B 1 298 ? -28.077 38.823 10.026 1 93.95 298 GLY B N 1
ATOM 11792 C CA . GLY B 1 298 ? -27.592 38.54 11.368 1 93.95 298 GLY B CA 1
ATOM 11793 C C . GLY B 1 298 ? -26.605 37.389 11.415 1 93.95 298 GLY B C 1
ATOM 11794 O O . GLY B 1 298 ? -26.209 36.86 10.374 1 93.95 298 GLY B O 1
ATOM 11795 N N . GLU B 1 299 ? -26.137 37.017 12.637 1 92.69 299 GLU B N 1
ATOM 11796 C CA . GLU B 1 299 ? -25.207 35.913 12.856 1 92.69 299 GLU B CA 1
ATOM 11797 C C . GLU B 1 299 ? -25.942 34.578 12.922 1 92.69 299 GLU B C 1
ATOM 11799 O O . GLU B 1 299 ? -27.152 34.54 13.157 1 92.69 299 GLU B O 1
ATOM 11804 N N . LEU B 1 300 ? -25.244 33.49 12.626 1 94.11 300 LEU B N 1
ATOM 11805 C CA . LEU B 1 300 ? -25.748 32.126 12.746 1 94.11 300 LEU B CA 1
ATOM 11806 C C . LEU B 1 300 ? -24.963 31.346 13.795 1 94.11 300 LEU B C 1
ATOM 11808 O O . LEU B 1 300 ? -24.244 30.401 13.463 1 94.11 300 LEU B O 1
ATOM 11812 N N . PRO B 1 301 ? -25.092 31.667 15.04 1 90.48 301 PRO B N 1
ATOM 11813 C CA . PRO B 1 301 ? -24.326 31.014 16.104 1 90.48 301 PRO B CA 1
ATOM 11814 C C . PRO B 1 301 ? -24.87 29.633 16.461 1 90.48 301 PRO B C 1
ATOM 11816 O O . PRO B 1 301 ? -25.993 29.29 16.08 1 90.48 301 PRO B O 1
ATOM 11819 N N . MET B 1 302 ? -24.128 28.86 17.12 1 92.55 302 MET B N 1
ATOM 11820 C CA . MET B 1 302 ? -24.521 27.559 17.653 1 92.55 302 MET B CA 1
ATOM 11821 C C . MET B 1 302 ? -24.622 27.601 19.174 1 92.55 302 MET B C 1
ATOM 11823 O O . MET B 1 302 ? -23.826 28.271 19.835 1 92.55 302 MET B O 1
ATOM 11827 N N . ASP B 1 303 ? -25.671 26.919 19.772 1 90.33 303 ASP B N 1
ATOM 11828 C CA . ASP B 1 303 ? -25.815 26.862 21.224 1 90.33 303 ASP B CA 1
ATOM 11829 C C . ASP B 1 303 ? -25.306 25.532 21.774 1 90.33 303 ASP B C 1
ATOM 11831 O O . ASP B 1 303 ? -25.28 25.326 22.989 1 90.33 303 ASP B O 1
ATOM 11835 N N . VAL B 1 304 ? -25.025 24.678 20.947 1 87.78 304 VAL B N 1
ATOM 11836 C CA . VAL B 1 304 ? -24.385 23.398 21.231 1 87.78 304 VAL B CA 1
ATOM 11837 C C . VAL B 1 304 ? -23.379 23.067 20.131 1 87.78 304 VAL B C 1
ATOM 11839 O O . VAL B 1 304 ? -23.462 23.604 19.023 1 87.78 304 VAL B O 1
ATOM 11842 N N . HIS B 1 305 ? -22.399 22.278 20.41 1 89.51 305 HIS B N 1
ATOM 11843 C CA . HIS B 1 305 ? -21.433 21.86 19.4 1 89.51 305 HIS B CA 1
ATOM 11844 C C . HIS B 1 305 ? -20.748 23.064 18.762 1 89.51 305 HIS B C 1
ATOM 11846 O O . HIS B 1 305 ? -20.658 23.154 17.535 1 89.51 305 HIS B O 1
ATOM 11852 N N . GLY B 1 306 ? -20.432 24.131 19.492 1 92.39 306 GLY B N 1
ATOM 11853 C CA . GLY B 1 306 ? -19.792 25.32 18.954 1 92.39 306 GLY B CA 1
ATOM 11854 C C . GLY B 1 306 ? -19.201 26.217 20.025 1 92.39 306 GLY B C 1
ATOM 11855 O O . GLY B 1 306 ? -18.019 26.564 19.969 1 92.39 306 GLY B O 1
ATOM 11856 N N . ASN B 1 307 ? -19.9 26.44 21.047 1 94.02 307 ASN B N 1
ATOM 11857 C CA . ASN B 1 307 ? -19.534 27.503 21.977 1 94.02 307 ASN B CA 1
ATOM 11858 C C . ASN B 1 307 ? -18.35 27.099 22.852 1 94.02 307 ASN B C 1
ATOM 11860 O O . ASN B 1 307 ? -17.648 27.958 23.388 1 94.02 307 ASN B O 1
ATOM 11864 N N . GLY B 1 308 ? -18.109 25.789 23.088 1 95.12 308 GLY B N 1
ATOM 11865 C CA . GLY B 1 308 ? -16.894 25.357 23.761 1 95.12 308 GLY B CA 1
ATOM 11866 C C . GLY B 1 308 ? -15.645 25.556 22.923 1 95.12 308 GLY B C 1
ATOM 11867 O O . GLY B 1 308 ? -14.543 25.681 23.462 1 95.12 308 GLY B O 1
ATOM 11868 N N . CYS B 1 309 ? -15.83 25.703 21.608 1 96.28 309 CYS B N 1
ATOM 11869 C CA . CYS B 1 309 ? -14.734 25.805 20.651 1 96.28 309 CYS B CA 1
ATOM 11870 C C . CYS B 1 309 ? -14.012 27.139 20.789 1 96.28 309 CYS B C 1
ATOM 11872 O O . CYS B 1 309 ? -12.875 27.284 20.336 1 96.28 309 CYS B O 1
ATOM 11874 N N . TYR B 1 310 ? -14.594 28.132 21.442 1 96.78 310 TYR B N 1
ATOM 11875 C CA . TYR B 1 310 ? -13.988 29.449 21.598 1 96.78 310 TYR B CA 1
ATOM 11876 C C . TYR B 1 310 ? -12.841 29.405 22.601 1 96.78 310 TYR B C 1
ATOM 11878 O O . TYR B 1 310 ? -11.988 30.296 22.618 1 96.78 310 TYR B O 1
ATOM 11886 N N . THR B 1 311 ? -12.817 28.325 23.426 1 96.99 311 THR B N 1
ATOM 11887 C CA . THR B 1 311 ? -11.865 28.283 24.53 1 96.99 311 THR B CA 1
ATOM 11888 C C . THR B 1 311 ? -10.983 27.041 24.436 1 96.99 311 THR B C 1
ATOM 11890 O O . THR B 1 311 ? -9.805 27.081 24.795 1 96.99 311 THR B O 1
ATOM 11893 N N . SER B 1 312 ? -11.517 25.904 23.929 1 96.19 312 SER B N 1
ATOM 11894 C CA . SER B 1 312 ? -10.803 24.633 23.878 1 96.19 312 SER B CA 1
ATOM 11895 C C . SER B 1 312 ? -9.507 24.758 23.085 1 96.19 312 SER B C 1
ATOM 11897 O O . SER B 1 312 ? -9.482 25.376 22.018 1 96.19 312 SER B O 1
ATOM 11899 N N . GLN B 1 313 ? -8.389 24.148 23.651 1 96.18 313 GLN B N 1
ATOM 11900 C CA . GLN B 1 313 ? -7.054 24.195 23.063 1 96.18 313 GLN B CA 1
ATOM 11901 C C . GLN B 1 313 ? -6.54 25.629 22.979 1 96.18 313 GLN B C 1
ATOM 11903 O O . GLN B 1 313 ? -6.261 26.132 21.889 1 96.18 313 GLN B O 1
ATOM 11908 N N . ALA B 1 314 ? -6.312 26.13 24.1 1 96.98 314 ALA B N 1
ATOM 11909 C CA . ALA B 1 314 ? -5.954 27.536 24.262 1 96.98 314 ALA B CA 1
ATOM 11910 C C . ALA B 1 314 ? -4.591 27.83 23.643 1 96.98 314 ALA B C 1
ATOM 11912 O O . ALA B 1 314 ? -4.359 28.926 23.127 1 96.98 314 ALA B O 1
ATOM 11913 N N . ALA B 1 315 ? -3.695 26.881 23.641 1 96.2 315 ALA B N 1
ATOM 11914 C CA . ALA B 1 315 ? -2.379 27.083 23.04 1 96.2 315 ALA B CA 1
ATOM 11915 C C . ALA B 1 315 ? -2.492 27.309 21.535 1 96.2 315 ALA B C 1
ATOM 11917 O O . ALA B 1 315 ? -1.801 28.164 20.976 1 96.2 315 ALA B O 1
ATOM 11918 N N . MET B 1 316 ? -3.344 26.592 20.902 1 96.12 316 MET B N 1
ATOM 11919 C CA . MET B 1 316 ? -3.58 26.747 19.469 1 96.12 316 MET B CA 1
ATOM 11920 C C . MET B 1 316 ? -4.101 28.145 19.152 1 96.12 316 MET B C 1
ATOM 11922 O O . MET B 1 316 ? -3.705 28.748 18.152 1 96.12 316 MET B O 1
ATOM 11926 N N . LYS B 1 317 ? -4.968 28.615 20.017 1 97.11 317 LYS B N 1
ATOM 11927 C CA . LYS B 1 317 ? -5.568 29.924 19.777 1 97.11 317 LYS B CA 1
ATOM 11928 C C . LYS B 1 317 ? -4.539 31.039 19.938 1 97.11 317 LYS B C 1
ATOM 11930 O O . LYS B 1 317 ? -4.591 32.046 19.23 1 97.11 317 LYS B O 1
ATOM 11935 N N . LEU B 1 318 ? -3.651 30.818 20.877 1 97.49 318 LEU B N 1
ATOM 11936 C CA . LEU B 1 318 ? -2.566 31.777 21.047 1 97.49 318 LEU B CA 1
ATOM 11937 C C . LEU B 1 318 ? -1.672 31.812 19.812 1 97.49 318 LEU B C 1
ATOM 11939 O O . LEU B 1 318 ? -1.387 32.886 19.277 1 97.49 318 LEU B O 1
ATOM 11943 N N . TYR B 1 319 ? -1.234 30.653 19.362 1 97.58 319 TYR B N 1
ATOM 11944 C CA . TYR B 1 319 ? -0.318 30.579 18.23 1 97.58 319 TYR B CA 1
ATOM 11945 C C . TYR B 1 319 ? -0.98 31.095 16.958 1 97.58 319 TYR B C 1
ATOM 11947 O O . TYR B 1 319 ? -0.349 31.793 16.161 1 97.58 319 TYR B O 1
ATOM 11955 N N . ASN B 1 320 ? -2.246 30.783 16.791 1 97.66 320 ASN B N 1
ATOM 11956 C CA . ASN B 1 320 ? -2.964 31.265 15.616 1 97.66 320 ASN B CA 1
ATOM 11957 C C . ASN B 1 320 ? -3.027 32.789 15.585 1 97.66 320 ASN B C 1
ATOM 11959 O O . ASN B 1 320 ? -2.741 33.406 14.557 1 97.66 320 ASN B O 1
ATOM 11963 N N . ARG B 1 321 ? -3.437 33.387 16.711 1 97.77 321 ARG B N 1
ATOM 11964 C CA . ARG B 1 321 ? -3.516 34.841 16.803 1 97.77 321 ARG B CA 1
ATOM 11965 C C . ARG B 1 321 ? -2.164 35.483 16.514 1 97.77 321 ARG B C 1
ATOM 11967 O O . ARG B 1 321 ? -2.081 36.458 15.765 1 97.77 321 ARG B O 1
ATOM 11974 N N . GLN B 1 322 ? -1.142 34.944 17.041 1 97.9 322 GLN B N 1
ATOM 11975 C CA . GLN B 1 322 ? 0.191 35.506 16.849 1 97.9 322 GLN B CA 1
ATOM 11976 C C . GLN B 1 322 ? 0.651 35.348 15.403 1 97.9 322 GLN B C 1
ATOM 11978 O O . GLN B 1 322 ? 1.291 36.244 14.848 1 97.9 322 GLN B O 1
ATOM 11983 N N . ASN B 1 323 ? 0.351 34.21 14.822 1 98.29 323 ASN B N 1
ATOM 11984 C CA . ASN B 1 323 ? 0.726 33.998 13.428 1 98.29 323 ASN B CA 1
ATOM 11985 C C . ASN B 1 323 ? 0.009 34.974 12.499 1 98.29 323 ASN B C 1
ATOM 11987 O O . ASN B 1 323 ? 0.589 35.442 11.518 1 98.29 323 ASN B O 1
ATOM 11991 N N . GLU B 1 324 ? -1.233 35.269 12.767 1 97.66 324 GLU B N 1
ATOM 11992 C CA . GLU B 1 324 ? -1.973 36.234 11.96 1 97.66 324 GLU B CA 1
ATOM 11993 C C . GLU B 1 324 ? -1.335 37.619 12.034 1 97.66 324 GLU B C 1
ATOM 11995 O O . GLU B 1 324 ? -1.155 38.281 11.009 1 97.66 324 GLU B O 1
ATOM 12000 N N . HIS B 1 325 ? -0.903 38.008 13.213 1 97.09 325 HIS B N 1
ATOM 12001 C CA . HIS B 1 325 ? -0.322 39.332 13.402 1 97.09 325 HIS B CA 1
ATOM 12002 C C . HIS B 1 325 ? 1.13 39.368 12.935 1 97.09 325 HIS B C 1
ATOM 12004 O O . HIS B 1 325 ? 1.555 40.329 12.291 1 97.09 325 HIS B O 1
ATOM 12010 N N . LEU B 1 326 ? 1.861 38.345 13.28 1 97.71 326 LEU B N 1
ATOM 12011 C CA . LEU B 1 326 ? 3.271 38.305 12.906 1 97.71 326 LEU B CA 1
ATOM 12012 C C . LEU B 1 326 ? 3.428 38.149 11.397 1 97.71 326 LEU B C 1
ATOM 12014 O O . LEU B 1 326 ? 4.37 38.684 10.808 1 97.71 326 LEU B O 1
ATOM 12018 N N . GLY B 1 327 ? 2.536 37.351 10.816 1 97.95 327 GLY B N 1
ATOM 12019 C CA . GLY B 1 327 ? 2.534 37.234 9.366 1 97.95 327 GLY B CA 1
ATOM 12020 C C . GLY B 1 327 ? 2.315 38.56 8.662 1 97.95 327 GLY B C 1
ATOM 12021 O O . GLY B 1 327 ? 2.987 38.862 7.673 1 97.95 327 GLY B O 1
ATOM 12022 N N . ASP B 1 328 ? 1.409 39.323 9.14 1 97.26 328 ASP B N 1
ATOM 12023 C CA . ASP B 1 328 ? 1.158 40.652 8.591 1 97.26 328 ASP B CA 1
ATOM 12024 C C . ASP B 1 328 ? 2.383 41.55 8.744 1 97.26 328 ASP B C 1
ATOM 12026 O O . ASP B 1 328 ? 2.775 42.242 7.802 1 97.26 328 ASP B O 1
ATOM 12030 N N . ALA B 1 329 ? 2.991 41.538 9.944 1 97.72 329 ALA B N 1
ATOM 12031 C CA . ALA B 1 329 ? 4.176 42.351 10.203 1 97.72 329 ALA B CA 1
ATOM 12032 C C . ALA B 1 329 ? 5.314 41.979 9.256 1 97.72 329 ALA B C 1
ATOM 12034 O O . ALA B 1 329 ? 6.01 42.855 8.738 1 97.72 329 ALA B O 1
ATOM 12035 N N . ALA B 1 330 ? 5.484 40.679 9.092 1 97.87 330 ALA B N 1
ATOM 12036 C CA . ALA B 1 330 ? 6.537 40.182 8.211 1 97.87 330 ALA B CA 1
ATOM 12037 C C . ALA B 1 330 ? 6.304 40.628 6.771 1 97.87 330 ALA B C 1
ATOM 12039 O O . ALA B 1 330 ? 7.241 41.039 6.082 1 97.87 330 ALA B O 1
ATOM 12040 N N . GLU B 1 331 ? 5.103 40.608 6.332 1 98.01 331 GLU B N 1
ATOM 12041 C CA . GLU B 1 331 ? 4.778 40.991 4.961 1 98.01 331 GLU B CA 1
ATOM 12042 C C . GLU B 1 331 ? 4.967 42.49 4.747 1 98.01 331 GLU B C 1
ATOM 12044 O O . GLU B 1 331 ? 5.492 42.914 3.716 1 98.01 331 GLU B O 1
ATOM 12049 N N . ARG B 1 332 ? 4.583 43.316 5.685 1 97.73 332 ARG B N 1
ATOM 12050 C CA . ARG B 1 332 ? 4.725 44.764 5.575 1 97.73 332 ARG B CA 1
ATOM 12051 C C . ARG B 1 332 ? 6.193 45.164 5.467 1 97.73 332 ARG B C 1
ATOM 12053 O O . ARG B 1 332 ? 6.558 45.984 4.622 1 97.73 332 ARG B O 1
ATOM 12060 N N . THR B 1 333 ? 6.972 44.563 6.319 1 97.32 333 THR B N 1
ATOM 12061 C CA . THR B 1 333 ? 8.389 44.907 6.306 1 97.32 333 THR B CA 1
ATOM 12062 C C . THR B 1 333 ? 9.067 44.36 5.053 1 97.32 333 THR B C 1
ATOM 12064 O O . THR B 1 333 ? 9.991 44.979 4.52 1 97.32 333 THR B O 1
ATOM 12067 N N . ALA B 1 334 ? 8.598 43.199 4.626 1 96.89 334 ALA B N 1
ATOM 12068 C CA . ALA B 1 334 ? 9.145 42.635 3.395 1 96.89 334 ALA B CA 1
ATOM 12069 C C . ALA B 1 334 ? 8.821 43.519 2.195 1 96.89 334 ALA B C 1
ATOM 12071 O O . ALA B 1 334 ? 9.642 43.669 1.286 1 96.89 334 ALA B O 1
ATOM 12072 N N . VAL B 1 335 ? 7.621 44.085 2.156 1 97.1 335 VAL B N 1
ATOM 12073 C CA . VAL B 1 335 ? 7.236 45.008 1.094 1 97.1 335 VAL B CA 1
ATOM 12074 C C . VAL B 1 335 ? 8.125 46.249 1.141 1 97.1 335 VAL B C 1
ATOM 12076 O O . VAL B 1 335 ? 8.614 46.71 0.107 1 97.1 335 VAL B O 1
ATOM 12079 N N . MET B 1 336 ? 8.374 46.768 2.298 1 96.68 336 MET B N 1
ATOM 12080 C CA . MET B 1 336 ? 9.229 47.938 2.479 1 96.68 336 MET B CA 1
ATOM 12081 C C . MET B 1 336 ? 10.648 47.655 1.997 1 96.68 336 MET B C 1
ATOM 12083 O O . MET B 1 336 ? 11.225 48.448 1.251 1 96.68 336 MET B O 1
ATOM 12087 N N . ALA B 1 337 ? 11.149 46.56 2.472 1 95.47 337 ALA B N 1
ATOM 12088 C CA . ALA B 1 337 ? 12.511 46.18 2.104 1 95.47 337 ALA B CA 1
ATOM 12089 C C . ALA B 1 337 ? 12.63 45.955 0.6 1 95.47 337 ALA B C 1
ATOM 12091 O O . ALA B 1 337 ? 13.633 46.33 -0.013 1 95.47 337 ALA B O 1
ATOM 12092 N N . ASP B 1 338 ? 11.648 45.34 0.04 1 95.82 338 ASP B N 1
ATOM 12093 C CA . ASP B 1 338 ? 11.612 45.061 -1.393 1 95.82 338 ASP B CA 1
ATOM 12094 C C . ASP B 1 338 ? 11.605 46.355 -2.204 1 95.82 338 ASP B C 1
ATOM 12096 O O . ASP B 1 338 ? 12.367 46.497 -3.162 1 95.82 338 ASP B O 1
ATOM 12100 N N . TRP B 1 339 ? 10.775 47.29 -1.845 1 96.06 339 TRP B N 1
ATOM 12101 C CA . TRP B 1 339 ? 10.677 48.565 -2.549 1 96.06 339 TRP B CA 1
ATOM 12102 C C . TRP B 1 339 ? 11.982 49.347 -2.443 1 96.06 339 TRP B C 1
ATOM 12104 O O . TRP B 1 339 ? 12.418 49.973 -3.412 1 96.06 339 TRP B O 1
ATOM 12114 N N . LEU B 1 340 ? 12.677 49.296 -1.295 1 94.81 340 LEU B N 1
ATOM 12115 C CA . LEU B 1 340 ? 13.914 50.026 -1.04 1 94.81 340 LEU B CA 1
ATOM 12116 C C . LEU B 1 340 ? 15.099 49.339 -1.711 1 94.81 340 LEU B C 1
ATOM 12118 O O . LEU B 1 340 ? 16.199 49.893 -1.757 1 94.81 340 LEU B O 1
ATOM 12122 N N . GLY B 1 341 ? 14.881 48.067 -2.211 1 92.62 341 GLY B N 1
ATOM 12123 C CA . GLY B 1 341 ? 15.991 47.271 -2.71 1 92.62 341 GLY B CA 1
ATOM 12124 C C . GLY B 1 341 ? 16.918 46.786 -1.612 1 92.62 341 GLY B C 1
ATOM 12125 O O . GLY B 1 341 ? 18.088 46.49 -1.866 1 92.62 341 GLY B O 1
ATOM 12126 N N . ALA B 1 342 ? 16.369 46.72 -0.4 1 92.09 342 ALA B N 1
ATOM 12127 C CA . ALA B 1 342 ? 17.159 46.313 0.759 1 92.09 342 ALA B CA 1
ATOM 12128 C C . ALA B 1 342 ? 17.156 44.795 0.919 1 92.09 342 ALA B C 1
ATOM 12130 O O . ALA B 1 342 ? 18.097 44.221 1.472 1 92.09 342 ALA B O 1
ATOM 12131 N N . ALA B 1 343 ? 16.096 44.171 0.551 1 92.8 343 ALA B N 1
ATOM 12132 C CA . ALA B 1 343 ? 15.923 42.721 0.526 1 92.8 343 ALA B CA 1
ATOM 12133 C C . ALA B 1 343 ? 14.836 42.316 -0.466 1 92.8 343 ALA B C 1
ATOM 12135 O O . ALA B 1 343 ? 13.879 43.061 -0.687 1 92.8 343 ALA B O 1
ATOM 12136 N N . SER B 1 344 ? 15.009 41.156 -1.04 1 93.12 344 SER B N 1
ATOM 12137 C CA . SER B 1 344 ? 13.976 40.648 -1.937 1 93.12 344 SER B CA 1
ATOM 12138 C C . SER B 1 344 ? 12.764 40.148 -1.157 1 93.12 344 SER B C 1
ATOM 12140 O O . SER B 1 344 ? 12.908 39.589 -0.067 1 93.12 344 SER B O 1
ATOM 12142 N N . TYR B 1 345 ? 11.557 40.402 -1.751 1 95.63 345 TYR B N 1
ATOM 12143 C CA . TYR B 1 345 ? 10.355 39.847 -1.138 1 95.63 345 TYR B CA 1
ATOM 12144 C C . TYR B 1 345 ? 10.362 38.324 -1.204 1 95.63 345 TYR B C 1
ATOM 12146 O O . TYR B 1 345 ? 10.42 37.744 -2.291 1 95.63 345 TYR B O 1
ATOM 12154 N N . PRO B 1 346 ? 10.316 37.614 -0.147 1 95.18 346 PRO B N 1
ATOM 12155 C CA . PRO B 1 346 ? 10.358 36.15 -0.158 1 95.18 346 PRO B CA 1
ATOM 12156 C C . PRO B 1 346 ? 8.993 35.522 -0.429 1 95.18 346 PRO B C 1
ATOM 12158 O O . PRO B 1 346 ? 8.427 34.864 0.448 1 95.18 346 PRO B O 1
ATOM 12161 N N . ALA B 1 347 ? 8.502 35.587 -1.612 1 95.37 347 ALA B N 1
ATOM 12162 C CA . ALA B 1 347 ? 7.144 35.22 -2.005 1 95.37 347 ALA B CA 1
ATOM 12163 C C . ALA B 1 347 ? 6.85 33.762 -1.663 1 95.37 347 ALA B C 1
ATOM 12165 O O . ALA B 1 347 ? 5.811 33.453 -1.075 1 95.37 347 ALA B O 1
ATOM 12166 N N . ASP B 1 348 ? 7.765 32.859 -1.957 1 93.58 348 ASP B N 1
ATOM 12167 C CA . ASP B 1 348 ? 7.523 31.435 -1.744 1 93.58 348 ASP B CA 1
ATOM 12168 C C . ASP B 1 348 ? 7.458 31.105 -0.255 1 93.58 348 ASP B C 1
ATOM 12170 O O . ASP B 1 348 ? 6.614 30.317 0.176 1 93.58 348 ASP B O 1
ATOM 12174 N N . VAL B 1 349 ? 8.339 31.666 0.504 1 95.52 349 VAL B N 1
ATOM 12175 C CA . VAL B 1 349 ? 8.382 31.421 1.942 1 95.52 349 VAL B CA 1
ATOM 12176 C C . VAL B 1 349 ? 7.092 31.919 2.589 1 95.52 349 VAL B C 1
ATOM 12178 O O . VAL B 1 349 ? 6.506 31.232 3.429 1 95.52 349 VAL B O 1
ATOM 12181 N N . MET B 1 350 ? 6.647 33.096 2.155 1 97.06 350 MET B N 1
ATOM 12182 C CA . MET B 1 350 ? 5.435 33.684 2.719 1 97.06 350 MET B CA 1
ATOM 12183 C C . MET B 1 350 ? 4.211 32.84 2.378 1 97.06 350 MET B C 1
ATOM 12185 O O . MET B 1 350 ? 3.399 32.536 3.254 1 97.06 350 MET B O 1
ATOM 12189 N N . THR B 1 351 ? 4.128 32.481 1.087 1 97.27 351 THR B N 1
ATOM 12190 C CA . THR B 1 351 ? 2.986 31.688 0.644 1 97.27 351 THR B CA 1
ATOM 12191 C C . THR B 1 351 ? 2.945 30.346 1.37 1 97.27 351 THR B C 1
ATOM 12193 O O . THR B 1 351 ? 1.898 29.942 1.88 1 97.27 351 THR B O 1
ATOM 12196 N N . ASP B 1 352 ? 4.045 29.714 1.472 1 96.17 352 ASP B N 1
ATOM 12197 C CA . ASP B 1 352 ? 4.103 28.397 2.1 1 96.17 352 ASP B CA 1
ATOM 12198 C C . ASP B 1 352 ? 3.803 28.488 3.594 1 96.17 352 ASP B C 1
ATOM 12200 O O . ASP B 1 352 ? 3.173 27.593 4.161 1 96.17 352 ASP B O 1
ATOM 12204 N N . THR B 1 353 ? 4.298 29.488 4.211 1 97.84 353 THR B N 1
ATOM 12205 C CA . THR B 1 353 ? 4.07 29.658 5.642 1 97.84 353 THR B CA 1
ATOM 12206 C C . THR B 1 353 ? 2.596 29.93 5.927 1 97.84 353 THR B C 1
ATOM 12208 O O . THR B 1 353 ? 2.024 29.364 6.86 1 97.84 353 THR B O 1
ATOM 12211 N N . TRP B 1 354 ? 2.021 30.741 5.089 1 98.18 354 TRP B N 1
ATOM 12212 C CA . TRP B 1 354 ? 0.595 31.007 5.248 1 98.18 354 TRP B CA 1
ATOM 12213 C C . TRP B 1 354 ? -0.226 29.746 4.999 1 98.18 354 TRP B C 1
ATOM 12215 O O . TRP B 1 354 ? -1.208 29.49 5.699 1 98.18 354 TRP B O 1
ATOM 12225 N N . LYS B 1 355 ? 0.091 28.996 3.97 1 97.81 355 LYS B N 1
ATOM 12226 C CA . LYS B 1 355 ? -0.616 27.746 3.709 1 97.81 355 LYS B CA 1
ATOM 12227 C C . LYS B 1 355 ? -0.581 26.829 4.929 1 97.81 355 LYS B C 1
ATOM 12229 O O . LYS B 1 355 ? -1.577 26.179 5.253 1 97.81 355 LYS B O 1
ATOM 12234 N N . ARG B 1 356 ? 0.545 26.862 5.584 1 96.69 356 ARG B N 1
ATOM 12235 C CA . ARG B 1 356 ? 0.714 26.035 6.774 1 96.69 356 ARG B CA 1
ATOM 12236 C C . ARG B 1 356 ? -0.204 26.5 7.899 1 96.69 356 ARG B C 1
ATOM 12238 O O . ARG B 1 356 ? -0.847 25.683 8.562 1 96.69 356 ARG B O 1
ATOM 12245 N N . VAL B 1 357 ? -0.302 27.771 8.078 1 97.82 357 VAL B N 1
ATOM 12246 C CA . VAL B 1 357 ? -1.152 28.331 9.124 1 97.82 357 VAL B CA 1
ATOM 12247 C C . VAL B 1 357 ? -2.62 28.092 8.778 1 97.82 357 VAL B C 1
ATOM 12249 O O . VAL B 1 357 ? -3.404 27.67 9.632 1 97.82 357 VAL B O 1
ATOM 12252 N N . ILE B 1 358 ? -2.977 28.295 7.542 1 97.87 358 ILE B N 1
ATOM 12253 C CA . ILE B 1 358 ? -4.369 28.33 7.108 1 97.87 358 ILE B CA 1
ATOM 12254 C C . ILE B 1 358 ? -4.964 26.925 7.167 1 97.87 358 ILE B C 1
ATOM 12256 O O . ILE B 1 358 ? -6.127 26.751 7.538 1 97.87 358 ILE B O 1
ATOM 12260 N N . TRP B 1 359 ? -4.256 25.9 6.783 1 96.67 359 TRP B N 1
ATOM 12261 C CA . TRP B 1 359 ? -4.927 24.604 6.785 1 96.67 359 TRP B CA 1
ATOM 12262 C C . TRP B 1 359 ? -5.155 24.111 8.21 1 96.67 359 TRP B C 1
ATOM 12264 O O . TRP B 1 359 ? -6.037 23.284 8.454 1 96.67 359 TRP B O 1
ATOM 12274 N N . HIS B 1 360 ? -4.365 24.695 9.203 1 97.25 360 HIS B N 1
ATOM 12275 C CA . HIS B 1 360 ? -4.631 24.347 10.594 1 97.25 360 HIS B CA 1
ATOM 12276 C C . HIS B 1 360 ? -5.765 25.19 11.166 1 97.25 360 HIS B C 1
ATOM 12278 O O . HIS B 1 360 ? -6.163 25.003 12.318 1 97.25 360 HIS B O 1
ATOM 12284 N N . GLN B 1 361 ? -6.26 26.117 10.395 1 97.51 361 GLN B N 1
ATOM 12285 C CA . GLN B 1 361 ? -7.489 26.821 10.749 1 97.51 361 GLN B CA 1
ATOM 12286 C C . GLN B 1 361 ? -8.72 26.001 10.373 1 97.51 361 GLN B C 1
ATOM 12288 O O . GLN B 1 361 ? -9.844 26.507 10.411 1 97.51 361 GLN B O 1
ATOM 12293 N N . PHE B 1 362 ? -8.514 24.781 10.098 1 96.21 362 PHE B N 1
ATOM 12294 C CA . PHE B 1 362 ? -9.551 23.795 9.818 1 96.21 362 PHE B CA 1
ATOM 12295 C C . PHE B 1 362 ? -10.504 23.661 10.999 1 96.21 362 PHE B C 1
ATOM 12297 O O . PHE B 1 362 ? -10.092 23.786 12.154 1 96.21 362 PHE B O 1
ATOM 12304 N N . HIS B 1 363 ? -11.749 23.329 10.733 1 95.38 363 HIS B N 1
ATOM 12305 C CA . HIS B 1 363 ? -12.805 23.482 11.727 1 95.38 363 HIS B CA 1
ATOM 12306 C C . HIS B 1 363 ? -12.639 22.479 12.864 1 95.38 363 HIS B C 1
ATOM 12308 O O . HIS B 1 363 ? -13.148 22.695 13.967 1 95.38 363 HIS B O 1
ATOM 12314 N N . ASP B 1 364 ? -11.865 21.455 12.685 1 95.28 364 ASP B N 1
ATOM 12315 C CA . ASP B 1 364 ? -11.672 20.528 13.796 1 95.28 364 ASP B CA 1
ATOM 12316 C C . ASP B 1 364 ? -10.272 20.665 14.389 1 95.28 364 ASP B C 1
ATOM 12318 O O . ASP B 1 364 ? -9.914 19.945 15.323 1 95.28 364 ASP B O 1
ATOM 12322 N N . ASP B 1 365 ? -9.507 21.525 13.904 1 96.5 365 ASP B N 1
ATOM 12323 C CA . ASP B 1 365 ? -8.155 21.743 14.41 1 96.5 365 ASP B CA 1
ATOM 12324 C C . ASP B 1 365 ? -8.096 22.979 15.304 1 96.5 365 ASP B C 1
ATOM 12326 O O . ASP B 1 365 ? -8.002 22.863 16.528 1 96.5 365 ASP B O 1
ATOM 12330 N N . LEU B 1 366 ? -8.409 24.087 14.78 1 97.04 366 LEU B N 1
ATO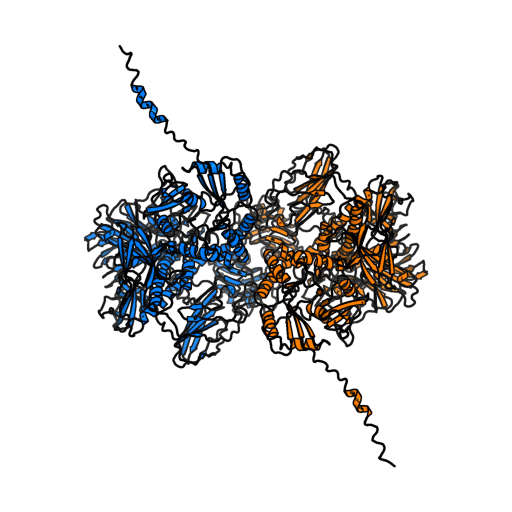M 12331 C CA . LEU B 1 366 ? -8.348 25.337 15.531 1 97.04 366 LEU B CA 1
ATOM 12332 C C . LEU B 1 366 ? -9.368 25.341 16.665 1 97.04 366 LEU B C 1
ATOM 12334 O O . LEU B 1 366 ? -9.142 25.96 17.707 1 97.04 366 LEU B O 1
ATOM 12338 N N . THR 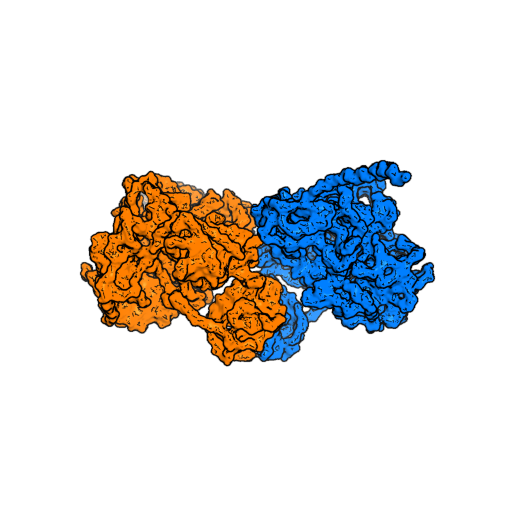B 1 367 ? -10.446 24.547 16.549 1 96 367 THR B N 1
ATOM 12339 C CA . THR B 1 367 ? -11.544 24.565 17.509 1 96 367 THR B CA 1
ATOM 12340 C C . THR B 1 367 ? -11.228 23.675 18.708 1 96 367 THR B C 1
ATOM 12342 O O . THR B 1 367 ? -11.93 23.717 19.721 1 96 367 THR B O 1
ATOM 12345 N N . GLY B 1 368 ? -10.223 22.867 18.606 1 95.63 368 GLY B N 1
ATOM 12346 C CA . GLY B 1 368 ? -9.771 22.083 19.744 1 95.63 368 GLY B CA 1
ATOM 12347 C C . GLY B 1 368 ? -10.488 20.753 19.875 1 95.63 368 GLY B C 1
ATOM 12348 O O . GLY B 1 368 ? -10.532 20.169 20.96 1 95.63 368 GLY B O 1
ATOM 12349 N N . THR B 1 369 ? -10.995 20.144 18.756 1 95.43 369 THR B N 1
ATOM 12350 C CA . THR B 1 369 ? -11.865 18.977 18.853 1 95.43 369 THR B CA 1
ATOM 12351 C C . THR B 1 369 ? -11.125 17.713 18.424 1 95.43 369 THR B C 1
ATOM 12353 O O . THR B 1 369 ? -11.673 16.612 18.497 1 95.43 369 THR B O 1
ATOM 12356 N N . SER B 1 370 ? -9.861 17.842 18.053 1 94.67 370 SER B N 1
ATOM 12357 C CA . SER B 1 370 ? -9.123 16.708 17.506 1 94.67 370 SER B CA 1
ATOM 12358 C C . SER B 1 370 ? -8.427 15.918 18.608 1 94.67 370 SER B C 1
ATOM 12360 O O . SER B 1 370 ? -8.399 16.347 19.764 1 94.67 370 SER B O 1
ATOM 12362 N N . ILE B 1 371 ? -7.843 14.782 18.265 1 91.54 371 ILE B N 1
ATOM 12363 C CA . ILE B 1 371 ? -7.104 13.934 19.195 1 91.54 371 ILE B CA 1
ATOM 12364 C C . ILE B 1 371 ? -5.734 14.547 19.474 1 91.54 371 ILE B C 1
ATOM 12366 O O . ILE B 1 371 ? -5.233 15.35 18.684 1 91.54 371 ILE B O 1
ATOM 12370 N N . PRO B 1 372 ? -5.107 14.193 20.572 1 88.84 372 PRO B N 1
ATOM 12371 C CA . PRO B 1 372 ? -3.813 14.774 20.937 1 88.84 372 PRO B CA 1
ATOM 12372 C C . PRO B 1 372 ? -2.751 14.575 19.858 1 88.84 372 PRO B C 1
ATOM 12374 O O . PRO B 1 372 ? -1.971 15.488 19.578 1 88.84 372 PRO B O 1
ATOM 12377 N N . ARG B 1 373 ? -2.764 13.448 19.183 1 87.54 373 ARG B N 1
ATOM 12378 C CA . ARG B 1 373 ? -1.778 13.164 18.144 1 87.54 373 ARG B CA 1
ATOM 12379 C C . ARG B 1 373 ? -1.883 14.168 17.001 1 87.54 373 ARG B C 1
ATOM 12381 O O . ARG B 1 373 ? -0.869 14.569 16.426 1 87.54 373 ARG B O 1
ATOM 12388 N N . ALA B 1 374 ? -3.085 14.556 16.659 1 94.22 374 ALA B N 1
ATOM 12389 C CA . ALA B 1 374 ? -3.297 15.553 15.614 1 94.22 374 ALA B CA 1
ATOM 12390 C C . ALA B 1 374 ? -2.656 16.887 15.99 1 94.22 374 ALA B C 1
ATOM 12392 O O . ALA B 1 374 ? -2.079 17.567 15.139 1 94.22 374 ALA B O 1
ATOM 12393 N N . TYR B 1 375 ? -2.676 17.233 17.199 1 95.94 375 TYR B N 1
ATOM 12394 C CA . TYR B 1 375 ? -2.193 18.538 17.638 1 95.94 375 TYR B CA 1
ATOM 12395 C C . TYR B 1 375 ? -0.67 18.573 17.671 1 95.94 375 TYR B C 1
ATOM 12397 O O . TYR B 1 375 ? -0.066 19.644 17.577 1 95.94 375 TYR B O 1
ATOM 12405 N N . GLU B 1 376 ? -0.015 17.379 17.797 1 93.55 376 GLU B N 1
ATOM 12406 C CA . GLU B 1 376 ? 1.442 17.367 17.707 1 93.55 376 GLU B CA 1
ATOM 12407 C C . GLU B 1 376 ? 1.918 17.965 16.386 1 93.55 376 GLU B C 1
ATOM 12409 O O . GLU B 1 376 ? 2.905 18.703 16.353 1 93.55 376 GLU B O 1
ATOM 12414 N N . PHE B 1 377 ? 1.191 17.72 15.3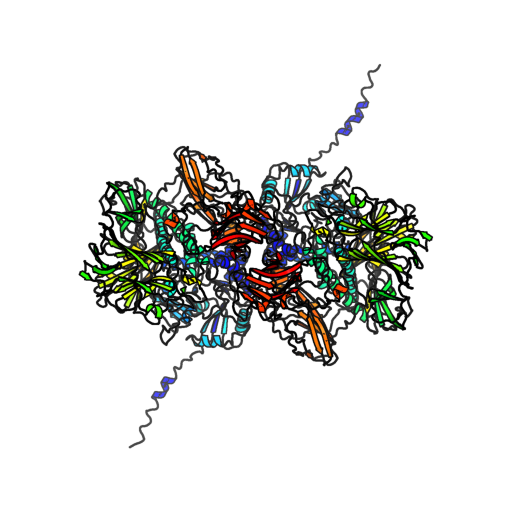64 1 95.76 377 PHE B N 1
ATOM 12415 C CA . PHE B 1 377 ? 1.518 18.294 14.064 1 95.76 377 PHE B CA 1
ATOM 12416 C C . PHE B 1 377 ? 1.125 19.765 14.008 1 95.76 377 PHE B C 1
ATOM 12418 O O . PHE B 1 377 ? 1.848 20.586 13.44 1 95.76 377 PHE B O 1
ATOM 12425 N N . SER B 1 378 ? 0.016 20.123 14.629 1 97.24 378 SER B N 1
ATOM 12426 C CA . SER B 1 378 ? -0.487 21.493 14.598 1 97.24 378 SER B CA 1
ATOM 12427 C C . SER B 1 378 ? 0.45 22.443 15.336 1 97.24 378 SER B C 1
ATOM 12429 O O . SER B 1 378 ? 0.778 23.518 14.829 1 97.24 378 SER B O 1
ATOM 12431 N N . TRP B 1 379 ? 0.847 22.008 16.561 1 97.26 379 TRP B N 1
ATOM 12432 C CA . TRP B 1 379 ? 1.75 22.847 17.341 1 97.26 379 TRP B CA 1
ATOM 12433 C C . TRP B 1 379 ? 3.075 23.045 16.613 1 97.26 379 TRP B C 1
ATOM 12435 O O . TRP B 1 379 ? 3.619 24.152 16.589 1 97.26 379 TRP B O 1
ATOM 12445 N N . ASN B 1 380 ? 3.576 22.01 16.021 1 96.94 380 ASN B N 1
ATOM 12446 C CA . ASN B 1 380 ? 4.816 22.13 15.262 1 96.94 380 ASN B CA 1
ATOM 12447 C C . ASN B 1 380 ? 4.679 23.133 14.12 1 96.94 380 ASN B C 1
ATOM 12449 O O . ASN B 1 380 ? 5.559 23.972 13.917 1 96.94 380 ASN B O 1
ATOM 12453 N N . ASP B 1 381 ? 3.613 23.033 13.372 1 97.75 381 ASP B N 1
ATOM 12454 C CA . ASP B 1 381 ? 3.421 23.901 12.214 1 97.75 381 ASP B CA 1
ATOM 12455 C C . ASP B 1 381 ? 3.217 25.352 12.644 1 97.75 381 ASP B C 1
ATOM 12457 O O . ASP B 1 381 ? 3.704 26.274 11.986 1 97.75 381 ASP B O 1
ATOM 12461 N N . GLU B 1 382 ? 2.493 25.528 13.701 1 97.96 382 GLU B N 1
ATOM 12462 C CA . GLU B 1 382 ? 2.282 26.88 14.208 1 97.96 382 GLU B CA 1
ATOM 12463 C C . GLU B 1 382 ? 3.594 27.507 14.672 1 97.96 382 GLU B C 1
ATOM 12465 O O . GLU B 1 382 ? 3.87 28.671 14.376 1 97.96 382 GLU B O 1
ATOM 12470 N N . LEU B 1 383 ? 4.378 26.757 15.395 1 97.75 383 LEU B N 1
ATOM 12471 C CA . LEU B 1 383 ? 5.647 27.26 15.909 1 97.75 383 LEU B CA 1
ATOM 12472 C C . LEU B 1 383 ? 6.648 27.466 14.778 1 97.75 383 LEU B C 1
ATOM 12474 O O . LEU B 1 383 ? 7.407 28.439 14.784 1 97.75 383 LEU B O 1
ATOM 12478 N N . LEU B 1 384 ? 6.591 26.563 13.843 1 97.6 384 LEU B N 1
ATOM 12479 C CA . LEU B 1 384 ? 7.428 26.716 12.658 1 97.6 384 LEU B CA 1
ATOM 12480 C C . LEU B 1 384 ? 7.06 27.982 11.892 1 97.6 384 LEU B C 1
ATOM 12482 O O . LEU B 1 384 ? 7.94 28.698 11.409 1 97.6 384 LEU B O 1
ATOM 12486 N N . ALA B 1 385 ? 5.804 28.25 11.773 1 98.18 385 ALA B N 1
ATOM 12487 C CA . ALA B 1 385 ? 5.345 29.454 11.085 1 98.18 385 ALA B CA 1
ATOM 12488 C C . ALA B 1 385 ? 5.791 30.712 11.825 1 98.18 385 ALA B C 1
ATOM 12490 O O . ALA B 1 385 ? 6.239 31.679 11.204 1 98.18 385 ALA B O 1
ATOM 12491 N N . LEU B 1 386 ? 5.645 30.696 13.139 1 97.86 386 LEU B N 1
ATOM 12492 C CA . LEU B 1 386 ? 6.099 31.83 13.936 1 97.86 386 LEU B CA 1
ATOM 12493 C C . LEU B 1 386 ? 7.583 32.096 13.708 1 97.86 386 LEU B C 1
ATOM 12495 O O . LEU B 1 386 ? 7.996 33.248 13.554 1 97.86 386 LEU B O 1
ATOM 12499 N N . LYS B 1 387 ? 8.29 31.063 13.641 1 96.4 387 LYS B N 1
ATOM 12500 C CA . LYS B 1 387 ? 9.723 31.202 13.402 1 96.4 387 LYS B CA 1
ATOM 12501 C C . LYS B 1 387 ? 9.997 31.756 12.006 1 96.4 387 LYS B C 1
ATOM 12503 O O . LYS B 1 387 ? 10.826 32.652 11.84 1 96.4 387 LYS B O 1
ATOM 12508 N N . LYS B 1 388 ? 9.308 31.259 11.056 1 97.28 388 LYS B N 1
ATOM 12509 C CA . LYS B 1 388 ? 9.529 31.682 9.676 1 97.28 388 LYS B CA 1
ATOM 12510 C C . LYS B 1 388 ? 9.134 33.143 9.479 1 97.28 388 LYS B C 1
ATOM 12512 O O . LYS B 1 388 ? 9.866 33.91 8.85 1 97.28 388 LYS B O 1
ATOM 12517 N N . PHE B 1 389 ? 8.03 33.522 10.006 1 97.76 389 PHE B N 1
ATOM 12518 C CA . PHE B 1 389 ? 7.61 34.917 9.934 1 97.76 389 PHE B CA 1
ATOM 12519 C C . PHE B 1 389 ? 8.604 35.819 10.656 1 97.76 389 PHE B C 1
ATOM 12521 O O . PHE B 1 389 ? 8.911 36.916 10.184 1 97.76 389 PHE B O 1
ATOM 12528 N N . SER B 1 390 ? 9.091 35.339 11.801 1 96.71 390 SER B N 1
ATOM 12529 C CA . SER B 1 390 ? 10.072 36.106 12.561 1 96.71 390 SER B CA 1
ATOM 12530 C C . SER B 1 390 ? 11.358 36.302 11.766 1 96.71 390 SER B C 1
ATOM 12532 O O . SER B 1 390 ? 11.958 37.378 11.801 1 96.71 390 SER B O 1
ATOM 12534 N N . ASP B 1 391 ? 11.733 35.269 11.096 1 94.99 391 ASP B N 1
ATOM 12535 C CA . ASP B 1 391 ? 12.95 35.335 10.293 1 94.99 391 ASP B CA 1
ATOM 12536 C C . ASP B 1 391 ? 12.8 36.338 9.151 1 94.99 391 ASP B C 1
ATOM 12538 O O . ASP B 1 391 ? 13.715 37.118 8.879 1 94.99 391 ASP B O 1
ATOM 12542 N N . VAL B 1 392 ? 11.687 36.304 8.494 1 96.11 392 VAL B N 1
ATOM 12543 C CA . VAL B 1 392 ? 11.433 37.241 7.405 1 96.11 392 VAL B CA 1
ATOM 12544 C C . VAL B 1 392 ? 11.403 38.668 7.948 1 96.11 392 VAL B C 1
ATOM 12546 O O . VAL B 1 392 ? 11.985 39.578 7.353 1 96.11 392 VAL B O 1
ATOM 12549 N N . LEU B 1 393 ? 10.712 38.844 9.066 1 96.94 393 LEU B N 1
ATOM 12550 C CA . LEU B 1 393 ? 10.611 40.155 9.698 1 96.94 393 LEU B CA 1
ATOM 12551 C C . LEU B 1 393 ? 11.992 40.692 10.059 1 96.94 393 LEU B C 1
ATOM 12553 O O . LEU B 1 393 ? 12.323 41.835 9.734 1 96.94 393 LEU B O 1
ATOM 12557 N N . THR B 1 394 ? 12.767 39.88 10.682 1 95.74 394 THR B N 1
ATOM 12558 C CA . THR B 1 394 ? 14.094 40.289 11.128 1 95.74 394 THR B CA 1
ATOM 12559 C C . THR B 1 394 ? 14.988 40.617 9.936 1 95.74 394 THR B C 1
ATOM 12561 O O . THR B 1 394 ? 15.701 41.623 9.946 1 95.74 394 THR B O 1
ATOM 12564 N N . HIS B 1 395 ? 14.917 39.799 8.955 1 93.85 395 HIS B N 1
ATOM 12565 C CA . HIS B 1 395 ? 15.71 40.013 7.749 1 93.85 395 HIS B CA 1
ATOM 12566 C C . HIS B 1 395 ? 15.323 41.317 7.059 1 93.85 395 HIS B C 1
ATOM 12568 O O . HIS B 1 395 ? 16.192 42.088 6.646 1 93.85 395 HIS B O 1
ATOM 12574 N N . SER B 1 396 ? 14.08 41.555 6.941 1 95.36 396 SER B N 1
ATOM 12575 C CA . SER B 1 396 ? 13.578 42.752 6.273 1 95.36 396 SER B CA 1
ATOM 12576 C C . SER B 1 396 ? 13.941 44.012 7.052 1 95.36 396 SER B C 1
ATOM 12578 O O . SER B 1 396 ? 14.412 44.992 6.473 1 95.36 396 SER B O 1
ATOM 12580 N N . VAL B 1 397 ? 13.742 43.953 8.336 1 96.1 397 VAL B N 1
ATOM 12581 C CA . VAL B 1 397 ? 14.044 45.11 9.172 1 96.1 397 VAL B CA 1
ATOM 12582 C C . VAL B 1 397 ? 15.544 45.395 9.139 1 96.1 397 VAL B C 1
ATOM 12584 O O . VAL B 1 397 ? 15.961 46.555 9.133 1 96.1 397 VAL B O 1
ATOM 12587 N N . SER B 1 398 ? 16.301 44.361 9.172 1 93.64 398 SER B N 1
ATOM 12588 C CA . SER B 1 398 ? 17.748 44.527 9.082 1 93.64 398 SER B CA 1
ATOM 12589 C C . SER B 1 398 ? 18.145 45.232 7.79 1 93.64 398 SER B C 1
ATOM 12591 O O . SER B 1 398 ? 19.039 46.08 7.789 1 93.64 398 SER B O 1
ATOM 12593 N N . GLY B 1 399 ? 17.547 44.837 6.698 1 92.1 399 GLY B N 1
ATOM 12594 C CA . GLY B 1 399 ? 17.798 45.497 5.427 1 92.1 399 GLY B CA 1
ATOM 12595 C C . GLY B 1 399 ? 17.406 46.963 5.429 1 92.1 399 GLY B C 1
ATOM 12596 O O . GLY B 1 399 ? 18.14 47.808 4.913 1 92.1 399 GLY B O 1
ATOM 12597 N N . ILE B 1 400 ? 16.304 47.272 6 1 95.02 400 ILE B N 1
ATOM 12598 C CA . ILE B 1 400 ? 15.814 48.644 6.058 1 95.02 400 ILE B CA 1
ATOM 12599 C C . ILE B 1 400 ? 16.721 49.478 6.961 1 95.02 400 ILE B C 1
ATOM 12601 O O . ILE B 1 400 ? 17.057 50.618 6.631 1 95.02 400 ILE B O 1
ATOM 12605 N N . ALA B 1 401 ? 17.038 48.89 8.105 1 94.57 401 ALA B N 1
ATOM 12606 C CA . ALA B 1 401 ? 17.878 49.571 9.087 1 94.57 401 ALA B CA 1
ATOM 12607 C C . ALA B 1 401 ? 19.21 49.992 8.473 1 94.57 401 ALA B C 1
ATOM 12609 O O . ALA B 1 401 ? 19.764 51.033 8.833 1 94.57 401 ALA B O 1
ATOM 12610 N N . ARG B 1 402 ? 19.676 49.375 7.551 1 91.89 402 ARG B N 1
ATOM 12611 C CA . ARG B 1 402 ? 20.949 49.676 6.904 1 91.89 402 ARG B CA 1
ATOM 12612 C C . ARG B 1 402 ? 20.848 50.939 6.056 1 91.89 402 ARG B C 1
ATOM 12614 O O . ARG B 1 402 ? 21.865 51.538 5.7 1 91.89 402 ARG B O 1
ATOM 12621 N N . GLN B 1 403 ? 19.719 51.207 5.711 1 92.41 403 GLN B N 1
ATOM 12622 C CA . GLN B 1 403 ? 19.51 52.402 4.9 1 92.41 403 GLN B CA 1
ATOM 12623 C C . GLN B 1 403 ? 19.168 53.606 5.773 1 92.41 403 GLN B C 1
ATOM 12625 O O . GLN B 1 403 ? 19.063 54.73 5.276 1 92.41 403 GLN B O 1
ATOM 12630 N N . MET B 1 404 ? 19 53.332 7.052 1 95.68 404 MET B N 1
ATOM 12631 C CA . MET B 1 404 ? 18.651 54.397 7.989 1 95.68 404 MET B CA 1
ATOM 12632 C C . MET B 1 404 ? 19.903 54.994 8.624 1 95.68 404 MET B C 1
ATOM 12634 O O . MET B 1 404 ? 20.965 54.369 8.617 1 95.68 404 MET B O 1
ATOM 12638 N N . ASP B 1 405 ? 19.819 56.229 9.072 1 96.52 405 ASP B N 1
ATOM 12639 C CA . ASP B 1 405 ? 20.882 56.843 9.861 1 96.52 405 ASP B CA 1
ATOM 12640 C C . ASP B 1 405 ? 20.817 56.391 11.318 1 96.52 405 ASP B C 1
ATOM 12642 O O . ASP B 1 405 ? 19.912 56.785 12.056 1 96.52 405 ASP B O 1
ATOM 12646 N N . THR B 1 406 ? 21.72 55.541 11.72 1 95.47 406 THR B N 1
ATOM 12647 C CA . THR B 1 406 ? 21.669 54.97 13.061 1 95.47 406 THR B CA 1
ATOM 12648 C C . THR B 1 406 ? 22.741 55.589 13.953 1 95.47 406 THR B C 1
ATOM 12650 O O . THR B 1 406 ? 23.139 54.994 14.958 1 95.47 406 THR B O 1
ATOM 12653 N N . ARG B 1 407 ? 23.382 56.683 13.563 1 94.77 407 ARG B N 1
ATOM 12654 C CA . ARG B 1 407 ? 24.391 57.382 14.352 1 94.77 407 ARG B CA 1
ATOM 12655 C C . ARG B 1 407 ? 23.75 58.161 15.495 1 94.77 407 ARG B C 1
ATOM 12657 O O . ARG B 1 407 ? 23.461 59.351 15.356 1 94.77 407 ARG B O 1
ATOM 12664 N N . VAL B 1 408 ? 23.44 57.553 16.588 1 94.91 408 VAL B N 1
ATOM 12665 C CA . VAL B 1 408 ? 22.874 58.113 17.81 1 94.91 408 VAL B CA 1
ATOM 12666 C C . VAL B 1 408 ? 23.824 57.866 18.98 1 94.91 408 VAL B C 1
ATOM 12668 O O . VAL B 1 408 ? 24.807 57.135 18.846 1 94.91 408 VAL B O 1
ATOM 12671 N N . SER B 1 409 ? 23.558 58.564 20.076 1 91.58 409 SER B N 1
ATOM 12672 C CA . SER B 1 409 ? 24.338 58.317 21.284 1 91.58 409 SER B CA 1
ATOM 12673 C C . SER B 1 409 ? 23.975 56.976 21.913 1 91.58 409 SER B C 1
ATOM 12675 O O . SER B 1 409 ? 22.795 56.66 22.076 1 91.58 409 SER B O 1
ATOM 12677 N N . GLY B 1 410 ? 24.954 56.171 22.214 1 92.08 410 GLY B N 1
ATOM 12678 C CA . GLY B 1 410 ? 24.723 54.838 22.745 1 92.08 410 GLY B CA 1
ATOM 12679 C C . GLY B 1 410 ? 24.524 53.791 21.665 1 92.08 410 GLY B C 1
ATOM 12680 O O . GLY B 1 410 ? 24.906 54.001 20.512 1 92.08 410 GLY B O 1
ATOM 12681 N N . GLN B 1 411 ? 23.965 52.639 22.023 1 93.98 411 GLN B N 1
ATOM 12682 C CA . GLN B 1 411 ? 23.676 51.567 21.076 1 93.98 411 GLN B CA 1
ATOM 12683 C C . GLN B 1 411 ? 22.386 51.844 20.308 1 93.98 411 GLN B C 1
ATOM 12685 O O . GLN B 1 411 ? 21.337 52.079 20.912 1 93.98 411 GLN B O 1
ATOM 12690 N N . PRO B 1 412 ? 22.427 51.846 19.027 1 95.68 412 PRO B N 1
ATOM 12691 C CA . PRO B 1 412 ? 21.208 52.091 18.253 1 95.68 412 PRO B CA 1
ATOM 12692 C C . PRO B 1 412 ? 20.221 50.927 18.322 1 95.68 412 PRO B C 1
ATOM 12694 O O . PRO B 1 412 ? 20.621 49.767 18.201 1 95.68 412 PRO B O 1
ATOM 12697 N N . VAL B 1 413 ? 18.963 51.206 18.544 1 96.93 413 VAL B N 1
ATOM 12698 C CA . VAL B 1 413 ? 17.829 50.289 18.497 1 96.93 413 VAL B CA 1
ATOM 12699 C C . VAL B 1 413 ? 16.776 50.818 17.526 1 96.93 413 VAL B C 1
ATOM 12701 O O . VAL B 1 413 ? 16.375 51.981 17.609 1 96.93 413 VAL B O 1
ATOM 12704 N N . VAL B 1 414 ? 16.458 49.982 16.546 1 97.18 414 VAL B N 1
ATOM 12705 C CA . VAL B 1 414 ? 15.384 50.324 15.619 1 97.18 414 VAL B CA 1
ATOM 12706 C C . VAL B 1 414 ? 14.052 49.809 16.16 1 97.18 414 VAL B C 1
ATOM 12708 O O . VAL B 1 414 ? 13.922 48.627 16.484 1 97.18 414 VAL B O 1
ATOM 12711 N N . VAL B 1 415 ? 13.07 50.687 16.298 1 98.05 415 VAL B N 1
ATOM 12712 C CA . VAL B 1 415 ? 11.731 50.342 16.764 1 98.05 415 VAL B CA 1
ATOM 12713 C C . VAL B 1 415 ? 10.76 50.333 15.585 1 98.05 415 VAL B C 1
ATOM 12715 O O . VAL B 1 415 ? 10.694 51.299 14.821 1 98.05 415 VAL B O 1
ATOM 12718 N N . TYR B 1 416 ? 9.994 49.32 15.427 1 97.48 416 TYR B N 1
ATOM 12719 C CA . TYR B 1 416 ? 9.09 49.131 14.299 1 97.48 416 TYR B CA 1
ATOM 12720 C C . TYR B 1 416 ? 7.635 49.198 14.748 1 97.48 416 TYR B C 1
ATOM 12722 O O . TYR B 1 416 ? 7.251 48.552 15.726 1 97.48 416 TYR B O 1
ATOM 12730 N N . ASN B 1 417 ? 6.843 49.969 14.038 1 97.09 417 ASN B N 1
ATOM 12731 C CA . ASN B 1 417 ? 5.393 50.047 14.173 1 97.09 417 ASN B CA 1
ATOM 12732 C C . ASN B 1 417 ? 4.684 49.422 12.974 1 97.09 417 ASN B C 1
ATOM 12734 O O . ASN B 1 417 ? 4.835 49.891 11.845 1 97.09 417 ASN B O 1
ATOM 12738 N N . ASN B 1 418 ? 3.912 48.454 13.322 1 93.39 418 ASN B N 1
ATOM 12739 C CA . ASN B 1 418 ? 3.194 47.701 12.299 1 93.39 418 ASN B CA 1
ATOM 12740 C C . ASN B 1 418 ? 1.912 48.413 11.875 1 93.39 418 ASN B C 1
ATOM 12742 O O . ASN B 1 418 ? 1.384 48.157 10.792 1 93.39 418 ASN B O 1
ATOM 12746 N N . GLU B 1 419 ? 1.426 49.347 12.59 1 92.88 419 GLU B N 1
ATOM 12747 C CA . GLU B 1 419 ? 0.136 49.995 12.368 1 92.88 419 GLU B CA 1
ATOM 12748 C C . GLU B 1 419 ? 0.248 51.102 11.323 1 92.88 419 GLU B C 1
ATOM 12750 O O . GLU B 1 419 ? 1.302 51.726 11.183 1 92.88 419 GLU B O 1
ATOM 12755 N N . THR B 1 420 ? -0.829 51.389 10.649 1 90.93 420 THR B N 1
ATOM 12756 C CA . THR B 1 420 ? -0.815 52.38 9.579 1 90.93 420 THR B CA 1
ATOM 12757 C C . THR B 1 420 ? -1.097 53.775 10.131 1 90.93 420 THR B C 1
ATOM 12759 O O . THR B 1 420 ? -1.531 54.664 9.395 1 90.93 420 THR B O 1
ATOM 12762 N N . THR B 1 421 ? -0.994 53.908 11.423 1 92.06 421 THR B N 1
ATOM 12763 C CA . THR B 1 421 ? -0.989 55.179 12.137 1 92.06 421 THR B CA 1
ATOM 12764 C C . THR B 1 421 ? 0.22 55.274 13.064 1 92.06 421 THR B C 1
ATOM 12766 O O . THR B 1 421 ? 0.779 54.253 13.471 1 92.06 421 THR B O 1
ATOM 12769 N N . PRO B 1 422 ? 0.663 56.41 13.299 1 93.97 422 PRO B N 1
ATOM 12770 C CA . PRO B 1 422 ? 1.737 56.52 14.289 1 93.97 422 PRO B CA 1
ATOM 12771 C C . PRO B 1 422 ? 1.337 55.973 15.657 1 93.97 422 PRO B C 1
ATOM 12773 O O . PRO B 1 422 ? 0.18 56.103 16.064 1 93.97 422 PRO B O 1
ATOM 12776 N N . VAL B 1 423 ? 2.247 55.426 16.305 1 95.37 423 VAL B N 1
ATOM 12777 C CA . VAL B 1 423 ? 1.976 54.815 17.602 1 95.37 423 VAL B CA 1
ATOM 12778 C C . VAL B 1 423 ? 2.993 55.309 18.629 1 95.37 423 VAL B C 1
ATOM 12780 O O . VAL B 1 423 ? 4.193 55.36 18.348 1 95.37 423 VAL B O 1
ATOM 12783 N N . ARG B 1 424 ? 2.563 55.757 19.705 1 94.93 424 ARG B N 1
ATOM 12784 C CA . ARG B 1 424 ? 3.375 55.983 20.896 1 94.93 424 ARG B CA 1
ATOM 12785 C C . ARG B 1 424 ? 3.059 54.955 21.978 1 94.93 424 ARG B C 1
ATOM 12787 O O . ARG B 1 424 ? 1.918 54.86 22.436 1 94.93 424 ARG B O 1
ATOM 12794 N N . ALA B 1 425 ? 3.937 54.166 22.286 1 94.85 425 ALA B N 1
ATOM 12795 C CA . ALA B 1 425 ? 3.768 53.084 23.252 1 94.85 425 ALA B CA 1
ATOM 12796 C C . ALA B 1 425 ? 5.105 52.687 23.87 1 94.85 425 ALA B C 1
ATOM 12798 O O . ALA B 1 425 ? 6.149 53.242 23.517 1 94.85 425 ALA B O 1
ATOM 12799 N N . ILE B 1 426 ? 5.04 51.775 24.756 1 95.33 426 ILE B N 1
ATOM 12800 C CA . ILE B 1 426 ? 6.238 51.287 25.431 1 95.33 426 ILE B CA 1
ATOM 12801 C C . ILE B 1 426 ? 6.924 50.232 24.566 1 95.33 426 ILE B C 1
ATOM 12803 O O . ILE B 1 426 ? 6.282 49.285 24.106 1 95.33 426 ILE B O 1
ATOM 12807 N N . ALA B 1 427 ? 8.162 50.392 24.253 1 96.2 427 ALA B N 1
ATOM 12808 C CA . ALA B 1 427 ? 9.012 49.407 23.589 1 96.2 427 ALA B CA 1
ATOM 12809 C C . ALA B 1 427 ? 9.912 48.693 24.594 1 96.2 427 ALA B C 1
ATOM 12811 O O . ALA B 1 427 ? 10.1 49.169 25.716 1 96.2 427 ALA B O 1
ATOM 12812 N N . GLN B 1 428 ? 10.386 47.556 24.174 1 95.29 428 GLN B N 1
ATOM 12813 C CA . GLN B 1 428 ? 11.2 46.782 25.104 1 95.29 428 GLN B CA 1
ATOM 12814 C C . GLN B 1 428 ? 12.476 46.282 24.434 1 95.29 428 GLN B C 1
ATOM 12816 O O . GLN B 1 428 ? 12.482 45.994 23.235 1 95.29 428 GLN B O 1
ATOM 12821 N N . VAL B 1 429 ? 13.535 46.187 25.219 1 95.89 429 VAL B N 1
ATOM 12822 C CA . VAL B 1 429 ? 14.813 45.599 24.832 1 95.89 429 VAL B CA 1
ATOM 12823 C C . VAL B 1 429 ? 15.339 44.715 25.961 1 95.89 429 VAL B C 1
ATOM 12825 O O . VAL B 1 429 ? 15.342 45.122 27.125 1 95.89 429 VAL B O 1
ATOM 12828 N N . GLU B 1 430 ? 15.685 43.552 25.607 1 93.3 430 GLU B N 1
ATOM 12829 C CA . GLU B 1 430 ? 16.327 42.709 26.611 1 93.3 430 GLU B CA 1
ATOM 12830 C C . GLU B 1 430 ? 17.753 43.175 26.892 1 93.3 430 GLU B C 1
ATOM 12832 O O . GLU B 1 430 ? 18.51 43.468 25.964 1 93.3 430 GLU B O 1
ATOM 12837 N N . VAL B 1 431 ? 18.053 43.3 28.167 1 91.67 431 VAL B N 1
ATOM 12838 C CA . VAL B 1 431 ? 19.392 43.718 28.569 1 91.67 431 VAL B CA 1
ATOM 12839 C C . VAL B 1 431 ? 20.007 42.666 29.49 1 91.67 431 VAL B C 1
ATOM 12841 O O . VAL B 1 431 ? 19.295 42.007 30.252 1 91.67 431 VAL B O 1
ATOM 12844 N N . LYS B 1 432 ? 21.219 42.403 29.379 1 82.92 432 LYS B N 1
ATOM 12845 C CA . LYS B 1 432 ? 21.843 41.293 30.094 1 82.92 432 LYS B CA 1
ATOM 12846 C C . LYS B 1 432 ? 22.663 41.794 31.279 1 82.92 432 LYS B C 1
ATOM 12848 O O . LYS B 1 432 ? 22.973 41.028 32.194 1 82.92 432 LYS B O 1
ATOM 12853 N N . ASP B 1 433 ? 22.975 43.076 31.407 1 82.36 433 ASP B N 1
ATOM 12854 C CA . ASP B 1 433 ? 23.835 43.562 32.482 1 82.36 433 ASP B CA 1
ATOM 12855 C C . ASP B 1 433 ? 23.016 44.241 33.577 1 82.36 433 ASP B C 1
ATOM 12857 O O . ASP B 1 433 ? 21.79 44.327 33.479 1 82.36 433 ASP B O 1
ATOM 12861 N N . ASN B 1 434 ? 23.628 44.56 34.748 1 81.96 434 ASN B N 1
ATOM 12862 C CA . ASN B 1 434 ? 22.956 45.12 35.915 1 81.96 434 ASN B CA 1
ATOM 12863 C C . ASN B 1 434 ? 22.996 46.646 35.906 1 81.96 434 ASN B C 1
ATOM 12865 O O . ASN B 1 434 ? 22.865 47.281 36.954 1 81.96 434 ASN B O 1
ATOM 12869 N N . ARG B 1 435 ? 23.117 47.175 34.817 1 86.57 435 ARG B N 1
ATOM 12870 C CA . ARG B 1 435 ? 23.205 48.627 34.7 1 86.57 435 ARG B CA 1
ATOM 12871 C C . ARG B 1 435 ? 21.832 49.24 34.445 1 86.57 435 ARG B C 1
ATOM 12873 O O . ARG B 1 435 ? 20.886 48.531 34.094 1 86.57 435 ARG B O 1
ATOM 12880 N N . ASP B 1 436 ? 21.715 50.506 34.69 1 87.91 436 ASP B N 1
ATOM 12881 C CA . ASP B 1 436 ? 20.594 51.314 34.22 1 87.91 436 ASP B CA 1
ATOM 12882 C C . ASP B 1 436 ? 20.889 51.921 32.85 1 87.91 436 ASP B C 1
ATOM 12884 O O . ASP B 1 436 ? 22.04 51.937 32.408 1 87.91 436 ASP B O 1
ATOM 12888 N N . TYR B 1 437 ? 19.869 52.339 32.214 1 92.66 437 TYR B N 1
ATOM 12889 C CA . TYR B 1 437 ? 20.047 52.811 30.845 1 92.66 437 TYR B CA 1
ATOM 12890 C C . TYR B 1 437 ? 19.288 54.112 30.614 1 92.66 437 TYR B C 1
ATOM 12892 O O . TYR B 1 437 ? 18.193 54.303 31.149 1 92.66 437 TYR B O 1
ATOM 12900 N N . ARG B 1 438 ? 19.83 55.01 29.951 1 93.64 438 ARG B N 1
ATOM 12901 C CA . ARG B 1 438 ? 19.167 56.18 29.384 1 93.64 438 ARG B CA 1
ATOM 12902 C C . ARG B 1 438 ? 18.879 55.981 27.9 1 93.64 438 ARG B C 1
ATOM 12904 O O . ARG B 1 438 ? 19.726 55.477 27.159 1 93.64 438 ARG B O 1
ATOM 12911 N N . VAL B 1 439 ? 17.676 56.263 27.505 1 96.86 439 VAL B N 1
ATOM 12912 C CA . VAL B 1 439 ? 17.262 56.086 26.117 1 96.86 439 VAL B CA 1
ATOM 12913 C C . VAL B 1 439 ? 16.998 57.448 25.479 1 96.86 439 VAL B C 1
ATOM 12915 O O . VAL B 1 439 ? 16.413 58.332 26.108 1 96.86 439 VAL B O 1
ATOM 12918 N N . THR B 1 440 ? 17.471 57.702 24.292 1 96.66 440 THR B N 1
ATOM 12919 C CA . THR B 1 440 ? 17.221 58.924 23.536 1 96.66 440 THR B CA 1
ATOM 12920 C C . THR B 1 440 ? 16.479 58.615 22.239 1 96.66 440 THR B C 1
ATOM 12922 O O . THR B 1 440 ? 16.688 57.561 21.634 1 96.66 440 THR B O 1
ATOM 12925 N N . ASP B 1 441 ? 15.623 59.465 21.841 1 95.44 441 ASP B N 1
ATOM 12926 C CA . ASP B 1 441 ? 14.838 59.27 20.626 1 95.44 441 ASP B CA 1
ATOM 12927 C C . ASP B 1 441 ? 15.615 59.72 19.392 1 95.44 441 ASP B C 1
ATOM 12929 O O . ASP B 1 441 ? 16.811 60.01 19.476 1 95.44 441 ASP B O 1
ATOM 12933 N N . ALA B 1 442 ? 14.982 59.686 18.254 1 90.18 442 ALA B N 1
ATOM 12934 C CA . ALA B 1 442 ? 15.59 59.971 16.957 1 90.18 442 ALA B CA 1
ATOM 12935 C C . ALA B 1 442 ? 16.16 61.385 16.918 1 90.18 442 ALA B C 1
ATOM 12937 O O . ALA B 1 442 ? 17.103 61.661 16.171 1 90.18 442 ALA B O 1
ATOM 12938 N N . ASN B 1 443 ? 15.68 62.374 17.751 1 90.15 443 ASN B N 1
ATOM 12939 C CA . ASN B 1 443 ? 16.138 63.758 17.8 1 90.15 443 ASN B CA 1
ATOM 12940 C C . ASN B 1 443 ? 17.143 63.977 18.927 1 90.15 443 ASN B C 1
ATOM 12942 O O . ASN B 1 443 ? 17.555 65.109 19.187 1 90.15 443 ASN B O 1
ATOM 12946 N N . GLY B 1 444 ? 17.429 62.908 19.64 1 91.31 444 GLY B N 1
ATOM 12947 C CA . GLY B 1 444 ? 18.427 62.988 20.696 1 91.31 444 GLY B CA 1
ATOM 12948 C C . GLY B 1 444 ? 17.837 63.336 22.049 1 91.31 444 GLY B C 1
ATOM 12949 O O . GLY B 1 444 ? 18.572 63.569 23.011 1 91.31 444 GLY B O 1
ATOM 12950 N N . ARG B 1 445 ? 16.622 63.388 22.185 1 94.66 445 ARG B N 1
ATOM 12951 C CA . ARG B 1 445 ? 15.956 63.71 23.443 1 94.66 445 ARG B CA 1
ATOM 12952 C C . ARG B 1 445 ? 15.805 62.469 24.316 1 94.66 445 ARG B C 1
ATOM 12954 O O . ARG B 1 445 ? 15.468 61.391 23.82 1 94.66 445 ARG B O 1
ATOM 12961 N N . SER B 1 446 ? 15.994 62.729 25.544 1 94.96 446 SER B N 1
ATOM 12962 C CA . SER B 1 446 ? 15.83 61.644 26.505 1 94.96 446 SER B CA 1
ATOM 12963 C C . SER B 1 446 ? 14.36 61.276 26.678 1 94.96 446 SER B C 1
ATOM 12965 O O . SER B 1 446 ? 13.497 62.155 26.736 1 94.96 446 SER B O 1
ATOM 12967 N N . VAL B 1 447 ? 14.067 60.031 26.68 1 95.53 447 VAL B N 1
ATOM 12968 C CA . VAL B 1 447 ? 12.705 59.556 26.905 1 95.53 447 VAL B CA 1
ATOM 12969 C C . VAL B 1 447 ? 12.649 58.743 28.196 1 95.53 447 VAL B C 1
ATOM 12971 O O . VAL B 1 447 ? 13.677 58.267 28.683 1 95.53 447 VAL B O 1
ATOM 12974 N N . ALA B 1 448 ? 11.457 58.607 28.774 1 94.21 448 ALA B N 1
ATOM 12975 C CA . ALA B 1 448 ? 11.281 57.838 30.003 1 94.21 448 ALA B CA 1
ATOM 12976 C C . ALA B 1 448 ? 11.674 56.378 29.797 1 94.21 448 ALA B C 1
ATOM 12978 O O . ALA B 1 448 ? 11.38 55.79 28.753 1 94.21 448 ALA B O 1
ATOM 12979 N N . SER B 1 449 ? 12.439 55.795 30.679 1 93.83 449 SER B N 1
ATOM 12980 C CA . SER B 1 449 ? 12.876 54.404 30.612 1 93.83 449 SER B CA 1
ATOM 12981 C C . SER B 1 449 ? 12.917 53.77 31.998 1 93.83 449 SER B C 1
ATOM 12983 O O . SER B 1 449 ? 13.01 54.474 33.006 1 93.83 449 SER B O 1
ATOM 12985 N N . GLN B 1 450 ? 12.784 52.459 31.967 1 92.24 450 GLN B N 1
ATOM 12986 C CA . GLN B 1 450 ? 12.776 51.669 33.194 1 92.24 450 GLN B CA 1
ATOM 12987 C C . GLN B 1 450 ? 13.247 50.242 32.932 1 92.24 450 GLN B C 1
ATOM 12989 O O . GLN B 1 450 ? 12.895 49.643 31.913 1 92.24 450 GLN B O 1
ATOM 12994 N N . VAL B 1 451 ? 14.099 49.684 33.828 1 93.18 451 VAL B N 1
ATOM 12995 C CA . VAL B 1 451 ? 14.477 48.277 33.743 1 93.18 451 VAL B CA 1
ATOM 12996 C C . VAL B 1 451 ? 13.609 47.451 34.689 1 93.18 451 VAL B C 1
ATOM 12998 O O . VAL B 1 451 ? 13.406 47.829 35.845 1 93.18 451 VAL B O 1
ATOM 13001 N N . VAL B 1 452 ? 13.078 46.443 34.128 1 90.7 452 VAL B N 1
ATOM 13002 C CA . VAL B 1 452 ? 12.3 45.513 34.94 1 90.7 452 VAL B CA 1
ATOM 13003 C C . VAL B 1 452 ? 12.923 44.12 34.87 1 90.7 452 VAL B C 1
ATOM 13005 O O . VAL B 1 452 ? 13.604 43.786 33.898 1 90.7 452 VAL B O 1
ATOM 13008 N N . GLU B 1 453 ? 12.791 43.343 35.911 1 85.78 453 GLU B N 1
ATOM 13009 C CA . GLU B 1 453 ? 13.321 41.983 35.957 1 85.78 453 GLU B CA 1
ATOM 13010 C C . GLU B 1 453 ? 12.204 40.963 36.161 1 85.78 453 GLU B C 1
ATOM 13012 O O . GLU B 1 453 ? 11.297 41.18 36.967 1 85.78 453 GLU B O 1
ATOM 13017 N N . ARG B 1 454 ? 12.182 40.091 35.262 1 78.26 454 ARG B N 1
ATOM 13018 C CA . ARG B 1 454 ? 11.249 38.974 35.372 1 78.26 454 ARG B CA 1
ATOM 13019 C C . ARG B 1 454 ? 11.955 37.645 35.126 1 78.26 454 ARG B C 1
ATOM 13021 O O . ARG B 1 454 ? 12.504 37.419 34.046 1 78.26 454 ARG B O 1
ATOM 13028 N N . ASP B 1 455 ? 11.765 36.745 36.104 1 69.1 455 ASP B N 1
ATOM 13029 C CA . ASP B 1 455 ? 12.265 35.378 35.993 1 69.1 455 ASP B CA 1
ATOM 13030 C C . ASP B 1 455 ? 13.72 35.362 35.529 1 69.1 455 ASP B C 1
ATOM 13032 O O . ASP B 1 455 ? 14.079 34.611 34.619 1 69.1 455 ASP B O 1
ATOM 13036 N N . GLY B 1 456 ? 14.388 36.296 36.022 1 72.66 456 GLY B N 1
ATOM 13037 C CA . GLY B 1 456 ? 15.82 36.323 35.767 1 72.66 456 GLY B CA 1
ATOM 13038 C C . GLY B 1 456 ? 16.186 37.078 34.503 1 72.66 456 GLY B C 1
ATOM 13039 O O . GLY B 1 456 ? 17.367 37.216 34.176 1 72.66 456 GLY B O 1
ATOM 13040 N N . LYS B 1 457 ? 15.2 37.506 33.776 1 82.96 457 LYS B N 1
ATOM 13041 C CA . LYS B 1 457 ? 15.47 38.31 32.587 1 82.96 457 LYS B CA 1
ATOM 13042 C C . LYS B 1 457 ? 15.221 39.791 32.857 1 82.96 457 LYS B C 1
ATOM 13044 O O . LYS B 1 457 ? 14.281 40.148 33.57 1 82.96 457 LYS B O 1
ATOM 13049 N N . ARG B 1 458 ? 16.121 40.549 32.443 1 89.52 458 ARG B N 1
ATOM 13050 C CA . ARG B 1 458 ? 15.999 41.996 32.589 1 89.52 458 ARG B CA 1
ATOM 13051 C C . ARG B 1 458 ? 15.575 42.645 31.276 1 89.52 458 ARG B C 1
ATOM 13053 O O . ARG B 1 458 ? 16.121 42.329 30.217 1 89.52 458 ARG B O 1
ATOM 13060 N N . VAL B 1 459 ? 14.551 43.467 31.382 1 93.42 459 VAL B N 1
ATOM 13061 C CA . VAL B 1 459 ? 13.997 44.124 30.203 1 93.42 459 VAL B CA 1
ATOM 13062 C C . VAL B 1 459 ? 13.973 45.636 30.417 1 93.42 459 VAL B C 1
ATOM 13064 O O . VAL B 1 459 ? 13.508 46.115 31.453 1 93.42 459 VAL B O 1
ATOM 13067 N N . LEU B 1 460 ? 14.623 46.302 29.51 1 94.91 460 LEU B N 1
ATOM 13068 C CA . LEU B 1 460 ? 14.531 47.758 29.468 1 94.91 460 LEU B CA 1
ATOM 13069 C C . LEU B 1 460 ? 13.254 48.201 28.761 1 94.91 460 LEU B C 1
ATOM 13071 O O . LEU B 1 460 ? 13.019 47.835 27.607 1 94.91 460 LEU B O 1
ATOM 13075 N N . LEU B 1 461 ? 12.372 48.904 29.484 1 95.45 461 LEU B N 1
ATOM 13076 C CA . LEU B 1 461 ? 11.184 49.535 28.921 1 95.45 461 LEU B CA 1
ATOM 13077 C C . LEU B 1 461 ? 11.439 51.01 28.628 1 95.45 461 LEU B C 1
ATOM 13079 O O . LEU B 1 461 ? 12.116 51.693 29.4 1 95.45 461 LEU B O 1
ATOM 13083 N N . PHE B 1 462 ? 10.963 51.542 27.531 1 96.2 462 PHE B N 1
ATOM 13084 C CA . PHE B 1 462 ? 11.079 52.973 27.279 1 96.2 462 PHE B CA 1
ATOM 13085 C C . PHE B 1 462 ? 9.921 53.467 26.421 1 96.2 462 PHE B C 1
ATOM 13087 O O . PHE B 1 462 ? 9.324 52.694 25.669 1 96.2 462 PHE B O 1
ATOM 13094 N N . ASP B 1 463 ? 9.539 54.694 26.586 1 95.71 463 ASP B N 1
ATOM 13095 C CA . ASP B 1 463 ? 8.47 55.342 25.832 1 95.71 463 ASP B CA 1
ATOM 13096 C C . ASP B 1 463 ? 8.908 55.636 24.399 1 95.71 463 ASP B C 1
ATOM 13098 O O . ASP B 1 463 ? 9.869 56.375 24.177 1 95.71 463 ASP B O 1
ATOM 13102 N N . ALA B 1 464 ? 8.245 55.057 23.41 1 96.71 464 ALA B N 1
ATOM 13103 C CA . ALA B 1 464 ? 8.633 55.209 22.01 1 96.71 464 ALA B CA 1
ATOM 13104 C C . ALA B 1 464 ? 7.501 55.821 21.19 1 96.71 464 ALA B C 1
ATOM 13106 O O . ALA B 1 464 ? 6.328 55.514 21.413 1 96.71 464 ALA B O 1
ATOM 13107 N N . ASP B 1 465 ? 7.856 56.657 20.325 1 95.97 465 ASP B N 1
ATOM 13108 C CA . ASP B 1 465 ? 6.988 57.279 19.33 1 95.97 465 ASP B CA 1
ATOM 13109 C C . ASP B 1 465 ? 7.446 56.939 17.913 1 95.97 465 ASP B C 1
ATOM 13111 O O . ASP B 1 465 ? 8.545 57.319 17.503 1 95.97 465 ASP B O 1
ATOM 13115 N N . VAL B 1 466 ? 6.698 56.18 17.209 1 97.58 466 VAL B N 1
ATOM 13116 C CA . VAL B 1 466 ? 7.142 55.61 15.942 1 97.58 466 VAL B CA 1
ATOM 13117 C C . VAL B 1 466 ? 6.132 55.938 14.845 1 97.58 466 VAL B C 1
ATOM 13119 O O . VAL B 1 466 ? 4.921 55.833 15.055 1 97.58 466 VAL B O 1
ATOM 13122 N N . PRO B 1 467 ? 6.541 56.325 13.647 1 96.48 467 PRO B N 1
ATOM 13123 C CA . PRO B 1 467 ? 5.633 56.668 12.55 1 96.48 467 PRO B CA 1
ATOM 13124 C C . PRO B 1 467 ? 4.829 55.469 12.052 1 96.48 467 PRO B C 1
ATOM 13126 O O . PRO B 1 467 ? 5.122 54.329 12.42 1 96.48 467 PRO B O 1
ATOM 13129 N N . ALA B 1 468 ? 3.803 55.827 11.191 1 96.18 468 ALA B N 1
ATOM 13130 C CA . ALA B 1 468 ? 2.905 54.821 10.629 1 96.18 468 ALA B CA 1
ATOM 13131 C C . ALA B 1 468 ? 3.663 53.854 9.724 1 96.18 468 ALA B C 1
ATOM 13133 O O . ALA B 1 468 ? 4.414 54.278 8.843 1 96.18 468 ALA B O 1
ATOM 13134 N N . THR B 1 469 ? 3.308 52.561 9.906 1 96.45 469 THR B N 1
ATOM 13135 C CA . THR B 1 469 ? 3.988 51.524 9.137 1 96.45 469 THR B CA 1
ATOM 13136 C C . THR B 1 469 ? 5.454 51.885 8.919 1 96.45 469 THR B C 1
ATOM 13138 O O . THR B 1 469 ? 5.905 52.012 7.779 1 96.45 469 THR B O 1
ATOM 13141 N N . GLY B 1 470 ? 6.131 52.079 10.054 1 96.26 470 GLY B N 1
ATOM 13142 C CA . GLY B 1 470 ? 7.455 52.665 9.919 1 96.26 470 GLY B CA 1
ATOM 13143 C C . GLY B 1 470 ? 8.38 52.318 11.07 1 96.26 470 GLY B C 1
ATOM 13144 O O . GLY B 1 470 ? 8.086 51.42 11.861 1 96.26 470 GLY B O 1
ATOM 13145 N N . MET B 1 471 ? 9.519 53.018 11.021 1 97.27 471 MET B N 1
ATOM 13146 C CA . MET B 1 471 ? 10.59 52.731 11.971 1 97.27 471 MET B CA 1
ATOM 13147 C C . MET B 1 471 ? 11.203 54.021 12.507 1 97.27 471 MET B C 1
ATOM 13149 O O . MET B 1 471 ? 11.136 55.063 11.853 1 97.27 471 MET B O 1
ATOM 13153 N N . ALA B 1 472 ? 11.718 53.903 13.681 1 98.03 472 ALA B N 1
ATOM 13154 C CA . ALA B 1 472 ? 12.468 54.99 14.305 1 98.03 472 ALA B CA 1
ATOM 13155 C C . ALA B 1 472 ? 13.701 54.459 15.031 1 98.03 472 ALA B C 1
ATOM 13157 O O . ALA B 1 472 ? 13.659 53.384 15.632 1 98.03 472 ALA B O 1
ATOM 13158 N N . VAL B 1 473 ? 14.783 55.272 15.004 1 98.03 473 VAL B N 1
ATOM 13159 C CA . VAL B 1 473 ? 16.039 54.87 15.628 1 98.03 473 VAL B CA 1
ATOM 13160 C C . VAL B 1 473 ? 16.142 55.483 17.023 1 98.03 473 VAL B C 1
ATOM 13162 O O . VAL B 1 473 ? 15.929 56.686 17.197 1 98.03 473 VAL B O 1
ATOM 13165 N N . TYR B 1 474 ? 16.451 54.737 17.983 1 97.92 474 TYR B N 1
ATOM 13166 C CA . TYR B 1 474 ? 16.673 55.158 19.362 1 97.92 474 TYR B CA 1
ATOM 13167 C C . TYR B 1 474 ? 18.084 54.804 19.819 1 97.92 474 TYR B C 1
ATOM 13169 O O . TYR B 1 474 ? 18.69 53.86 19.307 1 97.92 474 TYR B O 1
ATOM 13177 N N . GLY B 1 475 ? 18.582 55.558 20.716 1 96.9 475 GLY B N 1
ATOM 13178 C CA . GLY B 1 475 ? 19.873 55.274 21.321 1 96.9 475 GLY B CA 1
ATOM 13179 C C . GLY B 1 475 ? 19.767 54.795 22.757 1 96.9 475 GLY B C 1
ATOM 13180 O O . GLY B 1 475 ? 19.061 55.398 23.567 1 96.9 475 GLY B O 1
ATOM 13181 N N . VAL B 1 476 ? 20.349 53.715 23.138 1 96.22 476 VAL B N 1
ATOM 13182 C CA . VAL B 1 476 ? 20.347 53.14 24.479 1 96.22 476 VAL B CA 1
ATOM 13183 C C . VAL B 1 476 ? 21.747 53.229 25.082 1 96.22 476 VAL B C 1
ATOM 13185 O O . VAL B 1 476 ? 22.699 52.659 24.542 1 96.22 476 VAL B O 1
ATOM 13188 N N . LYS B 1 477 ? 21.868 53.979 26.118 1 93.66 477 LYS B N 1
ATOM 13189 C CA . LYS B 1 477 ? 23.17 54.18 26.747 1 93.66 477 LYS B CA 1
ATOM 13190 C C . LYS B 1 477 ? 23.132 53.796 28.223 1 93.66 477 LYS B C 1
ATOM 13192 O O . LYS B 1 477 ? 22.192 54.148 28.938 1 93.66 477 LYS B O 1
ATOM 13197 N N . ALA B 1 478 ? 24.115 53.102 28.642 1 91.23 478 ALA B N 1
ATOM 13198 C CA . ALA B 1 478 ? 24.228 52.759 30.057 1 91.23 478 ALA B CA 1
ATOM 13199 C C . ALA B 1 478 ? 24.367 54.012 30.916 1 91.23 478 ALA B C 1
ATOM 13201 O O . ALA B 1 478 ? 25.072 54.953 30.543 1 91.23 478 ALA B O 1
ATOM 13202 N N . ALA B 1 479 ? 23.566 54.371 31.977 1 85.22 479 ALA B N 1
ATOM 13203 C CA . ALA B 1 479 ? 23.532 55.57 32.811 1 85.22 479 ALA B CA 1
ATOM 13204 C C . ALA B 1 479 ? 24.018 55.268 34.226 1 85.22 479 ALA B C 1
ATOM 13206 O O . ALA B 1 479 ? 23.824 56.073 35.14 1 85.22 479 ALA B O 1
ATOM 13207 N N . GLY B 1 480 ? 24.69 54.173 34.566 1 78.57 480 GLY B N 1
ATOM 13208 C CA . GLY B 1 480 ? 25.241 53.858 35.875 1 78.57 480 GLY B CA 1
ATOM 13209 C C . GLY B 1 480 ? 24.535 52.7 36.556 1 78.57 480 GLY B C 1
ATOM 13210 O O . GLY B 1 480 ? 23.671 52.055 35.958 1 78.57 480 GLY B O 1
ATOM 13211 N N . ASN B 1 481 ? 25.04 52.348 37.803 1 68.35 481 ASN B N 1
ATOM 13212 C CA . ASN B 1 481 ? 24.474 51.248 38.576 1 68.35 481 ASN B CA 1
ATOM 13213 C C . ASN B 1 481 ? 23.238 51.688 39.355 1 68.35 481 ASN B C 1
ATOM 13215 O O . ASN B 1 481 ? 23.238 52.752 39.977 1 68.35 481 ASN B O 1
ATOM 13219 N N . LYS B 1 482 ? 22.104 51.46 38.898 1 66.37 482 LYS B N 1
ATOM 13220 C CA . LYS B 1 482 ? 20.932 51.773 39.71 1 66.37 482 LYS B CA 1
ATOM 13221 C C . LYS B 1 482 ? 20.313 50.505 40.293 1 66.37 482 LYS B C 1
ATOM 13223 O O . LYS B 1 482 ? 20.126 49.516 39.582 1 66.37 482 LYS B O 1
ATOM 13228 N N . LYS B 1 483 ? 20.302 50.478 41.664 1 61 483 LYS B N 1
ATOM 13229 C CA . LYS B 1 483 ? 19.652 49.403 42.406 1 61 483 LYS B CA 1
ATOM 13230 C C . LYS B 1 483 ? 18.163 49.331 42.079 1 61 483 LYS B C 1
ATOM 13232 O O . LYS B 1 483 ? 17.466 50.347 42.107 1 61 483 LYS B O 1
ATOM 13237 N N . MET B 1 484 ? 17.719 48.275 41.481 1 63.47 484 MET B N 1
ATOM 13238 C CA . MET B 1 484 ? 16.305 47.993 41.25 1 63.47 484 MET B CA 1
ATOM 13239 C C . MET B 1 484 ? 15.52 48.041 42.557 1 63.47 484 MET B C 1
ATOM 13241 O O . MET B 1 484 ? 15.992 47.558 43.588 1 63.47 484 MET B O 1
ATOM 13245 N N . ALA B 1 485 ? 14.479 48.895 42.494 1 65.65 485 ALA B N 1
ATOM 13246 C CA . ALA B 1 485 ? 13.638 48.854 43.688 1 65.65 485 ALA B CA 1
ATOM 13247 C C . ALA B 1 485 ? 13.108 47.446 43.938 1 65.65 485 ALA B C 1
ATOM 13249 O O . ALA B 1 485 ? 12.641 46.778 43.013 1 65.65 485 ALA B O 1
ATOM 13250 N N . ALA B 1 486 ? 13.431 46.857 45.026 1 69.98 486 ALA B N 1
ATOM 13251 C CA . ALA B 1 486 ? 12.984 45.524 45.42 1 69.98 486 ALA B CA 1
ATOM 13252 C C . ALA B 1 486 ? 11.463 45.465 45.53 1 69.98 486 ALA B C 1
ATOM 13254 O O . ALA B 1 486 ? 10.819 46.464 45.86 1 69.98 486 ALA B O 1
ATOM 13255 N N . ALA B 1 487 ? 10.911 44.358 45.088 1 74.46 487 ALA B N 1
ATOM 13256 C CA . ALA B 1 487 ? 9.494 44.091 45.322 1 74.46 487 ALA B CA 1
ATOM 13257 C C . ALA B 1 487 ? 9.12 44.35 46.779 1 74.46 487 ALA B C 1
ATOM 13259 O O . ALA B 1 487 ? 9.886 44.026 47.69 1 74.46 487 ALA B O 1
ATOM 13260 N N . ALA B 1 488 ? 8.115 45.181 46.979 1 79.52 488 ALA B N 1
ATOM 13261 C CA . ALA B 1 488 ? 7.665 45.503 48.33 1 79.52 488 ALA B CA 1
ATOM 13262 C C . ALA B 1 488 ? 6.259 44.968 48.583 1 79.52 488 ALA B C 1
ATOM 13264 O O . ALA B 1 488 ? 5.52 44.677 47.639 1 79.52 488 ALA B O 1
ATOM 13265 N N . ALA B 1 489 ? 6.008 44.756 49.781 1 82.18 489 ALA B N 1
ATOM 13266 C CA . ALA B 1 489 ? 4.648 44.371 50.151 1 82.18 489 ALA B CA 1
ATOM 13267 C C . ALA B 1 489 ? 3.668 45.515 49.905 1 82.18 489 ALA B C 1
ATOM 13269 O O . ALA B 1 489 ? 3.993 46.681 50.141 1 82.18 489 ALA B O 1
ATOM 13270 N N . GLY B 1 490 ? 2.616 45.261 49.265 1 86.96 490 GLY B N 1
ATOM 13271 C CA . GLY B 1 490 ? 1.593 46.262 49.011 1 86.96 490 GLY B CA 1
ATOM 13272 C C . GLY B 1 490 ? 0.391 45.712 48.266 1 86.96 490 GLY B C 1
ATOM 13273 O O . GLY B 1 490 ? 0.459 44.629 47.682 1 86.96 490 GLY B O 1
ATOM 13274 N N . ARG B 1 491 ? -0.721 46.469 48.384 1 94.41 491 ARG B N 1
ATOM 13275 C CA . ARG B 1 491 ? -1.962 46.03 47.754 1 94.41 491 ARG B CA 1
ATOM 13276 C C . ARG B 1 491 ? -2.537 47.122 46.858 1 94.41 491 ARG B C 1
ATOM 13278 O O . ARG B 1 491 ? -3.645 46.984 46.336 1 94.41 491 ARG B O 1
ATOM 13285 N N . THR B 1 492 ? -1.793 48.245 46.787 1 95.68 492 THR B N 1
ATOM 13286 C CA . THR B 1 492 ? -2.266 49.372 45.991 1 95.68 492 THR B CA 1
ATOM 13287 C C . THR B 1 492 ? -1.162 49.886 45.072 1 95.68 492 THR B C 1
ATOM 13289 O O . THR B 1 492 ? -0.006 50 45.484 1 95.68 492 THR B O 1
ATOM 13292 N N . ILE B 1 493 ? -1.551 50.007 43.852 1 96.42 493 ILE B N 1
ATOM 13293 C CA . ILE B 1 493 ? -0.684 50.697 42.904 1 96.42 493 ILE B CA 1
ATOM 13294 C C . ILE B 1 493 ? -1.463 51.813 42.21 1 96.42 493 ILE B C 1
ATOM 13296 O O . ILE B 1 493 ? -2.695 51.785 42.169 1 96.42 493 ILE B O 1
ATOM 13300 N N . GLN B 1 494 ? -0.772 52.87 41.746 1 94.66 494 GLN B N 1
ATOM 13301 C CA . GLN B 1 494 ? -1.461 53.982 41.099 1 94.66 494 GLN B CA 1
ATOM 13302 C C . GLN B 1 494 ? -0.605 54.588 39.991 1 94.66 494 GLN B C 1
ATOM 13304 O O . GLN B 1 494 ? 0.624 54.505 40.032 1 94.66 494 GLN B O 1
ATOM 13309 N N . SER B 1 495 ? -1.168 55.039 39.005 1 95.38 495 SER B N 1
ATOM 13310 C CA . SER B 1 495 ? -0.603 55.83 37.917 1 95.38 495 SER B CA 1
ATOM 13311 C C . SER B 1 495 ? -1.269 57.199 37.826 1 95.38 495 SER B C 1
ATOM 13313 O O . SER B 1 495 ? -2.05 57.575 38.702 1 95.38 495 SER B O 1
ATOM 13315 N N . SER B 1 496 ? -0.877 57.944 36.845 1 95.17 496 SER B N 1
ATOM 13316 C CA . SER B 1 496 ? -1.512 59.235 36.606 1 95.17 496 SER B CA 1
ATOM 13317 C C . SER B 1 496 ? -2.989 59.07 36.265 1 95.17 496 SER B C 1
ATOM 13319 O O . SER B 1 496 ? -3.792 59.975 36.502 1 95.17 496 SER B O 1
ATOM 13321 N N . ARG B 1 497 ? -3.332 57.828 35.842 1 96.4 497 ARG B N 1
ATOM 13322 C CA . ARG B 1 497 ? -4.674 57.626 35.306 1 96.4 497 ARG B CA 1
ATOM 13323 C C . ARG B 1 497 ? -5.508 56.749 36.234 1 96.4 497 ARG B C 1
ATOM 13325 O O . ARG B 1 497 ? -6.725 56.922 36.332 1 96.4 497 ARG B O 1
ATOM 13332 N N . TYR B 1 498 ? -4.881 55.778 36.95 1 97.67 498 TYR B N 1
ATOM 13333 C CA . TYR B 1 498 ? -5.654 54.794 37.699 1 97.67 498 TYR B CA 1
ATOM 13334 C C . TYR B 1 498 ? -5.082 54.601 39.098 1 97.67 498 TYR B C 1
ATOM 13336 O O . TYR B 1 498 ? -3.886 54.806 39.321 1 97.67 498 TYR B O 1
ATOM 13344 N N . GLN B 1 499 ? -5.895 54.382 40.019 1 97.66 499 GLN B N 1
ATOM 13345 C CA . GLN B 1 499 ? -5.546 53.818 41.318 1 97.66 499 GLN B CA 1
ATOM 13346 C C . GLN B 1 499 ? -6.233 52.473 41.537 1 97.66 499 GLN B C 1
ATOM 13348 O O . GLN B 1 499 ? -7.457 52.371 41.428 1 97.66 499 GLN B O 1
ATOM 13353 N N . LEU B 1 500 ? -5.454 51.402 41.739 1 98.19 500 LEU B N 1
ATOM 13354 C CA . LEU B 1 500 ? -5.962 50.039 41.841 1 98.19 500 LEU B CA 1
ATOM 13355 C C . LEU B 1 500 ? -5.595 49.421 43.186 1 98.19 500 LEU B C 1
ATOM 13357 O O . LEU B 1 500 ? -4.432 49.457 43.594 1 98.19 500 LEU B O 1
ATOM 13361 N N . THR B 1 501 ? -6.586 48.903 43.928 1 97.82 501 THR B N 1
ATOM 13362 C CA . THR B 1 501 ? -6.385 48.234 45.208 1 97.82 501 THR B CA 1
ATOM 13363 C C . THR B 1 501 ? -6.95 46.817 45.172 1 97.82 501 THR B C 1
ATOM 13365 O O . THR B 1 501 ? -8.055 46.597 44.672 1 97.82 501 THR B O 1
ATOM 13368 N N . VAL B 1 502 ? -6.151 45.883 45.725 1 98.12 502 VAL B N 1
ATOM 13369 C CA . VAL B 1 502 ? -6.606 44.498 45.789 1 98.12 502 VAL B CA 1
ATOM 13370 C C . VAL B 1 502 ? -6.829 44.093 47.244 1 98.12 502 VAL B C 1
ATOM 13372 O O . VAL B 1 502 ? -6.295 44.725 48.159 1 98.12 502 VAL B O 1
ATOM 13375 N N . ASP B 1 503 ? -7.641 43.11 47.459 1 97.36 503 ASP B N 1
ATOM 13376 C CA . ASP B 1 503 ? -7.837 42.558 48.796 1 97.36 503 ASP B CA 1
ATOM 13377 C C . ASP B 1 503 ? -6.792 41.488 49.106 1 97.36 503 ASP B C 1
ATOM 13379 O O . ASP B 1 503 ? -5.789 41.369 48.4 1 97.36 503 ASP B O 1
ATOM 13383 N N . ASP B 1 504 ? -7.027 40.719 50.229 1 94.95 504 ASP B N 1
ATOM 13384 C CA . ASP B 1 504 ? -6.058 39.74 50.713 1 94.95 504 ASP B CA 1
ATOM 13385 C C . ASP B 1 504 ? -5.942 38.56 49.751 1 94.95 504 ASP B C 1
ATOM 13387 O O . ASP B 1 504 ? -4.978 37.794 49.812 1 94.95 504 ASP B O 1
ATOM 13391 N N . PHE B 1 505 ? -6.845 38.53 48.818 1 95.71 505 PHE B N 1
ATOM 13392 C CA . PHE B 1 505 ? -6.849 37.415 47.878 1 95.71 505 PHE B CA 1
ATOM 13393 C C . PHE B 1 505 ? -6.34 37.858 46.512 1 95.71 505 PHE B C 1
ATOM 13395 O O . PHE B 1 505 ? -6.29 37.06 45.574 1 95.71 505 PHE B O 1
ATOM 13402 N N . GLY B 1 506 ? -5.964 39.142 46.401 1 96.69 506 GLY B N 1
ATOM 13403 C CA . GLY B 1 506 ? -5.463 39.665 45.139 1 96.69 506 GLY B CA 1
ATOM 13404 C C . GLY B 1 506 ? -6.567 40.085 44.188 1 96.69 506 GLY B C 1
ATOM 13405 O O . GLY B 1 506 ? -6.309 40.375 43.018 1 96.69 506 GLY B O 1
ATOM 13406 N N . ASP B 1 507 ? -7.849 40.128 44.629 1 97.94 507 ASP B N 1
ATOM 13407 C CA . ASP B 1 507 ? -8.973 40.584 43.818 1 97.94 507 ASP B CA 1
ATOM 13408 C C . ASP B 1 507 ? -9.08 42.108 43.835 1 97.94 507 ASP B C 1
ATOM 13410 O O . ASP B 1 507 ? -8.868 42.738 44.873 1 97.94 507 ASP B O 1
ATOM 13414 N N . VAL B 1 508 ? -9.353 42.707 42.681 1 98.59 508 VAL B N 1
ATOM 13415 C CA . VAL B 1 508 ? -9.425 44.162 42.591 1 98.59 508 VAL B CA 1
ATOM 13416 C C . VAL B 1 508 ? -10.735 44.654 43.201 1 98.59 508 VAL B C 1
ATOM 13418 O O . VAL B 1 508 ? -11.804 44.49 42.607 1 98.59 508 VAL B O 1
ATOM 13421 N N . VAL B 1 509 ? -10.674 45.316 44.318 1 97.84 509 VAL B N 1
ATOM 13422 C CA . VAL B 1 509 ? -11.877 45.737 45.029 1 97.84 509 VAL B CA 1
ATOM 13423 C C . VAL B 1 509 ? -12.136 47.22 44.773 1 97.84 509 VAL B C 1
ATOM 13425 O O . VAL B 1 509 ? -13.25 47.706 44.98 1 97.84 509 VAL B O 1
ATOM 13428 N N . SER B 1 510 ? -11.062 47.894 44.348 1 97.92 510 SER B N 1
ATOM 13429 C CA . SER B 1 510 ? -11.202 49.299 43.981 1 97.92 510 SER B CA 1
ATOM 13430 C C . SER B 1 510 ? -10.333 49.646 42.778 1 97.92 510 SER B C 1
ATOM 13432 O O . SER B 1 510 ? -9.163 49.26 42.718 1 97.92 510 SER B O 1
ATOM 13434 N N . LEU B 1 511 ? -10.91 50.23 41.85 1 98.48 511 LEU B N 1
ATOM 13435 C CA . LEU B 1 511 ? -10.258 50.759 40.657 1 98.48 511 LEU B CA 1
ATOM 13436 C C . LEU B 1 511 ? -10.83 52.123 40.285 1 98.48 511 LEU B C 1
ATOM 13438 O O . LEU B 1 511 ? -11.963 52.217 39.807 1 98.48 511 LEU B O 1
ATOM 13442 N N . ILE B 1 512 ? -10.026 53.123 40.502 1 97.79 512 ILE B N 1
ATOM 13443 C CA . ILE B 1 512 ? -10.497 54.489 40.302 1 97.79 512 ILE B CA 1
ATOM 13444 C C . ILE B 1 512 ? -9.892 55.061 39.022 1 97.79 512 ILE B C 1
ATOM 13446 O O . ILE B 1 512 ? -8.67 55.063 38.852 1 97.79 512 ILE B O 1
ATOM 13450 N N . ASP B 1 513 ? -10.685 55.466 38.151 1 97.34 513 ASP B N 1
ATOM 13451 C CA . ASP B 1 513 ? -10.277 56.322 37.042 1 97.34 513 ASP B CA 1
ATOM 13452 C C . ASP B 1 513 ? -10.128 57.773 37.494 1 97.34 513 ASP B C 1
ATOM 13454 O O . ASP B 1 513 ? -11.121 58.488 37.642 1 97.34 513 ASP B O 1
ATOM 13458 N N . LYS B 1 514 ? -8.945 58.187 37.625 1 96.5 514 LYS B N 1
ATOM 13459 C CA . LYS B 1 514 ? -8.67 59.497 38.208 1 96.5 514 LYS B CA 1
ATOM 13460 C C . LYS B 1 514 ? -9.109 60.618 37.27 1 96.5 514 LYS B C 1
ATOM 13462 O O . LYS B 1 514 ? -9.524 61.687 37.723 1 96.5 514 LYS B O 1
ATOM 13467 N N . LYS B 1 515 ? -8.942 60.331 36.068 1 94.2 515 LYS B N 1
ATOM 13468 C CA . LYS B 1 515 ? -9.304 61.344 35.081 1 94.2 515 LYS B CA 1
ATOM 13469 C C . LYS B 1 515 ? -10.798 61.652 35.133 1 94.2 515 LYS B C 1
ATOM 13471 O O . LYS B 1 515 ? -11.205 62.806 34.982 1 94.2 515 LYS B O 1
ATOM 13476 N N . ASN B 1 516 ? -11.536 60.65 35.355 1 93.28 516 ASN B N 1
ATOM 13477 C CA . ASN B 1 516 ? -12.982 60.84 35.357 1 93.28 516 ASN B CA 1
ATOM 13478 C C . ASN B 1 516 ? -13.561 60.728 36.765 1 93.28 516 ASN B C 1
ATOM 13480 O O . ASN B 1 516 ? -14.775 60.829 36.951 1 93.28 516 ASN B O 1
ATOM 13484 N N . ASN B 1 517 ? -12.719 60.606 37.725 1 92.75 517 ASN B N 1
ATOM 13485 C CA . ASN B 1 517 ? -13.1 60.453 39.125 1 92.75 517 ASN B CA 1
ATOM 13486 C C . ASN B 1 517 ? -14.234 59.446 39.291 1 92.75 517 ASN B C 1
ATOM 13488 O O . ASN B 1 517 ? -15.276 59.766 39.866 1 92.75 517 ASN B O 1
ATOM 13492 N N . ARG B 1 518 ? -13.901 58.26 38.803 1 95.61 518 ARG B N 1
ATOM 13493 C CA . ARG B 1 518 ? -14.943 57.239 38.791 1 95.61 518 ARG B CA 1
ATOM 13494 C C . ARG B 1 518 ? -14.415 55.91 39.321 1 95.61 518 ARG B C 1
ATOM 13496 O O . ARG B 1 518 ? -13.339 55.46 38.92 1 95.61 518 ARG B O 1
ATOM 13503 N N . GLN B 1 519 ? -15.194 55.318 40.239 1 96.41 519 GLN B N 1
ATOM 13504 C CA . GLN B 1 519 ? -14.976 53.94 40.667 1 96.41 519 GLN B CA 1
ATOM 13505 C C . GLN B 1 519 ? -15.511 52.953 39.634 1 96.41 519 GLN B C 1
ATOM 13507 O O . GLN B 1 519 ? -16.688 53.003 39.27 1 96.41 519 GLN B O 1
ATOM 13512 N N . LEU B 1 520 ? -14.661 52.015 39.157 1 97.58 520 LEU B N 1
ATOM 13513 C CA . LEU B 1 520 ? -15.045 51.139 38.056 1 97.58 520 LEU B CA 1
ATOM 13514 C C . LEU B 1 520 ? -15.599 49.819 38.579 1 97.58 520 LEU B C 1
ATOM 13516 O O . LEU B 1 520 ? -16.328 49.122 37.87 1 97.58 520 LEU B O 1
ATOM 13520 N N . VAL B 1 521 ? -15.222 49.421 39.782 1 97.97 521 VAL B N 1
ATOM 13521 C CA . VAL B 1 521 ? -15.7 48.172 40.365 1 97.97 521 VAL B CA 1
ATOM 13522 C C . VAL B 1 521 ? -17.066 48.393 41.011 1 97.97 521 VAL B C 1
ATOM 13524 O O . VAL B 1 521 ? -17.267 49.373 41.733 1 97.97 521 VAL B O 1
ATOM 13527 N N . ALA B 1 522 ? -17.956 47.593 40.722 1 97.43 522 ALA B N 1
ATOM 13528 C CA . ALA B 1 522 ? -19.268 47.681 41.357 1 97.43 522 ALA B CA 1
ATOM 13529 C C . ALA B 1 522 ? -19.151 47.589 42.876 1 97.43 522 ALA B C 1
ATOM 13531 O O . ALA B 1 522 ? -18.288 46.878 43.396 1 97.43 522 ALA B O 1
ATOM 13532 N N . ASN B 1 523 ? -20.113 48.164 43.574 1 94.99 523 ASN B N 1
ATOM 13533 C CA . ASN B 1 523 ? -20.083 48.221 45.031 1 94.99 523 ASN B CA 1
ATOM 13534 C C . ASN B 1 523 ? -20.142 46.827 45.649 1 94.99 523 ASN B C 1
ATOM 13536 O O . ASN B 1 523 ? -21.029 46.036 45.323 1 94.99 523 ASN B O 1
ATOM 13540 N N . GLY B 1 524 ? -19.228 46.582 46.476 1 94.47 524 GLY B N 1
ATOM 13541 C CA . GLY B 1 524 ? -19.187 45.331 47.216 1 94.47 524 GLY B CA 1
ATOM 13542 C C . GLY B 1 524 ? -18.714 44.158 46.379 1 94.47 524 GLY B C 1
ATOM 13543 O O . GLY B 1 524 ? -18.763 43.01 46.825 1 94.47 524 GLY B O 1
ATOM 13544 N N . LYS B 1 525 ? -18.274 44.477 45.243 1 97.05 525 LYS B N 1
ATOM 13545 C CA . LYS B 1 525 ? -17.807 43.424 44.346 1 97.05 525 LYS B CA 1
ATOM 13546 C C . LYS B 1 525 ? -16.309 43.548 44.084 1 97.05 525 LYS B C 1
ATOM 13548 O O . LYS B 1 525 ? -15.641 44.406 44.665 1 97.05 525 LYS B O 1
ATOM 13553 N N . SER B 1 526 ? -15.702 42.642 43.273 1 97.82 526 SER B N 1
ATOM 13554 C CA . SER B 1 526 ? -14.29 42.666 42.905 1 97.82 526 SER B CA 1
ATOM 13555 C C . SER B 1 526 ? -14.073 42.109 41.503 1 97.82 526 SER B C 1
ATOM 13557 O O . SER B 1 526 ? -14.807 41.221 41.062 1 97.82 526 SER B O 1
ATOM 13559 N N . LEU B 1 527 ? -13.184 42.729 40.7 1 98.32 527 LEU B N 1
ATOM 13560 C CA . LEU B 1 527 ? -12.65 42.039 39.531 1 98.32 527 LEU B CA 1
ATOM 13561 C C . LEU B 1 527 ? -11.752 40.879 39.948 1 98.32 527 LEU B C 1
ATOM 13563 O O . LEU B 1 527 ? -10.773 41.075 40.671 1 98.32 527 LEU B O 1
ATOM 13567 N N . ARG B 1 528 ? -12.075 39.639 39.477 1 97.7 528 ARG B N 1
ATOM 13568 C CA . ARG B 1 528 ? -11.393 38.479 40.043 1 97.7 528 ARG B CA 1
ATOM 13569 C C . ARG B 1 528 ? -11.382 37.315 39.058 1 97.7 528 ARG B C 1
ATOM 13571 O O . ARG B 1 528 ? -12.102 37.335 38.058 1 97.7 528 ARG B O 1
ATOM 13578 N N . LEU B 1 529 ? -10.507 36.349 39.311 1 98.11 529 LEU B N 1
ATOM 13579 C CA . LEU B 1 529 ? -10.553 35.048 38.653 1 98.11 529 LEU B CA 1
ATOM 13580 C C . LEU B 1 529 ? -11.525 34.113 39.365 1 98.11 529 LEU B C 1
ATOM 13582 O O . LEU B 1 529 ? -11.594 34.103 40.597 1 98.11 529 LEU B O 1
ATOM 13586 N N . VAL B 1 530 ? -12.331 33.407 38.563 1 97.88 530 VAL B N 1
ATOM 13587 C CA . VAL B 1 530 ? -13.283 32.461 39.134 1 97.88 530 VAL B CA 1
ATOM 13588 C C . VAL B 1 530 ? -13.22 31.14 38.372 1 97.88 530 VAL B C 1
ATOM 13590 O O . VAL B 1 530 ? -12.778 31.1 37.221 1 97.88 530 VAL B O 1
ATOM 13593 N N . VAL B 1 531 ? -13.627 30.062 39.049 1 97.72 531 VAL B N 1
ATOM 13594 C CA . VAL B 1 531 ? -13.659 28.737 38.439 1 97.72 531 VAL B CA 1
ATOM 13595 C C . VAL B 1 531 ? -15.055 28.135 38.583 1 97.72 531 VAL B C 1
ATOM 13597 O O . VAL B 1 531 ? -15.686 28.259 39.636 1 97.72 531 VAL B O 1
ATOM 13600 N N . PHE B 1 532 ? -15.546 27.627 37.509 1 97.07 532 PHE B N 1
ATOM 13601 C CA . PHE B 1 532 ? -16.701 26.738 37.548 1 97.07 532 PHE B CA 1
ATOM 13602 C C . PHE B 1 532 ? -16.261 25.283 37.653 1 97.07 532 PHE B C 1
ATOM 13604 O O . PHE B 1 532 ? -15.588 24.766 36.759 1 97.07 532 PHE B O 1
ATOM 13611 N N . ASP B 1 533 ? -16.49 24.487 38.817 1 89.88 533 ASP B N 1
ATOM 13612 C CA . ASP B 1 533 ? -15.896 23.19 39.126 1 89.88 533 ASP B CA 1
ATOM 13613 C C . ASP B 1 533 ? -16.834 22.05 38.736 1 89.88 533 ASP B C 1
ATOM 13615 O O . ASP B 1 533 ? -16.588 20.892 39.079 1 89.88 533 ASP B O 1
ATOM 13619 N N . ASP B 1 534 ? -17.749 22.087 37.936 1 88.28 534 ASP B N 1
ATOM 13620 C CA . ASP B 1 534 ? -18.626 21.033 37.434 1 88.28 534 ASP B CA 1
ATOM 13621 C C . ASP B 1 534 ? -19.042 21.306 35.99 1 88.28 534 ASP B C 1
ATOM 13623 O O . ASP B 1 534 ? -20.231 21.449 35.697 1 88.28 534 ASP B O 1
ATOM 13627 N N . CYS B 1 535 ? -18.044 21.291 35.21 1 92.53 535 CYS B N 1
ATOM 13628 C CA . CYS B 1 535 ? -18.274 21.596 33.802 1 92.53 535 CYS B CA 1
ATOM 13629 C C . CYS B 1 535 ? -18.561 20.326 33.009 1 92.53 535 CYS B C 1
ATOM 13631 O O . CYS B 1 535 ? -17.824 19.99 32.08 1 92.53 535 CYS B O 1
ATOM 13633 N N . ARG B 1 536 ? -19.62 19.653 33.254 1 90.06 536 ARG B N 1
ATOM 13634 C CA . ARG B 1 536 ? -20.003 18.387 32.638 1 90.06 536 ARG B CA 1
ATOM 13635 C C . ARG B 1 536 ? -20.479 18.598 31.204 1 90.06 536 ARG B C 1
ATOM 13637 O O . ARG B 1 536 ? -21.28 19.496 30.936 1 90.06 536 ARG B O 1
ATOM 13644 N N . SER B 1 537 ? -19.94 17.823 30.276 1 88.62 537 SER B N 1
ATOM 13645 C CA . SER B 1 537 ? -20.399 17.669 28.9 1 88.62 537 SER B CA 1
ATOM 13646 C C . SER B 1 537 ? -20.049 16.29 28.351 1 88.62 537 SER B C 1
ATOM 13648 O O . SER B 1 537 ? -18.931 16.07 27.879 1 88.62 537 SER B O 1
ATOM 13650 N N . GLU B 1 538 ? -20.983 15.406 28.342 1 80.36 538 GLU B N 1
ATOM 13651 C CA . GLU B 1 538 ? -20.721 13.996 28.068 1 80.36 538 GLU B CA 1
ATOM 13652 C C . GLU B 1 538 ? -20.732 13.714 26.568 1 80.36 538 GLU B C 1
ATOM 13654 O O . GLU B 1 538 ? -20.063 12.79 26.1 1 80.36 538 GLU B O 1
ATOM 13659 N N . ARG B 1 539 ? -21.453 14.484 25.831 1 85.12 539 ARG B N 1
ATOM 13660 C CA . ARG B 1 539 ? -21.62 14.149 24.421 1 85.12 539 ARG B CA 1
ATOM 13661 C C . ARG B 1 539 ? -20.597 14.881 23.559 1 85.12 539 ARG B C 1
ATOM 13663 O O . ARG B 1 539 ? -20.075 14.32 22.594 1 85.12 539 ARG B O 1
ATOM 13670 N N . TRP B 1 540 ? -20.366 16.224 23.892 1 92.61 540 TRP B N 1
ATOM 13671 C CA . TRP B 1 540 ? -19.498 17.046 23.055 1 92.61 540 TRP B CA 1
ATOM 13672 C C . TRP B 1 540 ? -18.583 17.916 23.91 1 92.61 540 TRP B C 1
ATOM 13674 O O . TRP B 1 540 ? -18.662 19.146 23.862 1 92.61 540 TRP B O 1
ATOM 13684 N N . PRO B 1 541 ? -17.673 17.334 24.544 1 93.04 541 PRO B N 1
ATOM 13685 C CA . PRO B 1 541 ? -16.967 18.025 25.626 1 93.04 541 PRO B CA 1
ATOM 13686 C C . PRO B 1 541 ? -16.191 19.247 25.138 1 93.04 541 PRO B C 1
ATOM 13688 O O . PRO B 1 541 ? -16.347 20.341 25.686 1 93.04 541 PRO B O 1
ATOM 13691 N N . ALA B 1 542 ? -15.381 19.13 24.063 1 94.14 542 ALA B N 1
ATOM 13692 C CA . ALA B 1 542 ? -14.6 20.257 23.558 1 94.14 542 ALA B CA 1
ATOM 13693 C C . ALA B 1 542 ? -15.49 21.256 22.824 1 94.14 542 ALA B C 1
ATOM 13695 O O . ALA B 1 542 ? -15.141 22.432 22.7 1 94.14 542 ALA B O 1
ATOM 13696 N N . TRP B 1 543 ? -16.755 20.811 22.407 1 95.45 543 TRP B N 1
ATOM 13697 C CA . TRP B 1 543 ? -17.62 21.605 21.54 1 95.45 543 TRP B CA 1
ATOM 13698 C C . TRP B 1 543 ? -18.566 22.473 22.363 1 95.45 543 TRP B C 1
ATOM 13700 O O . TRP B 1 543 ? -19.118 23.454 21.857 1 95.45 543 TRP B O 1
ATOM 13710 N N . GLU B 1 544 ? -18.727 22.147 23.665 1 93.9 544 GLU B N 1
ATOM 13711 C CA . GLU B 1 544 ? -19.852 22.841 24.283 1 93.9 544 GLU B CA 1
ATOM 13712 C C . GLU B 1 544 ? -19.554 23.19 25.738 1 93.9 544 GLU B C 1
ATOM 13714 O O . GLU B 1 544 ? -18.862 22.442 26.433 1 93.9 544 GLU B O 1
ATOM 13719 N N . ILE B 1 545 ? -19.931 24.305 26.155 1 95.13 545 ILE B N 1
ATOM 13720 C CA . ILE B 1 545 ? -20.153 24.751 27.526 1 95.13 545 ILE B CA 1
ATOM 13721 C C . ILE B 1 545 ? -21.649 24.929 27.775 1 95.13 545 ILE B C 1
ATOM 13723 O O . ILE B 1 545 ? -22.314 25.696 27.074 1 95.13 545 ILE B O 1
ATOM 13727 N N . LEU B 1 546 ? -22.179 24.276 28.749 1 94.1 546 LEU B N 1
ATOM 13728 C CA . LEU B 1 546 ? -23.622 24.278 28.963 1 94.1 546 LEU B CA 1
ATOM 13729 C C . LEU B 1 546 ? -24.049 25.495 29.776 1 94.1 546 LEU B C 1
ATOM 13731 O O . LEU B 1 546 ? -23.325 25.933 30.673 1 94.1 546 LEU B O 1
ATOM 13735 N N . LYS B 1 547 ? -25.239 25.967 29.45 1 94.05 547 LYS B N 1
ATOM 13736 C CA . LYS B 1 547 ? -25.775 27.116 30.173 1 94.05 547 LYS B CA 1
ATOM 13737 C C . LYS B 1 547 ? -25.87 26.829 31.669 1 94.05 547 LYS B C 1
ATOM 13739 O O . LYS B 1 547 ? -25.644 27.718 32.492 1 94.05 547 LYS B O 1
ATOM 13744 N N . ARG B 1 548 ? -26.249 25.62 32.061 1 92.73 548 ARG B N 1
ATOM 13745 C CA . ARG B 1 548 ? -26.403 25.257 33.466 1 92.73 548 ARG B CA 1
ATOM 13746 C C . ARG B 1 548 ? -25.096 25.447 34.227 1 92.73 548 ARG B C 1
ATOM 13748 O O . ARG B 1 548 ? -25.105 25.746 35.423 1 92.73 548 ARG B O 1
ATOM 13755 N N . THR B 1 549 ? -23.978 25.218 33.559 1 94.19 549 THR B N 1
ATOM 13756 C CA . THR B 1 549 ? -22.675 25.461 34.17 1 94.19 549 THR B CA 1
ATOM 13757 C C . THR B 1 549 ? -22.492 26.943 34.484 1 94.19 549 THR B C 1
ATOM 13759 O O . THR B 1 549 ? -22.096 27.304 35.594 1 94.19 549 THR B O 1
ATOM 13762 N N . LEU B 1 550 ? -22.846 27.833 33.559 1 95.46 550 LEU B N 1
ATOM 13763 C CA . LEU B 1 550 ? -22.631 29.27 33.681 1 95.46 550 LEU B CA 1
ATOM 13764 C C . LEU B 1 550 ? -23.634 29.891 34.648 1 95.46 550 LEU B C 1
ATOM 13766 O O . LEU B 1 550 ? -23.41 30.99 35.16 1 95.46 550 LEU B O 1
ATOM 13770 N N . ASP B 1 551 ? -24.712 29.174 34.913 1 94.96 551 ASP B N 1
ATOM 13771 C CA . ASP B 1 551 ? -25.747 29.681 35.809 1 94.96 551 ASP B CA 1
ATOM 13772 C C . ASP B 1 551 ? -25.382 29.426 37.269 1 94.96 551 ASP B C 1
ATOM 13774 O O . ASP B 1 551 ? -25.97 30.022 38.175 1 94.96 551 ASP B O 1
ATOM 13778 N N . LYS B 1 552 ? -24.419 28.646 37.465 1 94.64 552 LYS B N 1
ATOM 13779 C CA . LYS B 1 552 ? -23.975 28.371 38.829 1 94.64 552 LYS B CA 1
ATOM 13780 C C . LYS B 1 552 ? -23.11 29.508 39.365 1 94.64 552 LYS B C 1
ATOM 13782 O O . LYS B 1 552 ? -22.529 30.271 38.591 1 94.64 552 LYS B O 1
ATOM 13787 N N . ALA B 1 553 ? -23.076 29.548 40.715 1 94.55 553 ALA B N 1
ATOM 13788 C CA . ALA B 1 553 ? -22.147 30.49 41.331 1 94.55 553 ALA B CA 1
ATOM 13789 C C . ALA B 1 553 ? -20.706 30.007 41.197 1 94.55 553 ALA B C 1
ATOM 13791 O O . ALA B 1 553 ? -20.387 28.873 41.564 1 94.55 553 ALA B O 1
ATOM 13792 N N . PRO B 1 554 ? -19.901 30.79 40.646 1 96.36 554 PRO B N 1
ATOM 13793 C CA . PRO B 1 554 ? -18.509 30.36 40.503 1 96.36 554 PRO B CA 1
ATOM 13794 C C . PRO B 1 554 ? -17.739 30.403 41.821 1 96.36 554 PRO B C 1
ATOM 13796 O O . PRO B 1 554 ? -18.173 31.058 42.772 1 96.36 554 PRO B O 1
ATOM 13799 N N . LEU B 1 555 ? -16.654 29.71 41.873 1 96.33 555 LEU B N 1
ATOM 13800 C CA . LEU B 1 555 ? -15.743 29.707 43.013 1 96.33 555 LEU B CA 1
ATOM 13801 C C . LEU B 1 555 ? -14.609 30.705 42.804 1 96.33 555 LEU B C 1
ATOM 13803 O O . LEU B 1 555 ? -14.042 30.787 41.712 1 96.33 555 LEU B O 1
ATOM 13807 N N . PRO B 1 556 ? -14.285 31.5 43.784 1 95.77 556 PRO B N 1
ATOM 13808 C CA . PRO B 1 556 ? -13.127 32.386 43.649 1 95.77 556 PRO B CA 1
ATOM 13809 C C . PRO B 1 556 ? -11.798 31.638 43.735 1 95.77 556 PRO B C 1
ATOM 13811 O O . PRO B 1 556 ? -11.719 30.586 44.375 1 95.77 556 PRO B O 1
ATOM 13814 N N . VAL B 1 557 ? -10.826 32.094 43.169 1 97.35 557 VAL B N 1
ATOM 13815 C CA . VAL B 1 557 ? -9.473 31.558 43.279 1 97.35 557 VAL B CA 1
ATOM 13816 C C . VAL B 1 557 ? -8.726 32.267 44.406 1 97.35 557 VAL B C 1
ATOM 13818 O O . VAL B 1 557 ? -8.112 33.314 44.189 1 97.35 557 VAL B O 1
ATOM 13821 N N . HIS B 1 558 ? -8.653 31.636 45.629 1 95.87 558 HIS B N 1
ATOM 13822 C CA . HIS B 1 558 ? -8.191 32.354 46.811 1 95.87 558 HIS B CA 1
ATOM 13823 C C . HIS B 1 558 ? -7.124 31.559 47.557 1 95.87 558 HIS B C 1
ATOM 13825 O O . HIS B 1 558 ? -6.689 31.959 48.639 1 95.87 558 HIS B O 1
ATOM 13831 N N . ASP B 1 559 ? -6.635 30.524 46.971 1 94.92 559 ASP B N 1
ATOM 13832 C CA . ASP B 1 559 ? -5.682 29.684 47.69 1 94.92 559 ASP B CA 1
ATOM 13833 C C . ASP B 1 559 ? -4.246 30.125 47.418 1 94.92 559 ASP B C 1
ATOM 13835 O O . ASP B 1 559 ? -3.916 30.53 46.301 1 94.92 559 ASP B O 1
ATOM 13839 N N . GLY B 1 560 ? -3.398 30.034 48.458 1 94.83 560 GLY B N 1
ATOM 13840 C CA . GLY B 1 560 ? -1.967 30.254 48.326 1 94.83 560 GLY B CA 1
ATOM 13841 C C . GLY B 1 560 ? -1.621 31.641 47.818 1 94.83 560 GLY B C 1
ATOM 13842 O O . GLY B 1 560 ? -0.718 31.799 46.994 1 94.83 560 GLY B O 1
ATOM 13843 N N . VAL B 1 561 ? -2.221 32.708 48.352 1 96.73 561 VAL B N 1
ATOM 13844 C CA . VAL B 1 561 ? -2.122 34.048 47.783 1 96.73 561 VAL B CA 1
ATOM 13845 C C . VAL B 1 561 ? -0.876 34.747 48.322 1 96.73 561 VAL B C 1
ATOM 13847 O O . VAL B 1 561 ? -0.633 34.751 49.531 1 96.73 561 VAL B O 1
ATOM 13850 N N . GLN B 1 562 ? -0.049 35.164 47.486 1 96.2 562 GLN B N 1
ATOM 13851 C CA . GLN B 1 562 ? 1.065 36.067 47.755 1 96.2 562 GLN B CA 1
ATOM 13852 C C . GLN B 1 562 ? 0.99 37.311 46.874 1 96.2 562 GLN B C 1
ATOM 13854 O O . GLN B 1 562 ? 0.752 37.211 45.669 1 96.2 562 GLN B O 1
ATOM 13859 N N . ILE B 1 563 ? 1.094 38.535 47.491 1 96.66 563 ILE B N 1
ATOM 13860 C CA . ILE B 1 563 ? 0.984 39.794 46.762 1 96.66 563 ILE B CA 1
ATOM 13861 C C . ILE B 1 563 ? 2.241 40.632 46.985 1 96.66 563 ILE B C 1
ATOM 13863 O O . ILE B 1 563 ? 2.718 40.757 48.115 1 96.66 563 ILE B O 1
ATOM 13867 N N . SER B 1 564 ? 2.779 41.082 45.973 1 94.54 564 SER B N 1
ATOM 13868 C CA . SER B 1 564 ? 3.908 42.005 46.034 1 94.54 564 SER B CA 1
ATOM 13869 C C . SER B 1 564 ? 3.782 43.102 44.982 1 94.54 564 SER B C 1
ATOM 13871 O O . SER B 1 564 ? 3.023 42.963 44.02 1 94.54 564 SER B O 1
ATOM 13873 N N . VAL B 1 565 ? 4.427 44.213 45.159 1 94.45 565 VAL B N 1
ATOM 13874 C CA . VAL B 1 565 ? 4.404 45.35 44.245 1 94.45 565 VAL B CA 1
ATOM 13875 C C . VAL B 1 565 ? 5.803 45.589 43.681 1 94.45 565 VAL B C 1
ATOM 13877 O O . VAL B 1 565 ? 6.788 45.579 44.423 1 94.45 565 VAL B O 1
ATOM 13880 N N . GLU B 1 566 ? 5.815 45.694 42.41 1 92.44 566 GLU B N 1
ATOM 13881 C CA . GLU B 1 566 ? 7.003 46.176 41.711 1 92.44 566 GLU B CA 1
ATOM 13882 C C . GLU B 1 566 ? 6.851 47.64 41.308 1 92.44 566 GLU B C 1
ATOM 13884 O O . GLU B 1 566 ? 6.148 47.953 40.345 1 92.44 566 GLU B O 1
ATOM 13889 N N . PRO B 1 567 ? 7.492 48.484 42.038 1 89.14 567 PRO B N 1
ATOM 13890 C CA . PRO B 1 567 ? 7.345 49.904 41.71 1 89.14 567 PRO B CA 1
ATOM 13891 C C . PRO B 1 567 ? 8.088 50.295 40.435 1 89.14 567 PRO B C 1
ATOM 13893 O O . PRO B 1 567 ? 9.02 49.6 40.021 1 89.14 567 PRO B O 1
ATOM 13896 N N . GLY B 1 568 ? 7.655 51.351 39.796 1 89.1 568 GLY B N 1
ATOM 13897 C CA . GLY B 1 568 ? 8.338 51.873 38.622 1 89.1 568 GLY B CA 1
ATOM 13898 C C . GLY B 1 568 ? 7.751 53.179 38.122 1 89.1 568 GLY B C 1
ATOM 13899 O O . GLY B 1 568 ? 6.603 53.508 38.428 1 89.1 568 GLY B O 1
ATOM 13900 N N . THR B 1 569 ? 8.565 53.887 37.346 1 88.47 569 THR B N 1
ATOM 13901 C CA . THR B 1 569 ? 8.172 55.203 36.856 1 88.47 569 THR B CA 1
ATOM 13902 C C . THR B 1 569 ? 7.339 55.08 35.583 1 88.47 569 THR B C 1
ATOM 13904 O O . THR B 1 569 ? 6.481 55.923 35.312 1 88.47 569 THR B O 1
ATOM 13907 N N . LEU B 1 570 ? 7.632 54.061 34.845 1 92.88 570 LEU B N 1
ATOM 13908 C CA . LEU B 1 570 ? 6.905 53.861 33.597 1 92.88 570 LEU B CA 1
ATOM 13909 C C . LEU B 1 570 ? 5.815 52.808 33.765 1 92.88 570 LEU B C 1
ATOM 13911 O O . LEU B 1 570 ? 4.792 52.852 33.078 1 92.88 570 LEU B O 1
ATOM 13915 N N . ARG B 1 571 ? 6.1 51.849 34.609 1 94.58 571 ARG B N 1
ATOM 13916 C CA . ARG B 1 571 ? 5.168 50.755 34.866 1 94.58 571 ARG B CA 1
ATOM 13917 C C . ARG B 1 571 ? 5.244 50.303 36.321 1 94.58 571 ARG B C 1
ATOM 13919 O O . ARG B 1 571 ? 6.335 50.127 36.866 1 94.58 571 ARG B O 1
ATOM 13926 N N . GLN B 1 572 ? 4.137 50.245 36.988 1 94.23 572 GLN B N 1
ATOM 13927 C CA . GLN B 1 572 ? 3.999 49.591 38.286 1 94.23 572 GLN B CA 1
ATOM 13928 C C . GLN B 1 572 ? 3.242 48.272 38.159 1 94.23 572 GLN B C 1
ATOM 13930 O O . GLN B 1 572 ? 2.282 48.173 37.393 1 94.23 572 GLN B O 1
ATOM 13935 N N . THR B 1 573 ? 3.773 47.289 38.893 1 95.5 573 THR B N 1
ATOM 13936 C CA . THR B 1 573 ? 3.173 45.968 38.738 1 95.5 573 THR B CA 1
ATOM 13937 C C . THR B 1 573 ? 2.783 45.388 40.095 1 95.5 573 THR B C 1
ATOM 13939 O O . THR B 1 573 ? 3.573 45.425 41.041 1 95.5 573 THR B O 1
ATOM 13942 N N . LEU B 1 574 ? 1.547 44.964 40.144 1 96.17 574 LEU B N 1
ATOM 13943 C CA . LEU B 1 574 ? 1.121 44.088 41.23 1 96.17 574 LEU B CA 1
ATOM 13944 C C . LEU B 1 574 ? 1.265 42.622 40.835 1 96.17 574 LEU B C 1
ATOM 13946 O O . LEU B 1 574 ? 0.692 42.186 39.834 1 96.17 574 LEU B O 1
ATOM 13950 N N . VAL B 1 575 ? 2.08 41.875 41.563 1 95.92 575 VAL B N 1
ATOM 13951 C CA . VAL B 1 575 ? 2.274 40.453 41.302 1 95.92 575 VAL B CA 1
ATOM 13952 C C . VAL B 1 575 ? 1.457 39.629 42.295 1 95.92 575 VAL B C 1
ATOM 13954 O O . VAL B 1 575 ? 1.641 39.747 43.508 1 95.92 575 VAL B O 1
ATOM 13957 N N . ILE B 1 576 ? 0.573 38.844 41.765 1 97.55 576 ILE B N 1
ATOM 13958 C CA . ILE B 1 576 ? -0.293 38.001 42.582 1 97.55 576 ILE B CA 1
ATOM 13959 C C . ILE B 1 576 ? -0.073 36.533 42.222 1 97.55 576 ILE B C 1
ATOM 13961 O O . ILE B 1 576 ? -0.251 36.138 41.067 1 97.55 576 ILE B O 1
ATOM 13965 N N . LYS B 1 577 ? 0.354 35.716 43.148 1 96.54 577 LYS B N 1
ATOM 13966 C CA . LYS B 1 577 ? 0.453 34.267 42.995 1 96.54 577 LYS B CA 1
ATOM 13967 C C . LYS B 1 577 ? -0.666 33.556 43.752 1 96.54 577 LYS B C 1
ATOM 13969 O O . LYS B 1 577 ? -0.974 33.911 44.891 1 96.54 577 LYS B O 1
ATOM 13974 N N . LYS B 1 578 ? -1.318 32.769 43.09 1 96.79 578 LYS B N 1
ATOM 13975 C CA . LYS B 1 578 ? -2.386 32.022 43.746 1 96.79 578 LYS B CA 1
ATOM 13976 C C . LYS B 1 578 ? -2.549 30.637 43.126 1 96.79 578 LYS B C 1
ATOM 13978 O O . LYS B 1 578 ? -1.818 30.275 42.202 1 96.79 578 LYS B O 1
ATOM 13983 N N . LYS B 1 579 ? -3.406 29.798 43.741 1 95.78 579 LYS B N 1
ATOM 13984 C CA . LYS B 1 579 ? -3.59 28.409 43.329 1 95.78 579 LYS B CA 1
ATOM 13985 C C . LYS B 1 579 ? -5.071 28.044 43.272 1 95.78 579 LYS B C 1
ATOM 13987 O O . LYS B 1 579 ? -5.892 28.653 43.96 1 95.78 579 LYS B O 1
ATOM 13992 N N . TYR B 1 580 ? -5.381 27.217 42.452 1 95.41 580 TYR B N 1
ATOM 13993 C CA . TYR B 1 580 ? -6.643 26.485 42.443 1 95.41 580 TYR B CA 1
ATOM 13994 C C . TYR B 1 580 ? -6.406 24.992 42.255 1 95.41 580 TYR B C 1
ATOM 13996 O O . TYR B 1 580 ? -6.006 24.551 41.175 1 95.41 580 TYR B O 1
ATOM 14004 N N . GLY B 1 581 ? -6.712 24.271 43.248 1 91.35 581 GLY B N 1
ATOM 14005 C CA . GLY B 1 581 ? -6.343 22.866 43.185 1 91.35 581 GLY B CA 1
ATOM 14006 C C . GLY B 1 581 ? -4.863 22.649 42.932 1 91.35 581 GLY B C 1
ATOM 14007 O O . GLY B 1 581 ? -4.02 23.156 43.676 1 91.35 581 GLY B O 1
ATOM 14008 N N . GLU B 1 582 ? -4.583 21.951 41.801 1 90.04 582 GLU B N 1
ATOM 14009 C CA . GLU B 1 582 ? -3.197 21.668 41.438 1 90.04 582 GLU B CA 1
ATOM 14010 C C . GLU B 1 582 ? -2.667 22.695 40.442 1 90.04 582 GLU B C 1
ATOM 14012 O O . GLU B 1 582 ? -1.531 22.586 39.976 1 90.04 582 GLU B O 1
ATOM 14017 N N . SER B 1 583 ? -3.468 23.732 40.135 1 96.24 583 SER B N 1
ATOM 14018 C CA . SER B 1 583 ? -3.08 24.758 39.172 1 96.24 583 SER B CA 1
ATOM 14019 C C . SER B 1 583 ? -2.386 25.928 39.86 1 96.24 583 SER B C 1
ATOM 14021 O O . SER B 1 583 ? -2.837 26.395 40.908 1 96.24 583 SER B O 1
ATOM 14023 N N . ASP B 1 584 ? -1.295 26.238 39.294 1 96.15 584 ASP B N 1
ATOM 14024 C CA . ASP B 1 584 ? -0.582 27.429 39.747 1 96.15 584 ASP B CA 1
ATOM 14025 C C . ASP B 1 584 ? -0.867 28.62 38.835 1 96.15 584 ASP B C 1
ATOM 14027 O O . ASP B 1 584 ? -0.862 28.485 37.609 1 96.15 584 ASP B O 1
ATOM 14031 N N . ILE B 1 585 ? -1.14 29.815 39.456 1 97.64 585 ILE B N 1
ATOM 14032 C CA . ILE B 1 585 ? -1.487 31.01 38.694 1 97.64 585 ILE B CA 1
ATOM 14033 C C . ILE B 1 585 ? -0.632 32.186 39.161 1 97.64 585 ILE B C 1
ATOM 14035 O O . ILE B 1 585 ? -0.562 32.474 40.358 1 97.64 585 ILE B O 1
ATOM 14039 N N . ILE B 1 586 ? 0.046 32.766 38.281 1 96.69 586 ILE B N 1
ATOM 14040 C CA . ILE B 1 586 ? 0.723 34.037 38.515 1 96.69 586 ILE B CA 1
ATOM 14041 C C . ILE B 1 586 ? 0.07 35.131 37.674 1 96.69 586 ILE B C 1
ATOM 14043 O O . ILE B 1 586 ? 0.038 35.042 36.445 1 96.69 586 ILE B O 1
ATOM 14047 N N . GLN B 1 587 ? -0.496 36.092 38.295 1 97.69 587 GLN B N 1
ATOM 14048 C CA . GLN B 1 587 ? -1.091 37.238 37.615 1 97.69 587 GLN B CA 1
ATOM 14049 C C . GLN B 1 587 ? -0.303 38.514 37.896 1 97.69 587 GLN B C 1
ATOM 14051 O O . GLN B 1 587 ? -0.007 38.825 39.052 1 97.69 587 GLN B O 1
ATOM 14056 N N . ARG B 1 588 ? 0.037 39.212 36.91 1 97.17 588 ARG B N 1
ATOM 14057 C CA . ARG B 1 588 ? 0.694 40.512 36.993 1 97.17 588 ARG B CA 1
ATOM 14058 C C . ARG B 1 588 ? -0.2 41.614 36.437 1 97.17 588 ARG B C 1
ATOM 14060 O O . ARG B 1 588 ? -0.574 41.585 35.262 1 97.17 588 ARG B O 1
ATOM 14067 N N . ILE B 1 589 ? -0.533 42.529 37.28 1 97.96 589 ILE B N 1
ATOM 14068 C CA . ILE B 1 589 ? -1.347 43.664 36.857 1 97.96 589 ILE B CA 1
ATOM 14069 C C . ILE B 1 589 ? -0.457 44.887 36.647 1 97.96 589 ILE B C 1
ATOM 14071 O O . ILE B 1 589 ? 0.197 45.355 37.582 1 97.96 589 ILE B O 1
ATOM 14075 N N . HIS B 1 590 ? -0.483 45.421 35.471 1 97.31 590 HIS B N 1
ATOM 14076 C CA . HIS B 1 590 ? 0.385 46.538 35.114 1 97.31 590 HIS B CA 1
ATOM 14077 C C . HIS B 1 590 ? -0.408 47.833 34.983 1 97.31 590 HIS B C 1
ATOM 14079 O O . HIS B 1 590 ? -1.398 47.889 34.249 1 97.31 590 HIS B O 1
ATOM 14085 N N . LEU B 1 591 ? 0.014 48.828 35.641 1 97.37 591 LEU B N 1
ATOM 14086 C CA . LEU B 1 591 ? -0.383 50.203 35.357 1 97.37 591 LEU B CA 1
ATOM 14087 C C . LEU B 1 591 ? 0.756 50.973 34.696 1 97.37 591 LEU B C 1
ATOM 14089 O O . LEU B 1 591 ? 1.916 50.831 35.088 1 97.37 591 LEU B O 1
ATOM 14093 N N . TYR B 1 592 ? 0.394 51.734 33.785 1 96.35 592 TYR B N 1
ATOM 14094 C CA . TYR B 1 592 ? 1.419 52.402 32.991 1 96.35 592 TYR B CA 1
ATOM 14095 C C . TYR B 1 592 ? 1.345 53.914 33.166 1 96.35 592 TYR B C 1
ATOM 14097 O O . TYR B 1 592 ? 0.357 54.437 33.687 1 96.35 592 TYR B O 1
ATOM 14105 N N . GLU B 1 593 ? 2.444 54.538 32.764 1 94.76 593 GLU B N 1
ATOM 14106 C CA . GLU B 1 593 ? 2.52 55.987 32.61 1 94.76 593 GLU B CA 1
ATOM 14107 C C . GLU B 1 593 ? 2.786 56.375 31.158 1 94.76 593 GLU B C 1
ATOM 14109 O O . GLU B 1 593 ? 3.132 55.524 30.336 1 94.76 593 GLU B O 1
ATOM 14114 N N . GLY B 1 594 ? 2.578 57.55 30.862 1 88.55 594 GLY B N 1
ATOM 14115 C CA . GLY B 1 594 ? 2.824 58.036 29.514 1 88.55 594 GLY B CA 1
ATOM 14116 C C . GLY B 1 594 ? 1.696 57.719 28.551 1 88.55 594 GLY B C 1
ATOM 14117 O O . GLY B 1 594 ? 0.52 57.823 28.908 1 88.55 594 GLY B O 1
ATOM 14118 N N . ALA B 1 595 ? 2.074 57.349 27.311 1 85.85 595 ALA B N 1
ATOM 14119 C CA . ALA B 1 595 ? 1.08 57.184 26.254 1 85.85 595 ALA B CA 1
ATOM 14120 C C . ALA B 1 595 ? 0.234 55.935 26.485 1 85.85 595 ALA B C 1
ATOM 14122 O O . ALA B 1 595 ? -0.861 55.809 25.933 1 85.85 595 ALA B O 1
ATOM 14123 N N . GLN B 1 596 ? 0.66 55.04 27.349 1 91.24 596 GLN B N 1
ATOM 14124 C CA . GLN B 1 596 ? -0.072 53.802 27.601 1 91.24 596 GLN B CA 1
ATOM 14125 C C . GLN B 1 596 ? -0.825 53.868 28.926 1 91.24 596 GLN B C 1
ATOM 14127 O O . GLN B 1 596 ? -1.373 52.864 29.386 1 91.24 596 GLN B O 1
ATOM 14132 N N . ALA B 1 597 ? -0.939 55.004 29.487 1 93.85 597 ALA B N 1
ATOM 14133 C CA . ALA B 1 597 ? -1.489 55.186 30.827 1 93.85 597 ALA B CA 1
ATOM 14134 C C . ALA B 1 597 ? -2.97 54.82 30.867 1 93.85 597 ALA B C 1
ATOM 14136 O O . ALA B 1 597 ? -3.507 54.495 31.929 1 93.85 597 ALA B O 1
ATOM 14137 N N . ASP B 1 598 ? -3.575 54.799 29.727 1 92.79 598 ASP B N 1
ATOM 14138 C CA . ASP B 1 598 ? -5.019 54.591 29.681 1 92.79 598 ASP B CA 1
ATOM 14139 C C . ASP B 1 598 ? -5.362 53.105 29.764 1 92.79 598 ASP B C 1
ATOM 14141 O O . ASP B 1 598 ? -6.536 52.738 29.855 1 92.79 598 ASP B O 1
ATOM 14145 N N . ARG B 1 599 ? -4.415 52.265 29.795 1 95.55 599 ARG B N 1
ATOM 14146 C CA . ARG B 1 599 ? -4.662 50.828 29.732 1 95.55 599 ARG B CA 1
ATOM 14147 C C . ARG B 1 599 ? -4.083 50.119 30.952 1 95.55 599 ARG B C 1
ATOM 14149 O O . ARG B 1 599 ? -2.997 50.465 31.42 1 95.55 599 ARG B O 1
ATOM 14156 N N . ILE B 1 600 ? -4.818 49.154 31.451 1 97.87 600 ILE B N 1
ATOM 14157 C CA . ILE B 1 600 ? -4.358 48.233 32.484 1 97.87 600 ILE B CA 1
ATOM 14158 C C . ILE B 1 600 ? -4.184 46.837 31.89 1 97.87 600 ILE B C 1
ATOM 14160 O O . ILE B 1 600 ? -5.105 46.301 31.269 1 97.87 600 ILE B O 1
ATOM 14164 N N . ASP B 1 601 ? -3.034 46.263 32.055 1 97.78 601 ASP B N 1
ATOM 14165 C CA . ASP B 1 601 ? -2.814 44.912 31.55 1 97.78 601 ASP B CA 1
ATOM 14166 C C . ASP B 1 601 ? -2.836 43.891 32.685 1 97.78 601 ASP B C 1
ATOM 14168 O O . ASP B 1 601 ? -2.225 44.107 33.734 1 97.78 601 ASP B O 1
ATOM 14172 N N . PHE B 1 602 ? -3.627 42.83 32.477 1 98.42 602 PHE B N 1
ATOM 14173 C CA . PHE B 1 602 ? -3.607 41.639 33.319 1 98.42 602 PHE B CA 1
ATOM 14174 C C . PHE B 1 602 ? -2.862 40.502 32.629 1 98.42 602 PHE B C 1
ATOM 14176 O O . PHE B 1 602 ? -3.437 39.782 31.81 1 98.42 602 PHE B O 1
ATOM 14183 N N . GLU B 1 603 ? -1.627 40.376 32.91 1 96.95 603 GLU B N 1
ATOM 14184 C CA . GLU B 1 603 ? -0.812 39.293 32.368 1 96.95 603 GLU B CA 1
ATOM 14185 C C . GLU B 1 603 ? -0.904 38.043 33.239 1 96.95 603 GLU B C 1
ATOM 14187 O O . GLU B 1 603 ? -0.705 38.11 34.453 1 96.95 603 GLU B O 1
ATOM 14192 N N . ASN B 1 604 ? -1.183 36.911 32.585 1 97.53 604 ASN B N 1
ATOM 14193 C CA . ASN B 1 604 ? -1.39 35.68 33.34 1 97.53 604 ASN B CA 1
ATOM 14194 C C . ASN B 1 604 ? -0.449 34.572 32.875 1 97.53 604 ASN B C 1
ATOM 14196 O O . ASN B 1 604 ? -0.2 34.426 31.677 1 97.53 604 ASN B O 1
ATOM 14200 N N . GLU B 1 605 ? 0.13 33.887 33.761 1 95.98 605 GLU B N 1
ATOM 14201 C CA . GLU B 1 605 ? 0.821 32.613 33.592 1 95.98 605 GLU B CA 1
ATOM 14202 C C . GLU B 1 605 ? 0.169 31.516 34.428 1 95.98 605 GLU B C 1
ATOM 14204 O O . GLU B 1 605 ? 0.075 31.633 35.652 1 95.98 605 GLU B O 1
ATOM 14209 N N . VAL B 1 606 ? -0.308 30.504 33.762 1 97.34 606 VAL B N 1
ATOM 14210 C CA . VAL B 1 606 ? -1.069 29.474 34.462 1 97.34 606 VAL B CA 1
ATOM 14211 C C . VAL B 1 606 ? -0.517 28.095 34.111 1 97.34 606 VAL B C 1
ATOM 14213 O O . VAL B 1 606 ? -0.389 27.752 32.934 1 97.34 606 VAL B O 1
ATOM 14216 N N . ASP B 1 607 ? -0.08 27.318 35.034 1 95.85 607 ASP B N 1
ATOM 14217 C CA . ASP B 1 607 ? 0.081 25.876 34.872 1 95.85 607 ASP B CA 1
ATOM 14218 C C . ASP B 1 607 ? -1.211 25.137 35.213 1 95.85 607 ASP B C 1
ATOM 14220 O O . ASP B 1 607 ? -1.454 24.804 36.375 1 95.85 607 ASP B O 1
ATOM 14224 N N . TRP B 1 608 ? -2.016 24.936 34.233 1 97.01 608 TRP B N 1
ATOM 14225 C CA . TRP B 1 608 ? -3.383 24.452 34.39 1 97.01 608 TRP B CA 1
ATOM 14226 C C . TRP B 1 608 ? -3.408 22.938 34.57 1 97.01 608 TRP B C 1
ATOM 14228 O O . TRP B 1 608 ? -2.924 22.196 33.712 1 97.01 608 TRP B O 1
ATOM 14238 N N . ARG B 1 609 ? -3.972 22.436 35.689 1 93.78 609 ARG B N 1
ATOM 14239 C CA . ARG B 1 609 ? -4.036 21.012 36.004 1 93.78 609 ARG B CA 1
ATOM 14240 C C . ARG B 1 609 ? -5.365 20.656 36.662 1 93.78 609 ARG B C 1
ATOM 14242 O O . ARG B 1 609 ? -5.446 19.695 37.43 1 93.78 609 ARG B O 1
ATOM 14249 N N . SER B 1 610 ? -6.352 21.47 36.409 1 94.04 610 SER B N 1
ATOM 14250 C CA . SER B 1 610 ? -7.64 21.258 37.062 1 94.04 610 SER B CA 1
ATOM 14251 C C . SER B 1 610 ? -8.624 20.56 36.13 1 94.04 610 SER B C 1
ATOM 14253 O O . SER B 1 610 ? -8.819 20.988 34.991 1 94.04 610 SER B O 1
ATOM 14255 N N . LEU B 1 611 ? -9.197 19.5 36.623 1 91.52 611 LEU B N 1
ATOM 14256 C CA . LEU B 1 611 ? -10.191 18.74 35.873 1 91.52 611 LEU B CA 1
ATOM 14257 C C . LEU B 1 611 ? -11.59 19.305 36.095 1 91.52 611 LEU B C 1
ATOM 14259 O O . LEU B 1 611 ? -11.878 19.858 37.159 1 91.52 611 LEU B O 1
ATOM 14263 N N . ASN B 1 612 ? -12.465 19.186 35.138 1 93.73 612 ASN B N 1
ATOM 14264 C CA . ASN B 1 612 ? -13.871 19.562 35.237 1 93.73 612 ASN B CA 1
ATOM 14265 C C . ASN B 1 612 ? -14.033 21.026 35.636 1 93.73 612 ASN B C 1
ATOM 14267 O O . ASN B 1 612 ? -14.764 21.34 36.577 1 93.73 612 ASN B O 1
ATOM 14271 N N . ALA B 1 613 ? -13.253 21.814 34.943 1 95.8 613 ALA B N 1
ATOM 14272 C CA . ALA B 1 613 ? -13.174 23.193 35.416 1 95.8 613 ALA B CA 1
ATOM 14273 C C . ALA B 1 613 ? -13.125 24.172 34.247 1 95.8 613 ALA B C 1
ATOM 14275 O O . ALA B 1 613 ? -12.532 23.877 33.206 1 95.8 613 ALA B O 1
ATOM 14276 N N . LEU B 1 614 ? -13.752 25.233 34.391 1 97.34 614 LEU B N 1
ATOM 14277 C CA . LEU B 1 614 ? -13.715 26.385 33.496 1 97.34 614 LEU B CA 1
ATOM 14278 C C . LEU B 1 614 ? -13.228 27.629 34.231 1 97.34 614 LEU B C 1
ATOM 14280 O O . LEU B 1 614 ? -13.884 28.102 35.162 1 97.34 614 LEU B O 1
ATOM 14284 N N . LEU B 1 615 ? -12.018 28.058 33.883 1 98.15 615 LEU B N 1
ATOM 14285 C CA . LEU B 1 615 ? -11.458 29.276 34.458 1 98.15 615 LEU B CA 1
ATOM 14286 C C . LEU B 1 615 ? -11.951 30.508 33.708 1 98.15 615 LEU B C 1
ATOM 14288 O O . LEU B 1 615 ? -11.886 30.559 32.477 1 98.15 615 LEU B O 1
ATOM 14292 N N . LYS B 1 616 ? -12.448 31.574 34.442 1 98.34 616 LYS B N 1
ATOM 14293 C CA . LYS B 1 616 ? -12.903 32.815 33.823 1 98.34 616 LYS B CA 1
ATOM 14294 C C . LYS B 1 616 ? -12.395 34.032 34.59 1 98.34 616 LYS B C 1
ATOM 14296 O O . LYS B 1 616 ? -12.133 33.949 35.792 1 98.34 616 LYS B O 1
ATOM 14301 N N . ALA B 1 617 ? -12.208 35.146 33.91 1 98.6 617 ALA B N 1
ATOM 14302 C CA . ALA B 1 617 ? -12.074 36.465 34.525 1 98.6 617 ALA B CA 1
ATOM 14303 C C . ALA B 1 617 ? -13.427 37.165 34.619 1 98.6 617 ALA B C 1
ATOM 14305 O O . ALA B 1 617 ? -14.138 37.292 33.62 1 98.6 617 ALA B O 1
ATOM 14306 N N . GLU B 1 618 ? -13.795 37.552 35.784 1 98.47 618 GLU B N 1
ATOM 14307 C CA . GLU B 1 618 ? -15.09 38.177 36.037 1 98.47 618 GLU B CA 1
ATOM 14308 C C . GLU B 1 618 ? -14.94 39.675 36.286 1 98.47 618 GLU B C 1
ATOM 14310 O O . GLU B 1 618 ? -14.127 40.094 37.114 1 98.47 618 GLU B O 1
ATOM 14315 N N . PHE B 1 619 ? -15.787 40.51 35.628 1 98.61 619 PHE B N 1
ATOM 14316 C CA . PHE B 1 619 ? -15.729 41.964 35.72 1 98.61 619 PHE B CA 1
ATOM 14317 C C . PHE B 1 619 ? -17.083 42.536 36.124 1 98.61 619 PHE B C 1
ATOM 14319 O O . PHE B 1 619 ? -17.854 42.982 35.272 1 98.61 619 PHE B O 1
ATOM 14326 N N . PRO B 1 620 ? -17.388 42.518 37.398 1 98.2 620 PRO B N 1
ATOM 14327 C CA . PRO B 1 620 ? -18.539 43.296 37.861 1 98.2 620 PRO B CA 1
ATOM 14328 C C . PRO B 1 620 ? -18.261 44.797 37.899 1 98.2 620 PRO B C 1
ATOM 14330 O O . PRO B 1 620 ? -17.54 45.273 38.78 1 98.2 620 PRO B O 1
ATOM 14333 N N . LEU B 1 621 ? -18.861 45.573 37.068 1 98.2 621 LEU B N 1
ATOM 14334 C CA . LEU B 1 621 ? -18.489 46.966 36.847 1 98.2 621 LEU B CA 1
ATOM 14335 C C . LEU B 1 621 ? -19.56 47.907 37.386 1 98.2 621 LEU B C 1
ATOM 14337 O O . LEU B 1 621 ? -20.698 47.492 37.618 1 98.2 621 LEU B O 1
ATOM 14341 N N . SER B 1 622 ? -19.167 49.135 37.532 1 96.09 622 SER B N 1
ATOM 14342 C CA . SER B 1 622 ? -20.076 50.161 38.034 1 96.09 622 SER B CA 1
ATOM 14343 C C . SER B 1 622 ? -20.947 50.723 36.915 1 96.09 622 SER B C 1
ATOM 14345 O O . SER B 1 622 ? -21.812 51.567 37.159 1 96.09 622 SER B O 1
ATOM 14347 N N . VAL B 1 623 ? -20.776 50.277 35.743 1 96.6 623 VAL B N 1
ATOM 14348 C CA . VAL B 1 623 ? -21.619 50.62 34.603 1 96.6 623 VAL B CA 1
ATOM 14349 C C . VAL B 1 623 ? -22.554 49.456 34.282 1 96.6 623 VAL B C 1
ATOM 14351 O O . VAL B 1 623 ? -22.245 48.302 34.588 1 96.6 623 VAL B O 1
ATOM 14354 N N . ALA B 1 624 ? -23.667 49.805 33.657 1 96.94 624 ALA B N 1
ATOM 14355 C CA . ALA B 1 624 ? -24.656 48.765 33.388 1 96.94 624 ALA B CA 1
ATOM 14356 C C . ALA B 1 624 ? -25.398 49.038 32.082 1 96.94 624 ALA B C 1
ATOM 14358 O O . ALA B 1 624 ? -25.729 50.187 31.778 1 96.94 624 ALA B O 1
ATOM 14359 N N . ASN B 1 625 ? -25.527 48.057 31.369 1 97.32 625 ASN B N 1
ATOM 14360 C CA . ASN B 1 625 ? -26.296 48.052 30.129 1 97.32 625 ASN B CA 1
ATOM 14361 C C . ASN B 1 625 ? -26.784 46.65 29.777 1 97.32 625 ASN B C 1
ATOM 14363 O O . ASN B 1 625 ? -26.077 45.667 30.004 1 97.32 625 ASN B O 1
ATOM 14367 N N . ALA B 1 626 ? -27.975 46.617 29.257 1 96.24 626 ALA B N 1
ATOM 14368 C CA . ALA B 1 626 ? -28.522 45.316 28.878 1 96.24 626 ALA B CA 1
ATOM 14369 C C . ALA B 1 626 ? -27.712 44.688 27.749 1 96.24 626 ALA B C 1
ATOM 14371 O O . ALA B 1 626 ? -27.638 43.462 27.637 1 96.24 626 ALA B O 1
ATOM 14372 N N . GLU B 1 627 ? -27.126 45.509 26.934 1 96.59 627 GLU B N 1
ATOM 14373 C CA . GLU B 1 627 ? -26.329 45.025 25.81 1 96.59 627 GLU B CA 1
ATOM 14374 C C . GLU B 1 627 ? -24.863 45.423 25.961 1 96.59 627 GLU B C 1
ATOM 14376 O O . GLU B 1 627 ? -24.555 46.476 26.523 1 96.59 627 GLU B O 1
ATOM 14381 N N . ALA B 1 628 ? -23.997 44.565 25.543 1 97.54 628 ALA B N 1
ATOM 14382 C CA . ALA B 1 628 ? -22.581 44.868 25.347 1 97.54 628 ALA B CA 1
ATOM 14383 C C . ALA B 1 628 ? -22.197 44.765 23.874 1 97.54 628 ALA B C 1
ATOM 14385 O O . ALA B 1 628 ? -22.903 44.133 23.085 1 97.54 628 ALA B O 1
ATOM 14386 N N . THR B 1 629 ? -21.166 45.467 23.444 1 97.09 629 THR B N 1
ATOM 14387 C CA . THR B 1 629 ? -20.683 45.463 22.068 1 97.09 629 THR B CA 1
ATOM 14388 C C . THR B 1 629 ? -19.467 44.554 21.924 1 97.09 629 THR B C 1
ATOM 14390 O O . THR B 1 629 ? -18.506 44.668 22.687 1 97.09 629 THR B O 1
ATOM 14393 N N . TYR B 1 630 ? -19.541 43.633 20.974 1 97.49 630 TYR B N 1
ATOM 14394 C CA . TYR B 1 630 ? -18.498 42.636 20.763 1 97.49 630 TYR B CA 1
ATOM 14395 C C . TYR B 1 630 ? -17.83 42.824 19.406 1 97.49 630 TYR B C 1
ATOM 14397 O O . TYR B 1 630 ? -18.507 43.048 18.4 1 97.49 630 TYR B O 1
ATOM 14405 N N . ASP B 1 631 ? -16.524 42.689 19.401 1 97.03 631 ASP B N 1
ATOM 14406 C CA . ASP B 1 631 ? -15.738 42.718 18.171 1 97.03 631 ASP B CA 1
ATOM 14407 C C . ASP B 1 631 ? -15.948 41.444 17.355 1 97.03 631 ASP B C 1
ATOM 14409 O O . ASP B 1 631 ? -15.803 40.336 17.876 1 97.03 631 ASP B O 1
ATOM 14413 N N . ILE B 1 632 ? -16.255 41.616 16.11 1 96.43 632 ILE B N 1
ATOM 14414 C CA . ILE B 1 632 ? -16.421 40.414 15.301 1 96.43 632 ILE B CA 1
ATOM 14415 C C . ILE B 1 632 ? -15.41 40.418 14.157 1 96.43 632 ILE B C 1
ATOM 14417 O O . ILE B 1 632 ? -15.628 39.777 13.126 1 96.43 632 ILE B O 1
ATOM 14421 N N . GLY B 1 633 ? -14.242 41.189 14.298 1 93.88 633 GLY B N 1
ATOM 14422 C CA . GLY B 1 633 ? -13.145 41.216 13.343 1 93.88 633 GLY B CA 1
ATOM 14423 C C . GLY B 1 633 ? -13.298 42.295 12.289 1 93.88 633 GLY B C 1
ATOM 14424 O O . GLY B 1 633 ? -12.37 43.071 12.048 1 93.88 633 GLY B O 1
ATOM 14425 N N . LEU B 1 634 ? -14.433 42.311 11.582 1 95.28 634 LEU B N 1
ATOM 14426 C CA . LEU B 1 634 ? -14.854 43.361 10.66 1 95.28 634 LEU B CA 1
ATOM 14427 C C . LEU B 1 634 ? -16.123 44.045 11.157 1 95.28 634 LEU B C 1
ATOM 14429 O O . LEU B 1 634 ? -17.228 43.685 10.747 1 95.28 634 LEU B O 1
ATOM 14433 N N . GLY B 1 635 ? -15.896 44.906 12.132 1 92.91 635 GLY B N 1
ATOM 14434 C CA . GLY B 1 635 ? -17.02 45.579 12.764 1 92.91 635 GLY B CA 1
ATOM 14435 C C . GLY B 1 635 ? -17.371 45.005 14.123 1 92.91 635 GLY B C 1
ATOM 14436 O O . GLY B 1 635 ? -16.539 44.359 14.764 1 92.91 635 GLY B O 1
ATOM 14437 N N . SER B 1 636 ? -18.578 45.319 14.612 1 94.93 636 SER B N 1
ATOM 14438 C CA . SER B 1 636 ? -19.007 44.894 15.94 1 94.93 636 SER B CA 1
ATOM 14439 C C . SER B 1 636 ? -20.5 44.581 15.965 1 94.93 636 SER B C 1
ATOM 14441 O O . SER B 1 636 ? -21.231 44.944 15.041 1 94.93 636 SER B O 1
ATOM 14443 N N . VAL B 1 637 ? -20.893 43.887 16.926 1 95.62 637 VAL B N 1
ATOM 14444 C CA . VAL B 1 637 ? -22.294 43.524 17.112 1 95.62 637 VAL B CA 1
ATOM 14445 C C . VAL B 1 637 ? -22.684 43.702 18.578 1 95.62 637 VAL B C 1
ATOM 14447 O O . VAL B 1 637 ? -21.848 43.549 19.472 1 95.62 637 VAL B O 1
ATOM 14450 N N . ARG B 1 638 ? -23.882 44.061 18.844 1 95.63 638 ARG B N 1
ATOM 14451 C CA . ARG B 1 638 ? -24.414 44.161 20.199 1 95.63 638 ARG B CA 1
ATOM 14452 C C . ARG B 1 638 ? -25.179 42.899 20.582 1 95.63 638 ARG B C 1
ATOM 14454 O O . ARG B 1 638 ? -25.936 42.356 19.774 1 95.63 638 ARG B O 1
ATOM 14461 N N . ARG B 1 639 ? -24.852 42.418 21.7 1 96.86 639 ARG B N 1
ATOM 14462 C CA . ARG B 1 639 ? -25.54 41.246 22.231 1 96.86 639 ARG B CA 1
ATOM 14463 C C . ARG B 1 639 ? -26.034 41.498 23.652 1 96.86 639 ARG B C 1
ATOM 14465 O O . ARG B 1 639 ? -25.418 42.256 24.403 1 96.86 639 ARG B O 1
ATOM 14472 N N . GLY B 1 640 ? -27.126 40.773 24.086 1 96.14 640 GLY B N 1
ATOM 14473 C CA . GLY B 1 640 ? -27.719 40.944 25.403 1 96.14 640 GLY B CA 1
ATOM 14474 C C . GLY B 1 640 ? -27.157 39.989 26.439 1 96.14 640 GLY B C 1
ATOM 14475 O O . GLY B 1 640 ? -26.187 39.277 26.173 1 96.14 640 GLY B O 1
ATOM 14476 N N . ASN B 1 641 ? -27.816 40.082 27.633 1 97.05 641 ASN B N 1
ATOM 14477 C CA . ASN B 1 641 ? -27.472 39.154 28.705 1 97.05 641 ASN B CA 1
ATOM 14478 C C . ASN B 1 641 ? -27.732 37.706 28.298 1 97.05 641 ASN B C 1
ATOM 14480 O O . ASN B 1 641 ? -28.451 37.449 27.331 1 97.05 641 ASN B O 1
ATOM 14484 N N . ASN B 1 642 ? -27.161 36.741 29.064 1 96.17 642 ASN B N 1
ATOM 14485 C CA . ASN B 1 642 ? -27.249 35.31 28.793 1 96.17 642 ASN B CA 1
ATOM 14486 C C . ASN B 1 642 ? -28.698 34.858 28.634 1 96.17 642 ASN B C 1
ATOM 14488 O O . ASN B 1 642 ? -29.542 35.158 29.48 1 96.17 642 ASN B O 1
ATOM 14492 N N . ARG B 1 643 ? -28.932 34.2 27.551 1 94.27 643 ARG B N 1
ATOM 14493 C CA . ARG B 1 643 ? -30.196 33.521 27.289 1 94.27 643 ARG B CA 1
ATOM 14494 C C . ARG B 1 643 ? -29.974 32.04 27.003 1 94.27 643 ARG B C 1
ATOM 14496 O O . ARG B 1 643 ? -28.833 31.592 26.873 1 94.27 643 ARG B O 1
ATOM 14503 N N . ASP B 1 644 ? -31.104 31.373 26.885 1 90.4 644 ASP B N 1
ATOM 14504 C CA . ASP B 1 644 ? -31 29.93 26.687 1 90.4 644 ASP B CA 1
ATOM 14505 C C . ASP B 1 644 ? -30.357 29.605 25.341 1 90.4 644 ASP B C 1
ATOM 14507 O O . ASP B 1 644 ? -29.669 28.592 25.204 1 90.4 644 ASP B O 1
ATOM 14511 N N . ASN B 1 645 ? -30.532 30.489 24.433 1 90.29 645 ASN B N 1
ATOM 14512 C CA . ASN B 1 645 ? -30.028 30.225 23.089 1 90.29 645 ASN B CA 1
ATOM 14513 C C . ASN B 1 645 ? -28.801 31.074 22.774 1 90.29 645 ASN B C 1
ATOM 14515 O O . ASN B 1 645 ? -28.303 31.059 21.647 1 90.29 645 ASN B O 1
ATOM 14519 N N . SER B 1 646 ? -28.314 31.874 23.757 1 92.37 646 SER B N 1
ATOM 14520 C CA . SER B 1 646 ? -27.155 32.744 23.594 1 92.37 646 SER B CA 1
ATOM 14521 C C . SER B 1 646 ? -26.529 33.09 24.941 1 92.37 646 SER B C 1
ATOM 14523 O O . SER B 1 646 ? -27.027 33.961 25.658 1 92.37 646 SER B O 1
ATOM 14525 N N . PHE B 1 647 ? -25.515 32.447 25.381 1 95.04 647 PHE B N 1
ATOM 14526 C CA . PHE B 1 647 ? -24.93 32.634 26.703 1 95.04 647 PHE B CA 1
ATOM 14527 C C . PHE B 1 647 ? -23.41 32.546 26.64 1 95.04 647 PHE B C 1
ATOM 14529 O O . PHE B 1 647 ? -22.716 33.091 27.501 1 95.04 647 PHE B O 1
ATOM 14536 N N . GLU B 1 648 ? -22.739 31.789 25.962 1 95.28 648 GLU B N 1
ATOM 14537 C CA . GLU B 1 648 ? -21.315 31.745 25.645 1 95.28 648 GLU B CA 1
ATOM 14538 C C . GLU B 1 648 ? -21.057 32.17 24.202 1 95.28 648 GLU B C 1
ATOM 14540 O O . GLU B 1 648 ? -21.079 31.339 23.292 1 95.28 648 GLU B O 1
ATOM 14545 N N . VAL B 1 649 ? -20.715 33.527 24.101 1 96.3 649 VAL B N 1
ATOM 14546 C CA . VAL B 1 649 ? -20.59 34.113 22.77 1 96.3 649 VAL B CA 1
ATOM 14547 C C . VAL B 1 649 ? -19.129 34.465 22.496 1 96.3 649 VAL B C 1
ATOM 14549 O O . VAL B 1 649 ? -18.268 34.281 23.359 1 96.3 649 VAL B O 1
ATOM 14552 N N . TYR B 1 650 ? -18.837 34.824 21.294 1 96.37 650 TYR B N 1
ATOM 14553 C CA . TYR B 1 650 ? -17.444 35.082 20.948 1 96.37 650 TYR B CA 1
ATOM 14554 C C . TYR B 1 650 ? -17.204 36.569 20.72 1 96.37 650 TYR B C 1
ATOM 14556 O O . TYR B 1 650 ? -18.131 37.309 20.381 1 96.37 650 TYR B O 1
ATOM 14564 N N . ALA B 1 651 ? -15.988 37 20.909 1 97.62 651 ALA B N 1
ATOM 14565 C CA . ALA B 1 651 ? -15.416 38.265 20.456 1 97.62 651 ALA B CA 1
ATOM 14566 C C . ALA B 1 651 ? -13.968 38.084 20.01 1 97.62 651 ALA B C 1
ATOM 14568 O O . ALA B 1 651 ? -13.23 37.28 20.586 1 97.62 651 ALA B O 1
ATOM 14569 N N . HIS B 1 652 ? -13.578 38.773 19.069 1 96.87 652 HIS B N 1
ATOM 14570 C CA . HIS B 1 652 ? -12.205 38.675 18.586 1 96.87 652 HIS B CA 1
ATOM 14571 C C . HIS B 1 652 ? -11.235 39.361 19.541 1 96.87 652 HIS B C 1
ATOM 14573 O O . HIS B 1 652 ? -10.824 38.773 20.544 1 96.87 652 HIS B O 1
ATOM 14579 N N . GLU B 1 653 ? -11.13 40.667 19.43 1 97.42 653 GLU B N 1
ATOM 14580 C CA . GLU B 1 653 ? -10.016 41.247 20.174 1 97.42 653 GLU B CA 1
ATOM 14581 C C . GLU B 1 653 ? -10.514 42.18 21.274 1 97.42 653 GLU B C 1
ATOM 14583 O O . GLU B 1 653 ? -9.749 42.566 22.161 1 97.42 653 GLU B O 1
ATOM 14588 N N . TRP B 1 654 ? -11.873 42.493 21.308 1 97.47 654 TRP B N 1
ATOM 14589 C CA . TRP B 1 654 ? -12.326 43.394 22.362 1 97.47 654 TRP B CA 1
ATOM 14590 C C . TRP B 1 654 ? -13.825 43.245 22.598 1 97.47 654 TRP B C 1
ATOM 14592 O O . TRP B 1 654 ? -14.546 42.723 21.745 1 97.47 654 TRP B O 1
ATOM 14602 N N . THR B 1 655 ? -14.275 43.612 23.728 1 98.18 655 THR B N 1
ATOM 14603 C CA . THR B 1 655 ? -15.658 43.735 24.176 1 98.18 655 THR B CA 1
ATOM 14604 C C . THR B 1 655 ? -15.856 45.021 24.972 1 98.18 655 THR B C 1
ATOM 14606 O O . THR B 1 655 ? -14.983 45.419 25.746 1 98.18 655 THR B O 1
ATOM 14609 N N . ASP B 1 656 ? -17.015 45.656 24.807 1 97.77 656 ASP B N 1
ATOM 14610 C CA . ASP B 1 656 ? -17.237 46.942 25.461 1 97.77 656 ASP B CA 1
ATOM 14611 C C . ASP B 1 656 ? -18.597 46.978 26.154 1 97.77 656 ASP B C 1
ATOM 14613 O O . ASP B 1 656 ? -19.598 46.526 25.593 1 97.77 656 ASP B O 1
ATOM 14617 N N . LEU B 1 657 ? -18.566 47.437 27.368 1 97.86 657 LEU B N 1
ATOM 14618 C CA . LEU B 1 657 ? -19.795 47.724 28.099 1 97.86 657 LEU B CA 1
ATOM 14619 C C . LEU B 1 657 ? -19.927 49.218 28.377 1 97.86 657 LEU B C 1
ATOM 14621 O O . LEU B 1 657 ? -19.354 49.727 29.343 1 97.86 657 LEU B O 1
ATOM 14625 N N . THR B 1 658 ? -20.641 49.94 27.564 1 96.51 658 THR B N 1
ATOM 14626 C CA . THR B 1 658 ? -20.973 51.347 27.758 1 96.51 658 THR B CA 1
ATOM 14627 C C . THR B 1 658 ? -22.26 51.494 28.564 1 96.51 658 THR B C 1
ATOM 14629 O O . THR B 1 658 ? -23.262 50.839 28.268 1 96.51 658 THR B O 1
ATOM 14632 N N . ASP B 1 659 ? -22.219 52.355 29.548 1 95.7 659 ASP B N 1
ATOM 14633 C CA . ASP B 1 659 ? -23.379 52.566 30.408 1 95.7 659 ASP B CA 1
ATOM 14634 C C . ASP B 1 659 ? -24.602 52.977 29.591 1 95.7 659 ASP B C 1
ATOM 14636 O O . ASP B 1 659 ? -24.471 53.632 28.555 1 95.7 659 ASP B O 1
ATOM 14640 N N . ARG B 1 660 ? -25.745 52.677 30.086 1 94.06 660 ARG B N 1
ATOM 14641 C CA . ARG B 1 660 ? -27.001 52.997 29.416 1 94.06 660 ARG B CA 1
ATOM 14642 C C . ARG B 1 660 ? -27.112 54.494 29.146 1 94.06 660 ARG B C 1
ATOM 14644 O O . ARG B 1 660 ? -27.715 54.908 28.153 1 94.06 660 ARG B O 1
ATOM 14651 N N . LYS B 1 661 ? -26.409 55.328 30.027 1 93.3 661 LYS B N 1
ATOM 14652 C CA . LYS B 1 661 ? -26.457 56.78 29.883 1 93.3 661 LYS B CA 1
ATOM 14653 C C . LYS B 1 661 ? -25.495 57.257 28.798 1 93.3 661 LYS B C 1
ATOM 14655 O O . LYS B 1 661 ? -25.595 58.392 28.328 1 93.3 661 LYS B O 1
ATOM 14660 N N . GLY B 1 662 ? -24.587 56.413 28.421 1 91.5 662 GLY B N 1
ATOM 14661 C CA . GLY B 1 662 ? -23.671 56.725 27.335 1 91.5 662 GLY B CA 1
ATOM 14662 C C . GLY B 1 662 ? -22.549 57.658 27.75 1 91.5 662 GLY B C 1
ATOM 14663 O O . GLY B 1 662 ? -21.764 58.105 26.911 1 91.5 662 GLY B O 1
ATOM 14664 N N . ASP B 1 663 ? -22.431 57.958 28.988 1 92.16 663 ASP B N 1
ATOM 14665 C CA . ASP B 1 663 ? -21.473 58.965 29.434 1 92.16 663 ASP B CA 1
ATOM 14666 C C . ASP B 1 663 ? -20.132 58.327 29.792 1 92.16 663 ASP B C 1
ATOM 14668 O O . ASP B 1 663 ? -19.115 59.017 29.882 1 92.16 663 ASP B O 1
ATOM 14672 N N . TYR B 1 664 ? -20.166 57.027 30.044 1 94.98 664 TYR B N 1
ATOM 14673 C CA . TYR B 1 664 ? -18.946 56.326 30.431 1 94.98 664 TYR B CA 1
ATOM 14674 C C . TYR B 1 664 ? -19.029 54.848 30.071 1 94.98 664 TYR B C 1
ATOM 14676 O O . TYR B 1 664 ? -20.122 54.285 29.978 1 94.98 664 TYR B O 1
ATOM 14684 N N . GLY B 1 665 ? -17.891 54.233 29.798 1 96.12 665 GLY B N 1
ATOM 14685 C CA . GLY B 1 665 ? -17.832 52.812 29.498 1 96.12 665 GLY B CA 1
ATOM 14686 C C . GLY B 1 665 ? -16.495 52.184 29.841 1 96.12 665 GLY B C 1
ATOM 14687 O O . GLY B 1 665 ? -15.55 52.885 30.21 1 96.12 665 GLY B O 1
ATOM 14688 N N . VAL B 1 666 ? -16.462 50.828 29.806 1 97.34 666 VAL B N 1
ATOM 14689 C CA . VAL B 1 666 ? -15.254 50.036 30.017 1 97.34 666 VAL B CA 1
ATOM 14690 C C . VAL B 1 666 ? -15.051 49.08 28.844 1 97.34 666 VAL B C 1
ATOM 14692 O O . VAL B 1 666 ? -15.959 48.327 28.484 1 97.34 666 VAL B O 1
ATOM 14695 N N . THR B 1 667 ? -13.907 49.167 28.211 1 97.55 667 THR B N 1
ATOM 14696 C CA . THR B 1 667 ? -13.518 48.252 27.144 1 97.55 667 THR B CA 1
ATOM 14697 C C . THR B 1 667 ? -12.524 47.214 27.657 1 97.55 667 THR B C 1
ATOM 14699 O O . THR B 1 667 ? -11.532 47.561 28.302 1 97.55 667 THR B O 1
ATOM 14702 N N . LEU B 1 668 ? -12.825 45.96 27.391 1 98.23 668 LEU B N 1
ATOM 14703 C CA . LEU B 1 668 ? -11.933 44.851 27.712 1 98.23 668 LEU B CA 1
ATOM 14704 C C . LEU B 1 668 ? -11.276 44.299 26.452 1 98.23 668 LEU B C 1
ATOM 14706 O O . LEU B 1 668 ? -11.953 44.048 25.452 1 98.23 668 LEU B O 1
ATOM 14710 N N . LEU B 1 669 ? -9.974 44.155 26.45 1 98.2 669 LEU B N 1
ATOM 14711 C CA . LEU B 1 669 ? -9.185 43.625 25.344 1 98.2 669 LEU B CA 1
ATOM 14712 C C . LEU B 1 669 ? -8.615 42.254 25.69 1 98.2 669 LEU B C 1
ATOM 14714 O O . LEU B 1 669 ? -8.507 41.901 26.866 1 98.2 669 LEU B O 1
ATOM 14718 N N . ASN B 1 670 ? -8.313 41.481 24.629 1 98.05 670 ASN B N 1
ATOM 14719 C CA . ASN B 1 670 ? -7.665 40.191 24.84 1 98.05 670 ASN B CA 1
ATOM 14720 C C . ASN B 1 670 ? -6.681 39.868 23.719 1 98.05 670 ASN B C 1
ATOM 14722 O O . ASN B 1 670 ? -6.757 40.449 22.635 1 98.05 670 ASN B O 1
ATOM 14726 N N . ASP B 1 671 ? -5.794 38.912 23.964 1 97.09 671 ASP B N 1
ATOM 14727 C CA . ASP B 1 671 ? -4.768 38.614 22.969 1 97.09 671 ASP B CA 1
ATOM 14728 C C . ASP B 1 671 ? -4.937 37.202 22.412 1 97.09 671 ASP B C 1
ATOM 14730 O O . ASP B 1 671 ? -4.191 36.786 21.523 1 97.09 671 ASP B O 1
ATOM 14734 N N . SER B 1 672 ? -5.917 36.442 22.893 1 96.27 672 SER B N 1
ATOM 14735 C CA . SER B 1 672 ? -6.097 35.129 22.282 1 96.27 672 SER B CA 1
ATOM 14736 C C . SER B 1 672 ? -7.282 34.391 22.896 1 96.27 672 SER B C 1
ATOM 14738 O O . SER B 1 672 ? -7.359 33.163 22.825 1 96.27 672 SER B O 1
ATOM 14740 N N . ARG B 1 673 ? -8.089 35.049 23.626 1 97.21 673 ARG B N 1
ATOM 14741 C CA . ARG B 1 673 ? -9.283 34.472 24.236 1 97.21 673 ARG B CA 1
ATOM 14742 C C . ARG B 1 673 ? -10.547 34.968 23.542 1 97.21 673 ARG B C 1
ATOM 14744 O O . ARG B 1 673 ? -10.738 36.175 23.377 1 97.21 673 ARG B O 1
ATOM 14751 N N . TYR B 1 674 ? -11.453 34.022 23.213 1 97.6 674 TYR B N 1
ATOM 14752 C CA . TYR B 1 674 ? -12.561 34.406 22.344 1 97.6 674 TYR B CA 1
ATOM 14753 C C . TYR B 1 674 ? -13.894 34.273 23.07 1 97.6 674 TYR B C 1
ATOM 14755 O O . TYR B 1 674 ? -14.895 34.864 22.657 1 97.6 674 TYR B O 1
ATOM 14763 N N . GLY B 1 675 ? -13.994 33.512 24.138 1 97.62 675 GLY B N 1
ATOM 14764 C CA . GLY B 1 675 ? -15.266 33.193 24.765 1 97.62 675 GLY B CA 1
ATOM 14765 C C . GLY B 1 675 ? -15.663 34.181 25.846 1 97.62 675 GLY B C 1
ATOM 14766 O O . GLY B 1 675 ? -14.825 34.609 26.642 1 97.62 675 GLY B O 1
ATOM 14767 N N . TRP B 1 676 ? -16.952 34.57 25.835 1 97.96 676 TRP B N 1
ATOM 14768 C CA . TRP B 1 676 ? -17.514 35.519 26.791 1 97.96 676 TRP B CA 1
ATOM 14769 C C . TRP B 1 676 ? -18.904 35.082 27.239 1 97.96 676 TRP B C 1
ATOM 14771 O O . TRP B 1 676 ? -19.637 34.446 26.478 1 97.96 676 TRP B O 1
ATOM 14781 N N . ASP B 1 677 ? -19.232 35.433 28.433 1 97.38 677 ASP B N 1
ATOM 14782 C CA . ASP B 1 677 ? -20.647 35.451 28.792 1 97.38 677 ASP B CA 1
ATOM 14783 C C . ASP B 1 677 ? -20.99 36.694 29.61 1 97.38 677 ASP B C 1
ATOM 14785 O O . ASP B 1 677 ? -20.096 37.405 30.073 1 97.38 677 ASP B O 1
ATOM 14789 N N . LYS B 1 678 ? -22.233 37.034 29.617 1 98.16 678 LYS B N 1
ATOM 14790 C CA . LYS B 1 678 ? -22.768 38.218 30.284 1 98.16 678 LYS B CA 1
ATOM 14791 C C . LYS B 1 678 ? -23.964 37.861 31.163 1 98.16 678 LYS B C 1
ATOM 14793 O O . LYS B 1 678 ? -25.114 38.005 30.743 1 98.16 678 LYS B O 1
ATOM 14798 N N . PRO B 1 679 ? -23.741 37.525 32.424 1 97.04 679 PRO B N 1
ATOM 14799 C CA . PRO B 1 679 ? -24.811 37.025 33.291 1 97.04 679 PRO B CA 1
ATOM 14800 C C . PRO B 1 679 ? -25.746 38.132 33.773 1 97.04 679 PRO B C 1
ATOM 14802 O O . PRO B 1 679 ? -26.865 37.852 34.212 1 97.04 679 PRO B O 1
ATOM 14805 N N . ALA B 1 680 ? -25.227 39.429 33.774 1 96.84 680 ALA B N 1
ATOM 14806 C CA . ALA B 1 680 ? -26.03 40.561 34.229 1 96.84 680 ALA B CA 1
ATOM 14807 C C . ALA B 1 680 ? -25.671 41.831 33.464 1 96.84 680 ALA B C 1
ATOM 14809 O O . ALA B 1 680 ? -24.683 41.861 32.727 1 96.84 680 ALA B O 1
ATOM 14810 N N . ASP B 1 681 ? -26.392 42.887 33.741 1 97.41 681 ASP B N 1
ATOM 14811 C CA . ASP B 1 681 ? -26.236 44.147 33.02 1 97.41 681 ASP B CA 1
ATOM 14812 C C . ASP B 1 681 ? -24.846 44.738 33.242 1 97.41 681 ASP B C 1
ATOM 14814 O O . ASP B 1 681 ? -24.332 45.466 32.39 1 97.41 681 ASP B O 1
ATOM 14818 N N . ASN B 1 682 ? -24.251 44.409 34.34 1 97.84 682 ASN B N 1
ATOM 14819 C CA . ASN B 1 682 ? -23.028 45.12 34.698 1 97.84 682 ASN B CA 1
ATOM 14820 C C . ASN B 1 682 ? -21.837 44.171 34.8 1 97.84 682 ASN B C 1
ATOM 14822 O O . ASN B 1 682 ? -20.796 44.532 35.351 1 97.84 682 ASN B O 1
ATOM 14826 N N . THR B 1 683 ? -22.025 42.935 34.36 1 98.04 683 THR B N 1
ATOM 14827 C CA . THR B 1 683 ? -20.971 41.951 34.579 1 98.04 683 THR B CA 1
ATOM 14828 C C . THR B 1 683 ? -20.609 41.248 33.273 1 98.04 683 THR B C 1
ATOM 14830 O O . THR B 1 683 ? -21.484 40.722 32.582 1 98.04 683 THR B O 1
ATOM 14833 N N . LEU B 1 684 ? -19.374 41.277 32.89 1 98.3 684 LEU B N 1
ATOM 14834 C CA . LEU B 1 684 ? -18.791 40.498 31.804 1 98.3 684 LEU B CA 1
ATOM 14835 C C . LEU B 1 684 ? -17.833 39.442 32.345 1 98.3 684 LEU B C 1
ATOM 14837 O O . LEU B 1 684 ? -17.126 39.684 33.326 1 98.3 684 LEU B O 1
ATOM 14841 N N . ARG B 1 685 ? -17.884 38.263 31.726 1 98.52 685 ARG B N 1
ATOM 14842 C CA . ARG B 1 685 ? -16.903 37.24 32.073 1 98.52 685 ARG B CA 1
ATOM 14843 C C . ARG B 1 685 ? -16.178 36.733 30.831 1 98.52 685 ARG B C 1
ATOM 14845 O O . ARG B 1 685 ? -16.813 36.401 29.828 1 98.52 685 ARG B O 1
ATOM 14852 N N . LEU B 1 686 ? -14.86 36.728 30.875 1 98.67 686 LEU B N 1
ATOM 14853 C CA . LEU B 1 686 ? -13.998 36.22 29.813 1 98.67 686 LEU B CA 1
ATOM 14854 C C . LEU B 1 686 ? -13.534 34.801 30.12 1 98.67 686 LEU B C 1
ATOM 14856 O O . LEU B 1 686 ? -12.955 34.548 31.179 1 98.67 686 LEU B O 1
ATOM 14860 N N . SER B 1 687 ? -13.784 33.837 29.204 1 98.17 687 SER B N 1
ATOM 14861 C CA . SER B 1 687 ? -13.331 32.46 29.374 1 98.17 687 SER B CA 1
ATOM 14862 C C . SER B 1 687 ? -11.844 32.325 29.063 1 98.17 687 SER B C 1
ATOM 14864 O O . SER B 1 687 ? -11.379 32.777 28.015 1 98.17 687 SER B O 1
ATOM 14866 N N . LEU B 1 688 ? -11.105 31.641 29.939 1 98.32 688 LEU B N 1
ATOM 14867 C CA . LEU B 1 688 ? -9.651 31.625 29.827 1 98.32 688 LEU B CA 1
ATOM 14868 C C . LEU B 1 688 ? -9.144 30.219 29.524 1 98.32 688 LEU B C 1
ATOM 14870 O O . LEU B 1 688 ? -8.381 30.021 28.576 1 98.32 688 LEU B O 1
ATOM 14874 N N . LEU B 1 689 ? -9.488 29.201 30.333 1 97.79 689 LEU B N 1
ATOM 14875 C CA . LEU B 1 689 ? -9.074 27.812 30.166 1 97.79 689 LEU B CA 1
ATOM 14876 C C . LEU B 1 689 ? -10.229 26.861 30.462 1 97.79 689 LEU B C 1
ATOM 14878 O O . LEU B 1 689 ? -11.072 27.148 31.315 1 97.79 689 LEU B O 1
ATOM 14882 N N . TYR B 1 690 ? -10.269 25.749 29.726 1 96.18 690 TYR B N 1
ATOM 14883 C CA . TYR B 1 690 ? -11.418 24.853 29.801 1 96.18 690 TYR B CA 1
ATOM 14884 C C . TYR B 1 690 ? -10.974 23.396 29.802 1 96.18 690 TYR B C 1
ATOM 14886 O O . TYR B 1 690 ? -10.244 22.962 28.907 1 96.18 690 TYR B O 1
ATOM 14894 N N . SER B 1 691 ? -11.272 22.594 30.827 1 94.13 691 SER B N 1
ATOM 14895 C CA . SER B 1 691 ? -11.123 21.146 30.931 1 94.13 691 SER B CA 1
ATOM 14896 C C . SER B 1 691 ? -12.447 20.478 31.285 1 94.13 691 SER B C 1
ATOM 14898 O O . SER B 1 691 ? -12.766 20.304 32.463 1 94.13 691 SER B O 1
ATOM 14900 N N . PRO B 1 692 ? -13.177 20.051 30.314 1 94.89 692 PRO B N 1
ATOM 14901 C CA . PRO B 1 692 ? -14.518 19.513 30.556 1 94.89 692 PRO B CA 1
ATOM 14902 C C . PRO B 1 692 ? -14.491 18.129 31.202 1 94.89 692 PRO B C 1
ATOM 14904 O O . PRO B 1 692 ? -13.434 17.497 31.272 1 94.89 692 PRO B O 1
ATOM 14907 N N . LYS B 1 693 ? -15.625 17.699 31.739 1 92.8 693 LYS B N 1
ATOM 14908 C CA . LYS B 1 693 ? -15.845 16.326 32.185 1 92.8 693 LYS B CA 1
ATOM 14909 C C . LYS B 1 693 ? -16.556 15.507 31.112 1 92.8 693 LYS B C 1
ATOM 14911 O O . LYS B 1 693 ? -17.786 15.513 31.032 1 92.8 693 LYS B O 1
ATOM 14916 N N . PRO B 1 694 ? -15.773 14.866 30.333 1 88.72 694 PRO B N 1
ATOM 14917 C CA . PRO B 1 694 ? -16.379 14.098 29.242 1 88.72 694 PRO B CA 1
ATOM 14918 C C . PRO B 1 694 ? -17.008 12.791 29.719 1 88.72 694 PRO B C 1
ATOM 14920 O O . PRO B 1 694 ? -16.797 12.382 30.864 1 88.72 694 PRO B O 1
ATOM 14923 N N . GLY B 1 695 ? -17.84 12.192 28.909 1 80.89 695 GLY B N 1
ATOM 14924 C CA . GLY B 1 695 ? -18.237 10.803 29.073 1 80.89 695 GLY B CA 1
ATOM 14925 C C . GLY B 1 695 ? -17.215 9.823 28.527 1 80.89 695 GLY B C 1
ATOM 14926 O O . GLY B 1 695 ? -16.01 10.07 28.6 1 80.89 695 GLY B O 1
ATOM 14927 N N . ARG B 1 696 ? -17.716 8.678 28.006 1 67.67 696 ARG B N 1
ATOM 14928 C CA . ARG B 1 696 ? -16.858 7.64 27.444 1 67.67 696 ARG B CA 1
ATOM 14929 C C . ARG B 1 696 ? -16.243 8.094 26.124 1 67.67 696 ARG B C 1
ATOM 14931 O O . ARG B 1 696 ? -15.063 7.847 25.866 1 67.67 696 ARG B O 1
ATOM 14938 N N . SER B 1 697 ? -17.083 8.836 25.488 1 75.52 697 SER B N 1
ATOM 14939 C CA . SER B 1 697 ? -16.616 9.322 24.193 1 75.52 697 SER B CA 1
ATOM 14940 C C . SER B 1 697 ? -15.722 10.548 24.353 1 75.52 697 SER B C 1
ATOM 14942 O O . SER B 1 697 ? -15.98 11.404 25.201 1 75.52 697 SER B O 1
ATOM 14944 N N . TYR B 1 698 ? -14.617 10.662 23.726 1 83.89 698 TYR B N 1
ATOM 14945 C CA . TYR B 1 698 ? -13.685 11.784 23.701 1 83.89 698 TYR B CA 1
ATOM 14946 C C . TYR B 1 698 ? -13.071 12.013 25.077 1 83.89 698 TYR B C 1
ATOM 14948 O O . TYR B 1 698 ? -12.879 13.158 25.495 1 83.89 698 TYR B O 1
ATOM 14956 N N . ALA B 1 699 ? -12.87 10.964 25.747 1 82.76 699 ALA B N 1
ATOM 14957 C CA . ALA B 1 699 ? -12.351 11.022 27.111 1 82.76 699 ALA B CA 1
ATOM 14958 C C . ALA B 1 699 ? -11.06 11.832 27.173 1 82.76 699 ALA B C 1
ATOM 14960 O O . ALA B 1 699 ? -10.794 12.513 28.166 1 82.76 699 ALA B O 1
ATOM 14961 N N . TYR B 1 700 ? -10.923 12.157 25.839 1 80.19 700 TYR B N 1
ATOM 14962 C CA . TYR B 1 700 ? -9.641 12.851 25.801 1 80.19 700 TYR B CA 1
ATOM 14963 C C . TYR B 1 700 ? -9.835 14.36 25.888 1 80.19 700 TYR B C 1
ATOM 14965 O O . TYR B 1 700 ? -8.909 15.092 26.244 1 80.19 700 TYR B O 1
ATOM 14973 N N . GLN B 1 701 ? -10.391 14.704 25.992 1 91.29 701 GLN B N 1
ATOM 14974 C CA . GLN B 1 701 ? -10.647 16.141 26 1 91.29 701 GLN B CA 1
ATOM 14975 C C . GLN B 1 701 ? -10.749 16.673 27.427 1 91.29 701 GLN B C 1
ATOM 14977 O O . GLN B 1 701 ? -10.707 17.885 27.647 1 91.29 701 GLN B O 1
ATOM 14982 N N . ALA B 1 702 ? -10.688 15.737 28.416 1 90.74 702 ALA B N 1
ATOM 14983 C CA . ALA B 1 702 ? -10.683 16.146 29.818 1 90.74 702 ALA B CA 1
ATOM 14984 C C . ALA B 1 702 ? -9.406 16.907 30.163 1 90.74 702 ALA B C 1
ATOM 14986 O O . ALA B 1 702 ? -9.391 17.719 31.091 1 90.74 702 ALA B O 1
ATOM 14987 N N . ARG B 1 703 ? -8.358 16.677 29.389 1 91.71 703 ARG B N 1
ATOM 14988 C CA . ARG B 1 703 ? -7.055 17.253 29.703 1 91.71 703 ARG B CA 1
ATOM 14989 C C . ARG B 1 703 ? -6.511 18.052 28.524 1 91.71 703 ARG B C 1
ATOM 14991 O O . ARG B 1 703 ? -5.298 18.235 28.398 1 91.71 703 ARG B O 1
ATOM 14998 N N . GLN B 1 704 ? -7.344 18.466 27.653 1 91.8 704 GLN B N 1
ATOM 14999 C CA . GLN B 1 704 ? -6.911 19.046 26.386 1 91.8 704 GLN B CA 1
ATOM 15000 C C . GLN B 1 704 ? -6.107 20.323 26.611 1 91.8 704 GLN B C 1
ATOM 15002 O O . GLN B 1 704 ? -5.276 20.695 25.78 1 91.8 704 GLN B O 1
ATOM 15007 N N . ASP B 1 705 ? -6.261 21.042 27.782 1 95.57 705 ASP B N 1
ATOM 15008 C CA . ASP B 1 705 ? -5.543 22.286 28.044 1 95.57 705 ASP B CA 1
ATOM 15009 C C . ASP B 1 705 ? -4.601 22.135 29.236 1 95.57 705 ASP B C 1
ATOM 15011 O O . ASP B 1 705 ? -4.178 23.13 29.829 1 95.57 705 ASP B O 1
ATOM 15015 N N . PHE B 1 706 ? -4.281 20.911 29.596 1 94.56 706 PHE B N 1
ATOM 15016 C CA . PHE B 1 706 ? -3.315 20.695 30.667 1 94.56 706 PHE B CA 1
ATOM 15017 C C . PHE B 1 706 ? -1.92 21.13 30.233 1 94.56 706 PHE B C 1
ATOM 15019 O O . PHE B 1 706 ? -1.428 20.703 29.187 1 94.56 706 PHE B O 1
ATOM 15026 N N . GLY B 1 707 ? -1.348 21.982 30.968 1 94.42 707 GLY B N 1
ATOM 15027 C CA . GLY B 1 707 ? -0.023 22.5 30.668 1 94.42 707 GLY B CA 1
ATOM 15028 C C . GLY B 1 707 ? 0.122 23.979 30.97 1 94.42 707 GLY B C 1
ATOM 15029 O O . GLY B 1 707 ? -0.758 24.58 31.59 1 94.42 707 GLY B O 1
ATOM 15030 N N . HIS B 1 708 ? 1.221 24.483 30.538 1 96.07 708 HIS B N 1
ATOM 15031 C CA . HIS B 1 708 ? 1.571 25.876 30.792 1 96.07 708 HIS B CA 1
ATOM 15032 C C . HIS B 1 708 ? 0.927 26.802 29.766 1 96.07 708 HIS B C 1
ATOM 15034 O O . HIS B 1 708 ? 0.921 26.502 28.57 1 96.07 708 HIS B O 1
ATOM 15040 N N . HIS B 1 709 ? 0.273 27.897 30.264 1 97.24 709 HIS B N 1
ATOM 15041 C CA . HIS B 1 709 ? -0.383 28.884 29.413 1 97.24 709 HIS B CA 1
ATOM 15042 C C . HIS B 1 709 ? 0.015 30.302 29.806 1 97.24 709 HIS B C 1
ATOM 15044 O O . HIS B 1 709 ? 0.208 30.592 30.989 1 97.24 709 HIS B O 1
ATOM 15050 N N . VAL B 1 710 ? 0.143 31.118 28.8 1 95.86 710 VAL B N 1
ATOM 15051 C CA . VAL B 1 710 ? 0.351 32.548 29.001 1 95.86 710 VAL B CA 1
ATOM 15052 C C . VAL B 1 710 ? -0.659 33.339 28.172 1 95.86 710 VAL B C 1
ATOM 15054 O O . VAL B 1 710 ? -0.964 32.969 27.036 1 95.86 710 VAL B O 1
ATOM 15057 N N . PHE B 1 711 ? -1.266 34.307 28.768 1 97.22 711 PHE B N 1
ATOM 15058 C CA . PHE B 1 711 ? -2.176 35.185 28.041 1 97.22 711 PHE B CA 1
ATOM 15059 C C . PHE B 1 711 ? -2.35 36.51 28.773 1 97.22 711 PHE B C 1
ATOM 15061 O O . PHE B 1 711 ? -2.069 36.606 29.969 1 97.22 711 PHE B O 1
ATOM 15068 N N . THR B 1 712 ? -2.774 37.508 28.024 1 97.91 712 THR B N 1
ATOM 15069 C CA . THR B 1 712 ? -3.003 38.846 28.559 1 97.91 712 THR B CA 1
ATOM 15070 C C . THR B 1 712 ? -4.373 39.37 28.139 1 97.91 712 THR B C 1
ATOM 15072 O O . THR B 1 712 ? -4.798 39.168 26.999 1 97.91 712 THR B O 1
ATOM 15075 N N . TYR B 1 713 ? -5.064 39.92 29.081 1 98.38 713 TYR B N 1
ATOM 15076 C CA . TYR B 1 713 ? -6.222 40.756 28.784 1 98.38 713 TYR B CA 1
ATOM 15077 C C . TYR B 1 713 ? -6.086 42.127 29.435 1 98.38 713 TYR B C 1
ATOM 15079 O O . TYR B 1 713 ? -5.251 42.32 30.323 1 98.38 713 TYR B O 1
ATOM 15087 N N . SER B 1 714 ? -6.851 43.125 28.937 1 98.18 714 SER B N 1
ATOM 15088 C CA . SER B 1 714 ? -6.673 44.507 29.372 1 98.18 714 SER B CA 1
ATOM 15089 C C . SER B 1 714 ? -8.016 45.186 29.619 1 98.18 714 SER B C 1
ATOM 15091 O O . SER B 1 714 ? -9.057 44.695 29.176 1 98.18 714 SER B O 1
ATOM 15093 N N . LEU B 1 715 ? -7.904 46.205 30.363 1 98.04 715 LEU B N 1
ATOM 15094 C CA . LEU B 1 715 ? -9.066 47.027 30.681 1 98.04 715 LEU B CA 1
ATOM 15095 C C . LEU B 1 715 ? -8.785 48.499 30.4 1 98.04 715 LEU B C 1
ATOM 15097 O O . LEU B 1 715 ? -7.708 49.002 30.725 1 98.04 715 LEU B O 1
ATOM 15101 N N . VAL B 1 716 ? -9.728 49.209 29.722 1 96.82 716 VAL B N 1
ATOM 15102 C CA . VAL B 1 716 ? -9.653 50.636 29.426 1 96.82 716 VAL B CA 1
ATOM 15103 C C . VAL B 1 716 ? -10.97 51.312 29.8 1 96.82 716 VAL B C 1
ATOM 15105 O O . VAL B 1 716 ? -12.021 50.991 29.24 1 96.82 716 VAL B O 1
ATOM 15108 N N . GLY B 1 717 ? -10.932 52.241 30.783 1 95.48 717 GLY B N 1
ATOM 15109 C CA . GLY B 1 717 ? -12.082 53.097 31.03 1 95.48 717 GLY B CA 1
ATOM 15110 C C . GLY B 1 717 ? -12.153 54.286 30.09 1 95.48 717 GLY B C 1
ATOM 15111 O O . GLY B 1 717 ? -11.124 54.86 29.728 1 95.48 717 GLY B O 1
ATOM 15112 N N . HIS B 1 718 ? -13.348 54.664 29.702 1 94.19 718 HIS B N 1
ATOM 15113 C CA . HIS B 1 718 ? -13.437 55.781 28.768 1 94.19 718 HIS B CA 1
ATOM 15114 C C . HIS B 1 718 ? -14.683 56.62 29.029 1 94.19 718 HIS B C 1
ATOM 15116 O O . HIS B 1 718 ? -15.733 56.083 29.392 1 94.19 718 HIS B O 1
ATOM 15122 N N . GLN B 1 719 ? -14.522 57.824 28.759 1 93.49 719 GLN B N 1
ATOM 15123 C CA . GLN B 1 719 ? -15.66 58.737 28.799 1 93.49 719 GLN B CA 1
ATOM 15124 C C . GLN B 1 719 ? -16.413 58.735 27.472 1 93.49 719 GLN B C 1
ATOM 15126 O O . GLN B 1 719 ? -15.798 58.749 26.403 1 93.49 719 GLN B O 1
ATOM 15131 N N . GLY B 1 720 ? -17.659 58.657 27.564 1 90.19 720 GLY B N 1
ATOM 15132 C CA . GLY B 1 720 ? -18.473 58.694 26.36 1 90.19 720 GLY B CA 1
ATOM 15133 C C . GLY B 1 720 ? -18.762 57.317 25.793 1 90.19 720 GLY B C 1
ATOM 15134 O O . GLY B 1 720 ? -18.558 56.306 26.468 1 90.19 720 GLY B O 1
ATOM 15135 N N . GLU B 1 721 ? -19.257 57.379 24.543 1 87.52 721 GLU B N 1
ATOM 15136 C CA . GLU B 1 721 ? -19.638 56.137 23.876 1 87.52 721 GLU B CA 1
ATOM 15137 C C . GLU B 1 721 ? -18.422 55.435 23.279 1 87.52 721 GLU B C 1
ATOM 15139 O O . GLU B 1 721 ? -17.293 55.905 23.427 1 87.52 721 GLU B O 1
ATOM 15144 N N . LEU B 1 722 ? -18.652 54.327 22.76 1 84.01 722 LEU B N 1
ATOM 15145 C CA . LEU B 1 722 ? -17.626 53.404 22.287 1 84.01 722 LEU B CA 1
ATOM 15146 C C . LEU B 1 722 ? -16.639 54.113 21.365 1 84.01 722 LEU B C 1
ATOM 15148 O O . LEU B 1 722 ? -15.451 53.783 21.349 1 84.01 722 LEU B O 1
ATOM 15152 N N . ASP B 1 723 ? -17.073 55.047 20.609 1 77.93 723 ASP B N 1
ATOM 15153 C CA . ASP B 1 723 ? -16.2 55.736 19.664 1 77.93 723 ASP B CA 1
ATOM 15154 C C . ASP B 1 723 ? -15.088 56.488 20.391 1 77.93 723 ASP B C 1
ATOM 15156 O O . ASP B 1 723 ? -14.028 56.747 19.816 1 77.93 723 ASP B O 1
ATOM 15160 N N . ALA B 1 724 ? -15.259 56.751 21.601 1 73.58 724 ALA B N 1
ATOM 15161 C CA . ALA B 1 724 ? -14.325 57.559 22.381 1 73.58 724 ALA B CA 1
ATOM 15162 C C . ALA B 1 724 ? -13.07 56.764 22.73 1 73.58 724 ALA B C 1
ATOM 15164 O O . ALA B 1 724 ? -11.985 57.334 22.865 1 73.58 724 ALA B O 1
ATOM 15165 N N . VAL B 1 725 ? -13.168 55.63 22.87 1 78.31 725 VAL B N 1
ATOM 15166 C CA . VAL B 1 725 ? -12.073 54.804 23.369 1 78.31 725 VAL B CA 1
ATOM 15167 C C . VAL B 1 725 ? -11.218 54.318 22.2 1 78.31 725 VAL B C 1
ATOM 15169 O O . VAL B 1 725 ? -10.088 53.866 22.396 1 78.31 725 VAL B O 1
ATOM 15172 N N . GLU B 1 726 ? -11.618 54.381 20.964 1 86.37 726 GLU B N 1
ATOM 15173 C CA . GLU B 1 726 ? -10.89 53.81 19.835 1 86.37 726 GLU B CA 1
ATOM 15174 C C . GLU B 1 726 ? -10.477 52.368 20.118 1 86.37 726 GLU B C 1
ATOM 15176 O O . GLU B 1 726 ? -9.3 52.02 20.004 1 86.37 726 GLU B O 1
ATOM 15181 N N . ALA B 1 727 ? -11.445 51.518 20.406 1 91.64 727 ALA B N 1
ATOM 15182 C CA . ALA B 1 727 ? -11.247 50.147 20.867 1 91.64 727 ALA B CA 1
ATOM 15183 C C . ALA B 1 727 ? -10.386 49.357 19.885 1 91.64 727 ALA B C 1
ATOM 15185 O O . ALA B 1 727 ? -9.541 48.557 20.295 1 91.64 727 ALA B O 1
ATOM 15186 N N . VAL B 1 728 ? -10.569 49.577 18.611 1 92.48 728 VAL B N 1
ATOM 15187 C CA . VAL B 1 728 ? -9.815 48.871 17.58 1 92.48 728 VAL B CA 1
ATOM 15188 C C . VAL B 1 728 ? -8.328 49.189 17.718 1 92.48 728 VAL B C 1
ATOM 15190 O O . VAL B 1 728 ? -7.488 48.287 17.679 1 92.48 728 VAL B O 1
ATOM 15193 N N . ARG B 1 729 ? -7.998 50.36 17.927 1 91.6 729 ARG B N 1
ATOM 15194 C CA . ARG B 1 729 ? -6.606 50.779 18.052 1 91.6 729 ARG B CA 1
ATOM 15195 C C . ARG B 1 729 ? -5.979 50.224 19.326 1 91.6 729 ARG B C 1
ATOM 15197 O O . ARG B 1 729 ? -4.812 49.826 19.328 1 91.6 729 ARG B O 1
ATOM 15204 N N . GLN B 1 730 ? -6.774 50.297 20.397 1 93.53 730 GLN B N 1
ATOM 15205 C CA . GLN B 1 730 ? -6.277 49.748 21.654 1 93.53 730 GLN B CA 1
ATOM 15206 C C . GLN B 1 730 ? -5.989 48.255 21.526 1 93.53 730 GLN B C 1
ATOM 15208 O O . GLN B 1 730 ? -4.981 47.765 22.042 1 93.53 730 GLN B O 1
ATOM 15213 N N . ALA B 1 731 ? -6.857 47.597 20.859 1 95.01 731 ALA B N 1
ATOM 15214 C CA . ALA B 1 731 ? -6.682 46.161 20.653 1 95.01 731 ALA B CA 1
ATOM 15215 C C . ALA B 1 731 ? -5.466 45.876 19.777 1 95.01 731 ALA B C 1
ATOM 15217 O O . ALA B 1 731 ? -4.719 44.928 20.03 1 95.01 731 ALA B O 1
ATOM 15218 N N . ASP B 1 732 ? -5.256 46.662 18.738 1 93.19 732 ASP B N 1
ATOM 15219 C CA . ASP B 1 732 ? -4.097 46.505 17.864 1 93.19 732 ASP B CA 1
ATOM 15220 C C . ASP B 1 732 ? -2.795 46.7 18.638 1 93.19 732 ASP B C 1
ATOM 15222 O O . ASP B 1 732 ? -1.816 45.988 18.404 1 93.19 732 ASP B O 1
ATOM 15226 N N . ARG B 1 733 ? -2.807 47.603 19.527 1 93.05 733 ARG B N 1
ATOM 15227 C CA . ARG B 1 733 ? -1.607 47.886 20.307 1 93.05 733 ARG B CA 1
ATOM 15228 C C . ARG B 1 733 ? -1.268 46.723 21.233 1 93.05 733 ARG B C 1
ATOM 15230 O O . ARG B 1 733 ? -0.094 46.452 21.494 1 93.05 733 ARG B O 1
ATOM 15237 N N . LEU B 1 734 ? -2.287 46.104 21.691 1 95.82 734 LEU B N 1
ATOM 15238 C CA . LEU B 1 734 ? -2.051 44.945 22.545 1 95.82 734 LEU B CA 1
ATOM 15239 C C . LEU B 1 734 ? -1.525 43.768 21.73 1 95.82 734 LEU B C 1
ATOM 15241 O O . LEU B 1 734 ? -0.611 43.064 22.167 1 95.82 734 LEU B O 1
ATOM 15245 N N . ASN B 1 735 ? -2.086 43.549 20.568 1 96.03 735 ASN B N 1
ATOM 15246 C CA . ASN B 1 735 ? -1.818 42.345 19.788 1 96.03 735 ASN B CA 1
ATOM 15247 C C . ASN B 1 735 ? -0.642 42.544 18.836 1 96.03 735 ASN B C 1
ATOM 15249 O O . ASN B 1 735 ? -0.079 41.574 18.327 1 96.03 735 ASN B O 1
ATOM 15253 N N . SER B 1 736 ? -0.274 43.761 18.551 1 93.82 736 SER B N 1
ATOM 15254 C CA . SER B 1 736 ? 0.877 44.109 17.724 1 93.82 736 SER B CA 1
ATOM 15255 C C . SER B 1 736 ? 1.754 45.152 18.408 1 93.82 736 SER B C 1
ATOM 15257 O O . SER B 1 736 ? 1.884 46.277 17.92 1 93.82 736 SER B O 1
ATOM 15259 N N . PRO B 1 737 ? 2.393 44.733 19.392 1 94.34 737 PRO B N 1
ATOM 15260 C CA . PRO B 1 737 ? 3.257 45.687 20.092 1 94.34 737 PRO B CA 1
ATOM 15261 C C . PRO B 1 737 ? 4.44 46.145 19.243 1 94.34 737 PRO B C 1
ATOM 15263 O O . PRO B 1 737 ? 4.773 45.502 18.243 1 94.34 737 PRO B O 1
ATOM 15266 N N . LEU B 1 738 ? 5.026 47.268 19.674 1 96.82 738 LEU B N 1
ATOM 15267 C CA . LEU B 1 738 ? 6.245 47.722 19.014 1 96.82 738 LEU B CA 1
ATOM 15268 C C . LEU B 1 738 ? 7.349 46.678 19.135 1 96.82 738 LEU B C 1
ATOM 15270 O O . LEU B 1 738 ? 7.498 46.043 20.182 1 96.82 738 LEU B O 1
ATOM 15274 N N . ARG B 1 739 ? 8.023 46.486 18.055 1 97.37 739 ARG B N 1
ATOM 15275 C CA . ARG B 1 739 ? 9.111 45.514 18.03 1 97.37 739 ARG B CA 1
ATOM 15276 C C . ARG B 1 739 ? 10.46 46.207 17.871 1 97.37 739 ARG B C 1
ATOM 15278 O O . ARG B 1 739 ? 10.564 47.226 17.185 1 97.37 739 ARG B O 1
ATOM 15285 N N . THR B 1 740 ? 11.488 45.637 18.481 1 97.56 740 THR B N 1
ATOM 15286 C CA . THR B 1 740 ? 12.78 46.312 18.521 1 97.56 740 THR B CA 1
ATOM 15287 C C . THR B 1 740 ? 13.872 45.424 17.93 1 97.56 740 THR B C 1
ATOM 15289 O O . THR B 1 740 ? 13.829 44.2 18.073 1 97.56 740 THR B O 1
ATOM 15292 N N . PHE B 1 741 ? 14.815 46.086 17.296 1 97.04 741 PHE B N 1
ATOM 15293 C CA . PHE B 1 741 ? 15.917 45.391 16.641 1 97.04 741 PHE B CA 1
ATOM 15294 C C . PHE B 1 741 ? 17.237 46.11 16.895 1 97.04 741 PHE B C 1
ATOM 15296 O O . PHE B 1 741 ? 17.287 47.341 16.906 1 97.04 741 PHE B O 1
ATOM 15303 N N . HIS B 1 742 ? 18.222 45.321 17.055 1 94.71 742 HIS B N 1
ATOM 15304 C CA . HIS B 1 742 ? 19.561 45.892 17.149 1 94.71 742 HIS B CA 1
ATOM 15305 C C . HIS B 1 742 ? 20.071 46.329 15.78 1 94.71 742 HIS B C 1
ATOM 15307 O O . HIS B 1 742 ? 19.812 45.664 14.775 1 94.71 742 HIS B O 1
ATOM 15313 N N . ALA B 1 743 ? 20.701 47.414 15.776 1 92.82 743 ALA B N 1
ATOM 15314 C CA . ALA B 1 743 ? 21.34 47.882 14.548 1 92.82 743 ALA B CA 1
ATOM 15315 C C . ALA B 1 743 ? 22.76 48.37 14.821 1 92.82 743 ALA B C 1
ATOM 15317 O O . ALA B 1 743 ? 23.094 48.726 15.953 1 92.82 743 ALA B O 1
ATOM 15318 N N . ASP B 1 744 ? 23.581 48.444 13.818 1 89.41 744 ASP B N 1
ATOM 15319 C CA . ASP B 1 744 ? 24.918 49.022 13.903 1 89.41 744 ASP B CA 1
ATOM 15320 C C . ASP B 1 744 ? 24.89 50.519 13.605 1 89.41 744 ASP B C 1
ATOM 15322 O O . ASP B 1 744 ? 24.017 50.996 12.878 1 89.41 744 ASP B O 1
ATOM 15326 N N . ARG B 1 745 ? 25.946 51.149 14.149 1 92.36 745 ARG B N 1
ATOM 15327 C CA . ARG B 1 745 ? 26.061 52.585 13.914 1 92.36 745 ARG B CA 1
ATOM 15328 C C . ARG B 1 745 ? 26.585 52.87 12.511 1 92.36 745 ARG B C 1
ATOM 15330 O O . ARG B 1 745 ? 27.681 52.435 12.152 1 92.36 745 ARG B O 1
ATOM 15337 N N . HIS B 1 746 ? 25.842 53.59 11.772 1 92.55 746 HIS B N 1
ATOM 15338 C CA . HIS B 1 746 ? 26.258 53.981 10.431 1 92.55 746 HIS B CA 1
ATOM 15339 C C . HIS B 1 746 ? 25.386 55.11 9.89 1 92.55 746 HIS B C 1
ATOM 15341 O O . HIS B 1 746 ? 24.312 55.383 10.43 1 92.55 746 HIS B O 1
ATOM 15347 N N . ALA B 1 747 ? 25.826 55.689 8.808 1 94.24 747 ALA B N 1
ATOM 15348 C CA . ALA B 1 747 ? 25.026 56.696 8.115 1 94.24 747 ALA B CA 1
ATOM 15349 C C . ALA B 1 747 ? 23.999 56.043 7.195 1 94.24 747 ALA B C 1
ATOM 15351 O O . ALA B 1 747 ? 24.153 54.882 6.809 1 94.24 747 ALA B O 1
ATOM 15352 N N . GLY B 1 748 ? 22.91 56.727 6.924 1 93.01 748 GLY B N 1
ATOM 15353 C CA . GLY B 1 748 ? 21.895 56.246 6 1 93.01 748 GLY B CA 1
ATOM 15354 C C . GLY B 1 748 ? 21.101 57.364 5.35 1 93.01 748 GLY B C 1
ATOM 15355 O O . GLY B 1 748 ? 20.997 58.461 5.903 1 93.01 748 GLY B O 1
ATOM 15356 N N . GLN B 1 749 ? 20.499 57.036 4.287 1 91.88 749 GLN B N 1
ATOM 15357 C CA . GLN B 1 749 ? 19.837 58.047 3.469 1 91.88 749 GLN B CA 1
ATOM 15358 C C . GLN B 1 749 ? 18.387 58.242 3.902 1 91.88 749 GLN B C 1
ATOM 15360 O O . GLN B 1 749 ? 17.773 59.265 3.592 1 91.88 749 GLN B O 1
ATOM 15365 N N . LEU B 1 750 ? 17.75 57.314 4.646 1 94.68 750 LEU B N 1
ATOM 15366 C CA . LEU B 1 750 ? 16.341 57.374 5.02 1 94.68 750 LEU B CA 1
ATOM 15367 C C . LEU B 1 750 ? 16.147 58.23 6.268 1 94.68 750 LEU B C 1
ATOM 15369 O O . LEU B 1 750 ? 15.014 58.467 6.692 1 94.68 750 LEU B O 1
ATOM 15373 N N . GLY B 1 751 ? 17.268 58.742 6.837 1 95.37 751 GLY B N 1
ATOM 15374 C CA . GLY B 1 751 ? 17.17 59.445 8.107 1 95.37 751 GLY B CA 1
ATOM 15375 C C . GLY B 1 751 ? 16.957 58.517 9.288 1 95.37 751 GLY B C 1
ATOM 15376 O O . GLY B 1 751 ? 17.174 57.308 9.181 1 95.37 751 GLY B O 1
ATOM 15377 N N . ARG B 1 752 ? 16.485 59.065 10.426 1 97.17 752 ARG B N 1
ATOM 15378 C CA . ARG B 1 752 ? 16.336 58.3 11.66 1 97.17 752 ARG B CA 1
ATOM 15379 C C . ARG B 1 752 ? 14.886 57.879 11.872 1 97.17 752 ARG B C 1
ATOM 15381 O O . ARG B 1 752 ? 14.576 57.157 12.822 1 97.17 752 ARG B O 1
ATOM 15388 N N . GLN B 1 753 ? 13.99 58.305 10.995 1 96.68 753 GLN B N 1
ATOM 15389 C CA . GLN B 1 753 ? 12.59 57.894 10.954 1 96.68 753 GLN B CA 1
ATOM 15390 C C . GLN B 1 753 ? 12.131 57.65 9.52 1 96.68 753 GLN B C 1
ATOM 15392 O O . GLN B 1 753 ? 12.53 58.371 8.603 1 96.68 753 GLN B O 1
ATOM 15397 N N . PHE B 1 754 ? 11.347 56.629 9.392 1 96.3 754 PHE B N 1
ATOM 15398 C CA . PHE B 1 754 ? 10.85 56.262 8.072 1 96.3 754 PHE B CA 1
ATOM 15399 C C . PHE B 1 754 ? 9.424 55.731 8.158 1 96.3 754 PHE B C 1
ATOM 15401 O O . PHE B 1 754 ? 9.09 54.981 9.077 1 96.3 754 PHE B O 1
ATOM 15408 N N . SER B 1 755 ? 8.495 56.181 7.324 1 96.47 755 SER B N 1
ATOM 15409 C CA . SER B 1 755 ? 7.115 55.723 7.205 1 96.47 755 SER B CA 1
ATOM 15410 C C . SER B 1 755 ? 6.811 55.247 5.788 1 96.47 755 SER B C 1
ATOM 15412 O O . SER B 1 755 ? 7.135 55.93 4.815 1 96.47 755 SER B O 1
ATOM 15414 N N . PHE B 1 756 ? 6.252 54.124 5.61 1 96.87 756 PHE B N 1
ATOM 15415 C CA . PHE B 1 756 ? 6.003 53.557 4.29 1 96.87 756 PHE B CA 1
ATOM 15416 C C . PHE B 1 756 ? 4.555 53.781 3.869 1 96.87 756 PHE B C 1
ATOM 15418 O O . PHE B 1 756 ? 4.277 54.03 2.694 1 96.87 756 PHE B O 1
ATOM 15425 N N . ALA B 1 757 ? 3.603 53.578 4.771 1 96.6 757 ALA B N 1
ATOM 15426 C CA . ALA B 1 757 ? 2.179 53.753 4.5 1 96.6 757 ALA B CA 1
ATOM 15427 C C . ALA B 1 757 ? 1.472 54.408 5.684 1 96.6 757 ALA B C 1
ATOM 15429 O O . ALA B 1 757 ? 1.698 54.03 6.836 1 96.6 757 ALA B O 1
ATOM 15430 N N . ASN B 1 758 ? 0.677 55.311 5.405 1 95.27 758 ASN B N 1
ATOM 15431 C CA . ASN B 1 758 ? -0.038 56.052 6.439 1 95.27 758 ASN B CA 1
ATOM 15432 C C . ASN B 1 758 ? -1.479 56.34 6.026 1 95.27 758 ASN B C 1
ATOM 15434 O O . ASN B 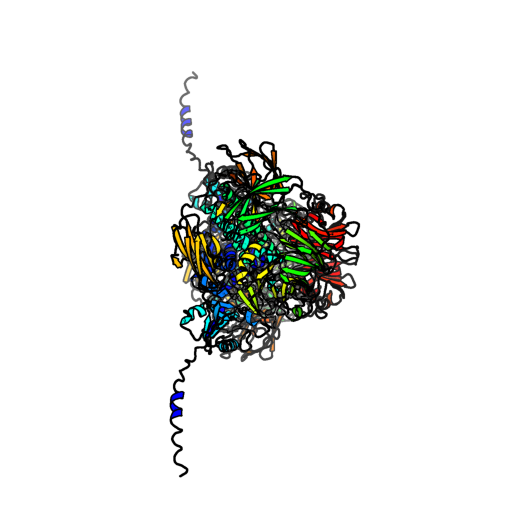1 758 ? -1.722 56.914 4.963 1 95.27 758 ASN B O 1
ATOM 15438 N N . SER B 1 759 ? -2.376 55.94 6.799 1 95.11 759 SER B N 1
ATOM 15439 C CA . SER B 1 759 ? -3.776 56.298 6.596 1 95.11 759 SER B CA 1
ATOM 15440 C C . SER B 1 759 ? -4.134 57.577 7.345 1 95.11 759 SER B C 1
ATOM 15442 O O . SER B 1 759 ? -3.818 57.719 8.529 1 95.11 759 SER B O 1
ATOM 15444 N N . ASP B 1 760 ? -4.848 58.504 6.692 1 95.34 760 ASP B N 1
ATOM 15445 C CA . ASP B 1 760 ? -5.202 59.76 7.346 1 95.34 760 ASP B CA 1
ATOM 15446 C C . ASP B 1 760 ? -6.537 59.64 8.077 1 95.34 760 ASP B C 1
ATOM 15448 O O . ASP B 1 760 ? -7.043 60.624 8.622 1 95.34 760 ASP B O 1
ATOM 15452 N N . ASN B 1 761 ? -7.149 58.492 7.966 1 93.73 761 ASN B N 1
ATOM 15453 C CA . ASN B 1 761 ? -8.414 58.213 8.637 1 93.73 761 ASN B CA 1
ATOM 15454 C C . ASN B 1 761 ? -8.299 57.011 9.571 1 93.73 761 ASN B C 1
ATOM 15456 O O . ASN B 1 761 ? -8.062 55.89 9.121 1 93.73 761 ASN B O 1
ATOM 15460 N N . LYS B 1 762 ? -8.508 57.138 10.832 1 88.06 762 LYS B N 1
ATOM 15461 C CA . LYS B 1 762 ? -8.309 56.103 11.843 1 88.06 762 LYS B CA 1
ATOM 15462 C C . LYS B 1 762 ? -9.377 55.018 11.738 1 88.06 762 LYS B C 1
ATOM 15464 O O . LYS B 1 762 ? -9.199 53.913 12.253 1 88.06 762 LYS B O 1
ATOM 15469 N N . ASN B 1 763 ? -10.52 55.347 11.059 1 90.48 763 ASN B N 1
ATOM 15470 C CA . ASN B 1 763 ? -11.6 54.376 10.918 1 90.48 763 ASN B CA 1
ATOM 15471 C C . ASN B 1 763 ? -11.396 53.485 9.696 1 90.48 763 ASN B C 1
ATOM 15473 O O . ASN B 1 763 ? -12.107 52.494 9.519 1 90.48 763 ASN B O 1
ATOM 15477 N N . VAL B 1 764 ? -10.481 53.863 8.834 1 93.89 764 VAL B N 1
ATOM 15478 C CA . VAL B 1 764 ? -10.109 53.062 7.672 1 93.89 764 VAL B CA 1
ATOM 15479 C C . VAL B 1 764 ? -8.731 52.443 7.891 1 93.89 764 VAL B C 1
ATOM 15481 O O . VAL B 1 764 ? -7.708 53.088 7.646 1 93.89 764 VAL B O 1
ATOM 15484 N N . VAL B 1 765 ? -8.772 51.175 8.251 1 93.02 765 VAL B N 1
ATOM 15485 C CA . VAL B 1 765 ? -7.555 50.506 8.697 1 93.02 765 VAL B CA 1
ATOM 15486 C C . VAL B 1 765 ? -7.01 49.623 7.577 1 93.02 765 VAL B C 1
ATOM 15488 O O . VAL B 1 765 ? -7.766 48.898 6.926 1 93.02 765 VAL B O 1
ATOM 15491 N N . VAL B 1 766 ? -5.709 49.677 7.334 1 95.89 766 VAL B N 1
ATOM 15492 C CA . VAL B 1 766 ? -5.061 48.754 6.408 1 95.89 766 VAL B CA 1
ATOM 15493 C C . VAL B 1 766 ? -4.795 47.422 7.107 1 95.89 766 VAL B C 1
ATOM 15495 O O . VAL B 1 766 ? -3.988 47.353 8.037 1 95.89 766 VAL B O 1
ATOM 15498 N N . ARG B 1 767 ? -5.436 46.429 6.648 1 95.64 767 ARG B N 1
ATOM 15499 C CA . ARG B 1 767 ? -5.331 45.14 7.325 1 95.64 767 ARG B CA 1
ATOM 15500 C C . ARG B 1 767 ? -4.37 44.212 6.591 1 95.64 767 ARG B C 1
ATOM 15502 O O . ARG B 1 767 ? -3.924 43.206 7.146 1 95.64 767 ARG B O 1
ATOM 15509 N N . ALA B 1 768 ? -4.029 44.566 5.358 1 96.57 768 ALA B N 1
ATOM 15510 C CA . ALA B 1 768 ? -3.005 43.805 4.648 1 96.57 768 ALA B CA 1
ATOM 15511 C C . ALA B 1 768 ? -2.166 44.715 3.755 1 96.57 768 ALA B C 1
ATOM 15513 O O . ALA B 1 768 ? -2.703 45.589 3.069 1 96.57 768 ALA B O 1
ATOM 15514 N N . LEU B 1 769 ? -0.919 44.596 3.797 1 97.73 769 LEU B N 1
ATOM 15515 C CA . LEU B 1 769 ? 0.089 45.145 2.897 1 97.73 769 LEU B CA 1
ATOM 15516 C C . LEU B 1 769 ? 1.11 44.08 2.51 1 97.73 769 LEU B C 1
ATOM 15518 O O . LEU B 1 769 ? 1.975 43.723 3.313 1 97.73 769 LEU B O 1
ATOM 15522 N N . LYS B 1 770 ? 0.984 43.545 1.383 1 97.87 770 LYS B N 1
ATOM 15523 C CA . LYS B 1 770 ? 1.774 42.409 0.917 1 97.87 770 LYS B CA 1
ATOM 15524 C C . LYS B 1 770 ? 2.006 42.481 -0.589 1 97.87 770 LYS B C 1
ATOM 15526 O O . LYS B 1 770 ? 1.368 43.275 -1.284 1 97.87 770 LYS B O 1
ATOM 15531 N N . ARG B 1 771 ? 2.812 41.618 -1.1 1 97.43 771 ARG B N 1
ATOM 15532 C CA . ARG B 1 771 ? 2.9 41.424 -2.543 1 97.43 771 ARG B CA 1
ATOM 15533 C C . ARG B 1 771 ? 1.805 40.485 -3.038 1 97.43 771 ARG B C 1
ATOM 15535 O O . ARG B 1 771 ? 1.4 39.565 -2.324 1 97.43 771 ARG B O 1
ATOM 15542 N N . ALA B 1 772 ? 1.294 40.694 -4.229 1 97.71 772 ALA B N 1
ATOM 15543 C CA . ALA B 1 772 ? 0.286 39.818 -4.821 1 97.71 772 ALA B CA 1
ATOM 15544 C C . ALA B 1 772 ? 0.829 38.405 -5.008 1 97.71 772 ALA B C 1
ATOM 15546 O O . ALA B 1 772 ? 2.036 38.214 -5.171 1 97.71 772 ALA B O 1
ATOM 15547 N N . GLU B 1 773 ? -0.038 37.426 -5.001 1 96.54 773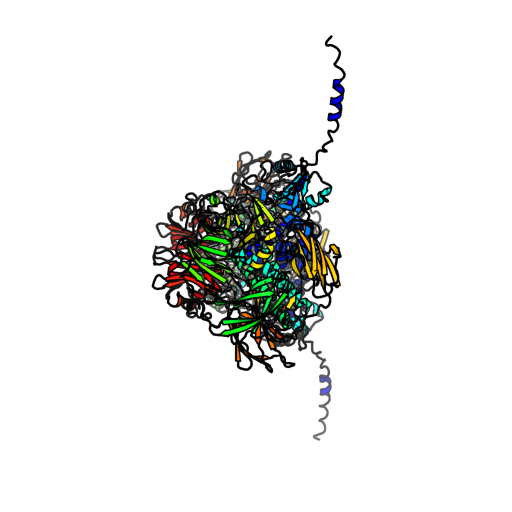 GLU B N 1
ATOM 15548 C CA . GLU B 1 773 ? 0.352 36.02 -5.064 1 96.54 773 GLU B CA 1
ATOM 15549 C C . GLU B 1 773 ? 0.962 35.677 -6.419 1 96.54 773 GLU B C 1
ATOM 15551 O O . GLU B 1 773 ? 1.814 34.791 -6.516 1 96.54 773 GLU B O 1
ATOM 15556 N N . VAL B 1 774 ? 0.453 36.342 -7.538 1 95 774 VAL B N 1
ATOM 15557 C CA . VAL B 1 774 ? 0.869 35.866 -8.854 1 95 774 VAL B CA 1
ATOM 15558 C C . VAL B 1 774 ? 1.489 37.014 -9.647 1 95 774 VAL B C 1
ATOM 15560 O O . VAL B 1 774 ? 1.749 36.88 -10.845 1 95 774 VAL B O 1
ATOM 15563 N N . SER B 1 775 ? 1.629 38.223 -9.02 1 94.26 775 SER B N 1
ATOM 15564 C CA . SER B 1 775 ? 2.253 39.368 -9.675 1 94.26 775 SER B CA 1
ATOM 15565 C C . SER B 1 775 ? 3.12 40.157 -8.699 1 94.26 775 SER B C 1
ATOM 15567 O O . SER B 1 775 ? 3.16 39.849 -7.506 1 94.26 775 SER B O 1
ATOM 15569 N N . ASN B 1 776 ? 3.779 41.19 -9.119 1 92.89 776 ASN B N 1
ATOM 15570 C CA . ASN B 1 776 ? 4.733 41.929 -8.3 1 92.89 776 ASN B CA 1
ATOM 15571 C C . ASN B 1 776 ? 4.116 43.203 -7.731 1 92.89 776 ASN B C 1
ATOM 15573 O O . ASN B 1 776 ? 4.805 44.002 -7.095 1 92.89 776 ASN B O 1
ATOM 15577 N N . GLU B 1 777 ? 2.827 43.366 -7.921 1 96.48 777 GLU B N 1
ATOM 15578 C CA . GLU B 1 777 ? 2.137 44.513 -7.338 1 96.48 777 GLU B CA 1
ATOM 15579 C C . GLU B 1 777 ? 1.973 44.35 -5.83 1 96.48 777 GLU B C 1
ATOM 15581 O O . GLU B 1 777 ? 1.915 43.228 -5.324 1 96.48 777 GLU B O 1
ATOM 15586 N N . TYR B 1 778 ? 1.892 45.508 -5.135 1 97.53 778 TYR B N 1
ATOM 15587 C CA . TYR B 1 778 ? 1.618 45.465 -3.703 1 97.53 778 TYR B CA 1
ATOM 15588 C C . TYR B 1 778 ? 0.12 45.537 -3.432 1 97.53 778 TYR B C 1
ATOM 15590 O O . TYR B 1 778 ? -0.583 46.369 -4.009 1 97.53 778 TYR B O 1
ATOM 15598 N N . VAL B 1 779 ? -0.358 44.688 -2.632 1 98.44 779 VAL B N 1
ATOM 15599 C CA . VAL B 1 779 ? -1.768 44.617 -2.264 1 98.44 779 VAL B CA 1
ATOM 15600 C C . VAL B 1 779 ? -2.01 45.42 -0.988 1 98.44 779 VAL B C 1
ATOM 15602 O O . VAL B 1 779 ? -1.305 45.242 0.008 1 98.44 779 VAL B O 1
ATOM 15605 N N . ILE B 1 780 ? -2.968 46.28 -1.017 1 97.99 780 ILE B N 1
ATOM 15606 C CA . ILE B 1 780 ? -3.446 47.052 0.125 1 97.99 780 ILE B CA 1
ATOM 15607 C C . ILE B 1 780 ? -4.914 46.726 0.39 1 97.99 780 ILE B C 1
ATOM 15609 O O . ILE B 1 780 ? -5.782 47.033 -0.431 1 97.99 780 ILE B O 1
ATOM 15613 N N . ARG B 1 781 ? -5.187 46.138 1.459 1 98.26 781 ARG B N 1
ATOM 15614 C CA . ARG B 1 781 ? -6.57 45.845 1.823 1 98.26 781 ARG B CA 1
ATOM 15615 C C . ARG B 1 781 ? -7.015 46.693 3.01 1 98.26 781 ARG B C 1
ATOM 15617 O O . ARG B 1 781 ? -6.361 46.701 4.055 1 98.26 781 ARG B O 1
ATOM 15624 N N . VAL B 1 782 ? -8.157 47.318 2.885 1 97.05 782 VAL B N 1
ATOM 15625 C CA . VAL B 1 782 ? -8.616 48.245 3.915 1 97.05 782 VAL B CA 1
ATOM 15626 C C . VAL B 1 782 ? -9.98 47.802 4.438 1 97.05 782 VAL B C 1
ATOM 15628 O O . VAL B 1 782 ? -10.795 47.263 3.686 1 97.05 782 VAL B O 1
ATOM 15631 N N . TYR B 1 783 ? -10.194 47.976 5.706 1 96.57 783 TYR B N 1
ATOM 15632 C CA . TYR B 1 783 ? -11.462 47.742 6.388 1 96.57 783 TYR B CA 1
ATOM 15633 C C . TYR B 1 783 ? -12.027 49.041 6.949 1 96.57 783 TYR B C 1
ATOM 15635 O O . TYR B 1 783 ? -11.282 49.883 7.456 1 96.57 783 TYR B O 1
ATOM 15643 N N . GLU B 1 784 ? -13.281 49.278 6.769 1 96.04 784 GLU B N 1
ATOM 15644 C CA . GLU B 1 784 ? -13.964 50.312 7.541 1 96.04 784 GLU B CA 1
ATOM 15645 C C . GLU B 1 784 ? -14.441 49.773 8.886 1 96.04 784 GLU B C 1
ATOM 15647 O O . GLU B 1 784 ? -15.208 48.81 8.938 1 96.04 784 GLU B O 1
ATOM 15652 N N . MET B 1 785 ? -14.078 50.398 10.033 1 92.8 785 MET B N 1
ATOM 15653 C CA . MET B 1 785 ? -14.251 49.751 11.331 1 92.8 785 MET B CA 1
ATOM 15654 C C . MET B 1 785 ? -15.238 50.527 12.198 1 92.8 785 MET B C 1
ATOM 15656 O O . MET B 1 785 ? -15.588 50.085 13.294 1 92.8 785 MET B O 1
ATOM 15660 N N . SER B 1 786 ? -15.805 51.659 11.779 1 89.31 786 SER B N 1
ATOM 15661 C CA . SER B 1 786 ? -16.653 52.488 12.63 1 89.31 786 SER B CA 1
ATOM 15662 C C . SER B 1 786 ? -18.125 52.129 12.461 1 89.31 786 SER B C 1
ATOM 15664 O O . SER B 1 786 ? -18.915 52.271 13.397 1 89.31 786 SER B O 1
ATOM 15666 N N . GLY B 1 787 ? -18.48 51.636 11.248 1 89.41 787 GLY B N 1
ATOM 15667 C CA . GLY B 1 787 ? -19.87 51.333 10.945 1 89.41 787 GLY B CA 1
ATOM 15668 C C . GLY B 1 787 ? -20.72 52.572 10.738 1 89.41 787 GLY B C 1
ATOM 15669 O O . GLY B 1 787 ? -21.925 52.471 10.498 1 89.41 787 GLY B O 1
ATOM 15670 N N . LYS B 1 788 ? -20.093 53.609 10.818 1 86 788 LYS B N 1
ATOM 15671 C CA . LYS B 1 788 ? -20.85 54.838 10.598 1 86 788 LYS B CA 1
ATOM 15672 C C . LYS B 1 788 ? -21.12 55.059 9.113 1 86 788 LYS B C 1
ATOM 15674 O O . LYS B 1 788 ? -20.926 54.153 8.299 1 86 788 LYS B O 1
ATOM 15679 N N . GLY B 1 789 ? -21.331 56.209 8.658 1 85.22 789 GLY B N 1
ATOM 15680 C CA . GLY B 1 789 ? -21.575 56.538 7.263 1 85.22 789 GLY B CA 1
ATOM 15681 C C . GLY B 1 789 ? -20.379 56.272 6.369 1 85.22 789 GLY B C 1
ATOM 15682 O O . GLY B 1 789 ? -19.358 55.756 6.827 1 85.22 789 GLY B O 1
ATOM 15683 N N . ALA B 1 790 ? -20.452 56.34 5.191 1 92.26 790 ALA B N 1
ATOM 15684 C CA . ALA B 1 790 ? -19.379 56.164 4.215 1 92.26 790 ALA B CA 1
ATOM 15685 C C . ALA B 1 790 ? -18.152 56.988 4.594 1 92.26 790 ALA B C 1
ATOM 15687 O O . ALA B 1 790 ? -18.278 58.125 5.055 1 92.26 790 ALA B O 1
ATOM 15688 N N . GLN B 1 791 ? -16.994 56.33 4.619 1 94.31 791 GLN B N 1
ATOM 15689 C CA . GLN B 1 791 ? -15.741 56.976 4.993 1 94.31 791 GLN B CA 1
ATOM 15690 C C . GLN B 1 791 ? -14.844 57.182 3.775 1 94.31 791 GLN B C 1
ATOM 15692 O O . GLN B 1 791 ? -14.964 56.464 2.78 1 94.31 791 GLN B O 1
ATOM 15697 N N . GLN B 1 792 ? -14.036 58.198 3.812 1 95.82 792 GLN B N 1
ATOM 15698 C CA . GLN B 1 792 ? -12.948 58.432 2.868 1 95.82 792 GLN B CA 1
ATOM 15699 C C . GLN B 1 792 ? -11.594 58.412 3.572 1 95.82 792 GLN B C 1
ATOM 15701 O O . GLN B 1 792 ? -11.491 58.793 4.74 1 95.82 792 GLN B O 1
ATOM 15706 N N . ALA B 1 793 ? -10.652 57.902 2.982 1 96.61 793 ALA B N 1
ATOM 15707 C CA . ALA B 1 793 ? -9.295 57.884 3.522 1 96.61 793 ALA B CA 1
ATOM 15708 C C . ALA B 1 793 ? -8.261 58.052 2.412 1 96.61 793 ALA B C 1
ATOM 15710 O O . ALA B 1 793 ? -8.523 57.715 1.255 1 96.61 793 ALA B O 1
ATOM 15711 N N . ARG B 1 794 ? -7.195 58.679 2.715 1 97.52 794 ARG B N 1
ATOM 15712 C CA . ARG B 1 794 ? -5.999 58.742 1.882 1 97.52 794 ARG B CA 1
ATOM 15713 C C . ARG B 1 794 ? -4.87 57.908 2.48 1 97.52 794 ARG B C 1
ATOM 15715 O O . ARG B 1 794 ? -4.464 58.133 3.622 1 97.52 794 ARG B O 1
ATOM 15722 N N . ILE B 1 795 ? -4.469 56.947 1.74 1 97.75 795 ILE B N 1
ATOM 15723 C CA . ILE B 1 795 ? -3.293 56.181 2.136 1 97.75 795 ILE B CA 1
ATOM 15724 C C . ILE B 1 795 ? -2.063 56.704 1.398 1 97.75 795 ILE B C 1
ATOM 15726 O O . ILE B 1 795 ? -1.971 56.592 0.173 1 97.75 795 ILE B O 1
ATOM 15730 N N . SER B 1 796 ? -1.105 57.245 2.076 1 97.28 796 SER B N 1
ATOM 15731 C CA . SER B 1 796 ? 0.071 57.884 1.492 1 97.28 796 SER B CA 1
ATOM 15732 C C . SER B 1 796 ? 1.265 56.936 1.478 1 97.28 796 SER B C 1
ATOM 15734 O O . SER B 1 796 ? 1.464 56.166 2.42 1 97.28 796 SER B O 1
ATOM 15736 N N . PHE B 1 797 ? 2.025 57.032 0.423 1 97.24 797 PHE B N 1
ATOM 15737 C CA . PHE B 1 797 ? 3.258 56.27 0.259 1 97.24 797 PHE B CA 1
ATOM 15738 C C . PHE B 1 797 ? 4.449 57.202 0.071 1 97.24 797 PHE B C 1
ATOM 15740 O O . PHE B 1 797 ? 4.276 58.401 -0.156 1 97.24 797 PHE B O 1
ATOM 15747 N N . PRO B 1 798 ? 5.678 56.617 0.234 1 94.48 798 PRO B N 1
ATOM 15748 C CA . PRO B 1 798 ? 6.865 57.464 0.095 1 94.48 798 PRO B CA 1
ATOM 15749 C C . PRO B 1 798 ? 7.175 57.81 -1.359 1 94.48 798 PRO B C 1
ATOM 15751 O O . PRO B 1 798 ? 8.028 58.661 -1.627 1 94.48 798 PRO B O 1
ATOM 15754 N N . ALA B 1 799 ? 6.503 57.202 -2.264 1 95.94 799 ALA B N 1
ATOM 15755 C CA . ALA B 1 799 ? 6.757 57.43 -3.684 1 95.94 799 ALA B CA 1
ATOM 15756 C C . ALA B 1 799 ? 5.45 57.514 -4.468 1 95.94 799 ALA B C 1
ATOM 15758 O O . ALA B 1 799 ? 4.403 57.071 -3.991 1 95.94 799 ALA B O 1
ATOM 15759 N N . ALA B 1 800 ? 5.576 57.967 -5.724 1 97.13 800 ALA B N 1
ATOM 15760 C CA . ALA B 1 800 ? 4.409 58.112 -6.59 1 97.13 800 ALA B CA 1
ATOM 15761 C C . ALA B 1 800 ? 3.829 56.75 -6.961 1 97.13 800 ALA B C 1
ATOM 15763 O O . ALA B 1 800 ? 4.572 55.794 -7.192 1 97.13 800 ALA B O 1
ATOM 15764 N N . ILE B 1 801 ? 2.546 56.687 -7.007 1 97.88 801 ILE B N 1
ATOM 15765 C CA . ILE B 1 801 ? 1.85 55.5 -7.49 1 97.88 801 ILE B CA 1
ATOM 15766 C C . ILE B 1 801 ? 1.851 55.487 -9.017 1 97.88 801 ILE B C 1
ATOM 15768 O O . ILE B 1 801 ? 1.347 56.416 -9.652 1 97.88 801 ILE B O 1
ATOM 15772 N N . VAL B 1 802 ? 2.47 54.462 -9.578 1 96.81 802 VAL B N 1
ATOM 15773 C CA . VAL B 1 802 ? 2.575 54.331 -11.027 1 96.81 802 VAL B CA 1
ATOM 15774 C C . VAL B 1 802 ? 1.295 53.713 -11.584 1 96.81 802 VAL B C 1
ATOM 15776 O O . VAL B 1 802 ? 0.9 54.001 -12.717 1 96.81 802 VAL B O 1
ATOM 15779 N N . LYS B 1 803 ? 0.78 52.781 -10.903 1 96.77 803 LYS B N 1
ATOM 15780 C CA . LYS B 1 803 ? -0.439 52.063 -11.263 1 96.77 803 LYS B CA 1
ATOM 15781 C C . LYS B 1 803 ? -1.197 51.608 -10.02 1 96.77 803 LYS B C 1
ATOM 15783 O O . LYS B 1 803 ? -0.589 51.181 -9.037 1 96.77 803 LYS B O 1
ATOM 15788 N N . ALA B 1 804 ? -2.496 51.713 -10.036 1 98.1 804 ALA B N 1
ATOM 15789 C CA . ALA B 1 804 ? -3.347 51.23 -8.953 1 98.1 804 ALA B CA 1
ATOM 15790 C C . ALA B 1 804 ? -4.677 50.708 -9.491 1 98.1 804 ALA B C 1
ATOM 15792 O O . ALA B 1 804 ? -5.287 51.331 -10.363 1 98.1 804 ALA B O 1
ATOM 15793 N N . VAL B 1 805 ? -5.036 49.556 -9.085 1 98.28 805 VAL B N 1
ATOM 15794 C CA . VAL B 1 805 ? -6.321 48.976 -9.461 1 98.28 805 VAL B CA 1
ATOM 15795 C C . VAL B 1 805 ? -7.047 48.476 -8.213 1 98.28 805 VAL B C 1
ATOM 15797 O O . VAL B 1 805 ? -6.412 48.133 -7.213 1 98.28 805 VAL B O 1
ATOM 15800 N N . GLU B 1 806 ? -8.345 48.488 -8.232 1 98.08 806 GLU B N 1
ATOM 15801 C CA . GLU B 1 806 ? -9.147 47.775 -7.242 1 98.08 806 GLU B CA 1
ATOM 15802 C C . GLU B 1 806 ? -9.263 46.293 -7.589 1 98.08 806 GLU B C 1
ATOM 15804 O O . GLU B 1 806 ? -9.346 45.931 -8.765 1 98.08 806 GLU B O 1
ATOM 15809 N N . ALA B 1 807 ? -9.187 45.516 -6.644 1 98.13 807 ALA B N 1
ATOM 15810 C CA . ALA B 1 807 ? -9.257 44.067 -6.816 1 98.13 807 ALA B CA 1
ATOM 15811 C C . ALA B 1 807 ? -10.225 43.442 -5.816 1 98.13 807 ALA B C 1
ATOM 15813 O O . ALA B 1 807 ? -10.667 44.103 -4.874 1 98.13 807 ALA B O 1
ATOM 15814 N N . ASP B 1 808 ? -10.64 42.208 -6.044 1 97.84 808 ASP B N 1
ATOM 15815 C CA . ASP B 1 808 ? -11.442 41.489 -5.059 1 97.84 808 ASP B CA 1
ATOM 15816 C C . ASP B 1 808 ? -10.554 40.746 -4.064 1 97.84 808 ASP B C 1
ATOM 15818 O O . ASP B 1 808 ? -9.339 40.954 -4.033 1 97.84 808 ASP B O 1
ATOM 15822 N N . GLY B 1 809 ? -11.151 39.971 -3.184 1 97.56 809 GLY B N 1
ATOM 15823 C CA . GLY B 1 809 ? -10.428 39.286 -2.125 1 97.56 809 GLY B CA 1
ATOM 15824 C C . GLY B 1 809 ? -9.483 38.217 -2.641 1 97.56 809 GLY B C 1
ATOM 15825 O O . GLY B 1 809 ? -8.593 37.766 -1.918 1 97.56 809 GLY B O 1
ATOM 15826 N N . THR B 1 810 ? -9.634 37.818 -3.909 1 97.98 810 THR B N 1
ATOM 15827 C CA . THR B 1 810 ? -8.758 36.821 -4.515 1 97.98 810 THR B CA 1
ATOM 15828 C C . THR B 1 810 ? -7.755 37.482 -5.456 1 97.98 810 THR B C 1
ATOM 15830 O O . THR B 1 810 ? -7.074 36.8 -6.224 1 97.98 810 THR B O 1
ATOM 15833 N N . GLU B 1 811 ? -7.735 38.851 -5.47 1 97.65 811 GLU B N 1
ATOM 15834 C CA . GLU B 1 811 ? -6.776 39.701 -6.17 1 97.65 811 GLU B CA 1
ATOM 15835 C C . GLU B 1 811 ? -7.059 39.736 -7.669 1 97.65 811 GLU B C 1
ATOM 15837 O O . GLU B 1 811 ? -6.153 39.964 -8.472 1 97.65 811 GLU B O 1
ATOM 15842 N N . ARG B 1 812 ? -8.251 39.398 -8.016 1 96.26 812 ARG B N 1
ATOM 15843 C CA . ARG B 1 812 ? -8.689 39.637 -9.387 1 96.26 812 ARG B CA 1
ATOM 15844 C C . ARG B 1 812 ? -8.93 41.123 -9.634 1 96.26 812 ARG B C 1
ATOM 15846 O O . ARG B 1 812 ? -9.567 41.797 -8.822 1 96.26 812 ARG B O 1
ATOM 15853 N N . THR B 1 813 ? -8.502 41.558 -10.709 1 96.24 813 THR B N 1
ATOM 15854 C CA . THR B 1 813 ? -8.647 42.972 -11.035 1 96.24 813 THR B CA 1
ATOM 15855 C C . THR B 1 813 ? -10.103 43.308 -11.347 1 96.24 813 THR B C 1
ATOM 15857 O O . THR B 1 813 ? -10.76 42.597 -12.109 1 96.24 813 THR B O 1
ATOM 15860 N N . LEU B 1 814 ? -10.611 44.342 -10.757 1 96.34 814 LEU B N 1
ATOM 15861 C CA . LEU B 1 814 ? -11.976 44.799 -10.994 1 96.34 814 LEU B CA 1
ATOM 15862 C C . LEU B 1 814 ? -11.985 46.077 -11.826 1 96.34 814 LEU B C 1
ATOM 15864 O O . LEU B 1 814 ? -12.389 46.063 -12.99 1 96.34 814 LEU B O 1
ATOM 15868 N N . THR B 1 815 ? -11.52 47.228 -11.254 1 96.27 815 THR B N 1
ATOM 15869 C CA . THR B 1 815 ? -11.515 48.526 -11.919 1 96.27 815 THR B CA 1
ATOM 15870 C C . THR B 1 815 ? -10.296 49.343 -11.5 1 96.27 815 THR B C 1
ATOM 15872 O O . THR B 1 815 ? -9.568 48.957 -10.583 1 96.27 815 THR B O 1
ATOM 15875 N N . ASP B 1 816 ? -10.056 50.437 -12.154 1 96.78 816 ASP B N 1
ATOM 15876 C CA . ASP B 1 816 ? -8.969 51.339 -11.788 1 96.78 816 ASP B CA 1
ATOM 15877 C C . ASP B 1 816 ? -9.243 52.014 -10.446 1 96.78 816 ASP B C 1
ATOM 15879 O O . ASP B 1 816 ? -10.387 52.355 -10.139 1 96.78 816 ASP B O 1
ATOM 15883 N N . ALA B 1 817 ? -8.242 52.214 -9.647 1 98.09 817 ALA B N 1
ATOM 15884 C CA . ALA B 1 817 ? -8.349 52.914 -8.37 1 98.09 817 ALA B CA 1
ATOM 15885 C C . ALA B 1 817 ? -8.059 54.403 -8.535 1 98.09 817 ALA B C 1
ATOM 15887 O O . ALA B 1 817 ? -7.323 54.802 -9.44 1 98.09 817 ALA B O 1
ATOM 15888 N N . LYS B 1 818 ? -8.548 55.197 -7.657 1 97.46 818 LYS B N 1
ATOM 15889 C CA . LYS B 1 818 ? -8.277 56.631 -7.637 1 97.46 818 LYS B CA 1
ATOM 15890 C C . LYS B 1 818 ? -6.993 56.937 -6.873 1 97.46 818 LYS B C 1
ATOM 15892 O O . LYS B 1 818 ? -6.787 56.433 -5.767 1 97.46 818 LYS B O 1
ATOM 15897 N N . THR B 1 819 ? -6.142 57.721 -7.474 1 97.92 819 THR B N 1
ATOM 15898 C CA . THR B 1 819 ? -4.873 58.073 -6.848 1 97.92 819 THR B CA 1
ATOM 15899 C C . THR B 1 819 ? -4.599 59.569 -6.983 1 97.92 819 THR B C 1
ATOM 15901 O O . THR B 1 819 ? -5.184 60.237 -7.838 1 97.92 819 THR B O 1
ATOM 15904 N N . ASP B 1 820 ? -3.798 60.175 -6.155 1 96.95 820 ASP B N 1
ATOM 15905 C CA . ASP B 1 820 ? -3.275 61.537 -6.19 1 96.95 820 ASP B CA 1
ATOM 15906 C C . ASP B 1 820 ? -1.797 61.568 -5.805 1 96.95 820 ASP B C 1
ATOM 15908 O O . ASP B 1 820 ? -1.46 61.681 -4.625 1 96.95 820 ASP B O 1
ATOM 15912 N N . GLY B 1 821 ? -1.002 61.496 -6.76 1 95.92 821 GLY B N 1
ATOM 15913 C CA . GLY B 1 821 ? 0.433 61.475 -6.529 1 95.92 821 GLY B CA 1
ATOM 15914 C C . GLY B 1 821 ? 0.892 60.266 -5.735 1 95.92 821 GLY B C 1
ATOM 15915 O O . GLY B 1 821 ? 0.921 59.149 -6.257 1 95.92 821 GLY B O 1
ATOM 15916 N N . THR B 1 822 ? 1.157 60.529 -4.503 1 97.01 822 THR B N 1
ATOM 15917 C CA . THR B 1 822 ? 1.682 59.491 -3.623 1 97.01 822 THR B CA 1
ATOM 15918 C C . THR B 1 822 ? 0.568 58.885 -2.775 1 97.01 822 THR B C 1
ATOM 15920 O O . THR B 1 822 ? 0.835 58.156 -1.818 1 97.01 822 THR B O 1
ATOM 15923 N N . GLN B 1 823 ? -0.695 59.202 -3.159 1 97.91 823 GLN B N 1
ATOM 15924 C CA . GLN B 1 823 ? -1.785 58.822 -2.265 1 97.91 823 GLN B CA 1
ATOM 15925 C C . GLN B 1 823 ? -2.823 57.973 -2.993 1 97.91 823 GLN B C 1
ATOM 15927 O O . GLN B 1 823 ? -3.173 58.258 -4.14 1 97.91 823 GLN B O 1
ATOM 15932 N N . LEU B 1 824 ? -3.232 56.939 -2.42 1 98.28 824 LEU B N 1
ATOM 15933 C CA . LEU B 1 824 ? -4.379 56.14 -2.836 1 98.28 824 LEU B CA 1
ATOM 15934 C C . LEU B 1 824 ? -5.663 56.659 -2.197 1 98.28 824 LEU B C 1
ATOM 15936 O O . LEU B 1 824 ? -5.739 56.802 -0.975 1 98.28 824 LEU B O 1
ATOM 15940 N N . LEU B 1 825 ? -6.633 57 -2.966 1 98.21 825 LEU B N 1
ATOM 15941 C CA . LEU B 1 825 ? -7.903 57.517 -2.467 1 98.21 825 LEU B CA 1
ATOM 15942 C C . LEU B 1 825 ? -8.911 56.388 -2.274 1 98.21 825 LEU B C 1
ATOM 15944 O O . LEU B 1 825 ? -9.24 55.675 -3.225 1 98.21 825 LEU B O 1
ATOM 15948 N N . VAL B 1 826 ? -9.439 56.272 -1.085 1 97.69 826 VAL B N 1
ATOM 15949 C CA . VAL B 1 826 ? -10.333 55.176 -0.727 1 97.69 826 VAL B CA 1
ATOM 15950 C C . VAL B 1 826 ? -11.706 55.729 -0.355 1 97.69 826 VAL B C 1
ATOM 15952 O O . VAL B 1 826 ? -11.816 56.616 0.495 1 97.69 826 VAL B O 1
ATOM 15955 N N . ASP B 1 827 ? -12.743 55.284 -1.02 1 96.41 827 ASP B N 1
ATOM 15956 C CA . ASP B 1 827 ? -14.141 55.416 -0.62 1 96.41 827 ASP B CA 1
ATOM 15957 C C . ASP B 1 827 ? -14.712 54.074 -0.169 1 96.41 827 ASP B C 1
ATOM 15959 O O . ASP B 1 827 ? -14.691 53.099 -0.924 1 96.41 827 ASP B O 1
ATOM 15963 N N . ILE B 1 828 ? -15.191 54.023 1.058 1 96.85 828 ILE B N 1
ATOM 15964 C CA . ILE B 1 828 ? -15.552 52.702 1.561 1 96.85 828 ILE B CA 1
ATOM 15965 C C . ILE B 1 828 ? -16.814 52.803 2.416 1 96.85 828 ILE B C 1
ATOM 15967 O O . ILE B 1 828 ? -16.988 53.767 3.164 1 96.85 828 ILE B O 1
ATOM 15971 N N . LYS B 1 829 ? -17.703 51.828 2.299 1 95.58 829 LYS B N 1
ATOM 15972 C CA . LYS B 1 829 ? -18.956 51.735 3.042 1 95.58 829 LYS B CA 1
ATOM 15973 C C . LYS B 1 829 ? -18.718 51.219 4.458 1 95.58 829 LYS B C 1
ATOM 15975 O O . LYS B 1 829 ? -17.668 50.641 4.746 1 95.58 829 LYS B O 1
ATOM 15980 N N . PRO B 1 830 ? -19.721 51.471 5.295 1 95.08 830 PRO B N 1
ATOM 15981 C CA . PRO B 1 830 ? -19.594 50.98 6.669 1 95.08 830 PRO B CA 1
ATOM 15982 C C . PRO B 1 830 ? -19.371 49.47 6.737 1 95.08 830 PRO B C 1
ATOM 15984 O O . PRO B 1 830 ? -20.077 48.708 6.073 1 95.08 830 PRO B O 1
ATOM 15987 N N . TYR B 1 831 ? -18.423 49.114 7.507 1 95.82 831 TYR B N 1
ATOM 15988 C CA . TYR B 1 831 ? -18.097 47.725 7.811 1 95.82 831 TYR B CA 1
ATOM 15989 C C . TYR B 1 831 ? -17.856 46.929 6.534 1 95.82 831 TYR B C 1
ATOM 15991 O O . TYR B 1 831 ? -18.224 45.755 6.448 1 95.82 831 TYR B O 1
ATOM 15999 N N . SER B 1 832 ? -17.23 47.603 5.554 1 96.31 832 SER B N 1
ATOM 16000 C CA . SER B 1 832 ? -16.905 46.929 4.302 1 96.31 832 SER B CA 1
ATOM 16001 C C . SER B 1 832 ? -15.398 46.77 4.134 1 96.31 832 SER B C 1
ATOM 16003 O O . SER B 1 832 ? -14.621 47.25 4.962 1 96.31 832 SER B O 1
ATOM 16005 N N . VAL B 1 833 ? -15.016 45.988 3.125 1 97.49 833 VAL B N 1
ATOM 16006 C CA . VAL B 1 833 ? -13.625 45.701 2.792 1 97.49 833 VAL B CA 1
ATOM 16007 C C . VAL B 1 833 ? -13.34 46.128 1.353 1 97.49 833 VAL B C 1
ATOM 16009 O O . VAL B 1 833 ? -14.185 45.962 0.471 1 97.49 833 VAL B O 1
ATOM 16012 N N . LYS B 1 834 ? -12.199 46.675 1.094 1 97.85 834 LYS B N 1
ATOM 16013 C CA . LYS B 1 834 ? -11.701 46.956 -0.249 1 97.85 834 LYS B CA 1
ATOM 16014 C C . LYS B 1 834 ? -10.254 46.499 -0.406 1 97.85 834 LYS B C 1
ATOM 16016 O O . LYS B 1 834 ? -9.46 46.603 0.532 1 97.85 834 LYS B O 1
ATOM 16021 N N . THR B 1 835 ? -9.958 45.983 -1.521 1 98.4 835 THR B N 1
ATOM 16022 C CA . THR B 1 835 ? -8.61 45.535 -1.856 1 98.4 835 THR B CA 1
ATOM 16023 C C . THR B 1 835 ? -8.078 46.285 -3.074 1 98.4 835 THR B C 1
ATOM 16025 O O . THR B 1 835 ? -8.794 46.463 -4.061 1 98.4 835 THR B O 1
ATOM 16028 N N . TYR B 1 836 ? -6.827 46.724 -3.032 1 98.53 836 TYR B N 1
ATOM 16029 C CA . TYR B 1 836 ? -6.153 47.409 -4.13 1 98.53 836 TYR B CA 1
ATOM 16030 C C . TYR B 1 836 ? -4.814 46.753 -4.442 1 98.53 836 TYR B C 1
ATOM 16032 O O . TYR B 1 836 ? -4.184 46.163 -3.561 1 98.53 836 TYR B O 1
ATOM 16040 N N . LYS B 1 837 ? -4.424 46.801 -5.629 1 98.37 837 LYS B N 1
ATOM 16041 C CA . LYS B 1 837 ? -3.062 46.496 -6.058 1 98.37 837 LYS B CA 1
ATOM 16042 C C . LYS B 1 837 ? -2.36 47.743 -6.588 1 98.37 837 LYS B C 1
ATOM 16044 O O . LYS B 1 837 ? -2.91 48.464 -7.423 1 98.37 837 LYS B O 1
ATOM 16049 N N . VAL B 1 838 ? -1.14 47.993 -6.113 1 97.97 838 VAL B N 1
ATOM 16050 C CA . VAL B 1 838 ? -0.454 49.238 -6.442 1 97.97 838 VAL B CA 1
ATOM 16051 C C . VAL B 1 838 ? 0.976 48.939 -6.886 1 97.97 838 VAL B C 1
ATOM 16053 O O . VAL B 1 838 ? 1.594 47.984 -6.41 1 97.97 838 VAL B O 1
ATOM 16056 N N . GLN B 1 839 ? 1.418 49.731 -7.796 1 97.25 839 GLN B N 1
ATOM 16057 C CA . GLN B 1 839 ? 2.824 49.791 -8.183 1 97.25 839 GLN B CA 1
ATOM 16058 C C . GLN B 1 839 ? 3.425 51.157 -7.863 1 97.25 839 GLN B C 1
ATOM 16060 O O . GLN B 1 839 ? 2.875 52.189 -8.251 1 97.25 839 GLN B O 1
ATOM 16065 N N . LEU B 1 840 ? 4.499 51.158 -7.156 1 97.3 840 LEU B N 1
ATOM 16066 C CA . LEU B 1 840 ? 5.148 52.399 -6.745 1 97.3 840 LEU B CA 1
ATOM 16067 C C . LEU B 1 840 ? 6.371 52.685 -7.611 1 97.3 840 LEU B C 1
ATOM 16069 O O . LEU B 1 840 ? 7.051 51.758 -8.057 1 97.3 840 LEU B O 1
ATOM 16073 N N . ALA B 1 841 ? 6.67 53.927 -7.828 1 95.55 841 ALA B N 1
ATOM 16074 C CA . ALA B 1 841 ? 7.862 54.344 -8.561 1 95.55 841 ALA B CA 1
ATOM 16075 C C . ALA B 1 841 ? 9.126 54.09 -7.744 1 95.55 841 ALA B C 1
ATOM 16077 O O . ALA B 1 841 ? 9.078 54.048 -6.513 1 95.55 841 ALA B O 1
ATOM 16078 N N . GLY B 1 842 ? 10.203 53.818 -8.397 1 89.34 842 GLY B N 1
ATOM 16079 C CA . GLY B 1 842 ? 11.514 53.802 -7.767 1 89.34 842 GLY B CA 1
ATOM 16080 C C . GLY B 1 842 ? 11.849 52.471 -7.122 1 89.34 842 GLY B C 1
ATOM 16081 O O . GLY B 1 842 ? 12.715 52.399 -6.247 1 89.34 842 GLY B O 1
ATOM 16082 N N . GLN B 1 843 ? 11.115 51.528 -7.382 1 85.4 843 GLN B N 1
ATOM 16083 C CA . GLN B 1 843 ? 11.459 50.216 -6.845 1 85.4 843 GLN B CA 1
ATOM 16084 C C . GLN B 1 843 ? 12.853 49.787 -7.292 1 85.4 843 GLN B C 1
ATOM 16086 O O . GLN B 1 843 ? 13.196 49.903 -8.47 1 85.4 843 GLN B O 1
ATOM 16091 N N . LYS B 1 844 ? 13.675 49.349 -6.413 1 85.04 844 LYS B N 1
ATOM 16092 C CA . LYS B 1 844 ? 15.04 48.907 -6.684 1 85.04 844 LYS B CA 1
ATOM 16093 C C . LYS B 1 844 ? 15.163 47.392 -6.553 1 85.04 844 LYS B C 1
ATOM 16095 O O . LYS B 1 844 ? 14.289 46.74 -5.977 1 85.04 844 LYS B O 1
ATOM 16100 N N . SER B 1 845 ? 16.111 46.888 -7.167 1 82.19 845 SER B N 1
ATOM 16101 C CA . SER B 1 845 ? 16.357 45.453 -7.066 1 82.19 845 SER B CA 1
ATOM 16102 C C . SER B 1 845 ? 17.456 45.152 -6.053 1 82.19 845 SER B C 1
ATOM 16104 O O . SER B 1 845 ? 18.458 45.867 -5.983 1 82.19 845 SER B O 1
ATOM 16106 N N . ALA B 1 846 ? 17.132 44.128 -5.242 1 76.35 846 ALA B N 1
ATOM 16107 C CA . ALA B 1 846 ? 18.116 43.665 -4.267 1 76.35 846 ALA B CA 1
ATOM 16108 C C . ALA B 1 846 ? 19.024 42.597 -4.87 1 76.35 846 ALA B C 1
ATOM 16110 O O . ALA B 1 846 ? 18.562 41.725 -5.609 1 76.35 846 ALA B O 1
ATOM 16111 N N . ALA B 1 847 ? 20.335 42.765 -4.856 1 80.1 847 ALA B N 1
ATOM 16112 C CA . ALA B 1 847 ? 21.28 41.72 -5.24 1 80.1 847 ALA B CA 1
ATOM 16113 C C . ALA B 1 847 ? 22.383 41.567 -4.197 1 80.1 847 ALA B C 1
ATOM 16115 O O . ALA B 1 847 ? 22.883 42.561 -3.664 1 80.1 847 ALA B O 1
ATOM 16116 N N . VAL B 1 848 ? 22.461 40.381 -3.749 1 89.07 848 VAL B N 1
ATOM 16117 C CA . VAL B 1 848 ? 23.556 40.079 -2.833 1 89.07 848 VAL B CA 1
ATOM 16118 C C . VAL B 1 848 ? 24.752 39.541 -3.616 1 89.07 848 VAL B C 1
ATOM 16120 O O . VAL B 1 848 ? 24.591 38.708 -4.511 1 89.07 848 VAL B O 1
ATOM 16123 N N . ASP B 1 849 ? 25.908 40.145 -3.404 1 92.78 849 ASP B N 1
ATOM 16124 C CA . ASP B 1 849 ? 27.141 39.598 -3.961 1 92.78 849 ASP B CA 1
ATOM 16125 C C . ASP B 1 849 ? 27.484 38.254 -3.322 1 92.78 849 ASP B C 1
ATOM 16127 O O . ASP B 1 849 ? 27.943 38.204 -2.179 1 92.78 849 ASP B O 1
ATOM 16131 N N . ALA B 1 850 ? 27.087 37.179 -3.966 1 95.18 850 ALA B N 1
ATOM 16132 C CA . ALA B 1 850 ? 27.251 35.833 -3.422 1 95.18 850 ALA B CA 1
ATOM 16133 C C . ALA B 1 850 ? 27.824 34.884 -4.47 1 95.18 850 ALA B C 1
ATOM 16135 O O . ALA B 1 850 ? 27.695 35.126 -5.673 1 95.18 850 ALA B O 1
ATOM 16136 N N . GLN B 1 851 ? 28.494 33.866 -4.052 1 96.19 851 GLN B N 1
ATOM 16137 C CA . GLN B 1 851 ? 29.058 32.826 -4.906 1 96.19 851 GLN B CA 1
ATOM 16138 C C . GLN B 1 851 ? 28.948 31.454 -4.247 1 96.19 851 GLN B C 1
ATOM 16140 O O . GLN B 1 851 ? 29.238 31.305 -3.058 1 96.19 851 GLN B O 1
ATOM 16145 N N . SER B 1 852 ? 28.519 30.512 -5.001 1 95.98 852 SER B N 1
ATOM 16146 C CA . SER B 1 852 ? 28.426 29.144 -4.502 1 95.98 852 SER B CA 1
ATOM 16147 C C . SER B 1 852 ? 29.81 28.546 -4.269 1 95.98 852 SER B C 1
ATOM 16149 O O . SER B 1 852 ? 30.747 28.826 -5.019 1 95.98 852 SER B O 1
ATOM 16151 N N . VAL B 1 853 ? 29.97 27.723 -3.318 1 97.23 853 VAL B N 1
ATOM 16152 C CA . VAL B 1 853 ? 31.189 26.976 -3.021 1 97.23 853 VAL B CA 1
ATOM 16153 C C . VAL B 1 853 ? 31.023 25.523 -3.458 1 97.23 853 VAL B C 1
ATOM 16155 O O . VAL B 1 853 ? 30.042 24.868 -3.1 1 97.23 853 VAL B O 1
ATOM 16158 N N . ALA B 1 854 ? 31.961 25.08 -4.205 1 94.67 854 ALA B N 1
ATOM 16159 C CA . ALA B 1 854 ? 31.919 23.688 -4.646 1 94.67 854 ALA B CA 1
ATOM 16160 C C . ALA B 1 854 ? 32.182 22.736 -3.483 1 94.67 854 ALA B C 1
ATOM 16162 O O . ALA B 1 854 ? 33.067 22.981 -2.659 1 94.67 854 ALA B O 1
ATOM 16163 N N . LEU B 1 855 ? 31.401 21.721 -3.383 1 96.68 855 LEU B N 1
ATOM 16164 C CA . LEU B 1 855 ? 31.537 20.716 -2.334 1 96.68 855 LEU B CA 1
ATOM 16165 C C . LEU B 1 855 ? 31.891 19.356 -2.927 1 96.68 855 LEU B C 1
ATOM 16167 O O . LEU B 1 855 ? 31.403 18.997 -4 1 96.68 855 LEU B O 1
ATOM 16171 N N . ASP B 1 856 ? 32.756 18.592 -2.284 1 95.46 856 ASP B N 1
ATOM 16172 C CA . ASP B 1 856 ? 33.072 17.216 -2.653 1 95.46 856 ASP B CA 1
ATOM 16173 C C . ASP B 1 856 ? 32.116 16.233 -1.981 1 95.46 856 ASP B C 1
ATOM 16175 O O . ASP B 1 856 ? 32.459 15.619 -0.969 1 95.46 856 ASP B O 1
ATOM 16179 N N . PHE B 1 857 ? 31.08 15.985 -2.577 1 96.31 857 PHE B N 1
ATOM 16180 C CA . PHE B 1 857 ? 30.02 15.171 -1.993 1 96.31 857 PHE B CA 1
ATOM 16181 C C . PHE B 1 857 ? 30.472 13.723 -1.842 1 96.31 857 PHE B C 1
ATOM 16183 O O . PHE B 1 857 ? 31.141 13.181 -2.723 1 96.31 857 PHE B O 1
ATOM 16190 N N . ASP B 1 858 ? 30.229 13.064 -0.673 1 94.89 858 ASP B N 1
ATOM 16191 C CA . ASP B 1 858 ? 30.65 11.69 -0.416 1 94.89 858 ASP B CA 1
ATOM 16192 C C . ASP B 1 858 ? 29.469 10.828 0.025 1 94.89 858 ASP B C 1
ATOM 16194 O O . ASP B 1 858 ? 29.631 9.636 0.295 1 94.89 858 ASP B O 1
ATOM 16198 N N . ARG B 1 859 ? 28.166 11.428 0.042 1 94.16 859 ARG B N 1
ATOM 16199 C CA . ARG B 1 859 ? 27.004 10.72 0.569 1 94.16 859 ARG B CA 1
ATOM 16200 C C . ARG B 1 859 ? 25.786 10.923 -0.326 1 94.16 859 ARG B C 1
ATOM 16202 O O . ARG B 1 859 ? 25.556 12.024 -0.83 1 94.16 859 ARG B O 1
ATOM 16209 N N . HIS B 1 860 ? 24.948 9.896 -0.528 1 94.26 860 HIS B N 1
ATOM 16210 C CA . HIS B 1 860 ? 23.688 9.968 -1.259 1 94.26 860 HIS B CA 1
ATOM 16211 C C . HIS B 1 860 ? 22.515 10.204 -0.314 1 94.26 860 HIS B C 1
ATOM 16213 O O . HIS B 1 860 ? 21.883 9.251 0.147 1 94.26 860 HIS B O 1
ATOM 16219 N N . CYS B 1 861 ? 22.092 11.448 -0.204 1 96.54 861 CYS B N 1
ATOM 16220 C CA . CYS B 1 861 ? 21.149 11.834 0.839 1 96.54 861 CYS B CA 1
ATOM 16221 C C . CYS B 1 861 ? 19.728 11.902 0.293 1 96.54 861 CYS B C 1
ATOM 16223 O O . CYS B 1 861 ? 18.764 11.923 1.059 1 96.54 861 CYS B O 1
ATOM 16225 N N . PHE B 1 862 ? 19.538 11.983 -1.049 1 96.36 862 PHE B N 1
ATOM 16226 C CA . PHE B 1 862 ? 18.241 12.125 -1.701 1 96.36 862 PHE B CA 1
ATOM 16227 C C . PHE B 1 862 ? 17.849 10.836 -2.414 1 96.36 862 PHE B C 1
ATOM 16229 O O . PHE B 1 862 ? 18.702 10.15 -2.981 1 96.36 862 PHE B O 1
ATOM 16236 N N . SER B 1 863 ? 16.634 10.467 -2.323 1 94.69 863 SER B N 1
ATOM 16237 C CA . SER B 1 863 ? 16.147 9.331 -3.098 1 94.69 863 SER B CA 1
ATOM 16238 C C . SER B 1 863 ? 14.817 9.65 -3.773 1 94.69 863 SER B C 1
ATOM 16240 O O . SER B 1 863 ? 14.064 10.503 -3.298 1 94.69 863 SER B O 1
ATOM 16242 N N . PHE B 1 864 ? 14.604 9.04 -4.926 1 94.49 864 PHE B N 1
ATOM 16243 C CA . PHE B 1 864 ? 13.318 9.136 -5.607 1 94.49 864 PHE B CA 1
ATOM 16244 C C . PHE B 1 864 ? 12.354 8.072 -5.097 1 94.49 864 PHE B C 1
ATOM 16246 O O . PHE B 1 864 ? 12.778 7.066 -4.525 1 94.49 864 PHE B O 1
ATOM 16253 N N . ASN B 1 865 ? 11.08 8.171 -5.289 1 92.6 865 ASN B N 1
ATOM 16254 C CA . ASN B 1 865 ? 10.027 7.27 -4.834 1 92.6 865 ASN B CA 1
ATOM 16255 C C . ASN B 1 865 ? 10.272 5.839 -5.303 1 92.6 865 ASN B C 1
ATOM 16257 O O . ASN B 1 865 ? 9.978 4.885 -4.581 1 92.6 865 ASN B O 1
ATOM 16261 N N . GLU B 1 866 ? 10.737 5.744 -6.487 1 92.38 866 GLU B N 1
ATOM 16262 C CA . GLU B 1 866 ? 10.885 4.427 -7.101 1 92.38 866 GLU B CA 1
ATOM 16263 C C . GLU B 1 866 ? 12.162 3.738 -6.628 1 92.38 866 GLU B C 1
ATOM 16265 O O . GLU B 1 866 ? 12.327 2.531 -6.815 1 92.38 866 GLU B O 1
ATOM 16270 N N . PHE B 1 867 ? 13.1 4.511 -6.052 1 92.98 867 PHE B N 1
ATOM 16271 C CA . PHE B 1 867 ? 14.372 4.021 -5.534 1 92.98 867 PHE B CA 1
ATOM 16272 C C . PHE B 1 867 ? 14.591 4.491 -4.101 1 92.98 867 PHE B C 1
ATOM 16274 O O . PHE B 1 867 ? 15.657 5.015 -3.77 1 92.98 867 PHE B O 1
ATOM 16281 N N . ARG B 1 868 ? 13.631 4.361 -3.256 1 86.89 868 ARG B N 1
ATOM 16282 C CA . ARG B 1 868 ? 13.605 4.933 -1.914 1 86.89 868 ARG B CA 1
ATOM 16283 C C . ARG B 1 868 ? 14.772 4.421 -1.077 1 86.89 868 ARG B C 1
ATOM 16285 O O . ARG B 1 868 ? 15.201 5.083 -0.13 1 86.89 868 ARG B O 1
ATOM 16292 N N . THR B 1 869 ? 15.333 3.26 -1.442 1 79.44 869 THR B N 1
ATOM 16293 C CA . THR B 1 869 ? 16.386 2.668 -0.626 1 79.44 869 THR B CA 1
ATOM 16294 C C . THR B 1 869 ? 17.764 3.046 -1.162 1 79.44 869 THR B C 1
ATOM 16296 O O . THR B 1 869 ? 18.786 2.614 -0.624 1 79.44 869 THR B O 1
ATOM 16299 N N . SER B 1 870 ? 17.771 3.857 -2.229 1 86.67 870 SER B N 1
ATOM 16300 C CA . SER B 1 870 ? 19.048 4.22 -2.834 1 86.67 870 SER B CA 1
ATOM 16301 C C . SER B 1 870 ? 19.751 5.308 -2.03 1 86.67 870 SER B C 1
ATOM 16303 O O . SER B 1 870 ? 20.973 5.452 -2.106 1 86.67 870 SER B O 1
ATOM 16305 N N . GLY B 1 871 ? 18.924 6.156 -1.382 1 89.31 871 GLY B N 1
ATOM 16306 C CA . GLY B 1 871 ? 19.488 7.175 -0.511 1 89.31 871 GLY B CA 1
ATOM 16307 C C . GLY B 1 871 ? 19.492 6.775 0.952 1 89.31 871 GLY B C 1
ATOM 16308 O O . GLY B 1 871 ? 18.572 6.099 1.418 1 89.31 871 GLY B O 1
ATOM 16309 N N . ASN B 1 872 ? 20.537 7.199 1.589 1 86.94 872 ASN B N 1
ATOM 16310 C CA . ASN B 1 872 ? 20.654 6.93 3.019 1 86.94 872 ASN B CA 1
ATOM 16311 C C . ASN B 1 872 ? 21.22 8.132 3.77 1 86.94 872 ASN B C 1
ATOM 16313 O O . ASN B 1 872 ? 22.438 8.307 3.841 1 86.94 872 ASN B O 1
ATOM 16317 N N . PHE B 1 873 ? 20.374 8.886 4.291 1 92.98 873 PHE B N 1
ATOM 16318 C CA . PHE B 1 873 ? 20.82 9.984 5.14 1 92.98 873 PHE B CA 1
ATOM 16319 C C . PHE B 1 873 ? 20.903 9.544 6.597 1 92.98 873 PHE B C 1
ATOM 16321 O O . PHE B 1 873 ? 21.879 9.845 7.288 1 92.98 873 PHE B O 1
ATOM 16328 N N . GLU B 1 874 ? 19.809 8.803 6.998 1 85.93 874 GLU B N 1
ATOM 16329 C CA . GLU B 1 874 ? 19.725 8.285 8.36 1 85.93 874 GLU B CA 1
ATOM 16330 C C . GLU B 1 874 ? 19.194 6.854 8.374 1 85.93 874 GLU B C 1
ATOM 16332 O O . GLU B 1 874 ? 17.984 6.636 8.462 1 85.93 874 GLU B O 1
ATOM 16337 N N . GLY B 1 875 ? 19.998 5.928 8.586 1 73.69 875 GLY B N 1
ATOM 16338 C CA . GLY B 1 875 ? 19.552 4.558 8.784 1 73.69 875 GLY B CA 1
ATOM 16339 C C . GLY B 1 875 ? 18.589 4.082 7.712 1 73.69 875 GLY B C 1
ATOM 16340 O O . GLY B 1 875 ? 17.521 3.55 8.022 1 73.69 875 GLY B O 1
ATOM 16341 N N . GLY B 1 876 ? 18.83 4.429 6.436 1 77.08 876 GLY B N 1
ATOM 16342 C CA . GLY B 1 876 ? 17.979 3.955 5.356 1 77.08 876 GLY B CA 1
ATOM 16343 C C . GLY B 1 876 ? 16.924 4.963 4.942 1 77.08 876 GLY B C 1
ATOM 16344 O O . GLY B 1 876 ? 16.275 4.801 3.907 1 77.08 876 GLY B O 1
ATOM 16345 N N . ASN B 1 877 ? 16.734 6.002 5.728 1 87.6 877 ASN B N 1
ATOM 16346 C CA . ASN B 1 877 ? 15.816 7.079 5.372 1 87.6 877 ASN B CA 1
ATOM 16347 C C . ASN B 1 877 ? 16.532 8.203 4.629 1 87.6 877 ASN B C 1
ATOM 16349 O O . ASN B 1 877 ? 17.747 8.366 4.761 1 87.6 877 ASN B O 1
ATOM 16353 N N . SER B 1 878 ? 15.802 8.903 3.827 1 93.33 878 SER B N 1
ATOM 16354 C CA . SER B 1 878 ? 16.43 9.949 3.027 1 93.33 878 SER B CA 1
ATOM 16355 C C . SER B 1 878 ? 15.459 11.092 2.75 1 93.33 878 SER B C 1
ATOM 16357 O O . SER B 1 878 ? 14.269 10.99 3.057 1 93.33 878 SER B O 1
ATOM 16359 N N . TYR B 1 879 ? 15.994 12.209 2.256 1 96.46 879 TYR B N 1
ATOM 16360 C CA . TYR B 1 879 ? 15.175 13.278 1.697 1 96.46 879 TYR B CA 1
ATOM 16361 C C . TYR B 1 879 ? 14.464 12.816 0.431 1 96.46 879 TYR B C 1
ATOM 16363 O O . TYR B 1 879 ? 14.996 11.999 -0.324 1 96.46 879 TYR B O 1
ATOM 16371 N N . ALA B 1 880 ? 13.282 13.244 0.282 1 96.14 880 ALA B N 1
ATOM 16372 C CA . ALA B 1 880 ? 12.568 12.979 -0.964 1 96.14 880 ALA B CA 1
ATOM 16373 C C . ALA B 1 880 ? 13.08 13.874 -2.09 1 96.14 880 ALA B C 1
ATOM 16375 O O . ALA B 1 880 ? 12.878 15.09 -2.065 1 96.14 880 ALA B O 1
ATOM 16376 N N . ALA B 1 881 ? 13.678 13.341 -3.099 1 96.07 881 ALA B N 1
ATOM 16377 C CA . ALA B 1 881 ? 14.309 14.088 -4.183 1 96.07 881 ALA B CA 1
ATOM 16378 C C . ALA B 1 881 ? 13.278 14.896 -4.966 1 96.07 881 ALA B C 1
ATOM 16380 O O . ALA B 1 881 ? 13.574 15.993 -5.445 1 96.07 881 ALA B O 1
ATOM 16381 N N . GLU B 1 882 ? 12.07 14.39 -5.058 1 93.18 882 GLU B N 1
ATOM 16382 C CA . GLU B 1 882 ? 11.042 15.03 -5.874 1 93.18 882 GLU B CA 1
ATOM 16383 C C . GLU B 1 882 ? 10.557 16.327 -5.234 1 93.18 882 GLU B C 1
ATOM 16385 O O . GLU B 1 882 ? 9.933 17.158 -5.898 1 93.18 882 GLU B O 1
ATOM 16390 N N . LEU B 1 883 ? 10.811 16.505 -3.969 1 94.79 883 LEU B N 1
ATOM 16391 C CA . LEU B 1 883 ? 10.371 17.712 -3.278 1 94.79 883 LEU B CA 1
ATOM 16392 C C . LEU B 1 883 ? 11.406 18.823 -3.412 1 94.79 883 LEU B C 1
ATOM 16394 O O . LEU B 1 883 ? 11.099 19.995 -3.18 1 94.79 883 LEU B O 1
ATOM 16398 N N . LEU B 1 884 ? 12.651 18.492 -3.671 1 95.4 884 LEU B N 1
ATOM 16399 C CA . LEU B 1 884 ? 13.721 19.48 -3.761 1 95.4 884 LEU B CA 1
ATOM 16400 C C . LEU B 1 884 ? 13.707 20.174 -5.119 1 95.4 884 LEU B C 1
ATOM 16402 O O . LEU B 1 884 ? 13.676 19.512 -6.159 1 95.4 884 LEU B O 1
ATOM 16406 N N . PRO B 1 885 ? 13.767 21.469 -5.126 1 92.62 885 PRO B N 1
ATOM 16407 C CA . PRO B 1 885 ? 13.802 22.174 -6.409 1 92.62 885 PRO B CA 1
ATOM 16408 C C . PRO B 1 885 ? 15.097 21.93 -7.18 1 92.62 885 PRO B C 1
ATOM 16410 O O . PRO B 1 885 ? 16.175 21.873 -6.583 1 92.62 885 PRO B O 1
ATOM 16413 N N . ASP B 1 886 ? 15.059 21.875 -8.4 1 89.43 886 ASP B N 1
ATOM 16414 C CA . ASP B 1 886 ? 16.209 21.615 -9.262 1 89.43 886 ASP B CA 1
ATOM 16415 C C . ASP B 1 886 ? 17.173 22.799 -9.263 1 89.43 886 ASP B C 1
ATOM 16417 O O . ASP B 1 886 ? 18.388 22.617 -9.372 1 89.43 886 ASP B O 1
ATOM 16421 N N . GLU B 1 887 ? 16.63 23.989 -9.087 1 88.63 887 GLU B N 1
ATOM 16422 C CA . GLU B 1 887 ? 17.431 25.204 -9.2 1 88.63 887 GLU B CA 1
ATOM 16423 C C . GLU B 1 887 ? 18.043 25.589 -7.856 1 88.63 887 GLU B C 1
ATOM 16425 O O . GLU B 1 887 ? 18.804 26.555 -7.768 1 88.63 887 GLU B O 1
ATOM 16430 N N . GLY B 1 888 ? 17.731 24.906 -6.875 1 93.54 888 GLY B N 1
ATOM 16431 C CA . GLY B 1 888 ? 18.171 25.272 -5.538 1 93.54 888 GLY B CA 1
ATOM 16432 C C . GLY B 1 888 ? 17.163 26.124 -4.79 1 93.54 888 GLY B C 1
ATOM 16433 O O . GLY B 1 888 ? 15.981 26.148 -5.14 1 93.54 888 GLY B O 1
ATOM 16434 N N . ILE B 1 889 ? 17.582 26.686 -3.682 1 95.4 889 ILE B N 1
ATOM 16435 C CA . ILE B 1 889 ? 16.69 27.522 -2.886 1 95.4 889 ILE B CA 1
ATOM 16436 C C . ILE B 1 889 ? 17.398 28.823 -2.515 1 95.4 889 ILE B C 1
ATOM 16438 O O . ILE B 1 889 ? 18.625 28.916 -2.6 1 95.4 889 ILE B O 1
ATOM 16442 N N . THR B 1 890 ? 16.643 29.814 -2.25 1 94.69 890 THR B N 1
ATOM 16443 C CA . THR B 1 890 ? 17.14 31.084 -1.735 1 94.69 890 THR B CA 1
ATOM 16444 C C . THR B 1 890 ? 16.585 31.356 -0.339 1 94.69 890 THR B C 1
ATOM 16446 O O . THR B 1 890 ? 15.372 31.308 -0.127 1 94.69 890 THR B O 1
ATOM 16449 N N . VAL B 1 891 ? 17.473 31.574 0.6 1 93.24 891 VAL B N 1
ATOM 16450 C CA . VAL B 1 891 ? 17.088 31.846 1.981 1 93.24 891 VAL B CA 1
ATOM 16451 C C . VAL B 1 891 ? 17.677 33.182 2.429 1 93.24 891 VAL B C 1
ATOM 16453 O O . VAL B 1 891 ? 18.898 33.335 2.502 1 93.24 891 VAL B O 1
ATOM 16456 N N . GLY B 1 892 ? 16.859 34.158 2.751 1 89.98 892 GLY B N 1
ATOM 16457 C CA . GLY B 1 892 ? 17.354 35.473 3.127 1 89.98 892 GLY B CA 1
ATOM 16458 C C . GLY B 1 892 ? 18.245 36.099 2.071 1 89.98 892 GLY B C 1
ATOM 16459 O O . GLY B 1 892 ? 19.348 36.558 2.375 1 89.98 892 GLY B O 1
ATOM 16460 N N . ASP B 1 893 ? 17.961 35.918 0.761 1 92.15 893 ASP B N 1
ATOM 16461 C CA . ASP B 1 893 ? 18.625 36.492 -0.406 1 92.15 893 ASP B CA 1
ATOM 16462 C C . ASP B 1 893 ? 19.912 35.737 -0.732 1 92.15 893 ASP B C 1
ATOM 16464 O O . ASP B 1 893 ? 20.662 36.135 -1.626 1 92.15 893 ASP B O 1
ATOM 16468 N N . ILE B 1 894 ? 20.222 34.695 -0.011 1 95 894 ILE B N 1
ATOM 16469 C CA . ILE B 1 894 ? 21.4 33.874 -0.268 1 95 894 ILE B CA 1
ATOM 16470 C C . ILE B 1 894 ? 21.009 32.662 -1.112 1 95 894 ILE B C 1
ATOM 16472 O O . ILE B 1 894 ? 20.224 31.818 -0.672 1 95 894 ILE B O 1
ATOM 16476 N N . PRO B 1 895 ? 21.52 32.514 -2.26 1 95.63 895 PRO B N 1
ATOM 16477 C CA . PRO B 1 895 ? 21.184 31.367 -3.107 1 95.63 895 PRO B CA 1
ATOM 16478 C C . PRO B 1 895 ? 21.979 30.114 -2.745 1 95.63 895 PRO B C 1
ATOM 16480 O O . PRO B 1 895 ? 23.161 30.205 -2.406 1 95.63 895 PRO B O 1
ATOM 16483 N N . PHE B 1 896 ? 21.377 28.972 -2.795 1 97.24 896 PHE B N 1
ATOM 16484 C CA . PHE B 1 896 ? 21.996 27.671 -2.571 1 97.24 896 PHE B CA 1
ATOM 16485 C C . PHE B 1 896 ? 21.702 26.725 -3.729 1 97.24 896 PHE B C 1
ATOM 16487 O O . PHE B 1 896 ? 20.567 26.652 -4.205 1 97.24 896 PHE B O 1
ATOM 16494 N N . THR B 1 897 ? 22.68 26.061 -4.184 1 95.79 897 THR B N 1
ATOM 16495 C CA . THR B 1 897 ? 22.533 25.06 -5.236 1 95.79 897 THR B CA 1
ATOM 16496 C C . THR B 1 897 ? 22.836 23.664 -4.7 1 95.79 897 THR B C 1
ATOM 16498 O O . THR B 1 897 ? 23.888 23.44 -4.097 1 95.79 897 THR B O 1
ATOM 16501 N N . PHE B 1 898 ? 21.953 22.73 -4.976 1 95.27 898 PHE B N 1
ATOM 16502 C CA . PHE B 1 898 ? 22.129 21.355 -4.525 1 95.27 898 PHE B CA 1
ATOM 16503 C C . PHE B 1 898 ? 22.995 20.571 -5.504 1 95.27 898 PHE B C 1
ATOM 16505 O O . PHE B 1 898 ? 23.123 20.95 -6.67 1 95.27 898 PHE B O 1
ATOM 16512 N N . GLY B 1 899 ? 23.575 19.485 -5.016 1 93.89 899 GLY B N 1
ATOM 16513 C CA . GLY B 1 899 ? 24.148 18.495 -5.913 1 93.89 899 GLY B CA 1
ATOM 16514 C C . GLY B 1 899 ? 23.105 17.756 -6.731 1 93.89 899 GLY B C 1
ATOM 16515 O O . GLY B 1 899 ? 21.904 17.923 -6.511 1 93.89 899 GLY B O 1
ATOM 16516 N N . GLU B 1 900 ? 23.613 16.979 -7.698 1 92.64 900 GLU B N 1
ATOM 16517 C CA . GLU B 1 900 ? 22.702 16.158 -8.49 1 92.64 900 GLU B CA 1
ATOM 16518 C C . GLU B 1 900 ? 21.901 15.209 -7.603 1 92.64 900 GLU B C 1
ATOM 16520 O O . GLU B 1 900 ? 22.468 14.52 -6.752 1 92.64 900 GLU B O 1
ATOM 16525 N N . LYS B 1 901 ? 20.654 15.063 -7.824 1 94.07 901 LYS B N 1
ATOM 16526 C CA . LYS B 1 901 ? 19.752 14.337 -6.935 1 94.07 901 LYS B CA 1
ATOM 16527 C C . LYS B 1 901 ? 19.98 12.831 -7.031 1 94.07 901 LYS B C 1
ATOM 16529 O O . LYS B 1 901 ? 19.617 12.083 -6.121 1 94.07 901 LYS B O 1
ATOM 16534 N N . ASP B 1 902 ? 20.5 12.33 -8.117 1 90.88 902 ASP B N 1
ATOM 16535 C CA . ASP B 1 902 ? 20.646 10.898 -8.357 1 90.88 902 ASP B CA 1
ATOM 16536 C C . ASP B 1 902 ? 22.089 10.448 -8.137 1 90.88 902 ASP B C 1
ATOM 16538 O O . ASP B 1 902 ? 22.48 9.364 -8.574 1 90.88 902 ASP B O 1
ATOM 16542 N N . ALA B 1 903 ? 22.929 11.266 -7.541 1 92.5 903 ALA B N 1
ATOM 16543 C CA . ALA B 1 903 ? 24.309 10.988 -7.15 1 92.5 903 ALA B CA 1
ATOM 16544 C C . ALA B 1 903 ? 24.548 11.351 -5.688 1 92.5 903 ALA B C 1
ATOM 16546 O O . ALA B 1 903 ? 23.605 11.661 -4.956 1 92.5 903 ALA B O 1
ATOM 16547 N N . ALA B 1 904 ? 25.815 11.222 -5.312 1 93.9 904 ALA B N 1
ATOM 16548 C CA . ALA B 1 904 ? 26.165 11.741 -3.992 1 93.9 904 ALA B CA 1
ATOM 16549 C C . ALA B 1 904 ? 25.896 13.24 -3.902 1 93.9 904 ALA B C 1
ATOM 16551 O O . ALA B 1 904 ? 26.204 13.989 -4.832 1 93.9 904 ALA B O 1
ATOM 16552 N N . ASN B 1 905 ? 25.251 13.74 -2.854 1 96.53 905 ASN B N 1
ATOM 16553 C CA . ASN B 1 905 ? 24.772 15.117 -2.81 1 96.53 905 ASN B CA 1
ATOM 16554 C C . ASN B 1 905 ? 24.875 15.703 -1.405 1 96.53 905 ASN B C 1
ATOM 16556 O O . ASN B 1 905 ? 24.328 16.773 -1.132 1 96.53 905 ASN B O 1
ATOM 16560 N N . GLY B 1 906 ? 25.476 14.999 -0.481 1 97.5 906 GLY B N 1
ATOM 16561 C CA . GLY B 1 906 ? 25.813 15.478 0.85 1 97.5 906 GLY B CA 1
ATOM 16562 C C . GLY B 1 906 ? 27.282 15.315 1.19 1 97.5 906 GLY B C 1
ATOM 16563 O O . GLY B 1 906 ? 27.904 14.319 0.815 1 97.5 906 GLY B O 1
ATOM 16564 N N . LEU B 1 907 ? 27.842 16.306 1.814 1 98.07 907 LEU B N 1
ATOM 16565 C CA . LEU B 1 907 ? 29.222 16.237 2.283 1 98.07 907 LEU B CA 1
ATOM 16566 C C . LEU B 1 907 ? 29.273 15.941 3.779 1 98.07 907 LEU B C 1
ATOM 16568 O O . LEU B 1 907 ? 28.795 16.738 4.59 1 98.07 907 LEU B O 1
ATOM 16572 N N . THR B 1 908 ? 29.768 14.841 4.185 1 97.2 908 THR B N 1
ATOM 16573 C CA . THR B 1 908 ? 29.959 14.476 5.584 1 97.2 908 THR B CA 1
ATOM 16574 C C . THR B 1 908 ? 31.097 15.284 6.203 1 97.2 908 THR B C 1
ATOM 16576 O O . THR B 1 908 ? 32.194 15.348 5.645 1 97.2 908 THR B O 1
ATOM 16579 N N . CYS B 1 909 ? 30.858 15.927 7.267 1 97.67 909 CYS B N 1
ATOM 16580 C CA . CYS B 1 909 ? 31.905 16.683 7.946 1 97.67 909 CYS B CA 1
ATOM 16581 C C . CYS B 1 909 ? 32.86 15.751 8.683 1 97.67 909 CYS B C 1
ATOM 16583 O O . CYS B 1 909 ? 32.46 15.064 9.625 1 97.67 909 CYS B O 1
ATOM 16585 N N . LYS B 1 910 ? 34.07 15.725 8.313 1 95.93 910 LYS B N 1
ATOM 16586 C CA . LYS B 1 910 ? 35.106 14.882 8.902 1 95.93 910 LYS B CA 1
ATOM 16587 C C . LYS B 1 910 ? 36.321 15.709 9.313 1 95.93 910 LYS B C 1
ATOM 16589 O O . LYS B 1 910 ? 37.436 15.189 9.39 1 95.93 910 LYS B O 1
ATOM 16594 N N . GLY B 1 911 ? 36.126 17.024 9.416 1 95.71 911 GLY B N 1
ATOM 16595 C CA . GLY B 1 911 ? 37.225 17.902 9.784 1 95.71 911 GLY B CA 1
ATOM 16596 C C . GLY B 1 911 ? 38.034 18.377 8.592 1 95.71 911 GLY B C 1
ATOM 16597 O O . GLY B 1 911 ? 39.095 18.984 8.757 1 95.71 911 GLY B O 1
ATOM 16598 N N . GLN B 1 912 ? 37.588 18.15 7.432 1 95.59 912 GLN B N 1
ATOM 16599 C CA . GLN B 1 912 ? 38.33 18.544 6.239 1 95.59 912 GLN B CA 1
ATOM 16600 C C . GLN B 1 912 ? 38.25 20.051 6.014 1 95.59 912 GLN B C 1
ATOM 16602 O O . GLN B 1 912 ? 37.45 20.738 6.653 1 95.59 912 GLN B O 1
ATOM 16607 N N . THR B 1 913 ? 39.062 20.543 5.124 1 96.52 913 THR B N 1
ATOM 16608 C CA . THR B 1 913 ? 39.151 21.97 4.831 1 96.52 913 THR B CA 1
ATOM 16609 C C . THR B 1 913 ? 38.329 22.319 3.594 1 96.52 913 THR B C 1
ATOM 16611 O O . THR B 1 913 ? 38.439 21.655 2.561 1 96.52 913 THR B O 1
ATOM 16614 N N . LEU B 1 914 ? 37.506 23.192 3.75 1 97.05 914 LEU B N 1
ATOM 16615 C CA . LEU B 1 914 ? 36.744 23.737 2.632 1 97.05 914 LEU B CA 1
ATOM 16616 C C . LEU B 1 914 ? 37.46 24.936 2.019 1 97.05 914 LEU B C 1
ATOM 16618 O O . LEU B 1 914 ? 37.756 25.909 2.715 1 97.05 914 LEU B O 1
ATOM 16622 N N . GLN B 1 915 ? 37.705 24.873 0.742 1 96.25 915 GLN B N 1
ATOM 16623 C CA . GLN B 1 915 ? 38.353 25.972 0.035 1 96.25 915 GLN B CA 1
ATOM 16624 C C . GLN B 1 915 ? 37.329 27 -0.44 1 96.25 915 GLN B C 1
ATOM 16626 O O . GLN B 1 915 ? 36.3 26.64 -1.015 1 96.25 915 GLN B O 1
ATOM 16631 N N . LEU B 1 916 ? 37.563 28.194 -0.15 1 97.12 916 LEU B N 1
ATOM 16632 C CA . LEU B 1 916 ? 36.675 29.277 -0.557 1 97.12 916 LEU B CA 1
ATOM 16633 C C . LEU B 1 916 ? 37.184 29.949 -1.828 1 97.12 916 LEU B C 1
ATOM 16635 O O . LEU B 1 916 ? 38.375 29.879 -2.138 1 97.12 916 LEU B O 1
ATOM 16639 N N . PRO B 1 917 ? 36.208 30.555 -2.504 1 94.16 917 PRO B N 1
ATOM 16640 C CA . PRO B 1 917 ? 36.651 31.306 -3.681 1 94.16 917 PRO B CA 1
ATOM 16641 C C . PRO B 1 917 ? 37.671 32.39 -3.34 1 94.16 917 PRO B C 1
ATOM 16643 O O . PRO B 1 917 ? 37.573 33.026 -2.287 1 94.16 917 PRO B O 1
ATOM 16646 N N . THR B 1 918 ? 38.661 32.695 -4.27 1 90.28 918 THR B N 1
ATOM 16647 C CA . THR B 1 918 ? 39.78 33.584 -3.977 1 90.28 918 THR B CA 1
ATOM 16648 C C . THR B 1 918 ? 39.666 34.878 -4.778 1 90.28 918 THR B C 1
ATOM 16650 O O . THR B 1 918 ? 40.568 35.718 -4.743 1 90.28 918 THR B O 1
ATOM 16653 N N . ASP B 1 919 ? 38.646 35.036 -5.466 1 92.45 919 ASP B N 1
ATOM 16654 C CA . ASP B 1 919 ? 38.517 36.19 -6.351 1 92.45 919 ASP B CA 1
ATOM 16655 C C . ASP B 1 919 ? 38.357 37.481 -5.552 1 92.45 919 ASP B C 1
ATOM 16657 O O . ASP B 1 919 ? 38.758 38.553 -6.009 1 92.45 919 ASP B O 1
ATOM 16661 N N . LYS B 1 920 ? 37.672 37.452 -4.323 1 92.6 920 LYS B N 1
ATOM 16662 C CA . LYS B 1 920 ? 37.538 38.601 -3.432 1 92.6 920 LYS B CA 1
ATOM 16663 C C . LYS B 1 920 ? 37.283 38.155 -1.995 1 92.6 920 LYS B C 1
ATOM 16665 O O . LYS B 1 920 ? 37.233 36.957 -1.711 1 92.6 920 LYS B O 1
ATOM 16670 N N . ASP B 1 921 ? 37.258 39.231 -1.174 1 93.16 921 ASP B N 1
ATOM 16671 C CA . ASP B 1 921 ? 36.956 38.951 0.227 1 93.16 921 ASP B CA 1
ATOM 16672 C C . ASP B 1 921 ? 35.449 38.856 0.455 1 93.16 921 ASP B C 1
ATOM 16674 O O . ASP B 1 921 ? 34.683 39.659 -0.082 1 93.16 921 ASP B O 1
ATOM 16678 N N . TYR B 1 922 ? 35.025 37.844 1.121 1 95.12 922 TYR B N 1
ATOM 16679 C CA . TYR B 1 922 ? 33.634 37.67 1.525 1 95.12 922 TYR B CA 1
ATOM 16680 C C . TYR B 1 922 ? 33.485 37.791 3.036 1 95.12 922 TYR B C 1
ATOM 16682 O O . TYR B 1 922 ? 34.421 37.498 3.784 1 95.12 922 TYR B O 1
ATOM 16690 N N . ARG B 1 923 ? 32.326 38.129 3.484 1 93.55 923 ARG B N 1
ATOM 16691 C CA . ARG B 1 923 ? 32.088 38.399 4.898 1 93.55 923 ARG B CA 1
ATOM 16692 C C . ARG B 1 923 ? 31.573 37.154 5.613 1 93.55 923 ARG B C 1
ATOM 16694 O O . ARG B 1 923 ? 31.843 36.957 6.8 1 93.55 923 ARG B O 1
ATOM 16701 N N . HIS B 1 924 ? 30.802 36.429 4.855 1 95.49 924 HIS B N 1
ATOM 16702 C CA . HIS B 1 924 ? 30.148 35.297 5.502 1 95.49 924 HIS B CA 1
ATOM 16703 C C . HIS B 1 924 ? 30.182 34.059 4.613 1 95.49 924 HIS B C 1
ATOM 16705 O O . HIS B 1 924 ? 30.152 34.17 3.385 1 95.49 924 HIS B O 1
ATOM 16711 N N . LEU B 1 925 ? 30.273 32.907 5.215 1 97.14 925 LEU B N 1
ATOM 16712 C CA . LEU B 1 925 ? 29.974 31.607 4.624 1 97.14 925 LEU B CA 1
ATOM 16713 C C . LEU B 1 925 ? 28.641 31.071 5.136 1 97.14 925 LEU B C 1
ATOM 16715 O O . LEU B 1 925 ? 28.438 30.955 6.347 1 97.14 925 LEU B O 1
ATOM 16719 N N . TYR B 1 926 ? 27.732 30.868 4.242 1 97.19 926 TYR B N 1
ATOM 16720 C CA . TYR B 1 926 ? 26.455 30.252 4.587 1 97.19 926 TYR B CA 1
ATOM 16721 C C . TYR B 1 926 ? 26.42 28.791 4.154 1 97.19 926 TYR B C 1
ATOM 16723 O O . TYR B 1 926 ? 26.878 28.45 3.06 1 97.19 926 TYR B O 1
ATOM 16731 N N . LEU B 1 927 ? 25.913 27.959 5.028 1 98.06 927 LEU B N 1
ATOM 16732 C CA . LEU B 1 927 ? 25.79 26.536 4.732 1 98.06 927 LEU B CA 1
ATOM 16733 C C . LEU B 1 927 ? 24.371 26.046 4.999 1 98.06 927 LEU B C 1
ATOM 16735 O O . LEU B 1 927 ? 23.701 26.538 5.91 1 98.06 927 LEU B O 1
ATOM 16739 N N . LEU B 1 928 ? 23.855 25.121 4.203 1 98.23 928 LEU B N 1
ATOM 16740 C CA . LEU B 1 928 ? 22.704 24.291 4.54 1 98.23 928 LEU B CA 1
ATOM 16741 C C . LEU B 1 928 ? 23.148 22.973 5.164 1 98.23 928 LEU B C 1
ATOM 16743 O O . LEU B 1 928 ? 23.889 22.206 4.544 1 98.23 928 LEU B O 1
ATOM 16747 N N . VAL B 1 929 ? 22.747 22.759 6.35 1 98.24 929 VAL B N 1
ATOM 16748 C CA . VAL B 1 929 ? 23.248 21.607 7.092 1 98.24 929 VAL B CA 1
ATOM 16749 C C . VAL B 1 929 ? 22.09 20.899 7.793 1 98.24 929 VAL B C 1
ATOM 16751 O O . VAL B 1 929 ? 21.014 21.476 7.962 1 98.24 929 VAL B O 1
ATOM 16754 N N . ALA B 1 930 ? 22.253 19.703 8.136 1 97.94 930 ALA B N 1
ATOM 16755 C CA . ALA B 1 930 ? 21.38 18.932 9.017 1 97.94 930 ALA B CA 1
ATOM 16756 C C . ALA B 1 930 ? 22.143 17.79 9.682 1 97.94 930 ALA B C 1
ATOM 16758 O O . ALA B 1 930 ? 23.196 17.372 9.196 1 97.94 930 ALA B O 1
ATOM 16759 N N . SER B 1 931 ? 21.688 17.38 10.779 1 96.59 931 SER B N 1
ATOM 16760 C CA . SER B 1 931 ? 22.264 16.233 11.473 1 96.59 931 SER B CA 1
ATOM 16761 C C . SER B 1 931 ? 21.435 14.974 11.243 1 96.59 931 SER B C 1
ATOM 16763 O O . SER B 1 931 ? 20.204 15.031 11.219 1 96.59 931 SER B O 1
ATOM 16765 N N . ASP B 1 932 ? 22.112 13.883 11.053 1 92.52 932 ASP B N 1
ATOM 16766 C CA . ASP B 1 932 ? 21.403 12.622 10.86 1 92.52 932 ASP B CA 1
ATOM 16767 C C . ASP B 1 932 ? 21.307 11.84 12.168 1 92.52 932 ASP B C 1
ATOM 16769 O O . ASP B 1 932 ? 20.863 10.69 12.179 1 92.52 932 ASP B O 1
ATOM 16773 N N . ASN B 1 933 ? 21.854 12.526 13.208 1 85.68 933 ASN B N 1
ATOM 16774 C CA . ASN B 1 933 ? 21.822 11.895 14.522 1 85.68 933 ASN B CA 1
ATOM 16775 C C . ASN B 1 933 ? 21.705 12.929 15.639 1 85.68 933 ASN B C 1
ATOM 16777 O O . ASN B 1 933 ? 22.714 13.451 16.115 1 85.68 933 ASN B O 1
ATOM 16781 N N . ASP B 1 934 ? 20.491 13.246 16.093 1 82.04 934 ASP B N 1
ATOM 16782 C CA . ASP B 1 934 ? 20.177 14.172 17.176 1 82.04 934 ASP B CA 1
ATOM 16783 C C . ASP B 1 934 ? 20.645 15.587 16.842 1 82.04 934 ASP B C 1
ATOM 16785 O O . ASP B 1 934 ? 21.295 15.806 15.818 1 82.04 934 ASP B O 1
ATOM 16789 N N . ASP B 1 935 ? 20.355 16.477 17.673 1 90.46 935 ASP B N 1
ATOM 16790 C CA . ASP B 1 935 ? 20.871 17.838 17.562 1 90.46 935 ASP B CA 1
ATOM 16791 C C . ASP B 1 935 ? 22.366 17.887 17.869 1 90.46 935 ASP B C 1
ATOM 16793 O O . ASP B 1 935 ? 22.834 17.233 18.803 1 90.46 935 ASP B O 1
ATOM 16797 N N . ARG B 1 936 ? 23.081 18.561 17.039 1 93.83 936 ARG B N 1
ATOM 16798 C CA . ARG B 1 936 ? 24.533 18.604 17.174 1 93.83 936 ARG B CA 1
ATOM 16799 C C . ARG B 1 936 ? 25.028 20.039 17.321 1 93.83 936 ARG B C 1
ATOM 16801 O O . ARG B 1 936 ? 24.335 20.983 16.935 1 93.83 936 ARG B O 1
ATOM 16808 N N . GLN B 1 937 ? 26.123 20.151 17.993 1 94.99 937 GLN B N 1
ATOM 16809 C CA . GLN B 1 937 ? 26.916 21.376 17.956 1 94.99 937 GLN B CA 1
ATOM 16810 C C . GLN B 1 937 ? 28.098 21.237 17.001 1 94.99 937 GLN B C 1
ATOM 16812 O O . GLN B 1 937 ? 28.951 20.366 17.184 1 94.99 937 GLN B O 1
ATOM 16817 N N . ALA B 1 938 ? 28.096 21.969 16.016 1 95.83 938 ALA B N 1
ATOM 16818 C CA . ALA B 1 938 ? 29.147 21.9 15.004 1 95.83 938 ALA B CA 1
ATOM 16819 C C . ALA B 1 938 ? 30.142 23.045 15.167 1 95.83 938 ALA B C 1
ATOM 16821 O O . ALA B 1 938 ? 29.754 24.215 15.192 1 95.83 938 ALA B O 1
ATOM 16822 N N . THR B 1 939 ? 31.364 22.716 15.291 1 96.91 939 THR B N 1
ATOM 16823 C CA . THR B 1 939 ? 32.406 23.718 15.483 1 96.91 939 THR B CA 1
ATOM 16824 C C . THR B 1 939 ? 33.232 23.891 14.212 1 96.91 939 THR B C 1
ATOM 16826 O O . THR B 1 939 ? 33.864 22.943 13.742 1 96.91 939 THR B O 1
ATOM 16829 N N . PHE B 1 940 ? 33.221 25.038 13.661 1 97.08 940 PHE B N 1
ATOM 16830 C CA . PHE B 1 940 ? 34.029 25.431 12.512 1 97.08 940 PHE B CA 1
ATOM 16831 C C . PHE B 1 940 ? 35.267 26.198 12.959 1 97.08 940 PHE B C 1
ATOM 16833 O O . PHE B 1 940 ? 35.208 26.989 13.902 1 97.08 940 PHE B O 1
ATOM 16840 N N . THR B 1 941 ? 36.389 25.969 12.323 1 96.83 941 THR B N 1
ATOM 16841 C CA . THR B 1 941 ? 37.608 26.722 12.598 1 96.83 941 THR B CA 1
ATOM 16842 C C . THR B 1 941 ? 37.942 27.652 11.436 1 96.83 941 THR B C 1
ATOM 16844 O O . THR B 1 941 ? 38.084 27.205 10.296 1 96.83 941 THR B O 1
ATOM 16847 N N . VAL B 1 942 ? 37.956 28.91 11.709 1 96.53 942 VAL B N 1
ATOM 16848 C CA . VAL B 1 942 ? 38.238 29.951 10.726 1 96.53 942 VAL B CA 1
ATOM 16849 C C . VAL B 1 942 ? 39.446 30.771 11.173 1 96.53 942 VAL B C 1
ATOM 16851 O O . VAL B 1 942 ? 39.392 31.462 12.193 1 96.53 942 VAL B O 1
ATOM 16854 N N . ALA B 1 943 ? 40.503 30.77 10.458 1 93.05 943 ALA B N 1
ATOM 16855 C CA . ALA B 1 943 ? 41.73 31.493 10.781 1 93.05 943 ALA B CA 1
ATOM 16856 C C . ALA B 1 943 ? 42.159 31.23 12.221 1 93.05 943 ALA B C 1
ATOM 16858 O O . ALA B 1 943 ? 42.452 32.165 12.969 1 93.05 943 ALA B O 1
ATOM 16859 N N . GLY B 1 944 ? 42.036 30.14 12.694 1 90.49 944 GLY B N 1
ATOM 16860 C CA . GLY B 1 944 ? 42.495 29.716 14.007 1 90.49 944 GLY B CA 1
ATOM 16861 C C . GLY B 1 944 ? 41.471 29.947 15.101 1 90.49 944 GLY B C 1
ATOM 16862 O O . GLY B 1 944 ? 41.664 29.518 16.24 1 90.49 944 GLY B O 1
ATOM 16863 N N . LYS B 1 945 ? 40.35 31.049 15.287 1 94.52 945 LYS B N 1
ATOM 16864 C CA . LYS B 1 945 ? 39.274 31.296 16.243 1 94.52 945 LYS B CA 1
ATOM 16865 C C . LYS B 1 945 ? 38.1 30.351 16.005 1 94.52 945 LYS B C 1
ATOM 16867 O O . LYS B 1 945 ? 37.758 30.054 14.859 1 94.52 945 LYS B O 1
ATOM 16872 N N . GLN B 1 946 ? 37.469 29.454 16.763 1 95.99 946 GLN B N 1
ATOM 16873 C CA . GLN B 1 946 ? 36.371 28.496 16.689 1 95.99 946 GLN B CA 1
ATOM 16874 C C . GLN B 1 946 ? 35.02 29.204 16.707 1 95.99 946 GLN B C 1
ATOM 16876 O O . GLN B 1 946 ? 34.841 30.194 17.419 1 95.99 946 GLN B O 1
ATOM 16881 N N . GLN B 1 947 ? 34.14 28.79 15.84 1 96.09 947 GLN B N 1
ATOM 16882 C CA . GLN B 1 947 ? 32.737 29.188 15.811 1 96.09 947 GLN B CA 1
ATOM 16883 C C . GLN B 1 947 ? 31.817 27.973 15.897 1 96.09 947 GLN B C 1
ATOM 16885 O O . GLN B 1 947 ? 31.802 27.135 14.993 1 96.09 947 GLN B O 1
ATOM 16890 N N . THR B 1 948 ? 31.079 27.889 16.995 1 96.31 948 THR B N 1
ATOM 16891 C CA . THR B 1 948 ? 30.199 26.747 17.216 1 96.31 948 THR B CA 1
ATOM 16892 C C . THR B 1 948 ? 28.747 27.121 16.934 1 96.31 948 THR B C 1
ATOM 16894 O O . THR B 1 948 ? 28.26 28.147 17.413 1 96.31 948 THR B O 1
ATOM 16897 N N . VAL B 1 949 ? 28.107 26.354 16.125 1 95.41 949 VAL B N 1
ATOM 16898 C CA . VAL B 1 949 ? 26.71 26.595 15.78 1 95.41 949 VAL B CA 1
ATOM 16899 C C . VAL B 1 949 ? 25.888 25.335 16.039 1 95.41 949 VAL B C 1
ATOM 16901 O O . VAL B 1 949 ? 26.419 24.222 16.003 1 95.41 949 VAL B O 1
ATOM 16904 N N . GLY B 1 950 ? 24.62 25.486 16.335 1 95.11 950 GLY B N 1
ATOM 16905 C CA . GLY B 1 950 ? 23.709 24.361 16.476 1 95.11 950 GLY B CA 1
ATOM 16906 C C . GLY B 1 950 ? 23.22 23.821 15.146 1 95.11 950 GLY B C 1
ATOM 16907 O O . GLY B 1 950 ? 22.876 24.589 14.245 1 95.11 950 GLY B O 1
ATOM 16908 N N . VAL B 1 951 ? 23.284 22.542 14.943 1 96.82 951 VAL B N 1
ATOM 16909 C CA . VAL B 1 951 ? 22.751 21.837 13.781 1 96.82 951 VAL B CA 1
ATOM 16910 C C . VAL B 1 951 ? 21.719 20.806 14.231 1 96.82 951 VAL B C 1
ATOM 16912 O O . VAL B 1 951 ? 22.076 19.7 14.643 1 96.82 951 VAL B O 1
ATOM 16915 N N . PRO B 1 952 ? 20.473 21.091 14.062 1 96.52 952 PRO B N 1
ATOM 16916 C CA . PRO B 1 952 ? 19.437 20.187 14.565 1 96.52 952 PRO B CA 1
ATOM 16917 C C . PRO B 1 952 ? 19.31 18.913 13.733 1 96.52 952 PRO B C 1
ATOM 16919 O O . PRO B 1 952 ? 19.772 18.869 12.59 1 96.52 952 PRO B O 1
ATOM 16922 N N . TYR B 1 953 ? 18.702 17.942 14.381 1 93.55 953 TYR B N 1
ATOM 16923 C CA . TYR B 1 953 ? 18.301 16.699 13.731 1 93.55 953 TYR B CA 1
ATOM 16924 C C . TYR B 1 953 ? 17.378 16.974 12.55 1 93.55 953 TYR B C 1
ATOM 16926 O O . TYR B 1 953 ? 16.511 17.848 12.623 1 93.55 953 TYR B O 1
ATOM 16934 N N . TYR B 1 954 ? 17.499 16.32 11.37 1 95.93 954 TYR B N 1
ATOM 16935 C CA . TYR B 1 954 ? 16.928 16.701 10.083 1 95.93 954 TYR B CA 1
ATOM 16936 C C . TYR B 1 954 ? 15.429 16.426 10.049 1 95.93 954 TYR B C 1
ATOM 16938 O O . TYR B 1 954 ? 14.727 16.894 9.149 1 95.93 954 TYR B O 1
ATOM 16946 N N . THR B 1 955 ? 14.933 15.587 11.015 1 93.33 955 THR B N 1
ATOM 16947 C CA . THR B 1 955 ? 13.522 15.217 10.982 1 93.33 955 THR B CA 1
ATOM 16948 C C . THR B 1 955 ? 12.882 15.401 12.355 1 93.33 955 THR B C 1
ATOM 16950 O O . THR B 1 955 ? 13.517 15.916 13.278 1 93.33 955 THR B O 1
ATOM 16953 N N . GLY B 1 956 ? 11.61 15.139 12.454 1 90.24 956 GLY B N 1
ATOM 16954 C CA . GLY B 1 956 ? 10.857 15.391 13.673 1 90.24 956 GLY B CA 1
ATOM 16955 C C . GLY B 1 956 ? 10.2 16.758 13.696 1 90.24 956 GLY B C 1
ATOM 16956 O O . GLY B 1 956 ? 9.746 17.252 12.662 1 90.24 956 GLY B O 1
ATOM 16957 N N . PHE B 1 957 ? 10.077 17.335 14.882 1 93.67 957 PHE B N 1
ATOM 16958 C CA . PHE B 1 957 ? 9.395 18.614 15.048 1 93.67 957 PHE B CA 1
ATOM 16959 C C . PHE B 1 957 ? 10.386 19.711 15.417 1 93.67 957 PHE B C 1
ATOM 16961 O O . PHE B 1 957 ? 11.392 19.45 16.08 1 93.67 957 PHE B O 1
ATOM 16968 N N . ILE B 1 958 ? 10.11 20.907 14.963 1 95.95 958 ILE B N 1
ATOM 16969 C CA . ILE B 1 958 ? 10.923 22.068 15.309 1 95.95 958 ILE B CA 1
ATOM 16970 C C . ILE B 1 958 ? 10.535 22.574 16.697 1 95.95 958 ILE B C 1
ATOM 16972 O O . ILE B 1 958 ? 11.364 23.142 17.411 1 95.95 958 ILE B O 1
ATOM 16976 N N . GLY B 1 959 ? 9.276 22.363 17.015 1 95.25 959 GLY B N 1
ATOM 16977 C CA . GLY B 1 959 ? 8.785 22.771 18.321 1 95.25 959 GLY B CA 1
ATOM 16978 C C . GLY B 1 959 ? 7.503 22.067 18.724 1 95.25 959 GLY B C 1
ATOM 16979 O O . GLY B 1 959 ? 6.758 21.586 17.868 1 95.25 959 GLY B O 1
ATOM 16980 N N . GLN B 1 960 ? 7.279 21.972 20.039 1 94.4 960 GLN B N 1
ATOM 16981 C CA . GLN B 1 960 ? 6.077 21.399 20.636 1 94.4 960 GLN B CA 1
ATOM 16982 C C . GLN B 1 960 ? 5.635 22.198 21.859 1 94.4 960 GLN B C 1
ATOM 16984 O O . GLN B 1 960 ? 6.461 22.817 22.533 1 94.4 960 GLN B O 1
ATOM 16989 N N . TRP B 1 961 ? 4.363 22.222 21.973 1 95.7 961 TRP B N 1
ATOM 16990 C CA . TRP B 1 961 ? 3.838 22.651 23.265 1 95.7 961 TRP B CA 1
ATOM 16991 C C . TRP B 1 961 ? 3.909 21.52 24.285 1 95.7 961 TRP B C 1
ATOM 16993 O O . TRP B 1 961 ? 3.753 20.348 23.934 1 95.7 961 TRP B O 1
ATOM 17003 N N . GLY B 1 962 ? 4.231 21.878 25.564 1 92.53 962 GLY B N 1
ATOM 17004 C CA . GLY B 1 962 ? 4.236 20.886 26.627 1 92.53 962 GLY B CA 1
ATOM 17005 C C . GLY B 1 962 ? 2.845 20.522 27.11 1 92.53 962 GLY B C 1
ATOM 17006 O O . GLY B 1 962 ? 2.324 21.139 28.041 1 92.53 962 GLY B O 1
ATOM 17007 N N . HIS B 1 963 ? 2.197 19.543 26.435 1 90.64 963 HIS B N 1
ATOM 17008 C CA . HIS B 1 963 ? 0.923 18.98 26.867 1 90.64 963 HIS B CA 1
ATOM 17009 C C . HIS B 1 963 ? 1.132 17.836 27.853 1 90.64 963 HIS B C 1
ATOM 17011 O O . HIS B 1 963 ? 1.736 16.817 27.509 1 90.64 963 HIS B O 1
ATOM 17017 N N . ASP B 1 964 ? 0.687 18.027 28.974 1 84.26 964 ASP B N 1
ATOM 17018 C CA . ASP B 1 964 ? 0.976 17.119 30.08 1 84.26 964 ASP B CA 1
ATOM 17019 C C . ASP B 1 964 ? 0.655 15.674 29.703 1 84.26 964 ASP B C 1
ATOM 17021 O O . ASP B 1 964 ? -0.469 15.367 29.302 1 84.26 964 ASP B O 1
ATOM 17025 N N . GLY B 1 965 ? 1.585 14.924 29.865 1 72.66 965 GLY B N 1
ATOM 17026 C CA . GLY B 1 965 ? 1.421 13.501 29.616 1 72.66 965 GLY B CA 1
ATOM 17027 C C . GLY B 1 965 ? 1.458 13.145 28.141 1 72.66 965 GLY B C 1
ATOM 17028 O O . GLY B 1 965 ? 1.318 11.976 27.776 1 72.66 965 GLY B O 1
ATOM 17029 N N . GLN B 1 966 ? 1.617 14.14 27.273 1 79.46 966 GLN B N 1
ATOM 17030 C CA . GLN B 1 966 ? 1.575 13.879 25.838 1 79.46 966 GLN B CA 1
ATOM 17031 C C . GLN B 1 966 ? 2.858 14.344 25.156 1 79.46 966 GLN B C 1
ATOM 17033 O O . GLN B 1 966 ? 3.449 13.607 24.364 1 79.46 966 GLN B O 1
ATOM 17038 N N . THR B 1 967 ? 3.278 15.543 25.383 1 87.22 967 THR B N 1
ATOM 17039 C CA . THR B 1 967 ? 4.469 16.101 24.752 1 87.22 967 THR B CA 1
ATOM 17040 C C . THR B 1 967 ? 5.289 16.903 25.758 1 87.22 967 THR B C 1
ATOM 17042 O O . THR B 1 967 ? 4.775 17.309 26.802 1 87.22 967 THR B O 1
ATOM 17045 N N . VAL B 1 968 ? 6.573 17.073 25.438 1 85.82 968 VAL B N 1
ATOM 17046 C CA . VAL B 1 968 ? 7.454 18.004 26.135 1 85.82 968 VAL B CA 1
ATOM 17047 C C . VAL B 1 968 ? 7.603 19.285 25.317 1 85.82 968 VAL B C 1
ATOM 17049 O O . VAL B 1 968 ? 7.743 19.235 24.093 1 85.82 968 VAL B O 1
ATOM 17052 N N . GLY B 1 969 ? 7.473 20.46 26.038 1 92.69 969 GLY B N 1
ATOM 17053 C CA . GLY B 1 969 ? 7.571 21.737 25.349 1 92.69 969 GLY B CA 1
ATOM 17054 C C . GLY B 1 969 ? 8.992 22.1 24.963 1 92.69 969 GLY B C 1
ATOM 17055 O O . GLY B 1 969 ? 9.916 21.948 25.765 1 92.69 969 GLY B O 1
ATOM 17056 N N . TYR B 1 970 ? 9.24 22.456 23.715 1 93.24 970 TYR B N 1
ATOM 17057 C CA . TYR B 1 970 ? 10.532 22.96 23.261 1 93.24 970 TYR B CA 1
ATOM 17058 C C . TYR B 1 970 ? 10.388 23.725 21.951 1 93.24 970 TYR B C 1
ATOM 17060 O O . TYR B 1 970 ? 9.37 23.609 21.265 1 93.24 970 TYR B O 1
ATOM 17068 N N . LEU B 1 971 ? 11.273 24.539 21.646 1 95.2 971 LEU B N 1
ATOM 17069 C CA . LEU B 1 971 ? 11.446 25.22 20.367 1 95.2 971 LEU B CA 1
ATOM 17070 C C . LEU B 1 971 ? 12.918 25.271 19.974 1 95.2 971 LEU B C 1
ATOM 17072 O O . LEU B 1 971 ? 13.733 25.872 20.677 1 95.2 971 LEU B O 1
ATOM 17076 N N . LYS B 1 972 ? 13.271 24.671 18.86 1 93.36 972 LYS B N 1
ATOM 17077 C CA . LYS B 1 972 ? 14.669 24.627 18.442 1 93.36 972 LYS B CA 1
ATOM 17078 C C . LYS B 1 972 ? 15.145 25.998 17.97 1 93.36 972 LYS B C 1
ATOM 17080 O O . LYS B 1 972 ? 14.411 26.715 17.288 1 93.36 972 LYS B O 1
ATOM 17085 N N . ASP B 1 973 ? 16.24 26.311 18.403 1 90.26 973 ASP B N 1
ATOM 17086 C CA . ASP B 1 973 ? 16.836 27.579 17.993 1 90.26 973 ASP B CA 1
ATOM 17087 C C . ASP B 1 973 ? 17.678 27.407 16.73 1 90.26 973 ASP B C 1
ATOM 17089 O O . ASP B 1 973 ? 18.904 27.308 16.804 1 90.26 973 ASP B O 1
ATOM 17093 N N . ALA B 1 974 ? 17.091 27.377 15.651 1 92.64 974 ALA B N 1
ATOM 17094 C CA . ALA B 1 974 ? 17.746 27.204 14.357 1 92.64 974 ALA B CA 1
ATOM 17095 C C . ALA B 1 974 ? 16.914 27.817 13.234 1 92.64 974 ALA B C 1
ATOM 17097 O O . ALA B 1 974 ? 15.683 27.835 13.304 1 92.64 974 ALA B O 1
ATOM 17098 N N . GLU B 1 975 ? 17.551 28.298 12.313 1 94.35 975 GLU B N 1
ATOM 17099 C CA . GLU B 1 975 ? 16.849 28.82 11.145 1 94.35 975 GLU B CA 1
ATOM 17100 C C . GLU B 1 975 ? 16.528 27.708 10.151 1 94.35 975 GLU B C 1
ATOM 17102 O O . GLU B 1 975 ? 17.435 27.09 9.589 1 94.35 975 GLU B O 1
ATOM 17107 N N . VAL B 1 976 ? 15.331 27.508 9.913 1 96.73 976 VAL B N 1
ATOM 17108 C CA . VAL B 1 976 ? 14.89 26.457 9.002 1 96.73 976 VAL B CA 1
ATOM 17109 C C . VAL B 1 976 ? 14.907 26.976 7.567 1 96.73 976 VAL B C 1
ATOM 17111 O O . VAL B 1 976 ? 14.121 27.857 7.209 1 96.73 976 VAL B O 1
ATOM 17114 N N . ALA B 1 977 ? 15.748 26.441 6.759 1 96.65 977 ALA B N 1
ATOM 17115 C CA . ALA B 1 977 ? 15.907 26.892 5.379 1 96.65 977 ALA B CA 1
ATOM 17116 C C . ALA B 1 977 ? 14.961 26.144 4.444 1 96.65 977 ALA B C 1
ATOM 17118 O O . ALA B 1 977 ? 14.502 26.698 3.442 1 96.65 977 ALA B O 1
ATOM 17119 N N . TRP B 1 978 ? 14.724 24.894 4.767 1 96.08 978 TRP B N 1
ATOM 17120 C CA . TRP B 1 978 ? 13.91 24.041 3.908 1 96.08 978 TRP B CA 1
ATOM 17121 C C . TRP B 1 978 ? 13.079 23.067 4.738 1 96.08 978 TRP B C 1
ATOM 17123 O O . TRP B 1 978 ? 13.547 22.555 5.757 1 96.08 978 TRP B O 1
ATOM 17133 N N . VAL B 1 979 ? 11.838 22.855 4.289 1 96.77 979 VAL B N 1
ATOM 17134 C CA . VAL B 1 979 ? 10.95 21.882 4.917 1 96.77 979 VAL B CA 1
ATOM 17135 C C . VAL B 1 979 ? 10.395 20.93 3.86 1 96.77 979 VAL B C 1
ATOM 17137 O O . VAL B 1 979 ? 9.724 21.361 2.919 1 96.77 979 VAL B O 1
ATOM 17140 N N . GLY B 1 980 ? 10.759 19.688 3.984 1 96 980 GLY B N 1
ATOM 17141 C CA . GLY B 1 980 ? 10.115 18.67 3.169 1 96 980 GLY B CA 1
ATOM 17142 C C . GLY B 1 980 ? 8.879 18.079 3.821 1 96 980 GLY B C 1
ATOM 17143 O O . GLY B 1 980 ? 8.863 17.838 5.03 1 96 980 GLY B O 1
ATOM 17144 N N . SER B 1 981 ? 7.871 17.765 3.027 1 95.18 981 SER B N 1
ATOM 17145 C CA . SER B 1 981 ? 6.564 17.34 3.518 1 95.18 981 SER B CA 1
ATOM 17146 C C . SER B 1 981 ? 6.585 15.877 3.95 1 95.18 981 SER B C 1
ATOM 17148 O O . SER B 1 981 ? 5.684 15.421 4.657 1 95.18 981 SER B O 1
ATOM 17150 N N . HIS B 1 982 ? 7.56 15.065 3.504 1 94.81 982 HIS B N 1
ATOM 17151 C CA . HIS B 1 982 ? 7.672 13.665 3.896 1 94.81 982 HIS B CA 1
ATOM 17152 C C . HIS B 1 982 ? 9.112 13.174 3.784 1 94.81 982 HIS B C 1
ATOM 17154 O O . HIS B 1 982 ? 9.946 13.825 3.152 1 94.81 982 HIS B O 1
ATOM 17160 N N . ARG B 1 983 ? 9.388 12.126 4.438 1 93.13 983 ARG B N 1
ATOM 17161 C CA . ARG B 1 983 ? 10.657 11.405 4.408 1 93.13 983 ARG B CA 1
ATOM 17162 C C . ARG B 1 983 ? 10.518 10.083 3.661 1 93.13 983 ARG B C 1
ATOM 17164 O O . ARG B 1 983 ? 9.464 9.445 3.708 1 93.13 983 ARG B O 1
ATOM 17171 N N . HIS B 1 984 ? 11.535 9.736 2.88 1 91.74 984 HIS B N 1
ATOM 17172 C CA . HIS B 1 984 ? 11.572 8.418 2.258 1 91.74 984 HIS B CA 1
ATOM 17173 C C . HIS B 1 984 ? 12.076 7.361 3.235 1 91.74 984 HIS B C 1
ATOM 17175 O O . HIS B 1 984 ? 13.096 7.56 3.899 1 91.74 984 HIS B O 1
ATOM 17181 N N . SER B 1 985 ? 11.355 6.315 3.403 1 83.8 985 SER B N 1
ATOM 17182 C CA . SER B 1 985 ? 11.784 5.097 4.083 1 83.8 985 SER B CA 1
ATOM 17183 C C . SER B 1 985 ? 11.688 3.886 3.162 1 83.8 985 SER B C 1
ATOM 17185 O O . SER B 1 985 ? 11.178 3.989 2.044 1 83.8 985 SER B O 1
ATOM 17187 N N . GLY B 1 986 ? 12.233 2.812 3.557 1 75.16 986 GLY B N 1
ATOM 17188 C CA . GLY B 1 986 ? 12.123 1.591 2.775 1 75.16 986 GLY B CA 1
ATOM 17189 C C . GLY B 1 986 ? 10.687 1.162 2.538 1 75.16 986 GLY B C 1
ATOM 17190 O O . GLY B 1 986 ? 10.402 0.427 1.59 1 75.16 986 GLY B O 1
ATOM 17191 N N . ALA B 1 987 ? 9.775 1.736 3.3 1 69.56 987 ALA B N 1
ATOM 17192 C CA . ALA B 1 987 ? 8.369 1.349 3.207 1 69.56 987 ALA B CA 1
ATOM 17193 C C . ALA B 1 987 ? 7.595 2.308 2.306 1 69.56 987 ALA B C 1
ATOM 17195 O O . ALA B 1 987 ? 6.509 1.977 1.826 1 69.56 987 ALA B O 1
ATOM 17196 N N . GLY B 1 988 ? 8.146 3.498 2.142 1 82.16 988 GLY B N 1
ATOM 17197 C CA . GLY B 1 988 ? 7.463 4.462 1.293 1 82.16 988 GLY B CA 1
ATOM 17198 C C . GLY B 1 988 ? 7.591 5.89 1.789 1 82.16 988 GLY B C 1
ATOM 17199 O O . GLY B 1 988 ? 8.539 6.222 2.503 1 82.16 988 GLY B O 1
ATOM 17200 N N . ASP B 1 989 ? 6.677 6.776 1.267 1 89.94 989 ASP B N 1
ATOM 17201 C CA . ASP B 1 989 ? 6.58 8.147 1.76 1 89.94 989 ASP B CA 1
ATOM 17202 C C . ASP B 1 989 ? 5.984 8.184 3.165 1 89.94 989 ASP B C 1
ATOM 17204 O O . ASP B 1 989 ? 4.914 7.622 3.407 1 89.94 989 ASP B O 1
ATOM 17208 N N . GLU B 1 990 ? 6.732 8.703 4.029 1 88.73 990 GLU B N 1
ATOM 17209 C CA . GLU B 1 990 ? 6.191 8.949 5.362 1 88.73 990 GLU B CA 1
ATOM 17210 C C . GLU B 1 990 ? 5.656 10.373 5.487 1 88.73 990 GLU B C 1
ATOM 17212 O O . GLU B 1 990 ? 6.379 11.279 5.908 1 88.73 990 GLU B O 1
ATOM 17217 N N . PRO B 1 991 ? 4.367 10.581 5.19 1 92.97 991 PRO B N 1
ATOM 17218 C CA . PRO B 1 991 ? 3.824 11.941 5.157 1 92.97 991 PRO B CA 1
ATOM 17219 C C . PRO B 1 991 ? 3.904 12.64 6.512 1 92.97 991 PRO B C 1
ATOM 17221 O O . PRO B 1 991 ? 3.678 12.012 7.55 1 92.97 991 PRO B O 1
ATOM 17224 N N . TYR B 1 992 ? 4.264 13.92 6.479 1 92.78 992 TYR B N 1
ATOM 17225 C CA . TYR B 1 992 ? 4.342 14.792 7.646 1 92.78 992 TYR B CA 1
ATOM 17226 C C . TYR B 1 992 ? 5.406 14.303 8.621 1 92.78 992 TYR B C 1
ATOM 17228 O O . TYR B 1 992 ? 5.343 14.598 9.817 1 92.78 992 TYR B O 1
ATOM 17236 N N . GLU B 1 993 ? 6.258 13.396 8.183 1 91.17 993 GLU B N 1
ATOM 17237 C CA . GLU B 1 993 ? 7.595 13.245 8.75 1 91.17 993 GLU B CA 1
ATOM 17238 C C . GLU B 1 993 ? 8.59 14.188 8.078 1 91.17 993 GLU B C 1
ATOM 17240 O O . GLU B 1 993 ? 9.36 13.77 7.211 1 91.17 993 GLU B O 1
ATOM 17245 N N . PHE B 1 994 ? 8.542 15.364 8.546 1 94.09 994 PHE B N 1
ATOM 17246 C CA . PHE B 1 994 ? 9.237 16.475 7.905 1 94.09 994 PHE B CA 1
ATOM 17247 C C . PHE B 1 994 ? 10.727 16.182 7.782 1 94.09 994 PHE B C 1
ATOM 17249 O O . PHE B 1 994 ? 11.282 15.416 8.572 1 94.09 994 PHE B O 1
ATOM 17256 N N . THR B 1 995 ? 11.257 16.701 6.78 1 96.32 995 THR B N 1
ATOM 17257 C CA . THR B 1 995 ? 12.708 16.81 6.677 1 96.32 995 THR B CA 1
ATOM 17258 C C . THR B 1 995 ? 13.137 18.273 6.611 1 96.32 995 THR B C 1
ATOM 17260 O O . THR B 1 995 ? 12.456 19.098 5.999 1 96.32 995 THR B O 1
ATOM 17263 N N . TYR B 1 996 ? 14.222 18.579 7.273 1 97.55 996 TYR B N 1
ATOM 17264 C CA . TYR B 1 996 ? 14.656 19.967 7.383 1 97.55 996 TYR B CA 1
ATOM 17265 C C . TYR B 1 996 ? 16.102 20.124 6.929 1 97.55 996 TYR B C 1
ATOM 17267 O O . TYR B 1 996 ? 16.9 19.192 7.045 1 97.55 996 TYR B O 1
ATOM 17275 N N . MET B 1 997 ? 16.368 21.204 6.337 1 98.12 997 MET B N 1
ATOM 17276 C CA . MET B 1 997 ? 17.719 21.752 6.244 1 98.12 997 MET B CA 1
ATOM 17277 C C . MET B 1 997 ? 17.816 23.087 6.974 1 98.12 997 MET B C 1
ATOM 17279 O O . MET B 1 997 ? 16.856 23.86 6.994 1 98.12 997 MET B O 1
ATOM 17283 N N . PHE B 1 998 ? 18.934 23.29 7.585 1 97.99 998 PHE B N 1
ATOM 17284 C CA . PHE B 1 998 ? 19.112 24.493 8.391 1 97.99 998 PHE B CA 1
ATOM 17285 C C . PHE B 1 998 ? 20.206 25.378 7.808 1 97.99 998 PHE B C 1
ATOM 17287 O O . PHE B 1 998 ? 21.214 24.878 7.304 1 97.99 998 PHE B O 1
ATOM 17294 N N . ARG B 1 999 ? 19.981 26.619 7.847 1 97.29 999 ARG B N 1
ATOM 17295 C CA . ARG B 1 999 ? 21.001 27.569 7.414 1 97.29 999 ARG B CA 1
ATOM 17296 C C . ARG B 1 999 ? 21.884 27.995 8.582 1 97.29 999 ARG B C 1
ATOM 17298 O O . ARG B 1 999 ? 21.381 28.399 9.633 1 97.29 999 ARG B O 1
ATOM 17305 N N . VAL B 1 1000 ? 23.126 27.889 8.427 1 96.43 1000 VAL B N 1
ATOM 17306 C CA . VAL B 1 1000 ? 24.084 28.366 9.42 1 96.43 1000 VAL B CA 1
ATOM 17307 C C . VAL B 1 1000 ? 25.015 29.397 8.786 1 96.43 1000 VAL B C 1
ATOM 17309 O O . VAL B 1 1000 ? 25.303 29.329 7.588 1 96.43 1000 VAL B O 1
ATOM 17312 N N . ARG B 1 1001 ? 25.365 30.299 9.55 1 95.37 1001 ARG B N 1
ATOM 17313 C CA . ARG B 1 1001 ? 26.248 31.375 9.111 1 95.37 1001 ARG B CA 1
ATOM 17314 C C . ARG B 1 1001 ? 27.59 31.311 9.832 1 95.37 1001 ARG B C 1
ATOM 17316 O O . ARG B 1 1001 ? 27.639 31.095 11.045 1 95.37 1001 ARG B O 1
ATOM 17323 N N . ILE B 1 1002 ? 28.678 31.385 9.066 1 96.24 1002 ILE B N 1
ATOM 17324 C CA . ILE B 1 1002 ? 30.037 31.484 9.586 1 96.24 1002 ILE B CA 1
ATOM 17325 C C . ILE B 1 1002 ? 30.646 32.827 9.186 1 96.24 1002 ILE B C 1
ATOM 17327 O O . ILE B 1 1002 ? 30.668 33.177 8.003 1 96.24 1002 ILE B O 1
ATOM 17331 N N . ASP B 1 1003 ? 31.127 33.55 10.112 1 94.63 1003 ASP B N 1
ATOM 17332 C CA . ASP B 1 1003 ? 31.768 34.833 9.845 1 94.63 1003 ASP B CA 1
ATOM 17333 C C . ASP B 1 1003 ? 33.192 34.639 9.327 1 94.63 1003 ASP B C 1
ATOM 17335 O O . ASP B 1 1003 ? 33.949 33.83 9.867 1 94.63 1003 ASP B O 1
ATOM 17339 N N . LEU B 1 1004 ? 33.5 35.427 8.307 1 95.78 1004 LEU B N 1
ATOM 17340 C CA . LEU B 1 1004 ? 34.81 35.311 7.676 1 95.78 1004 LEU B CA 1
ATOM 17341 C C . LEU B 1 1004 ? 35.629 36.58 7.885 1 95.78 1004 LEU B C 1
ATOM 17343 O O . LEU B 1 1004 ? 35.286 37.639 7.356 1 95.78 1004 LEU B O 1
ATOM 17347 N N . PRO B 1 1005 ? 36.7 36.452 8.648 1 93.64 1005 PRO B N 1
ATOM 17348 C CA . PRO B 1 1005 ? 37.616 37.595 8.668 1 93.64 1005 PRO B CA 1
ATOM 17349 C C . PRO B 1 1005 ? 38.199 37.907 7.292 1 93.64 1005 PRO B C 1
ATOM 17351 O O . PRO B 1 1005 ? 38.213 37.042 6.412 1 93.64 1005 PRO B O 1
ATOM 17354 N N . LYS B 1 1006 ? 38.704 39.118 7.157 1 91.52 1006 LYS B N 1
ATOM 17355 C CA . LYS B 1 1006 ? 39.298 39.538 5.891 1 91.52 1006 LYS B CA 1
ATOM 17356 C C . LYS B 1 1006 ? 40.493 38.662 5.526 1 91.52 1006 LYS B C 1
ATOM 17358 O O . LYS B 1 1006 ? 41.331 38.36 6.378 1 91.52 1006 LYS B O 1
ATOM 17363 N N . GLY B 1 1007 ? 40.565 38.207 4.331 1 91.78 1007 GLY B N 1
ATOM 17364 C CA . GLY B 1 1007 ? 41.712 37.484 3.805 1 91.78 1007 GLY B CA 1
ATOM 17365 C C . GLY B 1 1007 ? 41.596 35.981 3.969 1 91.78 1007 GLY B C 1
ATOM 17366 O O . GLY B 1 1007 ? 42.424 35.229 3.449 1 91.78 1007 GLY B O 1
ATOM 17367 N N . VAL B 1 1008 ? 40.569 35.48 4.591 1 94.89 1008 VAL B N 1
ATOM 17368 C CA . VAL B 1 1008 ? 40.404 34.05 4.827 1 94.89 1008 VAL B CA 1
ATOM 17369 C C . VAL B 1 1008 ? 40.004 33.355 3.527 1 94.89 1008 VAL B C 1
ATOM 17371 O O . VAL B 1 1008 ? 39.146 33.848 2.791 1 94.89 1008 VAL B O 1
ATOM 17374 N N . ARG B 1 1009 ? 40.669 32.202 3.259 1 94.25 1009 ARG B N 1
ATOM 17375 C CA . ARG B 1 1009 ? 40.414 31.488 2.012 1 94.25 1009 ARG B CA 1
ATOM 17376 C C . ARG B 1 1009 ? 40.026 30.038 2.281 1 94.25 1009 ARG B C 1
ATOM 17378 O O . ARG B 1 1009 ? 39.731 29.285 1.35 1 94.25 1009 ARG B O 1
ATOM 17385 N N . GLU B 1 1010 ? 39.975 29.703 3.551 1 95.71 1010 GLU B N 1
ATOM 17386 C CA . GLU B 1 1010 ? 39.602 28.329 3.878 1 95.71 1010 GLU B CA 1
ATOM 17387 C C . GLU B 1 1010 ? 38.904 28.254 5.232 1 95.71 1010 GLU B C 1
ATOM 17389 O O . GLU B 1 1010 ? 39.114 29.111 6.093 1 95.71 1010 GLU B O 1
ATOM 17394 N N . VAL B 1 1011 ? 38.105 27.309 5.417 1 97.55 1011 VAL B N 1
ATOM 17395 C CA . VAL B 1 1011 ? 37.397 27.027 6.662 1 97.55 1011 VAL B CA 1
ATOM 17396 C C . VAL B 1 1011 ? 37.491 25.538 6.985 1 97.55 1011 VAL B C 1
ATOM 17398 O O . VAL B 1 1011 ? 37.28 24.693 6.112 1 97.55 1011 VAL B O 1
ATOM 17401 N N . GLN B 1 1012 ? 37.862 25.241 8.141 1 97.72 1012 GLN B N 1
ATOM 17402 C CA . GLN B 1 1012 ? 37.865 23.846 8.569 1 97.72 1012 GLN B CA 1
ATOM 17403 C C . GLN B 1 1012 ? 36.478 23.41 9.031 1 97.72 1012 GLN B C 1
ATOM 17405 O O . GLN B 1 1012 ? 35.884 24.039 9.909 1 97.72 1012 GLN B O 1
ATOM 17410 N N . LEU B 1 1013 ? 35.972 22.387 8.455 1 97.93 1013 LEU B N 1
ATOM 17411 C CA . LEU B 1 1013 ? 34.66 21.859 8.814 1 97.93 1013 LEU B CA 1
ATOM 17412 C C . LEU B 1 1013 ? 34.723 21.096 10.133 1 97.93 1013 LEU B C 1
ATOM 17414 O O . LEU B 1 1013 ? 35.805 20.705 10.577 1 97.93 1013 LEU B O 1
ATOM 17418 N N . PRO B 1 1014 ? 33.56 20.921 10.764 1 96.94 1014 PRO B N 1
ATOM 17419 C CA . PRO B 1 1014 ? 33.533 20.129 11.996 1 96.94 1014 PRO B CA 1
ATOM 17420 C C . PRO B 1 1014 ? 33.986 18.687 11.78 1 96.94 1014 PRO B C 1
ATOM 17422 O O . PRO B 1 1014 ? 33.815 18.139 10.687 1 96.94 1014 PRO B O 1
ATOM 17425 N N . ALA B 1 1015 ? 34.577 18.119 12.803 1 95.44 1015 ALA B N 1
ATOM 17426 C CA . ALA B 1 1015 ? 34.864 16.687 12.796 1 95.44 1015 ALA B CA 1
ATOM 17427 C C . ALA B 1 1015 ? 33.721 15.895 13.424 1 95.44 1015 ALA B C 1
ATOM 17429 O O . ALA B 1 1015 ? 33.871 15.336 14.513 1 95.44 1015 ALA B O 1
ATOM 17430 N N . ASP B 1 1016 ? 32.621 15.937 12.844 1 95.61 1016 ASP B N 1
ATOM 17431 C CA . ASP B 1 1016 ? 31.401 15.244 13.246 1 95.61 1016 ASP B CA 1
ATOM 17432 C C . ASP B 1 1016 ? 30.68 14.656 12.035 1 95.61 1016 ASP B C 1
ATOM 17434 O O . ASP B 1 1016 ? 29.996 15.374 11.303 1 95.61 1016 ASP B O 1
ATOM 17438 N N . GLU B 1 1017 ? 30.764 13.388 11.919 1 93.5 1017 GLU B N 1
ATOM 17439 C CA . GLU B 1 1017 ? 30.279 12.698 10.728 1 93.5 1017 GLU B CA 1
ATOM 17440 C C . GLU B 1 1017 ? 28.757 12.76 10.635 1 93.5 1017 GLU B C 1
ATOM 17442 O O . GLU B 1 1017 ? 28.181 12.456 9.589 1 93.5 1017 GLU B O 1
ATOM 17447 N N . HIS B 1 1018 ? 28.116 13.227 11.739 1 93.2 1018 HIS B N 1
ATOM 17448 C CA . HIS B 1 1018 ? 26.659 13.286 11.736 1 93.2 1018 HIS B CA 1
ATOM 17449 C C . HIS B 1 1018 ? 26.163 14.634 11.222 1 93.2 1018 HIS B C 1
ATOM 17451 O O . HIS B 1 1018 ? 24.96 14.827 11.033 1 93.2 1018 HIS B O 1
ATOM 17457 N N . VAL B 1 1019 ? 27.033 15.52 10.963 1 97.37 1019 VAL B N 1
ATOM 17458 C CA . VAL B 1 1019 ? 26.703 16.802 10.348 1 97.37 1019 VAL B CA 1
ATOM 17459 C C . VAL B 1 1019 ? 26.975 16.739 8.846 1 97.37 1019 VAL B C 1
ATOM 17461 O O . VAL B 1 1019 ? 28.083 16.403 8.423 1 97.37 1019 VAL B O 1
ATOM 17464 N N . VAL B 1 1020 ? 25.978 17.027 8.038 1 98.1 1020 VAL B N 1
ATOM 17465 C CA . VAL B 1 1020 ? 26.084 16.923 6.586 1 98.1 1020 VAL B CA 1
ATOM 17466 C C . VAL B 1 1020 ? 25.794 18.279 5.947 1 98.1 1020 VAL B C 1
ATOM 17468 O O . VAL B 1 1020 ? 24.829 18.953 6.317 1 98.1 1020 VAL B O 1
ATOM 17471 N N . VAL B 1 1021 ? 26.607 18.721 5.025 1 98.41 1021 VAL B N 1
ATOM 17472 C CA . VAL B 1 1021 ? 26.44 19.971 4.29 1 98.41 1021 VAL B CA 1
ATOM 17473 C C . VAL B 1 1021 ? 25.865 19.683 2.905 1 98.41 1021 VAL B C 1
ATOM 17475 O O . VAL B 1 1021 ? 26.4 18.856 2.163 1 98.41 1021 VAL B O 1
ATOM 17478 N N . PHE B 1 1022 ? 24.847 20.384 2.54 1 98.12 1022 PHE B N 1
ATOM 17479 C CA . PHE B 1 1022 ? 24.172 20.145 1.27 1 98.12 1022 PHE B CA 1
ATOM 17480 C C . PHE B 1 1022 ? 24.564 21.199 0.241 1 98.12 1022 PHE B C 1
ATOM 17482 O O . PHE B 1 1022 ? 24.496 20.953 -0.965 1 98.12 1022 PHE B O 1
ATOM 17489 N N . ALA B 1 1023 ? 24.844 22.368 0.672 1 98.18 1023 ALA B N 1
ATOM 17490 C CA . ALA B 1 1023 ? 25.203 23.51 -0.165 1 98.18 1023 ALA B CA 1
ATOM 17491 C C . ALA B 1 1023 ? 25.967 24.559 0.638 1 98.18 1023 ALA B C 1
ATOM 17493 O O . ALA B 1 1023 ? 25.837 24.629 1.862 1 98.18 1023 ALA B O 1
ATOM 17494 N N . ALA B 1 1024 ? 26.719 25.315 0.013 1 98.21 1024 ALA B N 1
ATOM 17495 C CA . ALA B 1 1024 ? 27.5 26.388 0.623 1 98.21 1024 ALA B CA 1
ATOM 17496 C C . ALA B 1 1024 ? 27.595 27.594 -0.306 1 98.21 1024 ALA B C 1
ATOM 17498 O O . ALA B 1 1024 ? 27.741 27.44 -1.521 1 98.21 1024 ALA B O 1
ATOM 17499 N N . THR B 1 1025 ? 27.474 28.739 0.272 1 97.86 1025 THR B N 1
ATOM 17500 C CA . THR B 1 1025 ? 27.555 30.001 -0.456 1 97.86 1025 THR B CA 1
ATOM 17501 C C . THR B 1 1025 ? 28.313 31.046 0.356 1 97.86 1025 THR B C 1
ATOM 17503 O O . THR B 1 1025 ? 28.066 31.209 1.553 1 97.86 1025 THR B O 1
ATOM 17506 N N . VAL B 1 1026 ? 29.302 31.745 -0.206 1 97.23 1026 VAL B N 1
ATOM 17507 C CA . VAL B 1 1026 ? 29.925 32.907 0.419 1 97.23 1026 VAL B CA 1
ATOM 17508 C C . VAL B 1 1026 ? 29.22 34.181 -0.041 1 97.23 1026 VAL B C 1
ATOM 17510 O O . VAL B 1 1026 ? 28.698 34.241 -1.156 1 97.23 1026 VAL B O 1
ATOM 17513 N N . ALA B 1 1027 ? 29.119 35.164 0.902 1 95.66 1027 ALA B N 1
ATOM 17514 C CA . ALA B 1 1027 ? 28.359 36.358 0.544 1 95.66 1027 ALA B CA 1
ATOM 17515 C C . ALA B 1 1027 ? 28.897 37.589 1.269 1 95.66 1027 ALA B C 1
ATOM 17517 O O . ALA B 1 1027 ? 29.479 37.474 2.351 1 95.66 1027 ALA B O 1
ATOM 17518 N N . ASN B 1 1028 ? 28.761 38.668 0.606 1 92.12 1028 ASN B N 1
ATOM 17519 C CA . ASN B 1 1028 ? 28.94 39.988 1.201 1 92.12 1028 ASN B CA 1
ATOM 17520 C C . ASN B 1 1028 ? 27.601 40.647 1.517 1 92.12 1028 ASN B C 1
ATOM 17522 O O . ASN B 1 1028 ? 27.2 41.602 0.849 1 92.12 1028 ASN B O 1
ATOM 17526 N N . ASP B 1 1029 ? 27.001 39.995 2.481 1 83.01 1029 ASP B N 1
ATOM 17527 C CA . ASP B 1 1029 ? 25.702 40.524 2.883 1 83.01 1029 ASP B CA 1
ATOM 17528 C C . ASP B 1 1029 ? 25.824 41.382 4.141 1 83.01 1029 ASP B C 1
ATOM 17530 O O . ASP B 1 1029 ? 26.8 41.266 4.885 1 83.01 1029 ASP B O 1
ATOM 17534 N N . ALA B 1 1030 ? 25.113 42.387 4.294 1 69.05 1030 ALA B N 1
ATOM 17535 C CA . ALA B 1 1030 ? 25.154 43.233 5.483 1 69.05 1030 ALA B CA 1
ATOM 17536 C C . ALA B 1 1030 ? 24.034 42.869 6.454 1 69.05 1030 ALA B C 1
ATOM 17538 O O . ALA B 1 1030 ? 23.483 43.74 7.131 1 69.05 1030 ALA B O 1
ATOM 17539 N N . ASN B 1 1031 ? 23.735 41.643 6.544 1 67.22 1031 ASN B N 1
ATOM 17540 C CA . ASN B 1 1031 ? 22.619 41.219 7.383 1 67.22 1031 ASN B CA 1
ATOM 17541 C C . ASN B 1 1031 ? 23.068 40.943 8.815 1 67.22 1031 ASN B C 1
ATOM 17543 O O . ASN B 1 1031 ? 23.385 39.804 9.161 1 67.22 1031 ASN B O 1
ATOM 17547 N N . ASP B 1 1032 ? 23.123 41.826 9.677 1 70.97 1032 ASP B N 1
ATOM 17548 C CA . ASP B 1 1032 ? 23.609 41.637 11.04 1 70.97 1032 ASP B CA 1
ATOM 17549 C C . ASP B 1 1032 ? 22.54 42.016 12.062 1 70.97 1032 ASP B C 1
ATOM 17551 O O . ASP B 1 1032 ? 22.793 41.998 13.269 1 70.97 1032 ASP B O 1
ATOM 17555 N N . GLY B 1 1033 ? 21.437 42.283 11.582 1 78.55 1033 GLY B N 1
ATOM 17556 C CA . GLY B 1 1033 ? 20.398 42.686 12.516 1 78.55 1033 GLY B CA 1
ATOM 17557 C C . GLY B 1 1033 ? 19.756 41.515 13.235 1 78.55 1033 GLY B C 1
ATOM 17558 O O . GLY B 1 1033 ? 19.605 40.434 12.662 1 78.55 1033 GLY B O 1
ATOM 17559 N N . THR B 1 1034 ? 19.491 41.673 14.563 1 87.03 1034 THR B N 1
ATOM 17560 C CA . THR B 1 1034 ? 18.783 40.692 15.379 1 87.03 1034 THR B CA 1
ATOM 17561 C C . THR B 1 1034 ? 17.672 41.36 16.184 1 87.03 1034 THR B C 1
ATOM 17563 O O . THR B 1 1034 ? 17.726 42.563 16.448 1 87.03 1034 THR B O 1
ATOM 17566 N N . ALA B 1 1035 ? 16.693 40.617 16.526 1 94.23 1035 ALA B N 1
ATOM 17567 C CA . ALA B 1 1035 ? 15.655 41.119 17.423 1 94.23 1035 ALA B CA 1
ATOM 17568 C C . ALA B 1 1035 ? 16.237 41.487 18.785 1 94.23 1035 ALA B C 1
ATOM 17570 O O . ALA B 1 1035 ? 17.102 40.781 19.308 1 94.23 1035 ALA B O 1
ATOM 17571 N N . ALA B 1 1036 ? 15.798 42.58 19.321 1 94.64 1036 ALA B N 1
ATOM 17572 C CA . ALA B 1 1036 ? 16.291 43.034 20.619 1 94.64 1036 ALA B CA 1
ATOM 17573 C C . ALA B 1 1036 ? 15.434 42.482 21.755 1 94.64 1036 ALA B C 1
ATOM 17575 O O . ALA B 1 1036 ? 15.818 42.56 22.924 1 94.64 1036 ALA B O 1
ATOM 17576 N N . ALA B 1 1037 ? 14.282 41.975 21.448 1 93.08 1037 ALA B N 1
ATOM 17577 C CA . ALA B 1 1037 ? 13.359 41.252 22.319 1 93.08 1037 ALA B CA 1
ATOM 17578 C C . ALA B 1 1037 ? 12.636 40.146 21.555 1 93.08 1037 ALA B C 1
ATOM 17580 O O . ALA B 1 1037 ? 12.616 40.147 20.322 1 93.08 1037 ALA B O 1
ATOM 17581 N N . PRO B 1 1038 ? 12.041 39.183 22.325 1 91.06 1038 PRO B N 1
ATOM 17582 C CA . PRO B 1 1038 ? 11.312 38.127 21.617 1 91.06 1038 PRO B CA 1
ATOM 17583 C C . PRO B 1 1038 ? 10.182 38.673 20.746 1 91.06 1038 PRO B C 1
ATOM 17585 O O . PRO B 1 1038 ? 9.488 39.612 21.145 1 91.06 1038 PRO B O 1
ATOM 17588 N N . LEU B 1 1039 ? 10.036 38.13 19.601 1 95.5 1039 LEU B N 1
ATOM 17589 C CA . LEU B 1 1039 ? 9.058 38.628 18.64 1 95.5 1039 LEU B CA 1
ATOM 17590 C C . LEU B 1 1039 ? 7.705 37.954 18.842 1 95.5 1039 LEU B C 1
ATOM 17592 O O . LEU B 1 1039 ? 6.691 38.417 18.315 1 95.5 1039 LEU B O 1
ATOM 17596 N N . PHE B 1 1040 ? 7.698 36.879 19.578 1 94.97 1040 PHE B N 1
ATOM 17597 C CA . PHE B 1 1040 ? 6.457 36.202 19.934 1 94.97 1040 PHE B CA 1
ATOM 17598 C C . PHE B 1 1040 ? 6.611 35.445 21.248 1 94.97 1040 PHE B C 1
ATOM 17600 O O . PHE B 1 1040 ? 7.73 35.239 21.724 1 94.97 1040 PHE B O 1
ATOM 17607 N N . GLN B 1 1041 ? 5.473 35.15 21.803 1 92.4 1041 GLN B N 1
ATOM 17608 C CA . GLN B 1 1041 ? 5.428 34.379 23.041 1 92.4 1041 GLN B CA 1
ATOM 17609 C C . GLN B 1 1041 ? 4.995 32.94 22.777 1 92.4 1041 GLN B C 1
ATOM 17611 O O . GLN B 1 1041 ? 4.34 32.657 21.772 1 92.4 1041 GLN B O 1
ATOM 17616 N N . THR B 1 1042 ? 5.515 32.039 23.598 1 92.14 1042 THR B N 1
ATOM 17617 C CA . THR B 1 1042 ? 5.05 30.657 23.544 1 92.14 1042 THR B CA 1
ATOM 17618 C C . THR B 1 1042 ? 4.433 30.242 24.876 1 92.14 1042 THR B C 1
ATOM 17620 O O . THR B 1 1042 ? 4.592 30.935 25.883 1 92.14 1042 THR B O 1
ATOM 17623 N N . SER B 1 1043 ? 3.665 29.205 24.828 1 93.05 1043 SER B N 1
ATOM 17624 C CA . SER B 1 1043 ? 3.145 28.588 26.043 1 93.05 1043 SER B CA 1
ATOM 17625 C C . SER B 1 1043 ? 4.073 27.487 26.545 1 93.05 1043 SER B C 1
ATOM 17627 O O . SER B 1 1043 ? 3.657 26.62 27.317 1 93.05 1043 SER B O 1
ATOM 17629 N N . ILE B 1 1044 ? 5.304 27.54 26.064 1 92.43 1044 ILE B N 1
ATOM 17630 C CA . ILE B 1 1044 ? 6.294 26.561 26.498 1 92.43 1044 ILE B CA 1
ATOM 17631 C C . ILE B 1 1044 ? 6.892 26.989 27.836 1 92.43 1044 ILE B C 1
ATOM 17633 O O . ILE B 1 1044 ? 7.284 28.146 28.006 1 92.43 1044 ILE B O 1
ATOM 17637 N N . LEU B 1 1045 ? 6.969 26.182 28.795 1 87.1 1045 LEU B N 1
ATOM 17638 C CA . LEU B 1 1045 ? 7.57 26.489 30.089 1 87.1 1045 LEU B CA 1
ATOM 17639 C C . LEU B 1 1045 ? 9.043 26.853 29.931 1 87.1 1045 LEU B C 1
ATOM 17641 O O . LEU B 1 1045 ? 9.792 26.148 29.251 1 87.1 1045 LEU B O 1
ATOM 17645 N N . PRO B 1 1046 ? 9.39 28.214 30.271 1 68.32 1046 PRO B N 1
ATOM 17646 C CA . PRO B 1 1046 ? 10.755 28.706 30.072 1 68.32 1046 PRO B CA 1
ATOM 17647 C C . PRO B 1 1046 ? 11.816 27.69 30.487 1 68.32 1046 PRO B C 1
ATOM 17649 O O . PRO B 1 1046 ? 12.856 27.576 29.834 1 68.32 1046 PRO B O 1
ATOM 17652 N N . ASN B 1 1047 ? 11.816 27.281 31.733 1 55.17 1047 ASN B N 1
ATOM 17653 C CA . ASN B 1 1047 ? 12.878 26.37 32.147 1 55.17 1047 ASN B CA 1
ATOM 17654 C C . ASN B 1 1047 ? 12.789 25.035 31.413 1 55.17 1047 ASN B C 1
ATOM 17656 O O . ASN B 1 1047 ? 13.562 24.116 31.691 1 55.17 1047 ASN B O 1
ATOM 17660 N N . ALA B 1 1048 ? 11.797 24.931 30.612 1 50.7 1048 ALA B N 1
ATOM 17661 C CA . ALA B 1 1048 ? 11.678 23.723 29.8 1 50.7 1048 ALA B CA 1
ATOM 17662 C C . ALA B 1 1048 ? 12.693 23.727 28.659 1 50.7 1048 ALA B C 1
ATOM 17664 O O . ALA B 1 1048 ? 13.042 22.67 28.128 1 50.7 1048 ALA B O 1
ATOM 17665 N N . GLN B 1 1049 ? 12.836 25.002 28.151 1 42.54 1049 GLN B N 1
ATOM 17666 C CA . GLN B 1 1049 ? 13.723 25.204 27.01 1 42.54 1049 GLN B CA 1
ATOM 17667 C C . GLN B 1 1049 ? 15.165 24.852 27.365 1 42.54 1049 GLN B C 1
ATOM 17669 O O . GLN B 1 1049 ? 15.915 24.359 26.52 1 42.54 1049 GLN B O 1
ATOM 17674 N N . THR B 1 1050 ? 15.599 26.004 28.335 1 36.91 1050 THR B N 1
ATOM 17675 C CA . THR B 1 1050 ? 17.033 26.086 28.589 1 36.91 1050 THR B CA 1
ATOM 17676 C C . THR B 1 1050 ? 17.581 24.735 29.039 1 36.91 1050 THR B C 1
ATOM 17678 O O . THR B 1 1050 ? 18.775 24.464 28.895 1 36.91 1050 THR B O 1
ATOM 17681 N N . THR B 1 1051 ? 16.885 24.478 30.157 1 30.31 1051 THR B N 1
ATOM 17682 C CA . THR B 1 1051 ? 17.551 23.255 30.591 1 30.31 1051 THR B CA 1
ATOM 17683 C C . THR B 1 1051 ? 17.362 22.143 29.563 1 30.31 1051 THR B C 1
ATOM 17685 O O . THR B 1 1051 ? 16.29 21.538 29.485 1 30.31 1051 THR B O 1
ATOM 17688 N N . ALA B 1 1052 ? 17.366 22.566 28.271 1 32.92 1052 ALA B N 1
ATOM 17689 C CA . ALA B 1 1052 ? 17.923 21.296 27.814 1 32.92 1052 ALA B CA 1
ATOM 17690 C C . ALA B 1 1052 ? 18.566 20.532 28.968 1 32.92 1052 ALA B C 1
ATOM 17692 O O . ALA B 1 1052 ? 19.693 20.833 29.369 1 32.92 1052 ALA B O 1
ATOM 17693 N N . ALA B 1 1053 ? 17.939 20.888 30.121 1 32.86 1053 ALA B N 1
ATOM 17694 C CA . ALA B 1 1053 ? 18.513 20.012 31.138 1 32.86 1053 ALA B CA 1
ATOM 17695 C C . ALA B 1 1053 ? 19.351 18.907 30.501 1 32.86 1053 ALA B C 1
ATOM 17697 O O . ALA B 1 1053 ? 18.891 18.221 29.585 1 32.86 1053 ALA B O 1
ATOM 17698 N N . ALA B 1 1054 ? 20.517 19.312 30.435 1 31.85 1054 ALA B N 1
ATOM 17699 C CA . ALA B 1 1054 ? 21.499 18.234 30.517 1 31.85 1054 ALA B CA 1
ATOM 17700 C C . ALA B 1 1054 ? 20.847 16.934 30.981 1 31.85 1054 ALA B C 1
ATOM 17702 O O . ALA B 1 1054 ? 20.392 16.833 32.123 1 31.85 1054 ALA B O 1
ATOM 17703 N N . THR B 1 1055 ? 19.789 16.6 30.202 1 33.34 1055 THR B N 1
ATOM 17704 C CA . THR B 1 1055 ? 19.538 15.196 30.51 1 33.34 1055 THR B CA 1
ATOM 17705 C C . THR B 1 1055 ? 20.618 14.643 31.435 1 33.34 1055 THR B C 1
ATOM 17707 O O . THR B 1 1055 ? 21.795 14.608 31.071 1 33.34 1055 THR B O 1
ATOM 17710 N N . GLN B 1 1056 ? 20.649 15.358 32.568 1 33.72 1056 GLN B N 1
ATOM 17711 C CA . GLN B 1 1056 ? 21.469 14.377 33.271 1 33.72 1056 GLN B CA 1
ATOM 17712 C C . GLN B 1 1056 ? 21.539 13.063 32.499 1 33.72 1056 GLN B C 1
ATOM 17714 O O . GLN B 1 1056 ? 20.525 12.583 31.987 1 33.72 1056 GLN B O 1
ATOM 17719 N N . PRO B 1 1057 ? 22.536 13.117 31.765 1 41.31 1057 PRO B N 1
ATOM 17720 C CA . PRO B 1 1057 ? 22.61 11.814 31.099 1 41.31 1057 PRO B CA 1
ATOM 17721 C C . PRO B 1 1057 ? 21.685 10.776 31.729 1 41.31 1057 PRO B C 1
ATOM 17723 O O . PRO B 1 1057 ? 21.809 10.474 32.919 1 41.31 1057 PRO B O 1
ATOM 17726 N N . GLN B 1 1058 ? 20.377 11.128 31.541 1 56.32 1058 GLN B N 1
ATOM 17727 C CA . GLN B 1 1058 ? 19.647 9.965 32.035 1 56.32 1058 GLN B CA 1
ATOM 17728 C C . GLN B 1 1058 ? 20.458 8.686 31.846 1 56.32 1058 GLN B C 1
ATOM 17730 O O . GLN B 1 1058 ? 21.002 8.443 30.767 1 56.32 1058 GLN B O 1
ATOM 17735 N N . VAL B 1 1059 ? 20.971 8.499 32.879 1 72.95 1059 VAL B N 1
ATOM 17736 C CA . VAL B 1 1059 ? 21.733 7.254 32.885 1 72.95 1059 VAL B CA 1
ATOM 17737 C C . VAL B 1 1059 ? 20.845 6.102 32.42 1 72.95 1059 VAL B C 1
ATOM 17739 O O . VAL B 1 1059 ? 19.726 5.936 32.91 1 72.95 1059 VAL B O 1
ATOM 17742 N N . ASN B 1 1060 ? 21.226 5.684 31.318 1 88.17 1060 ASN B N 1
ATOM 17743 C CA . ASN B 1 1060 ? 20.597 4.42 30.953 1 88.17 1060 ASN B CA 1
ATOM 17744 C C . ASN B 1 1060 ? 20.579 3.443 32.126 1 88.17 1060 ASN B C 1
ATOM 17746 O O . ASN B 1 1060 ? 21.62 2.905 32.506 1 88.17 1060 ASN B O 1
ATOM 17750 N N . LEU B 1 1061 ? 19.453 3.331 32.638 1 91.93 1061 LEU B N 1
ATOM 17751 C CA . LEU B 1 1061 ? 19.293 2.493 33.821 1 91.93 1061 LEU B CA 1
ATOM 17752 C C . LEU B 1 1061 ? 19.711 1.056 33.529 1 91.93 1061 LEU B C 1
ATOM 17754 O O . LEU B 1 1061 ? 19.981 0.284 34.452 1 91.93 1061 LEU B O 1
ATOM 17758 N N . LEU B 1 1062 ? 19.634 0.676 32.207 1 92.11 1062 LEU B N 1
ATOM 17759 C CA . LEU B 1 1062 ? 19.971 -0.694 31.836 1 92.11 1062 LEU B CA 1
ATOM 17760 C C . LEU B 1 1062 ? 21.468 -0.944 31.981 1 92.11 1062 LEU B C 1
ATOM 17762 O O . LEU B 1 1062 ? 21.908 -2.095 32.026 1 92.11 1062 LEU B O 1
ATOM 17766 N N . ARG B 1 1063 ? 22.305 0.088 32.054 1 87.74 1063 ARG B N 1
ATOM 17767 C CA . ARG B 1 1063 ? 23.751 -0.072 32.161 1 87.74 1063 ARG B CA 1
ATOM 17768 C C . ARG B 1 1063 ? 24.127 -0.816 33.438 1 87.74 1063 ARG B C 1
ATOM 17770 O O . ARG B 1 1063 ? 25.111 -1.558 33.464 1 87.74 1063 ARG B O 1
ATOM 17777 N N . ASP B 1 1064 ? 23.334 -0.68 34.47 1 86.9 1064 ASP B N 1
ATOM 17778 C CA . ASP B 1 1064 ? 23.61 -1.324 35.75 1 86.9 1064 ASP B CA 1
ATOM 17779 C C . ASP B 1 1064 ? 22.753 -2.574 35.933 1 86.9 1064 ASP B C 1
ATOM 17781 O O . ASP B 1 1064 ? 22.824 -3.236 36.97 1 86.9 1064 ASP B O 1
ATOM 17785 N N . ALA B 1 1065 ? 21.997 -2.872 34.996 1 93.75 1065 ALA B N 1
ATOM 17786 C CA . ALA B 1 1065 ? 21.123 -4.039 35.097 1 93.75 1065 ALA B CA 1
ATOM 17787 C C . ALA B 1 1065 ? 21.847 -5.307 34.654 1 93.75 1065 ALA B C 1
ATOM 17789 O O . ALA B 1 1065 ? 22.927 -5.238 34.061 1 93.75 1065 ALA B O 1
ATOM 17790 N N . LYS B 1 1066 ? 21.323 -6.448 34.963 1 94.94 1066 LYS B N 1
ATOM 17791 C CA . LYS B 1 1066 ? 21.887 -7.736 34.569 1 94.94 1066 LYS B CA 1
ATOM 17792 C C . LYS B 1 1066 ? 20.948 -8.482 33.625 1 94.94 1066 LYS B C 1
ATOM 17794 O O . LYS B 1 1066 ? 19.736 -8.516 33.845 1 94.94 1066 LYS B O 1
ATOM 17799 N N . VAL B 1 1067 ? 21.551 -9.055 32.569 1 95.35 1067 VAL B N 1
ATOM 17800 C CA . VAL B 1 1067 ? 20.779 -9.948 31.711 1 95.35 1067 VAL B CA 1
ATOM 17801 C C . VAL B 1 1067 ? 20.599 -11.298 32.4 1 95.35 1067 VAL B C 1
ATOM 17803 O O . VAL B 1 1067 ? 21.58 -11.962 32.744 1 95.35 1067 VAL B O 1
ATOM 17806 N N . ILE B 1 1068 ? 19.403 -11.742 32.556 1 93.32 1068 ILE B N 1
ATOM 17807 C CA . ILE B 1 1068 ? 19.2 -12.969 33.318 1 93.32 1068 ILE B CA 1
ATOM 17808 C C . ILE B 1 1068 ? 18.584 -14.039 32.419 1 93.32 1068 ILE B C 1
ATOM 17810 O O . ILE B 1 1068 ? 18.566 -15.221 32.772 1 93.32 1068 ILE B O 1
ATOM 17814 N N . ALA B 1 1069 ? 18.077 -13.648 31.32 1 92.37 1069 ALA B N 1
ATOM 17815 C CA . ALA B 1 1069 ? 17.517 -14.61 30.374 1 92.37 1069 ALA B CA 1
ATOM 17816 C C . ALA B 1 1069 ? 17.479 -14.032 28.962 1 92.37 1069 ALA B C 1
ATOM 17818 O O . ALA B 1 1069 ? 17.365 -12.817 28.785 1 92.37 1069 ALA B O 1
ATOM 17819 N N . THR B 1 1070 ? 17.641 -14.875 27.908 1 93.73 1070 THR B N 1
ATOM 17820 C CA . THR B 1 1070 ? 17.533 -14.499 26.503 1 93.73 1070 THR B CA 1
ATOM 17821 C C . THR B 1 1070 ? 16.898 -15.624 25.69 1 93.73 1070 THR B C 1
ATOM 17823 O O . THR B 1 1070 ? 17.009 -16.797 26.051 1 93.73 1070 THR B O 1
ATOM 17826 N N . SER B 1 1071 ? 16.131 -15.261 24.691 1 90.16 1071 SER B N 1
ATOM 17827 C CA . SER B 1 1071 ? 15.574 -16.258 23.782 1 90.16 1071 SER B CA 1
ATOM 17828 C C . SER B 1 1071 ? 16.667 -16.914 22.946 1 90.16 1071 SER B C 1
ATOM 17830 O O . SER B 1 1071 ? 16.514 -18.053 22.499 1 90.16 1071 SER B O 1
ATOM 17832 N N . GLY B 1 1072 ? 17.663 -16.159 22.575 1 89.93 1072 GLY B N 1
ATOM 17833 C CA . GLY B 1 1072 ? 18.766 -16.715 21.808 1 89.93 1072 GLY B CA 1
ATOM 17834 C C . GLY B 1 1072 ? 19.828 -15.689 21.459 1 89.93 1072 GLY B C 1
ATOM 17835 O O . GLY B 1 1072 ? 19.647 -14.494 21.7 1 89.93 1072 GLY B O 1
ATOM 17836 N N . GLU B 1 1073 ? 20.979 -16.221 21.12 1 92.29 1073 GLU B N 1
ATOM 17837 C CA . GLU B 1 1073 ? 22.108 -15.42 20.658 1 92.29 1073 GLU B CA 1
ATOM 17838 C C . GLU B 1 1073 ? 22.839 -16.108 19.508 1 92.29 1073 GLU B C 1
ATOM 17840 O O . GLU B 1 1073 ? 23.016 -17.328 19.52 1 92.29 1073 GLU B O 1
ATOM 17845 N N . VAL B 1 1074 ? 23.072 -15.3 18.437 1 87.93 1074 VAL B N 1
ATOM 17846 C CA . VAL B 1 1074 ? 23.721 -15.9 17.276 1 87.93 1074 VAL B CA 1
ATOM 17847 C C . VAL B 1 1074 ? 25.152 -16.296 17.631 1 87.93 1074 VAL B C 1
ATOM 17849 O O . VAL B 1 1074 ? 25.642 -17.338 17.19 1 87.93 1074 VAL B O 1
ATOM 17852 N N . ASN B 1 1075 ? 25.916 -15.377 18.383 1 87.39 1075 ASN B N 1
ATOM 17853 C CA . ASN B 1 1075 ? 27.272 -15.621 18.864 1 87.39 1075 ASN B CA 1
ATOM 17854 C C . ASN B 1 1075 ? 27.623 -14.71 20.036 1 87.39 1075 ASN B C 1
ATOM 17856 O O . ASN B 1 1075 ? 26.804 -13.894 20.462 1 87.39 1075 ASN B O 1
ATOM 17860 N N . ASN B 1 1076 ? 28.823 -14.861 20.489 1 88.28 1076 ASN B N 1
ATOM 17861 C CA . ASN B 1 1076 ? 29.234 -14.134 21.685 1 88.28 1076 ASN B CA 1
ATOM 17862 C C . ASN B 1 1076 ? 29.397 -12.642 21.407 1 88.28 1076 ASN B C 1
ATOM 17864 O O . ASN B 1 1076 ? 29.173 -11.813 22.291 1 88.28 1076 ASN B O 1
ATOM 17868 N N . SER B 1 1077 ? 29.747 -12.32 20.241 1 91.44 1077 SER B N 1
ATOM 17869 C CA . SER B 1 1077 ? 29.955 -10.919 19.889 1 91.44 1077 SER B CA 1
ATOM 17870 C C . SER B 1 1077 ? 28.631 -10.216 19.613 1 91.44 1077 SER B C 1
ATOM 17872 O O . SER B 1 1077 ? 28.59 -8.992 19.469 1 91.44 1077 SER B O 1
ATOM 17874 N N . GLU B 1 1078 ? 27.566 -10.921 19.525 1 94.49 1078 GLU B N 1
ATOM 17875 C CA . GLU B 1 1078 ? 26.217 -10.398 19.328 1 94.49 1078 GLU B CA 1
ATOM 17876 C C . GLU B 1 1078 ? 25.271 -10.888 20.42 1 94.49 1078 GLU B C 1
ATOM 17878 O O . GLU B 1 1078 ? 24.118 -11.228 20.144 1 94.49 1078 GLU B O 1
ATOM 17883 N N . SER B 1 1079 ? 25.86 -10.922 21.614 1 94.45 1079 SER B N 1
ATOM 17884 C CA . SER B 1 1079 ? 25.105 -11.381 22.775 1 94.45 1079 SER B CA 1
ATOM 17885 C C . SER B 1 1079 ? 24.196 -10.281 23.314 1 94.45 1079 SER B C 1
ATOM 17887 O O . SER B 1 1079 ? 24.313 -9.121 22.914 1 94.45 1079 SER B O 1
ATOM 17889 N N . ALA B 1 1080 ? 23.339 -10.584 24.276 1 94.36 1080 ALA B N 1
ATOM 17890 C CA . ALA B 1 1080 ? 22.37 -9.666 24.869 1 94.36 1080 ALA B CA 1
ATOM 17891 C C . ALA B 1 1080 ? 23.071 -8.529 25.607 1 94.36 1080 ALA B C 1
ATOM 17893 O O . ALA B 1 1080 ? 22.516 -7.437 25.748 1 94.36 1080 ALA B O 1
ATOM 17894 N N . ALA B 1 1081 ? 24.31 -8.733 25.974 1 92.64 1081 ALA B N 1
ATOM 17895 C CA . ALA B 1 1081 ? 25.066 -7.705 26.684 1 92.64 1081 ALA B CA 1
ATOM 17896 C C . ALA B 1 1081 ? 25.393 -6.531 25.765 1 92.64 1081 ALA B C 1
ATOM 17898 O O . ALA B 1 1081 ? 25.56 -5.4 26.227 1 92.64 1081 ALA B O 1
ATOM 17899 N N . MET B 1 1082 ? 25.452 -6.792 24.567 1 93.65 1082 MET B N 1
ATOM 17900 C CA . MET B 1 1082 ? 25.785 -5.753 23.596 1 93.65 1082 MET B CA 1
ATOM 17901 C C . MET B 1 1082 ? 24.624 -4.781 23.421 1 93.65 1082 MET B C 1
ATOM 17903 O O . MET B 1 1082 ? 24.806 -3.676 22.907 1 93.65 1082 MET B O 1
ATOM 17907 N N . LEU B 1 1083 ? 23.48 -5.19 23.911 1 91.41 1083 LEU B N 1
ATOM 17908 C CA . LEU B 1 1083 ? 22.245 -4.422 23.794 1 91.41 1083 LEU B CA 1
ATOM 17909 C C . LEU B 1 1083 ? 22.272 -3.206 24.713 1 91.41 1083 LEU B C 1
ATOM 17911 O O . LEU B 1 1083 ? 21.568 -2.223 24.469 1 91.41 1083 LEU B O 1
ATOM 17915 N N . MET B 1 1084 ? 23.063 -3.253 25.798 1 91.59 1084 MET B N 1
ATOM 17916 C CA . MET B 1 1084 ? 22.993 -2.219 26.827 1 91.59 1084 MET B CA 1
ATOM 17917 C C . MET B 1 1084 ? 24.378 -1.657 27.129 1 91.59 1084 MET B C 1
ATOM 17919 O O . MET B 1 1084 ? 24.613 -1.123 28.214 1 91.59 1084 MET B O 1
ATOM 17923 N N . ASP B 1 1085 ? 25.346 -1.823 26.256 1 88.39 1085 ASP B N 1
ATOM 17924 C CA . ASP B 1 1085 ? 26.726 -1.453 26.557 1 88.39 1085 ASP B CA 1
ATOM 17925 C C . ASP B 1 1085 ? 27.008 -0.008 26.152 1 88.39 1085 ASP B C 1
ATOM 17927 O O . ASP B 1 1085 ? 28.125 0.484 26.325 1 88.39 1085 ASP B O 1
ATOM 17931 N N . GLY B 1 1086 ? 26.006 0.618 25.566 1 84.65 1086 GLY B N 1
ATOM 17932 C CA . GLY B 1 1086 ? 26.156 2.016 25.194 1 84.65 1086 GLY B CA 1
ATOM 17933 C C . GLY B 1 1086 ? 26.921 2.21 23.899 1 84.65 1086 GLY B C 1
ATOM 17934 O O . GLY B 1 1086 ? 27.197 3.343 23.498 1 84.65 1086 GLY B O 1
ATOM 17935 N N . ASP B 1 1087 ? 27.304 1.044 23.26 1 85.98 1087 ASP B N 1
ATOM 17936 C CA . ASP B 1 1087 ? 28.015 1.088 21.986 1 85.98 1087 ASP B CA 1
ATOM 17937 C C . ASP B 1 1087 ? 27.059 0.863 20.816 1 85.98 1087 ASP B C 1
ATOM 17939 O O . ASP B 1 1087 ? 26.589 -0.255 20.599 1 85.98 1087 ASP B O 1
ATOM 17943 N N . PRO B 1 1088 ? 26.761 1.905 20.089 1 83.15 1088 PRO B N 1
ATOM 17944 C CA . PRO B 1 1088 ? 25.799 1.779 18.992 1 83.15 1088 PRO B CA 1
ATOM 17945 C C . PRO B 1 1088 ? 26.319 0.913 17.847 1 83.15 1088 PRO B C 1
ATOM 17947 O O . PRO B 1 1088 ? 25.59 0.649 16.887 1 83.15 1088 PRO B O 1
ATOM 17950 N N . ASP B 1 1089 ? 27.561 0.361 17.951 1 83.01 1089 ASP B N 1
ATOM 17951 C CA . ASP B 1 1089 ? 28.136 -0.452 16.884 1 83.01 1089 ASP B CA 1
ATOM 17952 C C . ASP B 1 1089 ? 28.054 -1.939 17.222 1 83.01 1089 ASP B C 1
ATOM 17954 O O . ASP B 1 1089 ? 28.471 -2.785 16.428 1 83.01 1089 ASP B O 1
ATOM 17958 N N . THR B 1 1090 ? 27.629 -2.231 18.39 1 90.84 1090 THR B N 1
ATOM 17959 C CA . THR B 1 1090 ? 27.408 -3.62 18.778 1 90.84 1090 THR B CA 1
ATOM 17960 C C . THR B 1 1090 ? 25.915 -3.924 18.872 1 90.84 1090 THR B C 1
ATOM 17962 O O . THR B 1 1090 ? 25.098 -3.011 19.009 1 90.84 1090 THR B O 1
ATOM 17965 N N . LYS B 1 1091 ? 25.551 -5.158 18.635 1 93.93 1091 LYS B N 1
ATOM 17966 C CA . LYS B 1 1091 ? 24.131 -5.498 18.616 1 93.93 1091 LYS B CA 1
ATOM 17967 C C . LYS B 1 1091 ? 23.876 -6.83 19.315 1 93.93 1091 LYS B C 1
ATOM 17969 O O . LYS B 1 1091 ? 24.789 -7.644 19.464 1 93.93 1091 LYS B O 1
ATOM 17974 N N . TRP B 1 1092 ? 22.742 -7.006 19.797 1 95.44 1092 TRP B N 1
ATOM 17975 C CA . TRP B 1 1092 ? 22.164 -8.314 20.089 1 95.44 1092 TRP B CA 1
ATOM 17976 C C . TRP B 1 1092 ? 21.483 -8.897 18.855 1 95.44 1092 TRP B C 1
ATOM 17978 O O . TRP B 1 1092 ? 20.717 -8.207 18.178 1 95.44 1092 TRP B O 1
ATOM 17988 N N . CYS B 1 1093 ? 21.874 -10.076 18.468 1 94.55 1093 CYS B N 1
ATOM 17989 C CA . CYS B 1 1093 ? 21.259 -10.77 17.341 1 94.55 1093 CYS B CA 1
ATOM 17990 C C . CYS B 1 1093 ? 20.725 -12.133 17.766 1 94.55 1093 CYS B C 1
ATOM 17992 O O . CYS B 1 1093 ? 21.442 -12.919 18.388 1 94.55 1093 CYS B O 1
ATOM 17994 N N . ASP B 1 1094 ? 19.467 -12.373 17.575 1 93.09 1094 ASP B N 1
ATOM 17995 C CA . ASP B 1 1094 ? 18.789 -13.643 17.817 1 93.09 1094 ASP B CA 1
ATOM 17996 C C . ASP B 1 1094 ? 18.084 -14.139 16.556 1 93.09 1094 ASP B C 1
ATOM 17998 O O . ASP B 1 1094 ? 17.072 -13.571 16.141 1 93.09 1094 ASP B O 1
ATOM 18002 N N . ALA B 1 1095 ? 18.551 -15.198 15.917 1 87.39 1095 ALA B N 1
ATOM 18003 C CA . ALA B 1 1095 ? 18.045 -15.691 14.639 1 87.39 1095 ALA B CA 1
ATOM 18004 C C . ALA B 1 1095 ? 16.975 -16.759 14.847 1 87.39 1095 ALA B C 1
ATOM 18006 O O . ALA B 1 1095 ? 16.542 -17.407 13.892 1 87.39 1095 ALA B O 1
ATOM 18007 N N . GLN B 1 1096 ? 16.652 -16.967 16.078 1 81.86 1096 GLN B N 1
ATOM 18008 C CA . GLN B 1 1096 ? 15.554 -17.893 16.338 1 81.86 1096 GLN B CA 1
ATOM 18009 C C . GLN B 1 1096 ? 14.218 -17.299 15.901 1 81.86 1096 GLN B C 1
ATOM 18011 O O . GLN B 1 1096 ? 14.131 -16.106 15.603 1 81.86 1096 GLN B O 1
ATOM 18016 N N . ALA B 1 1097 ? 13.26 -18.207 15.758 1 81.04 1097 ALA B N 1
ATOM 18017 C CA . ALA B 1 1097 ? 11.927 -17.738 15.387 1 81.04 1097 ALA B CA 1
ATOM 18018 C C . ALA B 1 1097 ? 11.361 -16.799 16.448 1 81.04 1097 ALA B C 1
ATOM 18020 O O . ALA B 1 1097 ? 11.556 -17.016 17.646 1 81.04 1097 ALA B O 1
ATOM 18021 N N . ALA B 1 1098 ? 10.725 -15.721 16.002 1 86.16 1098 ALA B N 1
ATOM 18022 C CA . ALA B 1 1098 ? 10.029 -14.825 16.921 1 86.16 1098 ALA B CA 1
ATOM 18023 C C . ALA B 1 1098 ? 8.941 -15.567 17.692 1 86.16 1098 ALA B C 1
ATOM 18025 O O . ALA B 1 1098 ? 8.413 -16.575 17.217 1 86.16 1098 ALA B O 1
ATOM 18026 N N . PRO B 1 1099 ? 8.701 -15.111 18.956 1 89.33 1099 PRO B N 1
ATOM 18027 C CA . PRO B 1 1099 ? 9.206 -13.874 19.557 1 89.33 1099 PRO B CA 1
ATOM 18028 C C . PRO B 1 1099 ? 10.602 -14.035 20.154 1 89.33 1099 PRO B C 1
ATOM 18030 O O . PRO B 1 1099 ? 10.928 -15.094 20.696 1 89.33 1099 PRO B O 1
ATOM 18033 N N . ASN B 1 1100 ? 11.382 -12.925 20.06 1 92.99 1100 ASN B N 1
ATOM 18034 C CA . ASN B 1 1100 ? 12.688 -12.833 20.704 1 92.99 1100 ASN B CA 1
ATOM 18035 C C . ASN B 1 1100 ? 12.628 -11.993 21.976 1 92.99 1100 ASN B C 1
ATOM 18037 O O . ASN B 1 1100 ? 11.801 -11.086 22.088 1 92.99 1100 ASN B O 1
ATOM 18041 N N . TYR B 1 1101 ? 13.424 -12.372 22.983 1 94.62 1101 TYR B N 1
ATOM 18042 C CA . TYR B 1 1101 ? 13.342 -11.54 24.178 1 94.62 1101 TYR B CA 1
ATOM 18043 C C . TYR B 1 1101 ? 14.672 -11.517 24.92 1 94.62 1101 TYR B C 1
ATOM 18045 O O . TYR B 1 1101 ? 15.518 -12.391 24.717 1 94.62 1101 TYR B O 1
ATOM 18053 N N . VAL B 1 1102 ? 14.886 -10.499 25.667 1 95.47 1102 VAL B N 1
ATOM 18054 C CA . VAL B 1 1102 ? 15.945 -10.34 26.659 1 95.47 1102 VAL B CA 1
ATOM 18055 C C . VAL B 1 1102 ? 15.35 -9.847 27.976 1 95.47 1102 VAL B C 1
ATOM 18057 O O . VAL B 1 1102 ? 14.52 -8.935 27.986 1 95.47 1102 VAL B O 1
ATOM 18060 N N . VAL B 1 1103 ? 15.734 -10.448 29.054 1 95.28 1103 VAL B N 1
ATOM 18061 C CA . VAL B 1 1103 ? 15.23 -10.066 30.369 1 95.28 1103 VAL B CA 1
ATOM 18062 C C . VAL B 1 1103 ? 16.356 -9.446 31.194 1 95.28 1103 VAL B C 1
ATOM 18064 O O . VAL B 1 1103 ? 17.46 -9.992 31.259 1 95.28 1103 VAL B O 1
ATOM 18067 N N . PHE B 1 1104 ? 15.988 -8.331 31.838 1 95.98 1104 PHE B N 1
ATOM 18068 C CA . PHE B 1 1104 ? 16.938 -7.588 32.658 1 95.98 1104 PHE B CA 1
ATOM 18069 C C . PHE B 1 1104 ? 16.485 -7.553 34.113 1 95.98 1104 PHE B C 1
ATOM 18071 O O . PHE B 1 1104 ? 15.285 -7.549 34.395 1 95.98 1104 PHE B O 1
ATOM 18078 N N . ASP B 1 1105 ? 17.442 -7.529 35.052 1 95.79 1105 ASP B N 1
ATOM 18079 C CA . ASP B 1 1105 ? 17.208 -7.371 36.484 1 95.79 1105 ASP B CA 1
ATOM 18080 C C . ASP B 1 1105 ? 17.919 -6.131 37.023 1 95.79 1105 ASP B C 1
ATOM 18082 O O . ASP B 1 1105 ? 19.15 -6.073 37.038 1 95.79 1105 ASP B O 1
ATOM 18086 N N . PHE B 1 1106 ? 17.117 -5.183 37.533 1 95.11 1106 PHE B N 1
ATOM 18087 C CA . PHE B 1 1106 ? 17.676 -3.964 38.107 1 95.11 1106 PHE B CA 1
ATOM 18088 C C . PHE B 1 1106 ? 18.186 -4.215 39.521 1 95.11 1106 PHE B C 1
ATOM 18090 O O . PHE B 1 1106 ? 18.864 -3.366 40.102 1 95.11 1106 PHE B O 1
ATOM 18097 N N . GLY B 1 1107 ? 17.854 -5.308 40.119 1 93.9 1107 GLY B N 1
ATOM 18098 C CA . GLY B 1 1107 ? 18.205 -5.63 41.493 1 93.9 1107 GLY B CA 1
ATOM 18099 C C . GLY B 1 1107 ? 17.209 -5.094 42.505 1 93.9 1107 GLY B C 1
ATOM 18100 O O . GLY B 1 1107 ? 17.14 -5.584 43.634 1 93.9 1107 GLY B O 1
ATOM 18101 N N . LYS B 1 1108 ? 16.48 -3.994 42.092 1 94.02 1108 LYS B N 1
ATOM 18102 C CA . LYS B 1 1108 ? 15.446 -3.35 42.897 1 94.02 1108 LYS B CA 1
ATOM 18103 C C . LYS B 1 1108 ? 14.386 -2.7 42.011 1 94.02 1108 LYS B C 1
ATOM 18105 O O . LYS B 1 1108 ? 14.625 -2.45 40.828 1 94.02 1108 LYS B O 1
ATOM 18110 N N . PRO B 1 1109 ? 13.187 -2.498 42.599 1 94.33 1109 PRO B N 1
ATOM 18111 C CA . PRO B 1 1109 ? 12.216 -1.739 41.807 1 94.33 1109 PRO B CA 1
ATOM 18112 C C . PRO B 1 1109 ? 12.742 -0.369 41.384 1 94.33 1109 PRO B C 1
ATOM 18114 O O . PRO B 1 1109 ? 13.236 0.392 42.221 1 94.33 1109 PRO B O 1
ATOM 18117 N N . THR B 1 1110 ? 12.788 -0.013 40.142 1 93.48 1110 THR B N 1
ATOM 18118 C CA . THR B 1 1110 ? 13.305 1.208 39.534 1 93.48 1110 THR B CA 1
ATOM 18119 C C . THR B 1 1110 ? 12.232 1.887 38.688 1 93.48 1110 THR B C 1
ATOM 18121 O O . THR B 1 1110 ? 11.568 1.236 37.878 1 93.48 1110 THR B O 1
ATOM 18124 N N . THR B 1 1111 ? 12.036 3.16 38.893 1 92.77 1111 THR B N 1
ATOM 18125 C CA . THR B 1 1111 ? 11.021 3.895 38.145 1 92.77 1111 THR B CA 1
ATOM 18126 C C . THR B 1 1111 ? 11.522 4.235 36.744 1 92.77 1111 THR B C 1
ATOM 18128 O O . THR B 1 1111 ? 12.604 4.803 36.587 1 92.77 1111 THR B O 1
ATOM 18131 N N . ILE B 1 1112 ? 10.758 3.872 35.76 1 91.67 1112 ILE B N 1
ATOM 18132 C CA . ILE B 1 1112 ? 11.088 4.088 34.355 1 91.67 1112 ILE B CA 1
ATOM 18133 C C . ILE B 1 1112 ? 9.99 4.914 33.688 1 91.67 1112 ILE B C 1
ATOM 18135 O O . ILE B 1 1112 ? 8.806 4.737 33.983 1 91.67 1112 ILE B O 1
ATOM 18139 N N . THR B 1 1113 ? 10.378 5.907 32.756 1 88.19 1113 THR B N 1
ATOM 18140 C CA . THR B 1 1113 ? 9.397 6.76 32.094 1 88.19 1113 THR B CA 1
ATOM 18141 C C . THR B 1 1113 ? 9.641 6.796 30.588 1 88.19 1113 THR B C 1
ATOM 18143 O O . THR B 1 1113 ? 8.798 7.278 29.829 1 88.19 1113 THR B O 1
ATOM 18146 N N . ARG B 1 1114 ? 10.826 6.293 30.187 1 88.28 1114 ARG B N 1
ATOM 18147 C CA . ARG B 1 1114 ? 11.252 6.464 28.801 1 88.28 1114 ARG B CA 1
ATOM 18148 C C . ARG B 1 1114 ? 12.147 5.312 28.358 1 88.28 1114 ARG B C 1
ATOM 18150 O O . ARG B 1 1114 ? 12.909 4.767 29.159 1 88.28 1114 ARG B O 1
ATOM 18157 N N . TRP B 1 1115 ? 11.926 4.869 27.133 1 91.82 1115 TRP B N 1
ATOM 18158 C CA . TRP B 1 1115 ? 12.84 3.881 26.57 1 91.82 1115 TRP B CA 1
ATOM 18159 C C . TRP B 1 1115 ? 13.15 4.195 25.111 1 91.82 1115 TRP B C 1
ATOM 18161 O O . TRP B 1 1115 ? 12.375 4.879 24.438 1 91.82 1115 TRP B O 1
ATOM 18171 N N . ARG B 1 1116 ? 14.368 3.774 24.698 1 90.52 1116 ARG B N 1
ATOM 18172 C CA . ARG B 1 1116 ? 14.859 3.962 23.336 1 90.52 1116 ARG B CA 1
ATOM 18173 C C . ARG B 1 1116 ? 15.418 2.661 22.772 1 90.52 1116 ARG B C 1
ATOM 18175 O O . ARG B 1 1116 ? 16.092 1.91 23.48 1 90.52 1116 ARG B O 1
ATOM 18182 N N . VAL B 1 1117 ? 14.997 2.396 21.536 1 92.61 1117 VAL B N 1
ATOM 18183 C CA . VAL B 1 1117 ? 15.485 1.208 20.843 1 92.61 1117 VAL B CA 1
ATOM 18184 C C . VAL B 1 1117 ? 16.166 1.613 19.538 1 92.61 1117 VAL B C 1
ATOM 18186 O O . VAL B 1 1117 ? 15.57 2.303 18.708 1 92.61 1117 VAL B O 1
ATOM 18189 N N . LEU B 1 1118 ? 17.411 1.254 19.454 1 90.26 1118 LEU B N 1
ATOM 18190 C CA . LEU B 1 1118 ? 18.121 1.408 18.189 1 90.26 1118 LEU B CA 1
ATOM 18191 C C . LEU B 1 1118 ? 18.104 0.106 17.395 1 90.26 1118 LEU B C 1
ATOM 18193 O O . LEU B 1 1118 ? 18.766 -0.864 17.771 1 90.26 1118 LEU B O 1
ATOM 18197 N N . SER B 1 1119 ? 17.321 0.103 16.263 1 90.85 1119 SER B N 1
ATOM 18198 C CA . SER B 1 1119 ? 17.212 -1.085 15.423 1 90.85 1119 SER B CA 1
ATOM 18199 C C . SER B 1 1119 ? 18.423 -1.226 14.506 1 90.85 1119 SER B C 1
ATOM 18201 O O . SER B 1 1119 ? 19.492 -0.684 14.792 1 90.85 1119 SER B O 1
ATOM 18203 N N . ALA B 1 1120 ? 18.335 -2.085 13.456 1 87.93 1120 ALA B N 1
ATOM 18204 C CA . ALA B 1 1120 ? 19.49 -2.467 12.648 1 87.93 1120 ALA B CA 1
ATOM 18205 C C . ALA B 1 1120 ? 19.393 -1.882 11.242 1 87.93 1120 ALA B C 1
ATOM 18207 O O . ALA B 1 1120 ? 19.746 -2.543 10.262 1 87.93 1120 ALA B O 1
ATOM 18208 N N . ALA B 1 1121 ? 18.902 -0.694 11.187 1 78.9 1121 ALA B N 1
ATOM 18209 C CA . ALA B 1 1121 ? 18.747 -0.074 9.874 1 78.9 1121 ALA B CA 1
ATOM 18210 C C . ALA B 1 1121 ? 20.1 0.127 9.199 1 78.9 1121 ALA B C 1
ATOM 18212 O O . ALA B 1 1121 ? 20.179 0.23 7.972 1 78.9 1121 ALA B O 1
ATOM 18213 N N . CYS B 1 1122 ? 21.211 0.268 10.011 1 73.33 1122 CYS B N 1
ATOM 18214 C CA . CYS B 1 1122 ? 22.554 0.466 9.477 1 73.33 1122 CYS B CA 1
ATOM 18215 C C . CYS B 1 1122 ? 22.977 -0.715 8.612 1 73.33 1122 CYS B C 1
ATOM 18217 O O . CYS B 1 1122 ? 23.861 -0.583 7.763 1 73.33 1122 CYS B O 1
ATOM 18219 N N . GLU B 1 1123 ? 22.311 -1.868 8.945 1 78.88 1123 GLU B N 1
ATOM 18220 C CA . GLU B 1 1123 ? 22.572 -3.045 8.123 1 78.88 1123 GLU B CA 1
ATOM 18221 C C . GLU B 1 1123 ? 21.656 -3.081 6.903 1 78.88 1123 GLU B C 1
ATOM 18223 O O . GLU B 1 1123 ? 22.12 -3.27 5.777 1 78.88 1123 GLU B O 1
ATOM 18228 N N . GLN B 1 1124 ? 20.405 -2.983 7.215 1 74.66 1124 GLN B N 1
ATOM 18229 C CA . GLN B 1 1124 ? 19.348 -2.953 6.209 1 74.66 1124 GLN B CA 1
ATOM 18230 C C . GLN B 1 1124 ? 18.071 -2.337 6.772 1 74.66 1124 GLN B C 1
ATOM 18232 O O . GLN B 1 1124 ? 17.674 -2.639 7.899 1 74.66 1124 GLN B O 1
ATOM 18237 N N . SER B 1 1125 ? 17.52 -1.465 5.94 1 74.51 1125 SER B N 1
ATOM 18238 C CA . SER B 1 1125 ? 16.31 -0.794 6.404 1 74.51 1125 SER B CA 1
ATOM 18239 C C . SER B 1 1125 ? 15.235 -1.802 6.796 1 74.51 1125 SER B C 1
ATOM 18241 O O . SER B 1 1125 ? 14.419 -1.535 7.681 1 74.51 1125 SER B O 1
ATOM 18243 N N . ALA B 1 1126 ? 15.285 -2.89 6.166 1 75.82 1126 ALA B N 1
ATOM 18244 C CA . ALA B 1 1126 ? 14.302 -3.93 6.457 1 75.82 1126 ALA B CA 1
ATOM 18245 C C . ALA B 1 1126 ? 14.516 -4.512 7.851 1 75.82 1126 ALA B C 1
ATOM 18247 O O . ALA B 1 1126 ? 13.635 -5.184 8.392 1 75.82 1126 ALA B O 1
ATOM 18248 N N . TYR B 1 1127 ? 15.63 -4.225 8.462 1 86.76 1127 TYR B N 1
ATOM 18249 C CA . TYR B 1 1127 ? 15.953 -4.829 9.749 1 86.76 1127 TYR B CA 1
ATOM 18250 C C . TYR B 1 1127 ? 15.506 -3.935 10.899 1 86.76 1127 TYR B C 1
ATOM 18252 O O . TYR B 1 1127 ? 15.803 -4.214 12.063 1 86.76 1127 TYR B O 1
ATOM 18260 N N . ILE B 1 1128 ? 14.694 -2.925 10.55 1 87.6 1128 ILE B N 1
ATOM 18261 C CA . ILE B 1 1128 ? 14.066 -2.129 11.599 1 87.6 1128 ILE B CA 1
ATOM 18262 C C . ILE B 1 1128 ? 13.012 -2.965 12.32 1 87.6 1128 ILE B C 1
ATOM 18264 O O . ILE B 1 1128 ? 12.152 -3.577 11.682 1 87.6 1128 ILE B O 1
ATOM 18268 N N . THR B 1 1129 ? 13.157 -3.055 13.626 1 90.93 1129 THR B N 1
ATOM 18269 C CA . THR B 1 1129 ? 12.199 -3.806 14.43 1 90.93 1129 THR B CA 1
ATOM 18270 C C . THR B 1 1129 ? 10.801 -3.208 14.303 1 90.93 1129 THR B C 1
ATOM 18272 O O . THR B 1 1129 ? 10.599 -2.023 14.578 1 90.93 1129 THR B O 1
ATOM 18275 N N . ARG B 1 1130 ? 9.851 -3.933 13.946 1 88.62 1130 ARG B N 1
ATOM 18276 C CA . ARG B 1 1130 ? 8.521 -3.436 13.609 1 88.62 1130 ARG B CA 1
ATOM 18277 C C . ARG B 1 1130 ? 7.611 -3.433 14.832 1 88.62 1130 ARG B C 1
ATOM 18279 O O . ARG B 1 1130 ? 6.792 -2.527 15.001 1 88.62 1130 ARG B O 1
ATOM 18286 N N . THR B 1 1131 ? 7.639 -4.505 15.643 1 90.4 1131 THR B N 1
ATOM 18287 C CA . THR B 1 1131 ? 6.766 -4.623 16.805 1 90.4 1131 THR B CA 1
ATOM 18288 C C . THR B 1 1131 ? 7.532 -5.174 18.004 1 90.4 1131 THR B C 1
ATOM 18290 O O . THR B 1 1131 ? 8.158 -6.233 17.914 1 90.4 1131 THR B O 1
ATOM 18293 N N . CYS B 1 1132 ? 7.59 -4.508 19.027 1 93.95 1132 CYS B N 1
ATOM 18294 C CA . CYS B 1 1132 ? 8.198 -5.007 20.255 1 93.95 1132 CYS B CA 1
ATOM 18295 C C . CYS B 1 1132 ? 7.513 -4.417 21.482 1 93.95 1132 CYS B C 1
ATOM 18297 O O . CYS B 1 1132 ? 6.863 -3.374 21.394 1 93.95 1132 CYS B O 1
ATOM 18299 N N . LEU B 1 1133 ? 7.561 -5.075 22.558 1 94.41 1133 LEU B N 1
ATOM 18300 C CA . LEU B 1 1133 ? 6.991 -4.678 23.841 1 94.41 1133 LEU B CA 1
ATOM 18301 C C . LEU B 1 1133 ? 8.084 -4.497 24.889 1 94.41 1133 LEU B C 1
ATOM 18303 O O . LEU B 1 1133 ? 9.081 -5.222 24.883 1 94.41 1133 LEU B O 1
ATOM 18307 N N . LEU B 1 1134 ? 7.925 -3.481 25.65 1 95.54 1134 LEU B N 1
ATOM 18308 C CA . LEU B 1 1134 ? 8.647 -3.356 26.911 1 95.54 1134 LEU B CA 1
ATOM 18309 C C . LEU B 1 1134 ? 7.777 -3.801 28.082 1 95.54 1134 LEU B C 1
ATOM 18311 O O . LEU B 1 1134 ? 6.721 -3.216 28.333 1 95.54 1134 LEU B O 1
ATOM 18315 N N . GLN B 1 1135 ? 8.29 -4.852 28.716 1 95.2 1135 GLN B N 1
ATOM 18316 C CA . GLN B 1 1135 ? 7.486 -5.409 29.799 1 95.2 1135 GLN B CA 1
ATOM 18317 C C . GLN B 1 1135 ? 8.256 -5.398 31.116 1 95.2 1135 GLN B C 1
ATOM 18319 O O . GLN B 1 1135 ? 9.488 -5.394 31.122 1 95.2 1135 GLN B O 1
ATOM 18324 N N . GLY B 1 1136 ? 7.534 -5.28 32.245 1 94.97 1136 GLY B N 1
ATOM 18325 C CA . GLY B 1 1136 ? 8.147 -5.258 33.564 1 94.97 1136 GLY B CA 1
ATOM 18326 C C . GLY B 1 1136 ? 7.369 -6.05 34.597 1 94.97 1136 GLY B C 1
ATOM 18327 O O . GLY B 1 1136 ? 6.179 -6.315 34.417 1 94.97 1136 GLY B O 1
ATOM 18328 N N . ARG B 1 1137 ? 8.068 -6.58 35.585 1 93.53 1137 ARG B N 1
ATOM 18329 C CA . ARG B 1 1137 ? 7.466 -7.2 36.761 1 93.53 1137 ARG B CA 1
ATOM 18330 C C . ARG B 1 1137 ? 8.366 -7.046 37.982 1 93.53 1137 ARG B C 1
ATOM 18332 O O . ARG B 1 1137 ? 9.53 -6.661 37.857 1 93.53 1137 ARG B O 1
ATOM 18339 N N . ASN B 1 1138 ? 7.755 -7.313 39.087 1 93.7 1138 ASN B N 1
ATOM 18340 C CA . ASN B 1 1138 ? 8.523 -7.096 40.309 1 93.7 1138 ASN B CA 1
ATOM 18341 C C . ASN B 1 1138 ? 8.917 -8.416 40.964 1 93.7 1138 ASN B C 1
ATOM 18343 O O . ASN B 1 1138 ? 9.728 -8.436 41.892 1 93.7 1138 ASN B O 1
ATOM 18347 N N . SER B 1 1139 ? 8.29 -9.548 40.478 1 88.99 1139 SER B N 1
ATOM 18348 C CA . SER B 1 1139 ? 8.664 -10.856 41.006 1 88.99 1139 SER B CA 1
ATOM 18349 C C . SER B 1 1139 ? 8.573 -11.933 39.93 1 88.99 1139 SER B C 1
ATOM 18351 O O . SER B 1 1139 ? 7.936 -11.73 38.894 1 88.99 1139 SER B O 1
ATOM 18353 N N . ASP B 1 1140 ? 9.165 -13.023 40.188 1 81.5 1140 ASP B N 1
ATOM 18354 C CA . ASP B 1 1140 ? 9.194 -14.131 39.238 1 81.5 1140 ASP B CA 1
ATOM 18355 C C . ASP B 1 1140 ? 7.804 -14.739 39.061 1 81.5 1140 ASP B C 1
ATOM 18357 O O . ASP B 1 1140 ? 7.53 -15.389 38.05 1 81.5 1140 ASP B O 1
ATOM 18361 N N . THR B 1 1141 ? 6.952 -14.484 39.987 1 79.55 1141 THR B N 1
ATOM 18362 C CA . THR B 1 1141 ? 5.635 -15.111 39.946 1 79.55 1141 THR B CA 1
ATOM 18363 C C . THR B 1 1141 ? 4.601 -14.159 39.351 1 79.55 1141 THR B C 1
ATOM 18365 O O . THR B 1 1141 ? 3.496 -14.577 38.998 1 79.55 1141 THR B O 1
ATOM 18368 N N . GLU B 1 1142 ? 5.112 -12.934 39.263 1 86.41 1142 GLU B N 1
ATOM 18369 C CA . GLU B 1 1142 ? 4.195 -11.953 38.69 1 86.41 1142 GLU B CA 1
ATOM 18370 C C . GLU B 1 1142 ? 4.177 -12.038 37.166 1 86.41 1142 GLU B C 1
ATOM 18372 O O . GLU B 1 1142 ? 5.204 -12.314 36.542 1 86.41 1142 GLU B O 1
ATOM 18377 N N . GLU B 1 1143 ? 2.984 -11.791 36.645 1 85.75 1143 GLU B N 1
ATOM 18378 C CA . GLU B 1 1143 ? 2.874 -11.73 35.191 1 85.75 1143 GLU B CA 1
ATOM 18379 C C . GLU B 1 1143 ? 3.572 -10.491 34.637 1 85.75 1143 GLU B C 1
ATOM 18381 O O . GLU B 1 1143 ? 3.581 -9.438 35.277 1 85.75 1143 GLU B O 1
ATOM 18386 N N . TRP B 1 1144 ? 4.173 -10.693 33.497 1 90.37 1144 TRP B N 1
ATOM 18387 C CA . TRP B 1 1144 ? 4.758 -9.546 32.812 1 90.37 1144 TRP B CA 1
ATOM 18388 C C . TRP B 1 1144 ? 3.69 -8.509 32.476 1 90.37 1144 TRP B C 1
ATOM 18390 O O . TRP B 1 1144 ? 2.643 -8.846 31.919 1 90.37 1144 TRP B O 1
ATOM 18400 N N . GLN B 1 1145 ? 3.954 -7.346 32.877 1 90.2 1145 GLN B N 1
ATOM 18401 C CA . GLN B 1 1145 ? 3.11 -6.223 32.485 1 90.2 1145 GLN B CA 1
ATOM 18402 C C . GLN B 1 1145 ? 3.731 -5.445 31.329 1 90.2 1145 GLN B C 1
ATOM 18404 O O . GLN B 1 1145 ? 4.919 -5.116 31.362 1 90.2 1145 GLN B O 1
ATOM 18409 N N . THR B 1 1146 ? 2.897 -5.149 30.349 1 91.88 1146 THR B N 1
ATOM 18410 C CA . THR B 1 1146 ? 3.401 -4.324 29.257 1 91.88 1146 THR B CA 1
ATOM 18411 C C . THR B 1 1146 ? 3.451 -2.855 29.666 1 91.88 1146 THR B C 1
ATOM 18413 O O . THR B 1 1146 ? 2.42 -2.26 29.988 1 91.88 1146 THR B O 1
ATOM 18416 N N . LEU B 1 1147 ? 4.621 -2.327 29.702 1 92.92 1147 LEU B N 1
ATOM 18417 C CA . LEU B 1 1147 ? 4.821 -0.925 30.049 1 92.92 1147 LEU B CA 1
ATOM 18418 C C . LEU B 1 1147 ? 4.573 -0.025 28.843 1 92.92 1147 LEU B C 1
ATOM 18420 O O . LEU B 1 1147 ? 4.009 1.063 28.979 1 92.92 1147 LEU B O 1
ATOM 18424 N N . ASP B 1 1148 ? 5.05 -0.474 27.726 1 91.62 1148 ASP B N 1
ATOM 18425 C CA . ASP B 1 1148 ? 4.884 0.217 26.452 1 91.62 1148 ASP B CA 1
ATOM 18426 C C . ASP B 1 1148 ? 5.126 -0.729 25.278 1 91.62 1148 ASP B C 1
ATOM 18428 O O . ASP B 1 1148 ? 5.626 -1.841 25.463 1 91.62 1148 ASP B O 1
ATOM 18432 N N . MET B 1 1149 ? 4.582 -0.404 24.219 1 91.38 1149 MET B N 1
ATOM 18433 C CA . MET B 1 1149 ? 4.838 -1.184 23.012 1 91.38 1149 MET B CA 1
ATOM 18434 C C . MET B 1 1149 ? 4.723 -0.313 21.766 1 91.38 1149 MET B C 1
ATOM 18436 O O . MET B 1 1149 ? 4.088 0.743 21.797 1 91.38 1149 MET B O 1
ATOM 18440 N N . PHE B 1 1150 ? 5.464 -0.641 20.72 1 87.99 1150 PHE B N 1
ATOM 18441 C CA . PHE B 1 1150 ? 5.19 -0.044 19.419 1 87.99 1150 PHE B CA 1
ATOM 18442 C C . PHE B 1 1150 ? 4.883 -1.12 18.384 1 87.99 1150 PHE B C 1
ATOM 18444 O O . PHE B 1 1150 ? 5.406 -2.234 18.465 1 87.99 1150 PHE B O 1
ATOM 18451 N N . GLU B 1 1151 ? 3.972 -0.796 17.563 1 85.97 1151 GLU B N 1
ATOM 18452 C CA . GLU B 1 1151 ? 3.601 -1.626 16.42 1 85.97 1151 GLU B CA 1
ATOM 18453 C C . GLU B 1 1151 ? 3.717 -0.847 15.112 1 85.97 1151 GLU B C 1
ATOM 18455 O O . GLU B 1 1151 ? 3.398 0.342 15.061 1 85.97 1151 GLU B O 1
ATOM 18460 N N . GLY B 1 1152 ? 4.174 -1.502 14.067 1 77.89 1152 GLY B N 1
ATOM 18461 C CA . GLY B 1 1152 ? 4.31 -0.866 12.766 1 77.89 1152 GLY B CA 1
ATOM 18462 C C . GLY B 1 1152 ? 5.434 0.151 12.714 1 77.89 1152 GLY B C 1
ATOM 18463 O O . GLY B 1 1152 ? 5.398 1.084 11.908 1 77.89 1152 GLY B O 1
ATOM 18464 N N . ASN B 1 1153 ? 6.398 0.064 13.669 1 84.54 1153 ASN B N 1
ATOM 18465 C CA . ASN B 1 1153 ? 7.53 0.983 13.727 1 84.54 1153 ASN B CA 1
ATOM 18466 C C . ASN B 1 1153 ? 8.335 0.963 12.43 1 84.54 1153 ASN B C 1
ATOM 18468 O O . ASN B 1 1153 ? 8.59 -0.104 11.869 1 84.54 1153 ASN B O 1
ATOM 18472 N N . ARG B 1 1154 ? 8.642 2.137 11.931 1 76.91 1154 ARG B N 1
ATOM 18473 C CA . ARG B 1 1154 ? 9.476 2.259 10.74 1 76.91 1154 ARG B CA 1
ATOM 18474 C C . ARG B 1 1154 ? 10.709 3.112 11.02 1 76.91 1154 ARG B C 1
ATOM 18476 O O . ARG B 1 1154 ? 11.465 3.439 10.103 1 76.91 1154 ARG B O 1
ATOM 18483 N N . ASN B 1 1155 ? 10.904 3.457 12.303 1 77.14 1155 ASN B N 1
ATOM 18484 C CA . ASN B 1 1155 ? 12.037 4.277 12.719 1 77.14 1155 ASN B CA 1
ATOM 18485 C C . ASN B 1 1155 ? 13.185 3.422 13.248 1 77.14 1155 ASN B C 1
ATOM 18487 O O . ASN B 1 1155 ? 12.964 2.486 14.019 1 77.14 1155 ASN B O 1
ATOM 18491 N N . ASN B 1 1156 ? 14.353 3.776 12.798 1 81.25 1156 ASN B N 1
ATOM 18492 C CA . ASN B 1 1156 ? 15.515 3.065 13.319 1 81.25 1156 ASN B CA 1
ATOM 18493 C C . ASN B 1 1156 ? 15.702 3.313 14.813 1 81.25 1156 ASN B C 1
ATOM 18495 O O . ASN B 1 1156 ? 16.045 2.397 15.561 1 81.25 1156 ASN B O 1
ATOM 18499 N N . TYR B 1 1157 ? 15.578 4.631 15.16 1 81.61 1157 TYR B N 1
ATOM 18500 C CA . TYR B 1 1157 ? 15.615 5.006 16.57 1 81.61 1157 TYR B CA 1
ATOM 18501 C C . TYR B 1 1157 ? 14.218 5.33 17.085 1 81.61 1157 TYR B C 1
ATOM 18503 O O . TYR B 1 1157 ? 13.596 6.3 16.644 1 81.61 1157 TYR B O 1
ATOM 18511 N N . THR B 1 1158 ? 13.705 4.458 17.933 1 85.83 1158 THR B N 1
ATOM 18512 C CA . THR B 1 1158 ? 12.397 4.67 18.544 1 85.83 1158 THR B CA 1
ATOM 18513 C C . THR B 1 1158 ? 12.545 5.195 19.969 1 85.83 1158 THR B C 1
ATOM 18515 O O . THR B 1 1158 ? 13.177 4.553 20.81 1 85.83 1158 THR B O 1
ATOM 18518 N N . ASP B 1 1159 ? 12.135 6.416 20.193 1 83.01 1159 ASP B N 1
ATOM 18519 C CA . ASP B 1 1159 ? 12.181 7.077 21.493 1 83.01 1159 ASP B CA 1
ATOM 18520 C C . ASP B 1 1159 ? 10.774 7.35 22.021 1 83.01 1159 ASP B C 1
ATOM 18522 O O . ASP B 1 1159 ? 10.03 8.143 21.439 1 83.01 1159 ASP B O 1
ATOM 18526 N N . ARG B 1 1160 ? 10.477 6.681 23.084 1 85.09 1160 ARG B N 1
ATOM 18527 C CA . ARG B 1 1160 ? 9.103 6.745 23.571 1 85.09 1160 ARG B CA 1
ATOM 18528 C C . ARG B 1 1160 ? 9.065 7.053 25.064 1 85.09 1160 ARG B C 1
ATOM 18530 O O . ARG B 1 1160 ? 9.905 6.568 25.825 1 85.09 1160 ARG B O 1
ATOM 18537 N N . SER B 1 1161 ? 8.133 7.827 25.476 1 80.88 1161 SER B N 1
ATOM 18538 C CA . SER B 1 1161 ? 7.863 8.097 26.884 1 80.88 1161 SER B CA 1
ATOM 18539 C C . SER B 1 1161 ? 6.507 7.54 27.303 1 80.88 1161 SER B C 1
ATOM 18541 O O . SER B 1 1161 ? 5.597 7.424 26.481 1 80.88 1161 SER B O 1
ATOM 18543 N N . PHE B 1 1162 ? 6.449 7.098 28.49 1 81.4 1162 PHE B N 1
ATOM 18544 C CA . PHE B 1 1162 ? 5.21 6.551 29.032 1 81.4 1162 PHE B CA 1
ATOM 18545 C C . PHE B 1 1162 ? 5.061 6.905 30.506 1 81.4 1162 PHE B C 1
ATOM 18547 O O . PHE B 1 1162 ? 5.939 7.545 31.089 1 81.4 1162 PHE B O 1
ATOM 18554 N N . THR B 1 1163 ? 3.932 6.675 31.063 1 77.06 1163 THR B N 1
ATOM 18555 C CA . THR B 1 1163 ? 3.659 6.972 32.464 1 77.06 1163 THR B CA 1
ATOM 18556 C C . THR B 1 1163 ? 4.671 6.279 33.371 1 77.06 1163 THR B C 1
ATOM 18558 O O . THR B 1 1163 ? 4.967 5.096 33.19 1 77.06 1163 THR B O 1
ATOM 18561 N N . ALA B 1 1164 ? 5.146 7.01 34.271 1 85.77 1164 ALA B N 1
ATOM 18562 C CA . ALA B 1 1164 ? 6.16 6.501 35.191 1 85.77 1164 ALA B CA 1
ATOM 18563 C C . ALA B 1 1164 ? 5.696 5.21 35.86 1 85.77 1164 ALA B C 1
ATOM 18565 O O . ALA B 1 1164 ? 4.576 5.137 36.371 1 85.77 1164 ALA B O 1
ATOM 18566 N N . THR B 1 1165 ? 6.497 4.171 35.819 1 90.27 1165 THR B N 1
ATOM 18567 C CA . THR B 1 1165 ? 6.206 2.871 36.413 1 90.27 1165 THR B CA 1
ATOM 18568 C C . THR B 1 1165 ? 7.444 2.302 37.101 1 90.27 1165 THR B C 1
ATOM 18570 O O . THR B 1 1165 ? 8.554 2.401 36.575 1 90.27 1165 THR B O 1
ATOM 18573 N N . SER B 1 1166 ? 7.247 1.699 38.256 1 94.25 1166 SER B N 1
ATOM 18574 C CA . SER B 1 1166 ? 8.353 1.111 39.006 1 94.25 1166 SER B CA 1
ATOM 18575 C C . SER B 1 1166 ? 8.376 -0.406 38.859 1 94.25 1166 SER B C 1
ATOM 18577 O O . SER B 1 1166 ? 7.394 -1.081 39.173 1 94.25 1166 SER B O 1
ATOM 18579 N N . VAL B 1 1167 ? 9.527 -1.008 38.372 1 95.83 1167 VAL B N 1
ATOM 18580 C CA . VAL B 1 1167 ? 9.659 -2.448 38.175 1 95.83 1167 VAL B CA 1
ATOM 18581 C C . VAL B 1 1167 ? 11.073 -2.893 38.541 1 95.83 1167 VAL B C 1
ATOM 18583 O O . VAL B 1 1167 ? 12.019 -2.106 38.461 1 95.83 1167 VAL B O 1
ATOM 18586 N N . ARG B 1 1168 ? 11.224 -4.212 38.905 1 96.26 1168 ARG B N 1
ATOM 18587 C CA . ARG B 1 1168 ? 12.547 -4.773 39.157 1 96.26 1168 ARG B CA 1
ATOM 18588 C C . ARG B 1 1168 ? 13.094 -5.466 37.913 1 96.26 1168 ARG B C 1
ATOM 18590 O O . ARG B 1 1168 ? 14.263 -5.295 37.564 1 96.26 1168 ARG B O 1
ATOM 18597 N N . TYR B 1 1169 ? 12.199 -6.277 37.352 1 95.64 1169 TYR B N 1
ATOM 18598 C CA . TYR B 1 1169 ? 12.582 -6.985 36.135 1 95.64 1169 TYR B CA 1
ATOM 18599 C C . TYR B 1 1169 ? 11.999 -6.306 34.902 1 95.64 1169 TYR B C 1
ATOM 18601 O O . TYR B 1 1169 ? 10.854 -5.848 34.921 1 95.64 1169 TYR B O 1
ATOM 18609 N N . LEU B 1 1170 ? 12.853 -6.252 33.834 1 95.68 1170 LEU B N 1
ATOM 18610 C CA . LEU B 1 1170 ? 12.451 -5.651 32.567 1 95.68 1170 LEU B CA 1
ATOM 18611 C C . LEU B 1 1170 ? 12.677 -6.618 31.41 1 95.68 1170 LEU B C 1
ATOM 18613 O O . LEU B 1 1170 ? 13.676 -7.342 31.387 1 95.68 1170 LEU B O 1
ATOM 18617 N N . ARG B 1 1171 ? 11.765 -6.631 30.498 1 95.89 1171 ARG B N 1
ATOM 18618 C CA . ARG B 1 1171 ? 11.895 -7.522 29.349 1 95.89 1171 ARG B CA 1
ATOM 18619 C C . ARG B 1 1171 ? 11.623 -6.778 28.046 1 95.89 1171 ARG B C 1
ATOM 18621 O O . ARG B 1 1171 ? 10.618 -6.075 27.925 1 95.89 1171 ARG B O 1
ATOM 18628 N N . LEU B 1 1172 ? 12.592 -6.895 27.136 1 96 1172 LEU B N 1
ATOM 18629 C CA . LEU B 1 1172 ? 12.333 -6.582 25.735 1 96 1172 LEU B CA 1
ATOM 18630 C C . LEU B 1 1172 ? 11.739 -7.784 25.01 1 96 1172 LEU B C 1
ATOM 18632 O O . LEU B 1 1172 ? 12.351 -8.854 24.968 1 96 1172 LEU B O 1
ATOM 18636 N N . PHE B 1 1173 ? 10.528 -7.646 24.5 1 94.97 1173 PHE B N 1
ATOM 18637 C CA . PHE B 1 1173 ? 9.812 -8.733 23.842 1 94.97 1173 PHE B CA 1
ATOM 18638 C C . PHE B 1 1173 ? 9.516 -8.383 22.388 1 94.97 1173 PHE B C 1
ATOM 18640 O O . PHE B 1 1173 ? 8.591 -7.619 22.104 1 94.97 1173 PHE B O 1
ATOM 18647 N N . VAL B 1 1174 ? 10.273 -8.98 21.46 1 94.38 1174 VAL B N 1
ATOM 18648 C CA . VAL B 1 1174 ? 10.234 -8.624 20.046 1 94.38 1174 VAL B CA 1
ATOM 18649 C C . VAL B 1 1174 ? 9.309 -9.58 19.297 1 94.38 1174 VAL B C 1
ATOM 18651 O O . VAL B 1 1174 ? 9.604 -10.772 19.176 1 94.38 1174 VAL B O 1
ATOM 18654 N N . ILE B 1 1175 ? 8.223 -9.057 18.754 1 91.98 1175 ILE B N 1
ATOM 18655 C CA . ILE B 1 1175 ? 7.215 -9.854 18.064 1 91.98 1175 ILE B CA 1
ATOM 18656 C C . ILE B 1 1175 ? 7.519 -9.89 16.569 1 91.98 1175 ILE B C 1
ATOM 18658 O O . ILE B 1 1175 ? 7.421 -10.943 15.934 1 91.98 1175 ILE B O 1
ATOM 18662 N N . ALA B 1 1176 ? 7.78 -8.76 15.992 1 90.26 1176 ALA B N 1
ATOM 18663 C CA . ALA B 1 1176 ? 8.172 -8.623 14.592 1 90.26 1176 ALA B CA 1
ATOM 18664 C C . ALA B 1 1176 ? 9.524 -7.928 14.466 1 90.26 1176 ALA B C 1
ATOM 18666 O O . ALA B 1 1176 ? 9.595 -6.697 14.431 1 90.26 1176 ALA B O 1
ATOM 18667 N N . PRO B 1 1177 ? 10.597 -8.746 14.317 1 91.03 1177 PRO B N 1
ATOM 18668 C CA . PRO B 1 1177 ? 11.945 -8.18 14.409 1 91.03 1177 PRO B CA 1
ATOM 18669 C C . PRO B 1 1177 ? 12.329 -7.367 13.176 1 91.03 1177 PRO B C 1
ATOM 18671 O O . PRO B 1 1177 ? 13.293 -6.597 13.214 1 91.03 1177 PRO B O 1
ATOM 18674 N N . THR B 1 1178 ? 11.616 -7.573 12.092 1 88.59 1178 THR B N 1
ATOM 18675 C CA . THR B 1 1178 ? 11.975 -6.906 10.845 1 88.59 1178 THR B CA 1
ATOM 18676 C C . THR B 1 1178 ? 10.729 -6.406 10.121 1 88.59 1178 THR B C 1
ATOM 18678 O O . THR B 1 1178 ? 9.605 -6.65 10.566 1 88.59 1178 THR B O 1
ATOM 18681 N N . GLN B 1 1179 ? 10.953 -5.675 9.047 1 76.36 1179 GLN B N 1
ATOM 18682 C CA . GLN B 1 1179 ? 9.848 -5.165 8.241 1 76.36 1179 GLN B CA 1
ATOM 18683 C C . GLN B 1 1179 ? 9.262 -6.261 7.355 1 76.36 1179 GLN B C 1
ATOM 18685 O O . GLN B 1 1179 ? 8.165 -6.108 6.813 1 76.36 1179 GLN B O 1
ATOM 18690 N N . GLY B 1 1180 ? 10.065 -7.373 7.231 1 68.56 1180 GLY B N 1
ATOM 18691 C CA . GLY B 1 1180 ? 9.653 -8.459 6.356 1 68.56 1180 GLY B CA 1
ATOM 18692 C C . GLY B 1 1180 ? 9.568 -9.797 7.064 1 68.56 1180 GLY B C 1
ATOM 18693 O O . GLY B 1 1180 ? 9.109 -9.873 8.206 1 68.56 1180 GLY B O 1
ATOM 18694 N N . GLN B 1 1181 ? 9.938 -10.869 6.352 1 63.66 1181 GLN B N 1
ATOM 18695 C CA . GLN B 1 1181 ? 9.711 -12.226 6.838 1 63.66 1181 GLN B CA 1
ATOM 18696 C C . GLN B 1 1181 ? 10.915 -12.737 7.625 1 63.66 1181 GLN B C 1
ATOM 18698 O O . GLN B 1 1181 ? 10.849 -13.795 8.253 1 63.66 1181 GLN B O 1
ATOM 18703 N N . ASP B 1 1182 ? 11.948 -11.844 7.667 1 71.26 1182 ASP B N 1
ATOM 18704 C CA . ASP B 1 1182 ? 13.114 -12.234 8.454 1 71.26 1182 ASP B CA 1
ATOM 18705 C C . ASP B 1 1182 ? 12.785 -12.267 9.945 1 71.26 1182 ASP B C 1
ATOM 18707 O O . ASP B 1 1182 ? 12.189 -11.327 10.475 1 71.26 1182 ASP B O 1
ATOM 18711 N N . SER B 1 1183 ? 13.068 -13.414 10.605 1 75.22 1183 SER B N 1
ATOM 18712 C CA . SER B 1 1183 ? 12.68 -13.594 12 1 75.22 1183 SER B CA 1
ATOM 18713 C C . SER B 1 1183 ? 13.818 -13.222 12.944 1 75.22 1183 SER B C 1
ATOM 18715 O O . SER B 1 1183 ? 13.672 -13.304 14.165 1 75.22 1183 SER B O 1
ATOM 18717 N N . ALA B 1 1184 ? 14.942 -12.757 12.411 1 86.96 1184 ALA B N 1
ATOM 18718 C CA . ALA B 1 1184 ? 16.064 -12.457 13.295 1 86.96 1184 ALA B CA 1
ATOM 18719 C C . ALA B 1 1184 ? 15.905 -11.081 13.936 1 86.96 1184 ALA B C 1
ATOM 18721 O O . ALA B 1 1184 ? 15.676 -10.088 13.241 1 86.96 1184 ALA B O 1
ATOM 18722 N N . ALA B 1 1185 ? 15.939 -11.037 15.199 1 92.83 1185 ALA B N 1
ATOM 18723 C CA . ALA B 1 1185 ? 15.958 -9.763 15.913 1 92.83 1185 ALA B CA 1
ATOM 18724 C C . ALA B 1 1185 ? 17.371 -9.188 15.971 1 92.83 1185 ALA B C 1
ATOM 18726 O O . ALA B 1 1185 ? 18.32 -9.893 16.324 1 92.83 1185 ALA B O 1
ATOM 18727 N N . ARG B 1 1186 ? 17.551 -7.997 15.527 1 93.75 1186 ARG B N 1
ATOM 18728 C CA . ARG B 1 1186 ? 18.806 -7.256 15.58 1 93.75 1186 ARG B CA 1
ATOM 18729 C C . ARG B 1 1186 ? 18.616 -5.904 16.261 1 93.75 1186 ARG B C 1
ATOM 18731 O O . ARG B 1 1186 ? 18.107 -4.962 15.649 1 93.75 1186 ARG B O 1
ATOM 18738 N N . ILE B 1 1187 ? 19.072 -5.803 17.493 1 95.08 1187 ILE B N 1
ATOM 18739 C CA . ILE B 1 1187 ? 18.933 -4.564 18.251 1 95.08 1187 ILE B CA 1
ATOM 18740 C C . ILE B 1 1187 ? 20.309 -4.076 18.698 1 95.08 1187 ILE B C 1
ATOM 18742 O O . ILE B 1 1187 ? 21.026 -4.786 19.407 1 95.08 1187 ILE B O 1
ATOM 18746 N N . TYR B 1 1188 ? 20.638 -2.914 18.307 1 92.7 1188 TYR B N 1
ATOM 18747 C CA . TYR B 1 1188 ? 21.962 -2.367 18.583 1 92.7 1188 TYR B CA 1
ATOM 18748 C C . TYR B 1 1188 ? 22.029 -1.78 19.987 1 92.7 1188 TYR B C 1
ATOM 18750 O O . TYR B 1 1188 ? 23.04 -1.924 20.68 1 92.7 1188 TYR B O 1
ATOM 18758 N N . GLU B 1 1189 ? 20.98 -1.031 20.402 1 92.57 1189 GLU B N 1
ATOM 18759 C CA . GLU B 1 1189 ? 20.955 -0.461 21.745 1 92.57 1189 GLU B CA 1
ATOM 18760 C C . GLU B 1 1189 ? 19.536 -0.437 22.308 1 92.57 1189 GLU B C 1
ATOM 18762 O O . GLU B 1 1189 ? 18.577 -0.18 21.577 1 92.57 1189 GLU B O 1
ATOM 18767 N N . LEU B 1 1190 ? 19.384 -0.771 23.494 1 94.99 1190 LEU B N 1
ATOM 18768 C CA . LEU B 1 1190 ? 18.198 -0.521 24.306 1 94.99 1190 LEU B CA 1
ATOM 18769 C C . LEU B 1 1190 ? 18.531 0.383 25.489 1 94.99 1190 LEU B C 1
ATOM 18771 O O . LEU B 1 1190 ? 19.424 0.073 26.28 1 94.99 1190 LEU B O 1
ATOM 18775 N N . GLU B 1 1191 ? 17.835 1.51 25.538 1 92.95 1191 GLU B N 1
ATOM 18776 C CA . GLU B 1 1191 ? 18.02 2.438 26.649 1 92.95 1191 GLU B CA 1
ATOM 18777 C C . GLU B 1 1191 ? 16.716 2.652 27.413 1 92.95 1191 GLU B C 1
ATOM 18779 O O . GLU B 1 1191 ? 15.639 2.688 26.815 1 92.95 1191 GLU B O 1
ATOM 18784 N N . VAL B 1 1192 ? 16.897 2.686 28.734 1 93.95 1192 VAL B N 1
ATOM 18785 C CA . VAL B 1 1192 ? 15.737 2.923 29.586 1 93.95 1192 VAL B CA 1
ATOM 18786 C C . VAL B 1 1192 ? 16.058 4.014 30.605 1 93.95 1192 VAL B C 1
ATOM 18788 O O . VAL B 1 1192 ? 17.155 4.044 31.167 1 93.95 1192 VAL B O 1
ATOM 18791 N N . TYR B 1 1193 ? 15.088 4.919 30.833 1 89.63 1193 TYR B N 1
ATOM 18792 C CA . TYR B 1 1193 ? 15.28 6.061 31.719 1 89.63 1193 TYR B CA 1
ATOM 18793 C C . TYR B 1 1193 ? 14.144 6.166 32.729 1 89.63 1193 TYR B C 1
ATOM 18795 O O . TYR B 1 1193 ? 13.023 5.73 32.459 1 89.63 1193 TYR B O 1
#

pLDDT: mean 91.54, std 12.6, range [14.68, 98.67]

Organism: Xylanibacter ruminicola (strain ATCC 19189 / DSM 19721 / CIP 105475 / JCM 8958 / 23) (NCBI:txid264731)

Foldseek 3Di:
DPPDPPPDVPPPPPPVPPPPPPPVPQQQAEAEAWEFAAFCFFQHAVLCLLPPLLVQQLVQVLVVVVPFVQAAYEYEALCSLVSCCVVPVVSNVVVLVCCQVRRDDYEAQFNALFAAQQDFLLLVLLRNLLSQVSCCVSNVDTYAAHEHADFAWHALAVLQQSVLQNHAEYEYQCQQVADWQDDPPGDSDPAQWFWEAHPQGHIHIYHYAHDQQDADALAQCLAPPVSQVQLVRHPSSYHHYHHARPHSGHTHDPSRSNNLVNNCVDDHSYHYHHDHNCVVSVVCPPVVVPPVGDYDRGINHGQFQALLLLFAQLQLLLLLLQLLQLLQLLFLLLLVLQQVLLFHRPLVLSSVLSSLSSNCSHRNRSSNNHFPVNVQLVQQSSLLSSQSSQQSNQLSVLSVLVQAFQAAAAFKKKKFDSFQAKDKDKEKFWDQDQFDKWKAWLVRHTWDWDWDDDPRTIMIITIDIAGGRKIFMMHIGGPGHDDFDDWADDQWDDEPAWIFGADLQNWTQFIAGPVVRDTWAAPPGTFAKWKQQAQADAPRFSRHGAPVSVPDDTHGFRAPWDWIWRDDDAKIWIWIWTDDDVKTKIWIWIAGDDPCNQKIKIKMKMQDDGFAMWMKTKGQTPAFDQWKWAASNLEIDIDGADDNRRFWFFHHFKIKQAHPVQFKIKMKGWQRRTIWGHHHGRMIMTTHHGQRCYHPPCNPSNQSPRGIDIIMMMMGMATGHPVGRLNVVVSCCVNPPIFMKGDDRDGHDCYRHDHAKHKPDSQKTFSHWRAQSPDRWTKTKIGRYPQDFKDKIKIFGPFFWPFKFKAGSSRHGDGGFDADGRITIDIDGGSHMTMMTTDGPSRDHHAWAKDWFDDDFDAQAEDEQVGLQQHPLALSKHHHLVQADQQAAADSNYGWHFPDNNDRTKDFAQFDKGFADDPAWFWKKKFWKAFNDAKDWWWKAWPNDIDTDIHGHFWDGQFDADRPQSDAGEHHDFAWRDKDQFMRHPVGTSGNRITTITMDMDTHDTPTGMMTTGNGRRMITRIMMTTRRSSDMDTSDDSRDRSHDVVSYVCCPPVVVPPQLQCQKDWDDWPAAPDDQQDPNQAAPPDLVGKHKGQDADFIKIKIFSVAWDKWWKKKWAFVSVPPLQQQQAKKFKWFAADPPDDTDTQDMHHRDSDRIDIDTGDIDIGGMIMIIGGGRGNDDRRMHITRYMGID/DPDDPPPPVPDVPPDVPPVPPPPVPQQQAEAEAWEFAAFCFFQHAVLCLLPPLLVQQLVQVLVLVVPFVQAAYEYEALCSLVSCCVVPVVSSVVVLVCCQVRRDDYEAQFNALFAAQQDFLLLVLLRNLLSQVSCCVSNVDTYAAHEHADFAWHALAVLQQSVLQNHAEYEYQCQQVADWQDDPPGDSDPAQWFWEAHPQGHIHIYHYAHDQQDADALAQCLAPPVSQVQLVRHPSSYHHYHHARPHSTHTHDPSRSNNLVNNCVDDHSYHYHHDHNCVVSVVCPPVVVPPVGDYDRGINHGQFQALLLLFAQLQLLLLLLQLLQLLQLLFLLLLVLQQVLLFHRPLVLSSVLSSLSSNCSHRNRSSNNHFPVNVQLVQQSSLLSSQSSQQSNQLSVLSVLVQAFQAAAAFKKKKFDSFQAKDKDKEKFWDQDQFDKWKAWLVGHTWDWDWDDDPRTIMIITIDIAGGRKIFMMHIGGPGRDDFDDWADDQWDDEPAWIFGADLQNWTQFIAGPVVRDTWAAPPGTFAKWKQQAQADAPRFSRHGAPVSVPDDTHGFRAPWDWIWRDDDAKIWIWIWTDDDVKTKIWIWIAGDDPCNQKIKIKMKMQDDGFAMWMKTKGQTPAFDQWKWAASNLEIDIDGADDNRRFWFFHHFKIKQAHPVQFKIKMKGWQRRTIWGHHHGRMIMTTHHDQRCYHPPCNPSNQSPRGIDIIMMMMGMATGHPVGVLNVVVSCCVNPPIFMKGHDRDGHDCYRHDHAKHKPDSQKTFSHWRAQSPDRWTKTKIGRHPQDAKDKIKIFGPFFWPFKFKAGSSRHGDGGFDADGRITIDIDGGSHMTMMTTDGPSRDHHAWAKDWFDDDFDAQAEDEQVGLQQHPLALSKHHHLVQADQQAAADSNYGWHFPDNNDRTKDFAQFDKGFADDPAWFFKKKFWKAFNDAKDWWWKAWPNDIDTDIHGHFWDGQFDADRPQSDAGEHHDFAWRDWDQFMRHPVGTSGNRITTITMDMDTHDTPTGMMTTGNGRRMITRIMMTTRRSSDMDTSDDSRDRSHDVVSYPCCPPVVVPPQLQCQKDWDDWPDAPDDQQDPNQAAPPDLVGKHKDQDADFIKIKIFSVAWDKWFKKKWQFVSVPPLQQQQAKKFKWFAADPPDDTDTQDMHHRDSDRIDIDTHDIDIGGMIMIIGGGRGNDDRRMHITRYMGID

Sequence (2386 aa):
MIKKNSKKILSVAVAALLSSGAMAQTEKKAYMVADAHLDTQWNWDVQTTIRDYVKSTIDQNLMLLKKYPSYIFNFEGAVKYSWMKEYYPMQFAELKHYVANGRWHLTGSGWDANEVIICSPESWLRNILLGQTFYRQEFNTESTDVFLPDCFGFGYTLPTLAAHCGLIGFSSQKLVWRTNPFYEGGKRYPYTIGLWQGIDGSRIMMTHGFNYSQRYNDEDLSQNQQLLREIGESPLGQAYHYYGTGDIGGSPTIASVRAIEKGIKGSGPIKIVSATSDQIYKDYLPYDKHPELPVFNGELPMDVHGNGCYTSQAAMKLYNRQNEHLGDAAERTAVMADWLGAASYPADVMTDTWKRVIWHQFHDDLTGTSIPRAYEFSWNDELLALKKFSDVLTHSVSGIARQMDTRVSGQPVVVYNNETTPVRAIAQVEVKDNRDYRVTDANGRSVASQVVERDGKRVLLFDADVPATGMAVYGVKAAGNKKMAAAAAGRTIQSSRYQLTVDDFGDVVSLIDKKNNRQLVANGKSLRLVVFDDCRSERWPAWEILKRTLDKAPLPVHDGVQISVEPGTLRQTLVIKKKYGESDIIQRIHLYEGAQADRIDFENEVDWRSLNALLKAEFPLSVANAEATYDIGLGSVRRGNNRDNSFEVYAHEWTDLTDRKGDYGVTLLNDSRYGWDKPADNTLRLSLLYSPKPGRSYAYQARQDFGHHVFTYSLVGHQGELDAVEAVRQADRLNSPLRTFHADRHAGQLGRQFSFANSDNKNVVVRALKRAEVSNEYVIRVYEMSGKGAQQARISFPAAIVKAVEADGTERTLTDAKTDGTQLLVDIKPYSVKTYKVQLAGQKSAAVDAQSVALDFDRHCFSFNEFRTSGNFEGGNSYAAELLPDEGITVGDIPFTFGEKDAANGLTCKGQTLQLPTDKDYRHLYLLVASDNDDRQATFTVAGKQQTVGVPYYTGFIGQWGHDGQTVGYLKDAEVAWVGSHRHSGAGDEPYEFTYMFRVRIDLPKGVREVQLPADEHVVVFAATVANDANDGTAAAPLFQTSILPNAQTTAAATQPQVNLLRDAKVIATSGEVNNSESAAMLMDGDPDTKWCDAQAAPNYVVFDFGKPTTITRWRVLSAACEQSAYITRTCLLQGRNSDTEEWQTLDMFEGNRNNYTDRSFTATSVRYLRLFVIAPTQGQDSAARIYELEVYMIKKNSKKILSVAVAALLSSGAMAQTEKKAYMVADAHLDTQWNWDVQTTIRDYVKSTIDQNLMLLKKYPSYIFNFEGAVKYSWMKEYYPMQFAELKHYVANGRWHLTGSGWDANEVIICSPESWLRNILLGQTFYRQEFNTESTDVFLPDCFGFGYTLPTLAAHCGLIGFSSQKLVWRTNPFYEGGKRYPYTIGLWQGIDGSRIMMTHGFNYSQRYNDEDLSQNQQLLREIGESPLGQAYHYYGTGDIGGSPTIASVRAIEKGIKGSGPIKIVSATSDQIYKDYLPYDKHPELPVFNGELPMDVHGNGCYTSQAAMKLYNRQNEHLGDAAERTAVMADWLGAASYPADVMTDTWKRVIWHQFHDDLTGTSIPRAYEFSWNDELLALKKFSDVLTHSVSGIARQMDTRVSGQPVVVYNNETTPVRAIAQVEVKDNRDYRVTDANGRSVASQVVERDGKRVLLFDADVPATGMAVYGVKAAGNKKMAAAAAGRTIQSSRYQLTVDDFGDVVSLIDKKNNRQLVANGKSLRLVVFDDCRSERWPAWEILKRTLDKAPLPVHDGVQISVEPGTLRQTLVIKKKYGESDIIQRIHLYEGAQADRIDFENEVDWRSLNALLKAEFPLSVANAEATYDIGLGSVRRGNNRDNSFEVYAHEWTDLTDRKGDYGVTLLNDSRYGWDKPADNTLRLSLLYSPKPGRSYAYQARQDFGHHVFTYSLVGHQGELDAVEAVRQADRLNSPLRTFHADRHAGQLGRQFSFANSDNKNVVVRALKRAEVSNEYVIRVYEMSGKGAQQARISFPAAIVKAVEADGTERTLTDAKTDGTQLLVDIKPYSVKTYKVQLAGQKSAAVDAQSVALDFDRHCFSFNEFRTSGNFEGGNSYAAELLPDEGITVGDIPFTFGEKDAANGLTCKGQTLQLPTDKDYRHLYLLVASDNDDRQATFTVAGKQQTVGVPYYTGFIGQWGHDGQTVGYLKDAEVAWVGSHRHSGAGDEPYEFTYMFRVRIDLPKGVREVQLPADEHVVVFAATVANDANDGTAAAPLFQTSILPNAQTTAAATQPQVNLLRDAKVIATSGEVNNSESAAMLMDGDPDTKWCDAQAAPNYVVFDFGKPTTITRWRVLSAACEQSAYITRTCLLQGRNSDTEEWQTLDMFEGNRNNYTDRSFTATSVRYLRLFVIAPTQGQDSAARIYELEVY

InterPro domains:
  IPR000421 Coagulation factor 5/8, C-terminal domain [PF00754] (1070-1184)
  IPR000421 Coagulation factor 5/8, C-terminal domain [PS50022] (1054-1193)
  IPR000602 Glycoside hydrolase family 38, N-terminal domain [PF01074] (29-298)
  IPR008979 Galactose-binding-like domain superfamily [SSF49785] (1059-1193)
  IPR011013 Galactose mutarotase-like domain superfamily [SSF74650] (409-841)
  IPR011330 Glycoside hydrolase/deacetylase, beta/alpha-barrel [SSF88713] (25-213)
  IPR011682 Glycosyl hydrolase family 38, C-terminal [PF07748] (494-692)
  IPR015341 Glycoside hydrolase family 38, central domain [PF09261] (307-378)
  IPR015341 Glycoside hydrolase family 38, central domain [SM00872] (304-382)
  IPR027291 Glycoside hydrolase 38, N-terminal domain superfamily [G3DSA:3.20.110.10] (23-300)
  IPR028995 Glycoside hydrolase families 57/38, central domain superfamily [SSF88688] (307-400)
  IPR037094 Glycoside hydrolase family 38, central domain superfamily [G3DSA:1.20.1270.50] (308-407)
  IPR041147 Glycosyl hydrolases family 38, C-terminal domain [PF17677] (763-836)

Solvent-accessible surface area (backbone atoms only — not comparable to full-atom values): 118312 Å² total; per-residue (Å²): 135,95,73,75,86,76,67,71,85,65,67,78,70,61,75,78,65,65,79,61,66,75,69,69,79,63,73,37,33,37,41,38,25,35,28,25,49,56,56,63,37,29,99,44,33,52,48,52,30,61,66,50,24,51,46,44,23,53,48,29,40,54,51,45,49,73,72,34,87,70,54,32,43,29,44,62,26,42,53,56,53,53,46,34,48,71,76,36,47,70,60,37,58,54,50,51,55,34,39,73,70,60,35,38,30,63,27,26,26,21,28,35,61,46,38,57,65,82,49,46,63,66,59,49,38,48,27,35,24,53,11,35,52,49,32,39,72,77,65,74,44,69,42,50,28,45,55,41,59,77,40,55,38,39,43,38,46,50,29,35,54,36,45,43,50,68,30,49,29,35,36,30,28,45,50,73,64,38,83,50,53,75,38,82,92,67,24,53,55,92,64,45,59,29,32,35,29,12,75,49,64,35,65,22,35,35,38,36,26,56,51,46,50,37,80,50,79,56,42,53,53,9,64,39,64,68,58,55,54,49,16,67,67,21,97,74,31,37,29,53,37,34,26,8,54,22,60,62,19,31,37,54,52,68,34,28,53,47,10,50,58,38,8,58,72,40,86,44,79,34,47,50,36,70,27,55,85,54,47,70,50,62,74,48,59,62,59,87,81,41,80,86,51,51,76,44,78,59,64,47,75,36,64,38,60,20,41,18,26,44,32,19,30,41,66,55,35,36,46,50,46,48,39,59,45,42,44,47,44,16,31,40,34,23,46,51,8,22,40,69,24,44,30,67,60,60,60,68,61,52,52,52,39,47,53,50,50,46,52,47,33,18,43,36,48,45,25,32,63,38,40,72,72,34,45,57,55,47,40,17,44,40,48,48,34,44,50,51,28,48,51,44,27,39,53,17,47,24,29,44,55,60,38,22,27,30,75,52,68,54,50,28,33,39,36,36,28,73,44,41,45,63,46,54,37,68,34,50,32,59,45,89,70,78,58,32,61,46,38,22,43,66,87,65,45,77,41,63,58,43,76,45,77,54,96,89,41,38,33,38,36,31,62,39,72,25,40,15,32,17,31,26,30,27,10,47,25,79,69,47,80,54,83,73,76,66,70,36,83,49,50,64,53,70,43,90,34,36,39,41,32,36,52,91,52,62,30,33,50,40,36,32,35,57,82,73,70,37,65,46,33,18,87,96,40,43,36,35,54,30,34,37,76,63,33,66,24,47,87,43,33,36,24,30,62,50,68,74,46,71,71,46,84,60,41,71,54,60,38,75,55,47,61,29,25,36,74,53,85,48,44,32,33,42,41,31,35,32,29,48,91,72,16,43,35,40,38,36,38,37,38,22,38,75,76,43,25,66,41,34,39,42,37,38,41,32,41,39,58,51,66,19,23,35,36,28,42,37,40,38,32,59,44,41,23,64,46,34,40,27,24,64,70,63,30,69,47,75,44,61,46,50,44,94,56,50,42,59,44,71,26,51,38,34,39,33,44,42,18,74,85,37,60,36,27,42,37,37,34,38,54,51,44,23,25,31,36,25,87,42,48,31,29,45,32,42,40,62,45,46,11,26,34,38,38,86,59,64,53,60,41,28,57,58,46,27,24,45,41,61,52,45,35,31,43,31,75,32,63,28,46,73,81,62,58,42,58,68,59,55,31,45,48,69,62,51,54,56,40,31,26,42,49,72,73,38,74,35,85,55,38,36,53,43,53,49,37,35,40,79,23,90,48,47,40,72,77,42,46,32,64,40,94,90,52,89,34,36,29,42,28,35,34,25,55,72,55,76,56,73,45,66,35,43,39,35,41,83,41,42,57,73,44,48,30,28,24,36,51,59,67,47,79,72,47,79,48,53,68,59,64,34,22,43,52,44,80,44,48,32,29,32,76,50,30,32,38,36,35,61,53,79,60,40,77,50,78,62,60,62,47,76,43,86,75,80,47,77,33,30,30,30,15,44,88,66,42,22,70,70,3,49,53,40,52,29,22,16,45,40,36,84,76,55,60,88,81,33,52,69,54,94,72,44,63,34,56,62,48,56,58,85,42,48,31,20,26,61,22,70,42,51,72,43,68,48,73,80,90,61,80,42,43,30,40,39,34,34,30,26,11,58,62,53,68,40,76,41,46,32,38,43,89,85,57,77,49,75,45,75,32,49,37,27,52,69,72,61,21,34,55,30,32,68,95,75,42,69,24,39,68,64,86,65,51,75,64,42,79,38,65,30,25,22,29,76,88,40,79,37,59,75,38,29,32,42,33,28,53,46,80,42,80,39,61,86,81,64,46,51,37,30,40,26,73,39,72,45,38,32,39,41,29,32,22,37,25,56,66,82,79,74,40,44,68,31,40,83,91,69,84,69,43,40,52,67,75,46,51,71,40,55,49,64,52,57,69,62,55,43,55,47,61,74,31,40,80,77,48,64,67,54,55,72,44,83,83,20,22,72,66,29,20,38,66,83,40,80,88,31,27,19,30,23,70,49,71,58,65,39,39,40,32,34,38,55,87,42,74,42,69,36,34,35,41,34,41,30,30,28,12,82,79,34,50,53,31,14,42,14,23,38,33,38,26,31,24,76,46,83,77,47,70,75,37,77,70,47,68,50,70,78,41,83,48,36,68,42,77,48,73,48,78,76,44,72,29,19,30,38,30,46,41,30,62,31,22,17,70,60,88,55,40,42,33,38,34,15,33,49,39,34,55,143,85,78,75,86,72,70,77,73,61,69,79,67,60,76,81,63,66,79,62,68,77,70,70,81,63,73,39,34,38,40,38,25,34,27,25,51,56,54,65,38,28,100,44,33,52,47,51,29,61,67,49,25,52,45,43,22,54,48,29,39,56,53,44,49,72,72,35,87,71,54,32,44,30,44,63,24,41,54,58,53,52,47,33,47,70,79,38,46,72,60,38,58,54,50,52,55,35,38,72,70,59,33,36,31,63,28,26,28,21,28,35,61,45,40,57,65,84,48,47,61,65,60,49,37,47,28,35,24,54,11,34,52,48,33,38,72,76,65,73,43,69,41,51,28,45,55,40,58,78,41,55,38,39,44,37,46,50,30,36,56,38,44,42,50,68,30,48,28,35,36,30,27,44,49,72,64,38,83,51,53,75,38,83,91,68,25,52,54,91,62,44,59,30,32,36,28,12,77,49,65,35,65,23,36,35,37,36,25,54,52,47,50,39,78,50,79,57,40,53,53,10,64,39,63,68,57,55,54,49,14,66,67,20,97,74,30,37,29,52,35,33,26,8,54,22,60,62,18,30,37,54,52,68,36,29,53,48,11,51,57,38,8,57,72,40,87,43,78,34,47,50,37,70,26,55,84,55,47,70,49,62,72,47,60,62,58,88,79,40,80,88,52,50,77,44,78,58,64,48,77,38,63,38,60,19,40,18,26,43,32,19,31,42,67,55,34,36,44,51,46,47,40,59,45,42,44,47,44,16,31,40,34,22,44,51,9,23,40,70,23,44,29,66,61,58,61,68,62,52,52,53,38,47,53,52,51,44,50,47,33,17,42,34,48,46,26,32,64,37,40,73,73,35,44,56,56,48,39,16,45,41,47,46,35,44,50,52,28,47,49,45,28,38,53,16,46,24,29,44,52,59,38,20,28,30,76,51,69,54,50,27,32,38,34,36,28,75,45,41,45,64,46,56,38,68,32,50,34,60,44,92,69,78,59,31,62,45,35,23,44,65,86,64,45,77,40,62,56,43,78,44,75,53,97,89,41,36,34,38,36,30,62,38,74,23,41,15,31,16,31,26,29,27,11,46,26,79,69,47,80,52,84,73,75,66,72,36,83,50,50,66,53,71,43,87,35,36,41,40,31,37,51,92,53,62,30,34,51,38,35,32,35,57,82,74,70,36,65,45,34,19,88,95,40,42,36,35,54,32,34,35,77,64,35,65,25,48,88,44,32,36,24,31,64,52,67,72,46,72,70,47,85,60,41,72,54,60,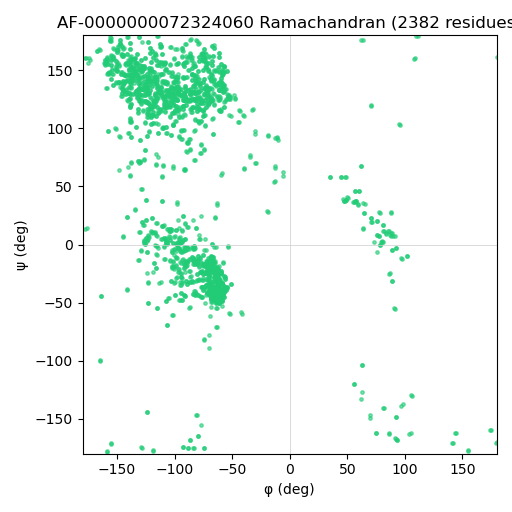37,76,54,46,60,30,26,36,74,54,87,48,44,31,33,41,40,32,34,29,27,48,90,74,16,44,35,40,37,37,39,37,39,22,38,75,77,43,25,67,41,34,40,42,37,38,40,32,41,39,58,52,66,18,24,36,37,27,43,37,40,38,32,57,43,42,23,64,45,34,41,25,24,64,68,61,32,68,46,75,44,62,46,52,44,94,58,51,42,59,45,72,25,50,37,34,37,33,44,42,18,76,84,38,59,34,28,42,36,38,33,37,55,50,45,24,24,32,36,25,88,43,48,30,29,45,31,40,41,62,44,46,9,27,34,39,37,86,58,64,54,60,40,29,56,57,46,28,26,44,42,62,52,43,36,34,44,30,73,34,64,28,46,72,79,62,58,42,58,68,58,55,31,44,49,70,61,51,56,55,43,31,25,41,49,71,74,38,75,35,86,54,38,36,52,44,54,50,36,33,41,78,24,91,48,47,40,72,75,40,45,31,65,41,94,89,52,89,35,36,30,42,26,36,34,26,55,71,58,50,72,73,46,67,37,43,39,38,41,82,40,42,57,73,43,48,30,27,24,36,53,61,66,45,78,72,48,79,48,53,66,58,64,34,24,41,52,44,78,46,47,32,28,33,76,52,31,32,37,35,35,60,53,77,60,39,76,50,78,60,60,61,47,74,43,86,75,80,46,78,34,29,31,29,16,44,88,66,42,22,68,71,2,49,52,40,51,29,22,16,45,38,36,84,75,53,60,89,82,33,53,68,53,95,72,44,61,33,57,62,48,57,58,85,42,49,30,22,27,62,22,70,43,51,72,43,69,46,73,78,89,61,81,44,43,30,40,37,34,34,32,25,11,59,64,53,66,39,77,42,46,30,37,43,88,85,56,77,49,74,44,74,31,50,38,27,52,68,71,61,21,33,54,30,31,67,96,75,43,70,25,37,66,64,86,65,49,76,63,42,78,37,64,29,24,24,30,74,86,40,79,37,59,75,36,27,30,43,31,26,53,46,78,41,79,39,60,86,80,66,46,51,36,31,40,26,74,38,72,45,38,32,40,41,30,32,23,35,24,56,66,82,78,76,40,43,66,31,39,81,90,70,86,71,44,39,52,68,75,45,51,70,42,55,49,64,56,56,70,64,55,44,55,45,61,75,31,40,80,78,48,63,67,54,54,73,45,83,83,22,21,72,65,28,19,38,64,83,41,79,89,32,27,18,31,22,71,50,71,57,65,42,39,42,32,35,37,54,87,43,74,43,71,35,33,33,41,33,39,31,30,28,13,83,80,34,48,52,30,13,42,14,23,39,33,37,26,32,24,77,46,82,76,47,69,75,37,77,71,46,68,50,70,79,41,84,49,34,70,42,77,47,73,49,77,76,44,70,27,19,31,38,28,46,41,30,62,31,22,16,70,60,88,55,40,40,34,38,34,16,32,50,38,34,56